Protein 1JWW (pdb70)

B-factor: mean 10.0, std 0.0, range [10.0, 10.0]

CATH classification: 3.30.70.100

GO terms:
  GO:0042802 identical protein binding (F, IPI)

Organism: Bacillus subtilis (strain 168) (NCBI:txid224308)

Sequence (80 aa):
VTEKAEFDIEGMTCAACANRIEKRLNKIEGVANAPVNFALETVTVEYNPKEASVSDLKEAVDKLGYKLKLKGEQDSIEGRVTEKAEFDIEGMTCAACANRIEKRLNKIEGVANAPVNFALETVTVEYNPKEASVSDLKEAVDKLGYKLKLKGEQDSIEGRVTEKAEFDIEGMTCAACANRIEKRLNKIEGVANAPVNFALETVTVEYNPKEASVSDLKEAVDKLGYKLKLKGEQDSIEGRVTEKAEFDIEGMTCAACANRIEKRLNKIEGVANAPVNFALETVTVEYNPKEASVSDLKEAVDKLGYKLKLKGEQDSIEGRVTEKAEFDIEGMTCAACANRIEKRLNKIEGVANAPVNFALETVTVEYNPKEASVSDLKEAVDKLGYKLKLKGEQDSIEGRVTEKAEFDIEGMTCAACANRIEKRLNKIEGVANAPVNFALETVTVEYNPKEASVSDLKEAVDKLGYKLKLKGEQDSIEGRVTEKAEFDIEGMTCAACANRIEKRLNKIEGVANAPVNFALETVTVEYNPKEASVSDLKEAVDKLGYKLKLKGEQDSIEGRVTEKAEFDIEGMTCAACANRIEKRLNKIEGVANAPVNFALETVTVEYNPKEASVSDLKEAVDKLGYKLKLKGEQDSIEGRVTEKAEFDIEGMTCAACANRIEKRLNKIEGVANAPVNFALETVTVEYNPKEASVSDLKEAVDKLGYKLKLKGEQDSIEGRVTEKAEFDIEGMTCAACANRIEKRLNKIEGVANAPVNFALETVTVEYNPKEASVSDLKEAVDKLGYKLKLKGEQDSIEGRVTEKAEFDIEGMTCAACANRIEKRLNKIEGVANAPVNFALETVTVEYNPKEASVSDLKEAVDKLGYKLKLKGEQDSIEGRVTEKAEFDIEGMTCAACANRIEKRLNKIEGVANAPVNFALETVTVEYNPKEASVSDLKEAVDKLGYKLKLKGEQDSIEGRVTEKAEFDIEGMTCAACANRIEKRLNKIEGVANAPVNFALETVTVEYNPKEASVSDLKEAVDKLGYKLKLKGEQDSIEGRVTEKAEFDIEGMTCAACANRIEKRLNKIEGVANAPVNFALETVTVEYNPKEASVSDLKEAVDKLGYKLKLKGEQDSIEGRVTEKAEFDIEGMTCAACANRIEKRLNKIEGVANAPVNFALETVTVEYNPKEASVSDLKEAVDKLGYKLKLKGEQDSIEGRVTEKAEFDIEGMTCAACANRIEKRLNKIEGVANAPVNFALETVTVEYNPKEASVSDLKEAVDKLGYKLKLKGEQDSIEGRVTEKAEFDIEGMTCAACANRIEKRLNKIEGVANAPVNFALETVTVEYNPKEASVSDLKEAVDKLGYKLKLKGEQDSIEGRVTEKAEFDIEGMTCAACANRIEKRLNKIEGVANAPVNFALETVTVEYNPKEASVSDLKEAVDKLGYKLKLKGEQDSIEGRVTEKAEFDIEGMTCAACANRIEKRLNKIEGVANAPVNFALETVTVEYNPKEASVSDLKEAVDKLGYKLKLKGEQDSIEGRVTEKAEFDIEGMTCAACANRIEKRLNKIEGVANAPVNFALETVTVEYNPKEASVSDLKEAVDKLGYKLKLKGEQDSIEGRVTEKAEFDIEGMTCAACANRIEKRLNKIEGVANAPVNFALETVTVEYNPKEASVSDLKEAVDKLGYKLKLKGEQDSIEGRVTEKAEFDIEGMTCAACANRIEKRLNKIEGVANAPVNFALETVTVEYNPKEASVSDLKEAVDKLGYKLKLKGEQDSIEGRVTEKAEFDIEGMTCAACANRIEKRLNKIEGVANAPVNFALETVTVEYNPKEASVSDLKEAVDKLGYKLKLKGEQDSIEGRVTEKAEFDIEGMTCAACANRIEKRLNKIEGVANAPVNFALETVTVEYNPKEASVSDLKEAVDKLGYKLKLKGEQDSIEGRVTEKAEFDIEGMTCAACANRIEKRLNKIEGVANAPVNFALETVTVEYNPKEASVSDLKEAVDKLGYKLKLKGEQDSIEGRVTEKAEFDIEGMTCAACANRIEKRLNKIEGVANAPVNFALETVTVEYNPKEASVSDLKEAVDKLGYKLKLKGEQDSIEGRVTEKAEFDIEGMTCAACANRIEKRLNKIEGVANAPVNFALETVTVEYNPKEASVSDLKEAVDKLGYKLKLKGEQDSIEGRVTEKAEFDIEGMTCAACANRIEKRLNKIEGVANAPVNFALETVTVEYNPKEASVSDLKEAVDKLGYKLKLKGEQDSIEGRVTEKAEFDIEGMTCAACANRIEKRLNKIEGVANAPVNFALETVTVEYNPKEASVSDLKEAVDKLGYKLKLKGEQDSIEGRVTEKAEFDIEGMTCAACANRIEKRLNKIEGVANAPVNFALETVTVEYNPKEASVSDLKEAVDKLGYKLKLKGEQDSIEGR

InterPro domains:
  IPR001757 P-type ATPase [TIGR01494] (268-780)
  IPR006121 Heavy metal-associated domain, HMA [PF00403] (9-69)
  IPR006121 Heavy metal-associated domain, HMA [PF00403] (77-137)
  IPR006121 Heavy metal-associated domain, HMA [PS50846] (5-71)
  IPR006121 Heavy metal-associated domain, HMA [PS50846] (73-139)
  IPR006121 Heavy metal-associated domain, HMA [cd00371] (9-70)
  IPR006121 Heavy metal-associated domain, HMA [cd00371] (76-137)
  IPR006122 Heavy metal-associated domain, copper ion-binding [TIGR00003] (8-70)
  IPR006122 Heavy metal-associated domain, copper ion-binding [TIGR00003] (74-138)
  IPR008250 P-type ATPase, A domain superfamily [SSF81653] (299-395)
  IPR017969 Heavy-metal-associated, conserved site [PS01047] (11-40)
  IPR017969 Heavy-metal-associated, conserved site [PS01047] (79-108)
  IPR018303 P-type ATPase, phosphorylation site [PS00154] (499-505)
  IPR023214 HAD superfamily [G3DSA:3.40.50.1000] (488-746)
  IPR023298 P-type ATPase, transmembrane domain superfamily [SSF81665] (253-763)
  IPR023299 P-type ATPase, cytoplasmic domain N [G3DSA:3.40.1110.10] (508-629)
  IPR027256 P-type ATPase, subfamily IB [TIGR01525] (228-798)
  IPR036163 Heavy metal-associated domain superfamily [SSF55008] (3-71)
  IPR036163 Heavy metal-associated domain superfamily [SSF55008] (73-144)
  IPR036412 HAD-like superfamily [SSF56784] (495-796)

Solvent-accessible surface area: 5336 Å² total; per-residue (Å²): 186,46,103,92,11,16,1,60,16,140,70,38,66,70,56,79,72,1,65,146,0,63,121,97,0,82,150,8,142,2,35,50,76,9,74,7,52,120,72,128,82,23,2,21,0,38,11,19,77,159,96,20,47,52,70,71,0,48,96,11,0,43,154,54,49,28,110,6,144,75,97,38,117,55,88,101,147,121,78,265

Radius of gyration: 11.52 Å; Cα contacts (8 Å, |Δi|>4): 148; chains: 1; bounding box: 26×29×25 Å

Secondary structure (DSSP, 8-state):
--EEEEEEEES---HHHHHHHHHHHHTSTTEEE----SSSSEEEEEE-TTT--HHHHHHHHHHHTSEEEE--SSSSS---

Structure (mmCIF, N/CA/C/O backbone):
data_1JWW
#
_entry.id   1JWW
#
_cell.length_a   ?
_cell.length_b   ?
_cell.length_c   ?
_cell.angle_alpha   ?
_cell.angle_beta   ?
_cell.angle_gamma   ?
#
loop_
_atom_site.group_PDB
_atom_site.id
_atom_site.type_symbol
_atom_site.label_atom_id
_atom_site.label_alt_id
_atom_site.label_comp_id
_atom_site.label_asym_id
_atom_site.label_entity_id
_atom_site.label_seq_id
_atom_site.pdbx_PDB_ins_code
_atom_site.Cartn_x
_atom_site.Cartn_y
_atom_site.Cartn_z
_atom_site.occupancy
_atom_site.B_iso_or_equiv
_atom_site.auth_seq_id
_atom_site.auth_comp_id
_atom_site.auth_asym_id
_atom_site.auth_atom_id
_atom_site.pdbx_PDB_model_num
ATOM 1 N N . VAL A 1 1 ? -9.007 13.426 9.345 1.00 10.00 1 VAL A N 1
ATOM 2 C CA . VAL A 1 1 ? -8.947 12.045 9.842 1.00 10.00 1 VAL A CA 1
ATOM 3 C C . VAL A 1 1 ? -7.901 11.294 9.014 1.00 10.00 1 VAL A C 1
ATOM 4 O O . VAL A 1 1 ? -6.723 11.379 9.343 1.00 10.00 1 VAL A O 1
ATOM 19 N N . THR A 1 2 ? -8.310 10.632 7.931 1.00 10.00 2 THR A N 1
ATOM 20 C CA . THR A 1 2 ? -7.452 9.815 7.081 1.00 10.00 2 THR A CA 1
ATOM 21 C C . THR A 1 2 ? -7.660 10.197 5.612 1.00 10.00 2 THR A C 1
ATOM 22 O O . THR A 1 2 ? -8.726 10.697 5.254 1.00 10.00 2 THR A O 1
ATOM 33 N N . GLU A 1 3 ? -6.639 9.957 4.787 1.00 10.00 3 GLU A N 1
ATOM 34 C CA . GLU A 1 3 ? -6.523 10.363 3.395 1.00 10.00 3 GLU A CA 1
ATOM 35 C C . GLU A 1 3 ? -6.394 9.119 2.514 1.00 10.00 3 GLU A C 1
ATOM 36 O O . GLU A 1 3 ? -5.745 8.146 2.901 1.00 10.00 3 GLU A O 1
ATOM 48 N N . LYS A 1 4 ? -7.074 9.154 1.362 1.00 10.00 4 LYS A N 1
ATOM 49 C CA . LYS A 1 4 ? -7.351 8.014 0.501 1.00 10.00 4 LYS A CA 1
ATOM 50 C C . LYS A 1 4 ? -6.455 8.045 -0.740 1.00 10.00 4 LYS A C 1
ATOM 51 O O . LYS A 1 4 ? -6.810 8.624 -1.768 1.00 10.00 4 LYS A O 1
ATOM 70 N N . ALA A 1 5 ? -5.276 7.435 -0.612 1.00 10.00 5 ALA A N 1
ATOM 71 C CA . ALA A 1 5 ? -4.170 7.540 -1.549 1.00 10.00 5 ALA A CA 1
ATOM 72 C C . ALA A 1 5 ? -4.055 6.264 -2.388 1.00 10.00 5 ALA A C 1
ATOM 73 O O . ALA A 1 5 ? -4.422 5.192 -1.905 1.00 10.00 5 ALA A O 1
ATOM 80 N N . GLU A 1 6 ? -3.524 6.362 -3.614 1.00 10.00 6 GLU A N 1
ATOM 81 C CA . GLU A 1 6 ? -3.323 5.228 -4.501 1.00 10.00 6 GLU A CA 1
ATOM 82 C C . GLU A 1 6 ? -1.871 5.135 -4.908 1.00 10.00 6 GLU A C 1
ATOM 83 O O . GLU A 1 6 ? -1.208 6.160 -5.063 1.00 10.00 6 GLU A O 1
ATOM 95 N N . PHE A 1 7 ? -1.427 3.899 -5.137 1.00 10.00 7 PHE A N 1
ATOM 96 C CA . PHE A 1 7 ? -0.062 3.549 -5.451 1.00 10.00 7 PHE A CA 1
ATOM 97 C C . PHE A 1 7 ? -0.082 2.491 -6.546 1.00 10.00 7 PHE A C 1
ATOM 98 O O . PHE A 1 7 ? -0.945 1.611 -6.524 1.00 10.00 7 PHE A O 1
ATOM 115 N N . ASP A 1 8 ? 0.868 2.569 -7.478 1.00 10.00 8 ASP A N 1
ATOM 116 C CA . ASP A 1 8 ? 0.917 1.736 -8.658 1.00 10.00 8 ASP A CA 1
ATOM 117 C C . ASP A 1 8 ? 2.079 0.755 -8.487 1.00 10.00 8 ASP A C 1
ATOM 118 O O . ASP A 1 8 ? 3.117 1.116 -7.925 1.00 10.00 8 ASP A O 1
ATOM 127 N N . ILE A 1 9 ? 1.848 -0.511 -8.854 1.00 10.00 9 ILE A N 1
ATOM 128 C CA . ILE A 1 9 ? 2.620 -1.659 -8.393 1.00 10.00 9 ILE A CA 1
ATOM 129 C C . ILE A 1 9 ? 3.460 -2.236 -9.529 1.00 10.00 9 ILE A C 1
ATOM 130 O O . ILE A 1 9 ? 2.908 -2.608 -10.561 1.00 10.00 9 ILE A O 1
ATOM 146 N N . GLU A 1 10 ? 4.777 -2.352 -9.326 1.00 10.00 10 GLU A N 1
ATOM 147 C CA . GLU A 1 10 ? 5.676 -2.998 -10.263 1.00 10.00 10 GLU A CA 1
ATOM 148 C C . GLU A 1 10 ? 6.310 -4.214 -9.585 1.00 10.00 10 GLU A C 1
ATOM 149 O O . GLU A 1 10 ? 7.235 -4.076 -8.779 1.00 10.00 10 GLU A O 1
ATOM 161 N N . GLY A 1 11 ? 5.808 -5.407 -9.926 1.00 10.00 11 GLY A N 1
ATOM 162 C CA . GLY A 1 11 ? 6.410 -6.676 -9.553 1.00 10.00 11 GLY A CA 1
ATOM 163 C C . GLY A 1 11 ? 5.411 -7.827 -9.642 1.00 10.00 11 GLY A C 1
ATOM 164 O O . GLY A 1 11 ? 5.384 -8.530 -10.648 1.00 10.00 11 GLY A O 1
ATOM 168 N N . MET A 1 12 ? 4.620 -8.038 -8.584 1.00 10.00 12 MET A N 1
ATOM 169 C CA . MET A 1 12 ? 3.665 -9.140 -8.500 1.00 10.00 12 MET A CA 1
ATOM 170 C C . MET A 1 12 ? 2.232 -8.628 -8.647 1.00 10.00 12 MET A C 1
ATOM 171 O O . MET A 1 12 ? 1.959 -7.452 -8.418 1.00 10.00 12 MET A O 1
ATOM 185 N N . THR A 1 13 ? 1.321 -9.544 -8.980 1.00 10.00 13 THR A N 1
ATOM 186 C CA . THR A 1 13 ? -0.118 -9.327 -8.973 1.00 10.00 13 THR A CA 1
ATOM 187 C C . THR A 1 13 ? -0.789 -10.689 -8.740 1.00 10.00 13 THR A C 1
ATOM 188 O O . THR A 1 13 ? -1.096 -11.425 -9.673 1.00 10.00 13 THR A O 1
ATOM 199 N N . CYS A 1 14 ? -0.948 -11.075 -7.470 1.00 10.00 14 CYS A N 1
ATOM 200 C CA . CYS A 1 14 ? -1.569 -12.335 -7.076 1.00 10.00 14 CYS A CA 1
ATOM 201 C C . CYS A 1 14 ? -2.190 -12.159 -5.696 1.00 10.00 14 CYS A C 1
ATOM 202 O O . CYS A 1 14 ? -1.581 -11.526 -4.840 1.00 10.00 14 CYS A O 1
ATOM 210 N N . ALA A 1 15 ? -3.394 -12.698 -5.488 1.00 10.00 15 ALA A N 1
ATOM 211 C CA . ALA A 1 15 ? -4.210 -12.497 -4.297 1.00 10.00 15 ALA A CA 1
ATOM 212 C C . ALA A 1 15 ? -3.450 -12.702 -2.990 1.00 10.00 15 ALA A C 1
ATOM 213 O O . ALA A 1 15 ? -3.476 -11.830 -2.129 1.00 10.00 15 ALA A O 1
ATOM 220 N N . ALA A 1 16 ? -2.788 -13.845 -2.814 1.00 10.00 16 ALA A N 1
ATOM 221 C CA . ALA A 1 16 ? -2.244 -14.219 -1.516 1.00 10.00 16 ALA A CA 1
ATOM 222 C C . ALA A 1 16 ? -0.975 -13.420 -1.252 1.00 10.00 16 ALA A C 1
ATOM 223 O O . ALA A 1 16 ? -0.752 -12.941 -0.143 1.00 10.00 16 ALA A O 1
ATOM 230 N N . CYS A 1 17 ? -0.147 -13.254 -2.287 1.00 10.00 17 CYS A N 1
ATOM 231 C CA . CYS A 1 17 ? 1.051 -12.440 -2.177 1.00 10.00 17 CYS A CA 1
ATOM 232 C C . CYS A 1 17 ? 0.657 -11.003 -1.851 1.00 10.00 17 CYS A C 1
ATOM 233 O O . CYS A 1 17 ? 1.125 -10.427 -0.867 1.00 10.00 17 CYS A O 1
ATOM 241 N N . ALA A 1 18 ? -0.249 -10.448 -2.658 1.00 10.00 18 ALA A N 1
ATOM 242 C CA . ALA A 1 18 ? -0.841 -9.144 -2.427 1.00 10.00 18 ALA A CA 1
ATOM 243 C C . ALA A 1 18 ? -1.410 -9.067 -1.016 1.00 10.00 18 ALA A C 1
ATOM 244 O O . ALA A 1 18 ? -1.240 -8.058 -0.350 1.00 10.00 18 ALA A O 1
ATOM 251 N N . ASN A 1 19 ? -2.044 -10.131 -0.520 1.00 10.00 19 ASN A N 1
ATOM 252 C CA . ASN A 1 19 ? -2.605 -10.137 0.825 1.00 10.00 19 ASN A CA 1
ATOM 253 C C . ASN A 1 19 ? -1.578 -9.702 1.874 1.00 10.00 19 ASN A C 1
ATOM 254 O O . ASN A 1 19 ? -1.942 -9.114 2.894 1.00 10.00 19 ASN A O 1
ATOM 265 N N . ARG A 1 20 ? -0.290 -9.981 1.657 1.00 10.00 20 ARG A N 1
ATOM 266 C CA . ARG A 1 20 ? 0.731 -9.573 2.596 1.00 10.00 20 ARG A CA 1
ATOM 267 C C . ARG A 1 20 ? 0.774 -8.046 2.698 1.00 10.00 20 ARG A C 1
ATOM 268 O O . ARG A 1 20 ? 0.938 -7.533 3.804 1.00 10.00 20 ARG A O 1
ATOM 289 N N . ILE A 1 21 ? 0.593 -7.332 1.575 1.00 10.00 21 ILE A N 1
ATOM 290 C CA . ILE A 1 21 ? 0.409 -5.882 1.540 1.00 10.00 21 ILE A CA 1
ATOM 291 C C . ILE A 1 21 ? -0.508 -5.408 2.662 1.00 10.00 21 ILE A C 1
ATOM 292 O O . ILE A 1 21 ? -0.108 -4.533 3.424 1.00 10.00 21 ILE A O 1
ATOM 308 N N . GLU A 1 22 ? -1.717 -5.973 2.777 1.00 10.00 22 GLU A N 1
ATOM 309 C CA . GLU A 1 22 ? -2.685 -5.538 3.777 1.00 10.00 22 GLU A CA 1
ATOM 310 C C . GLU A 1 22 ? -2.032 -5.465 5.157 1.00 10.00 22 GLU A C 1
ATOM 311 O O . GLU A 1 22 ? -2.118 -4.455 5.844 1.00 10.00 22 GLU A O 1
ATOM 323 N N . LYS A 1 23 ? -1.344 -6.534 5.562 1.00 10.00 23 LYS A N 1
ATOM 324 C CA . LYS A 1 23 ? -0.695 -6.600 6.861 1.00 10.00 23 LYS A CA 1
ATOM 325 C C . LYS A 1 23 ? 0.501 -5.639 6.905 1.00 10.00 23 LYS A C 1
ATOM 326 O O . LYS A 1 23 ? 0.665 -4.884 7.863 1.00 10.00 23 LYS A O 1
ATOM 345 N N . ARG A 1 24 ? 1.328 -5.658 5.859 1.00 10.00 24 ARG A N 1
ATOM 346 C CA . ARG A 1 24 ? 2.481 -4.773 5.721 1.00 10.00 24 ARG A CA 1
ATOM 347 C C . ARG A 1 24 ? 2.120 -3.290 5.819 1.00 10.00 24 ARG A C 1
ATOM 348 O O . ARG A 1 24 ? 2.932 -2.507 6.301 1.00 10.00 24 ARG A O 1
ATOM 369 N N . LEU A 1 25 ? 0.929 -2.901 5.369 1.00 10.00 25 LEU A N 1
ATOM 370 C CA . LEU A 1 25 ? 0.405 -1.557 5.549 1.00 10.00 25 LEU A CA 1
ATOM 371 C C . LEU A 1 25 ? -0.280 -1.409 6.902 1.00 10.00 25 LEU A C 1
ATOM 372 O O . LEU A 1 25 ? -0.081 -0.413 7.577 1.00 10.00 25 LEU A O 1
ATOM 388 N N . ASN A 1 26 ? -1.072 -2.384 7.339 1.00 10.00 26 ASN A N 1
ATOM 389 C CA . ASN A 1 26 ? -1.759 -2.303 8.629 1.00 10.00 26 ASN A CA 1
ATOM 390 C C . ASN A 1 26 ? -0.763 -2.178 9.784 1.00 10.00 26 ASN A C 1
ATOM 391 O O . ASN A 1 26 ? -1.131 -1.775 10.883 1.00 10.00 26 ASN A O 1
ATOM 402 N N . LYS A 1 27 ? 0.498 -2.537 9.542 1.00 10.00 27 LYS A N 1
ATOM 403 C CA . LYS A 1 27 ? 1.606 -2.184 10.408 1.00 10.00 27 LYS A CA 1
ATOM 404 C C . LYS A 1 27 ? 1.679 -0.690 10.744 1.00 10.00 27 LYS A C 1
ATOM 405 O O . LYS A 1 27 ? 1.988 -0.373 11.888 1.00 10.00 27 LYS A O 1
ATOM 424 N N . ILE A 1 28 ? 1.436 0.207 9.784 1.00 10.00 28 ILE A N 1
ATOM 425 C CA . ILE A 1 28 ? 1.400 1.643 10.038 1.00 10.00 28 ILE A CA 1
ATOM 426 C C . ILE A 1 28 ? 0.404 1.922 11.161 1.00 10.00 28 ILE A C 1
ATOM 427 O O . ILE A 1 28 ? -0.744 1.489 11.088 1.00 10.00 28 ILE A O 1
ATOM 443 N N . GLU A 1 29 ? 0.813 2.675 12.179 1.00 10.00 29 GLU A N 1
ATOM 444 C CA . GLU A 1 29 ? -0.073 2.999 13.280 1.00 10.00 29 GLU A CA 1
ATOM 445 C C . GLU A 1 29 ? -1.208 3.906 12.794 1.00 10.00 29 GLU A C 1
ATOM 446 O O . GLU A 1 29 ? -2.374 3.641 13.080 1.00 10.00 29 GLU A O 1
ATOM 458 N N . GLY A 1 30 ? -0.904 4.952 12.016 1.00 10.00 30 GLY A N 1
ATOM 459 C CA . GLY A 1 30 ? -1.901 5.930 11.620 1.00 10.00 30 GLY A CA 1
ATOM 460 C C . GLY A 1 30 ? -2.705 5.468 10.410 1.00 10.00 30 GLY A C 1
ATOM 461 O O . GLY A 1 30 ? -2.935 6.247 9.489 1.00 10.00 30 GLY A O 1
ATOM 465 N N . VAL A 1 31 ? -3.126 4.206 10.396 1.00 10.00 31 VAL A N 1
ATOM 466 C CA . VAL A 1 31 ? -3.844 3.585 9.304 1.00 10.00 31 VAL A CA 1
ATOM 467 C C . VAL A 1 31 ? -5.317 3.478 9.682 1.00 10.00 31 VAL A C 1
ATOM 468 O O . VAL A 1 31 ? -5.652 3.395 10.862 1.00 10.00 31 VAL A O 1
ATOM 481 N N . ALA A 1 32 ? -6.194 3.478 8.679 1.00 10.00 32 ALA A N 1
ATOM 482 C CA . ALA A 1 32 ? -7.595 3.133 8.849 1.00 10.00 32 ALA A CA 1
ATOM 483 C C . ALA A 1 32 ? -7.897 1.898 8.015 1.00 10.00 32 ALA A C 1
ATOM 484 O O . ALA A 1 32 ? -8.296 0.879 8.571 1.00 10.00 32 ALA A O 1
ATOM 491 N N . ASN A 1 33 ? -7.698 1.970 6.694 1.00 10.00 33 ASN A N 1
ATOM 492 C CA . ASN A 1 33 ? -7.988 0.850 5.809 1.00 10.00 33 ASN A CA 1
ATOM 493 C C . ASN A 1 33 ? -6.895 0.750 4.747 1.00 10.00 33 ASN A C 1
ATOM 494 O O . ASN A 1 33 ? -6.184 1.720 4.491 1.00 10.00 33 ASN A O 1
ATOM 505 N N . ALA A 1 34 ? -6.761 -0.417 4.116 1.00 10.00 34 ALA A N 1
ATOM 506 C CA . ALA A 1 34 ? -5.857 -0.616 2.988 1.00 10.00 34 ALA A CA 1
ATOM 507 C C . ALA A 1 34 ? -6.408 -1.680 2.029 1.00 10.00 34 ALA A C 1
ATOM 508 O O . ALA A 1 34 ? -5.799 -2.738 1.870 1.00 10.00 34 ALA A O 1
ATOM 515 N N . PRO A 1 35 ? -7.566 -1.435 1.394 1.00 10.00 35 PRO A N 1
ATOM 516 C CA . PRO A 1 35 ? -8.212 -2.407 0.527 1.00 10.00 35 PRO A CA 1
ATOM 517 C C . PRO A 1 35 ? -7.508 -2.434 -0.833 1.00 10.00 35 PRO A C 1
ATOM 518 O O . PRO A 1 35 ? -8.004 -1.878 -1.812 1.00 10.00 35 PRO A O 1
ATOM 529 N N . VAL A 1 36 ? -6.328 -3.052 -0.900 1.00 10.00 36 VAL A N 1
ATOM 530 C CA . VAL A 1 36 ? -5.545 -3.093 -2.122 1.00 10.00 36 VAL A CA 1
ATOM 531 C C . VAL A 1 36 ? -6.176 -3.999 -3.176 1.00 10.00 36 VAL A C 1
ATOM 532 O O . VAL A 1 36 ? -6.921 -4.920 -2.839 1.00 10.00 36 VAL A O 1
ATOM 545 N N . ASN A 1 37 ? -5.840 -3.773 -4.450 1.00 10.00 37 ASN A N 1
ATOM 546 C CA . ASN A 1 37 ? -6.379 -4.581 -5.534 1.00 10.00 37 ASN A CA 1
ATOM 547 C C . ASN A 1 37 ? -5.350 -5.617 -5.977 1.00 10.00 37 ASN A C 1
ATOM 548 O O . ASN A 1 37 ? -4.168 -5.308 -6.109 1.00 10.00 37 ASN A O 1
ATOM 559 N N . PHE A 1 38 ? -5.808 -6.845 -6.229 1.00 10.00 38 PHE A N 1
ATOM 560 C CA . PHE A 1 38 ? -4.973 -8.008 -6.507 1.00 10.00 38 PHE A CA 1
ATOM 561 C C . PHE A 1 38 ? -5.306 -8.594 -7.881 1.00 10.00 38 PHE A C 1
ATOM 562 O O . PHE A 1 38 ? -5.586 -9.783 -8.019 1.00 10.00 38 PHE A O 1
ATOM 579 N N . ALA A 1 39 ? -5.259 -7.733 -8.896 1.00 10.00 39 ALA A N 1
ATOM 580 C CA . ALA A 1 39 ? -5.501 -8.055 -10.298 1.00 10.00 39 ALA A CA 1
ATOM 581 C C . ALA A 1 39 ? -5.256 -6.804 -11.140 1.00 10.00 39 ALA A C 1
ATOM 582 O O . ALA A 1 39 ? -4.675 -6.873 -12.217 1.00 10.00 39 ALA A O 1
ATOM 589 N N . LEU A 1 40 ? -5.718 -5.660 -10.627 1.00 10.00 40 LEU A N 1
ATOM 590 C CA . LEU A 1 40 ? -5.731 -4.379 -11.319 1.00 10.00 40 LEU A CA 1
ATOM 591 C C . LEU A 1 40 ? -4.372 -3.680 -11.228 1.00 10.00 40 LEU A C 1
ATOM 592 O O . LEU A 1 40 ? -4.125 -2.722 -11.953 1.00 10.00 40 LEU A O 1
ATOM 608 N N . GLU A 1 41 ? -3.522 -4.153 -10.310 1.00 10.00 41 GLU A N 1
ATOM 609 C CA . GLU A 1 41 ? -2.136 -3.738 -10.139 1.00 10.00 41 GLU A CA 1
ATOM 610 C C . GLU A 1 41 ? -2.071 -2.341 -9.524 1.00 10.00 41 GLU A C 1
ATOM 611 O O . GLU A 1 41 ? -1.280 -1.493 -9.934 1.00 10.00 41 GLU A O 1
ATOM 623 N N . THR A 1 42 ? -2.908 -2.129 -8.502 1.00 10.00 42 THR A N 1
ATOM 624 C CA . THR A 1 42 ? -3.025 -0.886 -7.760 1.00 10.00 42 THR A CA 1
ATOM 625 C C . THR A 1 42 ? -3.221 -1.205 -6.281 1.00 10.00 42 THR A C 1
ATOM 626 O O . THR A 1 42 ? -4.106 -1.992 -5.934 1.00 10.00 42 THR A O 1
ATOM 637 N N . VAL A 1 43 ? -2.455 -0.549 -5.420 1.00 10.00 43 VAL A N 1
ATOM 638 C CA . VAL A 1 43 ? -2.684 -0.531 -3.981 1.00 10.00 43 VAL A CA 1
ATOM 639 C C . VAL A 1 43 ? -3.383 0.780 -3.638 1.00 10.00 43 VAL A C 1
ATOM 640 O O . VAL A 1 43 ? -3.059 1.818 -4.211 1.00 10.00 43 VAL A O 1
ATOM 653 N N . THR A 1 44 ? -4.325 0.718 -2.698 1.00 10.00 44 THR A N 1
ATOM 654 C CA . THR A 1 44 ? -5.153 1.822 -2.269 1.00 10.00 44 THR A CA 1
ATOM 655 C C . THR A 1 44 ? -5.078 1.856 -0.746 1.00 10.00 44 THR A C 1
ATOM 656 O O . THR A 1 44 ? -5.340 0.829 -0.117 1.00 10.00 44 THR A O 1
ATOM 667 N N . VAL A 1 45 ? -4.682 2.990 -0.157 1.00 10.00 45 VAL A N 1
ATOM 668 C CA . VAL A 1 45 ? -4.481 3.111 1.278 1.00 10.00 45 VAL A CA 1
ATOM 669 C C . VAL A 1 45 ? -5.273 4.283 1.834 1.00 10.00 45 VAL A C 1
ATOM 670 O O . VAL A 1 45 ? -5.231 5.386 1.293 1.00 10.00 45 VAL A O 1
ATOM 683 N N . GLU A 1 46 ? -5.945 4.026 2.952 1.00 10.00 46 GLU A N 1
ATOM 684 C CA . GLU A 1 46 ? -6.633 4.975 3.788 1.00 10.00 46 GLU A CA 1
ATOM 685 C C . GLU A 1 46 ? -5.821 5.104 5.075 1.00 10.00 46 GLU A C 1
ATOM 686 O O . GLU A 1 46 ? -5.990 4.307 6.003 1.00 10.00 46 GLU A O 1
ATOM 698 N N . TYR A 1 47 ? -4.931 6.100 5.120 1.00 10.00 47 TYR A N 1
ATOM 699 C CA . TYR A 1 47 ? -4.092 6.371 6.280 1.00 10.00 47 TYR A CA 1
ATOM 700 C C . TYR A 1 47 ? -3.985 7.874 6.488 1.00 10.00 47 TYR A C 1
ATOM 701 O O . TYR A 1 47 ? -4.303 8.653 5.595 1.00 10.00 47 TYR A O 1
ATOM 719 N N . ASN A 1 48 ? -3.550 8.275 7.678 1.00 10.00 48 ASN A N 1
ATOM 720 C CA . ASN A 1 48 ? -3.346 9.674 8.032 1.00 10.00 48 ASN A CA 1
ATOM 721 C C . ASN A 1 48 ? -1.878 10.062 7.829 1.00 10.00 48 ASN A C 1
ATOM 722 O O . ASN A 1 48 ? -0.991 9.349 8.301 1.00 10.00 48 ASN A O 1
ATOM 733 N N . PRO A 1 49 ? -1.575 11.192 7.173 1.00 10.00 49 PRO A N 1
ATOM 734 C CA . PRO A 1 49 ? -0.218 11.709 7.112 1.00 10.00 49 PRO A CA 1
ATOM 735 C C . PRO A 1 49 ? 0.128 12.426 8.424 1.00 10.00 49 PRO A C 1
ATOM 736 O O . PRO A 1 49 ? 0.502 13.597 8.408 1.00 10.00 49 PRO A O 1
ATOM 747 N N . LYS A 1 50 ? 0.010 11.728 9.562 1.00 10.00 50 LYS A N 1
ATOM 748 C CA . LYS A 1 50 ? 0.493 12.219 10.854 1.00 10.00 50 LYS A CA 1
ATOM 749 C C . LYS A 1 50 ? 1.567 11.261 11.381 1.00 10.00 50 LYS A C 1
ATOM 750 O O . LYS A 1 50 ? 2.604 11.703 11.866 1.00 10.00 50 LYS A O 1
ATOM 769 N N . GLU A 1 51 ? 1.296 9.952 11.308 1.00 10.00 51 GLU A N 1
ATOM 770 C CA . GLU A 1 51 ? 2.060 8.920 11.990 1.00 10.00 51 GLU A CA 1
ATOM 771 C C . GLU A 1 51 ? 3.061 8.264 11.028 1.00 10.00 51 GLU A C 1
ATOM 772 O O . GLU A 1 51 ? 4.229 8.104 11.374 1.00 10.00 51 GLU A O 1
ATOM 784 N N . ALA A 1 52 ? 2.613 7.908 9.818 1.00 10.00 52 ALA A N 1
ATOM 785 C CA . ALA A 1 52 ? 3.457 7.362 8.754 1.00 10.00 52 ALA A CA 1
ATOM 786 C C . ALA A 1 52 ? 3.338 8.239 7.502 1.00 10.00 52 ALA A C 1
ATOM 787 O O . ALA A 1 52 ? 2.726 9.306 7.548 1.00 10.00 52 ALA A O 1
ATOM 794 N N . SER A 1 53 ? 3.901 7.797 6.371 1.00 10.00 53 SER A N 1
ATOM 795 C CA . SER A 1 53 ? 3.808 8.505 5.102 1.00 10.00 53 SER A CA 1
ATOM 796 C C . SER A 1 53 ? 3.838 7.517 3.935 1.00 10.00 53 SER A C 1
ATOM 797 O O . SER A 1 53 ? 4.157 6.340 4.111 1.00 10.00 53 SER A O 1
ATOM 805 N N . VAL A 1 54 ? 3.569 8.022 2.727 1.00 10.00 54 VAL A N 1
ATOM 806 C CA . VAL A 1 54 ? 3.702 7.268 1.489 1.00 10.00 54 VAL A CA 1
ATOM 807 C C . VAL A 1 54 ? 5.065 6.567 1.407 1.00 10.00 54 VAL A C 1
ATOM 808 O O . VAL A 1 54 ? 5.150 5.409 1.005 1.00 10.00 54 VAL A O 1
ATOM 821 N N . SER A 1 55 ? 6.133 7.266 1.804 1.00 10.00 55 SER A N 1
ATOM 822 C CA . SER A 1 55 ? 7.494 6.748 1.759 1.00 10.00 55 SER A CA 1
ATOM 823 C C . SER A 1 55 ? 7.656 5.506 2.638 1.00 10.00 55 SER A C 1
ATOM 824 O O . SER A 1 55 ? 8.320 4.547 2.229 1.00 10.00 55 SER A O 1
ATOM 832 N N . ASP A 1 56 ? 7.068 5.541 3.836 1.00 10.00 56 ASP A N 1
ATOM 833 C CA . ASP A 1 56 ? 7.135 4.445 4.790 1.00 10.00 56 ASP A CA 1
ATOM 834 C C . ASP A 1 56 ? 6.475 3.206 4.190 1.00 10.00 56 ASP A C 1
ATOM 835 O O . ASP A 1 56 ? 7.108 2.165 4.012 1.00 10.00 56 ASP A O 1
ATOM 844 N N . LEU A 1 57 ? 5.206 3.336 3.807 1.00 10.00 57 LEU A N 1
ATOM 845 C CA . LEU A 1 57 ? 4.435 2.187 3.361 1.00 10.00 57 LEU A CA 1
ATOM 846 C C . LEU A 1 57 ? 5.011 1.633 2.056 1.00 10.00 57 LEU A C 1
ATOM 847 O O . LEU A 1 57 ? 5.183 0.425 1.890 1.00 10.00 57 LEU A O 1
ATOM 863 N N . LYS A 1 58 ? 5.401 2.533 1.154 1.00 10.00 58 LYS A N 1
ATOM 864 C CA . LYS A 1 58 ? 6.276 2.211 0.036 1.00 10.00 58 LYS A CA 1
ATOM 865 C C . LYS A 1 58 ? 7.459 1.336 0.447 1.00 10.00 58 LYS A C 1
ATOM 866 O O . LYS A 1 58 ? 7.756 0.371 -0.249 1.00 10.00 58 LYS A O 1
ATOM 885 N N . GLU A 1 59 ? 8.165 1.668 1.533 1.00 10.00 59 GLU A N 1
ATOM 886 C CA . GLU A 1 59 ? 9.287 0.861 1.987 1.00 10.00 59 GLU A CA 1
ATOM 887 C C . GLU A 1 59 ? 8.796 -0.530 2.355 1.00 10.00 59 GLU A C 1
ATOM 888 O O . GLU A 1 59 ? 9.377 -1.521 1.930 1.00 10.00 59 GLU A O 1
ATOM 900 N N . ALA A 1 60 ? 7.675 -0.601 3.077 1.00 10.00 60 ALA A N 1
ATOM 901 C CA . ALA A 1 60 ? 7.089 -1.881 3.451 1.00 10.00 60 ALA A CA 1
ATOM 902 C C . ALA A 1 60 ? 6.911 -2.770 2.212 1.00 10.00 60 ALA A C 1
ATOM 903 O O . ALA A 1 60 ? 7.312 -3.936 2.216 1.00 10.00 60 ALA A O 1
ATOM 910 N N . VAL A 1 61 ? 6.344 -2.214 1.139 1.00 10.00 61 VAL A N 1
ATOM 911 C CA . VAL A 1 61 ? 6.225 -2.923 -0.131 1.00 10.00 61 VAL A CA 1
ATOM 912 C C . VAL A 1 61 ? 7.590 -3.213 -0.782 1.00 10.00 61 VAL A C 1
ATOM 913 O O . VAL A 1 61 ? 7.837 -4.344 -1.191 1.00 10.00 61 VAL A O 1
ATOM 926 N N . ASP A 1 62 ? 8.511 -2.250 -0.853 1.00 10.00 62 ASP A N 1
ATOM 927 C CA . ASP A 1 62 ? 9.830 -2.509 -1.433 1.00 10.00 62 ASP A CA 1
ATOM 928 C C . ASP A 1 62 ? 10.513 -3.673 -0.702 1.00 10.00 62 ASP A C 1
ATOM 929 O O . ASP A 1 62 ? 11.109 -4.558 -1.313 1.00 10.00 62 ASP A O 1
ATOM 938 N N . LYS A 1 63 ? 10.338 -3.723 0.621 1.00 10.00 63 LYS A N 1
ATOM 939 C CA . LYS A 1 63 ? 10.914 -4.722 1.500 1.00 10.00 63 LYS A CA 1
ATOM 940 C C . LYS A 1 63 ? 10.307 -6.089 1.198 1.00 10.00 63 LYS A C 1
ATOM 941 O O . LYS A 1 63 ? 11.000 -7.101 1.284 1.00 10.00 63 LYS A O 1
ATOM 960 N N . LEU A 1 64 ? 9.018 -6.132 0.846 1.00 10.00 64 LEU A N 1
ATOM 961 C CA . LEU A 1 64 ? 8.410 -7.343 0.326 1.00 10.00 64 LEU A CA 1
ATOM 962 C C . LEU A 1 64 ? 9.112 -7.841 -0.943 1.00 10.00 64 LEU A C 1
ATOM 963 O O . LEU A 1 64 ? 9.124 -9.047 -1.183 1.00 10.00 64 LEU A O 1
ATOM 979 N N . GLY A 1 65 ? 9.687 -6.942 -1.750 1.00 10.00 65 GLY A N 1
ATOM 980 C CA . GLY A 1 65 ? 10.528 -7.297 -2.889 1.00 10.00 65 GLY A CA 1
ATOM 981 C C . GLY A 1 65 ? 10.217 -6.436 -4.111 1.00 10.00 65 GLY A C 1
ATOM 982 O O . GLY A 1 65 ? 11.115 -6.048 -4.859 1.00 10.00 65 GLY A O 1
ATOM 986 N N . TYR A 1 66 ? 8.927 -6.171 -4.325 1.00 10.00 66 TYR A N 1
ATOM 987 C CA . TYR A 1 66 ? 8.393 -5.500 -5.502 1.00 10.00 66 TYR A CA 1
ATOM 988 C C . TYR A 1 66 ? 8.179 -4.022 -5.193 1.00 10.00 66 TYR A C 1
ATOM 989 O O . TYR A 1 66 ? 8.005 -3.660 -4.035 1.00 10.00 66 TYR A O 1
ATOM 1007 N N . LYS A 1 67 ? 8.243 -3.151 -6.203 1.00 10.00 67 LYS A N 1
ATOM 1008 C CA . LYS A 1 67 ? 8.262 -1.717 -5.973 1.00 10.00 67 LYS A CA 1
ATOM 1009 C C . LYS A 1 67 ? 6.844 -1.154 -5.936 1.00 10.00 67 LYS A C 1
ATOM 1010 O O . LYS A 1 67 ? 5.919 -1.689 -6.552 1.00 10.00 67 LYS A O 1
ATOM 1029 N N . LEU A 1 68 ? 6.721 -0.043 -5.209 1.00 10.00 68 LEU A N 1
ATOM 1030 C CA . LEU A 1 68 ? 5.511 0.732 -5.028 1.00 10.00 68 LEU A CA 1
ATOM 1031 C C . LEU A 1 68 ? 5.856 2.185 -5.310 1.00 10.00 68 LEU A C 1
ATOM 1032 O O . LEU A 1 68 ? 6.961 2.618 -4.979 1.00 10.00 68 LEU A O 1
ATOM 1048 N N . LYS A 1 69 ? 4.904 2.956 -5.833 1.00 10.00 69 LYS A N 1
ATOM 1049 C CA . LYS A 1 69 ? 4.997 4.398 -5.865 1.00 10.00 69 LYS A CA 1
ATOM 1050 C C . LYS A 1 69 ? 3.597 4.980 -5.916 1.00 10.00 69 LYS A C 1
ATOM 1051 O O . LYS A 1 69 ? 2.697 4.301 -6.394 1.00 10.00 69 LYS A O 1
ATOM 1070 N N . LEU A 1 70 ? 3.405 6.203 -5.411 1.00 10.00 70 LEU A N 1
ATOM 1071 C CA . LEU A 1 70 ? 2.099 6.848 -5.451 1.00 10.00 70 LEU A CA 1
ATOM 1072 C C . LEU A 1 70 ? 1.676 7.053 -6.905 1.00 10.00 70 LEU A C 1
ATOM 1073 O O . LEU A 1 70 ? 2.523 7.202 -7.786 1.00 10.00 70 LEU A O 1
ATOM 1089 N N . LYS A 1 71 ? 0.368 7.128 -7.116 1.00 10.00 71 LYS A N 1
ATOM 1090 C CA . LYS A 1 71 ? -0.259 7.543 -8.348 1.00 10.00 71 LYS A CA 1
ATOM 1091 C C . LYS A 1 71 ? -0.862 8.923 -8.098 1.00 10.00 71 LYS A C 1
ATOM 1092 O O . LYS A 1 71 ? -0.488 9.894 -8.751 1.00 10.00 71 LYS A O 1
ATOM 1111 N N . GLY A 1 72 ? -1.797 9.007 -7.151 1.00 10.00 72 GLY A N 1
ATOM 1112 C CA . GLY A 1 72 ? -2.452 10.260 -6.824 1.00 10.00 72 GLY A CA 1
ATOM 1113 C C . GLY A 1 72 ? -3.364 10.072 -5.621 1.00 10.00 72 GLY A C 1
ATOM 1114 O O . GLY A 1 72 ? -2.989 10.408 -4.500 1.00 10.00 72 GLY A O 1
ATOM 1118 N N . GLU A 1 73 ? -4.548 9.511 -5.856 1.00 10.00 73 GLU A N 1
ATOM 1119 C CA . GLU A 1 73 ? -5.623 9.426 -4.883 1.00 10.00 73 GLU A CA 1
ATOM 1120 C C . GLU A 1 73 ? -6.609 8.364 -5.357 1.00 10.00 73 GLU A C 1
ATOM 1121 O O . GLU A 1 73 ? -6.411 7.818 -6.441 1.00 10.00 73 GLU A O 1
ATOM 1133 N N . GLN A 1 74 ? -7.618 8.050 -4.538 1.00 10.00 74 GLN A N 1
ATOM 1134 C CA . GLN A 1 74 ? -8.656 7.081 -4.882 1.00 10.00 74 GLN A CA 1
ATOM 1135 C C . GLN A 1 74 ? -9.187 7.284 -6.310 1.00 10.00 74 GLN A C 1
ATOM 1136 O O . GLN A 1 74 ? -9.575 8.395 -6.667 1.00 10.00 74 GLN A O 1
ATOM 1150 N N . ASP A 1 75 ? -9.238 6.206 -7.098 1.00 10.00 75 ASP A N 1
ATOM 1151 C CA . ASP A 1 75 ? -9.804 6.175 -8.438 1.00 10.00 75 ASP A CA 1
ATOM 1152 C C . ASP A 1 75 ? -8.957 7.018 -9.405 1.00 10.00 75 ASP A C 1
ATOM 1153 O O . ASP A 1 75 ? -7.894 7.530 -9.064 1.00 10.00 75 ASP A O 1
ATOM 1162 N N . SER A 1 76 ? -9.416 7.130 -10.647 1.00 10.00 76 SER A N 1
ATOM 1163 C CA . SER A 1 76 ? -8.868 8.007 -11.661 1.00 10.00 76 SER A CA 1
ATOM 1164 C C . SER A 1 76 ? -9.651 9.320 -11.731 1.00 10.00 76 SER A C 1
ATOM 1165 O O . SER A 1 76 ? -9.118 10.303 -12.242 1.00 10.00 76 SER A O 1
ATOM 1173 N N . ILE A 1 77 ? -10.914 9.336 -11.284 1.00 10.00 77 ILE A N 1
ATOM 1174 C CA . ILE A 1 77 ? -11.765 10.525 -11.330 1.00 10.00 77 ILE A CA 1
ATOM 1175 C C . ILE A 1 77 ? -12.365 10.784 -9.936 1.00 10.00 77 ILE A C 1
ATOM 1176 O O . ILE A 1 77 ? -11.613 11.039 -9.002 1.00 10.00 77 ILE A O 1
ATOM 1192 N N . GLU A 1 78 ? -13.698 10.768 -9.804 1.00 10.00 78 GLU A N 1
ATOM 1193 C CA . GLU A 1 78 ? -14.473 11.086 -8.605 1.00 10.00 78 GLU A CA 1
ATOM 1194 C C . GLU A 1 78 ? -13.835 12.172 -7.718 1.00 10.00 78 GLU A C 1
ATOM 1195 O O . GLU A 1 78 ? -13.486 11.936 -6.563 1.00 10.00 78 GLU A O 1
ATOM 1207 N N . GLY A 1 79 ? -13.735 13.394 -8.253 1.00 10.00 79 GLY A N 1
ATOM 1208 C CA . GLY A 1 79 ? -13.314 14.555 -7.481 1.00 10.00 79 GLY A CA 1
ATOM 1209 C C . GLY A 1 79 ? -14.355 14.855 -6.401 1.00 10.00 79 GLY A C 1
ATOM 1210 O O . GLY A 1 79 ? -15.466 15.271 -6.729 1.00 10.00 79 GLY A O 1
ATOM 1214 N N . ARG A 1 80 ? -14.021 14.625 -5.129 1.00 10.00 80 ARG A N 1
ATOM 1215 C CA . ARG A 1 80 ? -14.937 14.701 -4.007 1.00 10.00 80 ARG A CA 1
ATOM 1216 C C . ARG A 1 80 ? -14.101 14.592 -2.733 1.00 10.00 80 ARG A C 1
ATOM 1217 O O . ARG A 1 80 ? -12.890 14.317 -2.882 1.00 10.00 80 ARG A O 1
ATOM 1239 N N . VAL A 1 1 ? -9.007 13.426 9.345 1.00 10.00 1 VAL A N 2
ATOM 1240 C CA . VAL A 1 1 ? -8.947 12.045 9.842 1.00 10.00 1 VAL A CA 2
ATOM 1241 C C . VAL A 1 1 ? -7.901 11.294 9.014 1.00 10.00 1 VAL A C 2
ATOM 1242 O O . VAL A 1 1 ? -6.723 11.379 9.343 1.00 10.00 1 VAL A O 2
ATOM 1257 N N . THR A 1 2 ? -8.310 10.632 7.931 1.00 10.00 2 THR A N 2
ATOM 1258 C CA . THR A 1 2 ? -7.452 9.815 7.081 1.00 10.00 2 THR A CA 2
ATOM 1259 C C . THR A 1 2 ? -7.660 10.197 5.612 1.00 10.00 2 THR A C 2
ATOM 1260 O O . THR A 1 2 ? -8.726 10.697 5.254 1.00 10.00 2 THR A O 2
ATOM 1271 N N . GLU A 1 3 ? -6.639 9.957 4.787 1.00 10.00 3 GLU A N 2
ATOM 1272 C CA . GLU A 1 3 ? -6.523 10.363 3.395 1.00 10.00 3 GLU A CA 2
ATOM 1273 C C . GLU A 1 3 ? -6.394 9.119 2.514 1.00 10.00 3 GLU A C 2
ATOM 1274 O O . GLU A 1 3 ? -5.745 8.146 2.901 1.00 10.00 3 GLU A O 2
ATOM 1286 N N . LYS A 1 4 ? -7.074 9.154 1.362 1.00 10.00 4 LYS A N 2
ATOM 1287 C CA . LYS A 1 4 ? -7.351 8.014 0.501 1.00 10.00 4 LYS A CA 2
ATOM 1288 C C . LYS A 1 4 ? -6.455 8.045 -0.740 1.00 10.00 4 LYS A C 2
ATOM 1289 O O . LYS A 1 4 ? -6.810 8.624 -1.768 1.00 10.00 4 LYS A O 2
ATOM 1308 N N . ALA A 1 5 ? -5.276 7.435 -0.612 1.00 10.00 5 ALA A N 2
ATOM 1309 C CA . ALA A 1 5 ? -4.170 7.540 -1.549 1.00 10.00 5 ALA A CA 2
ATOM 1310 C C . ALA A 1 5 ? -4.055 6.264 -2.388 1.00 10.00 5 ALA A C 2
ATOM 1311 O O . ALA A 1 5 ? -4.422 5.192 -1.905 1.00 10.00 5 ALA A O 2
ATOM 1318 N N . GLU A 1 6 ? -3.524 6.362 -3.614 1.00 10.00 6 GLU A N 2
ATOM 1319 C CA . GLU A 1 6 ? -3.323 5.228 -4.501 1.00 10.00 6 GLU A CA 2
ATOM 1320 C C . GLU A 1 6 ? -1.871 5.135 -4.908 1.00 10.00 6 GLU A C 2
ATOM 1321 O O . GLU A 1 6 ? -1.208 6.160 -5.063 1.00 10.00 6 GLU A O 2
ATOM 1333 N N . PHE A 1 7 ? -1.427 3.899 -5.137 1.00 10.00 7 PHE A N 2
ATOM 1334 C CA . PHE A 1 7 ? -0.062 3.549 -5.451 1.00 10.00 7 PHE A CA 2
ATOM 1335 C C . PHE A 1 7 ? -0.082 2.491 -6.546 1.00 10.00 7 PHE A C 2
ATOM 1336 O O . PHE A 1 7 ? -0.945 1.611 -6.524 1.00 10.00 7 PHE A O 2
ATOM 1353 N N . ASP A 1 8 ? 0.868 2.569 -7.478 1.00 10.00 8 ASP A N 2
ATOM 1354 C CA . ASP A 1 8 ? 0.917 1.736 -8.658 1.00 10.00 8 ASP A CA 2
ATOM 1355 C C . ASP A 1 8 ? 2.079 0.755 -8.487 1.00 10.00 8 ASP A C 2
ATOM 1356 O O . ASP A 1 8 ? 3.117 1.116 -7.925 1.00 10.00 8 ASP A O 2
ATOM 1365 N N . ILE A 1 9 ? 1.848 -0.511 -8.854 1.00 10.00 9 ILE A N 2
ATOM 1366 C CA . ILE A 1 9 ? 2.620 -1.659 -8.393 1.00 10.00 9 ILE A CA 2
ATOM 1367 C C . ILE A 1 9 ? 3.460 -2.236 -9.529 1.00 10.00 9 ILE A C 2
ATOM 1368 O O . ILE A 1 9 ? 2.908 -2.608 -10.561 1.00 10.00 9 ILE A O 2
ATOM 1384 N N . GLU A 1 10 ? 4.777 -2.352 -9.326 1.00 10.00 10 GLU A N 2
ATOM 1385 C CA . GLU A 1 10 ? 5.676 -2.998 -10.263 1.00 10.00 10 GLU A CA 2
ATOM 1386 C C . GLU A 1 10 ? 6.310 -4.214 -9.585 1.00 10.00 10 GLU A C 2
ATOM 1387 O O . GLU A 1 10 ? 7.235 -4.076 -8.779 1.00 10.00 10 GLU A O 2
ATOM 1399 N N . GLY A 1 11 ? 5.808 -5.407 -9.926 1.00 10.00 11 GLY A N 2
ATOM 1400 C CA . GLY A 1 11 ? 6.410 -6.676 -9.553 1.00 10.00 11 GLY A CA 2
ATOM 1401 C C . GLY A 1 11 ? 5.411 -7.827 -9.642 1.00 10.00 11 GLY A C 2
ATOM 1402 O O . GLY A 1 11 ? 5.384 -8.530 -10.648 1.00 10.00 11 GLY A O 2
ATOM 1406 N N . MET A 1 12 ? 4.620 -8.038 -8.584 1.00 10.00 12 MET A N 2
ATOM 1407 C CA . MET A 1 12 ? 3.665 -9.140 -8.500 1.00 10.00 12 MET A CA 2
ATOM 1408 C C . MET A 1 12 ? 2.232 -8.628 -8.647 1.00 10.00 12 MET A C 2
ATOM 1409 O O . MET A 1 12 ? 1.959 -7.452 -8.418 1.00 10.00 12 MET A O 2
ATOM 1423 N N . THR A 1 13 ? 1.321 -9.544 -8.980 1.00 10.00 13 THR A N 2
ATOM 1424 C CA . THR A 1 13 ? -0.118 -9.327 -8.973 1.00 10.00 13 THR A CA 2
ATOM 1425 C C . THR A 1 13 ? -0.789 -10.689 -8.740 1.00 10.00 13 THR A C 2
ATOM 1426 O O . THR A 1 13 ? -1.096 -11.425 -9.673 1.00 10.00 13 THR A O 2
ATOM 1437 N N . CYS A 1 14 ? -0.948 -11.075 -7.470 1.00 10.00 14 CYS A N 2
ATOM 1438 C CA . CYS A 1 14 ? -1.569 -12.335 -7.076 1.00 10.00 14 CYS A CA 2
ATOM 1439 C C . CYS A 1 14 ? -2.190 -12.159 -5.696 1.00 10.00 14 CYS A C 2
ATOM 1440 O O . CYS A 1 14 ? -1.581 -11.526 -4.840 1.00 10.00 14 CYS A O 2
ATOM 1448 N N . ALA A 1 15 ? -3.394 -12.698 -5.488 1.00 10.00 15 ALA A N 2
ATOM 1449 C CA . ALA A 1 15 ? -4.210 -12.497 -4.297 1.00 10.00 15 ALA A CA 2
ATOM 1450 C C . ALA A 1 15 ? -3.450 -12.702 -2.990 1.00 10.00 15 ALA A C 2
ATOM 1451 O O . ALA A 1 15 ? -3.476 -11.830 -2.129 1.00 10.00 15 ALA A O 2
ATOM 1458 N N . ALA A 1 16 ? -2.788 -13.845 -2.814 1.00 10.00 16 ALA A N 2
ATOM 1459 C CA . ALA A 1 16 ? -2.244 -14.219 -1.516 1.00 10.00 16 ALA A CA 2
ATOM 1460 C C . ALA A 1 16 ? -0.975 -13.420 -1.252 1.00 10.00 16 ALA A C 2
ATOM 1461 O O . ALA A 1 16 ? -0.752 -12.941 -0.143 1.00 10.00 16 ALA A O 2
ATOM 1468 N N . CYS A 1 17 ? -0.147 -13.254 -2.287 1.00 10.00 17 CYS A N 2
ATOM 1469 C CA . CYS A 1 17 ? 1.051 -12.440 -2.177 1.00 10.00 17 CYS A CA 2
ATOM 1470 C C . CYS A 1 17 ? 0.657 -11.003 -1.851 1.00 10.00 17 CYS A C 2
ATOM 1471 O O . CYS A 1 17 ? 1.125 -10.427 -0.867 1.00 10.00 17 CYS A O 2
ATOM 1479 N N . ALA A 1 18 ? -0.249 -10.448 -2.658 1.00 10.00 18 ALA A N 2
ATOM 1480 C CA . ALA A 1 18 ? -0.841 -9.144 -2.427 1.00 10.00 18 ALA A CA 2
ATOM 1481 C C . ALA A 1 18 ? -1.410 -9.067 -1.016 1.00 10.00 18 ALA A C 2
ATOM 1482 O O . ALA A 1 18 ? -1.240 -8.058 -0.350 1.00 10.00 18 ALA A O 2
ATOM 1489 N N . ASN A 1 19 ? -2.044 -10.131 -0.520 1.00 10.00 19 ASN A N 2
ATOM 1490 C CA . ASN A 1 19 ? -2.605 -10.137 0.825 1.00 10.00 19 ASN A CA 2
ATOM 1491 C C . ASN A 1 19 ? -1.578 -9.702 1.874 1.00 10.00 19 ASN A C 2
ATOM 1492 O O . ASN A 1 19 ? -1.942 -9.114 2.894 1.00 10.00 19 ASN A O 2
ATOM 1503 N N . ARG A 1 20 ? -0.290 -9.981 1.657 1.00 10.00 20 ARG A N 2
ATOM 1504 C CA . ARG A 1 20 ? 0.731 -9.573 2.596 1.00 10.00 20 ARG A CA 2
ATOM 1505 C C . ARG A 1 20 ? 0.774 -8.046 2.698 1.00 10.00 20 ARG A C 2
ATOM 1506 O O . ARG A 1 20 ? 0.938 -7.533 3.804 1.00 10.00 20 ARG A O 2
ATOM 1527 N N . ILE A 1 21 ? 0.593 -7.332 1.575 1.00 10.00 21 ILE A N 2
ATOM 1528 C CA . ILE A 1 21 ? 0.409 -5.882 1.540 1.00 10.00 21 ILE A CA 2
ATOM 1529 C C . ILE A 1 21 ? -0.508 -5.408 2.662 1.00 10.00 21 ILE A C 2
ATOM 1530 O O . ILE A 1 21 ? -0.108 -4.533 3.424 1.00 10.00 21 ILE A O 2
ATOM 1546 N N . GLU A 1 22 ? -1.717 -5.973 2.777 1.00 10.00 22 GLU A N 2
ATOM 1547 C CA . GLU A 1 22 ? -2.685 -5.538 3.777 1.00 10.00 22 GLU A CA 2
ATOM 1548 C C . GLU A 1 22 ? -2.032 -5.465 5.157 1.00 10.00 22 GLU A C 2
ATOM 1549 O O . GLU A 1 22 ? -2.118 -4.455 5.844 1.00 10.00 22 GLU A O 2
ATOM 1561 N N . LYS A 1 23 ? -1.344 -6.534 5.562 1.00 10.00 23 LYS A N 2
ATOM 1562 C CA . LYS A 1 23 ? -0.695 -6.600 6.861 1.00 10.00 23 LYS A CA 2
ATOM 1563 C C . LYS A 1 23 ? 0.501 -5.639 6.905 1.00 10.00 23 LYS A C 2
ATOM 1564 O O . LYS A 1 23 ? 0.665 -4.884 7.863 1.00 10.00 23 LYS A O 2
ATOM 1583 N N . ARG A 1 24 ? 1.328 -5.658 5.859 1.00 10.00 24 ARG A N 2
ATOM 1584 C CA . ARG A 1 24 ? 2.481 -4.773 5.721 1.00 10.00 24 ARG A CA 2
ATOM 1585 C C . ARG A 1 24 ? 2.120 -3.290 5.819 1.00 10.00 24 ARG A C 2
ATOM 1586 O O . ARG A 1 24 ? 2.932 -2.507 6.301 1.00 10.00 24 ARG A O 2
ATOM 1607 N N . LEU A 1 25 ? 0.929 -2.901 5.369 1.00 10.00 25 LEU A N 2
ATOM 1608 C CA . LEU A 1 25 ? 0.405 -1.557 5.549 1.00 10.00 25 LEU A CA 2
ATOM 1609 C C . LEU A 1 25 ? -0.280 -1.409 6.902 1.00 10.00 25 LEU A C 2
ATOM 1610 O O . LEU A 1 25 ? -0.081 -0.413 7.577 1.00 10.00 25 LEU A O 2
ATOM 1626 N N . ASN A 1 26 ? -1.072 -2.384 7.339 1.00 10.00 26 ASN A N 2
ATOM 1627 C CA . ASN A 1 26 ? -1.759 -2.303 8.629 1.00 10.00 26 ASN A CA 2
ATOM 1628 C C . ASN A 1 26 ? -0.763 -2.178 9.784 1.00 10.00 26 ASN A C 2
ATOM 1629 O O . ASN A 1 26 ? -1.131 -1.775 10.883 1.00 10.00 26 ASN A O 2
ATOM 1640 N N . LYS A 1 27 ? 0.498 -2.537 9.542 1.00 10.00 27 LYS A N 2
ATOM 1641 C CA . LYS A 1 27 ? 1.606 -2.184 10.408 1.00 10.00 27 LYS A CA 2
ATOM 1642 C C . LYS A 1 27 ? 1.679 -0.690 10.744 1.00 10.00 27 LYS A C 2
ATOM 1643 O O . LYS A 1 27 ? 1.988 -0.373 11.888 1.00 10.00 27 LYS A O 2
ATOM 1662 N N . ILE A 1 28 ? 1.436 0.207 9.784 1.00 10.00 28 ILE A N 2
ATOM 1663 C CA . ILE A 1 28 ? 1.400 1.643 10.038 1.00 10.00 28 ILE A CA 2
ATOM 1664 C C . ILE A 1 28 ? 0.404 1.922 11.161 1.00 10.00 28 ILE A C 2
ATOM 1665 O O . ILE A 1 28 ? -0.744 1.489 11.088 1.00 10.00 28 ILE A O 2
ATOM 1681 N N . GLU A 1 29 ? 0.813 2.675 12.179 1.00 10.00 29 GLU A N 2
ATOM 1682 C CA . GLU A 1 29 ? -0.073 2.999 13.280 1.00 10.00 29 GLU A CA 2
ATOM 1683 C C . GLU A 1 29 ? -1.208 3.906 12.794 1.00 10.00 29 GLU A C 2
ATOM 1684 O O . GLU A 1 29 ? -2.374 3.641 13.080 1.00 10.00 29 GLU A O 2
ATOM 1696 N N . GLY A 1 30 ? -0.904 4.952 12.016 1.00 10.00 30 GLY A N 2
ATOM 1697 C CA . GLY A 1 30 ? -1.901 5.930 11.620 1.00 10.00 30 GLY A CA 2
ATOM 1698 C C . GLY A 1 30 ? -2.705 5.468 10.410 1.00 10.00 30 GLY A C 2
ATOM 1699 O O . GLY A 1 30 ? -2.935 6.247 9.489 1.00 10.00 30 GLY A O 2
ATOM 1703 N N . VAL A 1 31 ? -3.126 4.206 10.396 1.00 10.00 31 VAL A N 2
ATOM 1704 C CA . VAL A 1 31 ? -3.844 3.585 9.304 1.00 10.00 31 VAL A CA 2
ATOM 1705 C C . VAL A 1 31 ? -5.317 3.478 9.682 1.00 10.00 31 VAL A C 2
ATOM 1706 O O . VAL A 1 31 ? -5.652 3.395 10.862 1.00 10.00 31 VAL A O 2
ATOM 1719 N N . ALA A 1 32 ? -6.194 3.478 8.679 1.00 10.00 32 ALA A N 2
ATOM 1720 C CA . ALA A 1 32 ? -7.595 3.133 8.849 1.00 10.00 32 ALA A CA 2
ATOM 1721 C C . ALA A 1 32 ? -7.897 1.898 8.015 1.00 10.00 32 ALA A C 2
ATOM 1722 O O . ALA A 1 32 ? -8.296 0.879 8.571 1.00 10.00 32 ALA A O 2
ATOM 1729 N N . ASN A 1 33 ? -7.698 1.970 6.694 1.00 10.00 33 ASN A N 2
ATOM 1730 C CA . ASN A 1 33 ? -7.988 0.850 5.809 1.00 10.00 33 ASN A CA 2
ATOM 1731 C C . ASN A 1 33 ? -6.895 0.750 4.747 1.00 10.00 33 ASN A C 2
ATOM 1732 O O . ASN A 1 33 ? -6.184 1.720 4.491 1.00 10.00 33 ASN A O 2
ATOM 1743 N N . ALA A 1 34 ? -6.761 -0.417 4.116 1.00 10.00 34 ALA A N 2
ATOM 1744 C CA . ALA A 1 34 ? -5.857 -0.616 2.988 1.00 10.00 34 ALA A CA 2
ATOM 1745 C C . ALA A 1 34 ? -6.408 -1.680 2.029 1.00 10.00 34 ALA A C 2
ATOM 1746 O O . ALA A 1 34 ? -5.799 -2.738 1.870 1.00 10.00 34 ALA A O 2
ATOM 1753 N N . PRO A 1 35 ? -7.566 -1.435 1.394 1.00 10.00 35 PRO A N 2
ATOM 1754 C CA . PRO A 1 35 ? -8.212 -2.407 0.527 1.00 10.00 35 PRO A CA 2
ATOM 1755 C C . PRO A 1 35 ? -7.508 -2.434 -0.833 1.00 10.00 35 PRO A C 2
ATOM 1756 O O . PRO A 1 35 ? -8.004 -1.878 -1.812 1.00 10.00 35 PRO A O 2
ATOM 1767 N N . VAL A 1 36 ? -6.328 -3.052 -0.900 1.00 10.00 36 VAL A N 2
ATOM 1768 C CA . VAL A 1 36 ? -5.545 -3.093 -2.122 1.00 10.00 36 VAL A CA 2
ATOM 1769 C C . VAL A 1 36 ? -6.176 -3.999 -3.176 1.00 10.00 36 VAL A C 2
ATOM 1770 O O . VAL A 1 36 ? -6.921 -4.920 -2.839 1.00 10.00 36 VAL A O 2
ATOM 1783 N N . ASN A 1 37 ? -5.840 -3.773 -4.450 1.00 10.00 37 ASN A N 2
ATOM 1784 C CA . ASN A 1 37 ? -6.379 -4.581 -5.534 1.00 10.00 37 ASN A CA 2
ATOM 1785 C C . ASN A 1 37 ? -5.350 -5.617 -5.977 1.00 10.00 37 ASN A C 2
ATOM 1786 O O . ASN A 1 37 ? -4.168 -5.308 -6.109 1.00 10.00 37 ASN A O 2
ATOM 1797 N N . PHE A 1 38 ? -5.808 -6.845 -6.229 1.00 10.00 38 PHE A N 2
ATOM 1798 C CA . PHE A 1 38 ? -4.973 -8.008 -6.507 1.00 10.00 38 PHE A CA 2
ATOM 1799 C C . PHE A 1 38 ? -5.306 -8.594 -7.881 1.00 10.00 38 PHE A C 2
ATOM 1800 O O . PHE A 1 38 ? -5.586 -9.783 -8.019 1.00 10.00 38 PHE A O 2
ATOM 1817 N N . ALA A 1 39 ? -5.259 -7.733 -8.896 1.00 10.00 39 ALA A N 2
ATOM 1818 C CA . ALA A 1 39 ? -5.501 -8.055 -10.298 1.00 10.00 39 ALA A CA 2
ATOM 1819 C C . ALA A 1 39 ? -5.256 -6.804 -11.140 1.00 10.00 39 ALA A C 2
ATOM 1820 O O . ALA A 1 39 ? -4.675 -6.873 -12.217 1.00 10.00 39 ALA A O 2
ATOM 1827 N N . LEU A 1 40 ? -5.718 -5.660 -10.627 1.00 10.00 40 LEU A N 2
ATOM 1828 C CA . LEU A 1 40 ? -5.731 -4.379 -11.319 1.00 10.00 40 LEU A CA 2
ATOM 1829 C C . LEU A 1 40 ? -4.372 -3.680 -11.228 1.00 10.00 40 LEU A C 2
ATOM 1830 O O . LEU A 1 40 ? -4.125 -2.722 -11.953 1.00 10.00 40 LEU A O 2
ATOM 1846 N N . GLU A 1 41 ? -3.522 -4.153 -10.310 1.00 10.00 41 GLU A N 2
ATOM 1847 C CA . GLU A 1 41 ? -2.136 -3.738 -10.139 1.00 10.00 41 GLU A CA 2
ATOM 1848 C C . GLU A 1 41 ? -2.071 -2.341 -9.524 1.00 10.00 41 GLU A C 2
ATOM 1849 O O . GLU A 1 41 ? -1.280 -1.493 -9.934 1.00 10.00 41 GLU A O 2
ATOM 1861 N N . THR A 1 42 ? -2.908 -2.129 -8.502 1.00 10.00 42 THR A N 2
ATOM 1862 C CA . THR A 1 42 ? -3.025 -0.886 -7.760 1.00 10.00 42 THR A CA 2
ATOM 1863 C C . THR A 1 42 ? -3.221 -1.205 -6.281 1.00 10.00 42 THR A C 2
ATOM 1864 O O . THR A 1 42 ? -4.106 -1.992 -5.934 1.00 10.00 42 THR A O 2
ATOM 1875 N N . VAL A 1 43 ? -2.455 -0.549 -5.420 1.00 10.00 43 VAL A N 2
ATOM 1876 C CA . VAL A 1 43 ? -2.684 -0.531 -3.981 1.00 10.00 43 VAL A CA 2
ATOM 1877 C C . VAL A 1 43 ? -3.383 0.780 -3.638 1.00 10.00 43 VAL A C 2
ATOM 1878 O O . VAL A 1 43 ? -3.059 1.818 -4.211 1.00 10.00 43 VAL A O 2
ATOM 1891 N N . THR A 1 44 ? -4.325 0.718 -2.698 1.00 10.00 44 THR A N 2
ATOM 1892 C CA . THR A 1 44 ? -5.153 1.822 -2.269 1.00 10.00 44 THR A CA 2
ATOM 1893 C C . THR A 1 44 ? -5.078 1.856 -0.746 1.00 10.00 44 THR A C 2
ATOM 1894 O O . THR A 1 44 ? -5.340 0.829 -0.117 1.00 10.00 44 THR A O 2
ATOM 1905 N N . VAL A 1 45 ? -4.682 2.990 -0.157 1.00 10.00 45 VAL A N 2
ATOM 1906 C CA . VAL A 1 45 ? -4.481 3.111 1.278 1.00 10.00 45 VAL A CA 2
ATOM 1907 C C . VAL A 1 45 ? -5.273 4.283 1.834 1.00 10.00 45 VAL A C 2
ATOM 1908 O O . VAL A 1 45 ? -5.231 5.386 1.293 1.00 10.00 45 VAL A O 2
ATOM 1921 N N . GLU A 1 46 ? -5.945 4.026 2.952 1.00 10.00 46 GLU A N 2
ATOM 1922 C CA . GLU A 1 46 ? -6.633 4.975 3.788 1.00 10.00 46 GLU A CA 2
ATOM 1923 C C . GLU A 1 46 ? -5.821 5.104 5.075 1.00 10.00 46 GLU A C 2
ATOM 1924 O O . GLU A 1 46 ? -5.990 4.307 6.003 1.00 10.00 46 GLU A O 2
ATOM 1936 N N . TYR A 1 47 ? -4.931 6.100 5.120 1.00 10.00 47 TYR A N 2
ATOM 1937 C CA . TYR A 1 47 ? -4.092 6.371 6.280 1.00 10.00 47 TYR A CA 2
ATOM 1938 C C . TYR A 1 47 ? -3.985 7.874 6.488 1.00 10.00 47 TYR A C 2
ATOM 1939 O O . TYR A 1 47 ? -4.303 8.653 5.595 1.00 10.00 47 TYR A O 2
ATOM 1957 N N . ASN A 1 48 ? -3.550 8.275 7.678 1.00 10.00 48 ASN A N 2
ATOM 1958 C CA . ASN A 1 48 ? -3.346 9.674 8.032 1.00 10.00 48 ASN A CA 2
ATOM 1959 C C . ASN A 1 48 ? -1.878 10.062 7.829 1.00 10.00 48 ASN A C 2
ATOM 1960 O O . ASN A 1 48 ? -0.991 9.349 8.301 1.00 10.00 48 ASN A O 2
ATOM 1971 N N . PRO A 1 49 ? -1.575 11.192 7.173 1.00 10.00 49 PRO A N 2
ATOM 1972 C CA . PRO A 1 49 ? -0.218 11.709 7.112 1.00 10.00 49 PRO A CA 2
ATOM 1973 C C . PRO A 1 49 ? 0.128 12.426 8.424 1.00 10.00 49 PRO A C 2
ATOM 1974 O O . PRO A 1 49 ? 0.502 13.597 8.408 1.00 10.00 49 PRO A O 2
ATOM 1985 N N . LYS A 1 50 ? 0.010 11.728 9.562 1.00 10.00 50 LYS A N 2
ATOM 1986 C CA . LYS A 1 50 ? 0.493 12.219 10.854 1.00 10.00 50 LYS A CA 2
ATOM 1987 C C . LYS A 1 50 ? 1.567 11.261 11.381 1.00 10.00 50 LYS A C 2
ATOM 1988 O O . LYS A 1 50 ? 2.604 11.703 11.866 1.00 10.00 50 LYS A O 2
ATOM 2007 N N . GLU A 1 51 ? 1.296 9.952 11.308 1.00 10.00 51 GLU A N 2
ATOM 2008 C CA . GLU A 1 51 ? 2.060 8.920 11.990 1.00 10.00 51 GLU A CA 2
ATOM 2009 C C . GLU A 1 51 ? 3.061 8.264 11.028 1.00 10.00 51 GLU A C 2
ATOM 2010 O O . GLU A 1 51 ? 4.229 8.104 11.374 1.00 10.00 51 GLU A O 2
ATOM 2022 N N . ALA A 1 52 ? 2.613 7.908 9.818 1.00 10.00 52 ALA A N 2
ATOM 2023 C CA . ALA A 1 52 ? 3.457 7.362 8.754 1.00 10.00 52 ALA A CA 2
ATOM 2024 C C . ALA A 1 52 ? 3.338 8.239 7.502 1.00 10.00 52 ALA A C 2
ATOM 2025 O O . ALA A 1 52 ? 2.726 9.306 7.548 1.00 10.00 52 ALA A O 2
ATOM 2032 N N . SER A 1 53 ? 3.901 7.797 6.371 1.00 10.00 53 SER A N 2
ATOM 2033 C CA . SER A 1 53 ? 3.808 8.505 5.102 1.00 10.00 53 SER A CA 2
ATOM 2034 C C . SER A 1 53 ? 3.838 7.517 3.935 1.00 10.00 53 SER A C 2
ATOM 2035 O O . SER A 1 53 ? 4.157 6.340 4.111 1.00 10.00 53 SER A O 2
ATOM 2043 N N . VAL A 1 54 ? 3.569 8.022 2.727 1.00 10.00 54 VAL A N 2
ATOM 2044 C CA . VAL A 1 54 ? 3.702 7.268 1.489 1.00 10.00 54 VAL A CA 2
ATOM 2045 C C . VAL A 1 54 ? 5.065 6.567 1.407 1.00 10.00 54 VAL A C 2
ATOM 2046 O O . VAL A 1 54 ? 5.150 5.409 1.005 1.00 10.00 54 VAL A O 2
ATOM 2059 N N . SER A 1 55 ? 6.133 7.266 1.804 1.00 10.00 55 SER A N 2
ATOM 2060 C CA . SER A 1 55 ? 7.494 6.748 1.759 1.00 10.00 55 SER A CA 2
ATOM 2061 C C . SER A 1 55 ? 7.656 5.506 2.638 1.00 10.00 55 SER A C 2
ATOM 2062 O O . SER A 1 55 ? 8.320 4.547 2.229 1.00 10.00 55 SER A O 2
ATOM 2070 N N . ASP A 1 56 ? 7.068 5.541 3.836 1.00 10.00 56 ASP A N 2
ATOM 2071 C CA . ASP A 1 56 ? 7.135 4.445 4.790 1.00 10.00 56 ASP A CA 2
ATOM 2072 C C . ASP A 1 56 ? 6.475 3.206 4.190 1.00 10.00 56 ASP A C 2
ATOM 2073 O O . ASP A 1 56 ? 7.108 2.165 4.012 1.00 10.00 56 ASP A O 2
ATOM 2082 N N . LEU A 1 57 ? 5.206 3.336 3.807 1.00 10.00 57 LEU A N 2
ATOM 2083 C CA . LEU A 1 57 ? 4.435 2.187 3.361 1.00 10.00 57 LEU A CA 2
ATOM 2084 C C . LEU A 1 57 ? 5.011 1.633 2.056 1.00 10.00 57 LEU A C 2
ATOM 2085 O O . LEU A 1 57 ? 5.183 0.425 1.890 1.00 10.00 57 LEU A O 2
ATOM 2101 N N . LYS A 1 58 ? 5.401 2.533 1.154 1.00 10.00 58 LYS A N 2
ATOM 2102 C CA . LYS A 1 58 ? 6.276 2.211 0.036 1.00 10.00 58 LYS A CA 2
ATOM 2103 C C . LYS A 1 58 ? 7.459 1.336 0.447 1.00 10.00 58 LYS A C 2
ATOM 2104 O O . LYS A 1 58 ? 7.756 0.371 -0.249 1.00 10.00 58 LYS A O 2
ATOM 2123 N N . GLU A 1 59 ? 8.165 1.668 1.533 1.00 10.00 59 GLU A N 2
ATOM 2124 C CA . GLU A 1 59 ? 9.287 0.861 1.987 1.00 10.00 59 GLU A CA 2
ATOM 2125 C C . GLU A 1 59 ? 8.796 -0.530 2.355 1.00 10.00 59 GLU A C 2
ATOM 2126 O O . GLU A 1 59 ? 9.377 -1.521 1.930 1.00 10.00 59 GLU A O 2
ATOM 2138 N N . ALA A 1 60 ? 7.675 -0.601 3.077 1.00 10.00 60 ALA A N 2
ATOM 2139 C CA . ALA A 1 60 ? 7.089 -1.881 3.451 1.00 10.00 60 ALA A CA 2
ATOM 2140 C C . ALA A 1 60 ? 6.911 -2.770 2.212 1.00 10.00 60 ALA A C 2
ATOM 2141 O O . ALA A 1 60 ? 7.312 -3.936 2.216 1.00 10.00 60 ALA A O 2
ATOM 2148 N N . VAL A 1 61 ? 6.344 -2.214 1.139 1.00 10.00 61 VAL A N 2
ATOM 2149 C CA . VAL A 1 61 ? 6.225 -2.923 -0.131 1.00 10.00 61 VAL A CA 2
ATOM 2150 C C . VAL A 1 61 ? 7.590 -3.213 -0.782 1.00 10.00 61 VAL A C 2
ATOM 2151 O O . VAL A 1 61 ? 7.837 -4.344 -1.191 1.00 10.00 61 VAL A O 2
ATOM 2164 N N . ASP A 1 62 ? 8.511 -2.250 -0.853 1.00 10.00 62 ASP A N 2
ATOM 2165 C CA . ASP A 1 62 ? 9.830 -2.509 -1.433 1.00 10.00 62 ASP A CA 2
ATOM 2166 C C . ASP A 1 62 ? 10.513 -3.673 -0.702 1.00 10.00 62 ASP A C 2
ATOM 2167 O O . ASP A 1 62 ? 11.109 -4.558 -1.313 1.00 10.00 62 ASP A O 2
ATOM 2176 N N . LYS A 1 63 ? 10.338 -3.723 0.621 1.00 10.00 63 LYS A N 2
ATOM 2177 C CA . LYS A 1 63 ? 10.914 -4.722 1.500 1.00 10.00 63 LYS A CA 2
ATOM 2178 C C . LYS A 1 63 ? 10.307 -6.089 1.198 1.00 10.00 63 LYS A C 2
ATOM 2179 O O . LYS A 1 63 ? 11.000 -7.101 1.284 1.00 10.00 63 LYS A O 2
ATOM 2198 N N . LEU A 1 64 ? 9.018 -6.132 0.846 1.00 10.00 64 LEU A N 2
ATOM 2199 C CA . LEU A 1 64 ? 8.410 -7.343 0.326 1.00 10.00 64 LEU A CA 2
ATOM 2200 C C . LEU A 1 64 ? 9.112 -7.841 -0.943 1.00 10.00 64 LEU A C 2
ATOM 2201 O O . LEU A 1 64 ? 9.124 -9.047 -1.183 1.00 10.00 64 LEU A O 2
ATOM 2217 N N . GLY A 1 65 ? 9.687 -6.942 -1.750 1.00 10.00 65 GLY A N 2
ATOM 2218 C CA . GLY A 1 65 ? 10.528 -7.297 -2.889 1.00 10.00 65 GLY A CA 2
ATOM 2219 C C . GLY A 1 65 ? 10.217 -6.436 -4.111 1.00 10.00 65 GLY A C 2
ATOM 2220 O O . GLY A 1 65 ? 11.115 -6.048 -4.859 1.00 10.00 65 GLY A O 2
ATOM 2224 N N . TYR A 1 66 ? 8.927 -6.171 -4.325 1.00 10.00 66 TYR A N 2
ATOM 2225 C CA . TYR A 1 66 ? 8.393 -5.500 -5.502 1.00 10.00 66 TYR A CA 2
ATOM 2226 C C . TYR A 1 66 ? 8.179 -4.022 -5.193 1.00 10.00 66 TYR A C 2
ATOM 2227 O O . TYR A 1 66 ? 8.005 -3.660 -4.035 1.00 10.00 66 TYR A O 2
ATOM 2245 N N . LYS A 1 67 ? 8.243 -3.151 -6.203 1.00 10.00 67 LYS A N 2
ATOM 2246 C CA . LYS A 1 67 ? 8.262 -1.717 -5.973 1.00 10.00 67 LYS A CA 2
ATOM 2247 C C . LYS A 1 67 ? 6.844 -1.154 -5.936 1.00 10.00 67 LYS A C 2
ATOM 2248 O O . LYS A 1 67 ? 5.919 -1.689 -6.552 1.00 10.00 67 LYS A O 2
ATOM 2267 N N . LEU A 1 68 ? 6.721 -0.043 -5.209 1.00 10.00 68 LEU A N 2
ATOM 2268 C CA . LEU A 1 68 ? 5.511 0.732 -5.028 1.00 10.00 68 LEU A CA 2
ATOM 2269 C C . LEU A 1 68 ? 5.856 2.185 -5.310 1.00 10.00 68 LEU A C 2
ATOM 2270 O O . LEU A 1 68 ? 6.961 2.618 -4.979 1.00 10.00 68 LEU A O 2
ATOM 2286 N N . LYS A 1 69 ? 4.904 2.956 -5.833 1.00 10.00 69 LYS A N 2
ATOM 2287 C CA . LYS A 1 69 ? 4.997 4.398 -5.865 1.00 10.00 69 LYS A CA 2
ATOM 2288 C C . LYS A 1 69 ? 3.597 4.980 -5.916 1.00 10.00 69 LYS A C 2
ATOM 2289 O O . LYS A 1 69 ? 2.697 4.301 -6.394 1.00 10.00 69 LYS A O 2
ATOM 2308 N N . LEU A 1 70 ? 3.405 6.203 -5.411 1.00 10.00 70 LEU A N 2
ATOM 2309 C CA . LEU A 1 70 ? 2.099 6.848 -5.451 1.00 10.00 70 LEU A CA 2
ATOM 2310 C C . LEU A 1 70 ? 1.676 7.053 -6.905 1.00 10.00 70 LEU A C 2
ATOM 2311 O O . LEU A 1 70 ? 2.523 7.202 -7.786 1.00 10.00 70 LEU A O 2
ATOM 2327 N N . LYS A 1 71 ? 0.368 7.128 -7.116 1.00 10.00 71 LYS A N 2
ATOM 2328 C CA . LYS A 1 71 ? -0.259 7.543 -8.348 1.00 10.00 71 LYS A CA 2
ATOM 2329 C C . LYS A 1 71 ? -0.862 8.923 -8.098 1.00 10.00 71 LYS A C 2
ATOM 2330 O O . LYS A 1 71 ? -0.488 9.894 -8.751 1.00 10.00 71 LYS A O 2
ATOM 2349 N N . GLY A 1 72 ? -1.797 9.007 -7.151 1.00 10.00 72 GLY A N 2
ATOM 2350 C CA . GLY A 1 72 ? -2.452 10.260 -6.824 1.00 10.00 72 GLY A CA 2
ATOM 2351 C C . GLY A 1 72 ? -3.364 10.072 -5.621 1.00 10.00 72 GLY A C 2
ATOM 2352 O O . GLY A 1 72 ? -2.989 10.408 -4.500 1.00 10.00 72 GLY A O 2
ATOM 2356 N N . GLU A 1 73 ? -4.548 9.511 -5.856 1.00 10.00 73 GLU A N 2
ATOM 2357 C CA . GLU A 1 73 ? -5.623 9.426 -4.883 1.00 10.00 73 GLU A CA 2
ATOM 2358 C C . GLU A 1 73 ? -6.609 8.364 -5.357 1.00 10.00 73 GLU A C 2
ATOM 2359 O O . GLU A 1 73 ? -6.411 7.818 -6.441 1.00 10.00 73 GLU A O 2
ATOM 2371 N N . GLN A 1 74 ? -7.618 8.050 -4.538 1.00 10.00 74 GLN A N 2
ATOM 2372 C CA . GLN A 1 74 ? -8.656 7.081 -4.882 1.00 10.00 74 GLN A CA 2
ATOM 2373 C C . GLN A 1 74 ? -9.187 7.284 -6.310 1.00 10.00 74 GLN A C 2
ATOM 2374 O O . GLN A 1 74 ? -9.575 8.395 -6.667 1.00 10.00 74 GLN A O 2
ATOM 2388 N N . ASP A 1 75 ? -9.238 6.206 -7.098 1.00 10.00 75 ASP A N 2
ATOM 2389 C CA . ASP A 1 75 ? -9.804 6.175 -8.438 1.00 10.00 75 ASP A CA 2
ATOM 2390 C C . ASP A 1 75 ? -8.957 7.018 -9.405 1.00 10.00 75 ASP A C 2
ATOM 2391 O O . ASP A 1 75 ? -7.894 7.530 -9.064 1.00 10.00 75 ASP A O 2
ATOM 2400 N N . SER A 1 76 ? -9.416 7.130 -10.647 1.00 10.00 76 SER A N 2
ATOM 2401 C CA . SER A 1 76 ? -8.868 8.007 -11.661 1.00 10.00 76 SER A CA 2
ATOM 2402 C C . SER A 1 76 ? -9.651 9.320 -11.731 1.00 10.00 76 SER A C 2
ATOM 2403 O O . SER A 1 76 ? -9.118 10.303 -12.242 1.00 10.00 76 SER A O 2
ATOM 2411 N N . ILE A 1 77 ? -10.914 9.336 -11.284 1.00 10.00 77 ILE A N 2
ATOM 2412 C CA . ILE A 1 77 ? -11.765 10.525 -11.330 1.00 10.00 77 ILE A CA 2
ATOM 2413 C C . ILE A 1 77 ? -12.365 10.784 -9.936 1.00 10.00 77 ILE A C 2
ATOM 2414 O O . ILE A 1 77 ? -11.613 11.039 -9.002 1.00 10.00 77 ILE A O 2
ATOM 2430 N N . GLU A 1 78 ? -13.698 10.768 -9.804 1.00 10.00 78 GLU A N 2
ATOM 2431 C CA . GLU A 1 78 ? -14.473 11.086 -8.605 1.00 10.00 78 GLU A CA 2
ATOM 2432 C C . GLU A 1 78 ? -13.835 12.172 -7.718 1.00 10.00 78 GLU A C 2
ATOM 2433 O O . GLU A 1 78 ? -13.486 11.936 -6.563 1.00 10.00 78 GLU A O 2
ATOM 2445 N N . GLY A 1 79 ? -13.735 13.394 -8.253 1.00 10.00 79 GLY A N 2
ATOM 2446 C CA . GLY A 1 79 ? -13.314 14.555 -7.481 1.00 10.00 79 GLY A CA 2
ATOM 2447 C C . GLY A 1 79 ? -14.355 14.855 -6.401 1.00 10.00 79 GLY A C 2
ATOM 2448 O O . GLY A 1 79 ? -15.466 15.271 -6.729 1.00 10.00 79 GLY A O 2
ATOM 2452 N N . ARG A 1 80 ? -14.021 14.625 -5.129 1.00 10.00 80 ARG A N 2
ATOM 2453 C CA . ARG A 1 80 ? -14.937 14.701 -4.007 1.00 10.00 80 ARG A CA 2
ATOM 2454 C C . ARG A 1 80 ? -14.101 14.592 -2.733 1.00 10.00 80 ARG A C 2
ATOM 2455 O O . ARG A 1 80 ? -12.890 14.317 -2.882 1.00 10.00 80 ARG A O 2
ATOM 2477 N N . VAL A 1 1 ? -9.430 12.780 9.480 1.00 10.00 1 VAL A N 3
ATOM 2478 C CA . VAL A 1 1 ? -9.059 11.552 10.202 1.00 10.00 1 VAL A CA 3
ATOM 2479 C C . VAL A 1 1 ? -7.955 10.816 9.440 1.00 10.00 1 VAL A C 3
ATOM 2480 O O . VAL A 1 1 ? -6.825 10.761 9.917 1.00 10.00 1 VAL A O 3
ATOM 2495 N N . THR A 1 2 ? -8.260 10.326 8.239 1.00 10.00 2 THR A N 3
ATOM 2496 C CA . THR A 1 2 ? -7.338 9.632 7.359 1.00 10.00 2 THR A CA 3
ATOM 2497 C C . THR A 1 2 ? -7.662 10.055 5.925 1.00 10.00 2 THR A C 3
ATOM 2498 O O . THR A 1 2 ? -8.745 10.586 5.657 1.00 10.00 2 THR A O 3
ATOM 2509 N N . GLU A 1 3 ? -6.686 9.880 5.035 1.00 10.00 3 GLU A N 3
ATOM 2510 C CA . GLU A 1 3 ? -6.633 10.427 3.698 1.00 10.00 3 GLU A CA 3
ATOM 2511 C C . GLU A 1 3 ? -6.516 9.264 2.712 1.00 10.00 3 GLU A C 3
ATOM 2512 O O . GLU A 1 3 ? -5.943 8.223 3.040 1.00 10.00 3 GLU A O 3
ATOM 2524 N N . LYS A 1 4 ? -7.095 9.439 1.523 1.00 10.00 4 LYS A N 3
ATOM 2525 C CA . LYS A 1 4 ? -7.120 8.436 0.467 1.00 10.00 4 LYS A CA 3
ATOM 2526 C C . LYS A 1 4 ? -5.869 8.616 -0.382 1.00 10.00 4 LYS A C 3
ATOM 2527 O O . LYS A 1 4 ? -5.581 9.736 -0.798 1.00 10.00 4 LYS A O 3
ATOM 2546 N N . ALA A 1 5 ? -5.136 7.531 -0.650 1.00 10.00 5 ALA A N 3
ATOM 2547 C CA . ALA A 1 5 ? -3.922 7.592 -1.446 1.00 10.00 5 ALA A CA 3
ATOM 2548 C C . ALA A 1 5 ? -3.797 6.312 -2.274 1.00 10.00 5 ALA A C 3
ATOM 2549 O O . ALA A 1 5 ? -4.044 5.230 -1.737 1.00 10.00 5 ALA A O 3
ATOM 2556 N N . GLU A 1 6 ? -3.438 6.416 -3.561 1.00 10.00 6 GLU A N 3
ATOM 2557 C CA . GLU A 1 6 ? -3.281 5.272 -4.444 1.00 10.00 6 GLU A CA 3
ATOM 2558 C C . GLU A 1 6 ? -1.887 5.209 -5.033 1.00 10.00 6 GLU A C 3
ATOM 2559 O O . GLU A 1 6 ? -1.257 6.243 -5.267 1.00 10.00 6 GLU A O 3
ATOM 2571 N N . PHE A 1 7 ? -1.456 3.972 -5.290 1.00 10.00 7 PHE A N 3
ATOM 2572 C CA . PHE A 1 7 ? -0.100 3.622 -5.669 1.00 10.00 7 PHE A CA 3
ATOM 2573 C C . PHE A 1 7 ? -0.121 2.610 -6.818 1.00 10.00 7 PHE A C 3
ATOM 2574 O O . PHE A 1 7 ? -0.925 1.674 -6.790 1.00 10.00 7 PHE A O 3
ATOM 2591 N N . ASP A 1 8 ? 0.765 2.796 -7.805 1.00 10.00 8 ASP A N 3
ATOM 2592 C CA . ASP A 1 8 ? 0.919 1.936 -8.972 1.00 10.00 8 ASP A CA 3
ATOM 2593 C C . ASP A 1 8 ? 2.021 0.919 -8.636 1.00 10.00 8 ASP A C 3
ATOM 2594 O O . ASP A 1 8 ? 3.005 1.280 -7.981 1.00 10.00 8 ASP A O 3
ATOM 2603 N N . ILE A 1 9 ? 1.822 -0.353 -9.007 1.00 10.00 9 ILE A N 3
ATOM 2604 C CA . ILE A 1 9 ? 2.597 -1.496 -8.531 1.00 10.00 9 ILE A CA 3
ATOM 2605 C C . ILE A 1 9 ? 3.484 -2.069 -9.634 1.00 10.00 9 ILE A C 3
ATOM 2606 O O . ILE A 1 9 ? 3.000 -2.329 -10.733 1.00 10.00 9 ILE A O 3
ATOM 2622 N N . GLU A 1 10 ? 4.762 -2.313 -9.323 1.00 10.00 10 GLU A N 3
ATOM 2623 C CA . GLU A 1 10 ? 5.716 -2.916 -10.228 1.00 10.00 10 GLU A CA 3
ATOM 2624 C C . GLU A 1 10 ? 6.326 -4.163 -9.578 1.00 10.00 10 GLU A C 3
ATOM 2625 O O . GLU A 1 10 ? 7.325 -4.067 -8.857 1.00 10.00 10 GLU A O 3
ATOM 2637 N N . GLY A 1 11 ? 5.746 -5.336 -9.863 1.00 10.00 11 GLY A N 3
ATOM 2638 C CA . GLY A 1 11 ? 6.386 -6.617 -9.596 1.00 10.00 11 GLY A CA 3
ATOM 2639 C C . GLY A 1 11 ? 5.404 -7.790 -9.597 1.00 10.00 11 GLY A C 3
ATOM 2640 O O . GLY A 1 11 ? 5.472 -8.631 -10.490 1.00 10.00 11 GLY A O 3
ATOM 2644 N N . MET A 1 12 ? 4.527 -7.881 -8.590 1.00 10.00 12 MET A N 3
ATOM 2645 C CA . MET A 1 12 ? 3.634 -9.024 -8.407 1.00 10.00 12 MET A CA 3
ATOM 2646 C C . MET A 1 12 ? 2.339 -8.565 -7.727 1.00 10.00 12 MET A C 3
ATOM 2647 O O . MET A 1 12 ? 2.379 -7.728 -6.824 1.00 10.00 12 MET A O 3
ATOM 2661 N N . THR A 1 13 ? 1.197 -9.059 -8.211 1.00 10.00 13 THR A N 3
ATOM 2662 C CA . THR A 1 13 ? -0.105 -8.412 -8.066 1.00 10.00 13 THR A CA 3
ATOM 2663 C C . THR A 1 13 ? -1.237 -9.454 -8.004 1.00 10.00 13 THR A C 3
ATOM 2664 O O . THR A 1 13 ? -2.357 -9.196 -8.438 1.00 10.00 13 THR A O 3
ATOM 2675 N N . CYS A 1 14 ? -0.944 -10.648 -7.481 1.00 10.00 14 CYS A N 3
ATOM 2676 C CA . CYS A 1 14 ? -1.707 -11.858 -7.780 1.00 10.00 14 CYS A CA 3
ATOM 2677 C C . CYS A 1 14 ? -2.844 -12.043 -6.787 1.00 10.00 14 CYS A C 3
ATOM 2678 O O . CYS A 1 14 ? -4.010 -12.019 -7.160 1.00 10.00 14 CYS A O 3
ATOM 2686 N N . ALA A 1 15 ? -2.494 -12.272 -5.518 1.00 10.00 15 ALA A N 3
ATOM 2687 C CA . ALA A 1 15 ? -3.445 -12.531 -4.446 1.00 10.00 15 ALA A CA 3
ATOM 2688 C C . ALA A 1 15 ? -2.715 -12.554 -3.112 1.00 10.00 15 ALA A C 3
ATOM 2689 O O . ALA A 1 15 ? -2.897 -11.656 -2.304 1.00 10.00 15 ALA A O 3
ATOM 2696 N N . ALA A 1 16 ? -1.862 -13.553 -2.874 1.00 10.00 16 ALA A N 3
ATOM 2697 C CA . ALA A 1 16 ? -1.227 -13.749 -1.578 1.00 10.00 16 ALA A CA 3
ATOM 2698 C C . ALA A 1 16 ? -0.160 -12.680 -1.367 1.00 10.00 16 ALA A C 3
ATOM 2699 O O . ALA A 1 16 ? -0.008 -12.138 -0.273 1.00 10.00 16 ALA A O 3
ATOM 2706 N N . CYS A 1 17 ? 0.576 -12.356 -2.434 1.00 10.00 17 CYS A N 3
ATOM 2707 C CA . CYS A 1 17 ? 1.577 -11.310 -2.361 1.00 10.00 17 CYS A CA 3
ATOM 2708 C C . CYS A 1 17 ? 0.912 -9.981 -1.984 1.00 10.00 17 CYS A C 3
ATOM 2709 O O . CYS A 1 17 ? 1.317 -9.333 -1.020 1.00 10.00 17 CYS A O 3
ATOM 2717 N N . ALA A 1 18 ? -0.173 -9.639 -2.688 1.00 10.00 18 ALA A N 3
ATOM 2718 C CA . ALA A 1 18 ? -1.007 -8.486 -2.394 1.00 10.00 18 ALA A CA 3
ATOM 2719 C C . ALA A 1 18 ? -1.526 -8.586 -0.961 1.00 10.00 18 ALA A C 3
ATOM 2720 O O . ALA A 1 18 ? -1.491 -7.621 -0.209 1.00 10.00 18 ALA A O 3
ATOM 2727 N N . ASN A 1 19 ? -1.969 -9.776 -0.564 1.00 10.00 19 ASN A N 3
ATOM 2728 C CA . ASN A 1 19 ? -2.504 -10.001 0.773 1.00 10.00 19 ASN A CA 3
ATOM 2729 C C . ASN A 1 19 ? -1.493 -9.588 1.844 1.00 10.00 19 ASN A C 3
ATOM 2730 O O . ASN A 1 19 ? -1.858 -8.964 2.836 1.00 10.00 19 ASN A O 3
ATOM 2741 N N . ARG A 1 20 ? -0.219 -9.933 1.661 1.00 10.00 20 ARG A N 3
ATOM 2742 C CA . ARG A 1 20 ? 0.836 -9.649 2.613 1.00 10.00 20 ARG A CA 3
ATOM 2743 C C . ARG A 1 20 ? 0.922 -8.139 2.836 1.00 10.00 20 ARG A C 3
ATOM 2744 O O . ARG A 1 20 ? 1.156 -7.700 3.964 1.00 10.00 20 ARG A O 3
ATOM 2765 N N . ILE A 1 21 ? 0.668 -7.347 1.784 1.00 10.00 21 ILE A N 3
ATOM 2766 C CA . ILE A 1 21 ? 0.542 -5.904 1.912 1.00 10.00 21 ILE A CA 3
ATOM 2767 C C . ILE A 1 21 ? -0.456 -5.529 2.999 1.00 10.00 21 ILE A C 3
ATOM 2768 O O . ILE A 1 21 ? -0.150 -4.619 3.752 1.00 10.00 21 ILE A O 3
ATOM 2784 N N . GLU A 1 22 ? -1.611 -6.193 3.127 1.00 10.00 22 GLU A N 3
ATOM 2785 C CA . GLU A 1 22 ? -2.593 -5.818 4.141 1.00 10.00 22 GLU A CA 3
ATOM 2786 C C . GLU A 1 22 ? -1.941 -5.728 5.519 1.00 10.00 22 GLU A C 3
ATOM 2787 O O . GLU A 1 22 ? -2.081 -4.725 6.210 1.00 10.00 22 GLU A O 3
ATOM 2799 N N . LYS A 1 23 ? -1.195 -6.765 5.910 1.00 10.00 23 LYS A N 3
ATOM 2800 C CA . LYS A 1 23 ? -0.495 -6.803 7.179 1.00 10.00 23 LYS A CA 3
ATOM 2801 C C . LYS A 1 23 ? 0.658 -5.804 7.163 1.00 10.00 23 LYS A C 3
ATOM 2802 O O . LYS A 1 23 ? 0.848 -5.052 8.120 1.00 10.00 23 LYS A O 3
ATOM 2821 N N . ARG A 1 24 ? 1.439 -5.786 6.078 1.00 10.00 24 ARG A N 3
ATOM 2822 C CA . ARG A 1 24 ? 2.599 -4.908 6.022 1.00 10.00 24 ARG A CA 3
ATOM 2823 C C . ARG A 1 24 ? 2.208 -3.421 6.111 1.00 10.00 24 ARG A C 3
ATOM 2824 O O . ARG A 1 24 ? 2.964 -2.633 6.677 1.00 10.00 24 ARG A O 3
ATOM 2845 N N . LEU A 1 25 ? 1.025 -3.051 5.609 1.00 10.00 25 LEU A N 3
ATOM 2846 C CA . LEU A 1 25 ? 0.432 -1.727 5.743 1.00 10.00 25 LEU A CA 3
ATOM 2847 C C . LEU A 1 25 ? -0.198 -1.565 7.121 1.00 10.00 25 LEU A C 3
ATOM 2848 O O . LEU A 1 25 ? 0.084 -0.588 7.805 1.00 10.00 25 LEU A O 3
ATOM 2864 N N . ASN A 1 26 ? -1.032 -2.524 7.537 1.00 10.00 26 ASN A N 3
ATOM 2865 C CA . ASN A 1 26 ? -1.684 -2.538 8.845 1.00 10.00 26 ASN A CA 3
ATOM 2866 C C . ASN A 1 26 ? -0.696 -2.261 9.976 1.00 10.00 26 ASN A C 3
ATOM 2867 O O . ASN A 1 26 ? -1.096 -1.754 11.018 1.00 10.00 26 ASN A O 3
ATOM 2878 N N . LYS A 1 27 ? 0.586 -2.593 9.779 1.00 10.00 27 LYS A N 3
ATOM 2879 C CA . LYS A 1 27 ? 1.608 -2.259 10.750 1.00 10.00 27 LYS A CA 3
ATOM 2880 C C . LYS A 1 27 ? 1.605 -0.764 11.111 1.00 10.00 27 LYS A C 3
ATOM 2881 O O . LYS A 1 27 ? 1.709 -0.423 12.285 1.00 10.00 27 LYS A O 3
ATOM 2900 N N . ILE A 1 28 ? 1.557 0.112 10.100 1.00 10.00 28 ILE A N 3
ATOM 2901 C CA . ILE A 1 28 ? 1.567 1.552 10.252 1.00 10.00 28 ILE A CA 3
ATOM 2902 C C . ILE A 1 28 ? 0.478 2.002 11.220 1.00 10.00 28 ILE A C 3
ATOM 2903 O O . ILE A 1 28 ? -0.679 1.609 11.096 1.00 10.00 28 ILE A O 3
ATOM 2919 N N . GLU A 1 29 ? 0.849 2.859 12.168 1.00 10.00 29 GLU A N 3
ATOM 2920 C CA . GLU A 1 29 ? -0.026 3.230 13.257 1.00 10.00 29 GLU A CA 3
ATOM 2921 C C . GLU A 1 29 ? -1.178 4.097 12.743 1.00 10.00 29 GLU A C 3
ATOM 2922 O O . GLU A 1 29 ? -2.339 3.824 13.039 1.00 10.00 29 GLU A O 3
ATOM 2934 N N . GLY A 1 30 ? -0.895 5.127 11.939 1.00 10.00 30 GLY A N 3
ATOM 2935 C CA . GLY A 1 30 ? -1.916 6.060 11.491 1.00 10.00 30 GLY A CA 3
ATOM 2936 C C . GLY A 1 30 ? -2.650 5.551 10.255 1.00 10.00 30 GLY A C 3
ATOM 2937 O O . GLY A 1 30 ? -2.937 6.330 9.347 1.00 10.00 30 GLY A O 3
ATOM 2941 N N . VAL A 1 31 ? -2.942 4.253 10.204 1.00 10.00 31 VAL A N 3
ATOM 2942 C CA . VAL A 1 31 ? -3.623 3.611 9.101 1.00 10.00 31 VAL A CA 3
ATOM 2943 C C . VAL A 1 31 ? -5.092 3.437 9.480 1.00 10.00 31 VAL A C 3
ATOM 2944 O O . VAL A 1 31 ? -5.409 3.274 10.657 1.00 10.00 31 VAL A O 3
ATOM 2957 N N . ALA A 1 32 ? -5.984 3.466 8.491 1.00 10.00 32 ALA A N 3
ATOM 2958 C CA . ALA A 1 32 ? -7.389 3.139 8.682 1.00 10.00 32 ALA A CA 3
ATOM 2959 C C . ALA A 1 32 ? -7.763 1.941 7.817 1.00 10.00 32 ALA A C 3
ATOM 2960 O O . ALA A 1 32 ? -8.295 0.962 8.336 1.00 10.00 32 ALA A O 3
ATOM 2967 N N . ASN A 1 33 ? -7.497 1.997 6.506 1.00 10.00 33 ASN A N 3
ATOM 2968 C CA . ASN A 1 33 ? -7.861 0.919 5.596 1.00 10.00 33 ASN A CA 3
ATOM 2969 C C . ASN A 1 33 ? -6.769 0.744 4.542 1.00 10.00 33 ASN A C 3
ATOM 2970 O O . ASN A 1 33 ? -6.045 1.688 4.233 1.00 10.00 33 ASN A O 3
ATOM 2981 N N . ALA A 1 34 ? -6.661 -0.461 3.977 1.00 10.00 34 ALA A N 3
ATOM 2982 C CA . ALA A 1 34 ? -5.749 -0.772 2.879 1.00 10.00 34 ALA A CA 3
ATOM 2983 C C . ALA A 1 34 ? -6.331 -1.833 1.931 1.00 10.00 34 ALA A C 3
ATOM 2984 O O . ALA A 1 34 ? -5.763 -2.918 1.807 1.00 10.00 34 ALA A O 3
ATOM 2991 N N . PRO A 1 35 ? -7.456 -1.556 1.255 1.00 10.00 35 PRO A N 3
ATOM 2992 C CA . PRO A 1 35 ? -8.091 -2.514 0.359 1.00 10.00 35 PRO A CA 3
ATOM 2993 C C . PRO A 1 35 ? -7.327 -2.578 -0.969 1.00 10.00 35 PRO A C 3
ATOM 2994 O O . PRO A 1 35 ? -7.792 -2.053 -1.978 1.00 10.00 35 PRO A O 3
ATOM 3005 N N . VAL A 1 36 ? -6.142 -3.196 -0.986 1.00 10.00 36 VAL A N 3
ATOM 3006 C CA . VAL A 1 36 ? -5.326 -3.257 -2.188 1.00 10.00 36 VAL A CA 3
ATOM 3007 C C . VAL A 1 36 ? -5.960 -4.144 -3.263 1.00 10.00 36 VAL A C 3
ATOM 3008 O O . VAL A 1 36 ? -6.724 -5.057 -2.947 1.00 10.00 36 VAL A O 3
ATOM 3021 N N . ASN A 1 37 ? -5.613 -3.907 -4.532 1.00 10.00 37 ASN A N 3
ATOM 3022 C CA . ASN A 1 37 ? -6.207 -4.634 -5.647 1.00 10.00 37 ASN A CA 3
ATOM 3023 C C . ASN A 1 37 ? -5.279 -5.756 -6.098 1.00 10.00 37 ASN A C 3
ATOM 3024 O O . ASN A 1 37 ? -4.091 -5.534 -6.321 1.00 10.00 37 ASN A O 3
ATOM 3035 N N . PHE A 1 38 ? -5.830 -6.961 -6.259 1.00 10.00 38 PHE A N 3
ATOM 3036 C CA . PHE A 1 38 ? -5.093 -8.182 -6.556 1.00 10.00 38 PHE A CA 3
ATOM 3037 C C . PHE A 1 38 ? -5.481 -8.718 -7.938 1.00 10.00 38 PHE A C 3
ATOM 3038 O O . PHE A 1 38 ? -5.996 -9.823 -8.066 1.00 10.00 38 PHE A O 3
ATOM 3055 N N . ALA A 1 39 ? -5.229 -7.899 -8.962 1.00 10.00 39 ALA A N 3
ATOM 3056 C CA . ALA A 1 39 ? -5.330 -8.211 -10.387 1.00 10.00 39 ALA A CA 3
ATOM 3057 C C . ALA A 1 39 ? -5.221 -6.908 -11.184 1.00 10.00 39 ALA A C 3
ATOM 3058 O O . ALA A 1 39 ? -4.715 -6.891 -12.299 1.00 10.00 39 ALA A O 3
ATOM 3065 N N . LEU A 1 40 ? -5.725 -5.817 -10.595 1.00 10.00 40 LEU A N 3
ATOM 3066 C CA . LEU A 1 40 ? -5.799 -4.493 -11.205 1.00 10.00 40 LEU A CA 3
ATOM 3067 C C . LEU A 1 40 ? -4.515 -3.687 -10.990 1.00 10.00 40 LEU A C 3
ATOM 3068 O O . LEU A 1 40 ? -4.419 -2.535 -11.408 1.00 10.00 40 LEU A O 3
ATOM 3084 N N . GLU A 1 41 ? -3.573 -4.270 -10.253 1.00 10.00 41 GLU A N 3
ATOM 3085 C CA . GLU A 1 41 ? -2.192 -3.823 -10.146 1.00 10.00 41 GLU A CA 3
ATOM 3086 C C . GLU A 1 41 ? -2.114 -2.413 -9.567 1.00 10.00 41 GLU A C 3
ATOM 3087 O O . GLU A 1 41 ? -1.357 -1.567 -10.041 1.00 10.00 41 GLU A O 3
ATOM 3099 N N . THR A 1 42 ? -2.912 -2.185 -8.524 1.00 10.00 42 THR A N 3
ATOM 3100 C CA . THR A 1 42 ? -3.067 -0.911 -7.851 1.00 10.00 42 THR A CA 3
ATOM 3101 C C . THR A 1 42 ? -3.217 -1.184 -6.349 1.00 10.00 42 THR A C 3
ATOM 3102 O O . THR A 1 42 ? -4.002 -2.040 -5.944 1.00 10.00 42 THR A O 3
ATOM 3113 N N . VAL A 1 43 ? -2.438 -0.495 -5.514 1.00 10.00 43 VAL A N 3
ATOM 3114 C CA . VAL A 1 43 ? -2.588 -0.527 -4.063 1.00 10.00 43 VAL A CA 3
ATOM 3115 C C . VAL A 1 43 ? -3.313 0.753 -3.675 1.00 10.00 43 VAL A C 3
ATOM 3116 O O . VAL A 1 43 ? -2.945 1.838 -4.128 1.00 10.00 43 VAL A O 3
ATOM 3129 N N . THR A 1 44 ? -4.337 0.600 -2.841 1.00 10.00 44 THR A N 3
ATOM 3130 C CA . THR A 1 44 ? -5.242 1.644 -2.421 1.00 10.00 44 THR A CA 3
ATOM 3131 C C . THR A 1 44 ? -5.156 1.717 -0.901 1.00 10.00 44 THR A C 3
ATOM 3132 O O . THR A 1 44 ? -5.382 0.703 -0.240 1.00 10.00 44 THR A O 3
ATOM 3143 N N . VAL A 1 45 ? -4.795 2.880 -0.350 1.00 10.00 45 VAL A N 3
ATOM 3144 C CA . VAL A 1 45 ? -4.608 3.061 1.081 1.00 10.00 45 VAL A CA 3
ATOM 3145 C C . VAL A 1 45 ? -5.473 4.214 1.586 1.00 10.00 45 VAL A C 3
ATOM 3146 O O . VAL A 1 45 ? -5.725 5.186 0.872 1.00 10.00 45 VAL A O 3
ATOM 3159 N N . GLU A 1 46 ? -5.917 4.067 2.833 1.00 10.00 46 GLU A N 3
ATOM 3160 C CA . GLU A 1 46 ? -6.666 5.018 3.623 1.00 10.00 46 GLU A CA 3
ATOM 3161 C C . GLU A 1 46 ? -5.849 5.183 4.911 1.00 10.00 46 GLU A C 3
ATOM 3162 O O . GLU A 1 46 ? -5.912 4.329 5.802 1.00 10.00 46 GLU A O 3
ATOM 3174 N N . TYR A 1 47 ? -4.999 6.215 4.967 1.00 10.00 47 TYR A N 3
ATOM 3175 C CA . TYR A 1 47 ? -4.077 6.439 6.077 1.00 10.00 47 TYR A CA 3
ATOM 3176 C C . TYR A 1 47 ? -3.866 7.931 6.270 1.00 10.00 47 TYR A C 3
ATOM 3177 O O . TYR A 1 47 ? -4.183 8.724 5.388 1.00 10.00 47 TYR A O 3
ATOM 3195 N N . ASN A 1 48 ? -3.336 8.313 7.427 1.00 10.00 48 ASN A N 3
ATOM 3196 C CA . ASN A 1 48 ? -3.075 9.708 7.749 1.00 10.00 48 ASN A CA 3
ATOM 3197 C C . ASN A 1 48 ? -1.625 10.073 7.421 1.00 10.00 48 ASN A C 3
ATOM 3198 O O . ASN A 1 48 ? -0.706 9.362 7.821 1.00 10.00 48 ASN A O 3
ATOM 3209 N N . PRO A 1 49 ? -1.375 11.186 6.719 1.00 10.00 49 PRO A N 3
ATOM 3210 C CA . PRO A 1 49 ? -0.031 11.709 6.581 1.00 10.00 49 PRO A CA 3
ATOM 3211 C C . PRO A 1 49 ? 0.339 12.443 7.877 1.00 10.00 49 PRO A C 3
ATOM 3212 O O . PRO A 1 49 ? 0.581 13.649 7.854 1.00 10.00 49 PRO A O 3
ATOM 3223 N N . LYS A 1 50 ? 0.355 11.738 9.021 1.00 10.00 50 LYS A N 3
ATOM 3224 C CA . LYS A 1 50 ? 0.773 12.331 10.290 1.00 10.00 50 LYS A CA 3
ATOM 3225 C C . LYS A 1 50 ? 1.627 11.347 11.086 1.00 10.00 50 LYS A C 3
ATOM 3226 O O . LYS A 1 50 ? 2.670 11.730 11.610 1.00 10.00 50 LYS A O 3
ATOM 3245 N N . GLU A 1 51 ? 1.196 10.085 11.172 1.00 10.00 51 GLU A N 3
ATOM 3246 C CA . GLU A 1 51 ? 1.920 9.050 11.895 1.00 10.00 51 GLU A CA 3
ATOM 3247 C C . GLU A 1 51 ? 2.954 8.378 10.978 1.00 10.00 51 GLU A C 3
ATOM 3248 O O . GLU A 1 51 ? 4.040 8.017 11.420 1.00 10.00 51 GLU A O 3
ATOM 3260 N N . ALA A 1 52 ? 2.601 8.203 9.701 1.00 10.00 52 ALA A N 3
ATOM 3261 C CA . ALA A 1 52 ? 3.418 7.581 8.665 1.00 10.00 52 ALA A CA 3
ATOM 3262 C C . ALA A 1 52 ? 3.290 8.413 7.390 1.00 10.00 52 ALA A C 3
ATOM 3263 O O . ALA A 1 52 ? 2.487 9.346 7.348 1.00 10.00 52 ALA A O 3
ATOM 3270 N N . SER A 1 53 ? 4.048 8.067 6.349 1.00 10.00 53 SER A N 3
ATOM 3271 C CA . SER A 1 53 ? 3.971 8.680 5.037 1.00 10.00 53 SER A CA 3
ATOM 3272 C C . SER A 1 53 ? 3.901 7.602 3.954 1.00 10.00 53 SER A C 3
ATOM 3273 O O . SER A 1 53 ? 4.045 6.403 4.209 1.00 10.00 53 SER A O 3
ATOM 3281 N N . VAL A 1 54 ? 3.746 8.057 2.709 1.00 10.00 54 VAL A N 3
ATOM 3282 C CA . VAL A 1 54 ? 3.891 7.231 1.523 1.00 10.00 54 VAL A CA 3
ATOM 3283 C C . VAL A 1 54 ? 5.185 6.413 1.556 1.00 10.00 54 VAL A C 3
ATOM 3284 O O . VAL A 1 54 ? 5.193 5.253 1.148 1.00 10.00 54 VAL A O 3
ATOM 3297 N N . SER A 1 55 ? 6.280 7.006 2.040 1.00 10.00 55 SER A N 3
ATOM 3298 C CA . SER A 1 55 ? 7.582 6.365 2.105 1.00 10.00 55 SER A CA 3
ATOM 3299 C C . SER A 1 55 ? 7.538 5.080 2.936 1.00 10.00 55 SER A C 3
ATOM 3300 O O . SER A 1 55 ? 8.169 4.087 2.558 1.00 10.00 55 SER A O 3
ATOM 3308 N N . ASP A 1 56 ? 6.809 5.100 4.054 1.00 10.00 56 ASP A N 3
ATOM 3309 C CA . ASP A 1 56 ? 6.737 3.999 4.997 1.00 10.00 56 ASP A CA 3
ATOM 3310 C C . ASP A 1 56 ? 5.941 2.852 4.387 1.00 10.00 56 ASP A C 3
ATOM 3311 O O . ASP A 1 56 ? 6.394 1.714 4.320 1.00 10.00 56 ASP A O 3
ATOM 3320 N N . LEU A 1 57 ? 4.740 3.130 3.894 1.00 10.00 57 LEU A N 3
ATOM 3321 C CA . LEU A 1 57 ? 3.961 2.056 3.284 1.00 10.00 57 LEU A CA 3
ATOM 3322 C C . LEU A 1 57 ? 4.664 1.528 2.023 1.00 10.00 57 LEU A C 3
ATOM 3323 O O . LEU A 1 57 ? 4.780 0.317 1.828 1.00 10.00 57 LEU A O 3
ATOM 3339 N N . LYS A 1 58 ? 5.214 2.423 1.196 1.00 10.00 58 LYS A N 3
ATOM 3340 C CA . LYS A 1 58 ? 6.193 2.055 0.185 1.00 10.00 58 LYS A CA 3
ATOM 3341 C C . LYS A 1 58 ? 7.283 1.122 0.718 1.00 10.00 58 LYS A C 3
ATOM 3342 O O . LYS A 1 58 ? 7.559 0.130 0.057 1.00 10.00 58 LYS A O 3
ATOM 3361 N N . GLU A 1 59 ? 7.939 1.412 1.852 1.00 10.00 59 GLU A N 3
ATOM 3362 C CA . GLU A 1 59 ? 8.923 0.512 2.437 1.00 10.00 59 GLU A CA 3
ATOM 3363 C C . GLU A 1 59 ? 8.305 -0.862 2.601 1.00 10.00 59 GLU A C 3
ATOM 3364 O O . GLU A 1 59 ? 8.887 -1.874 2.224 1.00 10.00 59 GLU A O 3
ATOM 3376 N N . ALA A 1 60 ? 7.090 -0.866 3.142 1.00 10.00 60 ALA A N 3
ATOM 3377 C CA . ALA A 1 60 ? 6.377 -2.088 3.430 1.00 10.00 60 ALA A CA 3
ATOM 3378 C C . ALA A 1 60 ? 6.280 -2.971 2.181 1.00 10.00 60 ALA A C 3
ATOM 3379 O O . ALA A 1 60 ? 6.634 -4.150 2.220 1.00 10.00 60 ALA A O 3
ATOM 3386 N N . VAL A 1 61 ? 5.841 -2.382 1.067 1.00 10.00 61 VAL A N 3
ATOM 3387 C CA . VAL A 1 61 ? 5.821 -3.064 -0.224 1.00 10.00 61 VAL A CA 3
ATOM 3388 C C . VAL A 1 61 ? 7.236 -3.397 -0.731 1.00 10.00 61 VAL A C 3
ATOM 3389 O O . VAL A 1 61 ? 7.480 -4.505 -1.203 1.00 10.00 61 VAL A O 3
ATOM 3402 N N . ASP A 1 62 ? 8.182 -2.462 -0.644 1.00 10.00 62 ASP A N 3
ATOM 3403 C CA . ASP A 1 62 ? 9.522 -2.647 -1.190 1.00 10.00 62 ASP A CA 3
ATOM 3404 C C . ASP A 1 62 ? 10.183 -3.870 -0.549 1.00 10.00 62 ASP A C 3
ATOM 3405 O O . ASP A 1 62 ? 10.669 -4.769 -1.233 1.00 10.00 62 ASP A O 3
ATOM 3414 N N . LYS A 1 63 ? 10.096 -3.948 0.782 1.00 10.00 63 LYS A N 3
ATOM 3415 C CA . LYS A 1 63 ? 10.575 -5.061 1.582 1.00 10.00 63 LYS A CA 3
ATOM 3416 C C . LYS A 1 63 ? 9.940 -6.379 1.134 1.00 10.00 63 LYS A C 3
ATOM 3417 O O . LYS A 1 63 ? 10.587 -7.427 1.213 1.00 10.00 63 LYS A O 3
ATOM 3436 N N . LEU A 1 64 ? 8.670 -6.359 0.717 1.00 10.00 64 LEU A N 3
ATOM 3437 C CA . LEU A 1 64 ? 7.998 -7.504 0.139 1.00 10.00 64 LEU A CA 3
ATOM 3438 C C . LEU A 1 64 ? 8.792 -8.054 -1.054 1.00 10.00 64 LEU A C 3
ATOM 3439 O O . LEU A 1 64 ? 8.874 -9.269 -1.217 1.00 10.00 64 LEU A O 3
ATOM 3455 N N . GLY A 1 65 ? 9.378 -7.170 -1.871 1.00 10.00 65 GLY A N 3
ATOM 3456 C CA . GLY A 1 65 ? 10.242 -7.537 -2.988 1.00 10.00 65 GLY A CA 3
ATOM 3457 C C . GLY A 1 65 ? 9.911 -6.737 -4.247 1.00 10.00 65 GLY A C 3
ATOM 3458 O O . GLY A 1 65 ? 10.792 -6.452 -5.055 1.00 10.00 65 GLY A O 3
ATOM 3462 N N . TYR A 1 66 ? 8.633 -6.399 -4.429 1.00 10.00 66 TYR A N 3
ATOM 3463 C CA . TYR A 1 66 ? 8.149 -5.633 -5.568 1.00 10.00 66 TYR A CA 3
ATOM 3464 C C . TYR A 1 66 ? 8.101 -4.155 -5.207 1.00 10.00 66 TYR A C 3
ATOM 3465 O O . TYR A 1 66 ? 8.065 -3.818 -4.029 1.00 10.00 66 TYR A O 3
ATOM 3483 N N . LYS A 1 67 ? 8.126 -3.269 -6.206 1.00 10.00 67 LYS A N 3
ATOM 3484 C CA . LYS A 1 67 ? 8.188 -1.842 -5.969 1.00 10.00 67 LYS A CA 3
ATOM 3485 C C . LYS A 1 67 ? 6.802 -1.212 -6.062 1.00 10.00 67 LYS A C 3
ATOM 3486 O O . LYS A 1 67 ? 5.900 -1.726 -6.729 1.00 10.00 67 LYS A O 3
ATOM 3505 N N . LEU A 1 68 ? 6.670 -0.086 -5.360 1.00 10.00 68 LEU A N 3
ATOM 3506 C CA . LEU A 1 68 ? 5.464 0.699 -5.209 1.00 10.00 68 LEU A CA 3
ATOM 3507 C C . LEU A 1 68 ? 5.820 2.140 -5.542 1.00 10.00 68 LEU A C 3
ATOM 3508 O O . LEU A 1 68 ? 6.927 2.575 -5.212 1.00 10.00 68 LEU A O 3
ATOM 3524 N N . LYS A 1 69 ? 4.878 2.908 -6.089 1.00 10.00 69 LYS A N 3
ATOM 3525 C CA . LYS A 1 69 ? 4.966 4.350 -6.045 1.00 10.00 69 LYS A CA 3
ATOM 3526 C C . LYS A 1 69 ? 3.587 4.982 -6.068 1.00 10.00 69 LYS A C 3
ATOM 3527 O O . LYS A 1 69 ? 2.674 4.407 -6.649 1.00 10.00 69 LYS A O 3
ATOM 3546 N N . LEU A 1 70 ? 3.434 6.143 -5.420 1.00 10.00 70 LEU A N 3
ATOM 3547 C CA . LEU A 1 70 ? 2.166 6.849 -5.416 1.00 10.00 70 LEU A CA 3
ATOM 3548 C C . LEU A 1 70 ? 1.813 7.281 -6.837 1.00 10.00 70 LEU A C 3
ATOM 3549 O O . LEU A 1 70 ? 2.679 7.487 -7.685 1.00 10.00 70 LEU A O 3
ATOM 3565 N N . LYS A 1 71 ? 0.517 7.447 -7.032 1.00 10.00 71 LYS A N 3
ATOM 3566 C CA . LYS A 1 71 ? -0.174 7.883 -8.207 1.00 10.00 71 LYS A CA 3
ATOM 3567 C C . LYS A 1 71 ? -0.925 9.161 -7.854 1.00 10.00 71 LYS A C 3
ATOM 3568 O O . LYS A 1 71 ? -0.756 10.197 -8.491 1.00 10.00 71 LYS A O 3
ATOM 3587 N N . GLY A 1 72 ? -1.772 9.054 -6.830 1.00 10.00 72 GLY A N 3
ATOM 3588 C CA . GLY A 1 72 ? -2.633 10.114 -6.367 1.00 10.00 72 GLY A CA 3
ATOM 3589 C C . GLY A 1 72 ? -3.558 9.515 -5.319 1.00 10.00 72 GLY A C 3
ATOM 3590 O O . GLY A 1 72 ? -3.131 9.280 -4.191 1.00 10.00 72 GLY A O 3
ATOM 3594 N N . GLU A 1 73 ? -4.790 9.197 -5.709 1.00 10.00 73 GLU A N 3
ATOM 3595 C CA . GLU A 1 73 ? -5.895 8.898 -4.815 1.00 10.00 73 GLU A CA 3
ATOM 3596 C C . GLU A 1 73 ? -6.908 8.058 -5.585 1.00 10.00 73 GLU A C 3
ATOM 3597 O O . GLU A 1 73 ? -6.811 7.953 -6.808 1.00 10.00 73 GLU A O 3
ATOM 3609 N N . GLN A 1 74 ? -7.851 7.452 -4.861 1.00 10.00 74 GLN A N 3
ATOM 3610 C CA . GLN A 1 74 ? -8.832 6.543 -5.429 1.00 10.00 74 GLN A CA 3
ATOM 3611 C C . GLN A 1 74 ? -10.076 7.311 -5.860 1.00 10.00 74 GLN A C 3
ATOM 3612 O O . GLN A 1 74 ? -10.382 8.368 -5.314 1.00 10.00 74 GLN A O 3
ATOM 3626 N N . ASP A 1 75 ? -10.821 6.720 -6.796 1.00 10.00 75 ASP A N 3
ATOM 3627 C CA . ASP A 1 75 ? -12.099 7.237 -7.273 1.00 10.00 75 ASP A CA 3
ATOM 3628 C C . ASP A 1 75 ? -13.075 7.483 -6.112 1.00 10.00 75 ASP A C 3
ATOM 3629 O O . ASP A 1 75 ? -13.846 8.439 -6.130 1.00 10.00 75 ASP A O 3
ATOM 3638 N N . SER A 1 76 ? -12.989 6.639 -5.075 1.00 10.00 76 SER A N 3
ATOM 3639 C CA . SER A 1 76 ? -13.780 6.710 -3.850 1.00 10.00 76 SER A CA 3
ATOM 3640 C C . SER A 1 76 ? -15.224 6.279 -4.107 1.00 10.00 76 SER A C 3
ATOM 3641 O O . SER A 1 76 ? -15.586 5.846 -5.199 1.00 10.00 76 SER A O 3
ATOM 3649 N N . ILE A 1 77 ? -16.051 6.398 -3.072 1.00 10.00 77 ILE A N 3
ATOM 3650 C CA . ILE A 1 77 ? -17.481 6.420 -3.141 1.00 10.00 77 ILE A CA 3
ATOM 3651 C C . ILE A 1 77 ? -17.906 7.688 -2.390 1.00 10.00 77 ILE A C 3
ATOM 3652 O O . ILE A 1 77 ? -17.057 8.454 -1.922 1.00 10.00 77 ILE A O 3
ATOM 3668 N N . GLU A 1 78 ? -19.217 7.865 -2.277 1.00 10.00 78 GLU A N 3
ATOM 3669 C CA . GLU A 1 78 ? -19.891 8.931 -1.544 1.00 10.00 78 GLU A CA 3
ATOM 3670 C C . GLU A 1 78 ? -19.892 8.637 -0.036 1.00 10.00 78 GLU A C 3
ATOM 3671 O O . GLU A 1 78 ? -19.474 7.559 0.389 1.00 10.00 78 GLU A O 3
ATOM 3683 N N . GLY A 1 79 ? -20.365 9.594 0.769 1.00 10.00 79 GLY A N 3
ATOM 3684 C CA . GLY A 1 79 ? -20.366 9.500 2.222 1.00 10.00 79 GLY A CA 3
ATOM 3685 C C . GLY A 1 79 ? -21.555 10.214 2.864 1.00 10.00 79 GLY A C 3
ATOM 3686 O O . GLY A 1 79 ? -22.538 9.564 3.221 1.00 10.00 79 GLY A O 3
ATOM 3690 N N . ARG A 1 80 ? -21.445 11.526 3.096 1.00 10.00 80 ARG A N 3
ATOM 3691 C CA . ARG A 1 80 ? -22.382 12.310 3.884 1.00 10.00 80 ARG A CA 3
ATOM 3692 C C . ARG A 1 80 ? -22.055 13.777 3.620 1.00 10.00 80 ARG A C 3
ATOM 3693 O O . ARG A 1 80 ? -20.911 14.009 3.166 1.00 10.00 80 ARG A O 3
ATOM 3715 N N . VAL A 1 1 ? -9.032 13.725 9.054 1.00 10.00 1 VAL A N 4
ATOM 3716 C CA . VAL A 1 1 ? -8.984 12.347 9.562 1.00 10.00 1 VAL A CA 4
ATOM 3717 C C . VAL A 1 1 ? -7.924 11.593 8.756 1.00 10.00 1 VAL A C 4
ATOM 3718 O O . VAL A 1 1 ? -6.750 11.887 8.954 1.00 10.00 1 VAL A O 4
ATOM 3733 N N . THR A 1 2 ? -8.298 10.706 7.836 1.00 10.00 2 THR A N 4
ATOM 3734 C CA . THR A 1 2 ? -7.391 9.973 6.971 1.00 10.00 2 THR A CA 4
ATOM 3735 C C . THR A 1 2 ? -7.602 10.427 5.520 1.00 10.00 2 THR A C 4
ATOM 3736 O O . THR A 1 2 ? -8.561 11.139 5.223 1.00 10.00 2 THR A O 4
ATOM 3747 N N . GLU A 1 3 ? -6.676 10.035 4.646 1.00 10.00 3 GLU A N 4
ATOM 3748 C CA . GLU A 1 3 ? -6.576 10.394 3.244 1.00 10.00 3 GLU A CA 4
ATOM 3749 C C . GLU A 1 3 ? -6.475 9.116 2.431 1.00 10.00 3 GLU A C 4
ATOM 3750 O O . GLU A 1 3 ? -5.705 8.222 2.787 1.00 10.00 3 GLU A O 4
ATOM 3762 N N . LYS A 1 4 ? -7.228 9.060 1.329 1.00 10.00 4 LYS A N 4
ATOM 3763 C CA . LYS A 1 4 ? -7.126 8.001 0.347 1.00 10.00 4 LYS A CA 4
ATOM 3764 C C . LYS A 1 4 ? -5.989 8.322 -0.615 1.00 10.00 4 LYS A C 4
ATOM 3765 O O . LYS A 1 4 ? -6.078 9.278 -1.379 1.00 10.00 4 LYS A O 4
ATOM 3784 N N . ALA A 1 5 ? -4.947 7.496 -0.590 1.00 10.00 5 ALA A N 4
ATOM 3785 C CA . ALA A 1 5 ? -3.864 7.496 -1.561 1.00 10.00 5 ALA A CA 4
ATOM 3786 C C . ALA A 1 5 ? -3.877 6.181 -2.342 1.00 10.00 5 ALA A C 4
ATOM 3787 O O . ALA A 1 5 ? -4.191 5.134 -1.770 1.00 10.00 5 ALA A O 4
ATOM 3794 N N . GLU A 1 6 ? -3.520 6.230 -3.632 1.00 10.00 6 GLU A N 4
ATOM 3795 C CA . GLU A 1 6 ? -3.351 5.060 -4.473 1.00 10.00 6 GLU A CA 4
ATOM 3796 C C . GLU A 1 6 ? -1.929 4.977 -4.994 1.00 10.00 6 GLU A C 4
ATOM 3797 O O . GLU A 1 6 ? -1.272 6.003 -5.180 1.00 10.00 6 GLU A O 4
ATOM 3809 N N . PHE A 1 7 ? -1.487 3.741 -5.232 1.00 10.00 7 PHE A N 4
ATOM 3810 C CA . PHE A 1 7 ? -0.119 3.400 -5.570 1.00 10.00 7 PHE A CA 4
ATOM 3811 C C . PHE A 1 7 ? -0.118 2.314 -6.647 1.00 10.00 7 PHE A C 4
ATOM 3812 O O . PHE A 1 7 ? -0.893 1.360 -6.550 1.00 10.00 7 PHE A O 4
ATOM 3829 N N . ASP A 1 8 ? 0.749 2.459 -7.654 1.00 10.00 8 ASP A N 4
ATOM 3830 C CA . ASP A 1 8 ? 0.854 1.564 -8.795 1.00 10.00 8 ASP A CA 4
ATOM 3831 C C . ASP A 1 8 ? 2.002 0.587 -8.495 1.00 10.00 8 ASP A C 4
ATOM 3832 O O . ASP A 1 8 ? 3.033 1.006 -7.960 1.00 10.00 8 ASP A O 4
ATOM 3841 N N . ILE A 1 9 ? 1.798 -0.715 -8.748 1.00 10.00 9 ILE A N 4
ATOM 3842 C CA . ILE A 1 9 ? 2.649 -1.794 -8.250 1.00 10.00 9 ILE A CA 4
ATOM 3843 C C . ILE A 1 9 ? 3.479 -2.408 -9.377 1.00 10.00 9 ILE A C 4
ATOM 3844 O O . ILE A 1 9 ? 2.959 -2.607 -10.472 1.00 10.00 9 ILE A O 4
ATOM 3860 N N . GLU A 1 10 ? 4.734 -2.768 -9.088 1.00 10.00 10 GLU A N 4
ATOM 3861 C CA . GLU A 1 10 ? 5.595 -3.523 -9.991 1.00 10.00 10 GLU A CA 4
ATOM 3862 C C . GLU A 1 10 ? 6.120 -4.768 -9.270 1.00 10.00 10 GLU A C 4
ATOM 3863 O O . GLU A 1 10 ? 7.225 -4.743 -8.727 1.00 10.00 10 GLU A O 4
ATOM 3875 N N . GLY A 1 11 ? 5.333 -5.853 -9.256 1.00 10.00 11 GLY A N 4
ATOM 3876 C CA . GLY A 1 11 ? 5.781 -7.155 -8.770 1.00 10.00 11 GLY A CA 4
ATOM 3877 C C . GLY A 1 11 ? 4.620 -8.081 -8.403 1.00 10.00 11 GLY A C 4
ATOM 3878 O O . GLY A 1 11 ? 4.092 -8.775 -9.270 1.00 10.00 11 GLY A O 4
ATOM 3882 N N . MET A 1 12 ? 4.251 -8.130 -7.115 1.00 10.00 12 MET A N 4
ATOM 3883 C CA . MET A 1 12 ? 3.281 -9.068 -6.552 1.00 10.00 12 MET A CA 4
ATOM 3884 C C . MET A 1 12 ? 1.851 -8.837 -7.066 1.00 10.00 12 MET A C 4
ATOM 3885 O O . MET A 1 12 ? 0.966 -8.373 -6.352 1.00 10.00 12 MET A O 4
ATOM 3899 N N . THR A 1 13 ? 1.618 -9.239 -8.308 1.00 10.00 13 THR A N 4
ATOM 3900 C CA . THR A 1 13 ? 0.398 -9.024 -9.066 1.00 10.00 13 THR A CA 4
ATOM 3901 C C . THR A 1 13 ? -0.397 -10.335 -9.142 1.00 10.00 13 THR A C 4
ATOM 3902 O O . THR A 1 13 ? -0.878 -10.729 -10.200 1.00 10.00 13 THR A O 4
ATOM 3913 N N . CYS A 1 14 ? -0.531 -11.030 -8.002 1.00 10.00 14 CYS A N 4
ATOM 3914 C CA . CYS A 1 14 ? -1.131 -12.365 -7.939 1.00 10.00 14 CYS A CA 4
ATOM 3915 C C . CYS A 1 14 ? -1.891 -12.566 -6.626 1.00 10.00 14 CYS A C 4
ATOM 3916 O O . CYS A 1 14 ? -1.583 -13.455 -5.833 1.00 10.00 14 CYS A O 4
ATOM 3924 N N . ALA A 1 15 ? -2.890 -11.710 -6.399 1.00 10.00 15 ALA A N 4
ATOM 3925 C CA . ALA A 1 15 ? -3.933 -11.810 -5.379 1.00 10.00 15 ALA A CA 4
ATOM 3926 C C . ALA A 1 15 ? -3.462 -12.144 -3.953 1.00 10.00 15 ALA A C 4
ATOM 3927 O O . ALA A 1 15 ? -3.395 -11.264 -3.098 1.00 10.00 15 ALA A O 4
ATOM 3934 N N . ALA A 1 16 ? -3.143 -13.410 -3.675 1.00 10.00 16 ALA A N 4
ATOM 3935 C CA . ALA A 1 16 ? -2.618 -13.840 -2.382 1.00 10.00 16 ALA A CA 4
ATOM 3936 C C . ALA A 1 16 ? -1.267 -13.169 -2.128 1.00 10.00 16 ALA A C 4
ATOM 3937 O O . ALA A 1 16 ? -0.865 -12.927 -0.989 1.00 10.00 16 ALA A O 4
ATOM 3944 N N . CYS A 1 17 ? -0.558 -12.861 -3.212 1.00 10.00 17 CYS A N 4
ATOM 3945 C CA . CYS A 1 17 ? 0.618 -12.019 -3.186 1.00 10.00 17 CYS A CA 4
ATOM 3946 C C . CYS A 1 17 ? 0.246 -10.631 -2.652 1.00 10.00 17 CYS A C 4
ATOM 3947 O O . CYS A 1 17 ? 0.739 -10.205 -1.610 1.00 10.00 17 CYS A O 4
ATOM 3955 N N . ALA A 1 18 ? -0.677 -9.945 -3.333 1.00 10.00 18 ALA A N 4
ATOM 3956 C CA . ALA A 1 18 ? -1.213 -8.647 -2.934 1.00 10.00 18 ALA A CA 4
ATOM 3957 C C . ALA A 1 18 ? -1.693 -8.641 -1.476 1.00 10.00 18 ALA A C 4
ATOM 3958 O O . ALA A 1 18 ? -1.451 -7.680 -0.756 1.00 10.00 18 ALA A O 4
ATOM 3965 N N . ASN A 1 19 ? -2.318 -9.724 -1.005 1.00 10.00 19 ASN A N 4
ATOM 3966 C CA . ASN A 1 19 ? -2.758 -9.828 0.391 1.00 10.00 19 ASN A CA 4
ATOM 3967 C C . ASN A 1 19 ? -1.608 -9.597 1.391 1.00 10.00 19 ASN A C 4
ATOM 3968 O O . ASN A 1 19 ? -1.848 -9.240 2.542 1.00 10.00 19 ASN A O 4
ATOM 3979 N N . ARG A 1 20 ? -0.346 -9.794 0.987 1.00 10.00 20 ARG A N 4
ATOM 3980 C CA . ARG A 1 20 ? 0.798 -9.529 1.838 1.00 10.00 20 ARG A CA 4
ATOM 3981 C C . ARG A 1 20 ? 0.926 -8.026 2.087 1.00 10.00 20 ARG A C 4
ATOM 3982 O O . ARG A 1 20 ? 1.213 -7.625 3.218 1.00 10.00 20 ARG A O 4
ATOM 4003 N N . ILE A 1 21 ? 0.698 -7.208 1.044 1.00 10.00 21 ILE A N 4
ATOM 4004 C CA . ILE A 1 21 ? 0.579 -5.759 1.176 1.00 10.00 21 ILE A CA 4
ATOM 4005 C C . ILE A 1 21 ? -0.234 -5.440 2.424 1.00 10.00 21 ILE A C 4
ATOM 4006 O O . ILE A 1 21 ? 0.269 -4.761 3.308 1.00 10.00 21 ILE A O 4
ATOM 4022 N N . GLU A 1 22 ? -1.468 -5.946 2.501 1.00 10.00 22 GLU A N 4
ATOM 4023 C CA . GLU A 1 22 ? -2.425 -5.608 3.546 1.00 10.00 22 GLU A CA 4
ATOM 4024 C C . GLU A 1 22 ? -1.810 -5.722 4.943 1.00 10.00 22 GLU A C 4
ATOM 4025 O O . GLU A 1 22 ? -1.968 -4.823 5.763 1.00 10.00 22 GLU A O 4
ATOM 4037 N N . LYS A 1 23 ? -1.081 -6.806 5.220 1.00 10.00 23 LYS A N 4
ATOM 4038 C CA . LYS A 1 23 ? -0.437 -7.021 6.493 1.00 10.00 23 LYS A CA 4
ATOM 4039 C C . LYS A 1 23 ? 0.754 -6.079 6.649 1.00 10.00 23 LYS A C 4
ATOM 4040 O O . LYS A 1 23 ? 0.949 -5.483 7.710 1.00 10.00 23 LYS A O 4
ATOM 4059 N N . ARG A 1 24 ? 1.578 -5.955 5.607 1.00 10.00 24 ARG A N 4
ATOM 4060 C CA . ARG A 1 24 ? 2.752 -5.097 5.691 1.00 10.00 24 ARG A CA 4
ATOM 4061 C C . ARG A 1 24 ? 2.362 -3.628 5.908 1.00 10.00 24 ARG A C 4
ATOM 4062 O O . ARG A 1 24 ? 3.082 -2.894 6.581 1.00 10.00 24 ARG A O 4
ATOM 4083 N N . LEU A 1 25 ? 1.221 -3.218 5.357 1.00 10.00 25 LEU A N 4
ATOM 4084 C CA . LEU A 1 25 ? 0.624 -1.905 5.509 1.00 10.00 25 LEU A CA 4
ATOM 4085 C C . LEU A 1 25 ? -0.131 -1.779 6.828 1.00 10.00 25 LEU A C 4
ATOM 4086 O O . LEU A 1 25 ? -0.015 -0.749 7.482 1.00 10.00 25 LEU A O 4
ATOM 4102 N N . ASN A 1 26 ? -0.853 -2.819 7.267 1.00 10.00 26 ASN A N 4
ATOM 4103 C CA . ASN A 1 26 ? -1.454 -2.858 8.603 1.00 10.00 26 ASN A CA 4
ATOM 4104 C C . ASN A 1 26 ? -0.423 -2.488 9.662 1.00 10.00 26 ASN A C 4
ATOM 4105 O O . ASN A 1 26 ? -0.779 -1.926 10.691 1.00 10.00 26 ASN A O 4
ATOM 4116 N N . LYS A 1 27 ? 0.843 -2.855 9.436 1.00 10.00 27 LYS A N 4
ATOM 4117 C CA . LYS A 1 27 ? 1.914 -2.488 10.346 1.00 10.00 27 LYS A CA 4
ATOM 4118 C C . LYS A 1 27 ? 1.984 -0.977 10.620 1.00 10.00 27 LYS A C 4
ATOM 4119 O O . LYS A 1 27 ? 2.337 -0.579 11.726 1.00 10.00 27 LYS A O 4
ATOM 4138 N N . ILE A 1 28 ? 1.727 -0.148 9.605 1.00 10.00 28 ILE A N 4
ATOM 4139 C CA . ILE A 1 28 ? 1.720 1.302 9.735 1.00 10.00 28 ILE A CA 4
ATOM 4140 C C . ILE A 1 28 ? 0.647 1.710 10.749 1.00 10.00 28 ILE A C 4
ATOM 4141 O O . ILE A 1 28 ? -0.491 1.262 10.635 1.00 10.00 28 ILE A O 4
ATOM 4157 N N . GLU A 1 29 ? 0.985 2.540 11.739 1.00 10.00 29 GLU A N 4
ATOM 4158 C CA . GLU A 1 29 ? 0.035 2.883 12.787 1.00 10.00 29 GLU A CA 4
ATOM 4159 C C . GLU A 1 29 ? -0.953 3.955 12.318 1.00 10.00 29 GLU A C 4
ATOM 4160 O O . GLU A 1 29 ? -2.140 3.857 12.622 1.00 10.00 29 GLU A O 4
ATOM 4172 N N . GLY A 1 30 ? -0.538 4.946 11.519 1.00 10.00 30 GLY A N 4
ATOM 4173 C CA . GLY A 1 30 ? -1.446 5.968 11.023 1.00 10.00 30 GLY A CA 4
ATOM 4174 C C . GLY A 1 30 ? -2.315 5.472 9.872 1.00 10.00 30 GLY A C 4
ATOM 4175 O O . GLY A 1 30 ? -2.680 6.263 9.007 1.00 10.00 30 GLY A O 4
ATOM 4179 N N . VAL A 1 31 ? -2.640 4.183 9.837 1.00 10.00 31 VAL A N 4
ATOM 4180 C CA . VAL A 1 31 ? -3.395 3.556 8.776 1.00 10.00 31 VAL A CA 4
ATOM 4181 C C . VAL A 1 31 ? -4.823 3.352 9.272 1.00 10.00 31 VAL A C 4
ATOM 4182 O O . VAL A 1 31 ? -5.035 3.131 10.462 1.00 10.00 31 VAL A O 4
ATOM 4195 N N . ALA A 1 32 ? -5.802 3.437 8.371 1.00 10.00 32 ALA A N 4
ATOM 4196 C CA . ALA A 1 32 ? -7.195 3.169 8.697 1.00 10.00 32 ALA A CA 4
ATOM 4197 C C . ALA A 1 32 ? -7.711 1.991 7.885 1.00 10.00 32 ALA A C 4
ATOM 4198 O O . ALA A 1 32 ? -8.341 1.094 8.439 1.00 10.00 32 ALA A O 4
ATOM 4205 N N . ASN A 1 33 ? -7.461 1.987 6.573 1.00 10.00 33 ASN A N 4
ATOM 4206 C CA . ASN A 1 33 ? -8.018 0.983 5.678 1.00 10.00 33 ASN A CA 4
ATOM 4207 C C . ASN A 1 33 ? -7.002 0.710 4.572 1.00 10.00 33 ASN A C 4
ATOM 4208 O O . ASN A 1 33 ? -6.330 1.638 4.137 1.00 10.00 33 ASN A O 4
ATOM 4219 N N . ALA A 1 34 ? -6.886 -0.536 4.100 1.00 10.00 34 ALA A N 4
ATOM 4220 C CA . ALA A 1 34 ? -5.999 -0.904 2.996 1.00 10.00 34 ALA A CA 4
ATOM 4221 C C . ALA A 1 34 ? -6.685 -1.853 1.998 1.00 10.00 34 ALA A C 4
ATOM 4222 O O . ALA A 1 34 ? -6.219 -2.973 1.801 1.00 10.00 34 ALA A O 4
ATOM 4229 N N . PRO A 1 35 ? -7.788 -1.440 1.352 1.00 10.00 35 PRO A N 4
ATOM 4230 C CA . PRO A 1 35 ? -8.499 -2.269 0.390 1.00 10.00 35 PRO A CA 4
ATOM 4231 C C . PRO A 1 35 ? -7.737 -2.308 -0.942 1.00 10.00 35 PRO A C 4
ATOM 4232 O O . PRO A 1 35 ? -8.128 -1.660 -1.909 1.00 10.00 35 PRO A O 4
ATOM 4243 N N . VAL A 1 36 ? -6.633 -3.054 -0.986 1.00 10.00 36 VAL A N 4
ATOM 4244 C CA . VAL A 1 36 ? -5.794 -3.175 -2.172 1.00 10.00 36 VAL A CA 4
ATOM 4245 C C . VAL A 1 36 ? -6.491 -3.950 -3.292 1.00 10.00 36 VAL A C 4
ATOM 4246 O O . VAL A 1 36 ? -7.360 -4.784 -3.034 1.00 10.00 36 VAL A O 4
ATOM 4259 N N . ASN A 1 37 ? -6.082 -3.710 -4.542 1.00 10.00 37 ASN A N 4
ATOM 4260 C CA . ASN A 1 37 ? -6.742 -4.306 -5.695 1.00 10.00 37 ASN A CA 4
ATOM 4261 C C . ASN A 1 37 ? -6.024 -5.586 -6.119 1.00 10.00 37 ASN A C 4
ATOM 4262 O O . ASN A 1 37 ? -5.110 -5.558 -6.946 1.00 10.00 37 ASN A O 4
ATOM 4273 N N . PHE A 1 38 ? -6.478 -6.720 -5.584 1.00 10.00 38 PHE A N 4
ATOM 4274 C CA . PHE A 1 38 ? -5.919 -8.065 -5.744 1.00 10.00 38 PHE A CA 4
ATOM 4275 C C . PHE A 1 38 ? -6.137 -8.676 -7.142 1.00 10.00 38 PHE A C 4
ATOM 4276 O O . PHE A 1 38 ? -6.428 -9.865 -7.261 1.00 10.00 38 PHE A O 4
ATOM 4293 N N . ALA A 1 39 ? -5.936 -7.883 -8.195 1.00 10.00 39 ALA A N 4
ATOM 4294 C CA . ALA A 1 39 ? -6.025 -8.270 -9.601 1.00 10.00 39 ALA A CA 4
ATOM 4295 C C . ALA A 1 39 ? -5.649 -7.094 -10.508 1.00 10.00 39 ALA A C 4
ATOM 4296 O O . ALA A 1 39 ? -5.062 -7.296 -11.564 1.00 10.00 39 ALA A O 4
ATOM 4303 N N . LEU A 1 40 ? -6.023 -5.873 -10.110 1.00 10.00 40 LEU A N 4
ATOM 4304 C CA . LEU A 1 40 ? -5.900 -4.664 -10.921 1.00 10.00 40 LEU A CA 4
ATOM 4305 C C . LEU A 1 40 ? -4.564 -3.950 -10.716 1.00 10.00 40 LEU A C 4
ATOM 4306 O O . LEU A 1 40 ? -4.359 -2.842 -11.210 1.00 10.00 40 LEU A O 4
ATOM 4322 N N . GLU A 1 41 ? -3.698 -4.553 -9.909 1.00 10.00 41 GLU A N 4
ATOM 4323 C CA . GLU A 1 41 ? -2.281 -4.215 -9.816 1.00 10.00 41 GLU A CA 4
ATOM 4324 C C . GLU A 1 41 ? -2.107 -2.795 -9.279 1.00 10.00 41 GLU A C 4
ATOM 4325 O O . GLU A 1 41 ? -1.232 -2.047 -9.715 1.00 10.00 41 GLU A O 4
ATOM 4337 N N . THR A 1 42 ? -2.963 -2.436 -8.321 1.00 10.00 42 THR A N 4
ATOM 4338 C CA . THR A 1 42 ? -3.037 -1.122 -7.714 1.00 10.00 42 THR A CA 4
ATOM 4339 C C . THR A 1 42 ? -3.336 -1.310 -6.224 1.00 10.00 42 THR A C 4
ATOM 4340 O O . THR A 1 42 ? -4.228 -2.071 -5.853 1.00 10.00 42 THR A O 4
ATOM 4351 N N . VAL A 1 43 ? -2.565 -0.660 -5.357 1.00 10.00 43 VAL A N 4
ATOM 4352 C CA . VAL A 1 43 ? -2.817 -0.643 -3.922 1.00 10.00 43 VAL A CA 4
ATOM 4353 C C . VAL A 1 43 ? -3.493 0.682 -3.589 1.00 10.00 43 VAL A C 4
ATOM 4354 O O . VAL A 1 43 ? -3.094 1.721 -4.110 1.00 10.00 43 VAL A O 4
ATOM 4367 N N . THR A 1 44 ? -4.492 0.631 -2.711 1.00 10.00 44 THR A N 4
ATOM 4368 C CA . THR A 1 44 ? -5.292 1.758 -2.288 1.00 10.00 44 THR A CA 4
ATOM 4369 C C . THR A 1 44 ? -5.264 1.771 -0.763 1.00 10.00 44 THR A C 4
ATOM 4370 O O . THR A 1 44 ? -5.684 0.792 -0.145 1.00 10.00 44 THR A O 4
ATOM 4381 N N . VAL A 1 45 ? -4.756 2.847 -0.153 1.00 10.00 45 VAL A N 4
ATOM 4382 C CA . VAL A 1 45 ? -4.639 2.966 1.294 1.00 10.00 45 VAL A CA 4
ATOM 4383 C C . VAL A 1 45 ? -5.376 4.212 1.754 1.00 10.00 45 VAL A C 4
ATOM 4384 O O . VAL A 1 45 ? -5.279 5.262 1.122 1.00 10.00 45 VAL A O 4
ATOM 4397 N N . GLU A 1 46 ? -6.085 4.084 2.873 1.00 10.00 46 GLU A N 4
ATOM 4398 C CA . GLU A 1 46 ? -6.561 5.181 3.680 1.00 10.00 46 GLU A CA 4
ATOM 4399 C C . GLU A 1 46 ? -5.596 5.300 4.865 1.00 10.00 46 GLU A C 4
ATOM 4400 O O . GLU A 1 46 ? -5.582 4.411 5.723 1.00 10.00 46 GLU A O 4
ATOM 4412 N N . TYR A 1 47 ? -4.771 6.354 4.900 1.00 10.00 47 TYR A N 4
ATOM 4413 C CA . TYR A 1 47 ? -3.853 6.613 6.008 1.00 10.00 47 TYR A CA 4
ATOM 4414 C C . TYR A 1 47 ? -3.852 8.098 6.328 1.00 10.00 47 TYR A C 4
ATOM 4415 O O . TYR A 1 47 ? -4.338 8.892 5.531 1.00 10.00 47 TYR A O 4
ATOM 4433 N N . ASN A 1 48 ? -3.316 8.478 7.485 1.00 10.00 48 ASN A N 4
ATOM 4434 C CA . ASN A 1 48 ? -3.194 9.869 7.898 1.00 10.00 48 ASN A CA 4
ATOM 4435 C C . ASN A 1 48 ? -1.723 10.286 7.842 1.00 10.00 48 ASN A C 4
ATOM 4436 O O . ASN A 1 48 ? -0.886 9.588 8.413 1.00 10.00 48 ASN A O 4
ATOM 4447 N N . PRO A 1 49 ? -1.377 11.404 7.182 1.00 10.00 49 PRO A N 4
ATOM 4448 C CA . PRO A 1 49 ? -0.019 11.926 7.189 1.00 10.00 49 PRO A CA 4
ATOM 4449 C C . PRO A 1 49 ? 0.254 12.597 8.539 1.00 10.00 49 PRO A C 4
ATOM 4450 O O . PRO A 1 49 ? 0.459 13.808 8.604 1.00 10.00 49 PRO A O 4
ATOM 4461 N N . LYS A 1 50 ? 0.238 11.813 9.622 1.00 10.00 50 LYS A N 4
ATOM 4462 C CA . LYS A 1 50 ? 0.523 12.300 10.969 1.00 10.00 50 LYS A CA 4
ATOM 4463 C C . LYS A 1 50 ? 1.552 11.380 11.622 1.00 10.00 50 LYS A C 4
ATOM 4464 O O . LYS A 1 50 ? 2.526 11.850 12.203 1.00 10.00 50 LYS A O 4
ATOM 4483 N N . GLU A 1 51 ? 1.320 10.068 11.526 1.00 10.00 51 GLU A N 4
ATOM 4484 C CA . GLU A 1 51 ? 2.201 9.048 12.063 1.00 10.00 51 GLU A CA 4
ATOM 4485 C C . GLU A 1 51 ? 3.234 8.687 10.991 1.00 10.00 51 GLU A C 4
ATOM 4486 O O . GLU A 1 51 ? 4.429 8.909 11.162 1.00 10.00 51 GLU A O 4
ATOM 4498 N N . ALA A 1 52 ? 2.735 8.168 9.869 1.00 10.00 52 ALA A N 4
ATOM 4499 C CA . ALA A 1 52 ? 3.507 7.629 8.763 1.00 10.00 52 ALA A CA 4
ATOM 4500 C C . ALA A 1 52 ? 3.197 8.420 7.499 1.00 10.00 52 ALA A C 4
ATOM 4501 O O . ALA A 1 52 ? 2.198 9.137 7.441 1.00 10.00 52 ALA A O 4
ATOM 4508 N N . SER A 1 53 ? 4.046 8.281 6.483 1.00 10.00 53 SER A N 4
ATOM 4509 C CA . SER A 1 53 ? 3.908 8.942 5.204 1.00 10.00 53 SER A CA 4
ATOM 4510 C C . SER A 1 53 ? 3.754 7.914 4.085 1.00 10.00 53 SER A C 4
ATOM 4511 O O . SER A 1 53 ? 3.823 6.700 4.279 1.00 10.00 53 SER A O 4
ATOM 4519 N N . VAL A 1 54 ? 3.641 8.454 2.875 1.00 10.00 54 VAL A N 4
ATOM 4520 C CA . VAL A 1 54 ? 3.825 7.755 1.621 1.00 10.00 54 VAL A CA 4
ATOM 4521 C C . VAL A 1 54 ? 5.071 6.861 1.640 1.00 10.00 54 VAL A C 4
ATOM 4522 O O . VAL A 1 54 ? 5.061 5.754 1.098 1.00 10.00 54 VAL A O 4
ATOM 4535 N N . SER A 1 55 ? 6.169 7.354 2.223 1.00 10.00 55 SER A N 4
ATOM 4536 C CA . SER A 1 55 ? 7.441 6.655 2.155 1.00 10.00 55 SER A CA 4
ATOM 4537 C C . SER A 1 55 ? 7.402 5.381 2.990 1.00 10.00 55 SER A C 4
ATOM 4538 O O . SER A 1 55 ? 7.967 4.376 2.566 1.00 10.00 55 SER A O 4
ATOM 4546 N N . ASP A 1 56 ? 6.786 5.409 4.168 1.00 10.00 56 ASP A N 4
ATOM 4547 C CA . ASP A 1 56 ? 6.826 4.301 5.106 1.00 10.00 56 ASP A CA 4
ATOM 4548 C C . ASP A 1 56 ? 6.167 3.081 4.474 1.00 10.00 56 ASP A C 4
ATOM 4549 O O . ASP A 1 56 ? 6.742 1.997 4.414 1.00 10.00 56 ASP A O 4
ATOM 4558 N N . LEU A 1 57 ? 4.959 3.267 3.945 1.00 10.00 57 LEU A N 4
ATOM 4559 C CA . LEU A 1 57 ? 4.256 2.180 3.278 1.00 10.00 57 LEU A CA 4
ATOM 4560 C C . LEU A 1 57 ? 5.016 1.728 2.017 1.00 10.00 57 LEU A C 4
ATOM 4561 O O . LEU A 1 57 ? 5.254 0.535 1.836 1.00 10.00 57 LEU A O 4
ATOM 4577 N N . LYS A 1 58 ? 5.465 2.660 1.166 1.00 10.00 58 LYS A N 4
ATOM 4578 C CA . LYS A 1 58 ? 6.421 2.379 0.110 1.00 10.00 58 LYS A CA 4
ATOM 4579 C C . LYS A 1 58 ? 7.616 1.535 0.576 1.00 10.00 58 LYS A C 4
ATOM 4580 O O . LYS A 1 58 ? 7.984 0.598 -0.122 1.00 10.00 58 LYS A O 4
ATOM 4599 N N . GLU A 1 59 ? 8.241 1.846 1.718 1.00 10.00 59 GLU A N 4
ATOM 4600 C CA . GLU A 1 59 ? 9.335 1.071 2.266 1.00 10.00 59 GLU A CA 4
ATOM 4601 C C . GLU A 1 59 ? 8.845 -0.331 2.598 1.00 10.00 59 GLU A C 4
ATOM 4602 O O . GLU A 1 59 ? 9.468 -1.307 2.200 1.00 10.00 59 GLU A O 4
ATOM 4614 N N . ALA A 1 60 ? 7.705 -0.431 3.285 1.00 10.00 60 ALA A N 4
ATOM 4615 C CA . ALA A 1 60 ? 7.137 -1.717 3.658 1.00 10.00 60 ALA A CA 4
ATOM 4616 C C . ALA A 1 60 ? 7.011 -2.606 2.417 1.00 10.00 60 ALA A C 4
ATOM 4617 O O . ALA A 1 60 ? 7.427 -3.767 2.414 1.00 10.00 60 ALA A O 4
ATOM 4624 N N . VAL A 1 61 ? 6.464 -2.044 1.339 1.00 10.00 61 VAL A N 4
ATOM 4625 C CA . VAL A 1 61 ? 6.369 -2.744 0.069 1.00 10.00 61 VAL A CA 4
ATOM 4626 C C . VAL A 1 61 ? 7.746 -3.024 -0.561 1.00 10.00 61 VAL A C 4
ATOM 4627 O O . VAL A 1 61 ? 7.998 -4.144 -0.997 1.00 10.00 61 VAL A O 4
ATOM 4640 N N . ASP A 1 62 ? 8.669 -2.060 -0.571 1.00 10.00 62 ASP A N 4
ATOM 4641 C CA . ASP A 1 62 ? 10.021 -2.312 -1.066 1.00 10.00 62 ASP A CA 4
ATOM 4642 C C . ASP A 1 62 ? 10.639 -3.503 -0.325 1.00 10.00 62 ASP A C 4
ATOM 4643 O O . ASP A 1 62 ? 11.251 -4.380 -0.930 1.00 10.00 62 ASP A O 4
ATOM 4652 N N . LYS A 1 63 ? 10.391 -3.583 0.984 1.00 10.00 63 LYS A N 4
ATOM 4653 C CA . LYS A 1 63 ? 10.906 -4.601 1.875 1.00 10.00 63 LYS A CA 4
ATOM 4654 C C . LYS A 1 63 ? 10.246 -5.951 1.597 1.00 10.00 63 LYS A C 4
ATOM 4655 O O . LYS A 1 63 ? 10.921 -6.978 1.644 1.00 10.00 63 LYS A O 4
ATOM 4674 N N . LEU A 1 64 ? 8.944 -5.973 1.281 1.00 10.00 64 LEU A N 4
ATOM 4675 C CA . LEU A 1 64 ? 8.323 -7.134 0.664 1.00 10.00 64 LEU A CA 4
ATOM 4676 C C . LEU A 1 64 ? 9.090 -7.621 -0.581 1.00 10.00 64 LEU A C 4
ATOM 4677 O O . LEU A 1 64 ? 9.010 -8.806 -0.900 1.00 10.00 64 LEU A O 4
ATOM 4693 N N . GLY A 1 65 ? 9.831 -6.743 -1.272 1.00 10.00 65 GLY A N 4
ATOM 4694 C CA . GLY A 1 65 ? 10.832 -7.120 -2.270 1.00 10.00 65 GLY A CA 4
ATOM 4695 C C . GLY A 1 65 ? 10.658 -6.371 -3.592 1.00 10.00 65 GLY A C 4
ATOM 4696 O O . GLY A 1 65 ? 11.604 -6.233 -4.367 1.00 10.00 65 GLY A O 4
ATOM 4700 N N . TYR A 1 66 ? 9.433 -5.929 -3.870 1.00 10.00 66 TYR A N 4
ATOM 4701 C CA . TYR A 1 66 ? 9.013 -5.331 -5.128 1.00 10.00 66 TYR A CA 4
ATOM 4702 C C . TYR A 1 66 ? 8.618 -3.882 -4.865 1.00 10.00 66 TYR A C 4
ATOM 4703 O O . TYR A 1 66 ? 8.274 -3.533 -3.742 1.00 10.00 66 TYR A O 4
ATOM 4721 N N . LYS A 1 67 ? 8.701 -3.020 -5.880 1.00 10.00 67 LYS A N 4
ATOM 4722 C CA . LYS A 1 67 ? 8.602 -1.588 -5.669 1.00 10.00 67 LYS A CA 4
ATOM 4723 C C . LYS A 1 67 ? 7.156 -1.103 -5.778 1.00 10.00 67 LYS A C 4
ATOM 4724 O O . LYS A 1 67 ? 6.305 -1.725 -6.421 1.00 10.00 67 LYS A O 4
ATOM 4743 N N . LEU A 1 68 ? 6.916 0.037 -5.124 1.00 10.00 68 LEU A N 4
ATOM 4744 C CA . LEU A 1 68 ? 5.647 0.728 -5.011 1.00 10.00 68 LEU A CA 4
ATOM 4745 C C . LEU A 1 68 ? 5.911 2.195 -5.322 1.00 10.00 68 LEU A C 4
ATOM 4746 O O . LEU A 1 68 ? 6.964 2.710 -4.939 1.00 10.00 68 LEU A O 4
ATOM 4762 N N . LYS A 1 69 ? 4.947 2.884 -5.932 1.00 10.00 69 LYS A N 4
ATOM 4763 C CA . LYS A 1 69 ? 4.923 4.326 -5.983 1.00 10.00 69 LYS A CA 4
ATOM 4764 C C . LYS A 1 69 ? 3.495 4.838 -5.952 1.00 10.00 69 LYS A C 4
ATOM 4765 O O . LYS A 1 69 ? 2.625 4.265 -6.600 1.00 10.00 69 LYS A O 4
ATOM 4784 N N . LEU A 1 70 ? 3.283 5.924 -5.199 1.00 10.00 70 LEU A N 4
ATOM 4785 C CA . LEU A 1 70 ? 2.018 6.637 -5.155 1.00 10.00 70 LEU A CA 4
ATOM 4786 C C . LEU A 1 70 ? 1.743 7.264 -6.517 1.00 10.00 70 LEU A C 4
ATOM 4787 O O . LEU A 1 70 ? 2.659 7.513 -7.302 1.00 10.00 70 LEU A O 4
ATOM 4803 N N . LYS A 1 71 ? 0.468 7.518 -6.763 1.00 10.00 71 LYS A N 4
ATOM 4804 C CA . LYS A 1 71 ? -0.112 7.959 -8.002 1.00 10.00 71 LYS A CA 4
ATOM 4805 C C . LYS A 1 71 ? -0.948 9.206 -7.740 1.00 10.00 71 LYS A C 4
ATOM 4806 O O . LYS A 1 71 ? -0.622 10.294 -8.207 1.00 10.00 71 LYS A O 4
ATOM 4825 N N . GLY A 1 72 ? -2.026 9.029 -6.978 1.00 10.00 72 GLY A N 4
ATOM 4826 C CA . GLY A 1 72 ? -2.890 10.102 -6.536 1.00 10.00 72 GLY A CA 4
ATOM 4827 C C . GLY A 1 72 ? -3.802 9.552 -5.449 1.00 10.00 72 GLY A C 4
ATOM 4828 O O . GLY A 1 72 ? -3.461 9.619 -4.272 1.00 10.00 72 GLY A O 4
ATOM 4832 N N . GLU A 1 73 ? -4.927 8.961 -5.849 1.00 10.00 73 GLU A N 4
ATOM 4833 C CA . GLU A 1 73 ? -6.025 8.601 -4.968 1.00 10.00 73 GLU A CA 4
ATOM 4834 C C . GLU A 1 73 ? -7.038 7.792 -5.776 1.00 10.00 73 GLU A C 4
ATOM 4835 O O . GLU A 1 73 ? -6.978 7.767 -7.006 1.00 10.00 73 GLU A O 4
ATOM 4847 N N . GLN A 1 74 ? -7.974 7.153 -5.074 1.00 10.00 74 GLN A N 4
ATOM 4848 C CA . GLN A 1 74 ? -9.007 6.327 -5.676 1.00 10.00 74 GLN A CA 4
ATOM 4849 C C . GLN A 1 74 ? -10.107 7.192 -6.287 1.00 10.00 74 GLN A C 4
ATOM 4850 O O . GLN A 1 74 ? -11.046 7.583 -5.591 1.00 10.00 74 GLN A O 4
ATOM 4864 N N . ASP A 1 75 ? -9.981 7.432 -7.593 1.00 10.00 75 ASP A N 4
ATOM 4865 C CA . ASP A 1 75 ? -10.954 8.121 -8.441 1.00 10.00 75 ASP A CA 4
ATOM 4866 C C . ASP A 1 75 ? -10.985 9.620 -8.110 1.00 10.00 75 ASP A C 4
ATOM 4867 O O . ASP A 1 75 ? -11.889 10.132 -7.449 1.00 10.00 75 ASP A O 4
ATOM 4876 N N . SER A 1 76 ? -9.937 10.322 -8.551 1.00 10.00 76 SER A N 4
ATOM 4877 C CA . SER A 1 76 ? -9.711 11.730 -8.276 1.00 10.00 76 SER A CA 4
ATOM 4878 C C . SER A 1 76 ? -10.694 12.596 -9.064 1.00 10.00 76 SER A C 4
ATOM 4879 O O . SER A 1 76 ? -10.404 12.969 -10.204 1.00 10.00 76 SER A O 4
ATOM 4887 N N . ILE A 1 77 ? -11.836 12.938 -8.469 1.00 10.00 77 ILE A N 4
ATOM 4888 C CA . ILE A 1 77 ? -12.832 13.790 -9.106 1.00 10.00 77 ILE A CA 4
ATOM 4889 C C . ILE A 1 77 ? -12.400 15.263 -9.184 1.00 10.00 77 ILE A C 4
ATOM 4890 O O . ILE A 1 77 ? -12.972 16.144 -8.542 1.00 10.00 77 ILE A O 4
ATOM 4906 N N . GLU A 1 78 ? -11.434 15.532 -10.055 1.00 10.00 78 GLU A N 4
ATOM 4907 C CA . GLU A 1 78 ? -11.102 16.871 -10.525 1.00 10.00 78 GLU A CA 4
ATOM 4908 C C . GLU A 1 78 ? -12.366 17.494 -11.128 1.00 10.00 78 GLU A C 4
ATOM 4909 O O . GLU A 1 78 ? -12.868 16.996 -12.136 1.00 10.00 78 GLU A O 4
ATOM 4921 N N . GLY A 1 79 ? -12.908 18.549 -10.515 1.00 10.00 79 GLY A N 4
ATOM 4922 C CA . GLY A 1 79 ? -14.175 19.120 -10.958 1.00 10.00 79 GLY A CA 4
ATOM 4923 C C . GLY A 1 79 ? -14.579 20.359 -10.160 1.00 10.00 79 GLY A C 4
ATOM 4924 O O . GLY A 1 79 ? -15.060 21.333 -10.736 1.00 10.00 79 GLY A O 4
ATOM 4928 N N . ARG A 1 80 ? -14.392 20.324 -8.841 1.00 10.00 80 ARG A N 4
ATOM 4929 C CA . ARG A 1 80 ? -14.409 21.481 -7.966 1.00 10.00 80 ARG A CA 4
ATOM 4930 C C . ARG A 1 80 ? -13.268 21.254 -6.982 1.00 10.00 80 ARG A C 4
ATOM 4931 O O . ARG A 1 80 ? -12.948 22.210 -6.245 1.00 10.00 80 ARG A O 4
ATOM 4953 N N . VAL A 1 1 ? -8.981 13.495 9.305 1.00 10.00 1 VAL A N 5
ATOM 4954 C CA . VAL A 1 1 ? -8.778 12.177 9.926 1.00 10.00 1 VAL A CA 5
ATOM 4955 C C . VAL A 1 1 ? -7.712 11.437 9.120 1.00 10.00 1 VAL A C 5
ATOM 4956 O O . VAL A 1 1 ? -6.531 11.577 9.421 1.00 10.00 1 VAL A O 5
ATOM 4971 N N . THR A 1 2 ? -8.122 10.715 8.078 1.00 10.00 2 THR A N 5
ATOM 4972 C CA . THR A 1 2 ? -7.257 9.924 7.215 1.00 10.00 2 THR A CA 5
ATOM 4973 C C . THR A 1 2 ? -7.572 10.278 5.760 1.00 10.00 2 THR A C 5
ATOM 4974 O O . THR A 1 2 ? -8.681 10.723 5.466 1.00 10.00 2 THR A O 5
ATOM 4985 N N . GLU A 1 3 ? -6.588 10.099 4.879 1.00 10.00 3 GLU A N 5
ATOM 4986 C CA . GLU A 1 3 ? -6.598 10.466 3.473 1.00 10.00 3 GLU A CA 5
ATOM 4987 C C . GLU A 1 3 ? -6.469 9.208 2.630 1.00 10.00 3 GLU A C 5
ATOM 4988 O O . GLU A 1 3 ? -5.713 8.301 2.981 1.00 10.00 3 GLU A O 5
ATOM 5000 N N . LYS A 1 4 ? -7.206 9.171 1.520 1.00 10.00 4 LYS A N 5
ATOM 5001 C CA . LYS A 1 4 ? -7.264 8.047 0.620 1.00 10.00 4 LYS A CA 5
ATOM 5002 C C . LYS A 1 4 ? -6.309 8.288 -0.539 1.00 10.00 4 LYS A C 5
ATOM 5003 O O . LYS A 1 4 ? -6.568 9.121 -1.403 1.00 10.00 4 LYS A O 5
ATOM 5022 N N . ALA A 1 5 ? -5.219 7.533 -0.545 1.00 10.00 5 ALA A N 5
ATOM 5023 C CA . ALA A 1 5 ? -4.148 7.629 -1.519 1.00 10.00 5 ALA A CA 5
ATOM 5024 C C . ALA A 1 5 ? -4.033 6.315 -2.298 1.00 10.00 5 ALA A C 5
ATOM 5025 O O . ALA A 1 5 ? -4.362 5.257 -1.751 1.00 10.00 5 ALA A O 5
ATOM 5032 N N . GLU A 1 6 ? -3.568 6.369 -3.554 1.00 10.00 6 GLU A N 5
ATOM 5033 C CA . GLU A 1 6 ? -3.359 5.194 -4.382 1.00 10.00 6 GLU A CA 5
ATOM 5034 C C . GLU A 1 6 ? -1.947 5.152 -4.930 1.00 10.00 6 GLU A C 5
ATOM 5035 O O . GLU A 1 6 ? -1.338 6.198 -5.164 1.00 10.00 6 GLU A O 5
ATOM 5047 N N . PHE A 1 7 ? -1.470 3.923 -5.147 1.00 10.00 7 PHE A N 5
ATOM 5048 C CA . PHE A 1 7 ? -0.091 3.593 -5.455 1.00 10.00 7 PHE A CA 5
ATOM 5049 C C . PHE A 1 7 ? -0.078 2.562 -6.584 1.00 10.00 7 PHE A C 5
ATOM 5050 O O . PHE A 1 7 ? -0.928 1.667 -6.593 1.00 10.00 7 PHE A O 5
ATOM 5067 N N . ASP A 1 8 ? 0.869 2.696 -7.520 1.00 10.00 8 ASP A N 5
ATOM 5068 C CA . ASP A 1 8 ? 0.919 1.899 -8.746 1.00 10.00 8 ASP A CA 5
ATOM 5069 C C . ASP A 1 8 ? 2.119 0.948 -8.650 1.00 10.00 8 ASP A C 5
ATOM 5070 O O . ASP A 1 8 ? 3.169 1.350 -8.141 1.00 10.00 8 ASP A O 5
ATOM 5079 N N . ILE A 1 9 ? 1.917 -0.332 -8.977 1.00 10.00 9 ILE A N 5
ATOM 5080 C CA . ILE A 1 9 ? 2.724 -1.441 -8.481 1.00 10.00 9 ILE A CA 5
ATOM 5081 C C . ILE A 1 9 ? 3.557 -2.075 -9.593 1.00 10.00 9 ILE A C 5
ATOM 5082 O O . ILE A 1 9 ? 3.027 -2.361 -10.663 1.00 10.00 9 ILE A O 5
ATOM 5098 N N . GLU A 1 10 ? 4.830 -2.371 -9.310 1.00 10.00 10 GLU A N 5
ATOM 5099 C CA . GLU A 1 10 ? 5.683 -3.152 -10.182 1.00 10.00 10 GLU A CA 5
ATOM 5100 C C . GLU A 1 10 ? 6.216 -4.359 -9.404 1.00 10.00 10 GLU A C 5
ATOM 5101 O O . GLU A 1 10 ? 7.153 -4.221 -8.614 1.00 10.00 10 GLU A O 5
ATOM 5113 N N . GLY A 1 11 ? 5.631 -5.541 -9.645 1.00 10.00 11 GLY A N 5
ATOM 5114 C CA . GLY A 1 11 ? 6.196 -6.816 -9.226 1.00 10.00 11 GLY A CA 5
ATOM 5115 C C . GLY A 1 11 ? 5.126 -7.845 -8.874 1.00 10.00 11 GLY A C 5
ATOM 5116 O O . GLY A 1 11 ? 5.004 -8.863 -9.552 1.00 10.00 11 GLY A O 5
ATOM 5120 N N . MET A 1 12 ? 4.369 -7.615 -7.795 1.00 10.00 12 MET A N 5
ATOM 5121 C CA . MET A 1 12 ? 3.357 -8.565 -7.366 1.00 10.00 12 MET A CA 5
ATOM 5122 C C . MET A 1 12 ? 2.259 -8.663 -8.422 1.00 10.00 12 MET A C 5
ATOM 5123 O O . MET A 1 12 ? 1.938 -7.672 -9.072 1.00 10.00 12 MET A O 5
ATOM 5137 N N . THR A 1 13 ? 1.648 -9.840 -8.538 1.00 10.00 13 THR A N 5
ATOM 5138 C CA . THR A 1 13 ? 0.531 -10.063 -9.445 1.00 10.00 13 THR A CA 5
ATOM 5139 C C . THR A 1 13 ? -0.248 -11.312 -9.000 1.00 10.00 13 THR A C 5
ATOM 5140 O O . THR A 1 13 ? -0.495 -12.220 -9.788 1.00 10.00 13 THR A O 5
ATOM 5151 N N . CYS A 1 14 ? -0.627 -11.406 -7.714 1.00 10.00 14 CYS A N 5
ATOM 5152 C CA . CYS A 1 14 ? -1.353 -12.578 -7.242 1.00 10.00 14 CYS A CA 5
ATOM 5153 C C . CYS A 1 14 ? -2.033 -12.253 -5.921 1.00 10.00 14 CYS A C 5
ATOM 5154 O O . CYS A 1 14 ? -1.478 -11.525 -5.098 1.00 10.00 14 CYS A O 5
ATOM 5162 N N . ALA A 1 15 ? -3.235 -12.789 -5.710 1.00 10.00 15 ALA A N 5
ATOM 5163 C CA . ALA A 1 15 ? -4.078 -12.446 -4.576 1.00 10.00 15 ALA A CA 5
ATOM 5164 C C . ALA A 1 15 ? -3.374 -12.665 -3.237 1.00 10.00 15 ALA A C 5
ATOM 5165 O O . ALA A 1 15 ? -3.514 -11.853 -2.329 1.00 10.00 15 ALA A O 5
ATOM 5172 N N . ALA A 1 16 ? -2.589 -13.737 -3.117 1.00 10.00 16 ALA A N 5
ATOM 5173 C CA . ALA A 1 16 ? -1.864 -14.066 -1.902 1.00 10.00 16 ALA A CA 5
ATOM 5174 C C . ALA A 1 16 ? -0.784 -13.019 -1.639 1.00 10.00 16 ALA A C 5
ATOM 5175 O O . ALA A 1 16 ? -0.451 -12.738 -0.489 1.00 10.00 16 ALA A O 5
ATOM 5182 N N . CYS A 1 17 ? -0.227 -12.445 -2.711 1.00 10.00 17 CYS A N 5
ATOM 5183 C CA . CYS A 1 17 ? 0.810 -11.441 -2.593 1.00 10.00 17 CYS A CA 5
ATOM 5184 C C . CYS A 1 17 ? 0.160 -10.128 -2.175 1.00 10.00 17 CYS A C 5
ATOM 5185 O O . CYS A 1 17 ? 0.545 -9.523 -1.173 1.00 10.00 17 CYS A O 5
ATOM 5193 N N . ALA A 1 18 ? -0.880 -9.732 -2.916 1.00 10.00 18 ALA A N 5
ATOM 5194 C CA . ALA A 1 18 ? -1.747 -8.606 -2.590 1.00 10.00 18 ALA A CA 5
ATOM 5195 C C . ALA A 1 18 ? -2.168 -8.659 -1.115 1.00 10.00 18 ALA A C 5
ATOM 5196 O O . ALA A 1 18 ? -2.036 -7.688 -0.374 1.00 10.00 18 ALA A O 5
ATOM 5203 N N . ASN A 1 19 ? -2.613 -9.833 -0.671 1.00 10.00 19 ASN A N 5
ATOM 5204 C CA . ASN A 1 19 ? -3.044 -10.045 0.716 1.00 10.00 19 ASN A CA 5
ATOM 5205 C C . ASN A 1 19 ? -1.924 -9.765 1.725 1.00 10.00 19 ASN A C 5
ATOM 5206 O O . ASN A 1 19 ? -2.187 -9.430 2.879 1.00 10.00 19 ASN A O 5
ATOM 5217 N N . ARG A 1 20 ? -0.663 -9.929 1.324 1.00 10.00 20 ARG A N 5
ATOM 5218 C CA . ARG A 1 20 ? 0.470 -9.701 2.199 1.00 10.00 20 ARG A CA 5
ATOM 5219 C C . ARG A 1 20 ? 0.681 -8.198 2.358 1.00 10.00 20 ARG A C 5
ATOM 5220 O O . ARG A 1 20 ? 0.956 -7.729 3.466 1.00 10.00 20 ARG A O 5
ATOM 5241 N N . ILE A 1 21 ? 0.513 -7.439 1.264 1.00 10.00 21 ILE A N 5
ATOM 5242 C CA . ILE A 1 21 ? 0.478 -5.982 1.319 1.00 10.00 21 ILE A CA 5
ATOM 5243 C C . ILE A 1 21 ? -0.420 -5.525 2.458 1.00 10.00 21 ILE A C 5
ATOM 5244 O O . ILE A 1 21 ? 0.040 -4.758 3.293 1.00 10.00 21 ILE A O 5
ATOM 5260 N N . GLU A 1 22 ? -1.667 -6.010 2.509 1.00 10.00 22 GLU A N 5
ATOM 5261 C CA . GLU A 1 22 ? -2.626 -5.625 3.539 1.00 10.00 22 GLU A CA 5
ATOM 5262 C C . GLU A 1 22 ? -1.980 -5.630 4.926 1.00 10.00 22 GLU A C 5
ATOM 5263 O O . GLU A 1 22 ? -2.086 -4.659 5.664 1.00 10.00 22 GLU A O 5
ATOM 5275 N N . LYS A 1 23 ? -1.295 -6.720 5.284 1.00 10.00 23 LYS A N 5
ATOM 5276 C CA . LYS A 1 23 ? -0.650 -6.870 6.574 1.00 10.00 23 LYS A CA 5
ATOM 5277 C C . LYS A 1 23 ? 0.533 -5.907 6.687 1.00 10.00 23 LYS A C 5
ATOM 5278 O O . LYS A 1 23 ? 0.695 -5.224 7.698 1.00 10.00 23 LYS A O 5
ATOM 5297 N N . ARG A 1 24 ? 1.374 -5.849 5.653 1.00 10.00 24 ARG A N 5
ATOM 5298 C CA . ARG A 1 24 ? 2.549 -4.997 5.670 1.00 10.00 24 ARG A CA 5
ATOM 5299 C C . ARG A 1 24 ? 2.155 -3.533 5.859 1.00 10.00 24 ARG A C 5
ATOM 5300 O O . ARG A 1 24 ? 2.857 -2.792 6.535 1.00 10.00 24 ARG A O 5
ATOM 5321 N N . LEU A 1 25 ? 1.032 -3.127 5.275 1.00 10.00 25 LEU A N 5
ATOM 5322 C CA . LEU A 1 25 ? 0.458 -1.802 5.411 1.00 10.00 25 LEU A CA 5
ATOM 5323 C C . LEU A 1 25 ? -0.318 -1.667 6.721 1.00 10.00 25 LEU A C 5
ATOM 5324 O O . LEU A 1 25 ? -0.276 -0.617 7.351 1.00 10.00 25 LEU A O 5
ATOM 5340 N N . ASN A 1 26 ? -0.976 -2.730 7.182 1.00 10.00 26 ASN A N 5
ATOM 5341 C CA . ASN A 1 26 ? -1.650 -2.746 8.475 1.00 10.00 26 ASN A CA 5
ATOM 5342 C C . ASN A 1 26 ? -0.642 -2.508 9.595 1.00 10.00 26 ASN A C 5
ATOM 5343 O O . ASN A 1 26 ? -1.023 -2.030 10.658 1.00 10.00 26 ASN A O 5
ATOM 5354 N N . LYS A 1 27 ? 0.644 -2.813 9.358 1.00 10.00 27 LYS A N 5
ATOM 5355 C CA . LYS A 1 27 ? 1.688 -2.436 10.298 1.00 10.00 27 LYS A CA 5
ATOM 5356 C C . LYS A 1 27 ? 1.617 -0.936 10.642 1.00 10.00 27 LYS A C 5
ATOM 5357 O O . LYS A 1 27 ? 1.897 -0.557 11.775 1.00 10.00 27 LYS A O 5
ATOM 5376 N N . ILE A 1 28 ? 1.352 -0.084 9.642 1.00 10.00 28 ILE A N 5
ATOM 5377 C CA . ILE A 1 28 ? 1.379 1.361 9.789 1.00 10.00 28 ILE A CA 5
ATOM 5378 C C . ILE A 1 28 ? 0.403 1.792 10.884 1.00 10.00 28 ILE A C 5
ATOM 5379 O O . ILE A 1 28 ? -0.766 1.420 10.845 1.00 10.00 28 ILE A O 5
ATOM 5395 N N . GLU A 1 29 ? 0.865 2.597 11.845 1.00 10.00 29 GLU A N 5
ATOM 5396 C CA . GLU A 1 29 ? 0.008 3.005 12.948 1.00 10.00 29 GLU A CA 5
ATOM 5397 C C . GLU A 1 29 ? -1.087 3.948 12.452 1.00 10.00 29 GLU A C 5
ATOM 5398 O O . GLU A 1 29 ? -2.263 3.737 12.739 1.00 10.00 29 GLU A O 5
ATOM 5410 N N . GLY A 1 30 ? -0.739 4.974 11.670 1.00 10.00 30 GLY A N 5
ATOM 5411 C CA . GLY A 1 30 ? -1.705 5.974 11.254 1.00 10.00 30 GLY A CA 5
ATOM 5412 C C . GLY A 1 30 ? -2.558 5.516 10.078 1.00 10.00 30 GLY A C 5
ATOM 5413 O O . GLY A 1 30 ? -2.857 6.318 9.197 1.00 10.00 30 GLY A O 5
ATOM 5417 N N . VAL A 1 31 ? -2.941 4.242 10.039 1.00 10.00 31 VAL A N 5
ATOM 5418 C CA . VAL A 1 31 ? -3.675 3.646 8.947 1.00 10.00 31 VAL A CA 5
ATOM 5419 C C . VAL A 1 31 ? -5.133 3.485 9.369 1.00 10.00 31 VAL A C 5
ATOM 5420 O O . VAL A 1 31 ? -5.418 3.260 10.544 1.00 10.00 31 VAL A O 5
ATOM 5433 N N . ALA A 1 32 ? -6.053 3.604 8.414 1.00 10.00 32 ALA A N 5
ATOM 5434 C CA . ALA A 1 32 ? -7.460 3.308 8.617 1.00 10.00 32 ALA A CA 5
ATOM 5435 C C . ALA A 1 32 ? -7.760 1.972 7.953 1.00 10.00 32 ALA A C 5
ATOM 5436 O O . ALA A 1 32 ? -8.347 1.087 8.570 1.00 10.00 32 ALA A O 5
ATOM 5443 N N . ASN A 1 33 ? -7.355 1.824 6.689 1.00 10.00 33 ASN A N 5
ATOM 5444 C CA . ASN A 1 33 ? -7.604 0.620 5.916 1.00 10.00 33 ASN A CA 5
ATOM 5445 C C . ASN A 1 33 ? -6.694 0.611 4.691 1.00 10.00 33 ASN A C 5
ATOM 5446 O O . ASN A 1 33 ? -6.153 1.648 4.306 1.00 10.00 33 ASN A O 5
ATOM 5457 N N . ALA A 1 34 ? -6.508 -0.576 4.110 1.00 10.00 34 ALA A N 5
ATOM 5458 C CA . ALA A 1 34 ? -5.704 -0.795 2.914 1.00 10.00 34 ALA A CA 5
ATOM 5459 C C . ALA A 1 34 ? -6.343 -1.849 1.995 1.00 10.00 34 ALA A C 5
ATOM 5460 O O . ALA A 1 34 ? -5.775 -2.924 1.812 1.00 10.00 34 ALA A O 5
ATOM 5467 N N . PRO A 1 35 ? -7.523 -1.576 1.417 1.00 10.00 35 PRO A N 5
ATOM 5468 C CA . PRO A 1 35 ? -8.200 -2.496 0.515 1.00 10.00 35 PRO A CA 5
ATOM 5469 C C . PRO A 1 35 ? -7.504 -2.488 -0.852 1.00 10.00 35 PRO A C 5
ATOM 5470 O O . PRO A 1 35 ? -7.991 -1.887 -1.807 1.00 10.00 35 PRO A O 5
ATOM 5481 N N . VAL A 1 36 ? -6.343 -3.137 -0.936 1.00 10.00 36 VAL A N 5
ATOM 5482 C CA . VAL A 1 36 ? -5.541 -3.201 -2.149 1.00 10.00 36 VAL A CA 5
ATOM 5483 C C . VAL A 1 36 ? -6.242 -4.001 -3.254 1.00 10.00 36 VAL A C 5
ATOM 5484 O O . VAL A 1 36 ? -7.061 -4.874 -2.966 1.00 10.00 36 VAL A O 5
ATOM 5497 N N . ASN A 1 37 ? -5.886 -3.748 -4.518 1.00 10.00 37 ASN A N 5
ATOM 5498 C CA . ASN A 1 37 ? -6.539 -4.401 -5.649 1.00 10.00 37 ASN A CA 5
ATOM 5499 C C . ASN A 1 37 ? -5.748 -5.624 -6.117 1.00 10.00 37 ASN A C 5
ATOM 5500 O O . ASN A 1 37 ? -4.641 -5.503 -6.641 1.00 10.00 37 ASN A O 5
ATOM 5511 N N . PHE A 1 38 ? -6.341 -6.812 -5.982 1.00 10.00 38 PHE A N 5
ATOM 5512 C CA . PHE A 1 38 ? -5.700 -8.107 -6.202 1.00 10.00 38 PHE A CA 5
ATOM 5513 C C . PHE A 1 38 ? -5.936 -8.644 -7.619 1.00 10.00 38 PHE A C 5
ATOM 5514 O O . PHE A 1 38 ? -6.186 -9.833 -7.806 1.00 10.00 38 PHE A O 5
ATOM 5531 N N . ALA A 1 39 ? -5.818 -7.767 -8.616 1.00 10.00 39 ALA A N 5
ATOM 5532 C CA . ALA A 1 39 ? -5.929 -8.097 -10.037 1.00 10.00 39 ALA A CA 5
ATOM 5533 C C . ALA A 1 39 ? -5.555 -6.877 -10.876 1.00 10.00 39 ALA A C 5
ATOM 5534 O O . ALA A 1 39 ? -4.906 -6.992 -11.909 1.00 10.00 39 ALA A O 5
ATOM 5541 N N . LEU A 1 40 ? -5.992 -5.701 -10.419 1.00 10.00 40 LEU A N 5
ATOM 5542 C CA . LEU A 1 40 ? -5.830 -4.439 -11.124 1.00 10.00 40 LEU A CA 5
ATOM 5543 C C . LEU A 1 40 ? -4.419 -3.866 -10.959 1.00 10.00 40 LEU A C 5
ATOM 5544 O O . LEU A 1 40 ? -4.079 -2.888 -11.617 1.00 10.00 40 LEU A O 5
ATOM 5560 N N . GLU A 1 41 ? -3.644 -4.429 -10.030 1.00 10.00 41 GLU A N 5
ATOM 5561 C CA . GLU A 1 41 ? -2.253 -4.071 -9.774 1.00 10.00 41 GLU A CA 5
ATOM 5562 C C . GLU A 1 41 ? -2.166 -2.602 -9.371 1.00 10.00 41 GLU A C 5
ATOM 5563 O O . GLU A 1 41 ? -1.383 -1.820 -9.903 1.00 10.00 41 GLU A O 5
ATOM 5575 N N . THR A 1 42 ? -2.995 -2.247 -8.389 1.00 10.00 42 THR A N 5
ATOM 5576 C CA . THR A 1 42 ? -3.052 -0.942 -7.757 1.00 10.00 42 THR A CA 5
ATOM 5577 C C . THR A 1 42 ? -3.283 -1.191 -6.265 1.00 10.00 42 THR A C 5
ATOM 5578 O O . THR A 1 42 ? -4.110 -2.021 -5.891 1.00 10.00 42 THR A O 5
ATOM 5589 N N . VAL A 1 43 ? -2.522 -0.516 -5.410 1.00 10.00 43 VAL A N 5
ATOM 5590 C CA . VAL A 1 43 ? -2.735 -0.542 -3.973 1.00 10.00 43 VAL A CA 5
ATOM 5591 C C . VAL A 1 43 ? -3.440 0.759 -3.616 1.00 10.00 43 VAL A C 5
ATOM 5592 O O . VAL A 1 43 ? -3.131 1.805 -4.187 1.00 10.00 43 VAL A O 5
ATOM 5605 N N . THR A 1 44 ? -4.373 0.680 -2.670 1.00 10.00 44 THR A N 5
ATOM 5606 C CA . THR A 1 44 ? -5.202 1.773 -2.222 1.00 10.00 44 THR A CA 5
ATOM 5607 C C . THR A 1 44 ? -5.117 1.783 -0.700 1.00 10.00 44 THR A C 5
ATOM 5608 O O . THR A 1 44 ? -5.379 0.748 -0.084 1.00 10.00 44 THR A O 5
ATOM 5619 N N . VAL A 1 45 ? -4.719 2.910 -0.099 1.00 10.00 45 VAL A N 5
ATOM 5620 C CA . VAL A 1 45 ? -4.584 3.032 1.346 1.00 10.00 45 VAL A CA 5
ATOM 5621 C C . VAL A 1 45 ? -5.340 4.262 1.814 1.00 10.00 45 VAL A C 5
ATOM 5622 O O . VAL A 1 45 ? -5.246 5.319 1.194 1.00 10.00 45 VAL A O 5
ATOM 5635 N N . GLU A 1 46 ? -6.056 4.117 2.925 1.00 10.00 46 GLU A N 5
ATOM 5636 C CA . GLU A 1 46 ? -6.642 5.206 3.672 1.00 10.00 46 GLU A CA 5
ATOM 5637 C C . GLU A 1 46 ? -5.774 5.363 4.924 1.00 10.00 46 GLU A C 5
ATOM 5638 O O . GLU A 1 46 ? -5.813 4.495 5.798 1.00 10.00 46 GLU A O 5
ATOM 5650 N N . TYR A 1 47 ? -4.936 6.408 4.978 1.00 10.00 47 TYR A N 5
ATOM 5651 C CA . TYR A 1 47 ? -4.004 6.643 6.080 1.00 10.00 47 TYR A CA 5
ATOM 5652 C C . TYR A 1 47 ? -3.838 8.135 6.330 1.00 10.00 47 TYR A C 5
ATOM 5653 O O . TYR A 1 47 ? -4.124 8.950 5.460 1.00 10.00 47 TYR A O 5
ATOM 5671 N N . ASN A 1 48 ? -3.369 8.486 7.524 1.00 10.00 48 ASN A N 5
ATOM 5672 C CA . ASN A 1 48 ? -3.115 9.865 7.924 1.00 10.00 48 ASN A CA 5
ATOM 5673 C C . ASN A 1 48 ? -1.643 10.230 7.714 1.00 10.00 48 ASN A C 5
ATOM 5674 O O . ASN A 1 48 ? -0.765 9.466 8.114 1.00 10.00 48 ASN A O 5
ATOM 5685 N N . PRO A 1 49 ? -1.331 11.401 7.137 1.00 10.00 49 PRO A N 5
ATOM 5686 C CA . PRO A 1 49 ? 0.031 11.903 7.089 1.00 10.00 49 PRO A CA 5
ATOM 5687 C C . PRO A 1 49 ? 0.389 12.553 8.434 1.00 10.00 49 PRO A C 5
ATOM 5688 O O . PRO A 1 49 ? 0.762 13.724 8.473 1.00 10.00 49 PRO A O 5
ATOM 5699 N N . LYS A 1 50 ? 0.266 11.809 9.542 1.00 10.00 50 LYS A N 5
ATOM 5700 C CA . LYS A 1 50 ? 0.661 12.273 10.875 1.00 10.00 50 LYS A CA 5
ATOM 5701 C C . LYS A 1 50 ? 1.652 11.268 11.462 1.00 10.00 50 LYS A C 5
ATOM 5702 O O . LYS A 1 50 ? 2.725 11.647 11.922 1.00 10.00 50 LYS A O 5
ATOM 5721 N N . GLU A 1 51 ? 1.285 9.985 11.417 1.00 10.00 51 GLU A N 5
ATOM 5722 C CA . GLU A 1 51 ? 2.060 8.907 12.009 1.00 10.00 51 GLU A CA 5
ATOM 5723 C C . GLU A 1 51 ? 3.099 8.387 11.012 1.00 10.00 51 GLU A C 5
ATOM 5724 O O . GLU A 1 51 ? 4.232 8.092 11.384 1.00 10.00 51 GLU A O 5
ATOM 5736 N N . ALA A 1 52 ? 2.689 8.233 9.750 1.00 10.00 52 ALA A N 5
ATOM 5737 C CA . ALA A 1 52 ? 3.462 7.588 8.696 1.00 10.00 52 ALA A CA 5
ATOM 5738 C C . ALA A 1 52 ? 3.331 8.397 7.405 1.00 10.00 52 ALA A C 5
ATOM 5739 O O . ALA A 1 52 ? 2.707 9.458 7.400 1.00 10.00 52 ALA A O 5
ATOM 5746 N N . SER A 1 53 ? 3.913 7.912 6.305 1.00 10.00 53 SER A N 5
ATOM 5747 C CA . SER A 1 53 ? 3.837 8.581 5.015 1.00 10.00 53 SER A CA 5
ATOM 5748 C C . SER A 1 53 ? 3.940 7.563 3.881 1.00 10.00 53 SER A C 5
ATOM 5749 O O . SER A 1 53 ? 4.270 6.397 4.106 1.00 10.00 53 SER A O 5
ATOM 5757 N N . VAL A 1 54 ? 3.714 8.035 2.652 1.00 10.00 54 VAL A N 5
ATOM 5758 C CA . VAL A 1 54 ? 3.976 7.297 1.423 1.00 10.00 54 VAL A CA 5
ATOM 5759 C C . VAL A 1 54 ? 5.321 6.575 1.506 1.00 10.00 54 VAL A C 5
ATOM 5760 O O . VAL A 1 54 ? 5.403 5.389 1.207 1.00 10.00 54 VAL A O 5
ATOM 5773 N N . SER A 1 55 ? 6.371 7.283 1.923 1.00 10.00 55 SER A N 5
ATOM 5774 C CA . SER A 1 55 ? 7.712 6.750 2.087 1.00 10.00 55 SER A CA 5
ATOM 5775 C C . SER A 1 55 ? 7.741 5.466 2.926 1.00 10.00 55 SER A C 5
ATOM 5776 O O . SER A 1 55 ? 8.458 4.521 2.580 1.00 10.00 55 SER A O 5
ATOM 5784 N N . ASP A 1 56 ? 6.978 5.446 4.022 1.00 10.00 56 ASP A N 5
ATOM 5785 C CA . ASP A 1 56 ? 6.942 4.343 4.972 1.00 10.00 56 ASP A CA 5
ATOM 5786 C C . ASP A 1 56 ? 6.251 3.143 4.327 1.00 10.00 56 ASP A C 5
ATOM 5787 O O . ASP A 1 56 ? 6.827 2.072 4.168 1.00 10.00 56 ASP A O 5
ATOM 5796 N N . LEU A 1 57 ? 5.015 3.327 3.867 1.00 10.00 57 LEU A N 5
ATOM 5797 C CA . LEU A 1 57 ? 4.287 2.206 3.289 1.00 10.00 57 LEU A CA 5
ATOM 5798 C C . LEU A 1 57 ? 4.987 1.697 2.017 1.00 10.00 57 LEU A C 5
ATOM 5799 O O . LEU A 1 57 ? 5.144 0.490 1.830 1.00 10.00 57 LEU A O 5
ATOM 5815 N N . LYS A 1 58 ? 5.494 2.605 1.174 1.00 10.00 58 LYS A N 5
ATOM 5816 C CA . LYS A 1 58 ? 6.499 2.274 0.179 1.00 10.00 58 LYS A CA 5
ATOM 5817 C C . LYS A 1 58 ? 7.601 1.377 0.741 1.00 10.00 58 LYS A C 5
ATOM 5818 O O . LYS A 1 58 ? 7.881 0.359 0.128 1.00 10.00 58 LYS A O 5
ATOM 5837 N N . GLU A 1 59 ? 8.254 1.732 1.857 1.00 10.00 59 GLU A N 5
ATOM 5838 C CA . GLU A 1 59 ? 9.288 0.903 2.457 1.00 10.00 59 GLU A CA 5
ATOM 5839 C C . GLU A 1 59 ? 8.767 -0.508 2.704 1.00 10.00 59 GLU A C 5
ATOM 5840 O O . GLU A 1 59 ? 9.422 -1.486 2.355 1.00 10.00 59 GLU A O 5
ATOM 5852 N N . ALA A 1 60 ? 7.559 -0.601 3.255 1.00 10.00 60 ALA A N 5
ATOM 5853 C CA . ALA A 1 60 ? 6.935 -1.885 3.537 1.00 10.00 60 ALA A CA 5
ATOM 5854 C C . ALA A 1 60 ? 6.909 -2.755 2.276 1.00 10.00 60 ALA A C 5
ATOM 5855 O O . ALA A 1 60 ? 7.380 -3.896 2.278 1.00 10.00 60 ALA A O 5
ATOM 5862 N N . VAL A 1 61 ? 6.364 -2.202 1.193 1.00 10.00 61 VAL A N 5
ATOM 5863 C CA . VAL A 1 61 ? 6.293 -2.891 -0.090 1.00 10.00 61 VAL A CA 5
ATOM 5864 C C . VAL A 1 61 ? 7.689 -3.156 -0.680 1.00 10.00 61 VAL A C 5
ATOM 5865 O O . VAL A 1 61 ? 7.960 -4.243 -1.189 1.00 10.00 61 VAL A O 5
ATOM 5878 N N . ASP A 1 62 ? 8.594 -2.184 -0.576 1.00 10.00 62 ASP A N 5
ATOM 5879 C CA . ASP A 1 62 ? 9.951 -2.288 -1.092 1.00 10.00 62 ASP A CA 5
ATOM 5880 C C . ASP A 1 62 ? 10.639 -3.486 -0.434 1.00 10.00 62 ASP A C 5
ATOM 5881 O O . ASP A 1 62 ? 11.205 -4.347 -1.102 1.00 10.00 62 ASP A O 5
ATOM 5890 N N . LYS A 1 63 ? 10.489 -3.592 0.890 1.00 10.00 63 LYS A N 5
ATOM 5891 C CA . LYS A 1 63 ? 11.099 -4.623 1.706 1.00 10.00 63 LYS A CA 5
ATOM 5892 C C . LYS A 1 63 ? 10.460 -5.985 1.437 1.00 10.00 63 LYS A C 5
ATOM 5893 O O . LYS A 1 63 ? 11.161 -6.995 1.445 1.00 10.00 63 LYS A O 5
ATOM 5912 N N . LEU A 1 64 ? 9.144 -6.039 1.188 1.00 10.00 64 LEU A N 5
ATOM 5913 C CA . LEU A 1 64 ? 8.527 -7.232 0.632 1.00 10.00 64 LEU A CA 5
ATOM 5914 C C . LEU A 1 64 ? 9.227 -7.725 -0.644 1.00 10.00 64 LEU A C 5
ATOM 5915 O O . LEU A 1 64 ? 9.199 -8.925 -0.910 1.00 10.00 64 LEU A O 5
ATOM 5931 N N . GLY A 1 65 ? 9.845 -6.829 -1.419 1.00 10.00 65 GLY A N 5
ATOM 5932 C CA . GLY A 1 65 ? 10.720 -7.196 -2.524 1.00 10.00 65 GLY A CA 5
ATOM 5933 C C . GLY A 1 65 ? 10.097 -6.915 -3.888 1.00 10.00 65 GLY A C 5
ATOM 5934 O O . GLY A 1 65 ? 10.391 -7.616 -4.855 1.00 10.00 65 GLY A O 5
ATOM 5938 N N . TYR A 1 66 ? 9.256 -5.884 -3.987 1.00 10.00 66 TYR A N 5
ATOM 5939 C CA . TYR A 1 66 ? 8.764 -5.350 -5.251 1.00 10.00 66 TYR A CA 5
ATOM 5940 C C . TYR A 1 66 ? 8.451 -3.875 -5.020 1.00 10.00 66 TYR A C 5
ATOM 5941 O O . TYR A 1 66 ? 8.355 -3.458 -3.870 1.00 10.00 66 TYR A O 5
ATOM 5959 N N . LYS A 1 67 ? 8.368 -3.065 -6.078 1.00 10.00 67 LYS A N 5
ATOM 5960 C CA . LYS A 1 67 ? 8.435 -1.615 -5.922 1.00 10.00 67 LYS A CA 5
ATOM 5961 C C . LYS A 1 67 ? 7.037 -1.002 -5.937 1.00 10.00 67 LYS A C 5
ATOM 5962 O O . LYS A 1 67 ? 6.101 -1.543 -6.530 1.00 10.00 67 LYS A O 5
ATOM 5981 N N . LEU A 1 68 ? 6.931 0.142 -5.260 1.00 10.00 68 LEU A N 5
ATOM 5982 C CA . LEU A 1 68 ? 5.705 0.896 -5.055 1.00 10.00 68 LEU A CA 5
ATOM 5983 C C . LEU A 1 68 ? 5.994 2.363 -5.333 1.00 10.00 68 LEU A C 5
ATOM 5984 O O . LEU A 1 68 ? 7.079 2.844 -5.000 1.00 10.00 68 LEU A O 5
ATOM 6000 N N . LYS A 1 69 ? 5.013 3.095 -5.862 1.00 10.00 69 LYS A N 5
ATOM 6001 C CA . LYS A 1 69 ? 5.042 4.538 -5.866 1.00 10.00 69 LYS A CA 5
ATOM 6002 C C . LYS A 1 69 ? 3.621 5.072 -5.870 1.00 10.00 69 LYS A C 5
ATOM 6003 O O . LYS A 1 69 ? 2.724 4.371 -6.322 1.00 10.00 69 LYS A O 5
ATOM 6022 N N . LEU A 1 70 ? 3.414 6.290 -5.354 1.00 10.00 70 LEU A N 5
ATOM 6023 C CA . LEU A 1 70 ? 2.098 6.907 -5.396 1.00 10.00 70 LEU A CA 5
ATOM 6024 C C . LEU A 1 70 ? 1.706 7.191 -6.843 1.00 10.00 70 LEU A C 5
ATOM 6025 O O . LEU A 1 70 ? 2.556 7.375 -7.713 1.00 10.00 70 LEU A O 5
ATOM 6041 N N . LYS A 1 71 ? 0.400 7.268 -7.046 1.00 10.00 71 LYS A N 5
ATOM 6042 C CA . LYS A 1 71 ? -0.301 7.610 -8.251 1.00 10.00 71 LYS A CA 5
ATOM 6043 C C . LYS A 1 71 ? -1.100 8.874 -7.965 1.00 10.00 71 LYS A C 5
ATOM 6044 O O . LYS A 1 71 ? -0.959 9.882 -8.652 1.00 10.00 71 LYS A O 5
ATOM 6063 N N . GLY A 1 72 ? -1.936 8.800 -6.930 1.00 10.00 72 GLY A N 5
ATOM 6064 C CA . GLY A 1 72 ? -2.748 9.906 -6.481 1.00 10.00 72 GLY A CA 5
ATOM 6065 C C . GLY A 1 72 ? -3.673 9.401 -5.385 1.00 10.00 72 GLY A C 5
ATOM 6066 O O . GLY A 1 72 ? -3.289 9.372 -4.218 1.00 10.00 72 GLY A O 5
ATOM 6070 N N . GLU A 1 73 ? -4.867 8.955 -5.769 1.00 10.00 73 GLU A N 5
ATOM 6071 C CA . GLU A 1 73 ? -6.000 8.772 -4.882 1.00 10.00 73 GLU A CA 5
ATOM 6072 C C . GLU A 1 73 ? -6.988 7.822 -5.550 1.00 10.00 73 GLU A C 5
ATOM 6073 O O . GLU A 1 73 ? -6.807 7.480 -6.718 1.00 10.00 73 GLU A O 5
ATOM 6085 N N . GLN A 1 74 ? -7.998 7.382 -4.795 1.00 10.00 74 GLN A N 5
ATOM 6086 C CA . GLN A 1 74 ? -8.985 6.428 -5.283 1.00 10.00 74 GLN A CA 5
ATOM 6087 C C . GLN A 1 74 ? -9.639 6.916 -6.581 1.00 10.00 74 GLN A C 5
ATOM 6088 O O . GLN A 1 74 ? -10.043 8.074 -6.661 1.00 10.00 74 GLN A O 5
ATOM 6102 N N . ASP A 1 75 ? -9.794 6.017 -7.561 1.00 10.00 75 ASP A N 5
ATOM 6103 C CA . ASP A 1 75 ? -10.579 6.258 -8.771 1.00 10.00 75 ASP A CA 5
ATOM 6104 C C . ASP A 1 75 ? -11.925 6.878 -8.389 1.00 10.00 75 ASP A C 5
ATOM 6105 O O . ASP A 1 75 ? -12.271 7.983 -8.800 1.00 10.00 75 ASP A O 5
ATOM 6114 N N . SER A 1 76 ? -12.665 6.140 -7.559 1.00 10.00 76 SER A N 5
ATOM 6115 C CA . SER A 1 76 ? -14.011 6.484 -7.122 1.00 10.00 76 SER A CA 5
ATOM 6116 C C . SER A 1 76 ? -14.998 6.424 -8.294 1.00 10.00 76 SER A C 5
ATOM 6117 O O . SER A 1 76 ? -14.605 6.259 -9.448 1.00 10.00 76 SER A O 5
ATOM 6125 N N . ILE A 1 77 ? -16.295 6.526 -7.997 1.00 10.00 77 ILE A N 5
ATOM 6126 C CA . ILE A 1 77 ? -17.355 6.599 -8.976 1.00 10.00 77 ILE A CA 5
ATOM 6127 C C . ILE A 1 77 ? -18.354 7.669 -8.502 1.00 10.00 77 ILE A C 5
ATOM 6128 O O . ILE A 1 77 ? -17.941 8.631 -7.853 1.00 10.00 77 ILE A O 5
ATOM 6144 N N . GLU A 1 78 ? -19.652 7.492 -8.772 1.00 10.00 78 GLU A N 5
ATOM 6145 C CA . GLU A 1 78 ? -20.714 8.424 -8.433 1.00 10.00 78 GLU A CA 5
ATOM 6146 C C . GLU A 1 78 ? -20.637 9.689 -9.294 1.00 10.00 78 GLU A C 5
ATOM 6147 O O . GLU A 1 78 ? -19.699 9.896 -10.064 1.00 10.00 78 GLU A O 5
ATOM 6159 N N . GLY A 1 79 ? -21.661 10.528 -9.172 1.00 10.00 79 GLY A N 5
ATOM 6160 C CA . GLY A 1 79 ? -21.813 11.796 -9.853 1.00 10.00 79 GLY A CA 5
ATOM 6161 C C . GLY A 1 79 ? -23.134 12.384 -9.367 1.00 10.00 79 GLY A C 5
ATOM 6162 O O . GLY A 1 79 ? -23.912 11.672 -8.729 1.00 10.00 79 GLY A O 5
ATOM 6166 N N . ARG A 1 80 ? -23.386 13.664 -9.632 1.00 10.00 80 ARG A N 5
ATOM 6167 C CA . ARG A 1 80 ? -24.653 14.310 -9.354 1.00 10.00 80 ARG A CA 5
ATOM 6168 C C . ARG A 1 80 ? -24.917 15.228 -10.541 1.00 10.00 80 ARG A C 5
ATOM 6169 O O . ARG A 1 80 ? -23.906 15.585 -11.190 1.00 10.00 80 ARG A O 5
ATOM 6191 N N . VAL A 1 1 ? -9.519 13.013 9.442 1.00 10.00 1 VAL A N 6
ATOM 6192 C CA . VAL A 1 1 ? -9.198 11.745 10.116 1.00 10.00 1 VAL A CA 6
ATOM 6193 C C . VAL A 1 1 ? -8.090 11.064 9.317 1.00 10.00 1 VAL A C 6
ATOM 6194 O O . VAL A 1 1 ? -6.919 11.260 9.624 1.00 10.00 1 VAL A O 6
ATOM 6209 N N . THR A 1 2 ? -8.466 10.340 8.267 1.00 10.00 2 THR A N 6
ATOM 6210 C CA . THR A 1 2 ? -7.581 9.649 7.343 1.00 10.00 2 THR A CA 6
ATOM 6211 C C . THR A 1 2 ? -7.871 10.139 5.919 1.00 10.00 2 THR A C 6
ATOM 6212 O O . THR A 1 2 ? -8.835 10.877 5.707 1.00 10.00 2 THR A O 6
ATOM 6223 N N . GLU A 1 3 ? -7.002 9.772 4.974 1.00 10.00 3 GLU A N 6
ATOM 6224 C CA . GLU A 1 3 ? -6.922 10.300 3.621 1.00 10.00 3 GLU A CA 6
ATOM 6225 C C . GLU A 1 3 ? -6.693 9.123 2.673 1.00 10.00 3 GLU A C 6
ATOM 6226 O O . GLU A 1 3 ? -5.935 8.214 3.010 1.00 10.00 3 GLU A O 6
ATOM 6238 N N . LYS A 1 4 ? -7.337 9.135 1.502 1.00 10.00 4 LYS A N 6
ATOM 6239 C CA . LYS A 1 4 ? -7.185 8.094 0.500 1.00 10.00 4 LYS A CA 6
ATOM 6240 C C . LYS A 1 4 ? -5.933 8.362 -0.322 1.00 10.00 4 LYS A C 6
ATOM 6241 O O . LYS A 1 4 ? -5.769 9.448 -0.870 1.00 10.00 4 LYS A O 6
ATOM 6260 N N . ALA A 1 5 ? -5.085 7.342 -0.429 1.00 10.00 5 ALA A N 6
ATOM 6261 C CA . ALA A 1 5 ? -3.865 7.336 -1.208 1.00 10.00 5 ALA A CA 6
ATOM 6262 C C . ALA A 1 5 ? -3.850 6.095 -2.108 1.00 10.00 5 ALA A C 6
ATOM 6263 O O . ALA A 1 5 ? -4.208 5.004 -1.657 1.00 10.00 5 ALA A O 6
ATOM 6270 N N . GLU A 1 6 ? -3.448 6.255 -3.373 1.00 10.00 6 GLU A N 6
ATOM 6271 C CA . GLU A 1 6 ? -3.324 5.165 -4.333 1.00 10.00 6 GLU A CA 6
ATOM 6272 C C . GLU A 1 6 ? -1.887 5.018 -4.772 1.00 10.00 6 GLU A C 6
ATOM 6273 O O . GLU A 1 6 ? -1.183 6.018 -4.911 1.00 10.00 6 GLU A O 6
ATOM 6285 N N . PHE A 1 7 ? -1.498 3.775 -5.047 1.00 10.00 7 PHE A N 6
ATOM 6286 C CA . PHE A 1 7 ? -0.125 3.394 -5.338 1.00 10.00 7 PHE A CA 6
ATOM 6287 C C . PHE A 1 7 ? -0.065 2.338 -6.447 1.00 10.00 7 PHE A C 6
ATOM 6288 O O . PHE A 1 7 ? -0.847 1.384 -6.432 1.00 10.00 7 PHE A O 6
ATOM 6305 N N . ASP A 1 8 ? 0.878 2.497 -7.382 1.00 10.00 8 ASP A N 6
ATOM 6306 C CA . ASP A 1 8 ? 1.057 1.663 -8.555 1.00 10.00 8 ASP A CA 6
ATOM 6307 C C . ASP A 1 8 ? 2.077 0.570 -8.230 1.00 10.00 8 ASP A C 6
ATOM 6308 O O . ASP A 1 8 ? 3.108 0.865 -7.622 1.00 10.00 8 ASP A O 6
ATOM 6317 N N . ILE A 1 9 ? 1.772 -0.687 -8.581 1.00 10.00 9 ILE A N 6
ATOM 6318 C CA . ILE A 1 9 ? 2.545 -1.857 -8.180 1.00 10.00 9 ILE A CA 6
ATOM 6319 C C . ILE A 1 9 ? 3.402 -2.358 -9.339 1.00 10.00 9 ILE A C 6
ATOM 6320 O O . ILE A 1 9 ? 2.864 -2.864 -10.321 1.00 10.00 9 ILE A O 6
ATOM 6336 N N . GLU A 1 10 ? 4.730 -2.271 -9.203 1.00 10.00 10 GLU A N 6
ATOM 6337 C CA . GLU A 1 10 ? 5.663 -2.881 -10.138 1.00 10.00 10 GLU A CA 6
ATOM 6338 C C . GLU A 1 10 ? 6.228 -4.136 -9.482 1.00 10.00 10 GLU A C 6
ATOM 6339 O O . GLU A 1 10 ? 7.159 -4.058 -8.673 1.00 10.00 10 GLU A O 6
ATOM 6351 N N . GLY A 1 11 ? 5.645 -5.291 -9.819 1.00 10.00 11 GLY A N 6
ATOM 6352 C CA . GLY A 1 11 ? 6.142 -6.600 -9.432 1.00 10.00 11 GLY A CA 6
ATOM 6353 C C . GLY A 1 11 ? 5.002 -7.602 -9.275 1.00 10.00 11 GLY A C 6
ATOM 6354 O O . GLY A 1 11 ? 4.502 -8.114 -10.272 1.00 10.00 11 GLY A O 6
ATOM 6358 N N . MET A 1 12 ? 4.610 -7.924 -8.037 1.00 10.00 12 MET A N 6
ATOM 6359 C CA . MET A 1 12 ? 3.651 -8.986 -7.778 1.00 10.00 12 MET A CA 6
ATOM 6360 C C . MET A 1 12 ? 2.219 -8.508 -7.964 1.00 10.00 12 MET A C 6
ATOM 6361 O O . MET A 1 12 ? 1.778 -7.565 -7.309 1.00 10.00 12 MET A O 6
ATOM 6375 N N . THR A 1 13 ? 1.498 -9.203 -8.840 1.00 10.00 13 THR A N 6
ATOM 6376 C CA . THR A 1 13 ? 0.165 -8.857 -9.287 1.00 10.00 13 THR A CA 6
ATOM 6377 C C . THR A 1 13 ? -0.708 -10.114 -9.222 1.00 10.00 13 THR A C 6
ATOM 6378 O O . THR A 1 13 ? -1.253 -10.560 -10.228 1.00 10.00 13 THR A O 6
ATOM 6389 N N . CYS A 1 14 ? -0.825 -10.708 -8.028 1.00 10.00 14 CYS A N 6
ATOM 6390 C CA . CYS A 1 14 ? -1.551 -11.958 -7.833 1.00 10.00 14 CYS A CA 6
ATOM 6391 C C . CYS A 1 14 ? -2.515 -11.728 -6.670 1.00 10.00 14 CYS A C 6
ATOM 6392 O O . CYS A 1 14 ? -3.184 -10.698 -6.635 1.00 10.00 14 CYS A O 6
ATOM 6400 N N . ALA A 1 15 ? -2.574 -12.649 -5.703 1.00 10.00 15 ALA A N 6
ATOM 6401 C CA . ALA A 1 15 ? -3.530 -12.597 -4.609 1.00 10.00 15 ALA A CA 6
ATOM 6402 C C . ALA A 1 15 ? -2.843 -12.800 -3.265 1.00 10.00 15 ALA A C 6
ATOM 6403 O O . ALA A 1 15 ? -3.056 -12.004 -2.358 1.00 10.00 15 ALA A O 6
ATOM 6410 N N . ALA A 1 16 ? -2.003 -13.829 -3.117 1.00 10.00 16 ALA A N 6
ATOM 6411 C CA . ALA A 1 16 ? -1.397 -14.159 -1.836 1.00 10.00 16 ALA A CA 6
ATOM 6412 C C . ALA A 1 16 ? -0.391 -13.073 -1.478 1.00 10.00 16 ALA A C 6
ATOM 6413 O O . ALA A 1 16 ? -0.365 -12.568 -0.357 1.00 10.00 16 ALA A O 6
ATOM 6420 N N . CYS A 1 17 ? 0.427 -12.697 -2.463 1.00 10.00 17 CYS A N 6
ATOM 6421 C CA . CYS A 1 17 ? 1.396 -11.634 -2.291 1.00 10.00 17 CYS A CA 6
ATOM 6422 C C . CYS A 1 17 ? 0.672 -10.327 -1.973 1.00 10.00 17 CYS A C 6
ATOM 6423 O O . CYS A 1 17 ? 0.928 -9.704 -0.943 1.00 10.00 17 CYS A O 6
ATOM 6431 N N . ALA A 1 18 ? -0.283 -9.957 -2.832 1.00 10.00 18 ALA A N 6
ATOM 6432 C CA . ALA A 1 18 ? -1.141 -8.794 -2.641 1.00 10.00 18 ALA A CA 6
ATOM 6433 C C . ALA A 1 18 ? -1.745 -8.778 -1.228 1.00 10.00 18 ALA A C 6
ATOM 6434 O O . ALA A 1 18 ? -1.705 -7.769 -0.533 1.00 10.00 18 ALA A O 6
ATOM 6441 N N . ASN A 1 19 ? -2.263 -9.916 -0.775 1.00 10.00 19 ASN A N 6
ATOM 6442 C CA . ASN A 1 19 ? -2.862 -10.038 0.560 1.00 10.00 19 ASN A CA 6
ATOM 6443 C C . ASN A 1 19 ? -1.870 -9.692 1.677 1.00 10.00 19 ASN A C 6
ATOM 6444 O O . ASN A 1 19 ? -2.262 -9.232 2.748 1.00 10.00 19 ASN A O 6
ATOM 6455 N N . ARG A 1 20 ? -0.572 -9.922 1.467 1.00 10.00 20 ARG A N 6
ATOM 6456 C CA . ARG A 1 20 ? 0.441 -9.609 2.454 1.00 10.00 20 ARG A CA 6
ATOM 6457 C C . ARG A 1 20 ? 0.460 -8.094 2.655 1.00 10.00 20 ARG A C 6
ATOM 6458 O O . ARG A 1 20 ? 0.486 -7.619 3.794 1.00 10.00 20 ARG A O 6
ATOM 6479 N N . ILE A 1 21 ? 0.429 -7.354 1.538 1.00 10.00 21 ILE A N 6
ATOM 6480 C CA . ILE A 1 21 ? 0.395 -5.900 1.518 1.00 10.00 21 ILE A CA 6
ATOM 6481 C C . ILE A 1 21 ? -0.601 -5.348 2.529 1.00 10.00 21 ILE A C 6
ATOM 6482 O O . ILE A 1 21 ? -0.249 -4.454 3.292 1.00 10.00 21 ILE A O 6
ATOM 6498 N N . GLU A 1 22 ? -1.820 -5.890 2.556 1.00 10.00 22 GLU A N 6
ATOM 6499 C CA . GLU A 1 22 ? -2.857 -5.452 3.476 1.00 10.00 22 GLU A CA 6
ATOM 6500 C C . GLU A 1 22 ? -2.314 -5.357 4.905 1.00 10.00 22 GLU A C 6
ATOM 6501 O O . GLU A 1 22 ? -2.462 -4.328 5.566 1.00 10.00 22 GLU A O 6
ATOM 6513 N N . LYS A 1 23 ? -1.656 -6.416 5.389 1.00 10.00 23 LYS A N 6
ATOM 6514 C CA . LYS A 1 23 ? -1.103 -6.460 6.723 1.00 10.00 23 LYS A CA 6
ATOM 6515 C C . LYS A 1 23 ? 0.133 -5.573 6.830 1.00 10.00 23 LYS A C 6
ATOM 6516 O O . LYS A 1 23 ? 0.266 -4.825 7.797 1.00 10.00 23 LYS A O 6
ATOM 6535 N N . ARG A 1 24 ? 1.046 -5.668 5.856 1.00 10.00 24 ARG A N 6
ATOM 6536 C CA . ARG A 1 24 ? 2.217 -4.795 5.809 1.00 10.00 24 ARG A CA 6
ATOM 6537 C C . ARG A 1 24 ? 1.844 -3.319 5.986 1.00 10.00 24 ARG A C 6
ATOM 6538 O O . ARG A 1 24 ? 2.529 -2.599 6.704 1.00 10.00 24 ARG A O 6
ATOM 6559 N N . LEU A 1 25 ? 0.770 -2.874 5.335 1.00 10.00 25 LEU A N 6
ATOM 6560 C CA . LEU A 1 25 ? 0.284 -1.507 5.430 1.00 10.00 25 LEU A CA 6
ATOM 6561 C C . LEU A 1 25 ? -0.512 -1.296 6.716 1.00 10.00 25 LEU A C 6
ATOM 6562 O O . LEU A 1 25 ? -0.305 -0.297 7.393 1.00 10.00 25 LEU A O 6
ATOM 6578 N N . ASN A 1 26 ? -1.376 -2.234 7.114 1.00 10.00 26 ASN A N 6
ATOM 6579 C CA . ASN A 1 26 ? -2.043 -2.140 8.417 1.00 10.00 26 ASN A CA 6
ATOM 6580 C C . ASN A 1 26 ? -1.042 -2.000 9.573 1.00 10.00 26 ASN A C 6
ATOM 6581 O O . ASN A 1 26 ? -1.432 -1.610 10.668 1.00 10.00 26 ASN A O 6
ATOM 6592 N N . LYS A 1 27 ? 0.230 -2.349 9.360 1.00 10.00 27 LYS A N 6
ATOM 6593 C CA . LYS A 1 27 ? 1.298 -2.086 10.310 1.00 10.00 27 LYS A CA 6
ATOM 6594 C C . LYS A 1 27 ? 1.502 -0.598 10.633 1.00 10.00 27 LYS A C 6
ATOM 6595 O O . LYS A 1 27 ? 1.996 -0.296 11.715 1.00 10.00 27 LYS A O 6
ATOM 6614 N N . ILE A 1 28 ? 1.199 0.322 9.711 1.00 10.00 28 ILE A N 6
ATOM 6615 C CA . ILE A 1 28 ? 1.231 1.752 10.001 1.00 10.00 28 ILE A CA 6
ATOM 6616 C C . ILE A 1 28 ? 0.227 2.036 11.122 1.00 10.00 28 ILE A C 6
ATOM 6617 O O . ILE A 1 28 ? -0.876 1.494 11.110 1.00 10.00 28 ILE A O 6
ATOM 6633 N N . GLU A 1 29 ? 0.591 2.887 12.080 1.00 10.00 29 GLU A N 6
ATOM 6634 C CA . GLU A 1 29 ? -0.287 3.245 13.181 1.00 10.00 29 GLU A CA 6
ATOM 6635 C C . GLU A 1 29 ? -1.410 4.158 12.667 1.00 10.00 29 GLU A C 6
ATOM 6636 O O . GLU A 1 29 ? -2.586 3.900 12.921 1.00 10.00 29 GLU A O 6
ATOM 6648 N N . GLY A 1 30 ? -1.088 5.220 11.919 1.00 10.00 30 GLY A N 6
ATOM 6649 C CA . GLY A 1 30 ? -2.066 6.201 11.473 1.00 10.00 30 GLY A CA 6
ATOM 6650 C C . GLY A 1 30 ? -2.849 5.725 10.253 1.00 10.00 30 GLY A C 6
ATOM 6651 O O . GLY A 1 30 ? -3.069 6.495 9.322 1.00 10.00 30 GLY A O 6
ATOM 6655 N N . VAL A 1 31 ? -3.259 4.459 10.239 1.00 10.00 31 VAL A N 6
ATOM 6656 C CA . VAL A 1 31 ? -3.902 3.804 9.121 1.00 10.00 31 VAL A CA 6
ATOM 6657 C C . VAL A 1 31 ? -5.409 3.719 9.371 1.00 10.00 31 VAL A C 6
ATOM 6658 O O . VAL A 1 31 ? -5.848 3.694 10.520 1.00 10.00 31 VAL A O 6
ATOM 6671 N N . ALA A 1 32 ? -6.196 3.671 8.295 1.00 10.00 32 ALA A N 6
ATOM 6672 C CA . ALA A 1 32 ? -7.632 3.414 8.348 1.00 10.00 32 ALA A CA 6
ATOM 6673 C C . ALA A 1 32 ? -7.917 2.051 7.729 1.00 10.00 32 ALA A C 6
ATOM 6674 O O . ALA A 1 32 ? -8.560 1.209 8.352 1.00 10.00 32 ALA A O 6
ATOM 6681 N N . ASN A 1 33 ? -7.467 1.835 6.490 1.00 10.00 33 ASN A N 6
ATOM 6682 C CA . ASN A 1 33 ? -7.794 0.634 5.733 1.00 10.00 33 ASN A CA 6
ATOM 6683 C C . ASN A 1 33 ? -6.802 0.495 4.582 1.00 10.00 33 ASN A C 6
ATOM 6684 O O . ASN A 1 33 ? -6.256 1.496 4.130 1.00 10.00 33 ASN A O 6
ATOM 6695 N N . ALA A 1 34 ? -6.534 -0.736 4.137 1.00 10.00 34 ALA A N 6
ATOM 6696 C CA . ALA A 1 34 ? -5.609 -1.037 3.046 1.00 10.00 34 ALA A CA 6
ATOM 6697 C C . ALA A 1 34 ? -6.196 -2.045 2.043 1.00 10.00 34 ALA A C 6
ATOM 6698 O O . ALA A 1 34 ? -5.579 -3.080 1.802 1.00 10.00 34 ALA A O 6
ATOM 6705 N N . PRO A 1 35 ? -7.371 -1.782 1.446 1.00 10.00 35 PRO A N 6
ATOM 6706 C CA . PRO A 1 35 ? -8.017 -2.710 0.530 1.00 10.00 35 PRO A CA 6
ATOM 6707 C C . PRO A 1 35 ? -7.305 -2.709 -0.829 1.00 10.00 35 PRO A C 6
ATOM 6708 O O . PRO A 1 35 ? -7.766 -2.071 -1.773 1.00 10.00 35 PRO A O 6
ATOM 6719 N N . VAL A 1 36 ? -6.172 -3.406 -0.942 1.00 10.00 36 VAL A N 6
ATOM 6720 C CA . VAL A 1 36 ? -5.414 -3.442 -2.182 1.00 10.00 36 VAL A CA 6
ATOM 6721 C C . VAL A 1 36 ? -6.170 -4.180 -3.289 1.00 10.00 36 VAL A C 6
ATOM 6722 O O . VAL A 1 36 ? -6.935 -5.105 -3.016 1.00 10.00 36 VAL A O 6
ATOM 6735 N N . ASN A 1 37 ? -5.924 -3.808 -4.549 1.00 10.00 37 ASN A N 6
ATOM 6736 C CA . ASN A 1 37 ? -6.662 -4.385 -5.667 1.00 10.00 37 ASN A CA 6
ATOM 6737 C C . ASN A 1 37 ? -5.879 -5.551 -6.272 1.00 10.00 37 ASN A C 6
ATOM 6738 O O . ASN A 1 37 ? -5.120 -5.371 -7.228 1.00 10.00 37 ASN A O 6
ATOM 6749 N N . PHE A 1 38 ? -6.103 -6.755 -5.735 1.00 10.00 38 PHE A N 6
ATOM 6750 C CA . PHE A 1 38 ? -5.461 -8.019 -6.099 1.00 10.00 38 PHE A CA 6
ATOM 6751 C C . PHE A 1 38 ? -5.937 -8.557 -7.457 1.00 10.00 38 PHE A C 6
ATOM 6752 O O . PHE A 1 38 ? -6.353 -9.706 -7.581 1.00 10.00 38 PHE A O 6
ATOM 6769 N N . ALA A 1 39 ? -5.844 -7.716 -8.486 1.00 10.00 39 ALA A N 6
ATOM 6770 C CA . ALA A 1 39 ? -6.127 -8.026 -9.881 1.00 10.00 39 ALA A CA 6
ATOM 6771 C C . ALA A 1 39 ? -5.771 -6.826 -10.759 1.00 10.00 39 ALA A C 6
ATOM 6772 O O . ALA A 1 39 ? -5.256 -6.990 -11.858 1.00 10.00 39 ALA A O 6
ATOM 6779 N N . LEU A 1 40 ? -6.094 -5.619 -10.280 1.00 10.00 40 LEU A N 6
ATOM 6780 C CA . LEU A 1 40 ? -6.006 -4.384 -11.050 1.00 10.00 40 LEU A CA 6
ATOM 6781 C C . LEU A 1 40 ? -4.612 -3.766 -10.973 1.00 10.00 40 LEU A C 6
ATOM 6782 O O . LEU A 1 40 ? -4.313 -2.839 -11.721 1.00 10.00 40 LEU A O 6
ATOM 6798 N N . GLU A 1 41 ? -3.788 -4.267 -10.048 1.00 10.00 41 GLU A N 6
ATOM 6799 C CA . GLU A 1 41 ? -2.365 -3.958 -9.942 1.00 10.00 41 GLU A CA 6
ATOM 6800 C C . GLU A 1 41 ? -2.167 -2.561 -9.351 1.00 10.00 41 GLU A C 6
ATOM 6801 O O . GLU A 1 41 ? -1.246 -1.832 -9.719 1.00 10.00 41 GLU A O 6
ATOM 6813 N N . THR A 1 42 ? -3.031 -2.215 -8.393 1.00 10.00 42 THR A N 6
ATOM 6814 C CA . THR A 1 42 ? -3.025 -0.954 -7.676 1.00 10.00 42 THR A CA 6
ATOM 6815 C C . THR A 1 42 ? -3.299 -1.243 -6.208 1.00 10.00 42 THR A C 6
ATOM 6816 O O . THR A 1 42 ? -4.277 -1.918 -5.883 1.00 10.00 42 THR A O 6
ATOM 6827 N N . VAL A 1 43 ? -2.471 -0.709 -5.323 1.00 10.00 43 VAL A N 6
ATOM 6828 C CA . VAL A 1 43 ? -2.772 -0.682 -3.900 1.00 10.00 43 VAL A CA 6
ATOM 6829 C C . VAL A 1 43 ? -3.515 0.617 -3.613 1.00 10.00 43 VAL A C 6
ATOM 6830 O O . VAL A 1 43 ? -3.049 1.685 -4.001 1.00 10.00 43 VAL A O 6
ATOM 6843 N N . THR A 1 44 ? -4.632 0.507 -2.896 1.00 10.00 44 THR A N 6
ATOM 6844 C CA . THR A 1 44 ? -5.404 1.607 -2.350 1.00 10.00 44 THR A CA 6
ATOM 6845 C C . THR A 1 44 ? -5.222 1.548 -0.835 1.00 10.00 44 THR A C 6
ATOM 6846 O O . THR A 1 44 ? -5.635 0.547 -0.246 1.00 10.00 44 THR A O 6
ATOM 6857 N N . VAL A 1 45 ? -4.643 2.569 -0.185 1.00 10.00 45 VAL A N 6
ATOM 6858 C CA . VAL A 1 45 ? -4.684 2.654 1.273 1.00 10.00 45 VAL A CA 6
ATOM 6859 C C . VAL A 1 45 ? -5.330 3.967 1.695 1.00 10.00 45 VAL A C 6
ATOM 6860 O O . VAL A 1 45 ? -5.085 5.008 1.094 1.00 10.00 45 VAL A O 6
ATOM 6873 N N . GLU A 1 46 ? -6.135 3.910 2.754 1.00 10.00 46 GLU A N 6
ATOM 6874 C CA . GLU A 1 46 ? -6.580 5.064 3.495 1.00 10.00 46 GLU A CA 6
ATOM 6875 C C . GLU A 1 46 ? -5.716 5.165 4.755 1.00 10.00 46 GLU A C 6
ATOM 6876 O O . GLU A 1 46 ? -5.732 4.251 5.587 1.00 10.00 46 GLU A O 6
ATOM 6888 N N . TYR A 1 47 ? -4.949 6.250 4.885 1.00 10.00 47 TYR A N 6
ATOM 6889 C CA . TYR A 1 47 ? -4.108 6.511 6.047 1.00 10.00 47 TYR A CA 6
ATOM 6890 C C . TYR A 1 47 ? -4.031 8.015 6.271 1.00 10.00 47 TYR A C 6
ATOM 6891 O O . TYR A 1 47 ? -4.458 8.785 5.418 1.00 10.00 47 TYR A O 6
ATOM 6909 N N . ASN A 1 48 ? -3.515 8.435 7.422 1.00 10.00 48 ASN A N 6
ATOM 6910 C CA . ASN A 1 48 ? -3.361 9.842 7.762 1.00 10.00 48 ASN A CA 6
ATOM 6911 C C . ASN A 1 48 ? -1.913 10.272 7.537 1.00 10.00 48 ASN A C 6
ATOM 6912 O O . ASN A 1 48 ? -0.986 9.565 7.928 1.00 10.00 48 ASN A O 6
ATOM 6923 N N . PRO A 1 49 ? -1.657 11.435 6.930 1.00 10.00 49 PRO A N 6
ATOM 6924 C CA . PRO A 1 49 ? -0.309 11.959 6.856 1.00 10.00 49 PRO A CA 6
ATOM 6925 C C . PRO A 1 49 ? 0.035 12.635 8.190 1.00 10.00 49 PRO A C 6
ATOM 6926 O O . PRO A 1 49 ? 0.424 13.801 8.197 1.00 10.00 49 PRO A O 6
ATOM 6937 N N . LYS A 1 50 ? -0.110 11.929 9.327 1.00 10.00 50 LYS A N 6
ATOM 6938 C CA . LYS A 1 50 ? 0.265 12.496 10.625 1.00 10.00 50 LYS A CA 6
ATOM 6939 C C . LYS A 1 50 ? 1.033 11.490 11.485 1.00 10.00 50 LYS A C 6
ATOM 6940 O O . LYS A 1 50 ? 1.227 11.716 12.679 1.00 10.00 50 LYS A O 6
ATOM 6959 N N . GLU A 1 51 ? 1.433 10.362 10.894 1.00 10.00 51 GLU A N 6
ATOM 6960 C CA . GLU A 1 51 ? 2.048 9.258 11.601 1.00 10.00 51 GLU A CA 6
ATOM 6961 C C . GLU A 1 51 ? 3.143 8.680 10.703 1.00 10.00 51 GLU A C 6
ATOM 6962 O O . GLU A 1 51 ? 4.328 8.821 10.999 1.00 10.00 51 GLU A O 6
ATOM 6974 N N . ALA A 1 52 ? 2.740 8.114 9.562 1.00 10.00 52 ALA A N 6
ATOM 6975 C CA . ALA A 1 52 ? 3.642 7.544 8.571 1.00 10.00 52 ALA A CA 6
ATOM 6976 C C . ALA A 1 52 ? 3.560 8.361 7.282 1.00 10.00 52 ALA A C 6
ATOM 6977 O O . ALA A 1 52 ? 2.745 9.279 7.175 1.00 10.00 52 ALA A O 6
ATOM 6984 N N . SER A 1 53 ? 4.398 8.024 6.298 1.00 10.00 53 SER A N 6
ATOM 6985 C CA . SER A 1 53 ? 4.420 8.665 4.992 1.00 10.00 53 SER A CA 6
ATOM 6986 C C . SER A 1 53 ? 4.329 7.612 3.890 1.00 10.00 53 SER A C 6
ATOM 6987 O O . SER A 1 53 ? 4.548 6.424 4.126 1.00 10.00 53 SER A O 6
ATOM 6995 N N . VAL A 1 54 ? 4.081 8.075 2.664 1.00 10.00 54 VAL A N 6
ATOM 6996 C CA . VAL A 1 54 ? 4.216 7.266 1.462 1.00 10.00 54 VAL A CA 6
ATOM 6997 C C . VAL A 1 54 ? 5.572 6.551 1.467 1.00 10.00 54 VAL A C 6
ATOM 6998 O O . VAL A 1 54 ? 5.642 5.333 1.310 1.00 10.00 54 VAL A O 6
ATOM 7011 N N . SER A 1 55 ? 6.647 7.324 1.651 1.00 10.00 55 SER A N 6
ATOM 7012 C CA . SER A 1 55 ? 8.018 6.849 1.717 1.00 10.00 55 SER A CA 6
ATOM 7013 C C . SER A 1 55 ? 8.200 5.721 2.732 1.00 10.00 55 SER A C 6
ATOM 7014 O O . SER A 1 55 ? 8.971 4.791 2.468 1.00 10.00 55 SER A O 6
ATOM 7022 N N . ASP A 1 56 ? 7.495 5.794 3.866 1.00 10.00 56 ASP A N 6
ATOM 7023 C CA . ASP A 1 56 ? 7.509 4.722 4.843 1.00 10.00 56 ASP A CA 6
ATOM 7024 C C . ASP A 1 56 ? 6.743 3.524 4.298 1.00 10.00 56 ASP A C 6
ATOM 7025 O O . ASP A 1 56 ? 7.335 2.466 4.110 1.00 10.00 56 ASP A O 6
ATOM 7034 N N . LEU A 1 57 ? 5.450 3.682 3.993 1.00 10.00 57 LEU A N 6
ATOM 7035 C CA . LEU A 1 57 ? 4.613 2.529 3.711 1.00 10.00 57 LEU A CA 6
ATOM 7036 C C . LEU A 1 57 ? 5.156 1.722 2.535 1.00 10.00 57 LEU A C 6
ATOM 7037 O O . LEU A 1 57 ? 5.322 0.504 2.640 1.00 10.00 57 LEU A O 6
ATOM 7053 N N . LYS A 1 58 ? 5.518 2.398 1.439 1.00 10.00 58 LYS A N 6
ATOM 7054 C CA . LYS A 1 58 ? 6.204 1.747 0.342 1.00 10.00 58 LYS A CA 6
ATOM 7055 C C . LYS A 1 58 ? 7.390 0.881 0.760 1.00 10.00 58 LYS A C 6
ATOM 7056 O O . LYS A 1 58 ? 7.603 -0.140 0.119 1.00 10.00 58 LYS A O 6
ATOM 7075 N N . GLU A 1 59 ? 8.172 1.248 1.787 1.00 10.00 59 GLU A N 6
ATOM 7076 C CA . GLU A 1 59 ? 9.304 0.455 2.245 1.00 10.00 59 GLU A CA 6
ATOM 7077 C C . GLU A 1 59 ? 8.887 -0.979 2.516 1.00 10.00 59 GLU A C 6
ATOM 7078 O O . GLU A 1 59 ? 9.647 -1.901 2.248 1.00 10.00 59 GLU A O 6
ATOM 7090 N N . ALA A 1 60 ? 7.667 -1.171 3.017 1.00 10.00 60 ALA A N 6
ATOM 7091 C CA . ALA A 1 60 ? 7.210 -2.513 3.322 1.00 10.00 60 ALA A CA 6
ATOM 7092 C C . ALA A 1 60 ? 7.132 -3.343 2.036 1.00 10.00 60 ALA A C 6
ATOM 7093 O O . ALA A 1 60 ? 7.722 -4.419 1.951 1.00 10.00 60 ALA A O 6
ATOM 7100 N N . VAL A 1 61 ? 6.435 -2.821 1.022 1.00 10.00 61 VAL A N 6
ATOM 7101 C CA . VAL A 1 61 ? 6.397 -3.424 -0.309 1.00 10.00 61 VAL A CA 6
ATOM 7102 C C . VAL A 1 61 ? 7.817 -3.610 -0.867 1.00 10.00 61 VAL A C 6
ATOM 7103 O O . VAL A 1 61 ? 8.165 -4.695 -1.333 1.00 10.00 61 VAL A O 6
ATOM 7116 N N . ASP A 1 62 ? 8.639 -2.558 -0.781 1.00 10.00 62 ASP A N 6
ATOM 7117 C CA . ASP A 1 62 ? 10.006 -2.521 -1.295 1.00 10.00 62 ASP A CA 6
ATOM 7118 C C . ASP A 1 62 ? 10.783 -3.716 -0.743 1.00 10.00 62 ASP A C 6
ATOM 7119 O O . ASP A 1 62 ? 11.299 -4.552 -1.482 1.00 10.00 62 ASP A O 6
ATOM 7128 N N . LYS A 1 63 ? 10.801 -3.813 0.586 1.00 10.00 63 LYS A N 6
ATOM 7129 C CA . LYS A 1 63 ? 11.415 -4.877 1.358 1.00 10.00 63 LYS A CA 6
ATOM 7130 C C . LYS A 1 63 ? 10.851 -6.245 0.967 1.00 10.00 63 LYS A C 6
ATOM 7131 O O . LYS A 1 63 ? 11.592 -7.223 0.902 1.00 10.00 63 LYS A O 6
ATOM 7150 N N . LEU A 1 64 ? 9.541 -6.317 0.711 1.00 10.00 64 LEU A N 6
ATOM 7151 C CA . LEU A 1 64 ? 8.886 -7.511 0.185 1.00 10.00 64 LEU A CA 6
ATOM 7152 C C . LEU A 1 64 ? 9.429 -7.941 -1.185 1.00 10.00 64 LEU A C 6
ATOM 7153 O O . LEU A 1 64 ? 9.243 -9.096 -1.564 1.00 10.00 64 LEU A O 6
ATOM 7169 N N . GLY A 1 65 ? 10.090 -7.047 -1.926 1.00 10.00 65 GLY A N 6
ATOM 7170 C CA . GLY A 1 65 ? 10.850 -7.397 -3.120 1.00 10.00 65 GLY A CA 6
ATOM 7171 C C . GLY A 1 65 ? 10.145 -7.010 -4.419 1.00 10.00 65 GLY A C 6
ATOM 7172 O O . GLY A 1 65 ? 10.523 -7.493 -5.484 1.00 10.00 65 GLY A O 6
ATOM 7176 N N . TYR A 1 66 ? 9.139 -6.137 -4.351 1.00 10.00 66 TYR A N 6
ATOM 7177 C CA . TYR A 1 66 ? 8.522 -5.497 -5.508 1.00 10.00 66 TYR A CA 6
ATOM 7178 C C . TYR A 1 66 ? 8.346 -4.027 -5.155 1.00 10.00 66 TYR A C 6
ATOM 7179 O O . TYR A 1 66 ? 8.444 -3.692 -3.979 1.00 10.00 66 TYR A O 6
ATOM 7197 N N . LYS A 1 67 ? 8.167 -3.136 -6.136 1.00 10.00 67 LYS A N 6
ATOM 7198 C CA . LYS A 1 67 ? 8.242 -1.702 -5.874 1.00 10.00 67 LYS A CA 6
ATOM 7199 C C . LYS A 1 67 ? 6.859 -1.061 -5.887 1.00 10.00 67 LYS A C 6
ATOM 7200 O O . LYS A 1 67 ? 6.000 -1.404 -6.703 1.00 10.00 67 LYS A O 6
ATOM 7219 N N . LEU A 1 68 ? 6.684 -0.120 -4.957 1.00 10.00 68 LEU A N 6
ATOM 7220 C CA . LEU A 1 68 ? 5.493 0.686 -4.770 1.00 10.00 68 LEU A CA 6
ATOM 7221 C C . LEU A 1 68 ? 5.873 2.144 -4.990 1.00 10.00 68 LEU A C 6
ATOM 7222 O O . LEU A 1 68 ? 6.965 2.568 -4.604 1.00 10.00 68 LEU A O 6
ATOM 7238 N N . LYS A 1 69 ? 4.953 2.916 -5.561 1.00 10.00 69 LYS A N 6
ATOM 7239 C CA . LYS A 1 69 ? 5.020 4.351 -5.690 1.00 10.00 69 LYS A CA 6
ATOM 7240 C C . LYS A 1 69 ? 3.602 4.884 -5.752 1.00 10.00 69 LYS A C 6
ATOM 7241 O O . LYS A 1 69 ? 2.705 4.155 -6.160 1.00 10.00 69 LYS A O 6
ATOM 7260 N N . LEU A 1 70 ? 3.405 6.137 -5.333 1.00 10.00 70 LEU A N 6
ATOM 7261 C CA . LEU A 1 70 ? 2.092 6.755 -5.360 1.00 10.00 70 LEU A CA 6
ATOM 7262 C C . LEU A 1 70 ? 1.665 6.976 -6.810 1.00 10.00 70 LEU A C 6
ATOM 7263 O O . LEU A 1 70 ? 2.490 7.196 -7.694 1.00 10.00 70 LEU A O 6
ATOM 7279 N N . LYS A 1 71 ? 0.356 6.977 -6.995 1.00 10.00 71 LYS A N 6
ATOM 7280 C CA . LYS A 1 71 ? -0.370 7.460 -8.149 1.00 10.00 71 LYS A CA 6
ATOM 7281 C C . LYS A 1 71 ? -0.942 8.810 -7.737 1.00 10.00 71 LYS A C 6
ATOM 7282 O O . LYS A 1 71 ? -0.690 9.834 -8.367 1.00 10.00 71 LYS A O 6
ATOM 7301 N N . GLY A 1 72 ? -1.723 8.776 -6.661 1.00 10.00 72 GLY A N 6
ATOM 7302 C CA . GLY A 1 72 ? -2.337 9.927 -6.047 1.00 10.00 72 GLY A CA 6
ATOM 7303 C C . GLY A 1 72 ? -3.303 9.379 -5.014 1.00 10.00 72 GLY A C 6
ATOM 7304 O O . GLY A 1 72 ? -2.897 9.048 -3.903 1.00 10.00 72 GLY A O 6
ATOM 7308 N N . GLU A 1 73 ? -4.559 9.190 -5.414 1.00 10.00 73 GLU A N 6
ATOM 7309 C CA . GLU A 1 73 ? -5.674 9.069 -4.490 1.00 10.00 73 GLU A CA 6
ATOM 7310 C C . GLU A 1 73 ? -6.899 8.521 -5.224 1.00 10.00 73 GLU A C 6
ATOM 7311 O O . GLU A 1 73 ? -7.142 8.870 -6.376 1.00 10.00 73 GLU A O 6
ATOM 7323 N N . GLN A 1 74 ? -7.640 7.622 -4.567 1.00 10.00 74 GLN A N 6
ATOM 7324 C CA . GLN A 1 74 ? -8.800 6.953 -5.116 1.00 10.00 74 GLN A CA 6
ATOM 7325 C C . GLN A 1 74 ? -10.012 7.883 -5.241 1.00 10.00 74 GLN A C 6
ATOM 7326 O O . GLN A 1 74 ? -10.716 7.846 -6.244 1.00 10.00 74 GLN A O 6
ATOM 7340 N N . ASP A 1 75 ? -10.285 8.625 -4.161 1.00 10.00 75 ASP A N 6
ATOM 7341 C CA . ASP A 1 75 ? -11.493 9.415 -3.924 1.00 10.00 75 ASP A CA 6
ATOM 7342 C C . ASP A 1 75 ? -12.791 8.694 -4.341 1.00 10.00 75 ASP A C 6
ATOM 7343 O O . ASP A 1 75 ? -13.370 8.950 -5.397 1.00 10.00 75 ASP A O 6
ATOM 7352 N N . SER A 1 76 ? -13.257 7.761 -3.499 1.00 10.00 76 SER A N 6
ATOM 7353 C CA . SER A 1 76 ? -14.408 6.904 -3.797 1.00 10.00 76 SER A CA 6
ATOM 7354 C C . SER A 1 76 ? -15.722 7.672 -3.618 1.00 10.00 76 SER A C 6
ATOM 7355 O O . SER A 1 76 ? -16.463 7.447 -2.661 1.00 10.00 76 SER A O 6
ATOM 7363 N N . ILE A 1 77 ? -16.012 8.586 -4.544 1.00 10.00 77 ILE A N 6
ATOM 7364 C CA . ILE A 1 77 ? -17.230 9.384 -4.520 1.00 10.00 77 ILE A CA 6
ATOM 7365 C C . ILE A 1 77 ? -18.479 8.561 -4.868 1.00 10.00 77 ILE A C 6
ATOM 7366 O O . ILE A 1 77 ? -19.002 8.616 -5.978 1.00 10.00 77 ILE A O 6
ATOM 7382 N N . GLU A 1 78 ? -18.978 7.827 -3.877 1.00 10.00 78 GLU A N 6
ATOM 7383 C CA . GLU A 1 78 ? -20.227 7.080 -3.974 1.00 10.00 78 GLU A CA 6
ATOM 7384 C C . GLU A 1 78 ? -21.438 8.025 -4.002 1.00 10.00 78 GLU A C 6
ATOM 7385 O O . GLU A 1 78 ? -21.331 9.213 -3.698 1.00 10.00 78 GLU A O 6
ATOM 7397 N N . GLY A 1 79 ? -22.601 7.485 -4.378 1.00 10.00 79 GLY A N 6
ATOM 7398 C CA . GLY A 1 79 ? -23.802 8.260 -4.652 1.00 10.00 79 GLY A CA 6
ATOM 7399 C C . GLY A 1 79 ? -24.817 8.206 -3.510 1.00 10.00 79 GLY A C 6
ATOM 7400 O O . GLY A 1 79 ? -25.618 7.275 -3.484 1.00 10.00 79 GLY A O 6
ATOM 7404 N N . ARG A 1 80 ? -24.810 9.234 -2.647 1.00 10.00 80 ARG A N 6
ATOM 7405 C CA . ARG A 1 80 ? -25.813 9.621 -1.643 1.00 10.00 80 ARG A CA 6
ATOM 7406 C C . ARG A 1 80 ? -25.113 9.862 -0.298 1.00 10.00 80 ARG A C 6
ATOM 7407 O O . ARG A 1 80 ? -25.294 10.980 0.251 1.00 10.00 80 ARG A O 6
ATOM 7429 N N . VAL A 1 1 ? -9.377 13.503 9.163 1.00 10.00 1 VAL A N 7
ATOM 7430 C CA . VAL A 1 1 ? -9.167 12.219 9.848 1.00 10.00 1 VAL A CA 7
ATOM 7431 C C . VAL A 1 1 ? -8.043 11.477 9.132 1.00 10.00 1 VAL A C 7
ATOM 7432 O O . VAL A 1 1 ? -6.902 11.534 9.580 1.00 10.00 1 VAL A O 7
ATOM 7447 N N . THR A 1 2 ? -8.364 10.829 8.011 1.00 10.00 2 THR A N 7
ATOM 7448 C CA . THR A 1 2 ? -7.440 10.079 7.172 1.00 10.00 2 THR A CA 7
ATOM 7449 C C . THR A 1 2 ? -7.685 10.488 5.712 1.00 10.00 2 THR A C 7
ATOM 7450 O O . THR A 1 2 ? -8.613 11.253 5.443 1.00 10.00 2 THR A O 7
ATOM 7461 N N . GLU A 1 3 ? -6.825 10.021 4.806 1.00 10.00 3 GLU A N 7
ATOM 7462 C CA . GLU A 1 3 ? -6.674 10.453 3.426 1.00 10.00 3 GLU A CA 7
ATOM 7463 C C . GLU A 1 3 ? -6.422 9.214 2.571 1.00 10.00 3 GLU A C 7
ATOM 7464 O O . GLU A 1 3 ? -5.747 8.289 3.029 1.00 10.00 3 GLU A O 7
ATOM 7476 N N . LYS A 1 4 ? -6.987 9.183 1.356 1.00 10.00 4 LYS A N 7
ATOM 7477 C CA . LYS A 1 4 ? -7.042 7.995 0.529 1.00 10.00 4 LYS A CA 7
ATOM 7478 C C . LYS A 1 4 ? -6.028 8.101 -0.600 1.00 10.00 4 LYS A C 7
ATOM 7479 O O . LYS A 1 4 ? -6.210 8.887 -1.519 1.00 10.00 4 LYS A O 7
ATOM 7498 N N . ALA A 1 5 ? -4.979 7.292 -0.533 1.00 10.00 5 ALA A N 7
ATOM 7499 C CA . ALA A 1 5 ? -3.858 7.305 -1.455 1.00 10.00 5 ALA A CA 7
ATOM 7500 C C . ALA A 1 5 ? -3.902 6.062 -2.342 1.00 10.00 5 ALA A C 7
ATOM 7501 O O . ALA A 1 5 ? -4.304 4.996 -1.877 1.00 10.00 5 ALA A O 7
ATOM 7508 N N . GLU A 1 6 ? -3.467 6.188 -3.601 1.00 10.00 6 GLU A N 7
ATOM 7509 C CA . GLU A 1 6 ? -3.328 5.077 -4.519 1.00 10.00 6 GLU A CA 7
ATOM 7510 C C . GLU A 1 6 ? -1.899 5.009 -5.006 1.00 10.00 6 GLU A C 7
ATOM 7511 O O . GLU A 1 6 ? -1.252 6.046 -5.170 1.00 10.00 6 GLU A O 7
ATOM 7523 N N . PHE A 1 7 ? -1.454 3.779 -5.254 1.00 10.00 7 PHE A N 7
ATOM 7524 C CA . PHE A 1 7 ? -0.085 3.456 -5.602 1.00 10.00 7 PHE A CA 7
ATOM 7525 C C . PHE A 1 7 ? -0.082 2.440 -6.737 1.00 10.00 7 PHE A C 7
ATOM 7526 O O . PHE A 1 7 ? -0.916 1.529 -6.746 1.00 10.00 7 PHE A O 7
ATOM 7543 N N . ASP A 1 8 ? 0.855 2.610 -7.675 1.00 10.00 8 ASP A N 7
ATOM 7544 C CA . ASP A 1 8 ? 0.960 1.808 -8.888 1.00 10.00 8 ASP A CA 7
ATOM 7545 C C . ASP A 1 8 ? 2.140 0.845 -8.726 1.00 10.00 8 ASP A C 7
ATOM 7546 O O . ASP A 1 8 ? 3.167 1.236 -8.162 1.00 10.00 8 ASP A O 7
ATOM 7555 N N . ILE A 1 9 ? 1.948 -0.434 -9.069 1.00 10.00 9 ILE A N 7
ATOM 7556 C CA . ILE A 1 9 ? 2.750 -1.537 -8.556 1.00 10.00 9 ILE A CA 7
ATOM 7557 C C . ILE A 1 9 ? 3.656 -2.112 -9.642 1.00 10.00 9 ILE A C 7
ATOM 7558 O O . ILE A 1 9 ? 3.174 -2.433 -10.726 1.00 10.00 9 ILE A O 7
ATOM 7574 N N . GLU A 1 10 ? 4.944 -2.314 -9.337 1.00 10.00 10 GLU A N 7
ATOM 7575 C CA . GLU A 1 10 ? 5.871 -2.995 -10.218 1.00 10.00 10 GLU A CA 7
ATOM 7576 C C . GLU A 1 10 ? 6.495 -4.181 -9.479 1.00 10.00 10 GLU A C 7
ATOM 7577 O O . GLU A 1 10 ? 7.444 -4.005 -8.711 1.00 10.00 10 GLU A O 7
ATOM 7589 N N . GLY A 1 11 ? 5.973 -5.387 -9.736 1.00 10.00 11 GLY A N 7
ATOM 7590 C CA . GLY A 1 11 ? 6.640 -6.637 -9.395 1.00 10.00 11 GLY A CA 7
ATOM 7591 C C . GLY A 1 11 ? 5.660 -7.780 -9.130 1.00 10.00 11 GLY A C 7
ATOM 7592 O O . GLY A 1 11 ? 5.712 -8.800 -9.813 1.00 10.00 11 GLY A O 7
ATOM 7596 N N . MET A 1 12 ? 4.790 -7.643 -8.125 1.00 10.00 12 MET A N 7
ATOM 7597 C CA . MET A 1 12 ? 3.833 -8.685 -7.801 1.00 10.00 12 MET A CA 7
ATOM 7598 C C . MET A 1 12 ? 2.762 -8.805 -8.875 1.00 10.00 12 MET A C 7
ATOM 7599 O O . MET A 1 12 ? 2.526 -7.879 -9.645 1.00 10.00 12 MET A O 7
ATOM 7613 N N . THR A 1 13 ? 2.060 -9.933 -8.829 1.00 10.00 13 THR A N 7
ATOM 7614 C CA . THR A 1 13 ? 0.775 -10.140 -9.403 1.00 10.00 13 THR A CA 7
ATOM 7615 C C . THR A 1 13 ? -0.257 -9.451 -8.497 1.00 10.00 13 THR A C 7
ATOM 7616 O O . THR A 1 13 ? -0.415 -8.239 -8.594 1.00 10.00 13 THR A O 7
ATOM 7627 N N . CYS A 1 14 ? -0.968 -10.173 -7.614 1.00 10.00 14 CYS A N 7
ATOM 7628 C CA . CYS A 1 14 ? -2.237 -9.698 -7.066 1.00 10.00 14 CYS A CA 7
ATOM 7629 C C . CYS A 1 14 ? -2.997 -10.848 -6.394 1.00 10.00 14 CYS A C 7
ATOM 7630 O O . CYS A 1 14 ? -4.178 -11.075 -6.639 1.00 10.00 14 CYS A O 7
ATOM 7638 N N . ALA A 1 15 ? -2.328 -11.604 -5.527 1.00 10.00 15 ALA A N 7
ATOM 7639 C CA . ALA A 1 15 ? -2.996 -12.674 -4.799 1.00 10.00 15 ALA A CA 7
ATOM 7640 C C . ALA A 1 15 ? -2.339 -12.825 -3.439 1.00 10.00 15 ALA A C 7
ATOM 7641 O O . ALA A 1 15 ? -2.743 -12.169 -2.482 1.00 10.00 15 ALA A O 7
ATOM 7648 N N . ALA A 1 16 ? -1.284 -13.636 -3.371 1.00 10.00 16 ALA A N 7
ATOM 7649 C CA . ALA A 1 16 ? -0.575 -13.907 -2.130 1.00 10.00 16 ALA A CA 7
ATOM 7650 C C . ALA A 1 16 ? 0.127 -12.624 -1.711 1.00 10.00 16 ALA A C 7
ATOM 7651 O O . ALA A 1 16 ? 0.024 -12.171 -0.573 1.00 10.00 16 ALA A O 7
ATOM 7658 N N . CYS A 1 17 ? 0.812 -12.021 -2.681 1.00 10.00 17 CYS A N 7
ATOM 7659 C CA . CYS A 1 17 ? 1.506 -10.762 -2.510 1.00 10.00 17 CYS A CA 7
ATOM 7660 C C . CYS A 1 17 ? 0.538 -9.678 -2.038 1.00 10.00 17 CYS A C 7
ATOM 7661 O O . CYS A 1 17 ? 0.734 -9.120 -0.960 1.00 10.00 17 CYS A O 7
ATOM 7669 N N . ALA A 1 18 ? -0.534 -9.422 -2.803 1.00 10.00 18 ALA A N 7
ATOM 7670 C CA . ALA A 1 18 ? -1.625 -8.523 -2.412 1.00 10.00 18 ALA A CA 7
ATOM 7671 C C . ALA A 1 18 ? -2.051 -8.791 -0.967 1.00 10.00 18 ALA A C 7
ATOM 7672 O O . ALA A 1 18 ? -2.046 -7.897 -0.120 1.00 10.00 18 ALA A O 7
ATOM 7679 N N . ASN A 1 19 ? -2.371 -10.056 -0.690 1.00 10.00 19 ASN A N 7
ATOM 7680 C CA . ASN A 1 19 ? -2.814 -10.479 0.644 1.00 10.00 19 ASN A CA 7
ATOM 7681 C C . ASN A 1 19 ? -1.756 -10.202 1.722 1.00 10.00 19 ASN A C 7
ATOM 7682 O O . ASN A 1 19 ? -2.086 -10.059 2.902 1.00 10.00 19 ASN A O 7
ATOM 7693 N N . ARG A 1 20 ? -0.477 -10.130 1.346 1.00 10.00 20 ARG A N 7
ATOM 7694 C CA . ARG A 1 20 ? 0.600 -9.735 2.233 1.00 10.00 20 ARG A CA 7
ATOM 7695 C C . ARG A 1 20 ? 0.532 -8.224 2.452 1.00 10.00 20 ARG A C 7
ATOM 7696 O O . ARG A 1 20 ? 0.499 -7.788 3.608 1.00 10.00 20 ARG A O 7
ATOM 7717 N N . ILE A 1 21 ? 0.523 -7.434 1.364 1.00 10.00 21 ILE A N 7
ATOM 7718 C CA . ILE A 1 21 ? 0.544 -5.977 1.468 1.00 10.00 21 ILE A CA 7
ATOM 7719 C C . ILE A 1 21 ? -0.487 -5.481 2.466 1.00 10.00 21 ILE A C 7
ATOM 7720 O O . ILE A 1 21 ? -0.127 -4.673 3.307 1.00 10.00 21 ILE A O 7
ATOM 7736 N N . GLU A 1 22 ? -1.732 -5.968 2.395 1.00 10.00 22 GLU A N 7
ATOM 7737 C CA . GLU A 1 22 ? -2.780 -5.649 3.363 1.00 10.00 22 GLU A CA 7
ATOM 7738 C C . GLU A 1 22 ? -2.213 -5.484 4.783 1.00 10.00 22 GLU A C 7
ATOM 7739 O O . GLU A 1 22 ? -2.291 -4.418 5.387 1.00 10.00 22 GLU A O 7
ATOM 7751 N N . LYS A 1 23 ? -1.625 -6.560 5.312 1.00 10.00 23 LYS A N 7
ATOM 7752 C CA . LYS A 1 23 ? -1.076 -6.620 6.653 1.00 10.00 23 LYS A CA 7
ATOM 7753 C C . LYS A 1 23 ? 0.199 -5.776 6.754 1.00 10.00 23 LYS A C 7
ATOM 7754 O O . LYS A 1 23 ? 0.395 -5.048 7.727 1.00 10.00 23 LYS A O 7
ATOM 7773 N N . ARG A 1 24 ? 1.062 -5.855 5.740 1.00 10.00 24 ARG A N 7
ATOM 7774 C CA . ARG A 1 24 ? 2.268 -5.033 5.667 1.00 10.00 24 ARG A CA 7
ATOM 7775 C C . ARG A 1 24 ? 1.962 -3.523 5.728 1.00 10.00 24 ARG A C 7
ATOM 7776 O O . ARG A 1 24 ? 2.795 -2.752 6.193 1.00 10.00 24 ARG A O 7
ATOM 7797 N N . LEU A 1 25 ? 0.786 -3.107 5.260 1.00 10.00 25 LEU A N 7
ATOM 7798 C CA . LEU A 1 25 ? 0.261 -1.751 5.337 1.00 10.00 25 LEU A CA 7
ATOM 7799 C C . LEU A 1 25 ? -0.439 -1.542 6.682 1.00 10.00 25 LEU A C 7
ATOM 7800 O O . LEU A 1 25 ? -0.244 -0.519 7.329 1.00 10.00 25 LEU A O 7
ATOM 7816 N N . ASN A 1 26 ? -1.230 -2.521 7.133 1.00 10.00 26 ASN A N 7
ATOM 7817 C CA . ASN A 1 26 ? -1.926 -2.481 8.422 1.00 10.00 26 ASN A CA 7
ATOM 7818 C C . ASN A 1 26 ? -0.927 -2.248 9.557 1.00 10.00 26 ASN A C 7
ATOM 7819 O O . ASN A 1 26 ? -1.295 -1.786 10.632 1.00 10.00 26 ASN A O 7
ATOM 7830 N N . LYS A 1 27 ? 0.340 -2.603 9.332 1.00 10.00 27 LYS A N 7
ATOM 7831 C CA . LYS A 1 27 ? 1.422 -2.290 10.239 1.00 10.00 27 LYS A CA 7
ATOM 7832 C C . LYS A 1 27 ? 1.512 -0.810 10.603 1.00 10.00 27 LYS A C 7
ATOM 7833 O O . LYS A 1 27 ? 1.800 -0.510 11.759 1.00 10.00 27 LYS A O 7
ATOM 7852 N N . ILE A 1 28 ? 1.328 0.090 9.637 1.00 10.00 28 ILE A N 7
ATOM 7853 C CA . ILE A 1 28 ? 1.316 1.514 9.901 1.00 10.00 28 ILE A CA 7
ATOM 7854 C C . ILE A 1 28 ? 0.284 1.825 10.986 1.00 10.00 28 ILE A C 7
ATOM 7855 O O . ILE A 1 28 ? -0.834 1.317 10.943 1.00 10.00 28 ILE A O 7
ATOM 7871 N N . GLU A 1 29 ? 0.667 2.633 11.975 1.00 10.00 29 GLU A N 7
ATOM 7872 C CA . GLU A 1 29 ? -0.212 2.969 13.082 1.00 10.00 29 GLU A CA 7
ATOM 7873 C C . GLU A 1 29 ? -1.232 4.029 12.654 1.00 10.00 29 GLU A C 7
ATOM 7874 O O . GLU A 1 29 ? -2.419 3.878 12.940 1.00 10.00 29 GLU A O 7
ATOM 7886 N N . GLY A 1 30 ? -0.839 5.068 11.908 1.00 10.00 30 GLY A N 7
ATOM 7887 C CA . GLY A 1 30 ? -1.781 6.080 11.447 1.00 10.00 30 GLY A CA 7
ATOM 7888 C C . GLY A 1 30 ? -2.554 5.620 10.213 1.00 10.00 30 GLY A C 7
ATOM 7889 O O . GLY A 1 30 ? -2.793 6.416 9.307 1.00 10.00 30 GLY A O 7
ATOM 7893 N N . VAL A 1 31 ? -2.951 4.348 10.171 1.00 10.00 31 VAL A N 7
ATOM 7894 C CA . VAL A 1 31 ? -3.669 3.739 9.072 1.00 10.00 31 VAL A CA 7
ATOM 7895 C C . VAL A 1 31 ? -5.146 3.646 9.448 1.00 10.00 31 VAL A C 7
ATOM 7896 O O . VAL A 1 31 ? -5.480 3.521 10.625 1.00 10.00 31 VAL A O 7
ATOM 7909 N N . ALA A 1 32 ? -6.026 3.715 8.451 1.00 10.00 32 ALA A N 7
ATOM 7910 C CA . ALA A 1 32 ? -7.445 3.448 8.607 1.00 10.00 32 ALA A CA 7
ATOM 7911 C C . ALA A 1 32 ? -7.754 2.136 7.906 1.00 10.00 32 ALA A C 7
ATOM 7912 O O . ALA A 1 32 ? -8.188 1.181 8.542 1.00 10.00 32 ALA A O 7
ATOM 7919 N N . ASN A 1 33 ? -7.522 2.097 6.590 1.00 10.00 33 ASN A N 7
ATOM 7920 C CA . ASN A 1 33 ? -7.865 0.955 5.755 1.00 10.00 33 ASN A CA 7
ATOM 7921 C C . ASN A 1 33 ? -6.740 0.756 4.746 1.00 10.00 33 ASN A C 7
ATOM 7922 O O . ASN A 1 33 ? -6.042 1.708 4.407 1.00 10.00 33 ASN A O 7
ATOM 7933 N N . ALA A 1 34 ? -6.561 -0.467 4.241 1.00 10.00 34 ALA A N 7
ATOM 7934 C CA . ALA A 1 34 ? -5.650 -0.727 3.132 1.00 10.00 34 ALA A CA 7
ATOM 7935 C C . ALA A 1 34 ? -6.090 -1.935 2.294 1.00 10.00 34 ALA A C 7
ATOM 7936 O O . ALA A 1 34 ? -5.328 -2.890 2.146 1.00 10.00 34 ALA A O 7
ATOM 7943 N N . PRO A 1 35 ? -7.310 -1.915 1.732 1.00 10.00 35 PRO A N 7
ATOM 7944 C CA . PRO A 1 35 ? -7.794 -2.977 0.872 1.00 10.00 35 PRO A CA 7
ATOM 7945 C C . PRO A 1 35 ? -7.111 -2.855 -0.493 1.00 10.00 35 PRO A C 7
ATOM 7946 O O . PRO A 1 35 ? -7.694 -2.346 -1.447 1.00 10.00 35 PRO A O 7
ATOM 7957 N N . VAL A 1 36 ? -5.858 -3.304 -0.584 1.00 10.00 36 VAL A N 7
ATOM 7958 C CA . VAL A 1 36 ? -5.145 -3.349 -1.845 1.00 10.00 36 VAL A CA 7
ATOM 7959 C C . VAL A 1 36 ? -5.902 -4.226 -2.837 1.00 10.00 36 VAL A C 7
ATOM 7960 O O . VAL A 1 36 ? -6.608 -5.154 -2.438 1.00 10.00 36 VAL A O 7
ATOM 7973 N N . ASN A 1 37 ? -5.749 -3.958 -4.133 1.00 10.00 37 ASN A N 7
ATOM 7974 C CA . ASN A 1 37 ? -6.515 -4.727 -5.102 1.00 10.00 37 ASN A CA 7
ATOM 7975 C C . ASN A 1 37 ? -5.836 -6.068 -5.356 1.00 10.00 37 ASN A C 7
ATOM 7976 O O . ASN A 1 37 ? -4.621 -6.191 -5.223 1.00 10.00 37 ASN A O 7
ATOM 7987 N N . PHE A 1 38 ? -6.636 -7.077 -5.708 1.00 10.00 38 PHE A N 7
ATOM 7988 C CA . PHE A 1 38 ? -6.217 -8.461 -5.898 1.00 10.00 38 PHE A CA 7
ATOM 7989 C C . PHE A 1 38 ? -6.586 -8.924 -7.310 1.00 10.00 38 PHE A C 7
ATOM 7990 O O . PHE A 1 38 ? -7.053 -10.041 -7.513 1.00 10.00 38 PHE A O 7
ATOM 8007 N N . ALA A 1 39 ? -6.343 -8.047 -8.289 1.00 10.00 39 ALA A N 7
ATOM 8008 C CA . ALA A 1 39 ? -6.416 -8.334 -9.718 1.00 10.00 39 ALA A CA 7
ATOM 8009 C C . ALA A 1 39 ? -5.954 -7.115 -10.513 1.00 10.00 39 ALA A C 7
ATOM 8010 O O . ALA A 1 39 ? -5.295 -7.241 -11.539 1.00 10.00 39 ALA A O 7
ATOM 8017 N N . LEU A 1 40 ? -6.357 -5.929 -10.051 1.00 10.00 40 LEU A N 7
ATOM 8018 C CA . LEU A 1 40 ? -6.252 -4.685 -10.804 1.00 10.00 40 LEU A CA 7
ATOM 8019 C C . LEU A 1 40 ? -4.818 -4.150 -10.852 1.00 10.00 40 LEU A C 7
ATOM 8020 O O . LEU A 1 40 ? -4.517 -3.274 -11.658 1.00 10.00 40 LEU A O 7
ATOM 8036 N N . GLU A 1 41 ? -3.965 -4.650 -9.953 1.00 10.00 41 GLU A N 7
ATOM 8037 C CA . GLU A 1 41 ? -2.556 -4.285 -9.833 1.00 10.00 41 GLU A CA 7
ATOM 8038 C C . GLU A 1 41 ? -2.421 -2.824 -9.419 1.00 10.00 41 GLU A C 7
ATOM 8039 O O . GLU A 1 41 ? -1.640 -2.058 -9.978 1.00 10.00 41 GLU A O 7
ATOM 8051 N N . THR A 1 42 ? -3.178 -2.465 -8.382 1.00 10.00 42 THR A N 7
ATOM 8052 C CA . THR A 1 42 ? -3.180 -1.158 -7.760 1.00 10.00 42 THR A CA 7
ATOM 8053 C C . THR A 1 42 ? -3.355 -1.353 -6.252 1.00 10.00 42 THR A C 7
ATOM 8054 O O . THR A 1 42 ? -4.207 -2.126 -5.811 1.00 10.00 42 THR A O 7
ATOM 8065 N N . VAL A 1 43 ? -2.539 -0.670 -5.455 1.00 10.00 43 VAL A N 7
ATOM 8066 C CA . VAL A 1 43 ? -2.681 -0.636 -4.006 1.00 10.00 43 VAL A CA 7
ATOM 8067 C C . VAL A 1 43 ? -3.429 0.647 -3.665 1.00 10.00 43 VAL A C 7
ATOM 8068 O O . VAL A 1 43 ? -3.093 1.713 -4.179 1.00 10.00 43 VAL A O 7
ATOM 8081 N N . THR A 1 44 ? -4.422 0.526 -2.787 1.00 10.00 44 THR A N 7
ATOM 8082 C CA . THR A 1 44 ? -5.245 1.604 -2.288 1.00 10.00 44 THR A CA 7
ATOM 8083 C C . THR A 1 44 ? -5.072 1.617 -0.771 1.00 10.00 44 THR A C 7
ATOM 8084 O O . THR A 1 44 ? -5.261 0.581 -0.131 1.00 10.00 44 THR A O 7
ATOM 8095 N N . VAL A 1 45 ? -4.706 2.765 -0.198 1.00 10.00 45 VAL A N 7
ATOM 8096 C CA . VAL A 1 45 ? -4.552 2.953 1.234 1.00 10.00 45 VAL A CA 7
ATOM 8097 C C . VAL A 1 45 ? -5.458 4.091 1.675 1.00 10.00 45 VAL A C 7
ATOM 8098 O O . VAL A 1 45 ? -5.679 5.029 0.913 1.00 10.00 45 VAL A O 7
ATOM 8111 N N . GLU A 1 46 ? -5.940 4.018 2.913 1.00 10.00 46 GLU A N 7
ATOM 8112 C CA . GLU A 1 46 ? -6.548 5.116 3.631 1.00 10.00 46 GLU A CA 7
ATOM 8113 C C . GLU A 1 46 ? -5.751 5.267 4.926 1.00 10.00 46 GLU A C 7
ATOM 8114 O O . GLU A 1 46 ? -5.820 4.386 5.785 1.00 10.00 46 GLU A O 7
ATOM 8126 N N . TYR A 1 47 ? -4.942 6.326 5.039 1.00 10.00 47 TYR A N 7
ATOM 8127 C CA . TYR A 1 47 ? -4.072 6.575 6.187 1.00 10.00 47 TYR A CA 7
ATOM 8128 C C . TYR A 1 47 ? -3.999 8.076 6.432 1.00 10.00 47 TYR A C 7
ATOM 8129 O O . TYR A 1 47 ? -4.480 8.845 5.609 1.00 10.00 47 TYR A O 7
ATOM 8147 N N . ASN A 1 48 ? -3.409 8.500 7.548 1.00 10.00 48 ASN A N 7
ATOM 8148 C CA . ASN A 1 48 ? -3.228 9.913 7.858 1.00 10.00 48 ASN A CA 7
ATOM 8149 C C . ASN A 1 48 ? -1.744 10.283 7.813 1.00 10.00 48 ASN A C 7
ATOM 8150 O O . ASN A 1 48 ? -0.924 9.559 8.380 1.00 10.00 48 ASN A O 7
ATOM 8161 N N . PRO A 1 49 ? -1.369 11.407 7.182 1.00 10.00 49 PRO A N 7
ATOM 8162 C CA . PRO A 1 49 ? 0.000 11.892 7.199 1.00 10.00 49 PRO A CA 7
ATOM 8163 C C . PRO A 1 49 ? 0.298 12.565 8.545 1.00 10.00 49 PRO A C 7
ATOM 8164 O O . PRO A 1 49 ? 0.588 13.759 8.591 1.00 10.00 49 PRO A O 7
ATOM 8175 N N . LYS A 1 50 ? 0.228 11.802 9.644 1.00 10.00 50 LYS A N 7
ATOM 8176 C CA . LYS A 1 50 ? 0.649 12.265 10.969 1.00 10.00 50 LYS A CA 7
ATOM 8177 C C . LYS A 1 50 ? 1.704 11.319 11.541 1.00 10.00 50 LYS A C 7
ATOM 8178 O O . LYS A 1 50 ? 2.707 11.764 12.089 1.00 10.00 50 LYS A O 7
ATOM 8197 N N . GLU A 1 51 ? 1.446 10.013 11.435 1.00 10.00 51 GLU A N 7
ATOM 8198 C CA . GLU A 1 51 ? 2.283 8.966 11.986 1.00 10.00 51 GLU A CA 7
ATOM 8199 C C . GLU A 1 51 ? 3.298 8.536 10.921 1.00 10.00 51 GLU A C 7
ATOM 8200 O O . GLU A 1 51 ? 4.503 8.691 11.100 1.00 10.00 51 GLU A O 7
ATOM 8212 N N . ALA A 1 52 ? 2.777 8.039 9.797 1.00 10.00 52 ALA A N 7
ATOM 8213 C CA . ALA A 1 52 ? 3.533 7.487 8.683 1.00 10.00 52 ALA A CA 7
ATOM 8214 C C . ALA A 1 52 ? 3.251 8.307 7.425 1.00 10.00 52 ALA A C 7
ATOM 8215 O O . ALA A 1 52 ? 2.384 9.181 7.433 1.00 10.00 52 ALA A O 7
ATOM 8222 N N . SER A 1 53 ? 3.955 8.007 6.333 1.00 10.00 53 SER A N 7
ATOM 8223 C CA . SER A 1 53 ? 3.768 8.619 5.032 1.00 10.00 53 SER A CA 7
ATOM 8224 C C . SER A 1 53 ? 3.684 7.541 3.949 1.00 10.00 53 SER A C 7
ATOM 8225 O O . SER A 1 53 ? 3.802 6.340 4.205 1.00 10.00 53 SER A O 7
ATOM 8233 N N . VAL A 1 54 ? 3.568 8.001 2.703 1.00 10.00 54 VAL A N 7
ATOM 8234 C CA . VAL A 1 54 ? 3.787 7.197 1.514 1.00 10.00 54 VAL A CA 7
ATOM 8235 C C . VAL A 1 54 ? 5.100 6.409 1.589 1.00 10.00 54 VAL A C 7
ATOM 8236 O O . VAL A 1 54 ? 5.167 5.268 1.133 1.00 10.00 54 VAL A O 7
ATOM 8249 N N . SER A 1 55 ? 6.154 7.023 2.138 1.00 10.00 55 SER A N 7
ATOM 8250 C CA . SER A 1 55 ? 7.482 6.431 2.168 1.00 10.00 55 SER A CA 7
ATOM 8251 C C . SER A 1 55 ? 7.489 5.136 2.974 1.00 10.00 55 SER A C 7
ATOM 8252 O O . SER A 1 55 ? 8.113 4.159 2.557 1.00 10.00 55 SER A O 7
ATOM 8260 N N . ASP A 1 56 ? 6.823 5.134 4.123 1.00 10.00 56 ASP A N 7
ATOM 8261 C CA . ASP A 1 56 ? 6.826 4.032 5.068 1.00 10.00 56 ASP A CA 7
ATOM 8262 C C . ASP A 1 56 ? 6.155 2.822 4.427 1.00 10.00 56 ASP A C 7
ATOM 8263 O O . ASP A 1 56 ? 6.725 1.736 4.344 1.00 10.00 56 ASP A O 7
ATOM 8272 N N . LEU A 1 57 ? 4.942 3.022 3.918 1.00 10.00 57 LEU A N 7
ATOM 8273 C CA . LEU A 1 57 ? 4.193 1.933 3.309 1.00 10.00 57 LEU A CA 7
ATOM 8274 C C . LEU A 1 57 ? 4.864 1.450 2.019 1.00 10.00 57 LEU A C 7
ATOM 8275 O O . LEU A 1 57 ? 5.039 0.247 1.817 1.00 10.00 57 LEU A O 7
ATOM 8291 N N . LYS A 1 58 ? 5.316 2.372 1.163 1.00 10.00 58 LYS A N 7
ATOM 8292 C CA . LYS A 1 58 ? 6.309 2.056 0.150 1.00 10.00 58 LYS A CA 7
ATOM 8293 C C . LYS A 1 58 ? 7.417 1.152 0.694 1.00 10.00 58 LYS A C 7
ATOM 8294 O O . LYS A 1 58 ? 7.707 0.150 0.058 1.00 10.00 58 LYS A O 7
ATOM 8313 N N . GLU A 1 59 ? 8.050 1.485 1.824 1.00 10.00 59 GLU A N 7
ATOM 8314 C CA . GLU A 1 59 ? 9.117 0.680 2.405 1.00 10.00 59 GLU A CA 7
ATOM 8315 C C . GLU A 1 59 ? 8.627 -0.739 2.671 1.00 10.00 59 GLU A C 7
ATOM 8316 O O . GLU A 1 59 ? 9.302 -1.704 2.330 1.00 10.00 59 GLU A O 7
ATOM 8328 N N . ALA A 1 60 ? 7.420 -0.854 3.223 1.00 10.00 60 ALA A N 7
ATOM 8329 C CA . ALA A 1 60 ? 6.788 -2.145 3.465 1.00 10.00 60 ALA A CA 7
ATOM 8330 C C . ALA A 1 60 ? 6.769 -2.982 2.176 1.00 10.00 60 ALA A C 7
ATOM 8331 O O . ALA A 1 60 ? 7.218 -4.130 2.156 1.00 10.00 60 ALA A O 7
ATOM 8338 N N . VAL A 1 61 ? 6.266 -2.398 1.084 1.00 10.00 61 VAL A N 7
ATOM 8339 C CA . VAL A 1 61 ? 6.265 -3.053 -0.225 1.00 10.00 61 VAL A CA 7
ATOM 8340 C C . VAL A 1 61 ? 7.687 -3.354 -0.731 1.00 10.00 61 VAL A C 7
ATOM 8341 O O . VAL A 1 61 ? 7.963 -4.463 -1.196 1.00 10.00 61 VAL A O 7
ATOM 8354 N N . ASP A 1 62 ? 8.585 -2.374 -0.630 1.00 10.00 62 ASP A N 7
ATOM 8355 C CA . ASP A 1 62 ? 9.980 -2.475 -1.046 1.00 10.00 62 ASP A CA 7
ATOM 8356 C C . ASP A 1 62 ? 10.585 -3.729 -0.410 1.00 10.00 62 ASP A C 7
ATOM 8357 O O . ASP A 1 62 ? 11.131 -4.597 -1.087 1.00 10.00 62 ASP A O 7
ATOM 8366 N N . LYS A 1 63 ? 10.407 -3.844 0.908 1.00 10.00 63 LYS A N 7
ATOM 8367 C CA . LYS A 1 63 ? 10.839 -4.964 1.725 1.00 10.00 63 LYS A CA 7
ATOM 8368 C C . LYS A 1 63 ? 10.204 -6.271 1.251 1.00 10.00 63 LYS A C 7
ATOM 8369 O O . LYS A 1 63 ? 10.890 -7.287 1.171 1.00 10.00 63 LYS A O 7
ATOM 8388 N N . LEU A 1 64 ? 8.899 -6.252 0.955 1.00 10.00 64 LEU A N 7
ATOM 8389 C CA . LEU A 1 64 ? 8.188 -7.373 0.366 1.00 10.00 64 LEU A CA 7
ATOM 8390 C C . LEU A 1 64 ? 8.945 -7.941 -0.841 1.00 10.00 64 LEU A C 7
ATOM 8391 O O . LEU A 1 64 ? 8.993 -9.158 -1.014 1.00 10.00 64 LEU A O 7
ATOM 8407 N N . GLY A 1 65 ? 9.535 -7.064 -1.660 1.00 10.00 65 GLY A N 7
ATOM 8408 C CA . GLY A 1 65 ? 10.463 -7.449 -2.719 1.00 10.00 65 GLY A CA 7
ATOM 8409 C C . GLY A 1 65 ? 10.057 -6.927 -4.097 1.00 10.00 65 GLY A C 7
ATOM 8410 O O . GLY A 1 65 ? 10.587 -7.394 -5.103 1.00 10.00 65 GLY A O 7
ATOM 8414 N N . TYR A 1 66 ? 9.123 -5.975 -4.162 1.00 10.00 66 TYR A N 7
ATOM 8415 C CA . TYR A 1 66 ? 8.674 -5.350 -5.399 1.00 10.00 66 TYR A CA 7
ATOM 8416 C C . TYR A 1 66 ? 8.507 -3.858 -5.137 1.00 10.00 66 TYR A C 7
ATOM 8417 O O . TYR A 1 66 ? 8.486 -3.455 -3.977 1.00 10.00 66 TYR A O 7
ATOM 8435 N N . LYS A 1 67 ? 8.449 -3.025 -6.181 1.00 10.00 67 LYS A N 7
ATOM 8436 C CA . LYS A 1 67 ? 8.453 -1.586 -6.016 1.00 10.00 67 LYS A CA 7
ATOM 8437 C C . LYS A 1 67 ? 7.034 -1.022 -6.025 1.00 10.00 67 LYS A C 7
ATOM 8438 O O . LYS A 1 67 ? 6.122 -1.567 -6.653 1.00 10.00 67 LYS A O 7
ATOM 8457 N N . LEU A 1 68 ? 6.893 0.096 -5.308 1.00 10.00 68 LEU A N 7
ATOM 8458 C CA . LEU A 1 68 ? 5.669 0.849 -5.117 1.00 10.00 68 LEU A CA 7
ATOM 8459 C C . LEU A 1 68 ? 5.980 2.318 -5.367 1.00 10.00 68 LEU A C 7
ATOM 8460 O O . LEU A 1 68 ? 7.059 2.784 -4.993 1.00 10.00 68 LEU A O 7
ATOM 8476 N N . LYS A 1 69 ? 5.017 3.059 -5.914 1.00 10.00 69 LYS A N 7
ATOM 8477 C CA . LYS A 1 69 ? 5.007 4.499 -5.907 1.00 10.00 69 LYS A CA 7
ATOM 8478 C C . LYS A 1 69 ? 3.571 4.983 -5.943 1.00 10.00 69 LYS A C 7
ATOM 8479 O O . LYS A 1 69 ? 2.701 4.258 -6.413 1.00 10.00 69 LYS A O 7
ATOM 8498 N N . LEU A 1 70 ? 3.345 6.195 -5.430 1.00 10.00 70 LEU A N 7
ATOM 8499 C CA . LEU A 1 70 ? 2.045 6.843 -5.465 1.00 10.00 70 LEU A CA 7
ATOM 8500 C C . LEU A 1 70 ? 1.619 7.046 -6.916 1.00 10.00 70 LEU A C 7
ATOM 8501 O O . LEU A 1 70 ? 2.455 7.087 -7.818 1.00 10.00 70 LEU A O 7
ATOM 8517 N N . LYS A 1 71 ? 0.318 7.224 -7.113 1.00 10.00 71 LYS A N 7
ATOM 8518 C CA . LYS A 1 71 ? -0.304 7.486 -8.379 1.00 10.00 71 LYS A CA 7
ATOM 8519 C C . LYS A 1 71 ? -0.995 8.847 -8.301 1.00 10.00 71 LYS A C 7
ATOM 8520 O O . LYS A 1 71 ? -0.571 9.787 -8.967 1.00 10.00 71 LYS A O 7
ATOM 8539 N N . GLY A 1 72 ? -2.037 8.960 -7.471 1.00 10.00 72 GLY A N 7
ATOM 8540 C CA . GLY A 1 72 ? -2.707 10.237 -7.254 1.00 10.00 72 GLY A CA 7
ATOM 8541 C C . GLY A 1 72 ? -4.103 10.102 -6.648 1.00 10.00 72 GLY A C 7
ATOM 8542 O O . GLY A 1 72 ? -5.003 10.821 -7.069 1.00 10.00 72 GLY A O 7
ATOM 8546 N N . GLU A 1 73 ? -4.249 9.230 -5.640 1.00 10.00 73 GLU A N 7
ATOM 8547 C CA . GLU A 1 73 ? -5.420 9.143 -4.771 1.00 10.00 73 GLU A CA 7
ATOM 8548 C C . GLU A 1 73 ? -6.644 8.542 -5.475 1.00 10.00 73 GLU A C 7
ATOM 8549 O O . GLU A 1 73 ? -6.816 8.685 -6.682 1.00 10.00 73 GLU A O 7
ATOM 8561 N N . GLN A 1 74 ? -7.472 7.797 -4.732 1.00 10.00 74 GLN A N 7
ATOM 8562 C CA . GLN A 1 74 ? -8.621 7.143 -5.311 1.00 10.00 74 GLN A CA 7
ATOM 8563 C C . GLN A 1 74 ? -9.662 8.155 -5.782 1.00 10.00 74 GLN A C 7
ATOM 8564 O O . GLN A 1 74 ? -10.001 9.080 -5.045 1.00 10.00 74 GLN A O 7
ATOM 8578 N N . ASP A 1 75 ? -10.190 7.889 -6.979 1.00 10.00 75 ASP A N 7
ATOM 8579 C CA . ASP A 1 75 ? -11.017 8.759 -7.798 1.00 10.00 75 ASP A CA 7
ATOM 8580 C C . ASP A 1 75 ? -10.149 9.836 -8.450 1.00 10.00 75 ASP A C 7
ATOM 8581 O O . ASP A 1 75 ? -9.323 10.477 -7.810 1.00 10.00 75 ASP A O 7
ATOM 8590 N N . SER A 1 76 ? -10.328 9.986 -9.758 1.00 10.00 76 SER A N 7
ATOM 8591 C CA . SER A 1 76 ? -9.646 10.982 -10.567 1.00 10.00 76 SER A CA 7
ATOM 8592 C C . SER A 1 76 ? -10.076 12.399 -10.171 1.00 10.00 76 SER A C 7
ATOM 8593 O O . SER A 1 76 ? -9.294 13.342 -10.287 1.00 10.00 76 SER A O 7
ATOM 8601 N N . ILE A 1 77 ? -11.331 12.554 -9.742 1.00 10.00 77 ILE A N 7
ATOM 8602 C CA . ILE A 1 77 ? -11.925 13.820 -9.363 1.00 10.00 77 ILE A CA 7
ATOM 8603 C C . ILE A 1 77 ? -12.436 13.738 -7.916 1.00 10.00 77 ILE A C 7
ATOM 8604 O O . ILE A 1 77 ? -11.644 13.488 -7.013 1.00 10.00 77 ILE A O 7
ATOM 8620 N N . GLU A 1 78 ? -13.727 14.001 -7.681 1.00 10.00 78 GLU A N 7
ATOM 8621 C CA . GLU A 1 78 ? -14.328 14.034 -6.352 1.00 10.00 78 GLU A CA 7
ATOM 8622 C C . GLU A 1 78 ? -15.676 13.308 -6.398 1.00 10.00 78 GLU A C 7
ATOM 8623 O O . GLU A 1 78 ? -15.807 12.217 -5.849 1.00 10.00 78 GLU A O 7
ATOM 8635 N N . GLY A 1 79 ? -16.660 13.895 -7.090 1.00 10.00 79 GLY A N 7
ATOM 8636 C CA . GLY A 1 79 ? -17.960 13.280 -7.313 1.00 10.00 79 GLY A CA 7
ATOM 8637 C C . GLY A 1 79 ? -18.880 13.415 -6.095 1.00 10.00 79 GLY A C 7
ATOM 8638 O O . GLY A 1 79 ? -18.547 12.959 -5.003 1.00 10.00 79 GLY A O 7
ATOM 8642 N N . ARG A 1 80 ? -20.049 14.031 -6.289 1.00 10.00 80 ARG A N 7
ATOM 8643 C CA . ARG A 1 80 ? -21.169 13.894 -5.371 1.00 10.00 80 ARG A CA 7
ATOM 8644 C C . ARG A 1 80 ? -22.054 12.748 -5.851 1.00 10.00 80 ARG A C 7
ATOM 8645 O O . ARG A 1 80 ? -21.975 12.439 -7.061 1.00 10.00 80 ARG A O 7
ATOM 8667 N N . VAL A 1 1 ? -8.978 13.719 9.536 1.00 10.00 1 VAL A N 8
ATOM 8668 C CA . VAL A 1 1 ? -8.913 12.366 10.112 1.00 10.00 1 VAL A CA 8
ATOM 8669 C C . VAL A 1 1 ? -7.875 11.583 9.317 1.00 10.00 1 VAL A C 8
ATOM 8670 O O . VAL A 1 1 ? -6.712 11.567 9.703 1.00 10.00 1 VAL A O 8
ATOM 8685 N N . THR A 1 2 ? -8.288 11.003 8.193 1.00 10.00 2 THR A N 8
ATOM 8686 C CA . THR A 1 2 ? -7.463 10.209 7.298 1.00 10.00 2 THR A CA 8
ATOM 8687 C C . THR A 1 2 ? -7.544 10.791 5.887 1.00 10.00 2 THR A C 8
ATOM 8688 O O . THR A 1 2 ? -8.369 11.664 5.618 1.00 10.00 2 THR A O 8
ATOM 8699 N N . GLU A 1 3 ? -6.677 10.292 5.007 1.00 10.00 3 GLU A N 8
ATOM 8700 C CA . GLU A 1 3 ? -6.532 10.652 3.612 1.00 10.00 3 GLU A CA 8
ATOM 8701 C C . GLU A 1 3 ? -6.487 9.359 2.813 1.00 10.00 3 GLU A C 8
ATOM 8702 O O . GLU A 1 3 ? -6.033 8.336 3.325 1.00 10.00 3 GLU A O 8
ATOM 8714 N N . LYS A 1 4 ? -6.961 9.416 1.568 1.00 10.00 4 LYS A N 8
ATOM 8715 C CA . LYS A 1 4 ? -6.980 8.288 0.658 1.00 10.00 4 LYS A CA 8
ATOM 8716 C C . LYS A 1 4 ? -5.958 8.539 -0.435 1.00 10.00 4 LYS A C 8
ATOM 8717 O O . LYS A 1 4 ? -6.042 9.551 -1.128 1.00 10.00 4 LYS A O 8
ATOM 8736 N N . ALA A 1 5 ? -5.020 7.610 -0.592 1.00 10.00 5 ALA A N 8
ATOM 8737 C CA . ALA A 1 5 ? -4.016 7.650 -1.640 1.00 10.00 5 ALA A CA 8
ATOM 8738 C C . ALA A 1 5 ? -3.951 6.308 -2.379 1.00 10.00 5 ALA A C 8
ATOM 8739 O O . ALA A 1 5 ? -4.297 5.272 -1.802 1.00 10.00 5 ALA A O 8
ATOM 8746 N N . GLU A 1 6 ? -3.520 6.326 -3.646 1.00 10.00 6 GLU A N 8
ATOM 8747 C CA . GLU A 1 6 ? -3.341 5.144 -4.475 1.00 10.00 6 GLU A CA 8
ATOM 8748 C C . GLU A 1 6 ? -1.894 5.028 -4.879 1.00 10.00 6 GLU A C 8
ATOM 8749 O O . GLU A 1 6 ? -1.242 6.047 -5.109 1.00 10.00 6 GLU A O 8
ATOM 8761 N N . PHE A 1 7 ? -1.445 3.787 -5.042 1.00 10.00 7 PHE A N 8
ATOM 8762 C CA . PHE A 1 7 ? -0.066 3.446 -5.317 1.00 10.00 7 PHE A CA 8
ATOM 8763 C C . PHE A 1 7 ? -0.023 2.403 -6.429 1.00 10.00 7 PHE A C 8
ATOM 8764 O O . PHE A 1 7 ? -0.872 1.510 -6.470 1.00 10.00 7 PHE A O 8
ATOM 8781 N N . ASP A 1 8 ? 0.959 2.545 -7.321 1.00 10.00 8 ASP A N 8
ATOM 8782 C CA . ASP A 1 8 ? 1.133 1.742 -8.522 1.00 10.00 8 ASP A CA 8
ATOM 8783 C C . ASP A 1 8 ? 2.262 0.730 -8.282 1.00 10.00 8 ASP A C 8
ATOM 8784 O O . ASP A 1 8 ? 3.285 1.094 -7.693 1.00 10.00 8 ASP A O 8
ATOM 8793 N N . ILE A 1 9 ? 2.027 -0.546 -8.612 1.00 10.00 9 ILE A N 8
ATOM 8794 C CA . ILE A 1 9 ? 2.812 -1.700 -8.193 1.00 10.00 9 ILE A CA 8
ATOM 8795 C C . ILE A 1 9 ? 3.471 -2.354 -9.408 1.00 10.00 9 ILE A C 8
ATOM 8796 O O . ILE A 1 9 ? 2.812 -2.553 -10.423 1.00 10.00 9 ILE A O 8
ATOM 8812 N N . GLU A 1 10 ? 4.745 -2.740 -9.282 1.00 10.00 10 GLU A N 8
ATOM 8813 C CA . GLU A 1 10 ? 5.488 -3.449 -10.311 1.00 10.00 10 GLU A CA 8
ATOM 8814 C C . GLU A 1 10 ? 6.092 -4.702 -9.685 1.00 10.00 10 GLU A C 8
ATOM 8815 O O . GLU A 1 10 ? 7.102 -4.606 -8.987 1.00 10.00 10 GLU A O 8
ATOM 8827 N N . GLY A 1 11 ? 5.478 -5.865 -9.942 1.00 10.00 11 GLY A N 8
ATOM 8828 C CA . GLY A 1 11 ? 6.070 -7.168 -9.669 1.00 10.00 11 GLY A CA 8
ATOM 8829 C C . GLY A 1 11 ? 5.343 -7.973 -8.591 1.00 10.00 11 GLY A C 8
ATOM 8830 O O . GLY A 1 11 ? 6.001 -8.599 -7.762 1.00 10.00 11 GLY A O 8
ATOM 8834 N N . MET A 1 12 ? 4.004 -7.997 -8.601 1.00 10.00 12 MET A N 8
ATOM 8835 C CA . MET A 1 12 ? 3.230 -8.841 -7.692 1.00 10.00 12 MET A CA 8
ATOM 8836 C C . MET A 1 12 ? 2.730 -10.106 -8.405 1.00 10.00 12 MET A C 8
ATOM 8837 O O . MET A 1 12 ? 3.192 -10.436 -9.494 1.00 10.00 12 MET A O 8
ATOM 8851 N N . THR A 1 13 ? 1.783 -10.816 -7.776 1.00 10.00 13 THR A N 8
ATOM 8852 C CA . THR A 1 13 ? 1.138 -12.012 -8.320 1.00 10.00 13 THR A CA 8
ATOM 8853 C C . THR A 1 13 ? -0.393 -11.865 -8.381 1.00 10.00 13 THR A C 8
ATOM 8854 O O . THR A 1 13 ? -1.063 -12.737 -8.923 1.00 10.00 13 THR A O 8
ATOM 8865 N N . CYS A 1 14 ? -0.962 -10.790 -7.811 1.00 10.00 14 CYS A N 8
ATOM 8866 C CA . CYS A 1 14 ? -2.404 -10.537 -7.821 1.00 10.00 14 CYS A CA 8
ATOM 8867 C C . CYS A 1 14 ? -3.154 -11.644 -7.085 1.00 10.00 14 CYS A C 8
ATOM 8868 O O . CYS A 1 14 ? -4.155 -12.167 -7.561 1.00 10.00 14 CYS A O 8
ATOM 8876 N N . ALA A 1 15 ? -2.677 -11.962 -5.881 1.00 10.00 15 ALA A N 8
ATOM 8877 C CA . ALA A 1 15 ? -3.356 -12.853 -4.954 1.00 10.00 15 ALA A CA 8
ATOM 8878 C C . ALA A 1 15 ? -2.692 -12.734 -3.584 1.00 10.00 15 ALA A C 8
ATOM 8879 O O . ALA A 1 15 ? -3.055 -11.876 -2.786 1.00 10.00 15 ALA A O 8
ATOM 8886 N N . ALA A 1 16 ? -1.679 -13.557 -3.310 1.00 10.00 16 ALA A N 8
ATOM 8887 C CA . ALA A 1 16 ? -1.091 -13.654 -1.985 1.00 10.00 16 ALA A CA 8
ATOM 8888 C C . ALA A 1 16 ? -0.153 -12.473 -1.750 1.00 10.00 16 ALA A C 8
ATOM 8889 O O . ALA A 1 16 ? -0.042 -11.986 -0.628 1.00 10.00 16 ALA A O 8
ATOM 8896 N N . CYS A 1 17 ? 0.518 -11.993 -2.805 1.00 10.00 17 CYS A N 8
ATOM 8897 C CA . CYS A 1 17 ? 1.336 -10.795 -2.677 1.00 10.00 17 CYS A CA 8
ATOM 8898 C C . CYS A 1 17 ? 0.433 -9.626 -2.308 1.00 10.00 17 CYS A C 8
ATOM 8899 O O . CYS A 1 17 ? 0.626 -9.012 -1.263 1.00 10.00 17 CYS A O 8
ATOM 8907 N N . ALA A 1 18 ? -0.585 -9.380 -3.145 1.00 10.00 18 ALA A N 8
ATOM 8908 C CA . ALA A 1 18 ? -1.651 -8.418 -2.886 1.00 10.00 18 ALA A CA 8
ATOM 8909 C C . ALA A 1 18 ? -2.157 -8.559 -1.445 1.00 10.00 18 ALA A C 8
ATOM 8910 O O . ALA A 1 18 ? -2.294 -7.582 -0.714 1.00 10.00 18 ALA A O 8
ATOM 8917 N N . ASN A 1 19 ? -2.373 -9.795 -1.004 1.00 10.00 19 ASN A N 8
ATOM 8918 C CA . ASN A 1 19 ? -2.820 -10.037 0.361 1.00 10.00 19 ASN A CA 8
ATOM 8919 C C . ASN A 1 19 ? -1.780 -9.669 1.433 1.00 10.00 19 ASN A C 8
ATOM 8920 O O . ASN A 1 19 ? -2.123 -9.266 2.541 1.00 10.00 19 ASN A O 8
ATOM 8931 N N . ARG A 1 20 ? -0.489 -9.819 1.131 1.00 10.00 20 ARG A N 8
ATOM 8932 C CA . ARG A 1 20 ? 0.604 -9.467 2.019 1.00 10.00 20 ARG A CA 8
ATOM 8933 C C . ARG A 1 20 ? 0.568 -7.957 2.254 1.00 10.00 20 ARG A C 8
ATOM 8934 O O . ARG A 1 20 ? 0.711 -7.504 3.394 1.00 10.00 20 ARG A O 8
ATOM 8955 N N . ILE A 1 21 ? 0.399 -7.197 1.162 1.00 10.00 21 ILE A N 8
ATOM 8956 C CA . ILE A 1 21 ? 0.395 -5.736 1.186 1.00 10.00 21 ILE A CA 8
ATOM 8957 C C . ILE A 1 21 ? -0.505 -5.239 2.312 1.00 10.00 21 ILE A C 8
ATOM 8958 O O . ILE A 1 21 ? -0.065 -4.418 3.107 1.00 10.00 21 ILE A O 8
ATOM 8974 N N . GLU A 1 22 ? -1.732 -5.766 2.407 1.00 10.00 22 GLU A N 8
ATOM 8975 C CA . GLU A 1 22 ? -2.696 -5.410 3.443 1.00 10.00 22 GLU A CA 8
ATOM 8976 C C . GLU A 1 22 ? -2.037 -5.339 4.823 1.00 10.00 22 GLU A C 8
ATOM 8977 O O . GLU A 1 22 ? -2.127 -4.328 5.511 1.00 10.00 22 GLU A O 8
ATOM 8989 N N . LYS A 1 23 ? -1.360 -6.414 5.233 1.00 10.00 23 LYS A N 8
ATOM 8990 C CA . LYS A 1 23 ? -0.723 -6.524 6.533 1.00 10.00 23 LYS A CA 8
ATOM 8991 C C . LYS A 1 23 ? 0.491 -5.604 6.583 1.00 10.00 23 LYS A C 8
ATOM 8992 O O . LYS A 1 23 ? 0.696 -4.890 7.566 1.00 10.00 23 LYS A O 8
ATOM 9011 N N . ARG A 1 24 ? 1.306 -5.632 5.525 1.00 10.00 24 ARG A N 8
ATOM 9012 C CA . ARG A 1 24 ? 2.474 -4.759 5.436 1.00 10.00 24 ARG A CA 8
ATOM 9013 C C . ARG A 1 24 ? 2.103 -3.279 5.593 1.00 10.00 24 ARG A C 8
ATOM 9014 O O . ARG A 1 24 ? 2.884 -2.506 6.136 1.00 10.00 24 ARG A O 8
ATOM 9035 N N . LEU A 1 25 ? 0.913 -2.900 5.139 1.00 10.00 25 LEU A N 8
ATOM 9036 C CA . LEU A 1 25 ? 0.343 -1.575 5.293 1.00 10.00 25 LEU A CA 8
ATOM 9037 C C . LEU A 1 25 ? -0.358 -1.401 6.633 1.00 10.00 25 LEU A C 8
ATOM 9038 O O . LEU A 1 25 ? -0.310 -0.320 7.202 1.00 10.00 25 LEU A O 8
ATOM 9054 N N . ASN A 1 26 ? -1.009 -2.439 7.153 1.00 10.00 26 ASN A N 8
ATOM 9055 C CA . ASN A 1 26 ? -1.651 -2.394 8.465 1.00 10.00 26 ASN A CA 8
ATOM 9056 C C . ASN A 1 26 ? -0.633 -1.977 9.536 1.00 10.00 26 ASN A C 8
ATOM 9057 O O . ASN A 1 26 ? -0.960 -1.290 10.497 1.00 10.00 26 ASN A O 8
ATOM 9068 N N . LYS A 1 27 ? 0.635 -2.352 9.334 1.00 10.00 27 LYS A N 8
ATOM 9069 C CA . LYS A 1 27 ? 1.755 -1.851 10.139 1.00 10.00 27 LYS A CA 8
ATOM 9070 C C . LYS A 1 27 ? 1.821 -0.331 10.278 1.00 10.00 27 LYS A C 8
ATOM 9071 O O . LYS A 1 27 ? 2.337 0.157 11.280 1.00 10.00 27 LYS A O 8
ATOM 9090 N N . ILE A 1 28 ? 1.329 0.421 9.298 1.00 10.00 28 ILE A N 8
ATOM 9091 C CA . ILE A 1 28 ? 1.192 1.857 9.449 1.00 10.00 28 ILE A CA 8
ATOM 9092 C C . ILE A 1 28 ? 0.231 2.164 10.597 1.00 10.00 28 ILE A C 8
ATOM 9093 O O . ILE A 1 28 ? -0.985 2.076 10.461 1.00 10.00 28 ILE A O 8
ATOM 9109 N N . GLU A 1 29 ? 0.785 2.589 11.726 1.00 10.00 29 GLU A N 8
ATOM 9110 C CA . GLU A 1 29 ? -0.025 2.896 12.902 1.00 10.00 29 GLU A CA 8
ATOM 9111 C C . GLU A 1 29 ? -1.083 3.980 12.621 1.00 10.00 29 GLU A C 8
ATOM 9112 O O . GLU A 1 29 ? -2.132 3.984 13.259 1.00 10.00 29 GLU A O 8
ATOM 9124 N N . GLY A 1 30 ? -0.858 4.869 11.642 1.00 10.00 30 GLY A N 8
ATOM 9125 C CA . GLY A 1 30 ? -1.820 5.901 11.283 1.00 10.00 30 GLY A CA 8
ATOM 9126 C C . GLY A 1 30 ? -2.793 5.455 10.192 1.00 10.00 30 GLY A C 8
ATOM 9127 O O . GLY A 1 30 ? -3.408 6.306 9.542 1.00 10.00 30 GLY A O 8
ATOM 9131 N N . VAL A 1 31 ? -2.928 4.148 9.951 1.00 10.00 31 VAL A N 8
ATOM 9132 C CA . VAL A 1 31 ? -3.809 3.629 8.925 1.00 10.00 31 VAL A CA 8
ATOM 9133 C C . VAL A 1 31 ? -5.244 3.630 9.438 1.00 10.00 31 VAL A C 8
ATOM 9134 O O . VAL A 1 31 ? -5.491 3.540 10.639 1.00 10.00 31 VAL A O 8
ATOM 9147 N N . ALA A 1 32 ? -6.183 3.707 8.503 1.00 10.00 32 ALA A N 8
ATOM 9148 C CA . ALA A 1 32 ? -7.578 3.374 8.728 1.00 10.00 32 ALA A CA 8
ATOM 9149 C C . ALA A 1 32 ? -7.915 2.131 7.919 1.00 10.00 32 ALA A C 8
ATOM 9150 O O . ALA A 1 32 ? -8.301 1.122 8.501 1.00 10.00 32 ALA A O 8
ATOM 9157 N N . ASN A 1 33 ? -7.764 2.189 6.588 1.00 10.00 33 ASN A N 8
ATOM 9158 C CA . ASN A 1 33 ? -8.096 1.057 5.729 1.00 10.00 33 ASN A CA 8
ATOM 9159 C C . ASN A 1 33 ? -6.978 0.851 4.715 1.00 10.00 33 ASN A C 8
ATOM 9160 O O . ASN A 1 33 ? -6.261 1.790 4.378 1.00 10.00 33 ASN A O 8
ATOM 9171 N N . ALA A 1 34 ? -6.843 -0.373 4.204 1.00 10.00 34 ALA A N 8
ATOM 9172 C CA . ALA A 1 34 ? -5.931 -0.692 3.113 1.00 10.00 34 ALA A CA 8
ATOM 9173 C C . ALA A 1 34 ? -6.596 -1.687 2.153 1.00 10.00 34 ALA A C 8
ATOM 9174 O O . ALA A 1 34 ? -6.157 -2.830 2.053 1.00 10.00 34 ALA A O 8
ATOM 9181 N N . PRO A 1 35 ? -7.676 -1.287 1.460 1.00 10.00 35 PRO A N 8
ATOM 9182 C CA . PRO A 1 35 ? -8.432 -2.173 0.588 1.00 10.00 35 PRO A CA 8
ATOM 9183 C C . PRO A 1 35 ? -7.690 -2.338 -0.743 1.00 10.00 35 PRO A C 8
ATOM 9184 O O . PRO A 1 35 ? -8.130 -1.842 -1.777 1.00 10.00 35 PRO A O 8
ATOM 9195 N N . VAL A 1 36 ? -6.541 -3.011 -0.714 1.00 10.00 36 VAL A N 8
ATOM 9196 C CA . VAL A 1 36 ? -5.693 -3.160 -1.886 1.00 10.00 36 VAL A CA 8
ATOM 9197 C C . VAL A 1 36 ? -6.339 -4.055 -2.941 1.00 10.00 36 VAL A C 8
ATOM 9198 O O . VAL A 1 36 ? -7.148 -4.925 -2.613 1.00 10.00 36 VAL A O 8
ATOM 9211 N N . ASN A 1 37 ? -5.947 -3.878 -4.205 1.00 10.00 37 ASN A N 8
ATOM 9212 C CA . ASN A 1 37 ? -6.533 -4.647 -5.296 1.00 10.00 37 ASN A CA 8
ATOM 9213 C C . ASN A 1 37 ? -5.658 -5.846 -5.667 1.00 10.00 37 ASN A C 8
ATOM 9214 O O . ASN A 1 37 ? -4.435 -5.741 -5.733 1.00 10.00 37 ASN A O 8
ATOM 9225 N N . PHE A 1 38 ? -6.298 -6.989 -5.932 1.00 10.00 38 PHE A N 8
ATOM 9226 C CA . PHE A 1 38 ? -5.667 -8.288 -6.153 1.00 10.00 38 PHE A CA 8
ATOM 9227 C C . PHE A 1 38 ? -5.974 -8.799 -7.564 1.00 10.00 38 PHE A C 8
ATOM 9228 O O . PHE A 1 38 ? -6.347 -9.951 -7.755 1.00 10.00 38 PHE A O 8
ATOM 9245 N N . ALA A 1 39 ? -5.797 -7.923 -8.556 1.00 10.00 39 ALA A N 8
ATOM 9246 C CA . ALA A 1 39 ? -6.069 -8.177 -9.971 1.00 10.00 39 ALA A CA 8
ATOM 9247 C C . ALA A 1 39 ? -5.649 -6.964 -10.798 1.00 10.00 39 ALA A C 8
ATOM 9248 O O . ALA A 1 39 ? -5.098 -7.088 -11.886 1.00 10.00 39 ALA A O 8
ATOM 9255 N N . LEU A 1 40 ? -5.959 -5.779 -10.270 1.00 10.00 40 LEU A N 8
ATOM 9256 C CA . LEU A 1 40 ? -5.830 -4.509 -10.961 1.00 10.00 40 LEU A CA 8
ATOM 9257 C C . LEU A 1 40 ? -4.389 -3.982 -10.913 1.00 10.00 40 LEU A C 8
ATOM 9258 O O . LEU A 1 40 ? -4.030 -3.105 -11.691 1.00 10.00 40 LEU A O 8
ATOM 9274 N N . GLU A 1 41 ? -3.595 -4.500 -9.968 1.00 10.00 41 GLU A N 8
ATOM 9275 C CA . GLU A 1 41 ? -2.227 -4.080 -9.674 1.00 10.00 41 GLU A CA 8
ATOM 9276 C C . GLU A 1 41 ? -2.213 -2.616 -9.245 1.00 10.00 41 GLU A C 8
ATOM 9277 O O . GLU A 1 41 ? -1.424 -1.807 -9.726 1.00 10.00 41 GLU A O 8
ATOM 9289 N N . THR A 1 42 ? -3.080 -2.302 -8.282 1.00 10.00 42 THR A N 8
ATOM 9290 C CA . THR A 1 42 ? -3.169 -1.005 -7.648 1.00 10.00 42 THR A CA 8
ATOM 9291 C C . THR A 1 42 ? -3.414 -1.234 -6.157 1.00 10.00 42 THR A C 8
ATOM 9292 O O . THR A 1 42 ? -4.308 -1.988 -5.769 1.00 10.00 42 THR A O 8
ATOM 9303 N N . VAL A 1 43 ? -2.584 -0.628 -5.314 1.00 10.00 43 VAL A N 8
ATOM 9304 C CA . VAL A 1 43 ? -2.794 -0.626 -3.877 1.00 10.00 43 VAL A CA 8
ATOM 9305 C C . VAL A 1 43 ? -3.479 0.690 -3.535 1.00 10.00 43 VAL A C 8
ATOM 9306 O O . VAL A 1 43 ? -3.005 1.750 -3.933 1.00 10.00 43 VAL A O 8
ATOM 9319 N N . THR A 1 44 ? -4.564 0.602 -2.770 1.00 10.00 44 THR A N 8
ATOM 9320 C CA . THR A 1 44 ? -5.340 1.715 -2.264 1.00 10.00 44 THR A CA 8
ATOM 9321 C C . THR A 1 44 ? -5.119 1.768 -0.753 1.00 10.00 44 THR A C 8
ATOM 9322 O O . THR A 1 44 ? -5.303 0.741 -0.098 1.00 10.00 44 THR A O 8
ATOM 9333 N N . VAL A 1 45 ? -4.746 2.926 -0.187 1.00 10.00 45 VAL A N 8
ATOM 9334 C CA . VAL A 1 45 ? -4.631 3.084 1.261 1.00 10.00 45 VAL A CA 8
ATOM 9335 C C . VAL A 1 45 ? -5.432 4.291 1.737 1.00 10.00 45 VAL A C 8
ATOM 9336 O O . VAL A 1 45 ? -5.362 5.356 1.127 1.00 10.00 45 VAL A O 8
ATOM 9349 N N . GLU A 1 46 ? -6.140 4.114 2.855 1.00 10.00 46 GLU A N 8
ATOM 9350 C CA . GLU A 1 46 ? -6.716 5.176 3.664 1.00 10.00 46 GLU A CA 8
ATOM 9351 C C . GLU A 1 46 ? -5.880 5.271 4.943 1.00 10.00 46 GLU A C 8
ATOM 9352 O O . GLU A 1 46 ? -5.991 4.403 5.811 1.00 10.00 46 GLU A O 8
ATOM 9364 N N . TYR A 1 47 ? -5.024 6.293 5.052 1.00 10.00 47 TYR A N 8
ATOM 9365 C CA . TYR A 1 47 ? -4.168 6.519 6.213 1.00 10.00 47 TYR A CA 8
ATOM 9366 C C . TYR A 1 47 ? -4.054 8.013 6.471 1.00 10.00 47 TYR A C 8
ATOM 9367 O O . TYR A 1 47 ? -4.431 8.811 5.619 1.00 10.00 47 TYR A O 8
ATOM 9385 N N . ASN A 1 48 ? -3.535 8.395 7.636 1.00 10.00 48 ASN A N 8
ATOM 9386 C CA . ASN A 1 48 ? -3.350 9.799 7.993 1.00 10.00 48 ASN A CA 8
ATOM 9387 C C . ASN A 1 48 ? -1.863 10.176 7.969 1.00 10.00 48 ASN A C 8
ATOM 9388 O O . ASN A 1 48 ? -1.047 9.435 8.523 1.00 10.00 48 ASN A O 8
ATOM 9399 N N . PRO A 1 49 ? -1.477 11.313 7.367 1.00 10.00 49 PRO A N 8
ATOM 9400 C CA . PRO A 1 49 ? -0.098 11.777 7.370 1.00 10.00 49 PRO A CA 8
ATOM 9401 C C . PRO A 1 49 ? 0.254 12.418 8.721 1.00 10.00 49 PRO A C 8
ATOM 9402 O O . PRO A 1 49 ? 0.592 13.598 8.780 1.00 10.00 49 PRO A O 8
ATOM 9413 N N . LYS A 1 50 ? 0.196 11.634 9.802 1.00 10.00 50 LYS A N 8
ATOM 9414 C CA . LYS A 1 50 ? 0.703 12.027 11.120 1.00 10.00 50 LYS A CA 8
ATOM 9415 C C . LYS A 1 50 ? 1.713 10.985 11.606 1.00 10.00 50 LYS A C 8
ATOM 9416 O O . LYS A 1 50 ? 2.798 11.338 12.063 1.00 10.00 50 LYS A O 8
ATOM 9435 N N . GLU A 1 51 ? 1.346 9.703 11.505 1.00 10.00 51 GLU A N 8
ATOM 9436 C CA . GLU A 1 51 ? 2.069 8.601 12.117 1.00 10.00 51 GLU A CA 8
ATOM 9437 C C . GLU A 1 51 ? 3.124 8.063 11.146 1.00 10.00 51 GLU A C 8
ATOM 9438 O O . GLU A 1 51 ? 4.290 7.924 11.504 1.00 10.00 51 GLU A O 8
ATOM 9450 N N . ALA A 1 52 ? 2.696 7.750 9.918 1.00 10.00 52 ALA A N 8
ATOM 9451 C CA . ALA A 1 52 ? 3.548 7.253 8.846 1.00 10.00 52 ALA A CA 8
ATOM 9452 C C . ALA A 1 52 ? 3.240 8.054 7.574 1.00 10.00 52 ALA A C 8
ATOM 9453 O O . ALA A 1 52 ? 2.297 8.846 7.572 1.00 10.00 52 ALA A O 8
ATOM 9460 N N . SER A 1 53 ? 3.986 7.837 6.485 1.00 10.00 53 SER A N 8
ATOM 9461 C CA . SER A 1 53 ? 3.730 8.480 5.200 1.00 10.00 53 SER A CA 8
ATOM 9462 C C . SER A 1 53 ? 3.869 7.475 4.053 1.00 10.00 53 SER A C 8
ATOM 9463 O O . SER A 1 53 ? 4.241 6.322 4.269 1.00 10.00 53 SER A O 8
ATOM 9471 N N . VAL A 1 54 ? 3.606 7.935 2.822 1.00 10.00 54 VAL A N 8
ATOM 9472 C CA . VAL A 1 54 ? 3.831 7.185 1.591 1.00 10.00 54 VAL A CA 8
ATOM 9473 C C . VAL A 1 54 ? 5.170 6.446 1.639 1.00 10.00 54 VAL A C 8
ATOM 9474 O O . VAL A 1 54 ? 5.227 5.248 1.377 1.00 10.00 54 VAL A O 8
ATOM 9487 N N . SER A 1 55 ? 6.243 7.165 1.977 1.00 10.00 55 SER A N 8
ATOM 9488 C CA . SER A 1 55 ? 7.588 6.625 2.072 1.00 10.00 55 SER A CA 8
ATOM 9489 C C . SER A 1 55 ? 7.653 5.372 2.947 1.00 10.00 55 SER A C 8
ATOM 9490 O O . SER A 1 55 ? 8.401 4.442 2.631 1.00 10.00 55 SER A O 8
ATOM 9498 N N . ASP A 1 56 ? 6.894 5.363 4.043 1.00 10.00 56 ASP A N 8
ATOM 9499 C CA . ASP A 1 56 ? 6.932 4.308 5.038 1.00 10.00 56 ASP A CA 8
ATOM 9500 C C . ASP A 1 56 ? 6.322 3.037 4.446 1.00 10.00 56 ASP A C 8
ATOM 9501 O O . ASP A 1 56 ? 6.993 2.018 4.280 1.00 10.00 56 ASP A O 8
ATOM 9510 N N . LEU A 1 57 ? 5.063 3.126 4.015 1.00 10.00 57 LEU A N 8
ATOM 9511 C CA . LEU A 1 57 ? 4.367 1.974 3.452 1.00 10.00 57 LEU A CA 8
ATOM 9512 C C . LEU A 1 57 ? 5.041 1.492 2.162 1.00 10.00 57 LEU A C 8
ATOM 9513 O O . LEU A 1 57 ? 5.238 0.291 1.965 1.00 10.00 57 LEU A O 8
ATOM 9529 N N . LYS A 1 58 ? 5.466 2.430 1.309 1.00 10.00 58 LYS A N 8
ATOM 9530 C CA . LYS A 1 58 ? 6.412 2.167 0.244 1.00 10.00 58 LYS A CA 8
ATOM 9531 C C . LYS A 1 58 ? 7.565 1.296 0.715 1.00 10.00 58 LYS A C 8
ATOM 9532 O O . LYS A 1 58 ? 7.909 0.358 0.011 1.00 10.00 58 LYS A O 8
ATOM 9551 N N . GLU A 1 59 ? 8.193 1.594 1.855 1.00 10.00 59 GLU A N 8
ATOM 9552 C CA . GLU A 1 59 ? 9.296 0.788 2.339 1.00 10.00 59 GLU A CA 8
ATOM 9553 C C . GLU A 1 59 ? 8.831 -0.637 2.616 1.00 10.00 59 GLU A C 8
ATOM 9554 O O . GLU A 1 59 ? 9.514 -1.591 2.259 1.00 10.00 59 GLU A O 8
ATOM 9566 N N . ALA A 1 60 ? 7.651 -0.782 3.223 1.00 10.00 60 ALA A N 8
ATOM 9567 C CA . ALA A 1 60 ? 7.116 -2.101 3.524 1.00 10.00 60 ALA A CA 8
ATOM 9568 C C . ALA A 1 60 ? 7.031 -2.930 2.235 1.00 10.00 60 ALA A C 8
ATOM 9569 O O . ALA A 1 60 ? 7.512 -4.064 2.179 1.00 10.00 60 ALA A O 8
ATOM 9576 N N . VAL A 1 61 ? 6.461 -2.344 1.179 1.00 10.00 61 VAL A N 8
ATOM 9577 C CA . VAL A 1 61 ? 6.445 -2.967 -0.142 1.00 10.00 61 VAL A CA 8
ATOM 9578 C C . VAL A 1 61 ? 7.857 -3.176 -0.724 1.00 10.00 61 VAL A C 8
ATOM 9579 O O . VAL A 1 61 ? 8.188 -4.267 -1.185 1.00 10.00 61 VAL A O 8
ATOM 9592 N N . ASP A 1 62 ? 8.716 -2.161 -0.679 1.00 10.00 62 ASP A N 8
ATOM 9593 C CA . ASP A 1 62 ? 10.065 -2.231 -1.232 1.00 10.00 62 ASP A CA 8
ATOM 9594 C C . ASP A 1 62 ? 10.805 -3.413 -0.596 1.00 10.00 62 ASP A C 8
ATOM 9595 O O . ASP A 1 62 ? 11.517 -4.161 -1.261 1.00 10.00 62 ASP A O 8
ATOM 9604 N N . LYS A 1 63 ? 10.555 -3.624 0.701 1.00 10.00 63 LYS A N 8
ATOM 9605 C CA . LYS A 1 63 ? 11.156 -4.680 1.487 1.00 10.00 63 LYS A CA 8
ATOM 9606 C C . LYS A 1 63 ? 10.474 -6.030 1.251 1.00 10.00 63 LYS A C 8
ATOM 9607 O O . LYS A 1 63 ? 11.151 -7.053 1.332 1.00 10.00 63 LYS A O 8
ATOM 9626 N N . LEU A 1 64 ? 9.166 -6.071 0.959 1.00 10.00 64 LEU A N 8
ATOM 9627 C CA . LEU A 1 64 ? 8.568 -7.273 0.394 1.00 10.00 64 LEU A CA 8
ATOM 9628 C C . LEU A 1 64 ? 9.355 -7.747 -0.832 1.00 10.00 64 LEU A C 8
ATOM 9629 O O . LEU A 1 64 ? 9.618 -8.943 -0.950 1.00 10.00 64 LEU A O 8
ATOM 9645 N N . GLY A 1 65 ? 9.721 -6.830 -1.736 1.00 10.00 65 GLY A N 8
ATOM 9646 C CA . GLY A 1 65 ? 10.629 -7.152 -2.834 1.00 10.00 65 GLY A CA 8
ATOM 9647 C C . GLY A 1 65 ? 10.337 -6.348 -4.097 1.00 10.00 65 GLY A C 8
ATOM 9648 O O . GLY A 1 65 ? 11.255 -5.939 -4.804 1.00 10.00 65 GLY A O 8
ATOM 9652 N N . TYR A 1 66 ? 9.053 -6.158 -4.400 1.00 10.00 66 TYR A N 8
ATOM 9653 C CA . TYR A 1 66 ? 8.591 -5.393 -5.552 1.00 10.00 66 TYR A CA 8
ATOM 9654 C C . TYR A 1 66 ? 8.429 -3.933 -5.138 1.00 10.00 66 TYR A C 8
ATOM 9655 O O . TYR A 1 66 ? 8.348 -3.637 -3.950 1.00 10.00 66 TYR A O 8
ATOM 9673 N N . LYS A 1 67 ? 8.424 -3.011 -6.102 1.00 10.00 67 LYS A N 8
ATOM 9674 C CA . LYS A 1 67 ? 8.469 -1.586 -5.803 1.00 10.00 67 LYS A CA 8
ATOM 9675 C C . LYS A 1 67 ? 7.057 -1.013 -5.696 1.00 10.00 67 LYS A C 8
ATOM 9676 O O . LYS A 1 67 ? 6.094 -1.597 -6.192 1.00 10.00 67 LYS A O 8
ATOM 9695 N N . LEU A 1 68 ? 6.967 0.154 -5.055 1.00 10.00 68 LEU A N 8
ATOM 9696 C CA . LEU A 1 68 ? 5.744 0.918 -4.874 1.00 10.00 68 LEU A CA 8
ATOM 9697 C C . LEU A 1 68 ? 6.051 2.381 -5.152 1.00 10.00 68 LEU A C 8
ATOM 9698 O O . LEU A 1 68 ? 7.147 2.845 -4.829 1.00 10.00 68 LEU A O 8
ATOM 9714 N N . LYS A 1 69 ? 5.071 3.118 -5.675 1.00 10.00 69 LYS A N 8
ATOM 9715 C CA . LYS A 1 69 ? 5.070 4.559 -5.707 1.00 10.00 69 LYS A CA 8
ATOM 9716 C C . LYS A 1 69 ? 3.634 5.040 -5.756 1.00 10.00 69 LYS A C 8
ATOM 9717 O O . LYS A 1 69 ? 2.756 4.269 -6.124 1.00 10.00 69 LYS A O 8
ATOM 9736 N N . LEU A 1 70 ? 3.403 6.299 -5.372 1.00 10.00 70 LEU A N 8
ATOM 9737 C CA . LEU A 1 70 ? 2.076 6.878 -5.461 1.00 10.00 70 LEU A CA 8
ATOM 9738 C C . LEU A 1 70 ? 1.685 7.021 -6.926 1.00 10.00 70 LEU A C 8
ATOM 9739 O O . LEU A 1 70 ? 2.529 7.219 -7.799 1.00 10.00 70 LEU A O 8
ATOM 9755 N N . LYS A 1 71 ? 0.383 6.970 -7.148 1.00 10.00 71 LYS A N 8
ATOM 9756 C CA . LYS A 1 71 ? -0.302 7.281 -8.373 1.00 10.00 71 LYS A CA 8
ATOM 9757 C C . LYS A 1 71 ? -1.009 8.613 -8.130 1.00 10.00 71 LYS A C 8
ATOM 9758 O O . LYS A 1 71 ? -0.841 9.571 -8.879 1.00 10.00 71 LYS A O 8
ATOM 9777 N N . GLY A 1 72 ? -1.822 8.640 -7.074 1.00 10.00 72 GLY A N 8
ATOM 9778 C CA . GLY A 1 72 ? -2.605 9.779 -6.657 1.00 10.00 72 GLY A CA 8
ATOM 9779 C C . GLY A 1 72 ? -3.533 9.278 -5.563 1.00 10.00 72 GLY A C 8
ATOM 9780 O O . GLY A 1 72 ? -3.110 9.128 -4.419 1.00 10.00 72 GLY A O 8
ATOM 9784 N N . GLU A 1 73 ? -4.765 8.929 -5.930 1.00 10.00 73 GLU A N 8
ATOM 9785 C CA . GLU A 1 73 ? -5.850 8.720 -4.985 1.00 10.00 73 GLU A CA 8
ATOM 9786 C C . GLU A 1 73 ? -6.928 7.831 -5.599 1.00 10.00 73 GLU A C 8
ATOM 9787 O O . GLU A 1 73 ? -7.112 7.831 -6.815 1.00 10.00 73 GLU A O 8
ATOM 9799 N N . GLN A 1 74 ? -7.603 7.050 -4.752 1.00 10.00 74 GLN A N 8
ATOM 9800 C CA . GLN A 1 74 ? -8.661 6.136 -5.166 1.00 10.00 74 GLN A CA 8
ATOM 9801 C C . GLN A 1 74 ? -9.915 6.895 -5.586 1.00 10.00 74 GLN A C 8
ATOM 9802 O O . GLN A 1 74 ? -10.506 6.604 -6.622 1.00 10.00 74 GLN A O 8
ATOM 9816 N N . ASP A 1 75 ? -10.313 7.856 -4.753 1.00 10.00 75 ASP A N 8
ATOM 9817 C CA . ASP A 1 75 ? -11.469 8.714 -4.919 1.00 10.00 75 ASP A CA 8
ATOM 9818 C C . ASP A 1 75 ? -11.384 9.753 -3.805 1.00 10.00 75 ASP A C 8
ATOM 9819 O O . ASP A 1 75 ? -10.843 9.439 -2.741 1.00 10.00 75 ASP A O 8
ATOM 9828 N N . SER A 1 76 ? -11.909 10.952 -4.045 1.00 10.00 76 SER A N 8
ATOM 9829 C CA . SER A 1 76 ? -11.883 12.072 -3.115 1.00 10.00 76 SER A CA 8
ATOM 9830 C C . SER A 1 76 ? -13.311 12.571 -2.933 1.00 10.00 76 SER A C 8
ATOM 9831 O O . SER A 1 76 ? -13.718 13.601 -3.466 1.00 10.00 76 SER A O 8
ATOM 9839 N N . ILE A 1 77 ? -14.077 11.796 -2.167 1.00 10.00 77 ILE A N 8
ATOM 9840 C CA . ILE A 1 77 ? -15.484 12.052 -1.900 1.00 10.00 77 ILE A CA 8
ATOM 9841 C C . ILE A 1 77 ? -15.713 13.141 -0.846 1.00 10.00 77 ILE A C 8
ATOM 9842 O O . ILE A 1 77 ? -16.822 13.655 -0.736 1.00 10.00 77 ILE A O 8
ATOM 9858 N N . GLU A 1 78 ? -14.673 13.461 -0.072 1.00 10.00 78 GLU A N 8
ATOM 9859 C CA . GLU A 1 78 ? -14.684 14.417 1.033 1.00 10.00 78 GLU A CA 8
ATOM 9860 C C . GLU A 1 78 ? -15.893 14.178 1.949 1.00 10.00 78 GLU A C 8
ATOM 9861 O O . GLU A 1 78 ? -16.855 14.943 1.967 1.00 10.00 78 GLU A O 8
ATOM 9873 N N . GLY A 1 79 ? -15.847 13.092 2.722 1.00 10.00 79 GLY A N 8
ATOM 9874 C CA . GLY A 1 79 ? -16.945 12.711 3.589 1.00 10.00 79 GLY A CA 8
ATOM 9875 C C . GLY A 1 79 ? -16.485 11.644 4.571 1.00 10.00 79 GLY A C 8
ATOM 9876 O O . GLY A 1 79 ? -15.284 11.470 4.779 1.00 10.00 79 GLY A O 8
ATOM 9880 N N . ARG A 1 80 ? -17.459 10.959 5.173 1.00 10.00 80 ARG A N 8
ATOM 9881 C CA . ARG A 1 80 ? -17.220 9.793 6.007 1.00 10.00 80 ARG A CA 8
ATOM 9882 C C . ARG A 1 80 ? -16.894 8.571 5.140 1.00 10.00 80 ARG A C 8
ATOM 9883 O O . ARG A 1 80 ? -16.814 8.732 3.902 1.00 10.00 80 ARG A O 8
ATOM 9905 N N . VAL A 1 1 ? -9.253 13.631 9.255 1.00 10.00 1 VAL A N 9
ATOM 9906 C CA . VAL A 1 1 ? -9.193 12.321 9.923 1.00 10.00 1 VAL A CA 9
ATOM 9907 C C . VAL A 1 1 ? -8.152 11.444 9.228 1.00 10.00 1 VAL A C 9
ATOM 9908 O O . VAL A 1 1 ? -7.111 11.148 9.810 1.00 10.00 1 VAL A O 9
ATOM 9923 N N . THR A 1 2 ? -8.404 11.101 7.969 1.00 10.00 2 THR A N 9
ATOM 9924 C CA . THR A 1 2 ? -7.597 10.222 7.149 1.00 10.00 2 THR A CA 9
ATOM 9925 C C . THR A 1 2 ? -7.747 10.706 5.706 1.00 10.00 2 THR A C 9
ATOM 9926 O O . THR A 1 2 ? -8.550 11.604 5.444 1.00 10.00 2 THR A O 9
ATOM 9937 N N . GLU A 1 3 ? -6.942 10.147 4.806 1.00 10.00 3 GLU A N 9
ATOM 9938 C CA . GLU A 1 3 ? -6.757 10.559 3.438 1.00 10.00 3 GLU A CA 9
ATOM 9939 C C . GLU A 1 3 ? -6.569 9.285 2.616 1.00 10.00 3 GLU A C 9
ATOM 9940 O O . GLU A 1 3 ? -5.945 8.331 3.089 1.00 10.00 3 GLU A O 9
ATOM 9952 N N . LYS A 1 4 ? -7.111 9.274 1.398 1.00 10.00 4 LYS A N 9
ATOM 9953 C CA . LYS A 1 4 ? -6.937 8.182 0.457 1.00 10.00 4 LYS A CA 9
ATOM 9954 C C . LYS A 1 4 ? -5.639 8.390 -0.316 1.00 10.00 4 LYS A C 9
ATOM 9955 O O . LYS A 1 4 ? -5.281 9.521 -0.635 1.00 10.00 4 LYS A O 9
ATOM 9974 N N . ALA A 1 5 ? -4.959 7.294 -0.649 1.00 10.00 5 ALA A N 9
ATOM 9975 C CA . ALA A 1 5 ? -3.773 7.309 -1.489 1.00 10.00 5 ALA A CA 9
ATOM 9976 C C . ALA A 1 5 ? -3.766 6.014 -2.294 1.00 10.00 5 ALA A C 9
ATOM 9977 O O . ALA A 1 5 ? -4.091 4.962 -1.740 1.00 10.00 5 ALA A O 9
ATOM 9984 N N . GLU A 1 6 ? -3.421 6.085 -3.585 1.00 10.00 6 GLU A N 9
ATOM 9985 C CA . GLU A 1 6 ? -3.262 4.928 -4.441 1.00 10.00 6 GLU A CA 9
ATOM 9986 C C . GLU A 1 6 ? -1.863 4.898 -5.017 1.00 10.00 6 GLU A C 9
ATOM 9987 O O . GLU A 1 6 ? -1.250 5.948 -5.225 1.00 10.00 6 GLU A O 9
ATOM 9999 N N . PHE A 1 7 ? -1.382 3.677 -5.251 1.00 10.00 7 PHE A N 9
ATOM 10000 C CA . PHE A 1 7 ? 0.006 3.399 -5.568 1.00 10.00 7 PHE A CA 9
ATOM 10001 C C . PHE A 1 7 ? 0.109 2.274 -6.599 1.00 10.00 7 PHE A C 9
ATOM 10002 O O . PHE A 1 7 ? -0.650 1.304 -6.538 1.00 10.00 7 PHE A O 9
ATOM 10019 N N . ASP A 1 8 ? 1.056 2.418 -7.529 1.00 10.00 8 ASP A N 9
ATOM 10020 C CA . ASP A 1 8 ? 1.223 1.591 -8.714 1.00 10.00 8 ASP A CA 9
ATOM 10021 C C . ASP A 1 8 ? 2.290 0.527 -8.427 1.00 10.00 8 ASP A C 9
ATOM 10022 O O . ASP A 1 8 ? 3.328 0.859 -7.847 1.00 10.00 8 ASP A O 9
ATOM 10031 N N . ILE A 1 9 ? 2.011 -0.742 -8.752 1.00 10.00 9 ILE A N 9
ATOM 10032 C CA . ILE A 1 9 ? 2.823 -1.897 -8.378 1.00 10.00 9 ILE A CA 9
ATOM 10033 C C . ILE A 1 9 ? 3.594 -2.430 -9.581 1.00 10.00 9 ILE A C 9
ATOM 10034 O O . ILE A 1 9 ? 2.987 -2.861 -10.559 1.00 10.00 9 ILE A O 9
ATOM 10050 N N . GLU A 1 10 ? 4.927 -2.464 -9.494 1.00 10.00 10 GLU A N 9
ATOM 10051 C CA . GLU A 1 10 ? 5.764 -3.029 -10.533 1.00 10.00 10 GLU A CA 9
ATOM 10052 C C . GLU A 1 10 ? 6.176 -4.419 -10.043 1.00 10.00 10 GLU A C 9
ATOM 10053 O O . GLU A 1 10 ? 7.245 -4.581 -9.451 1.00 10.00 10 GLU A O 9
ATOM 10065 N N . GLY A 1 11 ? 5.302 -5.409 -10.254 1.00 10.00 11 GLY A N 9
ATOM 10066 C CA . GLY A 1 11 ? 5.585 -6.800 -9.927 1.00 10.00 11 GLY A CA 9
ATOM 10067 C C . GLY A 1 11 ? 4.790 -7.299 -8.725 1.00 10.00 11 GLY A C 9
ATOM 10068 O O . GLY A 1 11 ? 5.184 -7.065 -7.591 1.00 10.00 11 GLY A O 9
ATOM 10072 N N . MET A 1 12 ? 3.701 -8.038 -8.949 1.00 10.00 12 MET A N 9
ATOM 10073 C CA . MET A 1 12 ? 2.983 -8.748 -7.899 1.00 10.00 12 MET A CA 9
ATOM 10074 C C . MET A 1 12 ? 2.172 -9.872 -8.553 1.00 10.00 12 MET A C 9
ATOM 10075 O O . MET A 1 12 ? 1.975 -9.848 -9.764 1.00 10.00 12 MET A O 9
ATOM 10089 N N . THR A 1 13 ? 1.687 -10.835 -7.760 1.00 10.00 13 THR A N 9
ATOM 10090 C CA . THR A 1 13 ? 0.880 -11.946 -8.270 1.00 10.00 13 THR A CA 9
ATOM 10091 C C . THR A 1 13 ? -0.619 -11.603 -8.311 1.00 10.00 13 THR A C 9
ATOM 10092 O O . THR A 1 13 ? -1.376 -12.286 -8.992 1.00 10.00 13 THR A O 9
ATOM 10103 N N . CYS A 1 14 ? -1.065 -10.572 -7.575 1.00 10.00 14 CYS A N 9
ATOM 10104 C CA . CYS A 1 14 ? -2.468 -10.173 -7.510 1.00 10.00 14 CYS A CA 9
ATOM 10105 C C . CYS A 1 14 ? -3.319 -11.260 -6.852 1.00 10.00 14 CYS A C 9
ATOM 10106 O O . CYS A 1 14 ? -4.342 -11.686 -7.375 1.00 10.00 14 CYS A O 9
ATOM 10114 N N . ALA A 1 15 ? -2.910 -11.656 -5.643 1.00 10.00 15 ALA A N 9
ATOM 10115 C CA . ALA A 1 15 ? -3.682 -12.515 -4.755 1.00 10.00 15 ALA A CA 9
ATOM 10116 C C . ALA A 1 15 ? -2.999 -12.552 -3.388 1.00 10.00 15 ALA A C 9
ATOM 10117 O O . ALA A 1 15 ? -3.297 -11.743 -2.506 1.00 10.00 15 ALA A O 9
ATOM 10124 N N . ALA A 1 16 ? -2.032 -13.458 -3.230 1.00 10.00 16 ALA A N 9
ATOM 10125 C CA . ALA A 1 16 ? -1.321 -13.646 -1.982 1.00 10.00 16 ALA A CA 9
ATOM 10126 C C . ALA A 1 16 ? -0.451 -12.426 -1.735 1.00 10.00 16 ALA A C 9
ATOM 10127 O O . ALA A 1 16 ? -0.375 -11.924 -0.618 1.00 10.00 16 ALA A O 9
ATOM 10134 N N . CYS A 1 17 ? 0.206 -11.936 -2.792 1.00 10.00 17 CYS A N 9
ATOM 10135 C CA . CYS A 1 17 ? 1.085 -10.794 -2.644 1.00 10.00 17 CYS A CA 9
ATOM 10136 C C . CYS A 1 17 ? 0.288 -9.588 -2.186 1.00 10.00 17 CYS A C 9
ATOM 10137 O O . CYS A 1 17 ? 0.592 -9.053 -1.126 1.00 10.00 17 CYS A O 9
ATOM 10145 N N . ALA A 1 18 ? -0.765 -9.235 -2.937 1.00 10.00 18 ALA A N 9
ATOM 10146 C CA . ALA A 1 18 ? -1.775 -8.253 -2.544 1.00 10.00 18 ALA A CA 9
ATOM 10147 C C . ALA A 1 18 ? -2.103 -8.384 -1.051 1.00 10.00 18 ALA A C 9
ATOM 10148 O O . ALA A 1 18 ? -1.907 -7.448 -0.276 1.00 10.00 18 ALA A O 9
ATOM 10155 N N . ASN A 1 19 ? -2.532 -9.585 -0.654 1.00 10.00 19 ASN A N 9
ATOM 10156 C CA . ASN A 1 19 ? -2.902 -9.874 0.735 1.00 10.00 19 ASN A CA 9
ATOM 10157 C C . ASN A 1 19 ? -1.751 -9.627 1.718 1.00 10.00 19 ASN A C 9
ATOM 10158 O O . ASN A 1 19 ? -1.968 -9.221 2.860 1.00 10.00 19 ASN A O 9
ATOM 10169 N N . ARG A 1 20 ? -0.514 -9.892 1.297 1.00 10.00 20 ARG A N 9
ATOM 10170 C CA . ARG A 1 20 ? 0.669 -9.651 2.097 1.00 10.00 20 ARG A CA 9
ATOM 10171 C C . ARG A 1 20 ? 0.856 -8.134 2.247 1.00 10.00 20 ARG A C 9
ATOM 10172 O O . ARG A 1 20 ? 1.133 -7.652 3.348 1.00 10.00 20 ARG A O 9
ATOM 10193 N N . ILE A 1 21 ? 0.678 -7.382 1.150 1.00 10.00 21 ILE A N 9
ATOM 10194 C CA . ILE A 1 21 ? 0.785 -5.928 1.181 1.00 10.00 21 ILE A CA 9
ATOM 10195 C C . ILE A 1 21 ? -0.178 -5.350 2.216 1.00 10.00 21 ILE A C 9
ATOM 10196 O O . ILE A 1 21 ? 0.240 -4.511 3.008 1.00 10.00 21 ILE A O 9
ATOM 10212 N N . GLU A 1 22 ? -1.439 -5.808 2.231 1.00 10.00 22 GLU A N 9
ATOM 10213 C CA . GLU A 1 22 ? -2.436 -5.349 3.199 1.00 10.00 22 GLU A CA 9
ATOM 10214 C C . GLU A 1 22 ? -1.843 -5.279 4.609 1.00 10.00 22 GLU A C 9
ATOM 10215 O O . GLU A 1 22 ? -1.886 -4.242 5.264 1.00 10.00 22 GLU A O 9
ATOM 10227 N N . LYS A 1 23 ? -1.277 -6.390 5.084 1.00 10.00 23 LYS A N 9
ATOM 10228 C CA . LYS A 1 23 ? -0.714 -6.515 6.411 1.00 10.00 23 LYS A CA 9
ATOM 10229 C C . LYS A 1 23 ? 0.558 -5.680 6.531 1.00 10.00 23 LYS A C 9
ATOM 10230 O O . LYS A 1 23 ? 0.742 -4.983 7.530 1.00 10.00 23 LYS A O 9
ATOM 10249 N N . ARG A 1 24 ? 1.420 -5.716 5.510 1.00 10.00 24 ARG A N 9
ATOM 10250 C CA . ARG A 1 24 ? 2.594 -4.845 5.481 1.00 10.00 24 ARG A CA 9
ATOM 10251 C C . ARG A 1 24 ? 2.218 -3.372 5.679 1.00 10.00 24 ARG A C 9
ATOM 10252 O O . ARG A 1 24 ? 2.960 -2.634 6.315 1.00 10.00 24 ARG A O 9
ATOM 10273 N N . LEU A 1 25 ? 1.085 -2.944 5.127 1.00 10.00 25 LEU A N 9
ATOM 10274 C CA . LEU A 1 25 ? 0.558 -1.601 5.304 1.00 10.00 25 LEU A CA 9
ATOM 10275 C C . LEU A 1 25 ? -0.128 -1.460 6.664 1.00 10.00 25 LEU A C 9
ATOM 10276 O O . LEU A 1 25 ? 0.043 -0.458 7.349 1.00 10.00 25 LEU A O 9
ATOM 10292 N N . ASN A 1 26 ? -0.894 -2.467 7.082 1.00 10.00 26 ASN A N 9
ATOM 10293 C CA . ASN A 1 26 ? -1.652 -2.430 8.329 1.00 10.00 26 ASN A CA 9
ATOM 10294 C C . ASN A 1 26 ? -0.712 -2.276 9.528 1.00 10.00 26 ASN A C 9
ATOM 10295 O O . ASN A 1 26 ? -1.114 -1.838 10.600 1.00 10.00 26 ASN A O 9
ATOM 10306 N N . LYS A 1 27 ? 0.556 -2.652 9.343 1.00 10.00 27 LYS A N 9
ATOM 10307 C CA . LYS A 1 27 ? 1.617 -2.343 10.285 1.00 10.00 27 LYS A CA 9
ATOM 10308 C C . LYS A 1 27 ? 1.737 -0.855 10.630 1.00 10.00 27 LYS A C 9
ATOM 10309 O O . LYS A 1 27 ? 2.044 -0.541 11.778 1.00 10.00 27 LYS A O 9
ATOM 10328 N N . ILE A 1 28 ? 1.576 0.048 9.661 1.00 10.00 28 ILE A N 9
ATOM 10329 C CA . ILE A 1 28 ? 1.771 1.471 9.901 1.00 10.00 28 ILE A CA 9
ATOM 10330 C C . ILE A 1 28 ? 0.747 1.949 10.926 1.00 10.00 28 ILE A C 9
ATOM 10331 O O . ILE A 1 28 ? -0.448 1.720 10.766 1.00 10.00 28 ILE A O 9
ATOM 10347 N N . GLU A 1 29 ? 1.215 2.632 11.966 1.00 10.00 29 GLU A N 9
ATOM 10348 C CA . GLU A 1 29 ? 0.369 3.098 13.048 1.00 10.00 29 GLU A CA 9
ATOM 10349 C C . GLU A 1 29 ? -0.778 3.981 12.536 1.00 10.00 29 GLU A C 9
ATOM 10350 O O . GLU A 1 29 ? -1.939 3.708 12.833 1.00 10.00 29 GLU A O 9
ATOM 10362 N N . GLY A 1 30 ? -0.499 5.009 11.725 1.00 10.00 30 GLY A N 9
ATOM 10363 C CA . GLY A 1 30 ? -1.520 5.972 11.348 1.00 10.00 30 GLY A CA 9
ATOM 10364 C C . GLY A 1 30 ? -2.294 5.518 10.120 1.00 10.00 30 GLY A C 9
ATOM 10365 O O . GLY A 1 30 ? -2.549 6.323 9.229 1.00 10.00 30 GLY A O 9
ATOM 10369 N N . VAL A 1 31 ? -2.651 4.238 10.047 1.00 10.00 31 VAL A N 9
ATOM 10370 C CA . VAL A 1 31 ? -3.383 3.653 8.945 1.00 10.00 31 VAL A CA 9
ATOM 10371 C C . VAL A 1 31 ? -4.823 3.406 9.392 1.00 10.00 31 VAL A C 9
ATOM 10372 O O . VAL A 1 31 ? -5.071 3.201 10.580 1.00 10.00 31 VAL A O 9
ATOM 10385 N N . ALA A 1 32 ? -5.771 3.427 8.454 1.00 10.00 32 ALA A N 9
ATOM 10386 C CA . ALA A 1 32 ? -7.158 3.064 8.720 1.00 10.00 32 ALA A CA 9
ATOM 10387 C C . ALA A 1 32 ? -7.551 1.846 7.892 1.00 10.00 32 ALA A C 9
ATOM 10388 O O . ALA A 1 32 ? -8.082 0.883 8.438 1.00 10.00 32 ALA A O 9
ATOM 10395 N N . ASN A 1 33 ? -7.299 1.877 6.580 1.00 10.00 33 ASN A N 9
ATOM 10396 C CA . ASN A 1 33 ? -7.709 0.797 5.686 1.00 10.00 33 ASN A CA 9
ATOM 10397 C C . ASN A 1 33 ? -6.641 0.605 4.613 1.00 10.00 33 ASN A C 9
ATOM 10398 O O . ASN A 1 33 ? -6.031 1.582 4.185 1.00 10.00 33 ASN A O 9
ATOM 10409 N N . ALA A 1 34 ? -6.422 -0.636 4.164 1.00 10.00 34 ALA A N 9
ATOM 10410 C CA . ALA A 1 34 ? -5.466 -0.955 3.102 1.00 10.00 34 ALA A CA 9
ATOM 10411 C C . ALA A 1 34 ? -6.006 -2.012 2.123 1.00 10.00 34 ALA A C 9
ATOM 10412 O O . ALA A 1 34 ? -5.372 -3.048 1.944 1.00 10.00 34 ALA A O 9
ATOM 10419 N N . PRO A 1 35 ? -7.162 -1.788 1.477 1.00 10.00 35 PRO A N 9
ATOM 10420 C CA . PRO A 1 35 ? -7.756 -2.739 0.545 1.00 10.00 35 PRO A CA 9
ATOM 10421 C C . PRO A 1 35 ? -7.006 -2.740 -0.796 1.00 10.00 35 PRO A C 9
ATOM 10422 O O . PRO A 1 35 ? -7.458 -2.143 -1.769 1.00 10.00 35 PRO A O 9
ATOM 10433 N N . VAL A 1 36 ? -5.856 -3.411 -0.857 1.00 10.00 36 VAL A N 9
ATOM 10434 C CA . VAL A 1 36 ? -5.035 -3.536 -2.042 1.00 10.00 36 VAL A CA 9
ATOM 10435 C C . VAL A 1 36 ? -5.736 -4.343 -3.147 1.00 10.00 36 VAL A C 9
ATOM 10436 O O . VAL A 1 36 ? -6.448 -5.306 -2.862 1.00 10.00 36 VAL A O 9
ATOM 10449 N N . ASN A 1 37 ? -5.534 -3.963 -4.417 1.00 10.00 37 ASN A N 9
ATOM 10450 C CA . ASN A 1 37 ? -6.347 -4.481 -5.516 1.00 10.00 37 ASN A CA 9
ATOM 10451 C C . ASN A 1 37 ? -5.731 -5.738 -6.132 1.00 10.00 37 ASN A C 9
ATOM 10452 O O . ASN A 1 37 ? -4.872 -5.660 -7.012 1.00 10.00 37 ASN A O 9
ATOM 10463 N N . PHE A 1 38 ? -6.215 -6.910 -5.718 1.00 10.00 38 PHE A N 9
ATOM 10464 C CA . PHE A 1 38 ? -5.737 -8.227 -6.134 1.00 10.00 38 PHE A CA 9
ATOM 10465 C C . PHE A 1 38 ? -6.214 -8.618 -7.541 1.00 10.00 38 PHE A C 9
ATOM 10466 O O . PHE A 1 38 ? -6.741 -9.705 -7.743 1.00 10.00 38 PHE A O 9
ATOM 10483 N N . ALA A 1 39 ? -5.966 -7.747 -8.521 1.00 10.00 39 ALA A N 9
ATOM 10484 C CA . ALA A 1 39 ? -6.104 -8.010 -9.956 1.00 10.00 39 ALA A CA 9
ATOM 10485 C C . ALA A 1 39 ? -5.749 -6.764 -10.765 1.00 10.00 39 ALA A C 9
ATOM 10486 O O . ALA A 1 39 ? -5.258 -6.864 -11.883 1.00 10.00 39 ALA A O 9
ATOM 10493 N N . LEU A 1 40 ? -6.050 -5.589 -10.210 1.00 10.00 40 LEU A N 9
ATOM 10494 C CA . LEU A 1 40 ? -5.942 -4.305 -10.890 1.00 10.00 40 LEU A CA 9
ATOM 10495 C C . LEU A 1 40 ? -4.549 -3.691 -10.745 1.00 10.00 40 LEU A C 9
ATOM 10496 O O . LEU A 1 40 ? -4.318 -2.557 -11.158 1.00 10.00 40 LEU A O 9
ATOM 10512 N N . GLU A 1 41 ? -3.657 -4.411 -10.068 1.00 10.00 41 GLU A N 9
ATOM 10513 C CA . GLU A 1 41 ? -2.226 -4.136 -9.993 1.00 10.00 41 GLU A CA 9
ATOM 10514 C C . GLU A 1 41 ? -1.966 -2.765 -9.370 1.00 10.00 41 GLU A C 9
ATOM 10515 O O . GLU A 1 41 ? -1.074 -2.029 -9.784 1.00 10.00 41 GLU A O 9
ATOM 10527 N N . THR A 1 42 ? -2.764 -2.438 -8.354 1.00 10.00 42 THR A N 9
ATOM 10528 C CA . THR A 1 42 ? -2.763 -1.157 -7.678 1.00 10.00 42 THR A CA 9
ATOM 10529 C C . THR A 1 42 ? -3.001 -1.409 -6.189 1.00 10.00 42 THR A C 9
ATOM 10530 O O . THR A 1 42 ? -3.866 -2.199 -5.813 1.00 10.00 42 THR A O 9
ATOM 10541 N N . VAL A 1 43 ? -2.217 -0.770 -5.329 1.00 10.00 43 VAL A N 9
ATOM 10542 C CA . VAL 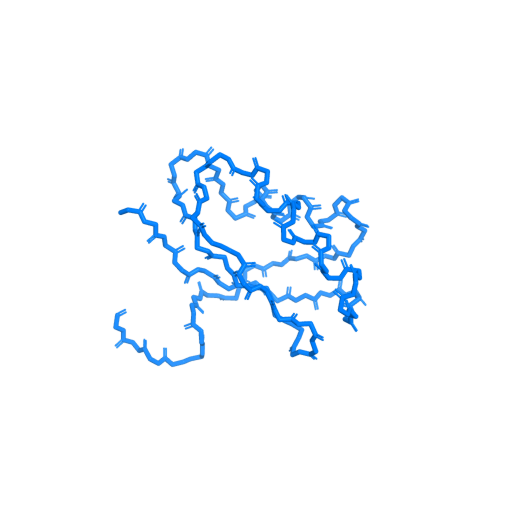A 1 43 ? -2.485 -0.708 -3.898 1.00 10.00 43 VAL A CA 9
ATOM 10543 C C . VAL A 1 43 ? -3.327 0.545 -3.652 1.00 10.00 43 VAL A C 9
ATOM 10544 O O . VAL A 1 43 ? -3.095 1.575 -4.287 1.00 10.00 43 VAL A O 9
ATOM 10557 N N . THR A 1 44 ? -4.282 0.448 -2.723 1.00 10.00 44 THR A N 9
ATOM 10558 C CA . THR A 1 44 ? -5.219 1.492 -2.366 1.00 10.00 44 THR A CA 9
ATOM 10559 C C . THR A 1 44 ? -5.272 1.569 -0.838 1.00 10.00 44 THR A C 9
ATOM 10560 O O . THR A 1 44 ? -5.683 0.598 -0.205 1.00 10.00 44 THR A O 9
ATOM 10571 N N . VAL A 1 45 ? -4.833 2.685 -0.237 1.00 10.00 45 VAL A N 9
ATOM 10572 C CA . VAL A 1 45 ? -4.780 2.860 1.212 1.00 10.00 45 VAL A CA 9
ATOM 10573 C C . VAL A 1 45 ? -5.605 4.070 1.637 1.00 10.00 45 VAL A C 9
ATOM 10574 O O . VAL A 1 45 ? -5.843 4.988 0.853 1.00 10.00 45 VAL A O 9
ATOM 10587 N N . GLU A 1 46 ? -6.030 4.031 2.901 1.00 10.00 46 GLU A N 9
ATOM 10588 C CA . GLU A 1 46 ? -6.665 5.088 3.654 1.00 10.00 46 GLU A CA 9
ATOM 10589 C C . GLU A 1 46 ? -5.801 5.277 4.915 1.00 10.00 46 GLU A C 9
ATOM 10590 O O . GLU A 1 46 ? -5.778 4.380 5.767 1.00 10.00 46 GLU A O 9
ATOM 10602 N N . TYR A 1 47 ? -5.036 6.376 5.009 1.00 10.00 47 TYR A N 9
ATOM 10603 C CA . TYR A 1 47 ? -4.124 6.630 6.126 1.00 10.00 47 TYR A CA 9
ATOM 10604 C C . TYR A 1 47 ? -4.217 8.082 6.594 1.00 10.00 47 TYR A C 9
ATOM 10605 O O . TYR A 1 47 ? -4.765 8.917 5.883 1.00 10.00 47 TYR A O 9
ATOM 10623 N N . ASN A 1 48 ? -3.670 8.401 7.773 1.00 10.00 48 ASN A N 9
ATOM 10624 C CA . ASN A 1 48 ? -3.565 9.769 8.275 1.00 10.00 48 ASN A CA 9
ATOM 10625 C C . ASN A 1 48 ? -2.152 10.311 8.040 1.00 10.00 48 ASN A C 9
ATOM 10626 O O . ASN A 1 48 ? -1.182 9.654 8.425 1.00 10.00 48 ASN A O 9
ATOM 10637 N N . PRO A 1 49 ? -1.999 11.481 7.398 1.00 10.00 49 PRO A N 9
ATOM 10638 C CA . PRO A 1 49 ? -0.701 12.109 7.215 1.00 10.00 49 PRO A CA 9
ATOM 10639 C C . PRO A 1 49 ? -0.268 12.732 8.547 1.00 10.00 49 PRO A C 9
ATOM 10640 O O . PRO A 1 49 ? -0.173 13.952 8.672 1.00 10.00 49 PRO A O 9
ATOM 10651 N N . LYS A 1 50 ? -0.036 11.891 9.559 1.00 10.00 50 LYS A N 9
ATOM 10652 C CA . LYS A 1 50 ? 0.374 12.325 10.886 1.00 10.00 50 LYS A CA 9
ATOM 10653 C C . LYS A 1 50 ? 1.323 11.268 11.441 1.00 10.00 50 LYS A C 9
ATOM 10654 O O . LYS A 1 50 ? 2.415 11.605 11.894 1.00 10.00 50 LYS A O 9
ATOM 10673 N N . GLU A 1 51 ? 0.915 9.998 11.385 1.00 10.00 51 GLU A N 9
ATOM 10674 C CA . GLU A 1 51 ? 1.761 8.865 11.740 1.00 10.00 51 GLU A CA 9
ATOM 10675 C C . GLU A 1 51 ? 2.210 8.108 10.483 1.00 10.00 51 GLU A C 9
ATOM 10676 O O . GLU A 1 51 ? 3.362 7.690 10.396 1.00 10.00 51 GLU A O 9
ATOM 10688 N N . ALA A 1 52 ? 1.324 7.927 9.498 1.00 10.00 52 ALA A N 9
ATOM 10689 C CA . ALA A 1 52 ? 1.673 7.263 8.255 1.00 10.00 52 ALA A CA 9
ATOM 10690 C C . ALA A 1 52 ? 2.327 8.254 7.301 1.00 10.00 52 ALA A C 9
ATOM 10691 O O . ALA A 1 52 ? 2.028 9.448 7.319 1.00 10.00 52 ALA A O 9
ATOM 10698 N N . SER A 1 53 ? 3.208 7.737 6.445 1.00 10.00 53 SER A N 9
ATOM 10699 C CA . SER A 1 53 ? 3.790 8.486 5.348 1.00 10.00 53 SER A CA 9
ATOM 10700 C C . SER A 1 53 ? 4.061 7.573 4.153 1.00 10.00 53 SER A C 9
ATOM 10701 O O . SER A 1 53 ? 4.351 6.384 4.295 1.00 10.00 53 SER A O 9
ATOM 10709 N N . VAL A 1 54 ? 3.971 8.170 2.964 1.00 10.00 54 VAL A N 9
ATOM 10710 C CA . VAL A 1 54 ? 4.192 7.529 1.677 1.00 10.00 54 VAL A CA 9
ATOM 10711 C C . VAL A 1 54 ? 5.494 6.723 1.666 1.00 10.00 54 VAL A C 9
ATOM 10712 O O . VAL A 1 54 ? 5.502 5.552 1.286 1.00 10.00 54 VAL A O 9
ATOM 10725 N N . SER A 1 55 ? 6.601 7.350 2.075 1.00 10.00 55 SER A N 9
ATOM 10726 C CA . SER A 1 55 ? 7.895 6.689 2.146 1.00 10.00 55 SER A CA 9
ATOM 10727 C C . SER A 1 55 ? 7.820 5.382 2.931 1.00 10.00 55 SER A C 9
ATOM 10728 O O . SER A 1 55 ? 8.433 4.393 2.508 1.00 10.00 55 SER A O 9
ATOM 10736 N N . ASP A 1 56 ? 7.107 5.388 4.064 1.00 10.00 56 ASP A N 9
ATOM 10737 C CA . ASP A 1 56 ? 7.089 4.251 4.962 1.00 10.00 56 ASP A CA 9
ATOM 10738 C C . ASP A 1 56 ? 6.375 3.089 4.282 1.00 10.00 56 ASP A C 9
ATOM 10739 O O . ASP A 1 56 ? 6.961 2.023 4.102 1.00 10.00 56 ASP A O 9
ATOM 10748 N N . LEU A 1 57 ? 5.142 3.313 3.809 1.00 10.00 57 LEU A N 9
ATOM 10749 C CA . LEU A 1 57 ? 4.385 2.245 3.172 1.00 10.00 57 LEU A CA 9
ATOM 10750 C C . LEU A 1 57 ? 5.116 1.751 1.926 1.00 10.00 57 LEU A C 9
ATOM 10751 O O . LEU A 1 57 ? 5.302 0.552 1.738 1.00 10.00 57 LEU A O 9
ATOM 10767 N N . LYS A 1 58 ? 5.604 2.677 1.102 1.00 10.00 58 LYS A N 9
ATOM 10768 C CA . LYS A 1 58 ? 6.524 2.363 0.026 1.00 10.00 58 LYS A CA 9
ATOM 10769 C C . LYS A 1 58 ? 7.623 1.406 0.488 1.00 10.00 58 LYS A C 9
ATOM 10770 O O . LYS A 1 58 ? 7.847 0.390 -0.164 1.00 10.00 58 LYS A O 9
ATOM 10789 N N . GLU A 1 59 ? 8.321 1.717 1.586 1.00 10.00 59 GLU A N 9
ATOM 10790 C CA . GLU A 1 59 ? 9.404 0.868 2.062 1.00 10.00 59 GLU A CA 9
ATOM 10791 C C . GLU A 1 59 ? 8.862 -0.496 2.482 1.00 10.00 59 GLU A C 9
ATOM 10792 O O . GLU A 1 59 ? 9.462 -1.528 2.204 1.00 10.00 59 GLU A O 9
ATOM 10804 N N . ALA A 1 60 ? 7.702 -0.488 3.136 1.00 10.00 60 ALA A N 9
ATOM 10805 C CA . ALA A 1 60 ? 7.022 -1.694 3.571 1.00 10.00 60 ALA A CA 9
ATOM 10806 C C . ALA A 1 60 ? 6.860 -2.651 2.387 1.00 10.00 60 ALA A C 9
ATOM 10807 O O . ALA A 1 60 ? 7.203 -3.832 2.480 1.00 10.00 60 ALA A O 9
ATOM 10814 N N . VAL A 1 61 ? 6.358 -2.130 1.264 1.00 10.00 61 VAL A N 9
ATOM 10815 C CA . VAL A 1 61 ? 6.194 -2.913 0.047 1.00 10.00 61 VAL A CA 9
ATOM 10816 C C . VAL A 1 61 ? 7.554 -3.268 -0.572 1.00 10.00 61 VAL A C 9
ATOM 10817 O O . VAL A 1 61 ? 7.766 -4.416 -0.951 1.00 10.00 61 VAL A O 9
ATOM 10830 N N . ASP A 1 62 ? 8.485 -2.312 -0.636 1.00 10.00 62 ASP A N 9
ATOM 10831 C CA . ASP A 1 62 ? 9.831 -2.520 -1.169 1.00 10.00 62 ASP A CA 9
ATOM 10832 C C . ASP A 1 62 ? 10.459 -3.756 -0.511 1.00 10.00 62 ASP A C 9
ATOM 10833 O O . ASP A 1 62 ? 10.791 -4.744 -1.169 1.00 10.00 62 ASP A O 9
ATOM 10842 N N . LYS A 1 63 ? 10.494 -3.734 0.824 1.00 10.00 63 LYS A N 9
ATOM 10843 C CA . LYS A 1 63 ? 10.946 -4.811 1.687 1.00 10.00 63 LYS A CA 9
ATOM 10844 C C . LYS A 1 63 ? 10.210 -6.116 1.369 1.00 10.00 63 LYS A C 9
ATOM 10845 O O . LYS A 1 63 ? 10.821 -7.181 1.349 1.00 10.00 63 LYS A O 9
ATOM 10864 N N . LEU A 1 64 ? 8.894 -6.043 1.147 1.00 10.00 64 LEU A N 9
ATOM 10865 C CA . LEU A 1 64 ? 8.084 -7.174 0.718 1.00 10.00 64 LEU A CA 9
ATOM 10866 C C . LEU A 1 64 ? 8.624 -7.876 -0.530 1.00 10.00 64 LEU A C 9
ATOM 10867 O O . LEU A 1 64 ? 8.360 -9.067 -0.699 1.00 10.00 64 LEU A O 9
ATOM 10883 N N . GLY A 1 65 ? 9.355 -7.166 -1.398 1.00 10.00 65 GLY A N 9
ATOM 10884 C CA . GLY A 1 65 ? 10.102 -7.774 -2.491 1.00 10.00 65 GLY A CA 9
ATOM 10885 C C . GLY A 1 65 ? 10.029 -6.958 -3.779 1.00 10.00 65 GLY A C 9
ATOM 10886 O O . GLY A 1 65 ? 10.943 -7.022 -4.597 1.00 10.00 65 GLY A O 9
ATOM 10890 N N . TYR A 1 66 ? 8.924 -6.241 -3.991 1.00 10.00 66 TYR A N 9
ATOM 10891 C CA . TYR A 1 66 ? 8.625 -5.524 -5.222 1.00 10.00 66 TYR A CA 9
ATOM 10892 C C . TYR A 1 66 ? 8.280 -4.079 -4.884 1.00 10.00 66 TYR A C 9
ATOM 10893 O O . TYR A 1 66 ? 7.925 -3.768 -3.753 1.00 10.00 66 TYR A O 9
ATOM 10911 N N . LYS A 1 67 ? 8.420 -3.183 -5.859 1.00 10.00 67 LYS A N 9
ATOM 10912 C CA . LYS A 1 67 ? 8.411 -1.761 -5.628 1.00 10.00 67 LYS A CA 9
ATOM 10913 C C . LYS A 1 67 ? 7.005 -1.177 -5.771 1.00 10.00 67 LYS A C 9
ATOM 10914 O O . LYS A 1 67 ? 6.152 -1.726 -6.473 1.00 10.00 67 LYS A O 9
ATOM 10933 N N . LEU A 1 68 ? 6.796 -0.040 -5.107 1.00 10.00 68 LEU A N 9
ATOM 10934 C CA . LEU A 1 68 ? 5.541 0.679 -5.006 1.00 10.00 68 LEU A CA 9
ATOM 10935 C C . LEU A 1 68 ? 5.841 2.150 -5.250 1.00 10.00 68 LEU A C 9
ATOM 10936 O O . LEU A 1 68 ? 6.884 2.626 -4.799 1.00 10.00 68 LEU A O 9
ATOM 10952 N N . LYS A 1 69 ? 4.919 2.884 -5.874 1.00 10.00 69 LYS A N 9
ATOM 10953 C CA . LYS A 1 69 ? 4.985 4.334 -5.937 1.00 10.00 69 LYS A CA 9
ATOM 10954 C C . LYS A 1 69 ? 3.589 4.933 -5.940 1.00 10.00 69 LYS A C 9
ATOM 10955 O O . LYS A 1 69 ? 2.716 4.411 -6.621 1.00 10.00 69 LYS A O 9
ATOM 10974 N N . LEU A 1 70 ? 3.368 6.009 -5.179 1.00 10.00 70 LEU A N 9
ATOM 10975 C CA . LEU A 1 70 ? 2.080 6.680 -5.141 1.00 10.00 70 LEU A CA 9
ATOM 10976 C C . LEU A 1 70 ? 1.789 7.277 -6.514 1.00 10.00 70 LEU A C 9
ATOM 10977 O O . LEU A 1 70 ? 2.703 7.598 -7.273 1.00 10.00 70 LEU A O 9
ATOM 10993 N N . LYS A 1 71 ? 0.503 7.431 -6.795 1.00 10.00 71 LYS A N 9
ATOM 10994 C CA . LYS A 1 71 ? -0.043 7.938 -8.028 1.00 10.00 71 LYS A CA 9
ATOM 10995 C C . LYS A 1 71 ? -0.836 9.205 -7.718 1.00 10.00 71 LYS A C 9
ATOM 10996 O O . LYS A 1 71 ? -0.495 10.287 -8.187 1.00 10.00 71 LYS A O 9
ATOM 11015 N N . GLY A 1 72 ? -1.904 9.056 -6.937 1.00 10.00 72 GLY A N 9
ATOM 11016 C CA . GLY A 1 72 ? -2.674 10.178 -6.433 1.00 10.00 72 GLY A CA 9
ATOM 11017 C C . GLY A 1 72 ? -3.536 9.713 -5.269 1.00 10.00 72 GLY A C 9
ATOM 11018 O O . GLY A 1 72 ? -3.177 9.911 -4.112 1.00 10.00 72 GLY A O 9
ATOM 11022 N N . GLU A 1 73 ? -4.652 9.057 -5.581 1.00 10.00 73 GLU A N 9
ATOM 11023 C CA . GLU A 1 73 ? -5.719 8.773 -4.634 1.00 10.00 73 GLU A CA 9
ATOM 11024 C C . GLU A 1 73 ? -6.812 7.995 -5.358 1.00 10.00 73 GLU A C 9
ATOM 11025 O O . GLU A 1 73 ? -6.814 7.929 -6.586 1.00 10.00 73 GLU A O 9
ATOM 11037 N N . GLN A 1 74 ? -7.716 7.410 -4.574 1.00 10.00 74 GLN A N 9
ATOM 11038 C CA . GLN A 1 74 ? -8.853 6.640 -5.033 1.00 10.00 74 GLN A CA 9
ATOM 11039 C C . GLN A 1 74 ? -9.761 7.492 -5.922 1.00 10.00 74 GLN A C 9
ATOM 11040 O O . GLN A 1 74 ? -10.190 8.565 -5.501 1.00 10.00 74 GLN A O 9
ATOM 11054 N N . ASP A 1 75 ? -10.083 6.982 -7.118 1.00 10.00 75 ASP A N 9
ATOM 11055 C CA . ASP A 1 75 ? -11.009 7.568 -8.082 1.00 10.00 75 ASP A CA 9
ATOM 11056 C C . ASP A 1 75 ? -12.222 8.157 -7.369 1.00 10.00 75 ASP A C 9
ATOM 11057 O O . ASP A 1 75 ? -12.586 9.313 -7.573 1.00 10.00 75 ASP A O 9
ATOM 11066 N N . SER A 1 76 ? -12.835 7.330 -6.524 1.00 10.00 76 SER A N 9
ATOM 11067 C CA . SER A 1 76 ? -13.930 7.733 -5.667 1.00 10.00 76 SER A CA 9
ATOM 11068 C C . SER A 1 76 ? -13.390 8.110 -4.290 1.00 10.00 76 SER A C 9
ATOM 11069 O O . SER A 1 76 ? -12.880 7.245 -3.581 1.00 10.00 76 SER A O 9
ATOM 11077 N N . ILE A 1 77 ? -13.537 9.382 -3.908 1.00 10.00 77 ILE A N 9
ATOM 11078 C CA . ILE A 1 77 ? -13.230 9.862 -2.565 1.00 10.00 77 ILE A CA 9
ATOM 11079 C C . ILE A 1 77 ? -14.398 9.446 -1.652 1.00 10.00 77 ILE A C 9
ATOM 11080 O O . ILE A 1 77 ? -14.764 8.273 -1.614 1.00 10.00 77 ILE A O 9
ATOM 11096 N N . GLU A 1 78 ? -15.021 10.389 -0.944 1.00 10.00 78 GLU A N 9
ATOM 11097 C CA . GLU A 1 78 ? -16.173 10.163 -0.090 1.00 10.00 78 GLU A CA 9
ATOM 11098 C C . GLU A 1 78 ? -17.048 11.406 -0.235 1.00 10.00 78 GLU A C 9
ATOM 11099 O O . GLU A 1 78 ? -16.533 12.520 -0.144 1.00 10.00 78 GLU A O 9
ATOM 11111 N N . GLY A 1 79 ? -18.331 11.219 -0.553 1.00 10.00 79 GLY A N 9
ATOM 11112 C CA . GLY A 1 79 ? -19.247 12.302 -0.880 1.00 10.00 79 GLY A CA 9
ATOM 11113 C C . GLY A 1 79 ? -20.308 12.460 0.201 1.00 10.00 79 GLY A C 9
ATOM 11114 O O . GLY A 1 79 ? -20.447 13.531 0.789 1.00 10.00 79 GLY A O 9
ATOM 11118 N N . ARG A 1 80 ? -21.082 11.397 0.418 1.00 10.00 80 ARG A N 9
ATOM 11119 C CA . ARG A 1 80 ? -22.262 11.311 1.256 1.00 10.00 80 ARG A CA 9
ATOM 11120 C C . ARG A 1 80 ? -22.774 9.884 1.050 1.00 10.00 80 ARG A C 9
ATOM 11121 O O . ARG A 1 80 ? -22.180 9.206 0.178 1.00 10.00 80 ARG A O 9
ATOM 11143 N N . VAL A 1 1 ? -9.441 12.940 9.860 1.00 10.00 1 VAL A N 10
ATOM 11144 C CA . VAL A 1 1 ? -9.073 11.620 10.387 1.00 10.00 1 VAL A CA 10
ATOM 11145 C C . VAL A 1 1 ? -8.005 11.042 9.460 1.00 10.00 1 VAL A C 10
ATOM 11146 O O . VAL A 1 1 ? -6.841 11.401 9.607 1.00 10.00 1 VAL A O 10
ATOM 11161 N N . THR A 1 2 ? -8.398 10.235 8.476 1.00 10.00 2 THR A N 10
ATOM 11162 C CA . THR A 1 2 ? -7.513 9.622 7.499 1.00 10.00 2 THR A CA 10
ATOM 11163 C C . THR A 1 2 ? -7.836 10.139 6.095 1.00 10.00 2 THR A C 10
ATOM 11164 O O . THR A 1 2 ? -8.902 10.710 5.859 1.00 10.00 2 THR A O 10
ATOM 11175 N N . GLU A 1 3 ? -6.887 9.951 5.177 1.00 10.00 3 GLU A N 10
ATOM 11176 C CA . GLU A 1 3 ? -6.941 10.333 3.779 1.00 10.00 3 GLU A CA 10
ATOM 11177 C C . GLU A 1 3 ? -6.875 9.065 2.939 1.00 10.00 3 GLU A C 10
ATOM 11178 O O . GLU A 1 3 ? -6.497 8.012 3.445 1.00 10.00 3 GLU A O 10
ATOM 11190 N N . LYS A 1 4 ? -7.262 9.172 1.665 1.00 10.00 4 LYS A N 10
ATOM 11191 C CA . LYS A 1 4 ? -7.228 8.068 0.720 1.00 10.00 4 LYS A CA 10
ATOM 11192 C C . LYS A 1 4 ? -6.123 8.370 -0.279 1.00 10.00 4 LYS A C 10
ATOM 11193 O O . LYS A 1 4 ? -6.130 9.443 -0.877 1.00 10.00 4 LYS A O 10
ATOM 11212 N N . ALA A 1 5 ? -5.193 7.434 -0.439 1.00 10.00 5 ALA A N 10
ATOM 11213 C CA . ALA A 1 5 ? -4.044 7.546 -1.316 1.00 10.00 5 ALA A CA 10
ATOM 11214 C C . ALA A 1 5 ? -3.949 6.268 -2.158 1.00 10.00 5 ALA A C 10
ATOM 11215 O O . ALA A 1 5 ? -4.291 5.196 -1.652 1.00 10.00 5 ALA A O 10
ATOM 11222 N N . GLU A 1 6 ? -3.495 6.360 -3.414 1.00 10.00 6 GLU A N 10
ATOM 11223 C CA . GLU A 1 6 ? -3.325 5.210 -4.283 1.00 10.00 6 GLU A CA 10
ATOM 11224 C C . GLU A 1 6 ? -1.922 5.141 -4.847 1.00 10.00 6 GLU A C 10
ATOM 11225 O O . GLU A 1 6 ? -1.281 6.173 -5.046 1.00 10.00 6 GLU A O 10
ATOM 11237 N N . PHE A 1 7 ? -1.486 3.906 -5.108 1.00 10.00 7 PHE A N 10
ATOM 11238 C CA . PHE A 1 7 ? -0.104 3.549 -5.392 1.00 10.00 7 PHE A CA 10
ATOM 11239 C C . PHE A 1 7 ? -0.050 2.510 -6.510 1.00 10.00 7 PHE A C 10
ATOM 11240 O O . PHE A 1 7 ? -0.852 1.572 -6.508 1.00 10.00 7 PHE A O 10
ATOM 11257 N N . ASP A 1 8 ? 0.908 2.655 -7.433 1.00 10.00 8 ASP A N 10
ATOM 11258 C CA . ASP A 1 8 ? 0.984 1.858 -8.641 1.00 10.00 8 ASP A CA 10
ATOM 11259 C C . ASP A 1 8 ? 2.069 0.801 -8.456 1.00 10.00 8 ASP A C 10
ATOM 11260 O O . ASP A 1 8 ? 3.143 1.102 -7.930 1.00 10.00 8 ASP A O 10
ATOM 11269 N N . ILE A 1 9 ? 1.747 -0.451 -8.797 1.00 10.00 9 ILE A N 10
ATOM 11270 C CA . ILE A 1 9 ? 2.513 -1.625 -8.410 1.00 10.00 9 ILE A CA 10
ATOM 11271 C C . ILE A 1 9 ? 3.378 -2.083 -9.573 1.00 10.00 9 ILE A C 10
ATOM 11272 O O . ILE A 1 9 ? 2.864 -2.378 -10.649 1.00 10.00 9 ILE A O 10
ATOM 11288 N N . GLU A 1 10 ? 4.688 -2.155 -9.338 1.00 10.00 10 GLU A N 10
ATOM 11289 C CA . GLU A 1 10 ? 5.659 -2.622 -10.310 1.00 10.00 10 GLU A CA 10
ATOM 11290 C C . GLU A 1 10 ? 6.323 -3.868 -9.712 1.00 10.00 10 GLU A C 10
ATOM 11291 O O . GLU A 1 10 ? 7.240 -3.765 -8.890 1.00 10.00 10 GLU A O 10
ATOM 11303 N N . GLY A 1 11 ? 5.812 -5.048 -10.082 1.00 10.00 11 GLY A N 10
ATOM 11304 C CA . GLY A 1 11 ? 6.349 -6.326 -9.640 1.00 10.00 11 GLY A CA 10
ATOM 11305 C C . GLY A 1 11 ? 5.352 -7.469 -9.814 1.00 10.00 11 GLY A C 10
ATOM 11306 O O . GLY A 1 11 ? 5.383 -8.156 -10.831 1.00 10.00 11 GLY A O 10
ATOM 11310 N N . MET A 1 12 ? 4.509 -7.704 -8.801 1.00 10.00 12 MET A N 10
ATOM 11311 C CA . MET A 1 12 ? 3.602 -8.846 -8.741 1.00 10.00 12 MET A CA 10
ATOM 11312 C C . MET A 1 12 ? 2.145 -8.379 -8.731 1.00 10.00 12 MET A C 10
ATOM 11313 O O . MET A 1 12 ? 1.859 -7.239 -8.368 1.00 10.00 12 MET A O 10
ATOM 11327 N N . THR A 1 13 ? 1.235 -9.291 -9.075 1.00 10.00 13 THR A N 10
ATOM 11328 C CA . THR A 1 13 ? -0.202 -9.124 -8.931 1.00 10.00 13 THR A CA 10
ATOM 11329 C C . THR A 1 13 ? -0.806 -10.519 -8.730 1.00 10.00 13 THR A C 10
ATOM 11330 O O . THR A 1 13 ? -1.147 -11.221 -9.677 1.00 10.00 13 THR A O 10
ATOM 11341 N N . CYS A 1 14 ? -0.854 -10.975 -7.476 1.00 10.00 14 CYS A N 10
ATOM 11342 C CA . CYS A 1 14 ? -1.366 -12.287 -7.110 1.00 10.00 14 CYS A CA 10
ATOM 11343 C C . CYS A 1 14 ? -2.006 -12.190 -5.729 1.00 10.00 14 CYS A C 10
ATOM 11344 O O . CYS A 1 14 ? -1.480 -11.487 -4.868 1.00 10.00 14 CYS A O 10
ATOM 11352 N N . ALA A 1 15 ? -3.145 -12.862 -5.528 1.00 10.00 15 ALA A N 10
ATOM 11353 C CA . ALA A 1 15 ? -4.020 -12.716 -4.371 1.00 10.00 15 ALA A CA 10
ATOM 11354 C C . ALA A 1 15 ? -3.283 -12.718 -3.034 1.00 10.00 15 ALA A C 10
ATOM 11355 O O . ALA A 1 15 ? -3.439 -11.793 -2.249 1.00 10.00 15 ALA A O 10
ATOM 11362 N N . ALA A 1 16 ? -2.496 -13.755 -2.747 1.00 10.00 16 ALA A N 10
ATOM 11363 C CA . ALA A 1 16 ? -1.950 -13.960 -1.411 1.00 10.00 16 ALA A CA 10
ATOM 11364 C C . ALA A 1 16 ? -0.778 -13.011 -1.181 1.00 10.00 16 ALA A C 10
ATOM 11365 O O . ALA A 1 16 ? -0.609 -12.457 -0.095 1.00 10.00 16 ALA A O 10
ATOM 11372 N N . CYS A 1 17 ? 0.030 -12.809 -2.224 1.00 10.00 17 CYS A N 10
ATOM 11373 C CA . CYS A 1 17 ? 1.139 -11.876 -2.163 1.00 10.00 17 CYS A CA 10
ATOM 11374 C C . CYS A 1 17 ? 0.593 -10.473 -1.907 1.00 10.00 17 CYS A C 10
ATOM 11375 O O . CYS A 1 17 ? 1.010 -9.804 -0.962 1.00 10.00 17 CYS A O 10
ATOM 11383 N N . ALA A 1 18 ? -0.396 -10.066 -2.708 1.00 10.00 18 ALA A N 10
ATOM 11384 C CA . ALA A 1 18 ? -1.170 -8.855 -2.487 1.00 10.00 18 ALA A CA 10
ATOM 11385 C C . ALA A 1 18 ? -1.726 -8.833 -1.061 1.00 10.00 18 ALA A C 10
ATOM 11386 O O . ALA A 1 18 ? -1.670 -7.814 -0.383 1.00 10.00 18 ALA A O 10
ATOM 11393 N N . ASN A 1 19 ? -2.248 -9.962 -0.580 1.00 10.00 19 ASN A N 10
ATOM 11394 C CA . ASN A 1 19 ? -2.837 -10.024 0.747 1.00 10.00 19 ASN A CA 10
ATOM 11395 C C . ASN A 1 19 ? -1.819 -9.627 1.816 1.00 10.00 19 ASN A C 10
ATOM 11396 O O . ASN A 1 19 ? -2.169 -8.967 2.794 1.00 10.00 19 ASN A O 10
ATOM 11407 N N . ARG A 1 20 ? -0.556 -10.027 1.657 1.00 10.00 20 ARG A N 10
ATOM 11408 C CA . ARG A 1 20 ? 0.493 -9.665 2.588 1.00 10.00 20 ARG A CA 10
ATOM 11409 C C . ARG A 1 20 ? 0.576 -8.147 2.706 1.00 10.00 20 ARG A C 10
ATOM 11410 O O . ARG A 1 20 ? 0.732 -7.647 3.821 1.00 10.00 20 ARG A O 10
ATOM 11431 N N . ILE A 1 21 ? 0.434 -7.415 1.592 1.00 10.00 21 ILE A N 10
ATOM 11432 C CA . ILE A 1 21 ? 0.303 -5.967 1.647 1.00 10.00 21 ILE A CA 10
ATOM 11433 C C . ILE A 1 21 ? -0.692 -5.512 2.710 1.00 10.00 21 ILE A C 10
ATOM 11434 O O . ILE A 1 21 ? -0.312 -4.663 3.506 1.00 10.00 21 ILE A O 10
ATOM 11450 N N . GLU A 1 22 ? -1.918 -6.050 2.764 1.00 10.00 22 GLU A N 10
ATOM 11451 C CA . GLU A 1 22 ? -2.922 -5.588 3.725 1.00 10.00 22 GLU A CA 10
ATOM 11452 C C . GLU A 1 22 ? -2.325 -5.488 5.130 1.00 10.00 22 GLU A C 10
ATOM 11453 O O . GLU A 1 22 ? -2.387 -4.448 5.781 1.00 10.00 22 GLU A O 10
ATOM 11465 N N . LYS A 1 23 ? -1.720 -6.581 5.593 1.00 10.00 23 LYS A N 10
ATOM 11466 C CA . LYS A 1 23 ? -1.170 -6.688 6.928 1.00 10.00 23 LYS A CA 10
ATOM 11467 C C . LYS A 1 23 ? 0.067 -5.800 7.027 1.00 10.00 23 LYS A C 10
ATOM 11468 O O . LYS A 1 23 ? 0.255 -5.093 8.016 1.00 10.00 23 LYS A O 10
ATOM 11487 N N . ARG A 1 24 ? 0.920 -5.838 5.998 1.00 10.00 24 ARG A N 10
ATOM 11488 C CA . ARG A 1 24 ? 2.168 -5.105 6.020 1.00 10.00 24 ARG A CA 10
ATOM 11489 C C . ARG A 1 24 ? 1.912 -3.597 6.091 1.00 10.00 24 ARG A C 10
ATOM 11490 O O . ARG A 1 24 ? 2.676 -2.882 6.727 1.00 10.00 24 ARG A O 10
ATOM 11511 N N . LEU A 1 25 ? 0.836 -3.122 5.462 1.00 10.00 25 LEU A N 10
ATOM 11512 C CA . LEU A 1 25 ? 0.367 -1.751 5.547 1.00 10.00 25 LEU A CA 10
ATOM 11513 C C . LEU A 1 25 ? -0.391 -1.523 6.858 1.00 10.00 25 LEU A C 10
ATOM 11514 O O . LEU A 1 25 ? -0.225 -0.489 7.495 1.00 10.00 25 LEU A O 10
ATOM 11530 N N . ASN A 1 26 ? -1.178 -2.499 7.315 1.00 10.00 26 ASN A N 10
ATOM 11531 C CA . ASN A 1 26 ? -1.904 -2.388 8.577 1.00 10.00 26 ASN A CA 10
ATOM 11532 C C . ASN A 1 26 ? -0.936 -2.190 9.745 1.00 10.00 26 ASN A C 10
ATOM 11533 O O . ASN A 1 26 ? -1.340 -1.741 10.811 1.00 10.00 26 ASN A O 10
ATOM 11544 N N . LYS A 1 27 ? 0.343 -2.532 9.546 1.00 10.00 27 LYS A N 10
ATOM 11545 C CA . LYS A 1 27 ? 1.394 -2.183 10.492 1.00 10.00 27 LYS A CA 10
ATOM 11546 C C . LYS A 1 27 ? 1.411 -0.693 10.850 1.00 10.00 27 LYS A C 10
ATOM 11547 O O . LYS A 1 27 ? 1.668 -0.357 12.003 1.00 10.00 27 LYS A O 10
ATOM 11566 N N . ILE A 1 28 ? 1.261 0.191 9.857 1.00 10.00 28 ILE A N 10
ATOM 11567 C CA . ILE A 1 28 ? 1.344 1.628 10.075 1.00 10.00 28 ILE A CA 10
ATOM 11568 C C . ILE A 1 28 ? 0.327 2.019 11.148 1.00 10.00 28 ILE A C 10
ATOM 11569 O O . ILE A 1 28 ? -0.810 1.555 11.117 1.00 10.00 28 ILE A O 10
ATOM 11585 N N . GLU A 1 29 ? 0.733 2.838 12.118 1.00 10.00 29 GLU A N 10
ATOM 11586 C CA . GLU A 1 29 ? -0.152 3.213 13.209 1.00 10.00 29 GLU A CA 10
ATOM 11587 C C . GLU A 1 29 ? -1.234 4.148 12.664 1.00 10.00 29 GLU A C 10
ATOM 11588 O O . GLU A 1 29 ? -2.420 3.932 12.908 1.00 10.00 29 GLU A O 10
ATOM 11600 N N . GLY A 1 30 ? -0.864 5.169 11.876 1.00 10.00 30 GLY A N 10
ATOM 11601 C CA . GLY A 1 30 ? -1.818 6.145 11.379 1.00 10.00 30 GLY A CA 10
ATOM 11602 C C . GLY A 1 30 ? -2.582 5.633 10.162 1.00 10.00 30 GLY A C 10
ATOM 11603 O O . GLY A 1 30 ? -2.759 6.367 9.192 1.00 10.00 30 GLY A O 10
ATOM 11607 N N . VAL A 1 31 ? -3.034 4.382 10.200 1.00 10.00 31 VAL A N 10
ATOM 11608 C CA . VAL A 1 31 ? -3.727 3.711 9.123 1.00 10.00 31 VAL A CA 10
ATOM 11609 C C . VAL A 1 31 ? -5.212 3.607 9.473 1.00 10.00 31 VAL A C 10
ATOM 11610 O O . VAL A 1 31 ? -5.573 3.569 10.649 1.00 10.00 31 VAL A O 10
ATOM 11623 N N . ALA A 1 32 ? -6.073 3.566 8.456 1.00 10.00 32 ALA A N 10
ATOM 11624 C CA . ALA A 1 32 ? -7.486 3.243 8.603 1.00 10.00 32 ALA A CA 10
ATOM 11625 C C . ALA A 1 32 ? -7.775 1.948 7.858 1.00 10.00 32 ALA A C 10
ATOM 11626 O O . ALA A 1 32 ? -8.258 0.991 8.457 1.00 10.00 32 ALA A O 10
ATOM 11633 N N . ASN A 1 33 ? -7.493 1.914 6.552 1.00 10.00 33 ASN A N 10
ATOM 11634 C CA . ASN A 1 33 ? -7.801 0.756 5.721 1.00 10.00 33 ASN A CA 10
ATOM 11635 C C . ASN A 1 33 ? -6.698 0.566 4.683 1.00 10.00 33 ASN A C 10
ATOM 11636 O O . ASN A 1 33 ? -5.975 1.507 4.366 1.00 10.00 33 ASN A O 10
ATOM 11647 N N . ALA A 1 34 ? -6.581 -0.643 4.133 1.00 10.00 34 ALA A N 10
ATOM 11648 C CA . ALA A 1 34 ? -5.655 -0.958 3.046 1.00 10.00 34 ALA A CA 10
ATOM 11649 C C . ALA A 1 34 ? -6.283 -1.926 2.031 1.00 10.00 34 ALA A C 10
ATOM 11650 O O . ALA A 1 34 ? -5.770 -3.028 1.849 1.00 10.00 34 ALA A O 10
ATOM 11657 N N . PRO A 1 35 ? -7.386 -1.549 1.362 1.00 10.00 35 PRO A N 10
ATOM 11658 C CA . PRO A 1 35 ? -8.095 -2.425 0.441 1.00 10.00 35 PRO A CA 10
ATOM 11659 C C . PRO A 1 35 ? -7.342 -2.506 -0.891 1.00 10.00 35 PRO A C 10
ATOM 11660 O O . PRO A 1 35 ? -7.780 -1.951 -1.896 1.00 10.00 35 PRO A O 10
ATOM 11671 N N . VAL A 1 36 ? -6.191 -3.181 -0.907 1.00 10.00 36 VAL A N 10
ATOM 11672 C CA . VAL A 1 36 ? -5.384 -3.296 -2.107 1.00 10.00 36 VAL A CA 10
ATOM 11673 C C . VAL A 1 36 ? -6.098 -4.129 -3.170 1.00 10.00 36 VAL A C 10
ATOM 11674 O O . VAL A 1 36 ? -6.905 -4.998 -2.837 1.00 10.00 36 VAL A O 10
ATOM 11687 N N . ASN A 1 37 ? -5.761 -3.912 -4.445 1.00 10.00 37 ASN A N 10
ATOM 11688 C CA . ASN A 1 37 ? -6.269 -4.765 -5.508 1.00 10.00 37 ASN A CA 10
ATOM 11689 C C . ASN A 1 37 ? -5.252 -5.853 -5.832 1.00 10.00 37 ASN A C 10
ATOM 11690 O O . ASN A 1 37 ? -4.056 -5.692 -5.596 1.00 10.00 37 ASN A O 10
ATOM 11701 N N . PHE A 1 38 ? -5.743 -6.966 -6.376 1.00 10.00 38 PHE A N 10
ATOM 11702 C CA . PHE A 1 38 ? -4.985 -8.189 -6.602 1.00 10.00 38 PHE A CA 10
ATOM 11703 C C . PHE A 1 38 ? -5.285 -8.730 -7.999 1.00 10.00 38 PHE A C 10
ATOM 11704 O O . PHE A 1 38 ? -5.577 -9.910 -8.181 1.00 10.00 38 PHE A O 10
ATOM 11721 N N . ALA A 1 39 ? -5.210 -7.830 -8.981 1.00 10.00 39 ALA A N 10
ATOM 11722 C CA . ALA A 1 39 ? -5.415 -8.089 -10.400 1.00 10.00 39 ALA A CA 10
ATOM 11723 C C . ALA A 1 39 ? -5.119 -6.808 -11.180 1.00 10.00 39 ALA A C 10
ATOM 11724 O O . ALA A 1 39 ? -4.479 -6.844 -12.223 1.00 10.00 39 ALA A O 10
ATOM 11731 N N . LEU A 1 40 ? -5.592 -5.675 -10.649 1.00 10.00 40 LEU A N 10
ATOM 11732 C CA . LEU A 1 40 ? -5.605 -4.376 -11.306 1.00 10.00 40 LEU A CA 10
ATOM 11733 C C . LEU A 1 40 ? -4.248 -3.678 -11.222 1.00 10.00 40 LEU A C 10
ATOM 11734 O O . LEU A 1 40 ? -4.016 -2.700 -11.927 1.00 10.00 40 LEU A O 10
ATOM 11750 N N . GLU A 1 41 ? -3.385 -4.168 -10.327 1.00 10.00 41 GLU A N 10
ATOM 11751 C CA . GLU A 1 41 ? -2.003 -3.735 -10.166 1.00 10.00 41 GLU A CA 10
ATOM 11752 C C . GLU A 1 41 ? -1.942 -2.339 -9.537 1.00 10.00 41 GLU A C 10
ATOM 11753 O O . GLU A 1 41 ? -1.112 -1.504 -9.899 1.00 10.00 41 GLU A O 10
ATOM 11765 N N . THR A 1 42 ? -2.823 -2.116 -8.556 1.00 10.00 42 THR A N 10
ATOM 11766 C CA . THR A 1 42 ? -2.986 -0.865 -7.831 1.00 10.00 42 THR A CA 10
ATOM 11767 C C . THR A 1 42 ? -3.243 -1.175 -6.357 1.00 10.00 42 THR A C 10
ATOM 11768 O O . THR A 1 42 ? -4.206 -1.876 -6.036 1.00 10.00 42 THR A O 10
ATOM 11779 N N . VAL A 1 43 ? -2.413 -0.636 -5.468 1.00 10.00 43 VAL A N 10
ATOM 11780 C CA . VAL A 1 43 ? -2.668 -0.640 -4.031 1.00 10.00 43 VAL A CA 10
ATOM 11781 C C . VAL A 1 43 ? -3.381 0.664 -3.693 1.00 10.00 43 VAL A C 10
ATOM 11782 O O . VAL A 1 43 ? -3.098 1.705 -4.288 1.00 10.00 43 VAL A O 10
ATOM 11795 N N . THR A 1 44 ? -4.280 0.593 -2.717 1.00 10.00 44 THR A N 10
ATOM 11796 C CA . THR A 1 44 ? -5.130 1.675 -2.283 1.00 10.00 44 THR A CA 10
ATOM 11797 C C . THR A 1 44 ? -5.058 1.681 -0.761 1.00 10.00 44 THR A C 10
ATOM 11798 O O . THR A 1 44 ? -5.337 0.645 -0.155 1.00 10.00 44 THR A O 10
ATOM 11809 N N . VAL A 1 45 ? -4.645 2.794 -0.140 1.00 10.00 45 VAL A N 10
ATOM 11810 C CA . VAL A 1 45 ? -4.554 2.893 1.306 1.00 10.00 45 VAL A CA 10
ATOM 11811 C C . VAL A 1 45 ? -5.403 4.059 1.787 1.00 10.00 45 VAL A C 10
ATOM 11812 O O . VAL A 1 45 ? -5.313 5.160 1.243 1.00 10.00 45 VAL A O 10
ATOM 11825 N N . GLU A 1 46 ? -6.180 3.816 2.841 1.00 10.00 46 GLU A N 10
ATOM 11826 C CA . GLU A 1 46 ? -6.758 4.852 3.667 1.00 10.00 46 GLU A CA 10
ATOM 11827 C C . GLU A 1 46 ? -5.826 5.031 4.872 1.00 10.00 46 GLU A C 10
ATOM 11828 O O . GLU A 1 46 ? -5.810 4.171 5.756 1.00 10.00 46 GLU A O 10
ATOM 11840 N N . TYR A 1 47 ? -5.025 6.103 4.901 1.00 10.00 47 TYR A N 10
ATOM 11841 C CA . TYR A 1 47 ? -4.115 6.402 6.005 1.00 10.00 47 TYR A CA 10
ATOM 11842 C C . TYR A 1 47 ? -4.020 7.907 6.201 1.00 10.00 47 TYR A C 10
ATOM 11843 O O . TYR A 1 47 ? -4.410 8.674 5.326 1.00 10.00 47 TYR A O 10
ATOM 11861 N N . ASN A 1 48 ? -3.509 8.326 7.354 1.00 10.00 48 ASN A N 10
ATOM 11862 C CA . ASN A 1 48 ? -3.269 9.728 7.662 1.00 10.00 48 ASN A CA 10
ATOM 11863 C C . ASN A 1 48 ? -1.797 10.059 7.418 1.00 10.00 48 ASN A C 10
ATOM 11864 O O . ASN A 1 48 ? -0.923 9.346 7.909 1.00 10.00 48 ASN A O 10
ATOM 11875 N N . PRO A 1 49 ? -1.478 11.137 6.688 1.00 10.00 49 PRO A N 10
ATOM 11876 C CA . PRO A 1 49 ? -0.111 11.607 6.574 1.00 10.00 49 PRO A CA 10
ATOM 11877 C C . PRO A 1 49 ? 0.254 12.393 7.842 1.00 10.00 49 PRO A C 10
ATOM 11878 O O . PRO A 1 49 ? 0.619 13.564 7.754 1.00 10.00 49 PRO A O 10
ATOM 11889 N N . LYS A 1 50 ? 0.147 11.765 9.023 1.00 10.00 50 LYS A N 10
ATOM 11890 C CA . LYS A 1 50 ? 0.580 12.372 10.285 1.00 10.00 50 LYS A CA 10
ATOM 11891 C C . LYS A 1 50 ? 1.598 11.460 10.954 1.00 10.00 50 LYS A C 10
ATOM 11892 O O . LYS A 1 50 ? 2.630 11.926 11.433 1.00 10.00 50 LYS A O 10
ATOM 11911 N N . GLU A 1 51 ? 1.292 10.164 11.016 1.00 10.00 51 GLU A N 10
ATOM 11912 C CA . GLU A 1 51 ? 2.155 9.195 11.658 1.00 10.00 51 GLU A CA 10
ATOM 11913 C C . GLU A 1 51 ? 3.212 8.707 10.664 1.00 10.00 51 GLU A C 10
ATOM 11914 O O . GLU A 1 51 ? 4.404 8.913 10.873 1.00 10.00 51 GLU A O 10
ATOM 11926 N N . ALA A 1 52 ? 2.757 8.093 9.570 1.00 10.00 52 ALA A N 10
ATOM 11927 C CA . ALA A 1 52 ? 3.611 7.552 8.523 1.00 10.00 52 ALA A CA 10
ATOM 11928 C C . ALA A 1 52 ? 3.521 8.425 7.271 1.00 10.00 52 ALA A C 10
ATOM 11929 O O . ALA A 1 52 ? 2.838 9.449 7.259 1.00 10.00 52 ALA A O 10
ATOM 11936 N N . SER A 1 53 ? 4.202 8.008 6.200 1.00 10.00 53 SER A N 10
ATOM 11937 C CA . SER A 1 53 ? 4.176 8.655 4.901 1.00 10.00 53 SER A CA 10
ATOM 11938 C C . SER A 1 53 ? 4.150 7.595 3.800 1.00 10.00 53 SER A C 10
ATOM 11939 O O . SER A 1 53 ? 4.407 6.415 4.046 1.00 10.00 53 SER A O 10
ATOM 11947 N N . VAL A 1 54 ? 3.911 8.044 2.568 1.00 10.00 54 VAL A N 10
ATOM 11948 C CA . VAL A 1 54 ? 4.076 7.252 1.357 1.00 10.00 54 VAL A CA 10
ATOM 11949 C C . VAL A 1 54 ? 5.441 6.554 1.374 1.00 10.00 54 VAL A C 10
ATOM 11950 O O . VAL A 1 54 ? 5.534 5.342 1.190 1.00 10.00 54 VAL A O 10
ATOM 11963 N N . SER A 1 55 ? 6.502 7.337 1.589 1.00 10.00 55 SER A N 10
ATOM 11964 C CA . SER A 1 55 ? 7.878 6.871 1.628 1.00 10.00 55 SER A CA 10
ATOM 11965 C C . SER A 1 55 ? 8.085 5.751 2.648 1.00 10.00 55 SER A C 10
ATOM 11966 O O . SER A 1 55 ? 8.874 4.839 2.384 1.00 10.00 55 SER A O 10
ATOM 11974 N N . ASP A 1 56 ? 7.387 5.813 3.785 1.00 10.00 56 ASP A N 10
ATOM 11975 C CA . ASP A 1 56 ? 7.424 4.737 4.761 1.00 10.00 56 ASP A CA 10
ATOM 11976 C C . ASP A 1 56 ? 6.659 3.531 4.226 1.00 10.00 56 ASP A C 10
ATOM 11977 O O . ASP A 1 56 ? 7.245 2.468 4.029 1.00 10.00 56 ASP A O 10
ATOM 11986 N N . LEU A 1 57 ? 5.359 3.683 3.947 1.00 10.00 57 LEU A N 10
ATOM 11987 C CA . LEU A 1 57 ? 4.516 2.529 3.689 1.00 10.00 57 LEU A CA 10
ATOM 11988 C C . LEU A 1 57 ? 5.010 1.765 2.462 1.00 10.00 57 LEU A C 10
ATOM 11989 O O . LEU A 1 57 ? 5.157 0.544 2.493 1.00 10.00 57 LEU A O 10
ATOM 12005 N N . LYS A 1 58 ? 5.360 2.491 1.401 1.00 10.00 58 LYS A N 10
ATOM 12006 C CA . LYS A 1 58 ? 6.021 1.915 0.243 1.00 10.00 58 LYS A CA 10
ATOM 12007 C C . LYS A 1 58 ? 7.255 1.083 0.580 1.00 10.00 58 LYS A C 10
ATOM 12008 O O . LYS A 1 58 ? 7.499 0.094 -0.101 1.00 10.00 58 LYS A O 10
ATOM 12027 N N . GLU A 1 59 ? 8.047 1.456 1.595 1.00 10.00 59 GLU A N 10
ATOM 12028 C CA . GLU A 1 59 ? 9.191 0.662 2.002 1.00 10.00 59 GLU A CA 10
ATOM 12029 C C . GLU A 1 59 ? 8.748 -0.752 2.353 1.00 10.00 59 GLU A C 10
ATOM 12030 O O . GLU A 1 59 ? 9.469 -1.712 2.117 1.00 10.00 59 GLU A O 10
ATOM 12042 N N . ALA A 1 60 ? 7.545 -0.892 2.906 1.00 10.00 60 ALA A N 10
ATOM 12043 C CA . ALA A 1 60 ? 7.063 -2.190 3.327 1.00 10.00 60 ALA A CA 10
ATOM 12044 C C . ALA A 1 60 ? 6.956 -3.109 2.106 1.00 10.00 60 ALA A C 10
ATOM 12045 O O . ALA A 1 60 ? 7.491 -4.217 2.093 1.00 10.00 60 ALA A O 10
ATOM 12052 N N . VAL A 1 61 ? 6.283 -2.614 1.068 1.00 10.00 61 VAL A N 10
ATOM 12053 C CA . VAL A 1 61 ? 6.181 -3.274 -0.228 1.00 10.00 61 VAL A CA 10
ATOM 12054 C C . VAL A 1 61 ? 7.568 -3.489 -0.862 1.00 10.00 61 VAL A C 10
ATOM 12055 O O . VAL A 1 61 ? 7.900 -4.597 -1.290 1.00 10.00 61 VAL A O 10
ATOM 12068 N N . ASP A 1 62 ? 8.395 -2.439 -0.875 1.00 10.00 62 ASP A N 10
ATOM 12069 C CA . ASP A 1 62 ? 9.739 -2.460 -1.446 1.00 10.00 62 ASP A CA 10
ATOM 12070 C C . ASP A 1 62 ? 10.530 -3.624 -0.844 1.00 10.00 62 ASP A C 10
ATOM 12071 O O . ASP A 1 62 ? 11.117 -4.449 -1.543 1.00 10.00 62 ASP A O 10
ATOM 12080 N N . LYS A 1 63 ? 10.468 -3.721 0.484 1.00 10.00 63 LYS A N 10
ATOM 12081 C CA . LYS A 1 63 ? 11.162 -4.704 1.289 1.00 10.00 63 LYS A CA 10
ATOM 12082 C C . LYS A 1 63 ? 10.561 -6.095 1.089 1.00 10.00 63 LYS A C 10
ATOM 12083 O O . LYS A 1 63 ? 11.301 -7.074 1.031 1.00 10.00 63 LYS A O 10
ATOM 12102 N N . LEU A 1 64 ? 9.230 -6.200 0.990 1.00 10.00 64 LEU A N 10
ATOM 12103 C CA . LEU A 1 64 ? 8.574 -7.429 0.576 1.00 10.00 64 LEU A CA 10
ATOM 12104 C C . LEU A 1 64 ? 9.156 -7.975 -0.731 1.00 10.00 64 LEU A C 10
ATOM 12105 O O . LEU A 1 64 ? 9.307 -9.190 -0.847 1.00 10.00 64 LEU A O 10
ATOM 12121 N N . GLY A 1 65 ? 9.484 -7.112 -1.701 1.00 10.00 65 GLY A N 10
ATOM 12122 C CA . GLY A 1 65 ? 10.285 -7.536 -2.849 1.00 10.00 65 GLY A CA 10
ATOM 12123 C C . GLY A 1 65 ? 9.996 -6.779 -4.143 1.00 10.00 65 GLY A C 10
ATOM 12124 O O . GLY A 1 65 ? 10.811 -6.808 -5.061 1.00 10.00 65 GLY A O 10
ATOM 12128 N N . TYR A 1 66 ? 8.822 -6.157 -4.250 1.00 10.00 66 TYR A N 10
ATOM 12129 C CA . TYR A 1 66 ? 8.349 -5.470 -5.447 1.00 10.00 66 TYR A CA 10
ATOM 12130 C C . TYR A 1 66 ? 8.139 -4.006 -5.095 1.00 10.00 66 TYR A C 10
ATOM 12131 O O . TYR A 1 66 ? 7.963 -3.686 -3.927 1.00 10.00 66 TYR A O 10
ATOM 12149 N N . LYS A 1 67 ? 8.195 -3.097 -6.070 1.00 10.00 67 LYS A N 10
ATOM 12150 C CA . LYS A 1 67 ? 8.259 -1.686 -5.781 1.00 10.00 67 LYS A CA 10
ATOM 12151 C C . LYS A 1 67 ? 6.856 -1.073 -5.809 1.00 10.00 67 LYS A C 10
ATOM 12152 O O . LYS A 1 67 ? 6.007 -1.460 -6.616 1.00 10.00 67 LYS A O 10
ATOM 12171 N N . LEU A 1 68 ? 6.650 -0.099 -4.920 1.00 10.00 68 LEU A N 10
ATOM 12172 C CA . LEU A 1 68 ? 5.430 0.673 -4.762 1.00 10.00 68 LEU A CA 10
ATOM 12173 C C . LEU A 1 68 ? 5.792 2.145 -4.914 1.00 10.00 68 LEU A C 10
ATOM 12174 O O . LEU A 1 68 ? 6.860 2.559 -4.464 1.00 10.00 68 LEU A O 10
ATOM 12190 N N . LYS A 1 69 ? 4.894 2.938 -5.499 1.00 10.00 69 LYS A N 10
ATOM 12191 C CA . LYS A 1 69 ? 4.996 4.382 -5.575 1.00 10.00 69 LYS A CA 10
ATOM 12192 C C . LYS A 1 69 ? 3.600 4.958 -5.650 1.00 10.00 69 LYS A C 10
ATOM 12193 O O . LYS A 1 69 ? 2.710 4.282 -6.150 1.00 10.00 69 LYS A O 10
ATOM 12212 N N . LEU A 1 70 ? 3.411 6.186 -5.162 1.00 10.00 70 LEU A N 10
ATOM 12213 C CA . LEU A 1 70 ? 2.112 6.823 -5.248 1.00 10.00 70 LEU A CA 10
ATOM 12214 C C . LEU A 1 70 ? 1.769 7.095 -6.711 1.00 10.00 70 LEU A C 10
ATOM 12215 O O . LEU A 1 70 ? 2.646 7.340 -7.538 1.00 10.00 70 LEU A O 10
ATOM 12231 N N . LYS A 1 71 ? 0.472 7.103 -6.975 1.00 10.00 71 LYS A N 10
ATOM 12232 C CA . LYS A 1 71 ? -0.179 7.621 -8.147 1.00 10.00 71 LYS A CA 10
ATOM 12233 C C . LYS A 1 71 ? -0.824 8.933 -7.714 1.00 10.00 71 LYS A C 10
ATOM 12234 O O . LYS A 1 71 ? -0.537 9.993 -8.263 1.00 10.00 71 LYS A O 10
ATOM 12253 N N . GLY A 1 72 ? -1.710 8.837 -6.723 1.00 10.00 72 GLY A N 10
ATOM 12254 C CA . GLY A 1 72 ? -2.434 9.969 -6.191 1.00 10.00 72 GLY A CA 10
ATOM 12255 C C . GLY A 1 72 ? -3.405 9.455 -5.140 1.00 10.00 72 GLY A C 10
ATOM 12256 O O . GLY A 1 72 ? -3.023 9.263 -3.988 1.00 10.00 72 GLY A O 10
ATOM 12260 N N . GLU A 1 73 ? -4.643 9.184 -5.548 1.00 10.00 73 GLU A N 10
ATOM 12261 C CA . GLU A 1 73 ? -5.770 9.022 -4.645 1.00 10.00 73 GLU A CA 10
ATOM 12262 C C . GLU A 1 73 ? -6.873 8.231 -5.340 1.00 10.00 73 GLU A C 10
ATOM 12263 O O . GLU A 1 73 ? -6.796 7.977 -6.541 1.00 10.00 73 GLU A O 10
ATOM 12275 N N . GLN A 1 74 ? -7.865 7.817 -4.551 1.00 10.00 74 GLN A N 10
ATOM 12276 C CA . GLN A 1 74 ? -8.947 6.946 -4.980 1.00 10.00 74 GLN A CA 10
ATOM 12277 C C . GLN A 1 74 ? -9.828 7.627 -6.028 1.00 10.00 74 GLN A C 10
ATOM 12278 O O . GLN A 1 74 ? -10.011 8.844 -6.005 1.00 10.00 74 GLN A O 10
ATOM 12292 N N . ASP A 1 75 ? -10.409 6.827 -6.926 1.00 10.00 75 ASP A N 10
ATOM 12293 C CA . ASP A 1 75 ? -11.238 7.294 -8.029 1.00 10.00 75 ASP A CA 10
ATOM 12294 C C . ASP A 1 75 ? -12.649 7.610 -7.520 1.00 10.00 75 ASP A C 10
ATOM 12295 O O . ASP A 1 75 ? -13.641 7.009 -7.929 1.00 10.00 75 ASP A O 10
ATOM 12304 N N . SER A 1 76 ? -12.732 8.529 -6.556 1.00 10.00 76 SER A N 10
ATOM 12305 C CA . SER A 1 76 ? -13.979 8.964 -5.951 1.00 10.00 76 SER A CA 10
ATOM 12306 C C . SER A 1 76 ? -14.596 10.104 -6.761 1.00 10.00 76 SER A C 10
ATOM 12307 O O . SER A 1 76 ? -13.902 10.808 -7.490 1.00 10.00 76 SER A O 10
ATOM 12315 N N . ILE A 1 77 ? -15.904 10.310 -6.589 1.00 10.00 77 ILE A N 10
ATOM 12316 C CA . ILE A 1 77 ? -16.609 11.490 -7.032 1.00 10.00 77 ILE A CA 10
ATOM 12317 C C . ILE A 1 77 ? -16.809 12.359 -5.783 1.00 10.00 77 ILE A C 10
ATOM 12318 O O . ILE A 1 77 ? -16.210 12.100 -4.737 1.00 10.00 77 ILE A O 10
ATOM 12334 N N . GLU A 1 78 ? -17.712 13.326 -5.880 1.00 10.00 78 GLU A N 10
ATOM 12335 C CA . GLU A 1 78 ? -18.299 14.048 -4.762 1.00 10.00 78 GLU A CA 10
ATOM 12336 C C . GLU A 1 78 ? -19.797 13.750 -4.769 1.00 10.00 78 GLU A C 10
ATOM 12337 O O . GLU A 1 78 ? -20.341 13.346 -5.798 1.00 10.00 78 GLU A O 10
ATOM 12349 N N . GLY A 1 79 ? -20.452 13.954 -3.626 1.00 10.00 79 GLY A N 10
ATOM 12350 C CA . GLY A 1 79 ? -21.890 13.816 -3.481 1.00 10.00 79 GLY A CA 10
ATOM 12351 C C . GLY A 1 79 ? -22.378 14.903 -2.534 1.00 10.00 79 GLY A C 10
ATOM 12352 O O . GLY A 1 79 ? -22.841 15.949 -2.983 1.00 10.00 79 GLY A O 10
ATOM 12356 N N . ARG A 1 80 ? -22.241 14.669 -1.228 1.00 10.00 80 ARG A N 10
ATOM 12357 C CA . ARG A 1 80 ? -22.477 15.628 -0.168 1.00 10.00 80 ARG A CA 10
ATOM 12358 C C . ARG A 1 80 ? -22.055 14.934 1.127 1.00 10.00 80 ARG A C 10
ATOM 12359 O O . ARG A 1 80 ? -22.441 15.437 2.206 1.00 10.00 80 ARG A O 10
ATOM 12381 N N . VAL A 1 1 ? -9.432 12.953 9.425 1.00 10.00 1 VAL A N 11
ATOM 12382 C CA . VAL A 1 1 ? -9.110 11.735 10.184 1.00 10.00 1 VAL A CA 11
ATOM 12383 C C . VAL A 1 1 ? -8.000 10.957 9.470 1.00 10.00 1 VAL A C 11
ATOM 12384 O O . VAL A 1 1 ? -6.865 10.961 9.935 1.00 10.00 1 VAL A O 11
ATOM 12399 N N . THR A 1 2 ? -8.307 10.353 8.321 1.00 10.00 2 THR A N 11
ATOM 12400 C CA . THR A 1 2 ? -7.373 9.642 7.466 1.00 10.00 2 THR A CA 11
ATOM 12401 C C . THR A 1 2 ? -7.731 10.013 6.022 1.00 10.00 2 THR A C 11
ATOM 12402 O O . THR A 1 2 ? -8.807 10.566 5.774 1.00 10.00 2 THR A O 11
ATOM 12413 N N . GLU A 1 3 ? -6.802 9.784 5.096 1.00 10.00 3 GLU A N 11
ATOM 12414 C CA . GLU A 1 3 ? -6.817 10.256 3.729 1.00 10.00 3 GLU A CA 11
ATOM 12415 C C . GLU A 1 3 ? -6.638 9.039 2.821 1.00 10.00 3 GLU A C 11
ATOM 12416 O O . GLU A 1 3 ? -6.034 8.053 3.236 1.00 10.00 3 GLU A O 11
ATOM 12428 N N . LYS A 1 4 ? -7.205 9.086 1.613 1.00 10.00 4 LYS A N 11
ATOM 12429 C CA . LYS A 1 4 ? -7.187 7.971 0.680 1.00 10.00 4 LYS A CA 11
ATOM 12430 C C . LYS A 1 4 ? -6.129 8.264 -0.380 1.00 10.00 4 LYS A C 11
ATOM 12431 O O . LYS A 1 4 ? -6.128 9.363 -0.930 1.00 10.00 4 LYS A O 11
ATOM 12450 N N . ALA A 1 5 ? -5.255 7.298 -0.673 1.00 10.00 5 ALA A N 11
ATOM 12451 C CA . ALA A 1 5 ? -4.212 7.432 -1.679 1.00 10.00 5 ALA A CA 11
ATOM 12452 C C . ALA A 1 5 ? -4.071 6.125 -2.461 1.00 10.00 5 ALA A C 11
ATOM 12453 O O . ALA A 1 5 ? -4.438 5.067 -1.941 1.00 10.00 5 ALA A O 11
ATOM 12460 N N . GLU A 1 6 ? -3.527 6.188 -3.685 1.00 10.00 6 GLU A N 11
ATOM 12461 C CA . GLU A 1 6 ? -3.298 5.024 -4.522 1.00 10.00 6 GLU A CA 11
ATOM 12462 C C . GLU A 1 6 ? -1.863 4.999 -5.009 1.00 10.00 6 GLU A C 11
ATOM 12463 O O . GLU A 1 6 ? -1.251 6.057 -5.166 1.00 10.00 6 GLU A O 11
ATOM 12475 N N . PHE A 1 7 ? -1.371 3.781 -5.253 1.00 10.00 7 PHE A N 11
ATOM 12476 C CA . PHE A 1 7 ? 0.019 3.465 -5.528 1.00 10.00 7 PHE A CA 11
ATOM 12477 C C . PHE A 1 7 ? 0.085 2.399 -6.623 1.00 10.00 7 PHE A C 11
ATOM 12478 O O . PHE A 1 7 ? -0.798 1.540 -6.683 1.00 10.00 7 PHE A O 11
ATOM 12495 N N . ASP A 1 8 ? 1.119 2.451 -7.470 1.00 10.00 8 ASP A N 11
ATOM 12496 C CA . ASP A 1 8 ? 1.185 1.722 -8.736 1.00 10.00 8 ASP A CA 11
ATOM 12497 C C . ASP A 1 8 ? 2.236 0.610 -8.618 1.00 10.00 8 ASP A C 11
ATOM 12498 O O . ASP A 1 8 ? 3.341 0.885 -8.143 1.00 10.00 8 ASP A O 11
ATOM 12507 N N . ILE A 1 9 ? 1.880 -0.653 -8.905 1.00 10.00 9 ILE A N 11
ATOM 12508 C CA . ILE A 1 9 ? 2.627 -1.813 -8.418 1.00 10.00 9 ILE A CA 11
ATOM 12509 C C . ILE A 1 9 ? 3.558 -2.396 -9.481 1.00 10.00 9 ILE A C 11
ATOM 12510 O O . ILE A 1 9 ? 3.114 -3.062 -10.414 1.00 10.00 9 ILE A O 11
ATOM 12526 N N . GLU A 1 10 ? 4.870 -2.226 -9.293 1.00 10.00 10 GLU A N 11
ATOM 12527 C CA . GLU A 1 10 ? 5.876 -2.750 -10.196 1.00 10.00 10 GLU A CA 11
ATOM 12528 C C . GLU A 1 10 ? 6.299 -4.126 -9.682 1.00 10.00 10 GLU A C 11
ATOM 12529 O O . GLU A 1 10 ? 7.389 -4.278 -9.127 1.00 10.00 10 GLU A O 11
ATOM 12541 N N . GLY A 1 11 ? 5.431 -5.128 -9.856 1.00 10.00 11 GLY A N 11
ATOM 12542 C CA . GLY A 1 11 ? 5.770 -6.507 -9.547 1.00 10.00 11 GLY A CA 11
ATOM 12543 C C . GLY A 1 11 ? 4.532 -7.369 -9.316 1.00 10.00 11 GLY A C 11
ATOM 12544 O O . GLY A 1 11 ? 3.825 -7.714 -10.259 1.00 10.00 11 GLY A O 11
ATOM 12548 N N . MET A 1 12 ? 4.303 -7.769 -8.065 1.00 10.00 12 MET A N 11
ATOM 12549 C CA . MET A 1 12 ? 3.345 -8.799 -7.722 1.00 10.00 12 MET A CA 11
ATOM 12550 C C . MET A 1 12 ? 1.917 -8.314 -7.953 1.00 10.00 12 MET A C 11
ATOM 12551 O O . MET A 1 12 ? 1.536 -7.236 -7.502 1.00 10.00 12 MET A O 11
ATOM 12565 N N . THR A 1 13 ? 1.139 -9.132 -8.662 1.00 10.00 13 THR A N 11
ATOM 12566 C CA . THR A 1 13 ? -0.170 -8.778 -9.175 1.00 10.00 13 THR A CA 11
ATOM 12567 C C . THR A 1 13 ? -1.036 -10.041 -9.151 1.00 10.00 13 THR A C 11
ATOM 12568 O O . THR A 1 13 ? -1.322 -10.651 -10.178 1.00 10.00 13 THR A O 11
ATOM 12579 N N . CYS A 1 14 ? -1.408 -10.495 -7.947 1.00 10.00 14 CYS A N 11
ATOM 12580 C CA . CYS A 1 14 ? -2.229 -11.691 -7.803 1.00 10.00 14 CYS A CA 11
ATOM 12581 C C . CYS A 1 14 ? -3.215 -11.418 -6.676 1.00 10.00 14 CYS A C 11
ATOM 12582 O O . CYS A 1 14 ? -4.018 -10.497 -6.785 1.00 10.00 14 CYS A O 11
ATOM 12590 N N . ALA A 1 15 ? -3.136 -12.172 -5.578 1.00 10.00 15 ALA A N 11
ATOM 12591 C CA . ALA A 1 15 ? -4.000 -11.991 -4.423 1.00 10.00 15 ALA A CA 11
ATOM 12592 C C . ALA A 1 15 ? -3.250 -12.344 -3.142 1.00 10.00 15 ALA A C 11
ATOM 12593 O O . ALA A 1 15 ? -3.242 -11.553 -2.206 1.00 10.00 15 ALA A O 11
ATOM 12600 N N . ALA A 1 16 ? -2.584 -13.503 -3.098 1.00 10.00 16 ALA A N 11
ATOM 12601 C CA . ALA A 1 16 ? -1.921 -13.988 -1.899 1.00 10.00 16 ALA A CA 11
ATOM 12602 C C . ALA A 1 16 ? -0.727 -13.095 -1.589 1.00 10.00 16 ALA A C 11
ATOM 12603 O O . ALA A 1 16 ? -0.460 -12.775 -0.434 1.00 10.00 16 ALA A O 11
ATOM 12610 N N . CYS A 1 17 ? -0.020 -12.672 -2.641 1.00 10.00 17 CYS A N 11
ATOM 12611 C CA . CYS A 1 17 ? 1.083 -11.742 -2.475 1.00 10.00 17 CYS A CA 11
ATOM 12612 C C . CYS A 1 17 ? 0.539 -10.418 -1.944 1.00 10.00 17 CYS A C 11
ATOM 12613 O O . CYS A 1 17 ? 0.948 -9.927 -0.892 1.00 10.00 17 CYS A O 11
ATOM 12621 N N . ALA A 1 18 ? -0.430 -9.869 -2.681 1.00 10.00 18 ALA A N 11
ATOM 12622 C CA . ALA A 1 18 ? -1.109 -8.622 -2.365 1.00 10.00 18 ALA A CA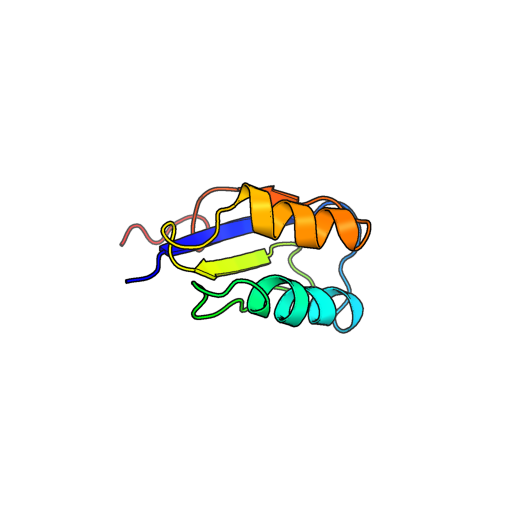 11
ATOM 12623 C C . ALA A 1 18 ? -1.627 -8.625 -0.916 1.00 10.00 18 ALA A C 11
ATOM 12624 O O . ALA A 1 18 ? -1.521 -7.639 -0.194 1.00 10.00 18 ALA A O 11
ATOM 12631 N N . ASN A 1 19 ? -2.136 -9.768 -0.462 1.00 10.00 19 ASN A N 11
ATOM 12632 C CA . ASN A 1 19 ? -2.626 -9.935 0.909 1.00 10.00 19 ASN A CA 11
ATOM 12633 C C . ASN A 1 19 ? -1.560 -9.629 1.969 1.00 10.00 19 ASN A C 11
ATOM 12634 O O . ASN A 1 19 ? -1.887 -9.210 3.078 1.00 10.00 19 ASN A O 11
ATOM 12645 N N . ARG A 1 20 ? -0.276 -9.858 1.679 1.00 10.00 20 ARG A N 11
ATOM 12646 C CA . ARG A 1 20 ? 0.770 -9.618 2.655 1.00 10.00 20 ARG A CA 11
ATOM 12647 C C . ARG A 1 20 ? 0.962 -8.117 2.832 1.00 10.00 20 ARG A C 11
ATOM 12648 O O . ARG A 1 20 ? 1.183 -7.662 3.958 1.00 10.00 20 ARG A O 11
ATOM 12669 N N . ILE A 1 21 ? 0.830 -7.357 1.733 1.00 10.00 21 ILE A N 11
ATOM 12670 C CA . ILE A 1 21 ? 0.753 -5.900 1.799 1.00 10.00 21 ILE A CA 11
ATOM 12671 C C . ILE A 1 21 ? -0.180 -5.491 2.932 1.00 10.00 21 ILE A C 11
ATOM 12672 O O . ILE A 1 21 ? 0.237 -4.725 3.786 1.00 10.00 21 ILE A O 11
ATOM 12688 N N . GLU A 1 22 ? -1.413 -6.007 2.958 1.00 10.00 22 GLU A N 11
ATOM 12689 C CA . GLU A 1 22 ? -2.415 -5.614 3.942 1.00 10.00 22 GLU A CA 11
ATOM 12690 C C . GLU A 1 22 ? -1.856 -5.647 5.368 1.00 10.00 22 GLU A C 11
ATOM 12691 O O . GLU A 1 22 ? -2.018 -4.695 6.121 1.00 10.00 22 GLU A O 11
ATOM 12703 N N . LYS A 1 23 ? -1.165 -6.727 5.744 1.00 10.00 23 LYS A N 11
ATOM 12704 C CA . LYS A 1 23 ? -0.553 -6.843 7.061 1.00 10.00 23 LYS A CA 11
ATOM 12705 C C . LYS A 1 23 ? 0.603 -5.848 7.191 1.00 10.00 23 LYS A C 11
ATOM 12706 O O . LYS A 1 23 ? 0.702 -5.118 8.178 1.00 10.00 23 LYS A O 11
ATOM 12725 N N . ARG A 1 24 ? 1.484 -5.818 6.190 1.00 10.00 24 ARG A N 11
ATOM 12726 C CA . ARG A 1 24 ? 2.639 -4.930 6.184 1.00 10.00 24 ARG A CA 11
ATOM 12727 C C . ARG A 1 24 ? 2.235 -3.456 6.332 1.00 10.00 24 ARG A C 11
ATOM 12728 O O . ARG A 1 24 ? 2.942 -2.690 6.986 1.00 10.00 24 ARG A O 11
ATOM 12749 N N . LEU A 1 25 ? 1.100 -3.072 5.750 1.00 10.00 25 LEU A N 11
ATOM 12750 C CA . LEU A 1 25 ? 0.518 -1.744 5.820 1.00 10.00 25 LEU A CA 11
ATOM 12751 C C . LEU A 1 25 ? -0.232 -1.548 7.131 1.00 10.00 25 LEU A C 11
ATOM 12752 O O . LEU A 1 25 ? -0.057 -0.523 7.778 1.00 10.00 25 LEU A O 11
ATOM 12768 N N . ASN A 1 26 ? -1.036 -2.528 7.554 1.00 10.00 26 ASN A N 11
ATOM 12769 C CA . ASN A 1 26 ? -1.708 -2.484 8.850 1.00 10.00 26 ASN A CA 11
ATOM 12770 C C . ASN A 1 26 ? -0.706 -2.261 9.981 1.00 10.00 26 ASN A C 11
ATOM 12771 O O . ASN A 1 26 ? -1.079 -1.758 11.036 1.00 10.00 26 ASN A O 11
ATOM 12782 N N . LYS A 1 27 ? 0.563 -2.636 9.783 1.00 10.00 27 LYS A N 11
ATOM 12783 C CA . LYS A 1 27 ? 1.605 -2.327 10.744 1.00 10.00 27 LYS A CA 11
ATOM 12784 C C . LYS A 1 27 ? 1.755 -0.818 11.003 1.00 10.00 27 LYS A C 11
ATOM 12785 O O . LYS A 1 27 ? 2.122 -0.424 12.106 1.00 10.00 27 LYS A O 11
ATOM 12804 N N . ILE A 1 28 ? 1.560 0.015 9.975 1.00 10.00 28 ILE A N 11
ATOM 12805 C CA . ILE A 1 28 ? 1.653 1.462 10.079 1.00 10.00 28 ILE A CA 11
ATOM 12806 C C . ILE A 1 28 ? 0.629 1.977 11.093 1.00 10.00 28 ILE A C 11
ATOM 12807 O O . ILE A 1 28 ? -0.524 1.558 11.076 1.00 10.00 28 ILE A O 11
ATOM 12823 N N . GLU A 1 29 ? 1.043 2.892 11.976 1.00 10.00 29 GLU A N 11
ATOM 12824 C CA . GLU A 1 29 ? 0.186 3.336 13.065 1.00 10.00 29 GLU A CA 11
ATOM 12825 C C . GLU A 1 29 ? -1.000 4.162 12.561 1.00 10.00 29 GLU A C 11
ATOM 12826 O O . GLU A 1 29 ? -2.147 3.828 12.844 1.00 10.00 29 GLU A O 11
ATOM 12838 N N . GLY A 1 30 ? -0.765 5.236 11.797 1.00 10.00 30 GLY A N 11
ATOM 12839 C CA . GLY A 1 30 ? -1.833 6.141 11.407 1.00 10.00 30 GLY A CA 11
ATOM 12840 C C . GLY A 1 30 ? -2.616 5.615 10.210 1.00 10.00 30 GLY A C 11
ATOM 12841 O O . GLY A 1 30 ? -2.941 6.380 9.309 1.00 10.00 30 GLY A O 11
ATOM 12845 N N . VAL A 1 31 ? -2.900 4.315 10.176 1.00 10.00 31 VAL A N 11
ATOM 12846 C CA . VAL A 1 31 ? -3.546 3.645 9.069 1.00 10.00 31 VAL A CA 11
ATOM 12847 C C . VAL A 1 31 ? -5.019 3.444 9.416 1.00 10.00 31 VAL A C 11
ATOM 12848 O O . VAL A 1 31 ? -5.366 3.316 10.589 1.00 10.00 31 VAL A O 11
ATOM 12861 N N . ALA A 1 32 ? -5.882 3.421 8.400 1.00 10.00 32 ALA A N 11
ATOM 12862 C CA . ALA A 1 32 ? -7.285 3.065 8.554 1.00 10.00 32 ALA A CA 11
ATOM 12863 C C . ALA A 1 32 ? -7.526 1.737 7.850 1.00 10.00 32 ALA A C 11
ATOM 12864 O O . ALA A 1 32 ? -7.974 0.779 8.473 1.00 10.00 32 ALA A O 11
ATOM 12871 N N . ASN A 1 33 ? -7.234 1.686 6.546 1.00 10.00 33 ASN A N 11
ATOM 12872 C CA . ASN A 1 33 ? -7.539 0.540 5.704 1.00 10.00 33 ASN A CA 11
ATOM 12873 C C . ASN A 1 33 ? -6.462 0.424 4.628 1.00 10.00 33 ASN A C 11
ATOM 12874 O O . ASN A 1 33 ? -5.832 1.419 4.278 1.00 10.00 33 ASN A O 11
ATOM 12885 N N . ALA A 1 34 ? -6.268 -0.777 4.082 1.00 10.00 34 ALA A N 11
ATOM 12886 C CA . ALA A 1 34 ? -5.348 -1.023 2.973 1.00 10.00 34 ALA A CA 11
ATOM 12887 C C . ALA A 1 34 ? -5.895 -2.046 1.967 1.00 10.00 34 ALA A C 11
ATOM 12888 O O . ALA A 1 34 ? -5.236 -3.051 1.706 1.00 10.00 34 ALA A O 11
ATOM 12895 N N . PRO A 1 35 ? -7.082 -1.823 1.377 1.00 10.00 35 PRO A N 11
ATOM 12896 C CA . PRO A 1 35 ? -7.693 -2.768 0.458 1.00 10.00 35 PRO A CA 11
ATOM 12897 C C . PRO A 1 35 ? -6.987 -2.715 -0.900 1.00 10.00 35 PRO A C 11
ATOM 12898 O O . PRO A 1 35 ? -7.494 -2.115 -1.845 1.00 10.00 35 PRO A O 11
ATOM 12909 N N . VAL A 1 36 ? -5.809 -3.333 -1.009 1.00 10.00 36 VAL A N 11
ATOM 12910 C CA . VAL A 1 36 ? -5.087 -3.424 -2.264 1.00 10.00 36 VAL A CA 11
ATOM 12911 C C . VAL A 1 36 ? -5.929 -4.101 -3.353 1.00 10.00 36 VAL A C 11
ATOM 12912 O O . VAL A 1 36 ? -6.789 -4.930 -3.053 1.00 10.00 36 VAL A O 11
ATOM 12925 N N . ASN A 1 37 ? -5.648 -3.792 -4.623 1.00 10.00 37 ASN A N 11
ATOM 12926 C CA . ASN A 1 37 ? -6.388 -4.363 -5.739 1.00 10.00 37 ASN A CA 11
ATOM 12927 C C . ASN A 1 37 ? -5.668 -5.610 -6.241 1.00 10.00 37 ASN A C 11
ATOM 12928 O O . ASN A 1 37 ? -4.445 -5.620 -6.358 1.00 10.00 37 ASN A O 11
ATOM 12939 N N . PHE A 1 38 ? -6.430 -6.661 -6.552 1.00 10.00 38 PHE A N 11
ATOM 12940 C CA . PHE A 1 38 ? -5.927 -7.994 -6.876 1.00 10.00 38 PHE A CA 11
ATOM 12941 C C . PHE A 1 38 ? -6.312 -8.372 -8.310 1.00 10.00 38 PHE A C 11
ATOM 12942 O O . PHE A 1 38 ? -6.926 -9.410 -8.546 1.00 10.00 38 PHE A O 11
ATOM 12959 N N . ALA A 1 39 ? -5.942 -7.503 -9.257 1.00 10.00 39 ALA A N 11
ATOM 12960 C CA . ALA A 1 39 ? -6.124 -7.644 -10.704 1.00 10.00 39 ALA A CA 11
ATOM 12961 C C . ALA A 1 39 ? -5.760 -6.333 -11.408 1.00 10.00 39 ALA A C 11
ATOM 12962 O O . ALA A 1 39 ? -5.283 -6.339 -12.537 1.00 10.00 39 ALA A O 11
ATOM 12969 N N . LEU A 1 40 ? -6.038 -5.206 -10.745 1.00 10.00 40 LEU A N 11
ATOM 12970 C CA . LEU A 1 40 ? -5.946 -3.860 -11.301 1.00 10.00 40 LEU A CA 11
ATOM 12971 C C . LEU A 1 40 ? -4.568 -3.236 -11.066 1.00 10.00 40 LEU A C 11
ATOM 12972 O O . LEU A 1 40 ? -4.328 -2.087 -11.432 1.00 10.00 40 LEU A O 11
ATOM 12988 N N . GLU A 1 41 ? -3.702 -3.978 -10.381 1.00 10.00 41 GLU A N 11
ATOM 12989 C CA . GLU A 1 41 ? -2.266 -3.728 -10.303 1.00 10.00 41 GLU A CA 11
ATOM 12990 C C . GLU A 1 41 ? -1.976 -2.413 -9.579 1.00 10.00 41 GLU A C 11
ATOM 12991 O O . GLU A 1 41 ? -1.036 -1.690 -9.910 1.00 10.00 41 GLU A O 11
ATOM 13003 N N . THR A 1 42 ? -2.808 -2.116 -8.580 1.00 10.00 42 THR A N 11
ATOM 13004 C CA . THR A 1 42 ? -2.826 -0.869 -7.847 1.00 10.00 42 THR A CA 11
ATOM 13005 C C . THR A 1 42 ? -3.075 -1.195 -6.372 1.00 10.00 42 THR A C 11
ATOM 13006 O O . THR A 1 42 ? -3.933 -2.011 -6.040 1.00 10.00 42 THR A O 11
ATOM 13017 N N . VAL A 1 43 ? -2.298 -0.589 -5.479 1.00 10.00 43 VAL A N 11
ATOM 13018 C CA . VAL A 1 43 ? -2.572 -0.611 -4.050 1.00 10.00 43 VAL A CA 11
ATOM 13019 C C . VAL A 1 43 ? -3.344 0.660 -3.731 1.00 10.00 43 VAL A C 11
ATOM 13020 O O . VAL A 1 43 ? -3.024 1.724 -4.258 1.00 10.00 43 VAL A O 11
ATOM 13033 N N . THR A 1 44 ? -4.331 0.533 -2.850 1.00 10.00 44 THR A N 11
ATOM 13034 C CA . THR A 1 44 ? -5.211 1.592 -2.415 1.00 10.00 44 THR A CA 11
ATOM 13035 C C . THR A 1 44 ? -5.125 1.615 -0.891 1.00 10.00 44 THR A C 11
ATOM 13036 O O . THR A 1 44 ? -5.414 0.597 -0.262 1.00 10.00 44 THR A O 11
ATOM 13047 N N . VAL A 1 45 ? -4.686 2.731 -0.297 1.00 10.00 45 VAL A N 11
ATOM 13048 C CA . VAL A 1 45 ? -4.539 2.856 1.148 1.00 10.00 45 VAL A CA 11
ATOM 13049 C C . VAL A 1 45 ? -5.409 3.995 1.653 1.00 10.00 45 VAL A C 11
ATOM 13050 O O . VAL A 1 45 ? -5.504 5.033 1.002 1.00 10.00 45 VAL A O 11
ATOM 13063 N N . GLU A 1 46 ? -6.000 3.798 2.832 1.00 10.00 46 GLU A N 11
ATOM 13064 C CA . GLU A 1 46 ? -6.556 4.850 3.655 1.00 10.00 46 GLU A CA 11
ATOM 13065 C C . GLU A 1 46 ? -5.649 4.994 4.878 1.00 10.00 46 GLU A C 11
ATOM 13066 O O . GLU A 1 46 ? -5.602 4.087 5.713 1.00 10.00 46 GLU A O 11
ATOM 13078 N N . TYR A 1 47 ? -4.911 6.104 4.974 1.00 10.00 47 TYR A N 11
ATOM 13079 C CA . TYR A 1 47 ? -4.010 6.387 6.084 1.00 10.00 47 TYR A CA 11
ATOM 13080 C C . TYR A 1 47 ? -3.888 7.894 6.265 1.00 10.00 47 TYR A C 11
ATOM 13081 O O . TYR A 1 47 ? -4.272 8.663 5.390 1.00 10.00 47 TYR A O 11
ATOM 13099 N N . ASN A 1 48 ? -3.361 8.319 7.407 1.00 10.00 48 ASN A N 11
ATOM 13100 C CA . ASN A 1 48 ? -3.181 9.724 7.732 1.00 10.00 48 ASN A CA 11
ATOM 13101 C C . ASN A 1 48 ? -1.762 10.181 7.387 1.00 10.00 48 ASN A C 11
ATOM 13102 O O . ASN A 1 48 ? -0.797 9.497 7.717 1.00 10.00 48 ASN A O 11
ATOM 13113 N N . PRO A 1 49 ? -1.584 11.341 6.743 1.00 10.00 49 PRO A N 11
ATOM 13114 C CA . PRO A 1 49 ? -0.267 11.924 6.578 1.00 10.00 49 PRO A CA 11
ATOM 13115 C C . PRO A 1 49 ? 0.126 12.657 7.869 1.00 10.00 49 PRO A C 11
ATOM 13116 O O . PRO A 1 49 ? 0.410 13.852 7.826 1.00 10.00 49 PRO A O 11
ATOM 13127 N N . LYS A 1 50 ? 0.129 11.969 9.026 1.00 10.00 50 LYS A N 11
ATOM 13128 C CA . LYS A 1 50 ? 0.580 12.569 10.279 1.00 10.00 50 LYS A CA 11
ATOM 13129 C C . LYS A 1 50 ? 1.432 11.612 11.114 1.00 10.00 50 LYS A C 11
ATOM 13130 O O . LYS A 1 50 ? 2.415 12.047 11.708 1.00 10.00 50 LYS A O 11
ATOM 13149 N N . GLU A 1 51 ? 1.072 10.323 11.164 1.00 10.00 51 GLU A N 11
ATOM 13150 C CA . GLU A 1 51 ? 1.808 9.321 11.930 1.00 10.00 51 GLU A CA 11
ATOM 13151 C C . GLU A 1 51 ? 2.808 8.592 11.029 1.00 10.00 51 GLU A C 11
ATOM 13152 O O . GLU A 1 51 ? 3.812 8.076 11.511 1.00 10.00 51 GLU A O 11
ATOM 13164 N N . ALA A 1 52 ? 2.523 8.527 9.724 1.00 10.00 52 ALA A N 11
ATOM 13165 C CA . ALA A 1 52 ? 3.357 7.859 8.738 1.00 10.00 52 ALA A CA 11
ATOM 13166 C C . ALA A 1 52 ? 3.150 8.521 7.375 1.00 10.00 52 ALA A C 11
ATOM 13167 O O . ALA A 1 52 ? 2.278 9.379 7.240 1.00 10.00 52 ALA A O 11
ATOM 13174 N N . SER A 1 53 ? 3.939 8.131 6.368 1.00 10.00 53 SER A N 11
ATOM 13175 C CA . SER A 1 53 ? 3.912 8.702 5.028 1.00 10.00 53 SER A CA 11
ATOM 13176 C C . SER A 1 53 ? 3.862 7.624 3.938 1.00 10.00 53 SER A C 11
ATOM 13177 O O . SER A 1 53 ? 4.110 6.441 4.179 1.00 10.00 53 SER A O 11
ATOM 13185 N N . VAL A 1 54 ? 3.612 8.071 2.702 1.00 10.00 54 VAL A N 11
ATOM 13186 C CA . VAL A 1 54 ? 3.789 7.273 1.495 1.00 10.00 54 VAL A CA 11
ATOM 13187 C C . VAL A 1 54 ? 5.166 6.592 1.492 1.00 10.00 54 VAL A C 11
ATOM 13188 O O . VAL A 1 54 ? 5.293 5.412 1.160 1.00 10.00 54 VAL A O 11
ATOM 13201 N N . SER A 1 55 ? 6.199 7.348 1.874 1.00 10.00 55 SER A N 11
ATOM 13202 C CA . SER A 1 55 ? 7.584 6.922 1.952 1.00 10.00 55 SER A CA 11
ATOM 13203 C C . SER A 1 55 ? 7.765 5.769 2.942 1.00 10.00 55 SER A C 11
ATOM 13204 O O . SER A 1 55 ? 8.577 4.874 2.683 1.00 10.00 55 SER A O 11
ATOM 13212 N N . ASP A 1 56 ? 7.018 5.780 4.050 1.00 10.00 56 ASP A N 11
ATOM 13213 C CA . ASP A 1 56 ? 7.032 4.693 5.005 1.00 10.00 56 ASP A CA 11
ATOM 13214 C C . ASP A 1 56 ? 6.324 3.499 4.386 1.00 10.00 56 ASP A C 11
ATOM 13215 O O . ASP A 1 56 ? 6.933 2.452 4.194 1.00 10.00 56 ASP A O 11
ATOM 13224 N N . LEU A 1 57 ? 5.040 3.636 4.047 1.00 10.00 57 LEU A N 11
ATOM 13225 C CA . LEU A 1 57 ? 4.260 2.470 3.662 1.00 10.00 57 LEU A CA 11
ATOM 13226 C C . LEU A 1 57 ? 4.855 1.776 2.433 1.00 10.00 57 LEU A C 11
ATOM 13227 O O . LEU A 1 57 ? 4.987 0.554 2.425 1.00 10.00 57 LEU A O 11
ATOM 13243 N N . LYS A 1 58 ? 5.294 2.530 1.418 1.00 10.00 58 LYS A N 11
ATOM 13244 C CA . LYS A 1 58 ? 6.044 1.956 0.319 1.00 10.00 58 LYS A CA 11
ATOM 13245 C C . LYS A 1 58 ? 7.234 1.105 0.760 1.00 10.00 58 LYS A C 11
ATOM 13246 O O . LYS A 1 58 ? 7.457 0.082 0.128 1.00 10.00 58 LYS A O 11
ATOM 13265 N N . GLU A 1 59 ? 7.982 1.465 1.819 1.00 10.00 59 GLU A N 11
ATOM 13266 C CA . GLU A 1 59 ? 9.038 0.618 2.359 1.00 10.00 59 GLU A CA 11
ATOM 13267 C C . GLU A 1 59 ? 8.507 -0.786 2.622 1.00 10.00 59 GLU A C 11
ATOM 13268 O O . GLU A 1 59 ? 9.181 -1.780 2.370 1.00 10.00 59 GLU A O 11
ATOM 13280 N N . ALA A 1 60 ? 7.272 -0.859 3.115 1.00 10.00 60 ALA A N 11
ATOM 13281 C CA . ALA A 1 60 ? 6.685 -2.115 3.528 1.00 10.00 60 ALA A CA 11
ATOM 13282 C C . ALA A 1 60 ? 6.584 -3.052 2.320 1.00 10.00 60 ALA A C 11
ATOM 13283 O O . ALA A 1 60 ? 6.976 -4.216 2.397 1.00 10.00 60 ALA A O 11
ATOM 13290 N N . VAL A 1 61 ? 6.096 -2.517 1.198 1.00 10.00 61 VAL A N 11
ATOM 13291 C CA . VAL A 1 61 ? 6.077 -3.217 -0.081 1.00 10.00 61 VAL A CA 11
ATOM 13292 C C . VAL A 1 61 ? 7.497 -3.451 -0.624 1.00 10.00 61 VAL A C 11
ATOM 13293 O O . VAL A 1 61 ? 7.818 -4.559 -1.044 1.00 10.00 61 VAL A O 11
ATOM 13306 N N . ASP A 1 62 ? 8.355 -2.431 -0.591 1.00 10.00 62 ASP A N 11
ATOM 13307 C CA . ASP A 1 62 ? 9.729 -2.483 -1.090 1.00 10.00 62 ASP A CA 11
ATOM 13308 C C . ASP A 1 62 ? 10.419 -3.718 -0.508 1.00 10.00 62 ASP A C 11
ATOM 13309 O O . ASP A 1 62 ? 10.910 -4.592 -1.221 1.00 10.00 62 ASP A O 11
ATOM 13318 N N . LYS A 1 63 ? 10.377 -3.810 0.822 1.00 10.00 63 LYS A N 11
ATOM 13319 C CA . LYS A 1 63 ? 10.946 -4.887 1.612 1.00 10.00 63 LYS A CA 11
ATOM 13320 C C . LYS A 1 63 ? 10.372 -6.248 1.208 1.00 10.00 63 LYS A C 11
ATOM 13321 O O . LYS A 1 63 ? 11.078 -7.251 1.265 1.00 10.00 63 LYS A O 11
ATOM 13340 N N . LEU A 1 64 ? 9.090 -6.293 0.828 1.00 10.00 64 LEU A N 11
ATOM 13341 C CA . LEU A 1 64 ? 8.437 -7.473 0.302 1.00 10.00 64 LEU A CA 11
ATOM 13342 C C . LEU A 1 64 ? 9.184 -8.024 -0.919 1.00 10.00 64 LEU A C 11
ATOM 13343 O O . LEU A 1 64 ? 9.214 -9.238 -1.109 1.00 10.00 64 LEU A O 11
ATOM 13359 N N . GLY A 1 65 ? 9.775 -7.149 -1.743 1.00 10.00 65 GLY A N 11
ATOM 13360 C CA . GLY A 1 65 ? 10.605 -7.542 -2.878 1.00 10.00 65 GLY A CA 11
ATOM 13361 C C . GLY A 1 65 ? 10.157 -6.921 -4.202 1.00 10.00 65 GLY A C 11
ATOM 13362 O O . GLY A 1 65 ? 10.885 -7.010 -5.189 1.00 10.00 65 GLY A O 11
ATOM 13366 N N . TYR A 1 66 ? 8.971 -6.307 -4.241 1.00 10.00 66 TYR A N 11
ATOM 13367 C CA . TYR A 1 66 ? 8.462 -5.555 -5.383 1.00 10.00 66 TYR A CA 11
ATOM 13368 C C . TYR A 1 66 ? 8.311 -4.111 -4.937 1.00 10.00 66 TYR A C 11
ATOM 13369 O O . TYR A 1 66 ? 8.119 -3.867 -3.751 1.00 10.00 66 TYR A O 11
ATOM 13387 N N . LYS A 1 67 ? 8.430 -3.155 -5.859 1.00 10.00 67 LYS A N 11
ATOM 13388 C CA . LYS A 1 67 ? 8.472 -1.747 -5.491 1.00 10.00 67 LYS A CA 11
ATOM 13389 C C . LYS A 1 67 ? 7.080 -1.128 -5.598 1.00 10.00 67 LYS A C 11
ATOM 13390 O O . LYS A 1 67 ? 6.217 -1.617 -6.331 1.00 10.00 67 LYS A O 11
ATOM 13409 N N . LEU A 1 68 ? 6.884 -0.041 -4.850 1.00 10.00 68 LEU A N 11
ATOM 13410 C CA . LEU A 1 68 ? 5.648 0.713 -4.763 1.00 10.00 68 LEU A CA 11
ATOM 13411 C C . LEU A 1 68 ? 5.978 2.182 -5.002 1.00 10.00 68 LEU A C 11
ATOM 13412 O O . LEU A 1 68 ? 7.075 2.629 -4.658 1.00 10.00 68 LEU A O 11
ATOM 13428 N N . LYS A 1 69 ? 5.030 2.939 -5.554 1.00 10.00 69 LYS A N 11
ATOM 13429 C CA . LYS A 1 69 ? 5.103 4.381 -5.639 1.00 10.00 69 LYS A CA 11
ATOM 13430 C C . LYS A 1 69 ? 3.693 4.938 -5.730 1.00 10.00 69 LYS A C 11
ATOM 13431 O O . LYS A 1 69 ? 2.819 4.237 -6.223 1.00 10.00 69 LYS A O 11
ATOM 13450 N N . LEU A 1 70 ? 3.466 6.167 -5.251 1.00 10.00 70 LEU A N 11
ATOM 13451 C CA . LEU A 1 70 ? 2.155 6.796 -5.347 1.00 10.00 70 LEU A CA 11
ATOM 13452 C C . LEU A 1 70 ? 1.783 6.982 -6.817 1.00 10.00 70 LEU A C 11
ATOM 13453 O O . LEU A 1 70 ? 2.647 7.128 -7.682 1.00 10.00 70 LEU A O 11
ATOM 13469 N N . LYS A 1 71 ? 0.482 7.038 -7.050 1.00 10.00 71 LYS A N 11
ATOM 13470 C CA . LYS A 1 71 ? -0.179 7.383 -8.281 1.00 10.00 71 LYS A CA 11
ATOM 13471 C C . LYS A 1 71 ? -0.987 8.649 -8.016 1.00 10.00 71 LYS A C 11
ATOM 13472 O O . LYS A 1 71 ? -0.855 9.636 -8.735 1.00 10.00 71 LYS A O 11
ATOM 13491 N N . GLY A 1 72 ? -1.830 8.610 -6.983 1.00 10.00 72 GLY A N 11
ATOM 13492 C CA . GLY A 1 72 ? -2.612 9.754 -6.562 1.00 10.00 72 GLY A CA 11
ATOM 13493 C C . GLY A 1 72 ? -3.626 9.307 -5.521 1.00 10.00 72 GLY A C 11
ATOM 13494 O O . GLY A 1 72 ? -3.359 9.390 -4.325 1.00 10.00 72 GLY A O 11
ATOM 13498 N N . GLU A 1 73 ? -4.769 8.802 -5.981 1.00 10.00 73 GLU A N 11
ATOM 13499 C CA . GLU A 1 73 ? -5.962 8.624 -5.179 1.00 10.00 73 GLU A CA 11
ATOM 13500 C C . GLU A 1 73 ? -6.860 7.612 -5.879 1.00 10.00 73 GLU A C 11
ATOM 13501 O O . GLU A 1 73 ? -6.683 7.341 -7.067 1.00 10.00 73 GLU A O 11
ATOM 13513 N N . GLN A 1 74 ? -7.822 7.073 -5.130 1.00 10.00 74 GLN A N 11
ATOM 13514 C CA . GLN A 1 74 ? -8.830 6.163 -5.651 1.00 10.00 74 GLN A CA 11
ATOM 13515 C C . GLN A 1 74 ? -9.970 6.995 -6.239 1.00 10.00 74 GLN A C 11
ATOM 13516 O O . GLN A 1 74 ? -10.547 7.812 -5.527 1.00 10.00 74 GLN A O 11
ATOM 13530 N N . ASP A 1 75 ? -10.282 6.760 -7.519 1.00 10.00 75 ASP A N 11
ATOM 13531 C CA . ASP A 1 75 ? -11.426 7.317 -8.239 1.00 10.00 75 ASP A CA 11
ATOM 13532 C C . ASP A 1 75 ? -11.593 8.831 -8.020 1.00 10.00 75 ASP A C 11
ATOM 13533 O O . ASP A 1 75 ? -12.367 9.267 -7.168 1.00 10.00 75 ASP A O 11
ATOM 13542 N N . SER A 1 76 ? -10.843 9.625 -8.791 1.00 10.00 76 SER A N 11
ATOM 13543 C CA . SER A 1 76 ? -10.777 11.081 -8.725 1.00 10.00 76 SER A CA 11
ATOM 13544 C C . SER A 1 76 ? -12.111 11.789 -9.002 1.00 10.00 76 SER A C 11
ATOM 13545 O O . SER A 1 76 ? -12.263 12.477 -10.013 1.00 10.00 76 SER A O 11
ATOM 13553 N N . ILE A 1 77 ? -13.067 11.677 -8.084 1.00 10.00 77 ILE A N 11
ATOM 13554 C CA . ILE A 1 77 ? -14.357 12.339 -8.171 1.00 10.00 77 ILE A CA 11
ATOM 13555 C C . ILE A 1 77 ? -14.248 13.839 -7.864 1.00 10.00 77 ILE A C 11
ATOM 13556 O O . ILE A 1 77 ? -14.720 14.326 -6.838 1.00 10.00 77 ILE A O 11
ATOM 13572 N N . GLU A 1 78 ? -13.652 14.571 -8.798 1.00 10.00 78 GLU A N 11
ATOM 13573 C CA . GLU A 1 78 ? -13.555 16.026 -8.764 1.00 10.00 78 GLU A CA 11
ATOM 13574 C C . GLU A 1 78 ? -14.890 16.620 -9.231 1.00 10.00 78 GLU A C 11
ATOM 13575 O O . GLU A 1 78 ? -15.655 17.170 -8.444 1.00 10.00 78 GLU A O 11
ATOM 13587 N N . GLY A 1 79 ? -15.188 16.490 -10.525 1.00 10.00 79 GLY A N 11
ATOM 13588 C CA . GLY A 1 79 ? -16.429 16.977 -11.106 1.00 10.00 79 GLY A CA 11
ATOM 13589 C C . GLY A 1 79 ? -16.384 18.486 -11.352 1.00 10.00 79 GLY A C 11
ATOM 13590 O O . GLY A 1 79 ? -16.443 18.915 -12.503 1.00 10.00 79 GLY A O 11
ATOM 13594 N N . ARG A 1 80 ? -16.317 19.286 -10.287 1.00 10.00 80 ARG A N 11
ATOM 13595 C CA . ARG A 1 80 ? -16.295 20.740 -10.337 1.00 10.00 80 ARG A CA 11
ATOM 13596 C C . ARG A 1 80 ? -15.918 21.223 -8.938 1.00 10.00 80 ARG A C 11
ATOM 13597 O O . ARG A 1 80 ? -16.206 20.456 -7.992 1.00 10.00 80 ARG A O 11
ATOM 13619 N N . VAL A 1 1 ? -8.124 13.832 9.756 1.00 10.00 1 VAL A N 12
ATOM 13620 C CA . VAL A 1 1 ? -8.551 12.442 9.942 1.00 10.00 1 VAL A CA 12
ATOM 13621 C C . VAL A 1 1 ? -7.628 11.600 9.060 1.00 10.00 1 VAL A C 12
ATOM 13622 O O . VAL A 1 1 ? -6.435 11.892 9.062 1.00 10.00 1 VAL A O 12
ATOM 13637 N N . THR A 1 2 ? -8.150 10.639 8.297 1.00 10.00 2 THR A N 12
ATOM 13638 C CA . THR A 1 2 ? -7.383 9.757 7.437 1.00 10.00 2 THR A CA 12
ATOM 13639 C C . THR A 1 2 ? -7.721 10.030 5.966 1.00 10.00 2 THR A C 12
ATOM 13640 O O . THR A 1 2 ? -8.882 10.234 5.593 1.00 10.00 2 THR A O 12
ATOM 13651 N N . GLU A 1 3 ? -6.682 10.053 5.136 1.00 10.00 3 GLU A N 12
ATOM 13652 C CA . GLU A 1 3 ? -6.704 10.575 3.788 1.00 10.00 3 GLU A CA 12
ATOM 13653 C C . GLU A 1 3 ? -6.421 9.441 2.808 1.00 10.00 3 GLU A C 12
ATOM 13654 O O . GLU A 1 3 ? -5.797 8.442 3.160 1.00 10.00 3 GLU A O 12
ATOM 13666 N N . LYS A 1 4 ? -6.956 9.591 1.599 1.00 10.00 4 LYS A N 12
ATOM 13667 C CA . LYS A 1 4 ? -6.975 8.571 0.569 1.00 10.00 4 LYS A CA 12
ATOM 13668 C C . LYS A 1 4 ? -5.667 8.674 -0.211 1.00 10.00 4 LYS A C 12
ATOM 13669 O O . LYS A 1 4 ? -5.298 9.766 -0.625 1.00 10.00 4 LYS A O 12
ATOM 13688 N N . ALA A 1 5 ? -4.964 7.554 -0.392 1.00 10.00 5 ALA A N 12
ATOM 13689 C CA . ALA A 1 5 ? -3.762 7.458 -1.203 1.00 10.00 5 ALA A CA 12
ATOM 13690 C C . ALA A 1 5 ? -3.848 6.213 -2.094 1.00 10.00 5 ALA A C 12
ATOM 13691 O O . ALA A 1 5 ? -4.232 5.146 -1.613 1.00 10.00 5 ALA A O 12
ATOM 13698 N N . GLU A 1 6 ? -3.474 6.339 -3.371 1.00 10.00 6 GLU A N 12
ATOM 13699 C CA . GLU A 1 6 ? -3.379 5.240 -4.315 1.00 10.00 6 GLU A CA 12
ATOM 13700 C C . GLU A 1 6 ? -1.933 5.101 -4.728 1.00 10.00 6 GLU A C 12
ATOM 13701 O O . GLU A 1 6 ? -1.211 6.098 -4.777 1.00 10.00 6 GLU A O 12
ATOM 13713 N N . PHE A 1 7 ? -1.546 3.872 -5.066 1.00 10.00 7 PHE A N 12
ATOM 13714 C CA . PHE A 1 7 ? -0.176 3.521 -5.380 1.00 10.00 7 PHE A CA 12
ATOM 13715 C C . PHE A 1 7 ? -0.159 2.571 -6.575 1.00 10.00 7 PHE A C 12
ATOM 13716 O O . PHE A 1 7 ? -1.000 1.671 -6.662 1.00 10.00 7 PHE A O 12
ATOM 13733 N N . ASP A 1 8 ? 0.788 2.802 -7.487 1.00 10.00 8 ASP A N 12
ATOM 13734 C CA . ASP A 1 8 ? 0.955 2.081 -8.740 1.00 10.00 8 ASP A CA 12
ATOM 13735 C C . ASP A 1 8 ? 2.106 1.085 -8.569 1.00 10.00 8 ASP A C 12
ATOM 13736 O O . ASP A 1 8 ? 3.136 1.441 -7.988 1.00 10.00 8 ASP A O 12
ATOM 13745 N N . ILE A 1 9 ? 1.887 -0.178 -8.946 1.00 10.00 9 ILE A N 12
ATOM 13746 C CA . ILE A 1 9 ? 2.721 -1.325 -8.609 1.00 10.00 9 ILE A CA 12
ATOM 13747 C C . ILE A 1 9 ? 3.365 -1.916 -9.860 1.00 10.00 9 ILE A C 12
ATOM 13748 O O . ILE A 1 9 ? 2.794 -1.842 -10.945 1.00 10.00 9 ILE A O 12
ATOM 13764 N N . GLU A 1 10 ? 4.515 -2.572 -9.681 1.00 10.00 10 GLU A N 12
ATOM 13765 C CA . GLU A 1 10 ? 5.150 -3.392 -10.684 1.00 10.00 10 GLU A CA 12
ATOM 13766 C C . GLU A 1 10 ? 5.451 -4.758 -10.065 1.00 10.00 10 GLU A C 12
ATOM 13767 O O . GLU A 1 10 ? 6.562 -4.975 -9.581 1.00 10.00 10 GLU A O 12
ATOM 13779 N N . GLY A 1 11 ? 4.485 -5.681 -10.091 1.00 10.00 11 GLY A N 12
ATOM 13780 C CA . GLY A 1 11 ? 4.757 -7.100 -9.930 1.00 10.00 11 GLY A CA 12
ATOM 13781 C C . GLY A 1 11 ? 4.165 -7.684 -8.652 1.00 10.00 11 GLY A C 12
ATOM 13782 O O . GLY A 1 11 ? 4.908 -8.221 -7.830 1.00 10.00 11 GLY A O 12
ATOM 13786 N N . MET A 1 12 ? 2.836 -7.651 -8.509 1.00 10.00 12 MET A N 12
ATOM 13787 C CA . MET A 1 12 ? 2.134 -8.362 -7.442 1.00 10.00 12 MET A CA 12
ATOM 13788 C C . MET A 1 12 ? 0.992 -9.239 -7.989 1.00 10.00 12 MET A C 12
ATOM 13789 O O . MET A 1 12 ? -0.072 -9.395 -7.385 1.00 10.00 12 MET A O 12
ATOM 13803 N N . THR A 1 13 ? 1.233 -9.914 -9.109 1.00 10.00 13 THR A N 12
ATOM 13804 C CA . THR A 1 13 ? 0.213 -10.657 -9.834 1.00 10.00 13 THR A CA 12
ATOM 13805 C C . THR A 1 13 ? 0.167 -12.093 -9.322 1.00 10.00 13 THR A C 12
ATOM 13806 O O . THR A 1 13 ? 0.293 -13.026 -10.113 1.00 10.00 13 THR A O 12
ATOM 13817 N N . CYS A 1 14 ? 0.029 -12.276 -8.006 1.00 10.00 14 CYS A N 12
ATOM 13818 C CA . CYS A 1 14 ? -0.038 -13.623 -7.432 1.00 10.00 14 CYS A CA 12
ATOM 13819 C C . CYS A 1 14 ? -1.114 -13.733 -6.351 1.00 10.00 14 CYS A C 12
ATOM 13820 O O . CYS A 1 14 ? -1.243 -14.773 -5.713 1.00 10.00 14 CYS A O 12
ATOM 13828 N N . ALA A 1 15 ? -1.903 -12.671 -6.140 1.00 10.00 15 ALA A N 12
ATOM 13829 C CA . ALA A 1 15 ? -2.972 -12.577 -5.153 1.00 10.00 15 ALA A CA 12
ATOM 13830 C C . ALA A 1 15 ? -2.458 -12.596 -3.711 1.00 10.00 15 ALA A C 12
ATOM 13831 O O . ALA A 1 15 ? -2.711 -11.653 -2.965 1.00 10.00 15 ALA A O 12
ATOM 13838 N N . ALA A 1 16 ? -1.720 -13.634 -3.311 1.00 10.00 16 ALA A N 12
ATOM 13839 C CA . ALA A 1 16 ? -1.168 -13.809 -1.983 1.00 10.00 16 ALA A CA 12
ATOM 13840 C C . ALA A 1 16 ? -0.204 -12.672 -1.681 1.00 10.00 16 ALA A C 12
ATOM 13841 O O . ALA A 1 16 ? -0.126 -12.211 -0.544 1.00 10.00 16 ALA A O 12
ATOM 13848 N N . CYS A 1 17 ? 0.535 -12.231 -2.704 1.00 10.00 17 CYS A N 12
ATOM 13849 C CA . CYS A 1 17 ? 1.498 -11.163 -2.549 1.00 10.00 17 CYS A CA 12
ATOM 13850 C C . CYS A 1 17 ? 0.761 -9.849 -2.268 1.00 10.00 17 CYS A C 12
ATOM 13851 O O . CYS A 1 17 ? 1.003 -9.217 -1.240 1.00 10.00 17 CYS A O 12
ATOM 13859 N N . ALA A 1 18 ? -0.222 -9.495 -3.103 1.00 10.00 18 ALA A N 12
ATOM 13860 C CA . ALA A 1 18 ? -1.091 -8.351 -2.877 1.00 10.00 18 ALA A CA 12
ATOM 13861 C C . ALA A 1 18 ? -1.723 -8.439 -1.487 1.00 10.00 18 ALA A C 12
ATOM 13862 O O . ALA A 1 18 ? -1.686 -7.492 -0.711 1.00 10.00 18 ALA A O 12
ATOM 13869 N N . ASN A 1 19 ? -2.242 -9.616 -1.137 1.00 10.00 19 ASN A N 12
ATOM 13870 C CA . ASN A 1 19 ? -2.858 -9.843 0.176 1.00 10.00 19 ASN A CA 12
ATOM 13871 C C . ASN A 1 19 ? -1.869 -9.640 1.337 1.00 10.00 19 ASN A C 12
ATOM 13872 O O . ASN A 1 19 ? -2.278 -9.463 2.487 1.00 10.00 19 ASN A O 12
ATOM 13883 N N . ARG A 1 20 ? -0.562 -9.698 1.069 1.00 10.00 20 ARG A N 12
ATOM 13884 C CA . ARG A 1 20 ? 0.484 -9.486 2.051 1.00 10.00 20 ARG A CA 12
ATOM 13885 C C . ARG A 1 20 ? 0.643 -7.984 2.285 1.00 10.00 20 ARG A C 12
ATOM 13886 O O . ARG A 1 20 ? 0.855 -7.568 3.428 1.00 10.00 20 ARG A O 12
ATOM 13907 N N . ILE A 1 21 ? 0.500 -7.175 1.221 1.00 10.00 21 ILE A N 12
ATOM 13908 C CA . ILE A 1 21 ? 0.454 -5.720 1.332 1.00 10.00 21 ILE A CA 12
ATOM 13909 C C . ILE A 1 21 ? -0.432 -5.320 2.496 1.00 10.00 21 ILE A C 12
ATOM 13910 O O . ILE A 1 21 ? 0.040 -4.608 3.369 1.00 10.00 21 ILE A O 12
ATOM 13926 N N . GLU A 1 22 ? -1.680 -5.794 2.534 1.00 10.00 22 GLU A N 12
ATOM 13927 C CA . GLU A 1 22 ? -2.621 -5.466 3.596 1.00 10.00 22 GLU A CA 12
ATOM 13928 C C . GLU A 1 22 ? -1.971 -5.551 4.979 1.00 10.00 22 GLU A C 12
ATOM 13929 O O . GLU A 1 22 ? -2.131 -4.655 5.797 1.00 10.00 22 GLU A O 12
ATOM 13941 N N . LYS A 1 23 ? -1.234 -6.630 5.249 1.00 10.00 23 LYS A N 12
ATOM 13942 C CA . LYS A 1 23 ? -0.574 -6.837 6.526 1.00 10.00 23 LYS A CA 12
ATOM 13943 C C . LYS A 1 23 ? 0.592 -5.859 6.679 1.00 10.00 23 LYS A C 12
ATOM 13944 O O . LYS A 1 23 ? 0.745 -5.224 7.723 1.00 10.00 23 LYS A O 12
ATOM 13963 N N . ARG A 1 24 ? 1.417 -5.720 5.640 1.00 10.00 24 ARG A N 12
ATOM 13964 C CA . ARG A 1 24 ? 2.557 -4.818 5.689 1.00 10.00 24 ARG A CA 12
ATOM 13965 C C . ARG A 1 24 ? 2.123 -3.363 5.885 1.00 10.00 24 ARG A C 12
ATOM 13966 O O . ARG A 1 24 ? 2.823 -2.607 6.543 1.00 10.00 24 ARG A O 12
ATOM 13987 N N . LEU A 1 25 ? 0.977 -2.979 5.332 1.00 10.00 25 LEU A N 12
ATOM 13988 C CA . LEU A 1 25 ? 0.381 -1.663 5.456 1.00 10.00 25 LEU A CA 12
ATOM 13989 C C . LEU A 1 25 ? -0.416 -1.531 6.753 1.00 10.00 25 LEU A C 12
ATOM 13990 O O . LEU A 1 25 ? -0.388 -0.480 7.382 1.00 10.00 25 LEU A O 12
ATOM 14006 N N . ASN A 1 26 ? -1.067 -2.603 7.206 1.00 10.00 26 ASN A N 12
ATOM 14007 C CA . ASN A 1 26 ? -1.735 -2.642 8.502 1.00 10.00 26 ASN A CA 12
ATOM 14008 C C . ASN A 1 26 ? -0.728 -2.360 9.614 1.00 10.00 26 ASN A C 12
ATOM 14009 O O . ASN A 1 26 ? -1.112 -1.897 10.682 1.00 10.00 26 ASN A O 12
ATOM 14020 N N . LYS A 1 27 ? 0.561 -2.626 9.365 1.00 10.00 27 LYS A N 12
ATOM 14021 C CA . LYS A 1 27 ? 1.601 -2.220 10.298 1.00 10.00 27 LYS A CA 12
ATOM 14022 C C . LYS A 1 27 ? 1.489 -0.725 10.646 1.00 10.00 27 LYS A C 12
ATOM 14023 O O . LYS A 1 27 ? 1.775 -0.346 11.778 1.00 10.00 27 LYS A O 12
ATOM 14042 N N . ILE A 1 28 ? 1.181 0.126 9.657 1.00 10.00 28 ILE A N 12
ATOM 14043 C CA . ILE A 1 28 ? 1.124 1.567 9.836 1.00 10.00 28 ILE A CA 12
ATOM 14044 C C . ILE A 1 28 ? 0.147 1.906 10.960 1.00 10.00 28 ILE A C 12
ATOM 14045 O O . ILE A 1 28 ? -1.003 1.478 10.934 1.00 10.00 28 ILE A O 12
ATOM 14061 N N . GLU A 1 29 ? 0.598 2.690 11.941 1.00 10.00 29 GLU A N 12
ATOM 14062 C CA . GLU A 1 29 ? -0.232 3.007 13.088 1.00 10.00 29 GLU A CA 12
ATOM 14063 C C . GLU A 1 29 ? -1.376 3.943 12.688 1.00 10.00 29 GLU A C 12
ATOM 14064 O O . GLU A 1 29 ? -2.535 3.661 12.985 1.00 10.00 29 GLU A O 12
ATOM 14076 N N . GLY A 1 30 ? -1.100 5.035 11.963 1.00 10.00 30 GLY A N 12
ATOM 14077 C CA . GLY A 1 30 ? -2.134 5.993 11.604 1.00 10.00 30 GLY A CA 12
ATOM 14078 C C . GLY A 1 30 ? -2.884 5.563 10.350 1.00 10.00 30 GLY A C 12
ATOM 14079 O O . GLY A 1 30 ? -3.129 6.386 9.470 1.00 10.00 30 GLY A O 12
ATOM 14083 N N . VAL A 1 31 ? -3.233 4.280 10.250 1.00 10.00 31 VAL A N 12
ATOM 14084 C CA . VAL A 1 31 ? -3.912 3.706 9.107 1.00 10.00 31 VAL A CA 12
ATOM 14085 C C . VAL A 1 31 ? -5.400 3.598 9.429 1.00 10.00 31 VAL A C 12
ATOM 14086 O O . VAL A 1 31 ? -5.777 3.419 10.586 1.00 10.00 31 VAL A O 12
ATOM 14099 N N . ALA A 1 32 ? -6.242 3.726 8.407 1.00 10.00 32 ALA A N 12
ATOM 14100 C CA . ALA A 1 32 ? -7.684 3.555 8.511 1.00 10.00 32 ALA A CA 12
ATOM 14101 C C . ALA A 1 32 ? -8.076 2.289 7.765 1.00 10.00 32 ALA A C 12
ATOM 14102 O O . ALA A 1 32 ? -8.676 1.390 8.344 1.00 10.00 32 ALA A O 12
ATOM 14109 N N . ASN A 1 33 ? -7.739 2.228 6.472 1.00 10.00 33 ASN A N 12
ATOM 14110 C CA . ASN A 1 33 ? -8.127 1.129 5.600 1.00 10.00 33 ASN A CA 12
ATOM 14111 C C . ASN A 1 33 ? -6.978 0.855 4.634 1.00 10.00 33 ASN A C 12
ATOM 14112 O O . ASN A 1 33 ? -6.217 1.766 4.314 1.00 10.00 33 ASN A O 12
ATOM 14123 N N . ALA A 1 34 ? -6.853 -0.385 4.154 1.00 10.00 34 ALA A N 12
ATOM 14124 C CA . ALA A 1 34 ? -5.893 -0.758 3.116 1.00 10.00 34 ALA A CA 12
ATOM 14125 C C . ALA A 1 34 ? -6.522 -1.729 2.105 1.00 10.00 34 ALA A C 12
ATOM 14126 O O . ALA A 1 34 ? -6.057 -2.861 1.977 1.00 10.00 34 ALA A O 12
ATOM 14133 N N . PRO A 1 35 ? -7.582 -1.325 1.384 1.00 10.00 35 PRO A N 12
ATOM 14134 C CA . PRO A 1 35 ? -8.296 -2.199 0.468 1.00 10.00 35 PRO A CA 12
ATOM 14135 C C . PRO A 1 35 ? -7.514 -2.337 -0.842 1.00 10.00 35 PRO A C 12
ATOM 14136 O O . PRO A 1 35 ? -7.944 -1.850 -1.886 1.00 10.00 35 PRO A O 12
ATOM 14147 N N . VAL A 1 36 ? -6.349 -2.986 -0.795 1.00 10.00 36 VAL A N 12
ATOM 14148 C CA . VAL A 1 36 ? -5.527 -3.187 -1.975 1.00 10.00 36 VAL A CA 12
ATOM 14149 C C . VAL A 1 36 ? -6.242 -4.082 -2.981 1.00 10.00 36 VAL A C 12
ATOM 14150 O O . VAL A 1 36 ? -7.070 -4.910 -2.602 1.00 10.00 36 VAL A O 12
ATOM 14163 N N . ASN A 1 37 ? -5.889 -3.956 -4.262 1.00 10.00 37 ASN A N 12
ATOM 14164 C CA . ASN A 1 37 ? -6.457 -4.834 -5.274 1.00 10.00 37 ASN A CA 12
ATOM 14165 C C . ASN A 1 37 ? -5.519 -6.018 -5.468 1.00 10.00 37 ASN A C 12
ATOM 14166 O O . ASN A 1 37 ? -4.316 -5.872 -5.299 1.00 10.00 37 ASN A O 12
ATOM 14177 N N . PHE A 1 38 ? -6.047 -7.194 -5.813 1.00 10.00 38 PHE A N 12
ATOM 14178 C CA . PHE A 1 38 ? -5.276 -8.435 -5.899 1.00 10.00 38 PHE A CA 12
ATOM 14179 C C . PHE A 1 38 ? -5.464 -9.085 -7.271 1.00 10.00 38 PHE A C 12
ATOM 14180 O O . PHE A 1 38 ? -5.704 -10.285 -7.380 1.00 10.00 38 PHE A O 12
ATOM 14197 N N . ALA A 1 39 ? -5.322 -8.265 -8.316 1.00 10.00 39 ALA A N 12
ATOM 14198 C CA . ALA A 1 39 ? -5.420 -8.644 -9.722 1.00 10.00 39 ALA A CA 12
ATOM 14199 C C . ALA A 1 39 ? -5.054 -7.448 -10.603 1.00 10.00 39 ALA A C 12
ATOM 14200 O O . ALA A 1 39 ? -4.350 -7.583 -11.597 1.00 10.00 39 ALA A O 12
ATOM 14207 N N . LEU A 1 40 ? -5.565 -6.274 -10.225 1.00 10.00 40 LEU A N 12
ATOM 14208 C CA . LEU A 1 40 ? -5.534 -5.058 -11.025 1.00 10.00 40 LEU A CA 12
ATOM 14209 C C . LEU A 1 40 ? -4.149 -4.399 -11.014 1.00 10.00 40 LEU A C 12
ATOM 14210 O O . LEU A 1 40 ? -3.867 -3.551 -11.855 1.00 10.00 40 LEU A O 12
ATOM 14226 N N . GLU A 1 41 ? -3.321 -4.765 -10.029 1.00 10.00 41 GLU A N 12
ATOM 14227 C CA . GLU A 1 41 ? -2.004 -4.193 -9.765 1.00 10.00 41 GLU A CA 12
ATOM 14228 C C . GLU A 1 41 ? -2.136 -2.717 -9.401 1.00 10.00 41 GLU A C 12
ATOM 14229 O O . GLU A 1 41 ? -1.490 -1.846 -9.977 1.00 10.00 41 GLU A O 12
ATOM 14241 N N . THR A 1 42 ? -2.962 -2.460 -8.389 1.00 10.00 42 THR A N 12
ATOM 14242 C CA . THR A 1 42 ? -3.125 -1.165 -7.764 1.00 10.00 42 THR A CA 12
ATOM 14243 C C . THR A 1 42 ? -3.310 -1.399 -6.263 1.00 10.00 42 THR A C 12
ATOM 14244 O O . THR A 1 42 ? -4.100 -2.253 -5.854 1.00 10.00 42 THR A O 12
ATOM 14255 N N . VAL A 1 43 ? -2.555 -0.672 -5.442 1.00 10.00 43 VAL A N 12
ATOM 14256 C CA . VAL A 1 43 ? -2.714 -0.670 -3.994 1.00 10.00 43 VAL A CA 12
ATOM 14257 C C . VAL A 1 43 ? -3.387 0.646 -3.628 1.00 10.00 43 VAL A C 12
ATOM 14258 O O . VAL A 1 43 ? -3.136 1.676 -4.254 1.00 10.00 43 VAL A O 12
ATOM 14271 N N . THR A 1 44 ? -4.232 0.588 -2.602 1.00 10.00 44 THR A N 12
ATOM 14272 C CA . THR A 1 44 ? -5.130 1.645 -2.214 1.00 10.00 44 THR A CA 12
ATOM 14273 C C . THR A 1 44 ? -5.111 1.683 -0.691 1.00 10.00 44 THR A C 12
ATOM 14274 O O . THR A 1 44 ? -5.356 0.651 -0.065 1.00 10.00 44 THR A O 12
ATOM 14285 N N . VAL A 1 45 ? -4.785 2.834 -0.097 1.00 10.00 45 VAL A N 12
ATOM 14286 C CA . VAL A 1 45 ? -4.740 3.013 1.346 1.00 10.00 45 VAL A CA 12
ATOM 14287 C C . VAL A 1 45 ? -5.586 4.224 1.730 1.00 10.00 45 VAL A C 12
ATOM 14288 O O . VAL A 1 45 ? -5.695 5.182 0.965 1.00 10.00 45 VAL A O 12
ATOM 14301 N N . GLU A 1 46 ? -6.165 4.175 2.929 1.00 10.00 46 GLU A N 12
ATOM 14302 C CA . GLU A 1 46 ? -6.640 5.330 3.656 1.00 10.00 46 GLU A CA 12
ATOM 14303 C C . GLU A 1 46 ? -5.786 5.409 4.920 1.00 10.00 46 GLU A C 12
ATOM 14304 O O . GLU A 1 46 ? -5.876 4.512 5.764 1.00 10.00 46 GLU A O 12
ATOM 14316 N N . TYR A 1 47 ? -4.935 6.433 5.036 1.00 10.00 47 TYR A N 12
ATOM 14317 C CA . TYR A 1 47 ? -4.065 6.627 6.190 1.00 10.00 47 TYR A CA 12
ATOM 14318 C C . TYR A 1 47 ? -3.885 8.114 6.447 1.00 10.00 47 TYR A C 12
ATOM 14319 O O . TYR A 1 47 ? -4.171 8.935 5.581 1.00 10.00 47 TYR A O 12
ATOM 14337 N N . ASN A 1 48 ? -3.424 8.465 7.643 1.00 10.00 48 ASN A N 12
ATOM 14338 C CA . ASN A 1 48 ? -3.193 9.852 8.016 1.00 10.00 48 ASN A CA 12
ATOM 14339 C C . ASN A 1 48 ? -1.744 10.247 7.716 1.00 10.00 48 ASN A C 12
ATOM 14340 O O . ASN A 1 48 ? -0.819 9.538 8.110 1.00 10.00 48 ASN A O 12
ATOM 14351 N N . PRO A 1 49 ? -1.495 11.375 7.036 1.00 10.00 49 PRO A N 12
ATOM 14352 C CA . PRO A 1 49 ? -0.150 11.903 6.908 1.00 10.00 49 PRO A CA 12
ATOM 14353 C C . PRO A 1 49 ? 0.237 12.573 8.231 1.00 10.00 49 PRO A C 12
ATOM 14354 O O . PRO A 1 49 ? 0.468 13.780 8.270 1.00 10.00 49 PRO A O 12
ATOM 14365 N N . LYS A 1 50 ? 0.278 11.804 9.329 1.00 10.00 50 LYS A N 12
ATOM 14366 C CA . LYS A 1 50 ? 0.680 12.333 10.627 1.00 10.00 50 LYS A CA 12
ATOM 14367 C C . LYS A 1 50 ? 1.507 11.292 11.382 1.00 10.00 50 LYS A C 12
ATOM 14368 O O . LYS A 1 50 ? 2.536 11.640 11.955 1.00 10.00 50 LYS A O 12
ATOM 14387 N N . GLU A 1 51 ? 1.079 10.025 11.372 1.00 10.00 51 GLU A N 12
ATOM 14388 C CA . GLU A 1 51 ? 1.821 8.944 12.004 1.00 10.00 51 GLU A CA 12
ATOM 14389 C C . GLU A 1 51 ? 2.860 8.357 11.039 1.00 10.00 51 GLU A C 12
ATOM 14390 O O . GLU A 1 51 ? 3.984 8.066 11.437 1.00 10.00 51 GLU A O 12
ATOM 14402 N N . ALA A 1 52 ? 2.481 8.174 9.769 1.00 10.00 52 ALA A N 12
ATOM 14403 C CA . ALA A 1 52 ? 3.323 7.583 8.730 1.00 10.00 52 ALA A CA 12
ATOM 14404 C C . ALA A 1 52 ? 3.263 8.435 7.463 1.00 10.00 52 ALA A C 12
ATOM 14405 O O . ALA A 1 52 ? 2.601 9.472 7.439 1.00 10.00 52 ALA A O 12
ATOM 14412 N N . SER A 1 53 ? 3.953 8.001 6.404 1.00 10.00 53 SER A N 12
ATOM 14413 C CA . SER A 1 53 ? 3.946 8.667 5.114 1.00 10.00 53 SER A CA 12
ATOM 14414 C C . SER A 1 53 ? 4.063 7.627 4.000 1.00 10.00 53 SER A C 12
ATOM 14415 O O . SER A 1 53 ? 4.417 6.474 4.251 1.00 10.00 53 SER A O 12
ATOM 14423 N N . VAL A 1 54 ? 3.810 8.064 2.764 1.00 10.00 54 VAL A N 12
ATOM 14424 C CA . VAL A 1 54 ? 4.006 7.284 1.549 1.00 10.00 54 VAL A CA 12
ATOM 14425 C C . VAL A 1 54 ? 5.329 6.521 1.595 1.00 10.00 54 VAL A C 12
ATOM 14426 O O . VAL A 1 54 ? 5.360 5.325 1.320 1.00 10.00 54 VAL A O 12
ATOM 14439 N N . SER A 1 55 ? 6.421 7.208 1.936 1.00 10.00 55 SER A N 12
ATOM 14440 C CA . SER A 1 55 ? 7.744 6.618 2.021 1.00 10.00 55 SER A CA 12
ATOM 14441 C C . SER A 1 55 ? 7.765 5.340 2.865 1.00 10.00 55 SER A C 12
ATOM 14442 O O . SER A 1 55 ? 8.404 4.366 2.453 1.00 10.00 55 SER A O 12
ATOM 14450 N N . ASP A 1 56 ? 7.081 5.350 4.015 1.00 10.00 56 ASP A N 12
ATOM 14451 C CA . ASP A 1 56 ? 7.049 4.231 4.950 1.00 10.00 56 ASP A CA 12
ATOM 14452 C C . ASP A 1 56 ? 6.343 3.052 4.291 1.00 10.00 56 ASP A C 12
ATOM 14453 O O . ASP A 1 56 ? 6.938 2.000 4.068 1.00 10.00 56 ASP A O 12
ATOM 14462 N N . LEU A 1 57 ? 5.078 3.238 3.909 1.00 10.00 57 LEU A N 12
ATOM 14463 C CA . LEU A 1 57 ? 4.315 2.132 3.352 1.00 10.00 57 LEU A CA 12
ATOM 14464 C C . LEU A 1 57 ? 4.971 1.622 2.056 1.00 10.00 57 LEU A C 12
ATOM 14465 O O . LEU A 1 57 ? 5.143 0.416 1.882 1.00 10.00 57 LEU A O 12
ATOM 14481 N N . LY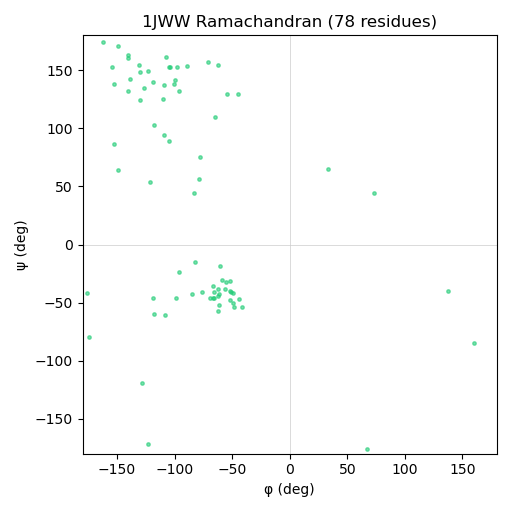S A 1 58 ? 5.424 2.524 1.177 1.00 10.00 58 LYS A N 12
ATOM 14482 C CA . LYS A 1 58 ? 6.350 2.205 0.109 1.00 10.00 58 LYS A CA 12
ATOM 14483 C C . LYS A 1 58 ? 7.492 1.311 0.585 1.00 10.00 58 LYS A C 12
ATOM 14484 O O . LYS A 1 58 ? 7.712 0.285 -0.041 1.00 10.00 58 LYS A O 12
ATOM 14503 N N . GLU A 1 59 ? 8.227 1.672 1.646 1.00 10.00 59 GLU A N 12
ATOM 14504 C CA . GLU A 1 59 ? 9.309 0.854 2.177 1.00 10.00 59 GLU A CA 12
ATOM 14505 C C . GLU A 1 59 ? 8.804 -0.544 2.507 1.00 10.00 59 GLU A C 12
ATOM 14506 O O . GLU A 1 59 ? 9.392 -1.525 2.065 1.00 10.00 59 GLU A O 12
ATOM 14518 N N . ALA A 1 60 ? 7.680 -0.623 3.223 1.00 10.00 60 ALA A N 12
ATOM 14519 C CA . ALA A 1 60 ? 7.061 -1.891 3.569 1.00 10.00 60 ALA A CA 12
ATOM 14520 C C . ALA A 1 60 ? 6.948 -2.792 2.334 1.00 10.00 60 ALA A C 12
ATOM 14521 O O . ALA A 1 60 ? 7.439 -3.921 2.341 1.00 10.00 60 ALA A O 12
ATOM 14528 N N . VAL A 1 61 ? 6.324 -2.285 1.268 1.00 10.00 61 VAL A N 12
ATOM 14529 C CA . VAL A 1 61 ? 6.211 -3.007 0.007 1.00 10.00 61 VAL A CA 12
ATOM 14530 C C . VAL A 1 61 ? 7.582 -3.283 -0.642 1.00 10.00 61 VAL A C 12
ATOM 14531 O O . VAL A 1 61 ? 7.832 -4.404 -1.081 1.00 10.00 61 VAL A O 12
ATOM 14544 N N . ASP A 1 62 ? 8.477 -2.290 -0.676 1.00 10.00 62 ASP A N 12
ATOM 14545 C CA . ASP A 1 62 ? 9.828 -2.394 -1.236 1.00 10.00 62 ASP A CA 12
ATOM 14546 C C . ASP A 1 62 ? 10.509 -3.631 -0.634 1.00 10.00 62 ASP A C 12
ATOM 14547 O O . ASP A 1 62 ? 10.879 -4.576 -1.330 1.00 10.00 62 ASP A O 12
ATOM 14556 N N . LYS A 1 63 ? 10.585 -3.641 0.699 1.00 10.00 63 LYS A N 12
ATOM 14557 C CA . LYS A 1 63 ? 11.117 -4.712 1.526 1.00 10.00 63 LYS A CA 12
ATOM 14558 C C . LYS A 1 63 ? 10.409 -6.041 1.236 1.00 10.00 63 LYS A C 12
ATOM 14559 O O . LYS A 1 63 ? 11.050 -7.089 1.227 1.00 10.00 63 LYS A O 12
ATOM 14578 N N . LEU A 1 64 ? 9.091 -6.003 1.012 1.00 10.00 64 LEU A N 12
ATOM 14579 C CA . LEU A 1 64 ? 8.295 -7.156 0.609 1.00 10.00 64 LEU A CA 12
ATOM 14580 C C . LEU A 1 64 ? 8.826 -7.839 -0.655 1.00 10.00 64 LEU A C 12
ATOM 14581 O O . LEU A 1 64 ? 8.610 -9.039 -0.814 1.00 10.00 64 LEU A O 12
ATOM 14597 N N . GLY A 1 65 ? 9.510 -7.104 -1.543 1.00 10.00 65 GLY A N 12
ATOM 14598 C CA . GLY A 1 65 ? 10.262 -7.694 -2.646 1.00 10.00 65 GLY A CA 12
ATOM 14599 C C . GLY A 1 65 ? 9.987 -7.054 -4.007 1.00 10.00 65 GLY A C 12
ATOM 14600 O O . GLY A 1 65 ? 10.694 -7.357 -4.965 1.00 10.00 65 GLY A O 12
ATOM 14604 N N . TYR A 1 66 ? 8.961 -6.207 -4.121 1.00 10.00 66 TYR A N 12
ATOM 14605 C CA . TYR A 1 66 ? 8.552 -5.583 -5.375 1.00 10.00 66 TYR A CA 12
ATOM 14606 C C . TYR A 1 66 ? 8.220 -4.119 -5.098 1.00 10.00 66 TYR A C 12
ATOM 14607 O O . TYR A 1 66 ? 8.044 -3.736 -3.944 1.00 10.00 66 TYR A O 12
ATOM 14625 N N . LYS A 1 67 ? 8.210 -3.278 -6.133 1.00 10.00 67 LYS A N 12
ATOM 14626 C CA . LYS A 1 67 ? 8.218 -1.842 -5.957 1.00 10.00 67 LYS A CA 12
ATOM 14627 C C . LYS A 1 67 ? 6.807 -1.271 -5.843 1.00 10.00 67 LYS A C 12
ATOM 14628 O O . LYS A 1 67 ? 5.848 -1.833 -6.372 1.00 10.00 67 LYS A O 12
ATOM 14647 N N . LEU A 1 68 ? 6.713 -0.127 -5.157 1.00 10.00 68 LEU A N 12
ATOM 14648 C CA . LEU A 1 68 ? 5.505 0.648 -4.974 1.00 10.00 68 LEU A CA 12
ATOM 14649 C C . LEU A 1 68 ? 5.869 2.108 -5.212 1.00 10.00 68 LEU A C 12
ATOM 14650 O O . LEU A 1 68 ? 6.986 2.513 -4.884 1.00 10.00 68 LEU A O 12
ATOM 14666 N N . LYS A 1 69 ? 4.931 2.904 -5.722 1.00 10.00 69 LYS A N 12
ATOM 14667 C CA . LYS A 1 69 ? 4.995 4.348 -5.725 1.00 10.00 69 LYS A CA 12
ATOM 14668 C C . LYS A 1 69 ? 3.579 4.886 -5.645 1.00 10.00 69 LYS A C 12
ATOM 14669 O O . LYS A 1 69 ? 2.657 4.197 -6.060 1.00 10.00 69 LYS A O 12
ATOM 14688 N N . LEU A 1 70 ? 3.409 6.102 -5.118 1.00 10.00 70 LEU A N 12
ATOM 14689 C CA . LEU A 1 70 ? 2.113 6.777 -5.155 1.00 10.00 70 LEU A CA 12
ATOM 14690 C C . LEU A 1 70 ? 1.668 6.962 -6.606 1.00 10.00 70 LEU A C 12
ATOM 14691 O O . LEU A 1 70 ? 2.491 6.996 -7.521 1.00 10.00 70 LEU A O 12
ATOM 14707 N N . LYS A 1 71 ? 0.364 7.141 -6.785 1.00 10.00 71 LYS A N 12
ATOM 14708 C CA . LYS A 1 71 ? -0.299 7.459 -8.016 1.00 10.00 71 LYS A CA 12
ATOM 14709 C C . LYS A 1 71 ? -0.807 8.899 -7.889 1.00 10.00 71 LYS A C 12
ATOM 14710 O O . LYS A 1 71 ? -0.232 9.811 -8.475 1.00 10.00 71 LYS A O 12
ATOM 14729 N N . GLY A 1 72 ? -1.873 9.103 -7.107 1.00 10.00 72 GLY A N 12
ATOM 14730 C CA . GLY A 1 72 ? -2.458 10.422 -6.894 1.00 10.00 72 GLY A CA 12
ATOM 14731 C C . GLY A 1 72 ? -3.866 10.350 -6.300 1.00 10.00 72 GLY A C 12
ATOM 14732 O O . GLY A 1 72 ? -4.740 11.096 -6.727 1.00 10.00 72 GLY A O 12
ATOM 14736 N N . GLU A 1 73 ? -4.045 9.492 -5.287 1.00 10.00 73 GLU A N 12
ATOM 14737 C CA . GLU A 1 73 ? -5.234 9.429 -4.441 1.00 10.00 73 GLU A CA 12
ATOM 14738 C C . GLU A 1 73 ? -6.483 8.879 -5.159 1.00 10.00 73 GLU A C 12
ATOM 14739 O O . GLU A 1 73 ? -6.577 8.873 -6.383 1.00 10.00 73 GLU A O 12
ATOM 14751 N N . GLN A 1 74 ? -7.431 8.353 -4.378 1.00 10.00 74 GLN A N 12
ATOM 14752 C CA . GLN A 1 74 ? -8.617 7.667 -4.878 1.00 10.00 74 GLN A CA 12
ATOM 14753 C C . GLN A 1 74 ? -9.600 8.658 -5.507 1.00 10.00 74 GLN A C 12
ATOM 14754 O O . GLN A 1 74 ? -10.452 9.208 -4.799 1.00 10.00 74 GLN A O 12
ATOM 14768 N N . ASP A 1 75 ? -9.523 8.831 -6.832 1.00 10.00 75 ASP A N 12
ATOM 14769 C CA . ASP A 1 75 ? -10.484 9.584 -7.639 1.00 10.00 75 ASP A CA 12
ATOM 14770 C C . ASP A 1 75 ? -11.891 8.992 -7.514 1.00 10.00 75 ASP A C 12
ATOM 14771 O O . ASP A 1 75 ? -12.394 8.303 -8.399 1.00 10.00 75 ASP A O 12
ATOM 14780 N N . SER A 1 76 ? -12.549 9.305 -6.401 1.00 10.00 76 SER A N 12
ATOM 14781 C CA . SER A 1 76 ? -13.908 8.892 -6.108 1.00 10.00 76 SER A CA 12
ATOM 14782 C C . SER A 1 76 ? -14.892 9.513 -7.106 1.00 10.00 76 SER A C 12
ATOM 14783 O O . SER A 1 76 ? -15.945 8.941 -7.377 1.00 10.00 76 SER A O 12
ATOM 14791 N N . ILE A 1 77 ? -14.548 10.691 -7.635 1.00 10.00 77 ILE A N 12
ATOM 14792 C CA . ILE A 1 77 ? -15.319 11.425 -8.620 1.00 10.00 77 ILE A CA 12
ATOM 14793 C C . ILE A 1 77 ? -14.358 12.091 -9.614 1.00 10.00 77 ILE A C 12
ATOM 14794 O O . ILE A 1 77 ? -13.966 13.238 -9.430 1.00 10.00 77 ILE A O 12
ATOM 14810 N N . GLU A 1 78 ? -13.992 11.360 -10.669 1.00 10.00 78 GLU A N 12
ATOM 14811 C CA . GLU A 1 78 ? -13.171 11.880 -11.757 1.00 10.00 78 GLU A CA 12
ATOM 14812 C C . GLU A 1 78 ? -14.020 12.848 -12.594 1.00 10.00 78 GLU A C 12
ATOM 14813 O O . GLU A 1 78 ? -13.886 14.063 -12.478 1.00 10.00 78 GLU A O 12
ATOM 14825 N N . GLY A 1 79 ? -14.901 12.299 -13.437 1.00 10.00 79 GLY A N 12
ATOM 14826 C CA . GLY A 1 79 ? -15.810 13.064 -14.278 1.00 10.00 79 GLY A CA 12
ATOM 14827 C C . GLY A 1 79 ? -17.201 13.078 -13.650 1.00 10.00 79 GLY A C 12
ATOM 14828 O O . GLY A 1 79 ? -17.581 14.065 -13.022 1.00 10.00 79 GLY A O 12
ATOM 14832 N N . ARG A 1 80 ? -17.919 11.957 -13.800 1.00 10.00 80 ARG A N 12
ATOM 14833 C CA . ARG A 1 80 ? -19.324 11.797 -13.434 1.00 10.00 80 ARG A CA 12
ATOM 14834 C C . ARG A 1 80 ? -20.233 12.622 -14.362 1.00 10.00 80 ARG A C 12
ATOM 14835 O O . ARG A 1 80 ? -21.469 12.473 -14.240 1.00 10.00 80 ARG A O 12
ATOM 14857 N N . VAL A 1 1 ? -9.387 12.517 9.643 1.00 10.00 1 VAL A N 13
ATOM 14858 C CA . VAL A 1 1 ? -9.193 11.234 10.339 1.00 10.00 1 VAL A CA 13
ATOM 14859 C C . VAL A 1 1 ? -8.180 10.382 9.572 1.00 10.00 1 VAL A C 13
ATOM 14860 O O . VAL A 1 1 ? -7.108 10.101 10.097 1.00 10.00 1 VAL A O 13
ATOM 14875 N N . THR A 1 2 ? -8.484 10.059 8.316 1.00 10.00 2 THR A N 13
ATOM 14876 C CA . THR A 1 2 ? -7.591 9.413 7.375 1.00 10.00 2 THR A CA 13
ATOM 14877 C C . THR A 1 2 ? -7.883 10.000 5.997 1.00 10.00 2 THR A C 13
ATOM 14878 O O . THR A 1 2 ? -8.848 10.751 5.846 1.00 10.00 2 THR A O 13
ATOM 14889 N N . GLU A 1 3 ? -7.017 9.689 5.034 1.00 10.00 3 GLU A N 13
ATOM 14890 C CA . GLU A 1 3 ? -6.982 10.240 3.694 1.00 10.00 3 GLU A CA 13
ATOM 14891 C C . GLU A 1 3 ? -6.766 9.067 2.743 1.00 10.00 3 GLU A C 13
ATOM 14892 O O . GLU A 1 3 ? -6.090 8.104 3.111 1.00 10.00 3 GLU A O 13
ATOM 14904 N N . LYS A 1 4 ? -7.348 9.129 1.544 1.00 10.00 4 LYS A N 13
ATOM 14905 C CA . LYS A 1 4 ? -7.157 8.098 0.547 1.00 10.00 4 LYS A CA 13
ATOM 14906 C C . LYS A 1 4 ? -5.838 8.347 -0.168 1.00 10.00 4 LYS A C 13
ATOM 14907 O O . LYS A 1 4 ? -5.433 9.486 -0.371 1.00 10.00 4 LYS A O 13
ATOM 14926 N N . ALA A 1 5 ? -5.176 7.258 -0.544 1.00 10.00 5 ALA A N 13
ATOM 14927 C CA . ALA A 1 5 ? -3.965 7.262 -1.336 1.00 10.00 5 ALA A CA 13
ATOM 14928 C C . ALA A 1 5 ? -3.988 6.036 -2.251 1.00 10.00 5 ALA A C 13
ATOM 14929 O O . ALA A 1 5 ? -4.442 4.971 -1.826 1.00 10.00 5 ALA A O 13
ATOM 14936 N N . GLU A 1 6 ? -3.516 6.182 -3.493 1.00 10.00 6 GLU A N 13
ATOM 14937 C CA . GLU A 1 6 ? -3.364 5.098 -4.445 1.00 10.00 6 GLU A CA 13
ATOM 14938 C C . GLU A 1 6 ? -1.920 5.039 -4.881 1.00 10.00 6 GLU A C 13
ATOM 14939 O O . GLU A 1 6 ? -1.256 6.074 -4.974 1.00 10.00 6 GLU A O 13
ATOM 14951 N N . PHE A 1 7 ? -1.484 3.821 -5.187 1.00 10.00 7 PHE A N 13
ATOM 14952 C CA . PHE A 1 7 ? -0.098 3.506 -5.466 1.00 10.00 7 PHE A CA 13
ATOM 14953 C C . PHE A 1 7 ? -0.027 2.507 -6.617 1.00 10.00 7 PHE A C 13
ATOM 14954 O O . PHE A 1 7 ? -0.834 1.574 -6.662 1.00 10.00 7 PHE A O 13
ATOM 14971 N N . ASP A 1 8 ? 0.919 2.714 -7.540 1.00 10.00 8 ASP A N 13
ATOM 14972 C CA . ASP A 1 8 ? 0.984 2.012 -8.817 1.00 10.00 8 ASP A CA 13
ATOM 14973 C C . ASP A 1 8 ? 2.094 0.960 -8.722 1.00 10.00 8 ASP A C 13
ATOM 14974 O O . ASP A 1 8 ? 3.179 1.272 -8.222 1.00 10.00 8 ASP A O 13
ATOM 14983 N N . ILE A 1 9 ? 1.791 -0.301 -9.053 1.00 10.00 9 ILE A N 13
ATOM 14984 C CA . ILE A 1 9 ? 2.565 -1.468 -8.648 1.00 10.00 9 ILE A CA 13
ATOM 14985 C C . ILE A 1 9 ? 3.410 -1.984 -9.804 1.00 10.00 9 ILE A C 13
ATOM 14986 O O . ILE A 1 9 ? 2.910 -2.125 -10.917 1.00 10.00 9 ILE A O 13
ATOM 15002 N N . GLU A 1 10 ? 4.671 -2.318 -9.515 1.00 10.00 10 GLU A N 13
ATOM 15003 C CA . GLU A 1 10 ? 5.554 -3.023 -10.423 1.00 10.00 10 GLU A CA 13
ATOM 15004 C C . GLU A 1 10 ? 6.069 -4.264 -9.692 1.00 10.00 10 GLU A C 13
ATOM 15005 O O . GLU A 1 10 ? 6.983 -4.161 -8.868 1.00 10.00 10 GLU A O 13
ATOM 15017 N N . GLY A 1 11 ? 5.470 -5.429 -9.968 1.00 10.00 11 GLY A N 13
ATOM 15018 C CA . GLY A 1 11 ? 5.943 -6.700 -9.443 1.00 10.00 11 GLY A CA 13
ATOM 15019 C C . GLY A 1 11 ? 4.845 -7.760 -9.397 1.00 10.00 11 GLY A C 13
ATOM 15020 O O . GLY A 1 11 ? 4.529 -8.363 -10.420 1.00 10.00 11 GLY A O 13
ATOM 15024 N N . MET A 1 12 ? 4.305 -8.042 -8.207 1.00 10.00 12 MET A N 13
ATOM 15025 C CA . MET A 1 12 ? 3.335 -9.104 -8.033 1.00 10.00 12 MET A CA 13
ATOM 15026 C C . MET A 1 12 ? 1.989 -8.717 -8.641 1.00 10.00 12 MET A C 13
ATOM 15027 O O . MET A 1 12 ? 1.665 -7.539 -8.767 1.00 10.00 12 MET A O 13
ATOM 15041 N N . THR A 1 13 ? 1.185 -9.725 -8.971 1.00 10.00 13 THR A N 13
ATOM 15042 C CA . THR A 1 13 ? -0.162 -9.535 -9.481 1.00 10.00 13 THR A CA 13
ATOM 15043 C C . THR A 1 13 ? -1.000 -10.740 -9.053 1.00 10.00 13 THR A C 13
ATOM 15044 O O . THR A 1 13 ? -1.449 -11.540 -9.869 1.00 10.00 13 THR A O 13
ATOM 15055 N N . CYS A 1 14 ? -1.168 -10.926 -7.736 1.00 10.00 14 CYS A N 13
ATOM 15056 C CA . CYS A 1 14 ? -1.912 -12.068 -7.229 1.00 10.00 14 CYS A CA 13
ATOM 15057 C C . CYS A 1 14 ? -2.354 -11.805 -5.796 1.00 10.00 14 CYS A C 13
ATOM 15058 O O . CYS A 1 14 ? -1.599 -11.233 -5.006 1.00 10.00 14 CYS A O 13
ATOM 15066 N N . ALA A 1 15 ? -3.577 -12.226 -5.469 1.00 10.00 15 ALA A N 13
ATOM 15067 C CA . ALA A 1 15 ? -4.243 -11.902 -4.219 1.00 10.00 15 ALA A CA 13
ATOM 15068 C C . ALA A 1 15 ? -3.416 -12.243 -2.987 1.00 10.00 15 ALA A C 13
ATOM 15069 O O . ALA A 1 15 ? -3.310 -11.416 -2.093 1.00 10.00 15 ALA A O 13
ATOM 15076 N N . ALA A 1 16 ? -2.824 -13.436 -2.915 1.00 10.00 16 ALA A N 13
ATOM 15077 C CA . ALA A 1 16 ? -2.147 -13.894 -1.711 1.00 10.00 16 ALA A CA 13
ATOM 15078 C C . ALA A 1 16 ? -0.856 -13.111 -1.512 1.00 10.00 16 ALA A C 13
ATOM 15079 O O . ALA A 1 16 ? -0.466 -12.819 -0.383 1.00 10.00 16 ALA A O 13
ATOM 15086 N N . CYS A 1 17 ? -0.193 -12.761 -2.618 1.00 10.00 17 CYS A N 13
ATOM 15087 C CA . CYS A 1 17 ? 1.015 -11.962 -2.556 1.00 10.00 17 CYS A CA 13
ATOM 15088 C C . CYS A 1 17 ? 0.651 -10.562 -2.080 1.00 10.00 17 CYS A C 13
ATOM 15089 O O . CYS A 1 17 ? 1.179 -10.067 -1.081 1.00 10.00 17 CYS A O 13
ATOM 15097 N N . ALA A 1 18 ? -0.300 -9.943 -2.785 1.00 10.00 18 ALA A N 13
ATOM 15098 C CA . ALA A 1 18 ? -0.854 -8.651 -2.416 1.00 10.00 18 ALA A CA 13
ATOM 15099 C C . ALA A 1 18 ? -1.309 -8.657 -0.952 1.00 10.00 18 ALA A C 13
ATOM 15100 O O . ALA A 1 18 ? -1.093 -7.694 -0.226 1.00 10.00 18 ALA A O 13
ATOM 15107 N N . ASN A 1 19 ? -1.875 -9.770 -0.486 1.00 10.00 19 ASN A N 13
ATOM 15108 C CA . ASN A 1 19 ? -2.369 -9.900 0.880 1.00 10.00 19 ASN A CA 13
ATOM 15109 C C . ASN A 1 19 ? -1.300 -9.539 1.915 1.00 10.00 19 ASN A C 13
ATOM 15110 O O . ASN A 1 19 ? -1.622 -9.004 2.974 1.00 10.00 19 ASN A O 13
ATOM 15121 N N . ARG A 1 20 ? -0.022 -9.833 1.651 1.00 10.00 20 ARG A N 13
ATOM 15122 C CA . ARG A 1 20 ? 1.026 -9.519 2.601 1.00 10.00 20 ARG A CA 13
ATOM 15123 C C . ARG A 1 20 ? 1.050 -8.008 2.840 1.00 10.00 20 ARG A C 13
ATOM 15124 O O . ARG A 1 20 ? 1.228 -7.569 3.977 1.00 10.00 20 ARG A O 13
ATOM 15145 N N . ILE A 1 21 ? 0.829 -7.228 1.773 1.00 10.00 21 ILE A N 13
ATOM 15146 C CA . ILE A 1 21 ? 0.739 -5.782 1.853 1.00 10.00 21 ILE A CA 13
ATOM 15147 C C . ILE A 1 21 ? -0.271 -5.375 2.907 1.00 10.00 21 ILE A C 13
ATOM 15148 O O . ILE A 1 21 ? 0.071 -4.555 3.743 1.00 10.00 21 ILE A O 13
ATOM 15164 N N . GLU A 1 22 ? -1.479 -5.945 2.898 1.00 10.00 22 GLU A N 13
ATOM 15165 C CA . GLU A 1 22 ? -2.526 -5.579 3.845 1.00 10.00 22 GLU A CA 13
ATOM 15166 C C . GLU A 1 22 ? -1.965 -5.515 5.269 1.00 10.00 22 GLU A C 13
ATOM 15167 O O . GLU A 1 22 ? -2.124 -4.514 5.962 1.00 10.00 22 GLU A O 13
ATOM 15179 N N . LYS A 1 23 ? -1.263 -6.566 5.698 1.00 10.00 23 LYS A N 13
ATOM 15180 C CA . LYS A 1 23 ? -0.656 -6.628 7.007 1.00 10.00 23 LYS A CA 13
ATOM 15181 C C . LYS A 1 23 ? 0.538 -5.669 7.113 1.00 10.00 23 LYS A C 13
ATOM 15182 O O . LYS A 1 23 ? 0.657 -4.929 8.090 1.00 10.00 23 LYS A O 13
ATOM 15201 N N . ARG A 1 24 ? 1.418 -5.671 6.110 1.00 10.00 24 ARG A N 13
ATOM 15202 C CA . ARG A 1 24 ? 2.595 -4.804 6.080 1.00 10.00 24 ARG A CA 13
ATOM 15203 C C . ARG A 1 24 ? 2.236 -3.314 6.149 1.00 10.00 24 ARG A C 13
ATOM 15204 O O . ARG A 1 24 ? 3.037 -2.518 6.628 1.00 10.00 24 ARG A O 13
ATOM 15225 N N . LEU A 1 25 ? 1.047 -2.944 5.679 1.00 10.00 25 LEU A N 13
ATOM 15226 C CA . LEU A 1 25 ? 0.478 -1.615 5.758 1.00 10.00 25 LEU A CA 13
ATOM 15227 C C . LEU A 1 25 ? -0.336 -1.433 7.035 1.00 10.00 25 LEU A C 13
ATOM 15228 O O . LEU A 1 25 ? -0.246 -0.388 7.664 1.00 10.00 25 LEU A O 13
ATOM 15244 N N . ASN A 1 26 ? -1.092 -2.446 7.463 1.00 10.00 26 ASN A N 13
ATOM 15245 C CA . ASN A 1 26 ? -1.818 -2.408 8.731 1.00 10.00 26 ASN A CA 13
ATOM 15246 C C . ASN A 1 26 ? -0.856 -2.163 9.896 1.00 10.00 26 ASN A C 13
ATOM 15247 O O . ASN A 1 26 ? -1.247 -1.650 10.938 1.00 10.00 26 ASN A O 13
ATOM 15258 N N . LYS A 1 27 ? 0.413 -2.544 9.721 1.00 10.00 27 LYS A N 13
ATOM 15259 C CA . LYS A 1 27 ? 1.486 -2.178 10.627 1.00 10.00 27 LYS A CA 13
ATOM 15260 C C . LYS A 1 27 ? 1.620 -0.673 10.869 1.00 10.00 27 LYS A C 13
ATOM 15261 O O . LYS A 1 27 ? 1.980 -0.287 11.976 1.00 10.00 27 LYS A O 13
ATOM 15280 N N . ILE A 1 28 ? 1.405 0.161 9.850 1.00 10.00 28 ILE A N 13
ATOM 15281 C CA . ILE A 1 28 ? 1.419 1.605 10.013 1.00 10.00 28 ILE A CA 13
ATOM 15282 C C . ILE A 1 28 ? 0.435 1.993 11.117 1.00 10.00 28 ILE A C 13
ATOM 15283 O O . ILE A 1 28 ? -0.716 1.569 11.083 1.00 10.00 28 ILE A O 13
ATOM 15299 N N . GLU A 1 29 ? 0.874 2.787 12.096 1.00 10.00 29 GLU A N 13
ATOM 15300 C CA . GLU A 1 29 ? 0.015 3.148 13.208 1.00 10.00 29 GLU A CA 13
ATOM 15301 C C . GLU A 1 29 ? -1.112 4.063 12.708 1.00 10.00 29 GLU A C 13
ATOM 15302 O O . GLU A 1 29 ? -2.286 3.799 12.963 1.00 10.00 29 GLU A O 13
ATOM 15314 N N . GLY A 1 30 ? -0.799 5.125 11.953 1.00 10.00 30 GLY A N 13
ATOM 15315 C CA . GLY A 1 30 ? -1.803 6.085 11.514 1.00 10.00 30 GLY A CA 13
ATOM 15316 C C . GLY A 1 30 ? -2.551 5.609 10.273 1.00 10.00 30 GLY A C 13
ATOM 15317 O O . GLY A 1 30 ? -2.716 6.367 9.321 1.00 10.00 30 GLY A O 13
ATOM 15321 N N . VAL A 1 31 ? -3.004 4.359 10.279 1.00 10.00 31 VAL A N 13
ATOM 15322 C CA . VAL A 1 31 ? -3.693 3.715 9.180 1.00 10.00 31 VAL A CA 13
ATOM 15323 C C . VAL A 1 31 ? -5.159 3.502 9.550 1.00 10.00 31 VAL A C 13
ATOM 15324 O O . VAL A 1 31 ? -5.487 3.390 10.730 1.00 10.00 31 VAL A O 13
ATOM 15337 N N . ALA A 1 32 ? -6.040 3.441 8.547 1.00 10.00 32 ALA A N 13
ATOM 15338 C CA . ALA A 1 32 ? -7.423 3.017 8.737 1.00 10.00 32 ALA A CA 13
ATOM 15339 C C . ALA A 1 32 ? -7.701 1.756 7.927 1.00 10.00 32 ALA A C 13
ATOM 15340 O O . ALA A 1 32 ? -8.218 0.784 8.472 1.00 10.00 32 ALA A O 13
ATOM 15347 N N . ASN A 1 33 ? -7.390 1.764 6.626 1.00 10.00 33 ASN A N 13
ATOM 15348 C CA . ASN A 1 33 ? -7.735 0.660 5.737 1.00 10.00 33 ASN A CA 13
ATOM 15349 C C . ASN A 1 33 ? -6.623 0.484 4.705 1.00 10.00 33 ASN A C 13
ATOM 15350 O O . ASN A 1 33 ? -5.981 1.462 4.333 1.00 10.00 33 ASN A O 13
ATOM 15361 N N . ALA A 1 34 ? -6.403 -0.744 4.223 1.00 10.00 34 ALA A N 13
ATOM 15362 C CA . ALA A 1 34 ? -5.445 -1.038 3.154 1.00 10.00 34 ALA A CA 13
ATOM 15363 C C . ALA A 1 34 ? -6.001 -2.042 2.126 1.00 10.00 34 ALA A C 13
ATOM 15364 O O . ALA A 1 34 ? -5.407 -3.100 1.923 1.00 10.00 34 ALA A O 13
ATOM 15371 N N . PRO A 1 35 ? -7.132 -1.742 1.466 1.00 10.00 35 PRO A N 13
ATOM 15372 C CA . PRO A 1 35 ? -7.770 -2.652 0.528 1.00 10.00 35 PRO A CA 13
ATOM 15373 C C . PRO A 1 35 ? -7.020 -2.658 -0.808 1.00 10.00 35 PRO A C 13
ATOM 15374 O O . PRO A 1 35 ? -7.465 -2.049 -1.778 1.00 10.00 35 PRO A O 13
ATOM 15385 N N . VAL A 1 36 ? -5.878 -3.345 -0.874 1.00 10.00 36 VAL A N 13
ATOM 15386 C CA . VAL A 1 36 ? -5.132 -3.487 -2.113 1.00 10.00 36 VAL A CA 13
ATOM 15387 C C . VAL A 1 36 ? -5.972 -4.173 -3.196 1.00 10.00 36 VAL A C 13
ATOM 15388 O O . VAL A 1 36 ? -6.846 -4.983 -2.887 1.00 10.00 36 VAL A O 13
ATOM 15401 N N . ASN A 1 37 ? -5.669 -3.896 -4.467 1.00 10.00 37 ASN A N 13
ATOM 15402 C CA . ASN A 1 37 ? -6.330 -4.551 -5.583 1.00 10.00 37 ASN A CA 13
ATOM 15403 C C . ASN A 1 37 ? -5.449 -5.696 -6.074 1.00 10.00 37 ASN A C 13
ATOM 15404 O O . ASN A 1 37 ? -4.225 -5.591 -6.064 1.00 10.00 37 ASN A O 13
ATOM 15415 N N . PHE A 1 38 ? -6.074 -6.799 -6.491 1.00 10.00 38 PHE A N 13
ATOM 15416 C CA . PHE A 1 38 ? -5.415 -8.081 -6.718 1.00 10.00 38 PHE A CA 13
ATOM 15417 C C . PHE A 1 38 ? -5.685 -8.592 -8.136 1.00 10.00 38 PHE A C 13
ATOM 15418 O O . PHE A 1 38 ? -5.949 -9.774 -8.345 1.00 10.00 38 PHE A O 13
ATOM 15435 N N . ALA A 1 39 ? -5.602 -7.678 -9.102 1.00 10.00 39 ALA A N 13
ATOM 15436 C CA . ALA A 1 39 ? -5.836 -7.911 -10.524 1.00 10.00 39 ALA A CA 13
ATOM 15437 C C . ALA A 1 39 ? -5.530 -6.627 -11.294 1.00 10.00 39 ALA A C 13
ATOM 15438 O O . ALA A 1 39 ? -4.963 -6.654 -12.379 1.00 10.00 39 ALA A O 13
ATOM 15445 N N . LEU A 1 40 ? -5.931 -5.492 -10.712 1.00 10.00 40 LEU A N 13
ATOM 15446 C CA . LEU A 1 40 ? -5.800 -4.172 -11.310 1.00 10.00 40 LEU A CA 13
ATOM 15447 C C . LEU A 1 40 ? -4.357 -3.660 -11.226 1.00 10.00 40 LEU A C 13
ATOM 15448 O O . LEU A 1 40 ? -3.983 -2.758 -11.971 1.00 10.00 40 LEU A O 13
ATOM 15464 N N . GLU A 1 41 ? -3.576 -4.217 -10.294 1.00 10.00 41 GLU A N 13
ATOM 15465 C CA . GLU A 1 41 ? -2.182 -3.874 -10.041 1.00 10.00 41 GLU A CA 13
ATOM 15466 C C . GLU A 1 41 ? -2.079 -2.425 -9.569 1.00 10.00 41 GLU A C 13
ATOM 15467 O O . GLU A 1 41 ? -1.256 -1.640 -10.034 1.00 10.00 41 GLU A O 13
ATOM 15479 N N . THR A 1 42 ? -2.918 -2.114 -8.581 1.00 10.00 42 THR A N 13
ATOM 15480 C CA . THR A 1 42 ? -2.960 -0.861 -7.861 1.00 10.00 42 THR A CA 13
ATOM 15481 C C . THR A 1 42 ? -3.156 -1.205 -6.383 1.00 10.00 42 THR A C 13
ATOM 15482 O O . THR A 1 42 ? -4.010 -2.021 -6.035 1.00 10.00 42 THR A O 13
ATOM 15493 N N . VAL A 1 43 ? -2.353 -0.611 -5.505 1.00 10.00 43 VAL A N 13
ATOM 15494 C CA . VAL A 1 43 ? -2.619 -0.644 -4.074 1.00 10.00 43 VAL A CA 13
ATOM 15495 C C . VAL A 1 43 ? -3.409 0.620 -3.760 1.00 10.00 43 VAL A C 13
ATOM 15496 O O . VAL A 1 43 ? -3.169 1.670 -4.358 1.00 10.00 43 VAL A O 13
ATOM 15509 N N . THR A 1 44 ? -4.347 0.503 -2.824 1.00 10.00 44 THR A N 13
ATOM 15510 C CA . THR A 1 44 ? -5.215 1.562 -2.370 1.00 10.00 44 THR A CA 13
ATOM 15511 C C . THR A 1 44 ? -5.127 1.535 -0.847 1.00 10.00 44 THR A C 13
ATOM 15512 O O . THR A 1 44 ? -5.370 0.484 -0.251 1.00 10.00 44 THR A O 13
ATOM 15523 N N . VAL A 1 45 ? -4.747 2.649 -0.216 1.00 10.00 45 VAL A N 13
ATOM 15524 C CA . VAL A 1 45 ? -4.705 2.769 1.235 1.00 10.00 45 VAL A CA 13
ATOM 15525 C C . VAL A 1 45 ? -5.598 3.928 1.654 1.00 10.00 45 VAL A C 13
ATOM 15526 O O . VAL A 1 45 ? -5.752 4.903 0.918 1.00 10.00 45 VAL A O 13
ATOM 15539 N N . GLU A 1 46 ? -6.165 3.806 2.853 1.00 10.00 46 GLU A N 13
ATOM 15540 C CA . GLU A 1 46 ? -6.720 4.902 3.602 1.00 10.00 46 GLU A CA 13
ATOM 15541 C C . GLU A 1 46 ? -5.890 5.040 4.880 1.00 10.00 46 GLU A C 13
ATOM 15542 O O . GLU A 1 46 ? -5.949 4.175 5.763 1.00 10.00 46 GLU A O 13
ATOM 15554 N N . TYR A 1 47 ? -5.086 6.102 4.961 1.00 10.00 47 TYR A N 13
ATOM 15555 C CA . TYR A 1 47 ? -4.215 6.359 6.096 1.00 10.00 47 TYR A CA 13
ATOM 15556 C C . TYR A 1 47 ? -4.105 7.858 6.302 1.00 10.00 47 TYR A C 13
ATOM 15557 O O . TYR A 1 47 ? -4.473 8.634 5.428 1.00 10.00 47 TYR A O 13
ATOM 15575 N N . ASN A 1 48 ? -3.614 8.259 7.467 1.00 10.00 48 ASN A N 13
ATOM 15576 C CA . ASN A 1 48 ? -3.344 9.656 7.762 1.00 10.00 48 ASN A CA 13
ATOM 15577 C C . ASN A 1 48 ? -1.879 9.978 7.469 1.00 10.00 48 ASN A C 13
ATOM 15578 O O . ASN A 1 48 ? -0.991 9.293 7.973 1.00 10.00 48 ASN A O 13
ATOM 15589 N N . PRO A 1 49 ? -1.575 11.027 6.692 1.00 10.00 49 PRO A N 13
ATOM 15590 C CA . PRO A 1 49 ? -0.218 11.528 6.581 1.00 10.00 49 PRO A CA 13
ATOM 15591 C C . PRO A 1 49 ? 0.106 12.353 7.834 1.00 10.00 49 PRO A C 13
ATOM 15592 O O . PRO A 1 49 ? 0.439 13.531 7.728 1.00 10.00 49 PRO A O 13
ATOM 15603 N N . LYS A 1 50 ? -0.012 11.746 9.026 1.00 10.00 50 LYS A N 13
ATOM 15604 C CA . LYS A 1 50 ? 0.325 12.401 10.293 1.00 10.00 50 LYS A CA 13
ATOM 15605 C C . LYS A 1 50 ? 1.353 11.555 11.034 1.00 10.00 50 LYS A C 13
ATOM 15606 O O . LYS A 1 50 ? 2.325 12.086 11.566 1.00 10.00 50 LYS A O 13
ATOM 15625 N N . GLU A 1 51 ? 1.119 10.244 11.090 1.00 10.00 51 GLU A N 13
ATOM 15626 C CA . GLU A 1 51 ? 1.980 9.315 11.788 1.00 10.00 51 GLU A CA 13
ATOM 15627 C C . GLU A 1 51 ? 3.060 8.791 10.830 1.00 10.00 51 GLU A C 13
ATOM 15628 O O . GLU A 1 51 ? 4.249 8.996 11.061 1.00 10.00 51 GLU A O 13
ATOM 15640 N N . ALA A 1 52 ? 2.632 8.161 9.733 1.00 10.00 52 ALA A N 13
ATOM 15641 C CA . ALA A 1 52 ? 3.492 7.619 8.684 1.00 10.00 52 ALA A CA 13
ATOM 15642 C C . ALA A 1 52 ? 3.315 8.435 7.405 1.00 10.00 52 ALA A C 13
ATOM 15643 O O . ALA A 1 52 ? 2.454 9.313 7.340 1.00 10.00 52 ALA A O 13
ATOM 15650 N N . SER A 1 53 ? 4.106 8.131 6.377 1.00 10.00 53 SER A N 13
ATOM 15651 C CA . SER A 1 53 ? 4.020 8.738 5.062 1.00 10.00 53 SER A CA 13
ATOM 15652 C C . SER A 1 53 ? 3.963 7.655 3.982 1.00 10.00 53 SER A C 13
ATOM 15653 O O . SER A 1 53 ? 4.109 6.460 4.243 1.00 10.00 53 SER A O 13
ATOM 15661 N N . VAL A 1 54 ? 3.812 8.103 2.735 1.00 10.00 54 VAL A N 13
ATOM 15662 C CA . VAL A 1 54 ? 3.973 7.261 1.564 1.00 10.00 54 VAL A CA 13
ATOM 15663 C C . VAL A 1 54 ? 5.318 6.530 1.604 1.00 10.00 54 VAL A C 13
ATOM 15664 O O . VAL A 1 54 ? 5.396 5.362 1.228 1.00 10.00 54 VAL A O 13
ATOM 15677 N N . SER A 1 55 ? 6.382 7.210 2.042 1.00 10.00 55 SER A N 13
ATOM 15678 C CA . SER A 1 55 ? 7.723 6.650 2.075 1.00 10.00 55 SER A CA 13
ATOM 15679 C C . SER A 1 55 ? 7.789 5.379 2.922 1.00 10.00 55 SER A C 13
ATOM 15680 O O . SER A 1 55 ? 8.509 4.443 2.557 1.00 10.00 55 SER A O 13
ATOM 15688 N N . ASP A 1 56 ? 7.042 5.348 4.030 1.00 10.00 56 ASP A N 13
ATOM 15689 C CA . ASP A 1 56 ? 6.994 4.224 4.944 1.00 10.00 56 ASP A CA 13
ATOM 15690 C C . ASP A 1 56 ? 6.289 3.060 4.266 1.00 10.00 56 ASP A C 13
ATOM 15691 O O . ASP A 1 56 ? 6.858 1.984 4.104 1.00 10.00 56 ASP A O 13
ATOM 15700 N N . LEU A 1 57 ? 5.041 3.269 3.843 1.00 10.00 57 LEU A N 13
ATOM 15701 C CA . LEU A 1 57 ? 4.264 2.177 3.272 1.00 10.00 57 LEU A CA 13
ATOM 15702 C C . LEU A 1 57 ? 4.912 1.652 1.983 1.00 10.00 57 LEU A C 13
ATOM 15703 O O . LEU A 1 57 ? 5.027 0.440 1.801 1.00 10.00 57 LEU A O 13
ATOM 15719 N N . LYS A 1 58 ? 5.419 2.542 1.120 1.00 10.00 58 LYS A N 13
ATOM 15720 C CA . LYS A 1 58 ? 6.386 2.187 0.096 1.00 10.00 58 LYS A CA 13
ATOM 15721 C C . LYS A 1 58 ? 7.426 1.203 0.620 1.00 10.00 58 LYS A C 13
ATOM 15722 O O . LYS A 1 58 ? 7.596 0.154 0.021 1.00 10.00 58 LYS A O 13
ATOM 15741 N N . GLU A 1 59 ? 8.166 1.549 1.681 1.00 10.00 59 GLU A N 13
ATOM 15742 C CA . GLU A 1 59 ? 9.210 0.687 2.215 1.00 10.00 59 GLU A CA 13
ATOM 15743 C C . GLU A 1 59 ? 8.637 -0.679 2.575 1.00 10.00 59 GLU A C 13
ATOM 15744 O O . GLU A 1 59 ? 9.212 -1.719 2.256 1.00 10.00 59 GLU A O 13
ATOM 15756 N N . ALA A 1 60 ? 7.454 -0.659 3.187 1.00 10.00 60 ALA A N 13
ATOM 15757 C CA . ALA A 1 60 ? 6.762 -1.875 3.579 1.00 10.00 60 ALA A CA 13
ATOM 15758 C C . ALA A 1 60 ? 6.576 -2.799 2.369 1.00 10.00 60 ALA A C 13
ATOM 15759 O O . ALA A 1 60 ? 6.885 -3.989 2.447 1.00 10.00 60 ALA A O 13
ATOM 15766 N N . VAL A 1 61 ? 6.108 -2.249 1.242 1.00 10.00 61 VAL A N 13
ATOM 15767 C CA . VAL A 1 61 ? 6.057 -2.989 -0.019 1.00 10.00 61 VAL A CA 13
ATOM 15768 C C . VAL A 1 61 ? 7.467 -3.320 -0.535 1.00 10.00 61 VAL A C 13
ATOM 15769 O O . VAL A 1 61 ? 7.710 -4.421 -1.016 1.00 10.00 61 VAL A O 13
ATOM 15782 N N . ASP A 1 62 ? 8.408 -2.382 -0.450 1.00 10.00 62 ASP A N 13
ATOM 15783 C CA . ASP A 1 62 ? 9.728 -2.514 -1.048 1.00 10.00 62 ASP A CA 13
ATOM 15784 C C . ASP A 1 62 ? 10.412 -3.759 -0.485 1.00 10.00 62 ASP A C 13
ATOM 15785 O O . ASP A 1 62 ? 10.935 -4.598 -1.219 1.00 10.00 62 ASP A O 13
ATOM 15794 N N . LYS A 1 63 ? 10.320 -3.912 0.839 1.00 10.00 63 LYS A N 13
ATOM 15795 C CA . LYS A 1 63 ? 10.864 -5.040 1.572 1.00 10.00 63 LYS A CA 13
ATOM 15796 C C . LYS A 1 63 ? 10.189 -6.364 1.195 1.00 10.00 63 LYS A C 13
ATOM 15797 O O . LYS A 1 63 ? 10.826 -7.412 1.302 1.00 10.00 63 LYS A O 13
ATOM 15816 N N . LEU A 1 64 ? 8.923 -6.352 0.759 1.00 10.00 64 LEU A N 13
ATOM 15817 C CA . LEU A 1 64 ? 8.293 -7.518 0.165 1.00 10.00 64 LEU A CA 13
ATOM 15818 C C . LEU A 1 64 ? 9.100 -8.017 -1.041 1.00 10.00 64 LEU A C 13
ATOM 15819 O O . LEU A 1 64 ? 9.064 -9.206 -1.347 1.00 10.00 64 LEU A O 13
ATOM 15835 N N . GLY A 1 65 ? 9.816 -7.118 -1.725 1.00 10.00 65 GLY A N 13
ATOM 15836 C CA . GLY A 1 65 ? 10.708 -7.433 -2.828 1.00 10.00 65 GLY A CA 13
ATOM 15837 C C . GLY A 1 65 ? 10.416 -6.503 -3.999 1.00 10.00 65 GLY A C 13
ATOM 15838 O O . GLY A 1 65 ? 11.323 -5.901 -4.575 1.00 10.00 65 GLY A O 13
ATOM 15842 N N . TYR A 1 66 ? 9.134 -6.384 -4.340 1.00 10.00 66 TYR A N 13
ATOM 15843 C CA . TYR A 1 66 ? 8.626 -5.588 -5.448 1.00 10.00 66 TYR A CA 13
ATOM 15844 C C . TYR A 1 66 ? 8.405 -4.148 -4.991 1.00 10.00 66 TYR A C 13
ATOM 15845 O O . TYR A 1 66 ? 8.418 -3.881 -3.797 1.00 10.00 66 TYR A O 13
ATOM 15863 N N . LYS A 1 67 ? 8.286 -3.207 -5.931 1.00 10.00 67 LYS A N 13
ATOM 15864 C CA . LYS A 1 67 ? 8.328 -1.781 -5.635 1.00 10.00 67 LYS A CA 13
ATOM 15865 C C . LYS A 1 67 ? 6.928 -1.164 -5.728 1.00 10.00 67 LYS A C 13
ATOM 15866 O O . LYS A 1 67 ? 6.002 -1.755 -6.287 1.00 10.00 67 LYS A O 13
ATOM 15885 N N . LEU A 1 68 ? 6.798 0.036 -5.154 1.00 10.00 68 LEU A N 13
ATOM 15886 C CA . LEU A 1 68 ? 5.568 0.798 -5.017 1.00 10.00 68 LEU A CA 13
ATOM 15887 C C . LEU A 1 68 ? 5.901 2.260 -5.284 1.00 10.00 68 LEU A C 13
ATOM 15888 O O . LEU A 1 68 ? 6.990 2.699 -4.910 1.00 10.00 68 LEU A O 13
ATOM 15904 N N . LYS A 1 69 ? 4.961 3.029 -5.835 1.00 10.00 69 LYS A N 13
ATOM 15905 C CA . LYS A 1 69 ? 5.015 4.478 -5.829 1.00 10.00 69 LYS A CA 13
ATOM 15906 C C . LYS A 1 69 ? 3.598 5.023 -5.776 1.00 10.00 69 LYS A C 13
ATOM 15907 O O . LYS A 1 69 ? 2.687 4.317 -6.187 1.00 10.00 69 LYS A O 13
ATOM 15926 N N . LEU A 1 70 ? 3.403 6.248 -5.271 1.00 10.00 70 LEU A N 13
ATOM 15927 C CA . LEU A 1 70 ? 2.087 6.878 -5.289 1.00 10.00 70 LEU A CA 13
ATOM 15928 C C . LEU A 1 70 ? 1.661 7.097 -6.738 1.00 10.00 70 LEU A C 13
ATOM 15929 O O . LEU A 1 70 ? 2.501 7.196 -7.632 1.00 10.00 70 LEU A O 13
ATOM 15945 N N . LYS A 1 71 ? 0.355 7.235 -6.937 1.00 10.00 71 LYS A N 13
ATOM 15946 C CA . LYS A 1 71 ? -0.271 7.591 -8.179 1.00 10.00 71 LYS A CA 13
ATOM 15947 C C . LYS A 1 71 ? -0.912 8.968 -7.990 1.00 10.00 71 LYS A C 13
ATOM 15948 O O . LYS A 1 71 ? -0.425 9.948 -8.544 1.00 10.00 71 LYS A O 13
ATOM 15967 N N . GLY A 1 72 ? -1.973 9.051 -7.182 1.00 10.00 72 GLY A N 13
ATOM 15968 C CA . GLY A 1 72 ? -2.599 10.328 -6.853 1.00 10.00 72 GLY A CA 13
ATOM 15969 C C . GLY A 1 72 ? -4.007 10.156 -6.289 1.00 10.00 72 GLY A C 13
ATOM 15970 O O . GLY A 1 72 ? -4.928 10.836 -6.735 1.00 10.00 72 GLY A O 13
ATOM 15974 N N . GLU A 1 73 ? -4.149 9.267 -5.299 1.00 10.00 73 GLU A N 13
ATOM 15975 C CA . GLU A 1 73 ? -5.398 8.984 -4.602 1.00 10.00 73 GLU A CA 13
ATOM 15976 C C . GLU A 1 73 ? -6.428 8.323 -5.520 1.00 10.00 73 GLU A C 13
ATOM 15977 O O . GLU A 1 73 ? -6.239 8.228 -6.730 1.00 10.00 73 GLU A O 13
ATOM 15989 N N . GLN A 1 74 ? -7.504 7.816 -4.916 1.00 10.00 74 GLN A N 13
ATOM 15990 C CA . GLN A 1 74 ? -8.599 7.217 -5.651 1.00 10.00 74 GLN A CA 13
ATOM 15991 C C . GLN A 1 74 ? -9.460 8.303 -6.299 1.00 10.00 74 GLN A C 13
ATOM 15992 O O . GLN A 1 74 ? -9.256 9.497 -6.092 1.00 10.00 74 GLN A O 13
ATOM 16006 N N . ASP A 1 75 ? -10.470 7.837 -7.039 1.00 10.00 75 ASP A N 13
ATOM 16007 C CA . ASP A 1 75 ? -11.591 8.630 -7.543 1.00 10.00 75 ASP A CA 13
ATOM 16008 C C . ASP A 1 75 ? -12.058 9.674 -6.526 1.00 10.00 75 ASP A C 13
ATOM 16009 O O . ASP A 1 75 ? -12.250 10.837 -6.867 1.00 10.00 75 ASP A O 13
ATOM 16018 N N . SER A 1 76 ? -12.239 9.240 -5.275 1.00 10.00 76 SER A N 13
ATOM 16019 C CA . SER A 1 76 ? -12.537 10.103 -4.136 1.00 10.00 76 SER A CA 13
ATOM 16020 C C . SER A 1 76 ? -13.750 10.996 -4.411 1.00 10.00 76 SER A C 13
ATOM 16021 O O . SER A 1 76 ? -13.652 12.218 -4.473 1.00 10.00 76 SER A O 13
ATOM 16029 N N . ILE A 1 77 ? -14.914 10.355 -4.544 1.00 10.00 77 ILE A N 13
ATOM 16030 C CA . ILE A 1 77 ? -16.168 10.986 -4.950 1.00 10.00 77 ILE A CA 13
ATOM 16031 C C . ILE A 1 77 ? -16.660 12.032 -3.938 1.00 10.00 77 ILE A C 13
ATOM 16032 O O . ILE A 1 77 ? -17.437 12.919 -4.287 1.00 10.00 77 ILE A O 13
ATOM 16048 N N . GLU A 1 78 ? -16.199 11.931 -2.693 1.00 10.00 78 GLU A N 13
ATOM 16049 C CA . GLU A 1 78 ? -16.523 12.826 -1.592 1.00 10.00 78 GLU A CA 13
ATOM 16050 C C . GLU A 1 78 ? -15.241 13.042 -0.782 1.00 10.00 78 GLU A C 13
ATOM 16051 O O . GLU A 1 78 ? -14.394 12.148 -0.748 1.00 10.00 78 GLU A O 13
ATOM 16063 N N . GLY A 1 79 ? -15.095 14.209 -0.145 1.00 10.00 79 GLY A N 13
ATOM 16064 C CA . GLY A 1 79 ? -13.934 14.521 0.679 1.00 10.00 79 GLY A CA 13
ATOM 16065 C C . GLY A 1 79 ? -13.722 16.029 0.832 1.00 10.00 79 GLY A C 13
ATOM 16066 O O . GLY A 1 79 ? -13.207 16.651 -0.092 1.00 10.00 79 GLY A O 13
ATOM 16070 N N . ARG A 1 80 ? -14.059 16.567 2.016 1.00 10.00 80 ARG A N 13
ATOM 16071 C CA . ARG A 1 80 ? -13.779 17.924 2.502 1.00 10.00 80 ARG A CA 13
ATOM 16072 C C . ARG A 1 80 ? -14.947 18.881 2.198 1.00 10.00 80 ARG A C 13
ATOM 16073 O O . ARG A 1 80 ? -15.448 18.836 1.057 1.00 10.00 80 ARG A O 13
ATOM 16095 N N . VAL A 1 1 ? -9.342 12.858 9.571 1.00 10.00 1 VAL A N 14
ATOM 16096 C CA . VAL A 1 1 ? -9.112 11.583 10.271 1.00 10.00 1 VAL A CA 14
ATOM 16097 C C . VAL A 1 1 ? -7.992 10.847 9.542 1.00 10.00 1 VAL A C 14
ATOM 16098 O O . VAL A 1 1 ? -6.842 10.900 9.965 1.00 10.00 1 VAL A O 14
ATOM 16113 N N . THR A 1 2 ? -8.335 10.236 8.413 1.00 10.00 2 THR A N 14
ATOM 16114 C CA . THR A 1 2 ? -7.445 9.519 7.520 1.00 10.00 2 THR A CA 14
ATOM 16115 C C . THR A 1 2 ? -7.777 9.964 6.091 1.00 10.00 2 THR A C 14
ATOM 16116 O O . THR A 1 2 ? -8.776 10.657 5.887 1.00 10.00 2 THR A O 14
ATOM 16127 N N . GLU A 1 3 ? -6.915 9.621 5.133 1.00 10.00 3 GLU A N 14
ATOM 16128 C CA . GLU A 1 3 ? -6.892 10.166 3.787 1.00 10.00 3 GLU A CA 14
ATOM 16129 C C . GLU A 1 3 ? -6.653 9.019 2.808 1.00 10.00 3 GLU A C 14
ATOM 16130 O O . GLU A 1 3 ? -5.959 8.060 3.145 1.00 10.00 3 GLU A O 14
ATOM 16142 N N . LYS A 1 4 ? -7.233 9.106 1.611 1.00 10.00 4 LYS A N 14
ATOM 16143 C CA . LYS A 1 4 ? -7.133 8.062 0.604 1.00 10.00 4 LYS A CA 14
ATOM 16144 C C . LYS A 1 4 ? -5.941 8.337 -0.306 1.00 10.00 4 LYS A C 14
ATOM 16145 O O . LYS A 1 4 ? -5.689 9.478 -0.677 1.00 10.00 4 LYS A O 14
ATOM 16164 N N . ALA A 1 5 ? -5.220 7.280 -0.670 1.00 10.00 5 ALA A N 14
ATOM 16165 C CA . ALA A 1 5 ? -4.063 7.322 -1.541 1.00 10.00 5 ALA A CA 14
ATOM 16166 C C . ALA A 1 5 ? -4.059 6.081 -2.438 1.00 10.00 5 ALA A C 14
ATOM 16167 O O . ALA A 1 5 ? -4.509 5.019 -2.005 1.00 10.00 5 ALA A O 14
ATOM 16174 N N . GLU A 1 6 ? -3.539 6.203 -3.665 1.00 10.00 6 GLU A N 14
ATOM 16175 C CA . GLU A 1 6 ? -3.350 5.106 -4.591 1.00 10.00 6 GLU A CA 14
ATOM 16176 C C . GLU A 1 6 ? -1.889 5.056 -4.979 1.00 10.00 6 GLU A C 14
ATOM 16177 O O . GLU A 1 6 ? -1.226 6.095 -5.044 1.00 10.00 6 GLU A O 14
ATOM 16189 N N . PHE A 1 7 ? -1.430 3.839 -5.262 1.00 10.00 7 PHE A N 14
ATOM 16190 C CA . PHE A 1 7 ? -0.042 3.528 -5.538 1.00 10.00 7 PHE A CA 14
ATOM 16191 C C . PHE A 1 7 ? 0.027 2.493 -6.659 1.00 10.00 7 PHE A C 14
ATOM 16192 O O . PHE A 1 7 ? -0.837 1.614 -6.733 1.00 10.00 7 PHE A O 14
ATOM 16209 N N . ASP A 1 8 ? 1.044 2.614 -7.519 1.00 10.00 8 ASP A N 14
ATOM 16210 C CA . ASP A 1 8 ? 1.165 1.862 -8.764 1.00 10.00 8 ASP A CA 14
ATOM 16211 C C . ASP A 1 8 ? 2.255 0.792 -8.621 1.00 10.00 8 ASP A C 14
ATOM 16212 O O . ASP A 1 8 ? 3.305 1.075 -8.037 1.00 10.00 8 ASP A O 14
ATOM 16221 N N . ILE A 1 9 ? 1.959 -0.452 -9.022 1.00 10.00 9 ILE A N 14
ATOM 16222 C CA . ILE A 1 9 ? 2.673 -1.657 -8.614 1.00 10.00 9 ILE A CA 14
ATOM 16223 C C . ILE A 1 9 ? 3.468 -2.270 -9.767 1.00 10.00 9 ILE A C 14
ATOM 16224 O O . ILE A 1 9 ? 2.881 -2.823 -10.694 1.00 10.00 9 ILE A O 14
ATOM 16240 N N . GLU A 1 10 ? 4.800 -2.265 -9.665 1.00 10.00 10 GLU A N 14
ATOM 16241 C CA . GLU A 1 10 ? 5.674 -2.995 -10.564 1.00 10.00 10 GLU A CA 14
ATOM 16242 C C . GLU A 1 10 ? 6.241 -4.200 -9.813 1.00 10.00 10 GLU A C 14
ATOM 16243 O O . GLU A 1 10 ? 7.211 -4.064 -9.065 1.00 10.00 10 GLU A O 14
ATOM 16255 N N . GLY A 1 11 ? 5.643 -5.380 -10.013 1.00 10.00 11 GLY A N 14
ATOM 16256 C CA . GLY A 1 11 ? 6.227 -6.632 -9.558 1.00 10.00 11 GLY A CA 14
ATOM 16257 C C . GLY A 1 11 ? 5.217 -7.774 -9.511 1.00 10.00 11 GLY A C 14
ATOM 16258 O O . GLY A 1 11 ? 5.150 -8.567 -10.446 1.00 10.00 11 GLY A O 14
ATOM 16262 N N . MET A 1 12 ? 4.469 -7.886 -8.407 1.00 10.00 12 MET A N 14
ATOM 16263 C CA . MET A 1 12 ? 3.549 -8.990 -8.161 1.00 10.00 12 MET A CA 14
ATOM 16264 C C . MET A 1 12 ? 2.193 -8.436 -7.723 1.00 10.00 12 MET A C 14
ATOM 16265 O O . MET A 1 12 ? 2.128 -7.509 -6.917 1.00 10.00 12 MET A O 14
ATOM 16279 N N . THR A 1 13 ? 1.119 -8.977 -8.299 1.00 10.00 13 THR A N 14
ATOM 16280 C CA . THR A 1 13 ? -0.212 -8.396 -8.284 1.00 10.00 13 THR A CA 14
ATOM 16281 C C . THR A 1 13 ? -1.217 -9.550 -8.266 1.00 10.00 13 THR A C 14
ATOM 16282 O O . THR A 1 13 ? -1.847 -9.853 -9.277 1.00 10.00 13 THR A O 14
ATOM 16293 N N . CYS A 1 14 ? -1.300 -10.245 -7.132 1.00 10.00 14 CYS A N 14
ATOM 16294 C CA . CYS A 1 14 ? -2.055 -11.484 -6.988 1.00 10.00 14 CYS A CA 14
ATOM 16295 C C . CYS A 1 14 ? -2.606 -11.588 -5.568 1.00 10.00 14 CYS A C 14
ATOM 16296 O O . CYS A 1 14 ? -2.128 -10.889 -4.679 1.00 10.00 14 CYS A O 14
ATOM 16304 N N . ALA A 1 15 ? -3.605 -12.448 -5.346 1.00 10.00 15 ALA A N 14
ATOM 16305 C CA . ALA A 1 15 ? -4.357 -12.523 -4.092 1.00 10.00 15 ALA A CA 14
ATOM 16306 C C . ALA A 1 15 ? -3.466 -12.664 -2.854 1.00 10.00 15 ALA A C 14
ATOM 16307 O O . ALA A 1 15 ? -3.597 -11.908 -1.894 1.00 10.00 15 ALA A O 14
ATOM 16314 N N . ALA A 1 16 ? -2.543 -13.627 -2.863 1.00 10.00 16 ALA A N 14
ATOM 16315 C CA . ALA A 1 16 ? -1.670 -13.867 -1.723 1.00 10.00 16 ALA A CA 14
ATOM 16316 C C . ALA A 1 16 ? -0.708 -12.693 -1.549 1.00 10.00 16 ALA A C 14
ATOM 16317 O O . ALA A 1 16 ? -0.290 -12.377 -0.437 1.00 10.00 16 ALA A O 14
ATOM 16324 N N . CYS A 1 17 ? -0.354 -12.041 -2.658 1.00 10.00 17 CYS A N 14
ATOM 16325 C CA . CYS A 1 17 ? 0.592 -10.943 -2.642 1.00 10.00 17 CYS A CA 14
ATOM 16326 C C . CYS A 1 17 ? -0.087 -9.768 -1.945 1.00 10.00 17 CYS A C 14
ATOM 16327 O O . CYS A 1 17 ? 0.369 -9.324 -0.890 1.00 10.00 17 CYS A O 14
ATOM 16335 N N . ALA A 1 18 ? -1.227 -9.346 -2.510 1.00 10.00 18 ALA A N 14
ATOM 16336 C CA . ALA A 1 18 ? -2.204 -8.416 -1.950 1.00 10.00 18 ALA A CA 14
ATOM 16337 C C . ALA A 1 18 ? -2.395 -8.656 -0.450 1.00 10.00 18 ALA A C 14
ATOM 16338 O O . ALA A 1 18 ? -2.289 -7.745 0.373 1.00 10.00 18 ALA A O 14
ATOM 16345 N N . ASN A 1 19 ? -2.642 -9.912 -0.092 1.00 10.00 19 ASN A N 14
ATOM 16346 C CA . ASN A 1 19 ? -2.858 -10.293 1.288 1.00 10.00 19 ASN A CA 14
ATOM 16347 C C . ASN A 1 19 ? -1.644 -10.014 2.188 1.00 10.00 19 ASN A C 14
ATOM 16348 O O . ASN A 1 19 ? -1.790 -9.690 3.367 1.00 10.00 19 ASN A O 14
ATOM 16359 N N . ARG A 1 20 ? -0.424 -10.130 1.658 1.00 10.00 20 ARG A N 14
ATOM 16360 C CA . ARG A 1 20 ? 0.774 -9.817 2.415 1.00 10.00 20 ARG A CA 14
ATOM 16361 C C . ARG A 1 20 ? 0.829 -8.305 2.624 1.00 10.00 20 ARG A C 14
ATOM 16362 O O . ARG A 1 20 ? 1.037 -7.847 3.753 1.00 10.00 20 ARG A O 14
ATOM 16383 N N . ILE A 1 21 ? 0.629 -7.538 1.542 1.00 10.00 21 ILE A N 14
ATOM 16384 C CA . ILE A 1 21 ? 0.549 -6.081 1.607 1.00 10.00 21 ILE A CA 14
ATOM 16385 C C . ILE A 1 21 ? -0.347 -5.644 2.753 1.00 10.00 21 ILE A C 14
ATOM 16386 O O . ILE A 1 21 ? 0.101 -4.843 3.564 1.00 10.00 21 ILE A O 14
ATOM 16402 N N . GLU A 1 22 ? -1.575 -6.175 2.847 1.00 10.00 22 GLU A N 14
ATOM 16403 C CA . GLU A 1 22 ? -2.486 -5.844 3.940 1.00 10.00 22 GLU A CA 14
ATOM 16404 C C . GLU A 1 22 ? -1.761 -5.825 5.284 1.00 10.00 22 GLU A C 14
ATOM 16405 O O . GLU A 1 22 ? -1.919 -4.891 6.062 1.00 10.00 22 GLU A O 14
ATOM 16417 N N . LYS A 1 23 ? -0.983 -6.870 5.577 1.00 10.00 23 LYS A N 14
ATOM 16418 C CA . LYS A 1 23 ? -0.301 -7.011 6.852 1.00 10.00 23 LYS A CA 14
ATOM 16419 C C . LYS A 1 23 ? 0.824 -5.979 6.925 1.00 10.00 23 LYS A C 14
ATOM 16420 O O . LYS A 1 23 ? 0.983 -5.282 7.927 1.00 10.00 23 LYS A O 14
ATOM 16439 N N . ARG A 1 24 ? 1.612 -5.886 5.850 1.00 10.00 24 ARG A N 14
ATOM 16440 C CA . ARG A 1 24 ? 2.732 -4.958 5.784 1.00 10.00 24 ARG A CA 14
ATOM 16441 C C . ARG A 1 24 ? 2.286 -3.506 6.005 1.00 10.00 24 ARG A C 14
ATOM 16442 O O . ARG A 1 24 ? 2.985 -2.736 6.659 1.00 10.00 24 ARG A O 14
ATOM 16463 N N . LEU A 1 25 ? 1.126 -3.144 5.460 1.00 10.00 25 LEU A N 14
ATOM 16464 C CA . LEU A 1 25 ? 0.517 -1.831 5.585 1.00 10.00 25 LEU A CA 14
ATOM 16465 C C . LEU A 1 25 ? -0.171 -1.686 6.938 1.00 10.00 25 LEU A C 14
ATOM 16466 O O . LEU A 1 25 ? -0.035 -0.655 7.582 1.00 10.00 25 LEU A O 14
ATOM 16482 N N . ASN A 1 26 ? -0.878 -2.720 7.397 1.00 10.00 26 ASN A N 14
ATOM 16483 C CA . ASN A 1 26 ? -1.474 -2.751 8.731 1.00 10.00 26 ASN A CA 14
ATOM 16484 C C . ASN A 1 26 ? -0.423 -2.491 9.814 1.00 10.00 26 ASN A C 14
ATOM 16485 O O . ASN A 1 26 ? -0.763 -2.022 10.895 1.00 10.00 26 ASN A O 14
ATOM 16496 N N . LYS A 1 27 ? 0.854 -2.780 9.535 1.00 10.00 27 LYS A N 14
ATOM 16497 C CA . LYS A 1 27 ? 1.942 -2.397 10.417 1.00 10.00 27 LYS A CA 14
ATOM 16498 C C . LYS A 1 27 ? 1.959 -0.884 10.705 1.00 10.00 27 LYS A C 14
ATOM 16499 O O . LYS A 1 27 ? 2.321 -0.479 11.806 1.00 10.00 27 LYS A O 14
ATOM 16518 N N . ILE A 1 28 ? 1.653 -0.053 9.700 1.00 10.00 28 ILE A N 14
ATOM 16519 C CA . ILE A 1 28 ? 1.645 1.396 9.815 1.00 10.00 28 ILE A CA 14
ATOM 16520 C C . ILE A 1 28 ? 0.639 1.826 10.883 1.00 10.00 28 ILE A C 14
ATOM 16521 O O . ILE A 1 28 ? -0.500 1.372 10.883 1.00 10.00 28 ILE A O 14
ATOM 16537 N N . GLU A 1 29 ? 1.058 2.715 11.784 1.00 10.00 29 GLU A N 14
ATOM 16538 C CA . GLU A 1 29 ? 0.234 3.117 12.910 1.00 10.00 29 GLU A CA 14
ATOM 16539 C C . GLU A 1 29 ? -0.940 3.996 12.461 1.00 10.00 29 GLU A C 14
ATOM 16540 O O . GLU A 1 29 ? -2.090 3.675 12.751 1.00 10.00 29 GLU A O 14
ATOM 16552 N N . GLY A 1 30 ? -0.700 5.078 11.710 1.00 10.00 30 GLY A N 14
ATOM 16553 C CA . GLY A 1 30 ? -1.767 5.991 11.327 1.00 10.00 30 GLY A CA 14
ATOM 16554 C C . GLY A 1 30 ? -2.529 5.498 10.104 1.00 10.00 30 GLY A C 14
ATOM 16555 O O . GLY A 1 30 ? -2.812 6.284 9.202 1.00 10.00 30 GLY A O 14
ATOM 16559 N N . VAL A 1 31 ? -2.839 4.205 10.048 1.00 10.00 31 VAL A N 14
ATOM 16560 C CA . VAL A 1 31 ? -3.505 3.573 8.932 1.00 10.00 31 VAL A CA 14
ATOM 16561 C C . VAL A 1 31 ? -4.968 3.344 9.306 1.00 10.00 31 VAL A C 14
ATOM 16562 O O . VAL A 1 31 ? -5.283 3.146 10.477 1.00 10.00 31 VAL A O 14
ATOM 16575 N N . ALA A 1 32 ? -5.863 3.390 8.318 1.00 10.00 32 ALA A N 14
ATOM 16576 C CA . ALA A 1 32 ? -7.276 3.090 8.499 1.00 10.00 32 ALA A CA 14
ATOM 16577 C C . ALA A 1 32 ? -7.600 1.787 7.785 1.00 10.00 32 ALA A C 14
ATOM 16578 O O . ALA A 1 32 ? -8.116 0.858 8.397 1.00 10.00 32 ALA A O 14
ATOM 16585 N N . ASN A 1 33 ? -7.316 1.728 6.482 1.00 10.00 33 ASN A N 14
ATOM 16586 C CA . ASN A 1 33 ? -7.715 0.615 5.635 1.00 10.00 33 ASN A CA 14
ATOM 16587 C C . ASN A 1 33 ? -6.656 0.436 4.553 1.00 10.00 33 ASN A C 14
ATOM 16588 O O . ASN A 1 33 ? -6.015 1.405 4.153 1.00 10.00 33 ASN A O 14
ATOM 16599 N N . ALA A 1 34 ? -6.488 -0.791 4.059 1.00 10.00 34 ALA A N 14
ATOM 16600 C CA . ALA A 1 34 ? -5.625 -1.097 2.920 1.00 10.00 34 ALA A CA 14
ATOM 16601 C C . ALA A 1 34 ? -6.313 -2.077 1.958 1.00 10.00 34 ALA A C 14
ATOM 16602 O O . ALA A 1 34 ? -5.848 -3.205 1.801 1.00 10.00 34 ALA A O 14
ATOM 16609 N N . PRO A 1 35 ? -7.419 -1.681 1.307 1.00 10.00 35 PRO A N 14
ATOM 16610 C CA . PRO A 1 35 ? -8.147 -2.540 0.387 1.00 10.00 35 PRO A CA 14
ATOM 16611 C C . PRO A 1 35 ? -7.412 -2.586 -0.959 1.00 10.00 35 PRO A C 14
ATOM 16612 O O . PRO A 1 35 ? -7.887 -2.052 -1.959 1.00 10.00 35 PRO A O 14
ATOM 16623 N N . VAL A 1 36 ? -6.229 -3.201 -0.978 1.00 10.00 36 VAL A N 14
ATOM 16624 C CA . VAL A 1 36 ? -5.391 -3.273 -2.165 1.00 10.00 36 VAL A CA 14
ATOM 16625 C C . VAL A 1 36 ? -5.987 -4.215 -3.211 1.00 10.00 36 VAL A C 14
ATOM 16626 O O . VAL A 1 36 ? -6.778 -5.097 -2.875 1.00 10.00 36 VAL A O 14
ATOM 16639 N N . ASN A 1 37 ? -5.584 -4.056 -4.477 1.00 10.00 37 ASN A N 14
ATOM 16640 C CA . ASN A 1 37 ? -6.161 -4.836 -5.563 1.00 10.00 37 ASN A CA 14
ATOM 16641 C C . ASN A 1 37 ? -5.241 -5.990 -5.953 1.00 10.00 37 ASN A C 14
ATOM 16642 O O . ASN A 1 37 ? -4.018 -5.868 -5.904 1.00 10.00 37 ASN A O 14
ATOM 16653 N N . PHE A 1 38 ? -5.839 -7.118 -6.346 1.00 10.00 38 PHE A N 14
ATOM 16654 C CA . PHE A 1 38 ? -5.167 -8.396 -6.571 1.00 10.00 38 PHE A CA 14
ATOM 16655 C C . PHE A 1 38 ? -5.386 -8.889 -8.003 1.00 10.00 38 PHE A C 14
ATOM 16656 O O . PHE A 1 38 ? -5.558 -10.082 -8.237 1.00 10.00 38 PHE A O 14
ATOM 16673 N N . ALA A 1 39 ? -5.363 -7.952 -8.953 1.00 10.00 39 ALA A N 14
ATOM 16674 C CA . ALA A 1 39 ? -5.545 -8.200 -10.380 1.00 10.00 39 ALA A CA 14
ATOM 16675 C C . ALA A 1 39 ? -5.372 -6.905 -11.176 1.00 10.00 39 ALA A C 14
ATOM 16676 O O . ALA A 1 39 ? -4.858 -6.923 -12.287 1.00 10.00 39 ALA A O 14
ATOM 16683 N N . LEU A 1 40 ? -5.834 -5.785 -10.609 1.00 10.00 40 LEU A N 14
ATOM 16684 C CA . LEU A 1 40 ? -5.895 -4.484 -11.262 1.00 10.00 40 LEU A CA 14
ATOM 16685 C C . LEU A 1 40 ? -4.551 -3.752 -11.211 1.00 10.00 40 LEU A C 14
ATOM 16686 O O . LEU A 1 40 ? -4.392 -2.716 -11.851 1.00 10.00 40 LEU A O 14
ATOM 16702 N N . GLU A 1 41 ? -3.620 -4.278 -10.411 1.00 10.00 41 GLU A N 14
ATOM 16703 C CA . GLU A 1 41 ? -2.224 -3.858 -10.339 1.00 10.00 41 GLU A CA 14
ATOM 16704 C C . GLU A 1 41 ? -2.100 -2.492 -9.664 1.00 10.00 41 GLU A C 14
ATOM 16705 O O . GLU A 1 41 ? -1.305 -1.649 -10.074 1.00 10.00 41 GLU A O 14
ATOM 16717 N N . THR A 1 42 ? -2.889 -2.287 -8.608 1.00 10.00 42 THR A N 14
ATOM 16718 C CA . THR A 1 42 ? -2.985 -1.034 -7.884 1.00 10.00 42 THR A CA 14
ATOM 16719 C C . THR A 1 42 ? -3.141 -1.333 -6.389 1.00 10.00 42 THR A C 14
ATOM 16720 O O . THR A 1 42 ? -3.935 -2.188 -5.993 1.00 10.00 42 THR A O 14
ATOM 16731 N N . VAL A 1 43 ? -2.373 -0.638 -5.551 1.00 10.00 43 VAL A N 14
ATOM 16732 C CA . VAL A 1 43 ? -2.567 -0.634 -4.107 1.00 10.00 43 VAL A CA 14
ATOM 16733 C C . VAL A 1 43 ? -3.319 0.651 -3.783 1.00 10.00 43 VAL A C 14
ATOM 16734 O O . VAL A 1 43 ? -3.045 1.697 -4.371 1.00 10.00 43 VAL A O 14
ATOM 16747 N N . THR A 1 44 ? -4.279 0.552 -2.869 1.00 10.00 44 THR A N 14
ATOM 16748 C CA . THR A 1 44 ? -5.196 1.598 -2.490 1.00 10.00 44 THR A CA 14
ATOM 16749 C C . THR A 1 44 ? -5.169 1.621 -0.965 1.00 10.00 44 THR A C 14
ATOM 16750 O O . THR A 1 44 ? -5.465 0.596 -0.352 1.00 10.00 44 THR A O 14
ATOM 16761 N N . VAL A 1 45 ? -4.751 2.735 -0.355 1.00 10.00 45 VAL A N 14
ATOM 16762 C CA . VAL A 1 45 ? -4.599 2.838 1.090 1.00 10.00 45 VAL A CA 14
ATOM 16763 C C . VAL A 1 45 ? -5.415 4.011 1.609 1.00 10.00 45 VAL A C 14
ATOM 16764 O O . VAL A 1 45 ? -5.422 5.076 0.999 1.00 10.00 45 VAL A O 14
ATOM 16777 N N . GLU A 1 46 ? -6.055 3.817 2.761 1.00 10.00 46 GLU A N 14
ATOM 16778 C CA . GLU A 1 46 ? -6.545 4.878 3.608 1.00 10.00 46 GLU A CA 14
ATOM 16779 C C . GLU A 1 46 ? -5.574 5.008 4.788 1.00 10.00 46 GLU A C 14
ATOM 16780 O O . GLU A 1 46 ? -5.503 4.096 5.618 1.00 10.00 46 GLU A O 14
ATOM 16792 N N . TYR A 1 47 ? -4.822 6.112 4.861 1.00 10.00 47 TYR A N 14
ATOM 16793 C CA . TYR A 1 47 ? -3.911 6.399 5.964 1.00 10.00 47 TYR A CA 14
ATOM 16794 C C . TYR A 1 47 ? -3.879 7.897 6.229 1.00 10.00 47 TYR A C 14
ATOM 16795 O O . TYR A 1 47 ? -4.330 8.682 5.403 1.00 10.00 47 TYR A O 14
ATOM 16813 N N . ASN A 1 48 ? -3.357 8.295 7.386 1.00 10.00 48 ASN A N 14
ATOM 16814 C CA . ASN A 1 48 ? -3.214 9.698 7.753 1.00 10.00 48 ASN A CA 14
ATOM 16815 C C . ASN A 1 48 ? -1.796 10.180 7.439 1.00 10.00 48 ASN A C 14
ATOM 16816 O O . ASN A 1 48 ? -0.829 9.525 7.821 1.00 10.00 48 ASN A O 14
ATOM 16827 N N . PRO A 1 49 ? -1.619 11.327 6.769 1.00 10.00 49 PRO A N 14
ATOM 16828 C CA . PRO A 1 49 ? -0.311 11.944 6.664 1.00 10.00 49 PRO A CA 14
ATOM 16829 C C . PRO A 1 49 ? 0.009 12.646 7.990 1.00 10.00 49 PRO A C 14
ATOM 16830 O O . PRO A 1 49 ? 0.170 13.865 8.017 1.00 10.00 49 PRO A O 14
ATOM 16841 N N . LYS A 1 50 ? 0.080 11.896 9.102 1.00 10.00 50 LYS A N 14
ATOM 16842 C CA . LYS A 1 50 ? 0.441 12.469 10.399 1.00 10.00 50 LYS A CA 14
ATOM 16843 C C . LYS A 1 50 ? 1.341 11.513 11.190 1.00 10.00 50 LYS A C 14
ATOM 16844 O O . LYS A 1 50 ? 2.336 11.946 11.765 1.00 10.00 50 LYS A O 14
ATOM 16863 N N . GLU A 1 51 ? 1.010 10.219 11.209 1.00 10.00 51 GLU A N 14
ATOM 16864 C CA . GLU A 1 51 ? 1.794 9.190 11.886 1.00 10.00 51 GLU A CA 14
ATOM 16865 C C . GLU A 1 51 ? 2.894 8.662 10.947 1.00 10.00 51 GLU A C 14
ATOM 16866 O O . GLU A 1 51 ? 4.011 8.400 11.381 1.00 10.00 51 GLU A O 14
ATOM 16878 N N . ALA A 1 52 ? 2.554 8.466 9.666 1.00 10.00 52 ALA A N 14
ATOM 16879 C CA . ALA A 1 52 ? 3.364 7.796 8.650 1.00 10.00 52 ALA A CA 14
ATOM 16880 C C . ALA A 1 52 ? 3.140 8.489 7.307 1.00 10.00 52 ALA A C 14
ATOM 16881 O O . ALA A 1 52 ? 2.244 9.326 7.199 1.00 10.00 52 ALA A O 14
ATOM 16888 N N . SER A 1 53 ? 3.941 8.157 6.292 1.00 10.00 53 SER A N 14
ATOM 16889 C CA . SER A 1 53 ? 3.845 8.718 4.956 1.00 10.00 53 SER A CA 14
ATOM 16890 C C . SER A 1 53 ? 3.793 7.608 3.902 1.00 10.00 53 SER A C 14
ATOM 16891 O O . SER A 1 53 ? 3.909 6.414 4.188 1.00 10.00 53 SER A O 14
ATOM 16899 N N . VAL A 1 54 ? 3.715 8.045 2.645 1.00 10.00 54 VAL A N 14
ATOM 16900 C CA . VAL A 1 54 ? 4.000 7.237 1.473 1.00 10.00 54 VAL A CA 14
ATOM 16901 C C . VAL A 1 54 ? 5.304 6.453 1.642 1.00 10.00 54 VAL A C 14
ATOM 16902 O O . VAL A 1 54 ? 5.368 5.296 1.235 1.00 10.00 54 VAL A O 14
ATOM 16915 N N . SER A 1 55 ? 6.351 7.070 2.202 1.00 10.00 55 SER A N 14
ATOM 16916 C CA . SER A 1 55 ? 7.661 6.436 2.272 1.00 10.00 55 SER A CA 14
ATOM 16917 C C . SER A 1 55 ? 7.614 5.156 3.103 1.00 10.00 55 SER A C 14
ATOM 16918 O O . SER A 1 55 ? 8.254 4.166 2.739 1.00 10.00 55 SER A O 14
ATOM 16926 N N . ASP A 1 56 ? 6.867 5.185 4.206 1.00 10.00 56 ASP A N 14
ATOM 16927 C CA . ASP A 1 56 ? 6.765 4.102 5.166 1.00 10.00 56 ASP A CA 14
ATOM 16928 C C . ASP A 1 56 ? 6.033 2.933 4.519 1.00 10.00 56 ASP A C 14
ATOM 16929 O O . ASP A 1 56 ? 6.534 1.813 4.457 1.00 10.00 56 ASP A O 14
ATOM 16938 N N . LEU A 1 57 ? 4.837 3.190 3.993 1.00 10.00 57 LEU A N 14
ATOM 16939 C CA . LEU A 1 57 ? 4.077 2.113 3.366 1.00 10.00 57 LEU A CA 14
ATOM 16940 C C . LEU A 1 57 ? 4.821 1.577 2.133 1.00 10.00 57 LEU A C 14
ATOM 16941 O O . LEU A 1 57 ? 4.976 0.364 1.973 1.00 10.00 57 LEU A O 14
ATOM 16957 N N . LYS A 1 58 ? 5.361 2.471 1.294 1.00 10.00 58 LYS A N 14
ATOM 16958 C CA . LYS A 1 58 ? 6.362 2.111 0.305 1.00 10.00 58 LYS A CA 14
ATOM 16959 C C . LYS A 1 58 ? 7.457 1.201 0.860 1.00 10.00 58 LYS A C 14
ATOM 16960 O O . LYS A 1 58 ? 7.768 0.219 0.205 1.00 10.00 58 LYS A O 14
ATOM 16979 N N . GLU A 1 59 ? 8.090 1.509 1.998 1.00 10.00 59 GLU A N 14
ATOM 16980 C CA . GLU A 1 59 ? 9.132 0.674 2.580 1.00 10.00 59 GLU A CA 14
ATOM 16981 C C . GLU A 1 59 ? 8.607 -0.738 2.770 1.00 10.00 59 GLU A C 14
ATOM 16982 O O . GLU A 1 59 ? 9.252 -1.706 2.382 1.00 10.00 59 GLU A O 14
ATOM 16994 N N . ALA A 1 60 ? 7.399 -0.828 3.321 1.00 10.00 60 ALA A N 14
ATOM 16995 C CA . ALA A 1 60 ? 6.729 -2.099 3.541 1.00 10.00 60 ALA A CA 14
ATOM 16996 C C . ALA A 1 60 ? 6.744 -2.914 2.241 1.00 10.00 60 ALA A C 14
ATOM 16997 O O . ALA A 1 60 ? 7.242 -4.041 2.199 1.00 10.00 60 ALA A O 14
ATOM 17004 N N . VAL A 1 61 ? 6.228 -2.321 1.163 1.00 10.00 61 VAL A N 14
ATOM 17005 C CA . VAL A 1 61 ? 6.229 -2.955 -0.150 1.00 10.00 61 VAL A CA 14
ATOM 17006 C C . VAL A 1 61 ? 7.644 -3.253 -0.667 1.00 10.00 61 VAL A C 14
ATOM 17007 O O . VAL A 1 61 ? 7.943 -4.377 -1.070 1.00 10.00 61 VAL A O 14
ATOM 17020 N N . ASP A 1 62 ? 8.535 -2.268 -0.635 1.00 10.00 62 ASP A N 14
ATOM 17021 C CA . ASP A 1 62 ? 9.884 -2.406 -1.161 1.00 10.00 62 ASP A CA 14
ATOM 17022 C C . ASP A 1 62 ? 10.592 -3.559 -0.442 1.00 10.00 62 ASP A C 14
ATOM 17023 O O . ASP A 1 62 ? 11.360 -4.314 -1.032 1.00 10.00 62 ASP A O 14
ATOM 17032 N N . LYS A 1 63 ? 10.264 -3.746 0.842 1.00 10.00 63 LYS A N 14
ATOM 17033 C CA . LYS A 1 63 ? 10.815 -4.805 1.660 1.00 10.00 63 LYS A CA 14
ATOM 17034 C C . LYS A 1 63 ? 10.158 -6.149 1.356 1.00 10.00 63 LYS A C 14
ATOM 17035 O O . LYS A 1 63 ? 10.841 -7.170 1.422 1.00 10.00 63 LYS A O 14
ATOM 17054 N N . LEU A 1 64 ? 8.861 -6.185 1.019 1.00 10.00 64 LEU A N 14
ATOM 17055 C CA . LEU A 1 64 ? 8.292 -7.373 0.402 1.00 10.00 64 LEU A CA 14
ATOM 17056 C C . LEU A 1 64 ? 9.098 -7.796 -0.829 1.00 10.00 64 LEU A C 14
ATOM 17057 O O . LEU A 1 64 ? 9.344 -8.989 -1.003 1.00 10.00 64 LEU A O 14
ATOM 17073 N N . GLY A 1 65 ? 9.516 -6.842 -1.668 1.00 10.00 65 GLY A N 14
ATOM 17074 C CA . GLY A 1 65 ? 10.489 -7.112 -2.724 1.00 10.00 65 GLY A CA 14
ATOM 17075 C C . GLY A 1 65 ? 10.199 -6.326 -3.997 1.00 10.00 65 GLY A C 14
ATOM 17076 O O . GLY A 1 65 ? 11.118 -5.888 -4.687 1.00 10.00 65 GLY A O 14
ATOM 17080 N N . TYR A 1 66 ? 8.916 -6.174 -4.321 1.00 10.00 66 TYR A N 14
ATOM 17081 C CA . TYR A 1 66 ? 8.472 -5.384 -5.459 1.00 10.00 66 TYR A CA 14
ATOM 17082 C C . TYR A 1 66 ? 8.354 -3.933 -5.022 1.00 10.00 66 TYR A C 14
ATOM 17083 O O . TYR A 1 66 ? 8.248 -3.663 -3.831 1.00 10.00 66 TYR A O 14
ATOM 17101 N N . LYS A 1 67 ? 8.392 -2.999 -5.969 1.00 10.00 67 LYS A N 14
ATOM 17102 C CA . LYS A 1 67 ? 8.423 -1.584 -5.660 1.00 10.00 67 LYS A CA 14
ATOM 17103 C C . LYS A 1 67 ? 7.044 -0.946 -5.826 1.00 10.00 67 LYS A C 14
ATOM 17104 O O . LYS A 1 67 ? 6.147 -1.506 -6.456 1.00 10.00 67 LYS A O 14
ATOM 17123 N N . LEU A 1 68 ? 6.897 0.219 -5.192 1.00 10.00 68 LEU A N 14
ATOM 17124 C CA . LEU A 1 68 ? 5.661 0.960 -5.036 1.00 10.00 68 LEU A CA 14
ATOM 17125 C C . LEU A 1 68 ? 5.969 2.425 -5.297 1.00 10.00 68 LEU A C 14
ATOM 17126 O O . LEU A 1 68 ? 7.056 2.887 -4.943 1.00 10.00 68 LEU A O 14
ATOM 17142 N N . LYS A 1 69 ? 4.999 3.178 -5.815 1.00 10.00 69 LYS A N 14
ATOM 17143 C CA . LYS A 1 69 ? 5.034 4.617 -5.776 1.00 10.00 69 LYS A CA 14
ATOM 17144 C C . LYS A 1 69 ? 3.613 5.147 -5.811 1.00 10.00 69 LYS A C 14
ATOM 17145 O O . LYS A 1 69 ? 2.739 4.466 -6.334 1.00 10.00 69 LYS A O 14
ATOM 17164 N N . LEU A 1 70 ? 3.383 6.332 -5.237 1.00 10.00 70 LEU A N 14
ATOM 17165 C CA . LEU A 1 70 ? 2.076 6.974 -5.287 1.00 10.00 70 LEU A CA 14
ATOM 17166 C C . LEU A 1 70 ? 1.680 7.222 -6.741 1.00 10.00 70 LEU A C 14
ATOM 17167 O O . LEU A 1 70 ? 2.537 7.363 -7.614 1.00 10.00 70 LEU A O 14
ATOM 17183 N N . LYS A 1 71 ? 0.377 7.338 -6.962 1.00 10.00 71 LYS A N 14
ATOM 17184 C CA . LYS A 1 71 ? -0.234 7.715 -8.214 1.00 10.00 71 LYS A CA 14
ATOM 17185 C C . LYS A 1 71 ? -0.869 9.091 -8.011 1.00 10.00 71 LYS A C 14
ATOM 17186 O O . LYS A 1 71 ? -0.374 10.080 -8.544 1.00 10.00 71 LYS A O 14
ATOM 17205 N N . GLY A 1 72 ? -1.952 9.156 -7.234 1.00 10.00 72 GLY A N 14
ATOM 17206 C CA . GLY A 1 72 ? -2.657 10.405 -6.981 1.00 10.00 72 GLY A CA 14
ATOM 17207 C C . GLY A 1 72 ? -4.100 10.148 -6.560 1.00 10.00 72 GLY A C 14
ATOM 17208 O O . GLY A 1 72 ? -5.014 10.628 -7.223 1.00 10.00 72 GLY A O 14
ATOM 17212 N N . GLU A 1 73 ? -4.249 9.404 -5.456 1.00 10.00 73 GLU A N 14
ATOM 17213 C CA . GLU A 1 73 ? -5.488 9.041 -4.775 1.00 10.00 73 GLU A CA 14
ATOM 17214 C C . GLU A 1 73 ? -6.538 8.370 -5.668 1.00 10.00 73 GLU A C 14
ATOM 17215 O O . GLU A 1 73 ? -6.361 8.229 -6.875 1.00 10.00 73 GLU A O 14
ATOM 17227 N N . GLN A 1 74 ? -7.599 7.869 -5.030 1.00 10.00 74 GLN A N 14
ATOM 17228 C CA . GLN A 1 74 ? -8.681 7.165 -5.699 1.00 10.00 74 GLN A CA 14
ATOM 17229 C C . GLN A 1 74 ? -9.818 8.143 -5.941 1.00 10.00 74 GLN A C 14
ATOM 17230 O O . GLN A 1 74 ? -10.026 9.058 -5.142 1.00 10.00 74 GLN A O 14
ATOM 17244 N N . ASP A 1 75 ? -10.576 7.923 -7.013 1.00 10.00 75 ASP A N 14
ATOM 17245 C CA . ASP A 1 75 ? -11.766 8.711 -7.282 1.00 10.00 75 ASP A CA 14
ATOM 17246 C C . ASP A 1 75 ? -12.717 8.533 -6.099 1.00 10.00 75 ASP A C 14
ATOM 17247 O O . ASP A 1 75 ? -13.017 7.405 -5.704 1.00 10.00 75 ASP A O 14
ATOM 17256 N N . SER A 1 76 ? -13.087 9.646 -5.468 1.00 10.00 76 SER A N 14
ATOM 17257 C CA . SER A 1 76 ? -13.867 9.673 -4.248 1.00 10.00 76 SER A CA 14
ATOM 17258 C C . SER A 1 76 ? -14.837 10.849 -4.347 1.00 10.00 76 SER A C 14
ATOM 17259 O O . SER A 1 76 ? -14.414 11.960 -4.665 1.00 10.00 76 SER A O 14
ATOM 17267 N N . ILE A 1 77 ? -16.124 10.609 -4.089 1.00 10.00 77 ILE A N 14
ATOM 17268 C CA . ILE A 1 77 ? -17.187 11.595 -4.223 1.00 10.00 77 ILE A CA 14
ATOM 17269 C C . ILE A 1 77 ? -17.981 11.663 -2.916 1.00 10.00 77 ILE A C 14
ATOM 17270 O O . ILE A 1 77 ? -18.958 10.941 -2.726 1.00 10.00 77 ILE A O 14
ATOM 17286 N N . GLU A 1 78 ? -17.549 12.534 -2.002 1.00 10.00 78 GLU A N 14
ATOM 17287 C CA . GLU A 1 78 ? -18.241 12.745 -0.741 1.00 10.00 78 GLU A CA 14
ATOM 17288 C C . GLU A 1 78 ? -19.517 13.548 -1.010 1.00 10.00 78 GLU A C 14
ATOM 17289 O O . GLU A 1 78 ? -19.448 14.726 -1.358 1.00 10.00 78 GLU A O 14
ATOM 17301 N N . GLY A 1 79 ? -20.680 12.913 -0.859 1.00 10.00 79 GLY A N 14
ATOM 17302 C CA . GLY A 1 79 ? -21.952 13.615 -0.884 1.00 10.00 79 GLY A CA 14
ATOM 17303 C C . GLY A 1 79 ? -22.029 14.537 0.331 1.00 10.00 79 GLY A C 14
ATOM 17304 O O . GLY A 1 79 ? -22.013 14.051 1.461 1.00 10.00 79 GLY A O 14
ATOM 17308 N N . ARG A 1 80 ? -22.097 15.849 0.105 1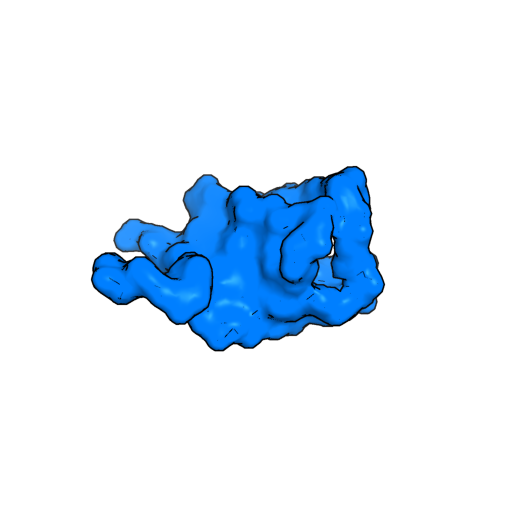.00 10.00 80 ARG A N 14
ATOM 17309 C CA . ARG A 1 80 ? -22.189 16.860 1.139 1.00 10.00 80 ARG A CA 14
ATOM 17310 C C . ARG A 1 80 ? -23.164 17.923 0.665 1.00 10.00 80 ARG A C 14
ATOM 17311 O O . ARG A 1 80 ? -23.385 17.990 -0.564 1.00 10.00 80 ARG A O 14
ATOM 17333 N N . VAL A 1 1 ? -8.652 12.926 10.081 1.00 10.00 1 VAL A N 15
ATOM 17334 C CA . VAL A 1 1 ? -8.862 11.497 9.831 1.00 10.00 1 VAL A CA 15
ATOM 17335 C C . VAL A 1 1 ? -7.739 11.066 8.893 1.00 10.00 1 VAL A C 15
ATOM 17336 O O . VAL A 1 1 ? -6.652 11.614 9.053 1.00 10.00 1 VAL A O 15
ATOM 17351 N N . THR A 1 2 ? -7.971 10.142 7.966 1.00 10.00 2 THR A N 15
ATOM 17352 C CA . THR A 1 2 ? -7.004 9.586 7.047 1.00 10.00 2 THR A CA 15
ATOM 17353 C C . THR A 1 2 ? -7.336 10.031 5.618 1.00 10.00 2 THR A C 15
ATOM 17354 O O . THR A 1 2 ? -8.494 10.304 5.302 1.00 10.00 2 THR A O 15
ATOM 17365 N N . GLU A 1 3 ? -6.318 10.080 4.760 1.00 10.00 3 GLU A N 15
ATOM 17366 C CA . GLU A 1 3 ? -6.399 10.417 3.352 1.00 10.00 3 GLU A CA 15
ATOM 17367 C C . GLU A 1 3 ? -6.355 9.142 2.530 1.00 10.00 3 GLU A C 15
ATOM 17368 O O . GLU A 1 3 ? -5.537 8.260 2.794 1.00 10.00 3 GLU A O 15
ATOM 17380 N N . LYS A 1 4 ? -7.195 9.085 1.496 1.00 10.00 4 LYS A N 15
ATOM 17381 C CA . LYS A 1 4 ? -7.175 8.040 0.505 1.00 10.00 4 LYS A CA 15
ATOM 17382 C C . LYS A 1 4 ? -6.091 8.374 -0.514 1.00 10.00 4 LYS A C 15
ATOM 17383 O O . LYS A 1 4 ? -6.154 9.415 -1.159 1.00 10.00 4 LYS A O 15
ATOM 17402 N N . ALA A 1 5 ? -5.107 7.492 -0.650 1.00 10.00 5 ALA A N 15
ATOM 17403 C CA . ALA A 1 5 ? -4.063 7.572 -1.656 1.00 10.00 5 ALA A CA 15
ATOM 17404 C C . ALA A 1 5 ? -3.976 6.243 -2.412 1.00 10.00 5 ALA A C 15
ATOM 17405 O O . ALA A 1 5 ? -4.342 5.197 -1.867 1.00 10.00 5 ALA A O 15
ATOM 17412 N N . GLU A 1 6 ? -3.501 6.291 -3.665 1.00 10.00 6 GLU A N 15
ATOM 17413 C CA . GLU A 1 6 ? -3.360 5.126 -4.515 1.00 10.00 6 GLU A CA 15
ATOM 17414 C C . GLU A 1 6 ? -1.957 5.055 -5.076 1.00 10.00 6 GLU A C 15
ATOM 17415 O O . GLU A 1 6 ? -1.336 6.086 -5.352 1.00 10.00 6 GLU A O 15
ATOM 17427 N N . PHE A 1 7 ? -1.491 3.817 -5.218 1.00 10.00 7 PHE A N 15
ATOM 17428 C CA . PHE A 1 7 ? -0.107 3.471 -5.484 1.00 10.00 7 PHE A CA 15
ATOM 17429 C C . PHE A 1 7 ? 0.018 2.498 -6.653 1.00 10.00 7 PHE A C 15
ATOM 17430 O O . PHE A 1 7 ? -0.693 1.487 -6.689 1.00 10.00 7 PHE A O 15
ATOM 17447 N N . ASP A 1 8 ? 0.945 2.776 -7.574 1.00 10.00 8 ASP A N 15
ATOM 17448 C CA . ASP A 1 8 ? 1.271 1.944 -8.704 1.00 10.00 8 ASP A CA 15
ATOM 17449 C C . ASP A 1 8 ? 2.289 0.882 -8.288 1.00 10.00 8 ASP A C 15
ATOM 17450 O O . ASP A 1 8 ? 3.216 1.172 -7.532 1.00 10.00 8 ASP A O 15
ATOM 17459 N N . ILE A 1 9 ? 2.058 -0.360 -8.735 1.00 10.00 9 ILE A N 15
ATOM 17460 C CA . ILE A 1 9 ? 2.798 -1.562 -8.377 1.00 10.00 9 ILE A CA 15
ATOM 17461 C C . ILE A 1 9 ? 3.626 -2.032 -9.569 1.00 10.00 9 ILE A C 15
ATOM 17462 O O . ILE A 1 9 ? 3.085 -2.146 -10.667 1.00 10.00 9 ILE A O 15
ATOM 17478 N N . GLU A 1 10 ? 4.894 -2.384 -9.341 1.00 10.00 10 GLU A N 15
ATOM 17479 C CA . GLU A 1 10 ? 5.651 -3.224 -10.242 1.00 10.00 10 GLU A CA 15
ATOM 17480 C C . GLU A 1 10 ? 6.185 -4.420 -9.449 1.00 10.00 10 GLU A C 15
ATOM 17481 O O . GLU A 1 10 ? 7.096 -4.267 -8.629 1.00 10.00 10 GLU A O 15
ATOM 17493 N N . GLY A 1 11 ? 5.608 -5.604 -9.697 1.00 10.00 11 GLY A N 15
ATOM 17494 C CA . GLY A 1 11 ? 6.109 -6.880 -9.208 1.00 10.00 11 GLY A CA 15
ATOM 17495 C C . GLY A 1 11 ? 4.981 -7.892 -9.008 1.00 10.00 11 GLY A C 15
ATOM 17496 O O . GLY A 1 11 ? 4.582 -8.566 -9.954 1.00 10.00 11 GLY A O 15
ATOM 17500 N N . MET A 1 12 ? 4.498 -8.046 -7.771 1.00 10.00 12 MET A N 15
ATOM 17501 C CA . MET A 1 12 ? 3.500 -9.055 -7.448 1.00 10.00 12 MET A CA 15
ATOM 17502 C C . MET A 1 12 ? 2.108 -8.642 -7.931 1.00 10.00 12 MET A C 15
ATOM 17503 O O . MET A 1 12 ? 1.715 -7.487 -7.792 1.00 10.00 12 MET A O 15
ATOM 17517 N N . THR A 1 13 ? 1.364 -9.613 -8.468 1.00 10.00 13 THR A N 15
ATOM 17518 C CA . THR A 1 13 ? 0.025 -9.433 -9.011 1.00 10.00 13 THR A CA 15
ATOM 17519 C C . THR A 1 13 ? -0.758 -10.736 -8.780 1.00 10.00 13 THR A C 15
ATOM 17520 O O . THR A 1 13 ? -1.078 -11.481 -9.704 1.00 10.00 13 THR A O 15
ATOM 17531 N N . CYS A 1 14 ? -1.014 -11.060 -7.505 1.00 10.00 14 CYS A N 15
ATOM 17532 C CA . CYS A 1 14 ? -1.642 -12.314 -7.093 1.00 10.00 14 CYS A CA 15
ATOM 17533 C C . CYS A 1 14 ? -2.357 -12.080 -5.766 1.00 10.00 14 CYS A C 15
ATOM 17534 O O . CYS A 1 14 ? -1.837 -11.349 -4.929 1.00 10.00 14 CYS A O 15
ATOM 17542 N N . ALA A 1 15 ? -3.514 -12.710 -5.542 1.00 10.00 15 ALA A N 15
ATOM 17543 C CA . ALA A 1 15 ? -4.348 -12.473 -4.365 1.00 10.00 15 ALA A CA 15
ATOM 17544 C C . ALA A 1 15 ? -3.615 -12.660 -3.033 1.00 10.00 15 ALA A C 15
ATOM 17545 O O . ALA A 1 15 ? -3.722 -11.822 -2.144 1.00 10.00 15 ALA A O 15
ATOM 17552 N N . ALA A 1 16 ? -2.860 -13.746 -2.872 1.00 10.00 16 ALA A N 15
ATOM 17553 C CA . ALA A 1 16 ? -2.186 -14.026 -1.610 1.00 10.00 16 ALA A CA 15
ATOM 17554 C C . ALA A 1 16 ? -1.001 -13.079 -1.430 1.00 10.00 16 ALA A C 15
ATOM 17555 O O . ALA A 1 16 ? -0.612 -12.768 -0.306 1.00 10.00 16 ALA A O 15
ATOM 17562 N N . CYS A 1 17 ? -0.416 -12.613 -2.537 1.00 10.00 17 CYS A N 15
ATOM 17563 C CA . CYS A 1 17 ? 0.698 -11.684 -2.454 1.00 10.00 17 CYS A CA 15
ATOM 17564 C C . CYS A 1 17 ? 0.155 -10.313 -2.056 1.00 10.00 17 CYS A C 15
ATOM 17565 O O . CYS A 1 17 ? 0.602 -9.719 -1.077 1.00 10.00 17 CYS A O 15
ATOM 17573 N N . ALA A 1 18 ? -0.869 -9.861 -2.782 1.00 10.00 18 ALA A N 15
ATOM 17574 C CA . ALA A 1 18 ? -1.698 -8.713 -2.452 1.00 10.00 18 ALA A CA 15
ATOM 17575 C C . ALA A 1 18 ? -2.093 -8.748 -0.968 1.00 10.00 18 ALA A C 15
ATOM 17576 O O . ALA A 1 18 ? -1.955 -7.768 -0.240 1.00 10.00 18 ALA A O 15
ATOM 17583 N N . ASN A 1 19 ? -2.530 -9.908 -0.488 1.00 10.00 19 ASN A N 15
ATOM 17584 C CA . ASN A 1 19 ? -2.906 -10.065 0.908 1.00 10.00 19 ASN A CA 15
ATOM 17585 C C . ASN A 1 19 ? -1.752 -9.737 1.868 1.00 10.00 19 ASN A C 15
ATOM 17586 O O . ASN A 1 19 ? -1.946 -9.206 2.961 1.00 10.00 19 ASN A O 15
ATOM 17597 N N . ARG A 1 20 ? -0.519 -10.047 1.469 1.00 10.00 20 ARG A N 15
ATOM 17598 C CA . ARG A 1 20 ? 0.661 -9.765 2.264 1.00 10.00 20 ARG A CA 15
ATOM 17599 C C . ARG A 1 20 ? 0.859 -8.251 2.378 1.00 10.00 20 ARG A C 15
ATOM 17600 O O . ARG A 1 20 ? 1.272 -7.768 3.435 1.00 10.00 20 ARG A O 15
ATOM 17621 N N . ILE A 1 21 ? 0.532 -7.503 1.314 1.00 10.00 21 ILE A N 15
ATOM 17622 C CA . ILE A 1 21 ? 0.516 -6.043 1.361 1.00 10.00 21 ILE A CA 15
ATOM 17623 C C . ILE A 1 21 ? -0.324 -5.601 2.538 1.00 10.00 21 ILE A C 15
ATOM 17624 O O . ILE A 1 21 ? 0.202 -4.922 3.408 1.00 10.00 21 ILE A O 15
ATOM 17640 N N . GLU A 1 22 ? -1.594 -6.010 2.580 1.00 10.00 22 GLU A N 15
ATOM 17641 C CA . GLU A 1 22 ? -2.528 -5.607 3.621 1.00 10.00 22 GLU A CA 15
ATOM 17642 C C . GLU A 1 22 ? -1.881 -5.706 5.001 1.00 10.00 22 GLU A C 15
ATOM 17643 O O . GLU A 1 22 ? -1.929 -4.768 5.781 1.00 10.00 22 GLU A O 15
ATOM 17655 N N . LYS A 1 23 ? -1.232 -6.831 5.295 1.00 10.00 23 LYS A N 15
ATOM 17656 C CA . LYS A 1 23 ? -0.600 -7.091 6.576 1.00 10.00 23 LYS A CA 15
ATOM 17657 C C . LYS A 1 23 ? 0.608 -6.171 6.772 1.00 10.00 23 LYS A C 15
ATOM 17658 O O . LYS A 1 23 ? 0.770 -5.561 7.829 1.00 10.00 23 LYS A O 15
ATOM 17677 N N . ARG A 1 24 ? 1.465 -6.059 5.756 1.00 10.00 24 ARG A N 15
ATOM 17678 C CA . ARG A 1 24 ? 2.666 -5.250 5.840 1.00 10.00 24 ARG A CA 15
ATOM 17679 C C . ARG A 1 24 ? 2.298 -3.777 6.037 1.00 10.00 24 ARG A C 15
ATOM 17680 O O . ARG A 1 24 ? 2.984 -3.064 6.758 1.00 10.00 24 ARG A O 15
ATOM 17701 N N . LEU A 1 25 ? 1.218 -3.328 5.403 1.00 10.00 25 LEU A N 15
ATOM 17702 C CA . LEU A 1 25 ? 0.663 -1.993 5.510 1.00 10.00 25 LEU A CA 15
ATOM 17703 C C . LEU A 1 25 ? -0.134 -1.821 6.802 1.00 10.00 25 LEU A C 15
ATOM 17704 O O . LEU A 1 25 ? -0.081 -0.758 7.409 1.00 10.00 25 LEU A O 15
ATOM 17720 N N . ASN A 1 26 ? -0.818 -2.863 7.274 1.00 10.00 26 ASN A N 15
ATOM 17721 C CA . ASN A 1 26 ? -1.524 -2.833 8.551 1.00 10.00 26 ASN A CA 15
ATOM 17722 C C . ASN A 1 26 ? -0.519 -2.659 9.681 1.00 10.00 26 ASN A C 15
ATOM 17723 O O . ASN A 1 26 ? -0.896 -2.224 10.765 1.00 10.00 26 ASN A O 15
ATOM 17734 N N . LYS A 1 27 ? 0.761 -2.978 9.441 1.00 10.00 27 LYS A N 15
ATOM 17735 C CA . LYS A 1 27 ? 1.797 -2.589 10.388 1.00 10.00 27 LYS A CA 15
ATOM 17736 C C . LYS A 1 27 ? 1.751 -1.074 10.672 1.00 10.00 27 LYS A C 15
ATOM 17737 O O . LYS A 1 27 ? 2.013 -0.655 11.796 1.00 10.00 27 LYS A O 15
ATOM 17756 N N . ILE A 1 28 ? 1.536 -0.251 9.635 1.00 10.00 28 ILE A N 15
ATOM 17757 C CA . ILE A 1 28 ? 1.585 1.199 9.733 1.00 10.00 28 ILE A CA 15
ATOM 17758 C C . ILE A 1 28 ? 0.560 1.682 10.756 1.00 10.00 28 ILE A C 15
ATOM 17759 O O . ILE A 1 28 ? -0.602 1.291 10.707 1.00 10.00 28 ILE A O 15
ATOM 17775 N N . GLU A 1 29 ? 0.999 2.530 11.688 1.00 10.00 29 GLU A N 15
ATOM 17776 C CA . GLU A 1 29 ? 0.162 2.933 12.802 1.00 10.00 29 GLU A CA 15
ATOM 17777 C C . GLU A 1 29 ? -0.930 3.897 12.328 1.00 10.00 29 GLU A C 15
ATOM 17778 O O . GLU A 1 29 ? -2.110 3.674 12.589 1.00 10.00 29 GLU A O 15
ATOM 17790 N N . GLY A 1 30 ? -0.580 4.940 11.564 1.00 10.00 30 GLY A N 15
ATOM 17791 C CA . GLY A 1 30 ? -1.548 5.936 11.130 1.00 10.00 30 GLY A CA 15
ATOM 17792 C C . GLY A 1 30 ? -2.312 5.480 9.894 1.00 10.00 30 GLY A C 15
ATOM 17793 O O . GLY A 1 30 ? -2.544 6.277 8.987 1.00 10.00 30 GLY A O 15
ATOM 17797 N N . VAL A 1 31 ? -2.697 4.207 9.843 1.00 10.00 31 VAL A N 15
ATOM 17798 C CA . VAL A 1 31 ? -3.438 3.621 8.750 1.00 10.00 31 VAL A CA 15
ATOM 17799 C C . VAL A 1 31 ? -4.885 3.442 9.211 1.00 10.00 31 VAL A C 15
ATOM 17800 O O . VAL A 1 31 ? -5.129 3.156 10.380 1.00 10.00 31 VAL A O 15
ATOM 17813 N N . ALA A 1 32 ? -5.842 3.620 8.301 1.00 10.00 32 ALA A N 15
ATOM 17814 C CA . ALA A 1 32 ? -7.244 3.312 8.547 1.00 10.00 32 ALA A CA 15
ATOM 17815 C C . ALA A 1 32 ? -7.621 2.047 7.788 1.00 10.00 32 ALA A C 15
ATOM 17816 O O . ALA A 1 32 ? -8.121 1.100 8.389 1.00 10.00 32 ALA A O 15
ATOM 17823 N N . ASN A 1 33 ? -7.397 2.023 6.469 1.00 10.00 33 ASN A N 15
ATOM 17824 C CA . ASN A 1 33 ? -7.820 0.912 5.624 1.00 10.00 33 ASN A CA 15
ATOM 17825 C C . ASN A 1 33 ? -6.760 0.675 4.557 1.00 10.00 33 ASN A C 15
ATOM 17826 O O . ASN A 1 33 ? -6.202 1.645 4.056 1.00 10.00 33 ASN A O 15
ATOM 17837 N N . ALA A 1 34 ? -6.490 -0.581 4.185 1.00 10.00 34 ALA A N 15
ATOM 17838 C CA . ALA A 1 34 ? -5.555 -0.916 3.107 1.00 10.00 34 ALA A CA 15
ATOM 17839 C C . ALA A 1 34 ? -6.100 -1.970 2.125 1.00 10.00 34 ALA A C 15
ATOM 17840 O O . ALA A 1 34 ? -5.445 -2.986 1.903 1.00 10.00 34 ALA A O 15
ATOM 17847 N N . PRO A 1 35 ? -7.272 -1.753 1.504 1.00 10.00 35 PRO A N 15
ATOM 17848 C CA . PRO A 1 35 ? -7.895 -2.717 0.610 1.00 10.00 35 PRO A CA 15
ATOM 17849 C C . PRO A 1 35 ? -7.212 -2.692 -0.762 1.00 10.00 35 PRO A C 15
ATOM 17850 O O . PRO A 1 35 ? -7.744 -2.145 -1.725 1.00 10.00 35 PRO A O 15
ATOM 17861 N N . VAL A 1 36 ? -6.018 -3.277 -0.857 1.00 10.00 36 VAL A N 15
ATOM 17862 C CA . VAL A 1 36 ? -5.267 -3.349 -2.095 1.00 10.00 36 VAL A CA 15
ATOM 17863 C C . VAL A 1 36 ? -6.016 -4.148 -3.167 1.00 10.00 36 VAL A C 15
ATOM 17864 O O . VAL A 1 36 ? -6.784 -5.056 -2.843 1.00 10.00 36 VAL A O 15
ATOM 17877 N N . ASN A 1 37 ? -5.760 -3.857 -4.447 1.00 10.00 37 ASN A N 15
ATOM 17878 C CA . ASN A 1 37 ? -6.415 -4.569 -5.536 1.00 10.00 37 ASN A CA 15
ATOM 17879 C C . ASN A 1 37 ? -5.538 -5.727 -6.007 1.00 10.00 37 ASN A C 15
ATOM 17880 O O . ASN A 1 37 ? -4.325 -5.578 -6.130 1.00 10.00 37 ASN A O 15
ATOM 17891 N N . PHE A 1 38 ? -6.152 -6.881 -6.282 1.00 10.00 38 PHE A N 15
ATOM 17892 C CA . PHE A 1 38 ? -5.468 -8.146 -6.537 1.00 10.00 38 PHE A CA 15
ATOM 17893 C C . PHE A 1 38 ? -5.713 -8.640 -7.965 1.00 10.00 38 PHE A C 15
ATOM 17894 O O . PHE A 1 38 ? -5.984 -9.817 -8.191 1.00 10.00 38 PHE A O 15
ATOM 17911 N N . ALA A 1 39 ? -5.589 -7.727 -8.928 1.00 10.00 39 ALA A N 15
ATOM 17912 C CA . ALA A 1 39 ? -5.747 -7.983 -10.357 1.00 10.00 39 ALA A CA 15
ATOM 17913 C C . ALA A 1 39 ? -5.428 -6.709 -11.138 1.00 10.00 39 ALA A C 15
ATOM 17914 O O . ALA A 1 39 ? -4.817 -6.751 -12.199 1.00 10.00 39 ALA A O 15
ATOM 17921 N N . LEU A 1 40 ? -5.876 -5.573 -10.599 1.00 10.00 40 LEU A N 15
ATOM 17922 C CA . LEU A 1 40 ? -5.780 -4.267 -11.232 1.00 10.00 40 LEU A CA 15
ATOM 17923 C C . LEU A 1 40 ? -4.350 -3.719 -11.171 1.00 10.00 40 LEU A C 15
ATOM 17924 O O . LEU A 1 40 ? -4.006 -2.814 -11.926 1.00 10.00 40 LEU A O 15
ATOM 17940 N N . GLU A 1 41 ? -3.545 -4.250 -10.242 1.00 10.00 41 GLU A N 15
ATOM 17941 C CA . GLU A 1 41 ? -2.166 -3.850 -9.989 1.00 10.00 41 GLU A CA 15
ATOM 17942 C C . GLU A 1 41 ? -2.128 -2.401 -9.517 1.00 10.00 41 GLU A C 15
ATOM 17943 O O . GLU A 1 41 ? -1.348 -1.578 -9.994 1.00 10.00 41 GLU A O 15
ATOM 17955 N N . THR A 1 42 ? -2.972 -2.125 -8.523 1.00 10.00 42 THR A N 15
ATOM 17956 C CA . THR A 1 42 ? -3.057 -0.865 -7.819 1.00 10.00 42 THR A CA 15
ATOM 17957 C C . THR A 1 42 ? -3.275 -1.180 -6.342 1.00 10.00 42 THR A C 15
ATOM 17958 O O . THR A 1 42 ? -4.193 -1.919 -5.984 1.00 10.00 42 THR A O 15
ATOM 17969 N N . VAL A 1 43 ? -2.423 -0.639 -5.476 1.00 10.00 43 VAL A N 15
ATOM 17970 C CA . VAL A 1 43 ? -2.682 -0.654 -4.045 1.00 10.00 43 VAL A CA 15
ATOM 17971 C C . VAL A 1 43 ? -3.421 0.637 -3.705 1.00 10.00 43 VAL A C 15
ATOM 17972 O O . VAL A 1 43 ? -3.039 1.709 -4.170 1.00 10.00 43 VAL A O 15
ATOM 17985 N N . THR A 1 44 ? -4.456 0.521 -2.876 1.00 10.00 44 THR A N 15
ATOM 17986 C CA . THR A 1 44 ? -5.274 1.610 -2.395 1.00 10.00 44 THR A CA 15
ATOM 17987 C C . THR A 1 44 ? -5.156 1.621 -0.872 1.00 10.00 44 THR A C 15
ATOM 17988 O O . THR A 1 44 ? -5.421 0.588 -0.254 1.00 10.00 44 THR A O 15
ATOM 17999 N N . VAL A 1 45 ? -4.765 2.746 -0.255 1.00 10.00 45 VAL A N 15
ATOM 18000 C CA . VAL A 1 45 ? -4.730 2.852 1.201 1.00 10.00 45 VAL A CA 15
ATOM 18001 C C . VAL A 1 45 ? -5.340 4.171 1.655 1.00 10.00 45 VAL A C 15
ATOM 18002 O O . VAL A 1 45 ? -5.214 5.197 0.990 1.00 10.00 45 VAL A O 15
ATOM 18015 N N . GLU A 1 46 ? -5.986 4.117 2.817 1.00 10.00 46 GLU A N 15
ATOM 18016 C CA . GLU A 1 46 ? -6.477 5.231 3.589 1.00 10.00 46 GLU A CA 15
ATOM 18017 C C . GLU A 1 46 ? -5.515 5.386 4.775 1.00 10.00 46 GLU A C 15
ATOM 18018 O O . GLU A 1 46 ? -5.536 4.539 5.671 1.00 10.00 46 GLU A O 15
ATOM 18030 N N . TYR A 1 47 ? -4.654 6.412 4.781 1.00 10.00 47 TYR A N 15
ATOM 18031 C CA . TYR A 1 47 ? -3.708 6.659 5.871 1.00 10.00 47 TYR A CA 15
ATOM 18032 C C . TYR A 1 47 ? -3.613 8.146 6.176 1.00 10.00 47 TYR A C 15
ATOM 18033 O O . TYR A 1 47 ? -3.856 8.971 5.303 1.00 10.00 47 TYR A O 15
ATOM 18051 N N . ASN A 1 48 ? -3.241 8.484 7.408 1.00 10.00 48 ASN A N 15
ATOM 18052 C CA . ASN A 1 48 ? -3.014 9.864 7.827 1.00 10.00 48 ASN A CA 15
ATOM 18053 C C . ASN A 1 48 ? -1.534 10.213 7.701 1.00 10.00 48 ASN A C 15
ATOM 18054 O O . ASN A 1 48 ? -0.711 9.500 8.271 1.00 10.00 48 ASN A O 15
ATOM 18065 N N . PRO A 1 49 ? -1.159 11.314 7.031 1.00 10.00 49 PRO A N 15
ATOM 18066 C CA . PRO A 1 49 ? 0.200 11.826 7.067 1.00 10.00 49 PRO A CA 15
ATOM 18067 C C . PRO A 1 49 ? 0.429 12.532 8.411 1.00 10.00 49 PRO A C 15
ATOM 18068 O O . PRO A 1 49 ? 0.757 13.716 8.447 1.00 10.00 49 PRO A O 15
ATOM 18079 N N . LYS A 1 50 ? 0.242 11.805 9.519 1.00 10.00 50 LYS A N 15
ATOM 18080 C CA . LYS A 1 50 ? 0.491 12.290 10.873 1.00 10.00 50 LYS A CA 15
ATOM 18081 C C . LYS A 1 50 ? 1.464 11.307 11.513 1.00 10.00 50 LYS A C 15
ATOM 18082 O O . LYS A 1 50 ? 2.509 11.712 12.018 1.00 10.00 50 LYS A O 15
ATOM 18101 N N . GLU A 1 51 ? 1.119 10.019 11.478 1.00 10.00 51 GLU A N 15
ATOM 18102 C CA . GLU A 1 51 ? 1.923 8.967 12.077 1.00 10.00 51 GLU A CA 15
ATOM 18103 C C . GLU A 1 51 ? 2.946 8.426 11.070 1.00 10.00 51 GLU A C 15
ATOM 18104 O O . GLU A 1 51 ? 4.092 8.168 11.426 1.00 10.00 51 GLU A O 15
ATOM 18116 N N . ALA A 1 52 ? 2.515 8.227 9.820 1.00 10.00 52 ALA A N 15
ATOM 18117 C CA .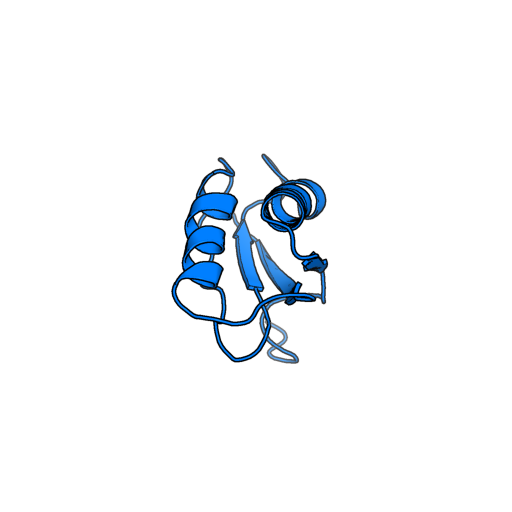 ALA A 1 52 ? 3.282 7.570 8.770 1.00 10.00 52 ALA A CA 15
ATOM 18118 C C . ALA A 1 52 ? 2.885 8.195 7.436 1.00 10.00 52 ALA A C 15
ATOM 18119 O O . ALA A 1 52 ? 1.744 8.621 7.281 1.00 10.00 52 ALA A O 15
ATOM 18126 N N . SER A 1 53 ? 3.809 8.279 6.481 1.00 10.00 53 SER A N 15
ATOM 18127 C CA . SER A 1 53 ? 3.576 8.863 5.171 1.00 10.00 53 SER A CA 15
ATOM 18128 C C . SER A 1 53 ? 3.477 7.758 4.120 1.00 10.00 53 SER A C 15
ATOM 18129 O O . SER A 1 53 ? 3.525 6.566 4.428 1.00 10.00 53 SER A O 15
ATOM 18137 N N . VAL A 1 54 ? 3.429 8.155 2.845 1.00 10.00 54 VAL A N 15
ATOM 18138 C CA . VAL A 1 54 ? 3.630 7.200 1.773 1.00 10.00 54 VAL A CA 15
ATOM 18139 C C . VAL A 1 54 ? 5.016 6.573 1.853 1.00 10.00 54 VAL A C 15
ATOM 18140 O O . VAL A 1 54 ? 5.209 5.436 1.442 1.00 10.00 54 VAL A O 15
ATOM 18153 N N . SER A 1 55 ? 6.009 7.329 2.322 1.00 10.00 55 SER A N 15
ATOM 18154 C CA . SER A 1 55 ? 7.386 6.846 2.348 1.00 10.00 55 SER A CA 15
ATOM 18155 C C . SER A 1 55 ? 7.452 5.514 3.102 1.00 10.00 55 SER A C 15
ATOM 18156 O O . SER A 1 55 ? 8.103 4.564 2.655 1.00 10.00 55 SER A O 15
ATOM 18164 N N . ASP A 1 56 ? 6.749 5.451 4.231 1.00 10.00 56 ASP A N 15
ATOM 18165 C CA . ASP A 1 56 ? 6.733 4.338 5.155 1.00 10.00 56 ASP A CA 15
ATOM 18166 C C . ASP A 1 56 ? 6.133 3.125 4.454 1.00 10.00 56 ASP A C 15
ATOM 18167 O O . ASP A 1 56 ? 6.743 2.060 4.380 1.00 10.00 56 ASP A O 15
ATOM 18176 N N . LEU A 1 57 ? 4.931 3.288 3.906 1.00 10.00 57 LEU A N 15
ATOM 18177 C CA . LEU A 1 57 ? 4.245 2.185 3.246 1.00 10.00 57 LEU A CA 15
ATOM 18178 C C . LEU A 1 57 ? 4.969 1.771 1.957 1.00 10.00 57 LEU A C 15
ATOM 18179 O O . LEU A 1 57 ? 5.181 0.580 1.727 1.00 10.00 57 LEU A O 15
ATOM 18195 N N . LYS A 1 58 ? 5.430 2.726 1.142 1.00 10.00 58 LYS A N 15
ATOM 18196 C CA . LYS A 1 58 ? 6.409 2.459 0.107 1.00 10.00 58 LYS A CA 15
ATOM 18197 C C . LYS A 1 58 ? 7.544 1.580 0.618 1.00 10.00 58 LYS A C 15
ATOM 18198 O O . LYS A 1 58 ? 7.867 0.595 -0.032 1.00 10.00 58 LYS A O 15
ATOM 18217 N N . GLU A 1 59 ? 8.167 1.922 1.750 1.00 10.00 59 GLU A N 15
ATOM 18218 C CA . GLU A 1 59 ? 9.247 1.122 2.298 1.00 10.00 59 GLU A CA 15
ATOM 18219 C C . GLU A 1 59 ? 8.751 -0.289 2.587 1.00 10.00 59 GLU A C 15
ATOM 18220 O O . GLU A 1 59 ? 9.398 -1.270 2.240 1.00 10.00 59 GLU A O 15
ATOM 18232 N N . ALA A 1 60 ? 7.573 -0.380 3.200 1.00 10.00 60 ALA A N 15
ATOM 18233 C CA . ALA A 1 60 ? 6.945 -1.650 3.521 1.00 10.00 60 ALA A CA 15
ATOM 18234 C C . ALA A 1 60 ? 6.891 -2.543 2.276 1.00 10.00 60 ALA A C 15
ATOM 18235 O O . ALA A 1 60 ? 7.313 -3.700 2.315 1.00 10.00 60 ALA A O 15
ATOM 18242 N N . VAL A 1 61 ? 6.401 -1.996 1.162 1.00 10.00 61 VAL A N 15
ATOM 18243 C CA . VAL A 1 61 ? 6.337 -2.715 -0.107 1.00 10.00 61 VAL A CA 15
ATOM 18244 C C . VAL A 1 61 ? 7.733 -2.982 -0.695 1.00 10.00 61 VAL A C 15
ATOM 18245 O O . VAL A 1 61 ? 8.031 -4.102 -1.112 1.00 10.00 61 VAL A O 15
ATOM 18258 N N . ASP A 1 62 ? 8.619 -1.988 -0.665 1.00 10.00 62 ASP A N 15
ATOM 18259 C CA . ASP A 1 62 ? 9.994 -2.131 -1.129 1.00 10.00 62 ASP A CA 15
ATOM 18260 C C . ASP A 1 62 ? 10.639 -3.331 -0.418 1.00 10.00 62 ASP A C 15
ATOM 18261 O O . ASP A 1 62 ? 11.289 -4.173 -1.034 1.00 10.00 62 ASP A O 15
ATOM 18270 N N . LYS A 1 63 ? 10.356 -3.463 0.883 1.00 10.00 63 LYS A N 15
ATOM 18271 C CA . LYS A 1 63 ? 10.865 -4.514 1.739 1.00 10.00 63 LYS A CA 15
ATOM 18272 C C . LYS A 1 63 ? 10.159 -5.844 1.467 1.00 10.00 63 LYS A C 15
ATOM 18273 O O . LYS A 1 63 ? 10.802 -6.890 1.533 1.00 10.00 63 LYS A O 15
ATOM 18292 N N . LEU A 1 64 ? 8.852 -5.833 1.173 1.00 10.00 64 LEU A N 15
ATOM 18293 C CA . LEU A 1 64 ? 8.172 -7.012 0.652 1.00 10.00 64 LEU A CA 15
ATOM 18294 C C . LEU A 1 64 ? 8.894 -7.601 -0.566 1.00 10.00 64 LEU A C 15
ATOM 18295 O O . LEU A 1 64 ? 8.905 -8.820 -0.723 1.00 10.00 64 LEU A O 15
ATOM 18311 N N . GLY A 1 65 ? 9.490 -6.753 -1.410 1.00 10.00 65 GLY A N 15
ATOM 18312 C CA . GLY A 1 65 ? 10.390 -7.186 -2.476 1.00 10.00 65 GLY A CA 15
ATOM 18313 C C . GLY A 1 65 ? 9.819 -6.942 -3.871 1.00 10.00 65 GLY A C 15
ATOM 18314 O O . GLY A 1 65 ? 10.205 -7.613 -4.826 1.00 10.00 65 GLY A O 15
ATOM 18318 N N . TYR A 1 66 ? 8.904 -5.983 -3.996 1.00 10.00 66 TYR A N 15
ATOM 18319 C CA . TYR A 1 66 ? 8.416 -5.437 -5.255 1.00 10.00 66 TYR A CA 15
ATOM 18320 C C . TYR A 1 66 ? 8.240 -3.945 -5.004 1.00 10.00 66 TYR A C 15
ATOM 18321 O O . TYR A 1 66 ? 8.213 -3.552 -3.841 1.00 10.00 66 TYR A O 15
ATOM 18339 N N . LYS A 1 67 ? 8.182 -3.104 -6.042 1.00 10.00 67 LYS A N 15
ATOM 18340 C CA . LYS A 1 67 ? 8.258 -1.663 -5.822 1.00 10.00 67 LYS A CA 15
ATOM 18341 C C . LYS A 1 67 ? 6.905 -0.988 -6.022 1.00 10.00 67 LYS A C 15
ATOM 18342 O O . LYS A 1 67 ? 6.104 -1.393 -6.866 1.00 10.00 67 LYS A O 15
ATOM 18361 N N . LEU A 1 68 ? 6.684 0.032 -5.191 1.00 10.00 68 LEU A N 15
ATOM 18362 C CA . LEU A 1 68 ? 5.495 0.834 -5.073 1.00 10.00 68 LEU A CA 15
ATOM 18363 C C . LEU A 1 68 ? 5.889 2.285 -5.332 1.00 10.00 68 LEU A C 15
ATOM 18364 O O . LEU A 1 68 ? 6.979 2.699 -4.926 1.00 10.00 68 LEU A O 15
ATOM 18380 N N . LYS A 1 69 ? 4.985 3.073 -5.906 1.00 10.00 69 LYS A N 15
ATOM 18381 C CA . LYS A 1 69 ? 5.024 4.519 -5.876 1.00 10.00 69 LYS A CA 15
ATOM 18382 C C . LYS A 1 69 ? 3.600 5.036 -5.759 1.00 10.00 69 LYS A C 15
ATOM 18383 O O . LYS A 1 69 ? 2.680 4.233 -5.806 1.00 10.00 69 LYS A O 15
ATOM 18402 N N . LEU A 1 70 ? 3.430 6.341 -5.511 1.00 10.00 70 LEU A N 15
ATOM 18403 C CA . LEU A 1 70 ? 2.126 6.974 -5.403 1.00 10.00 70 LEU A CA 15
ATOM 18404 C C . LEU A 1 70 ? 1.729 7.533 -6.757 1.00 10.00 70 LEU A C 15
ATOM 18405 O O . LEU A 1 70 ? 2.574 7.952 -7.546 1.00 10.00 70 LEU A O 15
ATOM 18421 N N . LYS A 1 71 ? 0.422 7.584 -6.961 1.00 10.00 71 LYS A N 15
ATOM 18422 C CA . LYS A 1 71 ? -0.229 8.029 -8.167 1.00 10.00 71 LYS A CA 15
ATOM 18423 C C . LYS A 1 71 ? -1.035 9.278 -7.836 1.00 10.00 71 LYS A C 15
ATOM 18424 O O . LYS A 1 71 ? -0.803 10.349 -8.391 1.00 10.00 71 LYS A O 15
ATOM 18443 N N . GLY A 1 72 ? -2.014 9.111 -6.949 1.00 10.00 72 GLY A N 15
ATOM 18444 C CA . GLY A 1 72 ? -2.878 10.181 -6.499 1.00 10.00 72 GLY A CA 15
ATOM 18445 C C . GLY A 1 72 ? -3.792 9.637 -5.413 1.00 10.00 72 GLY A C 15
ATOM 18446 O O . GLY A 1 72 ? -3.435 9.674 -4.240 1.00 10.00 72 GLY A O 15
ATOM 18450 N N . GLU A 1 73 ? -4.938 9.082 -5.808 1.00 10.00 73 GLU A N 15
ATOM 18451 C CA . GLU A 1 73 ? -6.002 8.679 -4.906 1.00 10.00 73 GLU A CA 15
ATOM 18452 C C . GLU A 1 73 ? -7.034 7.868 -5.680 1.00 10.00 73 GLU A C 15
ATOM 18453 O O . GLU A 1 73 ? -6.931 7.759 -6.902 1.00 10.00 73 GLU A O 15
ATOM 18465 N N . GLN A 1 74 ? -8.005 7.315 -4.947 1.00 10.00 74 GLN A N 15
ATOM 18466 C CA . GLN A 1 74 ? -9.084 6.494 -5.481 1.00 10.00 74 GLN A CA 15
ATOM 18467 C C . GLN A 1 74 ? -9.770 7.176 -6.667 1.00 10.00 74 GLN A C 15
ATOM 18468 O O . GLN A 1 74 ? -10.429 8.203 -6.505 1.00 10.00 74 GLN A O 15
ATOM 18482 N N . ASP A 1 75 ? -9.626 6.608 -7.864 1.00 10.00 75 ASP A N 15
ATOM 18483 C CA . ASP A 1 75 ? -10.143 7.220 -9.079 1.00 10.00 75 ASP A CA 15
ATOM 18484 C C . ASP A 1 75 ? -11.643 6.916 -9.217 1.00 10.00 75 ASP A C 15
ATOM 18485 O O . ASP A 1 75 ? -12.057 6.129 -10.067 1.00 10.00 75 ASP A O 15
ATOM 18494 N N . SER A 1 76 ? -12.465 7.482 -8.322 1.00 10.00 76 SER A N 15
ATOM 18495 C CA . SER A 1 76 ? -13.912 7.276 -8.315 1.00 10.00 76 SER A CA 15
ATOM 18496 C C . SER A 1 76 ? -14.633 8.551 -7.876 1.00 10.00 76 SER A C 15
ATOM 18497 O O . SER A 1 76 ? -14.648 8.870 -6.688 1.00 10.00 76 SER A O 15
ATOM 18505 N N . ILE A 1 77 ? -15.251 9.252 -8.834 1.00 10.00 77 ILE A N 15
ATOM 18506 C CA . ILE A 1 77 ? -16.049 10.458 -8.606 1.00 10.00 77 ILE A CA 15
ATOM 18507 C C . ILE A 1 77 ? -17.557 10.210 -8.698 1.00 10.00 77 ILE A C 15
ATOM 18508 O O . ILE A 1 77 ? -18.349 11.002 -8.190 1.00 10.00 77 ILE A O 15
ATOM 18524 N N . GLU A 1 78 ? -17.955 9.117 -9.343 1.00 10.00 78 GLU A N 15
ATOM 18525 C CA . GLU A 1 78 ? -19.352 8.721 -9.468 1.00 10.00 78 GLU A CA 15
ATOM 18526 C C . GLU A 1 78 ? -19.850 8.137 -8.141 1.00 10.00 78 GLU A C 15
ATOM 18527 O O . GLU A 1 78 ? -19.051 7.679 -7.323 1.00 10.00 78 GLU A O 15
ATOM 18539 N N . GLY A 1 79 ? -21.170 8.145 -7.927 1.00 10.00 79 GLY A N 15
ATOM 18540 C CA . GLY A 1 79 ? -21.766 7.624 -6.706 1.00 10.00 79 GLY A CA 15
ATOM 18541 C C . GLY A 1 79 ? -23.291 7.589 -6.795 1.00 10.00 79 GLY A C 15
ATOM 18542 O O . GLY A 1 79 ? -23.856 6.622 -7.301 1.00 10.00 79 GLY A O 15
ATOM 18546 N N . ARG A 1 80 ? -23.959 8.625 -6.286 1.00 10.00 80 ARG A N 15
ATOM 18547 C CA . ARG A 1 80 ? -25.403 8.772 -6.257 1.00 10.00 80 ARG A CA 15
ATOM 18548 C C . ARG A 1 80 ? -25.649 10.269 -6.070 1.00 10.00 80 ARG A C 15
ATOM 18549 O O . ARG A 1 80 ? -26.797 10.704 -6.300 1.00 10.00 80 ARG A O 15
ATOM 18571 N N . VAL A 1 1 ? -9.885 12.673 9.373 1.00 10.00 1 VAL A N 16
ATOM 18572 C CA . VAL A 1 1 ? -9.617 11.399 10.062 1.00 10.00 1 VAL A CA 16
ATOM 18573 C C . VAL A 1 1 ? -8.412 10.736 9.400 1.00 10.00 1 VAL A C 16
ATOM 18574 O O . VAL A 1 1 ? -7.308 10.817 9.925 1.00 10.00 1 VAL A O 16
ATOM 18589 N N . THR A 1 2 ? -8.633 10.142 8.227 1.00 10.00 2 THR A N 16
ATOM 18590 C CA . THR A 1 2 ? -7.607 9.625 7.338 1.00 10.00 2 THR A CA 16
ATOM 18591 C C . THR A 1 2 ? -7.901 10.170 5.935 1.00 10.00 2 THR A C 16
ATOM 18592 O O . THR A 1 2 ? -8.888 10.885 5.755 1.00 10.00 2 THR A O 16
ATOM 18603 N N . GLU A 1 3 ? -7.013 9.876 4.986 1.00 10.00 3 GLU A N 16
ATOM 18604 C CA . GLU A 1 3 ? -6.913 10.454 3.662 1.00 10.00 3 GLU A CA 16
ATOM 18605 C C . GLU A 1 3 ? -6.597 9.305 2.702 1.00 10.00 3 GLU A C 16
ATOM 18606 O O . GLU A 1 3 ? -5.941 8.342 3.099 1.00 10.00 3 GLU A O 16
ATOM 18618 N N . LYS A 1 4 ? -7.075 9.385 1.461 1.00 10.00 4 LYS A N 16
ATOM 18619 C CA . LYS A 1 4 ? -6.921 8.324 0.476 1.00 10.00 4 LYS A CA 16
ATOM 18620 C C . LYS A 1 4 ? -5.656 8.563 -0.341 1.00 10.00 4 LYS A C 16
ATOM 18621 O O . LYS A 1 4 ? -5.419 9.681 -0.787 1.00 10.00 4 LYS A O 16
ATOM 18640 N N . ALA A 1 5 ? -4.873 7.506 -0.566 1.00 10.00 5 ALA A N 16
ATOM 18641 C CA . ALA A 1 5 ? -3.708 7.521 -1.432 1.00 10.00 5 ALA A CA 16
ATOM 18642 C C . ALA A 1 5 ? -3.709 6.225 -2.243 1.00 10.00 5 ALA A C 16
ATOM 18643 O O . ALA A 1 5 ? -4.047 5.171 -1.698 1.00 10.00 5 ALA A O 16
ATOM 18650 N N . GLU A 1 6 ? -3.341 6.292 -3.528 1.00 10.00 6 GLU A N 16
ATOM 18651 C CA . GLU A 1 6 ? -3.205 5.131 -4.386 1.00 10.00 6 GLU A CA 16
ATOM 18652 C C . GLU A 1 6 ? -1.802 5.054 -4.950 1.00 10.00 6 GLU A C 16
ATOM 18653 O O . GLU A 1 6 ? -1.143 6.080 -5.136 1.00 10.00 6 GLU A O 16
ATOM 18665 N N . PHE A 1 7 ? -1.377 3.816 -5.208 1.00 10.00 7 PHE A N 16
ATOM 18666 C CA . PHE A 1 7 ? -0.013 3.472 -5.550 1.00 10.00 7 PHE A CA 16
ATOM 18667 C C . PHE A 1 7 ? 0.004 2.374 -6.613 1.00 10.00 7 PHE A C 16
ATOM 18668 O O . PHE A 1 7 ? -0.751 1.405 -6.517 1.00 10.00 7 PHE A O 16
ATOM 18685 N N . ASP A 1 8 ? 0.874 2.536 -7.609 1.00 10.00 8 ASP A N 16
ATOM 18686 C CA . ASP A 1 8 ? 1.009 1.675 -8.772 1.00 10.00 8 ASP A CA 16
ATOM 18687 C C . ASP A 1 8 ? 2.130 0.657 -8.513 1.00 10.00 8 ASP A C 16
ATOM 18688 O O . ASP A 1 8 ? 3.145 1.013 -7.905 1.00 10.00 8 ASP A O 16
ATOM 18697 N N . ILE A 1 9 ? 1.896 -0.617 -8.854 1.00 10.00 9 ILE A N 16
ATOM 18698 C CA . ILE A 1 9 ? 2.685 -1.770 -8.440 1.00 10.00 9 ILE A CA 16
ATOM 18699 C C . ILE A 1 9 ? 3.532 -2.311 -9.592 1.00 10.00 9 ILE A C 16
ATOM 18700 O O . ILE A 1 9 ? 2.991 -2.847 -10.556 1.00 10.00 9 ILE A O 16
ATOM 18716 N N . GLU A 1 10 ? 4.861 -2.257 -9.457 1.00 10.00 10 GLU A N 16
ATOM 18717 C CA . GLU A 1 10 ? 5.770 -2.904 -10.380 1.00 10.00 10 GLU A CA 16
ATOM 18718 C C . GLU A 1 10 ? 6.263 -4.189 -9.718 1.00 10.00 10 GLU A C 16
ATOM 18719 O O . GLU A 1 10 ? 7.189 -4.154 -8.902 1.00 10.00 10 GLU A O 16
ATOM 18731 N N . GLY A 1 11 ? 5.633 -5.316 -10.066 1.00 10.00 11 GLY A N 16
ATOM 18732 C CA . GLY A 1 11 ? 6.104 -6.642 -9.703 1.00 10.00 11 GLY A CA 16
ATOM 18733 C C . GLY A 1 11 ? 4.959 -7.643 -9.557 1.00 10.00 11 GLY A C 16
ATOM 18734 O O . GLY A 1 11 ? 4.461 -8.155 -10.557 1.00 10.00 11 GLY A O 16
ATOM 18738 N N . MET A 1 12 ? 4.574 -7.972 -8.320 1.00 10.00 12 MET A N 16
ATOM 18739 C CA . MET A 1 12 ? 3.612 -9.036 -8.064 1.00 10.00 12 MET A CA 16
ATOM 18740 C C . MET A 1 12 ? 2.177 -8.565 -8.285 1.00 10.00 12 MET A C 16
ATOM 18741 O O . MET A 1 12 ? 1.831 -7.417 -8.017 1.00 10.00 12 MET A O 16
ATOM 18755 N N . THR A 1 13 ? 1.345 -9.495 -8.759 1.00 10.00 13 THR A N 16
ATOM 18756 C CA . THR A 1 13 ? -0.050 -9.289 -9.105 1.00 10.00 13 THR A CA 16
ATOM 18757 C C . THR A 1 13 ? -0.793 -10.579 -8.731 1.00 10.00 13 THR A C 16
ATOM 18758 O O . THR A 1 13 ? -1.155 -11.378 -9.591 1.00 10.00 13 THR A O 16
ATOM 18769 N N . CYS A 1 14 ? -0.949 -10.855 -7.426 1.00 10.00 14 CYS A N 16
ATOM 18770 C CA . CYS A 1 14 ? -1.512 -12.127 -6.990 1.00 10.00 14 CYS A CA 16
ATOM 18771 C C . CYS A 1 14 ? -2.033 -11.986 -5.567 1.00 10.00 14 CYS A C 16
ATOM 18772 O O . CYS A 1 14 ? -1.408 -11.319 -4.744 1.00 10.00 14 CYS A O 16
ATOM 18780 N N . ALA A 1 15 ? -3.181 -12.605 -5.282 1.00 10.00 15 ALA A N 16
ATOM 18781 C CA . ALA A 1 15 ? -3.945 -12.382 -4.061 1.00 10.00 15 ALA A CA 16
ATOM 18782 C C . ALA A 1 15 ? -3.144 -12.638 -2.790 1.00 10.00 15 ALA A C 16
ATOM 18783 O O . ALA A 1 15 ? -3.191 -11.829 -1.869 1.00 10.00 15 ALA A O 16
ATOM 18790 N N . ALA A 1 16 ? -2.394 -13.740 -2.734 1.00 10.00 16 ALA A N 16
ATOM 18791 C CA . ALA A 1 16 ? -1.625 -14.095 -1.554 1.00 10.00 16 ALA A CA 16
ATOM 18792 C C . ALA A 1 16 ? -0.625 -12.982 -1.268 1.00 10.00 16 ALA A C 16
ATOM 18793 O O . ALA A 1 16 ? -0.436 -12.566 -0.126 1.00 10.00 16 ALA A O 16
ATOM 18800 N N . CYS A 1 17 ? 0.010 -12.498 -2.336 1.00 10.00 17 CYS A N 16
ATOM 18801 C CA . CYS A 1 17 ? 1.088 -11.545 -2.219 1.00 10.00 17 CYS A CA 16
ATOM 18802 C C . CYS A 1 17 ? 0.525 -10.181 -1.827 1.00 10.00 17 CYS A C 16
ATOM 18803 O O . CYS A 1 17 ? 0.958 -9.562 -0.855 1.00 10.00 17 CYS A O 16
ATOM 18811 N N . ALA A 1 18 ? -0.505 -9.749 -2.559 1.00 10.00 18 ALA A N 16
ATOM 18812 C CA . ALA A 1 18 ? -1.315 -8.578 -2.255 1.00 10.00 18 ALA A CA 16
ATOM 18813 C C . ALA A 1 18 ? -1.719 -8.559 -0.777 1.00 10.00 18 ALA A C 16
ATOM 18814 O O . ALA A 1 18 ? -1.470 -7.586 -0.070 1.00 10.00 18 ALA A O 16
ATOM 18821 N N . ASN A 1 19 ? -2.292 -9.659 -0.287 1.00 10.00 19 ASN A N 16
ATOM 18822 C CA . ASN A 1 19 ? -2.687 -9.784 1.119 1.00 10.00 19 ASN A CA 16
ATOM 18823 C C . ASN A 1 19 ? -1.528 -9.489 2.087 1.00 10.00 19 ASN A C 16
ATOM 18824 O O . ASN A 1 19 ? -1.744 -9.073 3.226 1.00 10.00 19 ASN A O 16
ATOM 18835 N N . ARG A 1 20 ? -0.285 -9.740 1.671 1.00 10.00 20 ARG A N 16
ATOM 18836 C CA . ARG A 1 20 ? 0.866 -9.523 2.520 1.00 10.00 20 ARG A CA 16
ATOM 18837 C C . ARG A 1 20 ? 1.110 -8.019 2.644 1.00 10.00 20 ARG A C 16
ATOM 18838 O O . ARG A 1 20 ? 1.458 -7.537 3.728 1.00 10.00 20 ARG A O 16
ATOM 18859 N N . ILE A 1 21 ? 0.884 -7.278 1.548 1.00 10.00 21 ILE A N 16
ATOM 18860 C CA . ILE A 1 21 ? 0.837 -5.826 1.593 1.00 10.00 21 ILE A CA 16
ATOM 18861 C C . ILE A 1 21 ? -0.122 -5.412 2.689 1.00 10.00 21 ILE A C 16
ATOM 18862 O O . ILE A 1 21 ? 0.306 -4.737 3.616 1.00 10.00 21 ILE A O 16
ATOM 18878 N N . GLU A 1 22 ? -1.383 -5.844 2.610 1.00 10.00 22 GLU A N 16
ATOM 18879 C CA . GLU A 1 22 ? -2.404 -5.480 3.582 1.00 10.00 22 GLU A CA 16
ATOM 18880 C C . GLU A 1 22 ? -1.879 -5.615 5.014 1.00 10.00 22 GLU A C 16
ATOM 18881 O O . GLU A 1 22 ? -2.110 -4.744 5.841 1.00 10.00 22 GLU A O 16
ATOM 18893 N N . LYS A 1 23 ? -1.126 -6.678 5.308 1.00 10.00 23 LYS A N 16
ATOM 18894 C CA . LYS A 1 23 ? -0.553 -6.900 6.626 1.00 10.00 23 LYS A CA 16
ATOM 18895 C C . LYS A 1 23 ? 0.553 -5.885 6.943 1.00 10.00 23 LYS A C 16
ATOM 18896 O O . LYS A 1 23 ? 0.504 -5.229 7.983 1.00 10.00 23 LYS A O 16
ATOM 18915 N N . ARG A 1 24 ? 1.576 -5.763 6.085 1.00 10.00 24 ARG A N 16
ATOM 18916 C CA . ARG A 1 24 ? 2.657 -4.819 6.382 1.00 10.00 24 ARG A CA 16
ATOM 18917 C C . ARG A 1 24 ? 2.119 -3.385 6.472 1.00 10.00 24 ARG A C 16
ATOM 18918 O O . ARG A 1 24 ? 2.563 -2.614 7.318 1.00 10.00 24 ARG A O 16
ATOM 18939 N N . LEU A 1 25 ? 1.186 -3.028 5.594 1.00 10.00 25 LEU A N 16
ATOM 18940 C CA . LEU A 1 25 ? 0.576 -1.715 5.559 1.00 10.00 25 LEU A CA 16
ATOM 18941 C C . LEU A 1 25 ? -0.351 -1.516 6.760 1.00 10.00 25 LEU A C 16
ATOM 18942 O O . LEU A 1 25 ? -0.301 -0.468 7.396 1.00 10.00 25 LEU A O 16
ATOM 18958 N N . ASN A 1 26 ? -1.142 -2.529 7.129 1.00 10.00 26 ASN A N 16
ATOM 18959 C CA . ASN A 1 26 ? -1.921 -2.499 8.366 1.00 10.00 26 ASN A CA 16
ATOM 18960 C C . ASN A 1 26 ? -1.018 -2.222 9.562 1.00 10.00 26 ASN A C 16
ATOM 18961 O O . ASN A 1 26 ? -1.477 -1.635 10.538 1.00 10.00 26 ASN A O 16
ATOM 18972 N N . LYS A 1 27 ? 0.250 -2.650 9.519 1.00 10.00 27 LYS A N 16
ATOM 18973 C CA . LYS A 1 27 ? 1.159 -2.328 10.605 1.00 10.00 27 LYS A CA 16
ATOM 18974 C C . LYS A 1 27 ? 1.325 -0.814 10.813 1.00 10.00 27 LYS A C 16
ATOM 18975 O O . LYS A 1 27 ? 1.580 -0.405 11.941 1.00 10.00 27 LYS A O 16
ATOM 18994 N N . ILE A 1 28 ? 1.235 0.000 9.752 1.00 10.00 28 ILE A N 16
ATOM 18995 C CA . ILE A 1 28 ? 1.404 1.446 9.855 1.00 10.00 28 ILE A CA 16
ATOM 18996 C C . ILE A 1 28 ? 0.386 2.019 10.842 1.00 10.00 28 ILE A C 16
ATOM 18997 O O . ILE A 1 28 ? -0.819 1.896 10.643 1.00 10.00 28 ILE A O 16
ATOM 19013 N N . GLU A 1 29 ? 0.864 2.677 11.893 1.00 10.00 29 GLU A N 16
ATOM 19014 C CA . GLU A 1 29 ? 0.036 3.191 12.961 1.00 10.00 29 GLU A CA 16
ATOM 19015 C C . GLU A 1 29 ? -1.040 4.154 12.444 1.00 10.00 29 GLU A C 16
ATOM 19016 O O . GLU A 1 29 ? -2.200 4.020 12.828 1.00 10.00 29 GLU A O 16
ATOM 19028 N N . GLY A 1 30 ? -0.722 5.116 11.566 1.00 10.00 30 GLY A N 16
ATOM 19029 C CA . GLY A 1 30 ? -1.709 6.096 11.156 1.00 10.00 30 GLY A CA 16
ATOM 19030 C C . GLY A 1 30 ? -2.600 5.598 10.024 1.00 10.00 30 GLY A C 16
ATOM 19031 O O . GLY A 1 30 ? -3.009 6.401 9.192 1.00 10.00 30 GLY A O 16
ATOM 19035 N N . VAL A 1 31 ? -2.901 4.303 9.956 1.00 10.00 31 VAL A N 16
ATOM 19036 C CA . VAL A 1 31 ? -3.671 3.724 8.875 1.00 10.00 31 VAL A CA 16
ATOM 19037 C C . VAL A 1 31 ? -5.122 3.550 9.324 1.00 10.00 31 VAL A C 16
ATOM 19038 O O . VAL A 1 31 ? -5.394 3.365 10.508 1.00 10.00 31 VAL A O 16
ATOM 19051 N N . ALA A 1 32 ? -6.052 3.617 8.372 1.00 10.00 32 ALA A N 16
ATOM 19052 C CA . ALA A 1 32 ? -7.445 3.242 8.569 1.00 10.00 32 ALA A CA 16
ATOM 19053 C C . ALA A 1 32 ? -7.706 1.945 7.816 1.00 10.00 32 ALA A C 16
ATOM 19054 O O . ALA A 1 32 ? -8.102 0.952 8.422 1.00 10.00 32 ALA A O 16
ATOM 19061 N N . ASN A 1 33 ? -7.490 1.955 6.497 1.00 10.00 33 ASN A N 16
ATOM 19062 C CA . ASN A 1 33 ? -7.800 0.825 5.627 1.00 10.00 33 ASN A CA 16
ATOM 19063 C C . ASN A 1 33 ? -6.679 0.671 4.604 1.00 10.00 33 ASN A C 16
ATOM 19064 O O . ASN A 1 33 ? -6.037 1.656 4.246 1.00 10.00 33 ASN A O 16
ATOM 19075 N N . ALA A 1 34 ? -6.471 -0.551 4.107 1.00 10.00 34 ALA A N 16
ATOM 19076 C CA . ALA A 1 34 ? -5.514 -0.853 3.046 1.00 10.00 34 ALA A CA 16
ATOM 19077 C C . ALA A 1 34 ? -6.101 -1.827 2.012 1.00 10.00 34 ALA A C 16
ATOM 19078 O O . ALA A 1 34 ? -5.589 -2.934 1.869 1.00 10.00 34 ALA A O 16
ATOM 19085 N N . PRO A 1 35 ? -7.171 -1.459 1.287 1.00 10.00 35 PRO A N 16
ATOM 19086 C CA . PRO A 1 35 ? -7.820 -2.340 0.323 1.00 10.00 35 PRO A CA 16
ATOM 19087 C C . PRO A 1 35 ? -6.999 -2.462 -0.971 1.00 10.00 35 PRO A C 16
ATOM 19088 O O . PRO A 1 35 ? -7.329 -1.861 -1.988 1.00 10.00 35 PRO A O 16
ATOM 19099 N N . VAL A 1 36 ? -5.924 -3.249 -0.945 1.00 10.00 36 VAL A N 16
ATOM 19100 C CA . VAL A 1 36 ? -5.064 -3.547 -2.069 1.00 10.00 36 VAL A CA 16
ATOM 19101 C C . VAL A 1 36 ? -5.834 -4.269 -3.189 1.00 10.00 36 VAL A C 16
ATOM 19102 O O . VAL A 1 36 ? -6.565 -5.219 -2.910 1.00 10.00 36 VAL A O 16
ATOM 19115 N N . ASN A 1 37 ? -5.648 -3.881 -4.464 1.00 10.00 37 ASN A N 16
ATOM 19116 C CA . ASN A 1 37 ? -6.420 -4.475 -5.558 1.00 10.00 37 ASN A CA 16
ATOM 19117 C C . ASN A 1 37 ? -5.663 -5.634 -6.217 1.00 10.00 37 ASN A C 16
ATOM 19118 O O . ASN A 1 37 ? -4.877 -5.436 -7.147 1.00 10.00 37 ASN A O 16
ATOM 19129 N N . PHE A 1 38 ? -5.949 -6.858 -5.769 1.00 10.00 38 PHE A N 16
ATOM 19130 C CA . PHE A 1 38 ? -5.278 -8.104 -6.137 1.00 10.00 38 PHE A CA 16
ATOM 19131 C C . PHE A 1 38 ? -5.650 -8.627 -7.533 1.00 10.00 38 PHE A C 16
ATOM 19132 O O . PHE A 1 38 ? -5.945 -9.808 -7.704 1.00 10.00 38 PHE A O 16
ATOM 19149 N N . ALA A 1 39 ? -5.586 -7.756 -8.537 1.00 10.00 39 ALA A N 16
ATOM 19150 C CA . ALA A 1 39 ? -5.834 -8.078 -9.941 1.00 10.00 39 ALA A CA 16
ATOM 19151 C C . ALA A 1 39 ? -5.595 -6.852 -10.820 1.00 10.00 39 ALA A C 16
ATOM 19152 O O . ALA A 1 39 ? -5.135 -6.973 -11.950 1.00 10.00 39 ALA A O 16
ATOM 19159 N N . LEU A 1 40 ? -5.967 -5.676 -10.308 1.00 10.00 40 LEU A N 16
ATOM 19160 C CA . LEU A 1 40 ? -5.954 -4.424 -11.049 1.00 10.00 40 LEU A CA 16
ATOM 19161 C C . LEU A 1 40 ? -4.570 -3.773 -11.014 1.00 10.00 40 LEU A C 16
ATOM 19162 O O . LEU A 1 40 ? -4.311 -2.841 -11.769 1.00 10.00 40 LEU A O 16
ATOM 19178 N N . GLU A 1 41 ? -3.706 -4.268 -10.122 1.00 10.00 41 GLU A N 16
ATOM 19179 C CA . GLU A 1 41 ? -2.287 -3.933 -10.049 1.00 10.00 41 GLU A CA 16
ATOM 19180 C C . GLU A 1 41 ? -2.104 -2.533 -9.471 1.00 10.00 41 GLU A C 16
ATOM 19181 O O . GLU A 1 41 ? -1.248 -1.763 -9.897 1.00 10.00 41 GLU A O 16
ATOM 19193 N N . THR A 1 42 ? -2.915 -2.236 -8.454 1.00 10.00 42 THR A N 16
ATOM 19194 C CA . THR A 1 42 ? -2.916 -0.982 -7.731 1.00 10.00 42 THR A CA 16
ATOM 19195 C C . THR A 1 42 ? -3.117 -1.295 -6.256 1.00 10.00 42 THR A C 16
ATOM 19196 O O . THR A 1 42 ? -4.049 -2.019 -5.901 1.00 10.00 42 THR A O 16
ATOM 19207 N N . VAL A 1 43 ? -2.283 -0.722 -5.401 1.00 10.00 43 VAL A N 16
ATOM 19208 C CA . VAL A 1 43 ? -2.541 -0.681 -3.969 1.00 10.00 43 VAL A CA 16
ATOM 19209 C C . VAL A 1 43 ? -3.281 0.625 -3.685 1.00 10.00 43 VAL A C 16
ATOM 19210 O O . VAL A 1 43 ? -2.986 1.652 -4.297 1.00 10.00 43 VAL A O 16
ATOM 19223 N N . THR A 1 44 ? -4.212 0.575 -2.736 1.00 10.00 44 THR A N 16
ATOM 19224 C CA . THR A 1 44 ? -5.033 1.686 -2.309 1.00 10.00 44 THR A CA 16
ATOM 19225 C C . THR A 1 44 ? -4.962 1.696 -0.784 1.00 10.00 44 THR A C 16
ATOM 19226 O O . THR A 1 44 ? -5.233 0.664 -0.170 1.00 10.00 44 THR A O 16
ATOM 19237 N N . VAL A 1 45 ? -4.555 2.814 -0.169 1.00 10.00 45 VAL A N 16
ATOM 19238 C CA . VAL A 1 45 ? -4.495 2.953 1.280 1.00 10.00 45 VAL A CA 16
ATOM 19239 C C . VAL A 1 45 ? -5.277 4.192 1.702 1.00 10.00 45 VAL A C 16
ATOM 19240 O O . VAL A 1 45 ? -5.292 5.203 1.002 1.00 10.00 45 VAL A O 16
ATOM 19253 N N . GLU A 1 46 ? -5.915 4.092 2.863 1.00 10.00 46 GLU A N 16
ATOM 19254 C CA . GLU A 1 46 ? -6.582 5.155 3.574 1.00 10.00 46 GLU A CA 16
ATOM 19255 C C . GLU A 1 46 ? -5.764 5.374 4.849 1.00 10.00 46 GLU A C 16
ATOM 19256 O O . GLU A 1 46 ? -5.823 4.535 5.753 1.00 10.00 46 GLU A O 16
ATOM 19268 N N . TYR A 1 47 ? -4.951 6.438 4.898 1.00 10.00 47 TYR A N 16
ATOM 19269 C CA . TYR A 1 47 ? -4.050 6.724 6.012 1.00 10.00 47 TYR A CA 16
ATOM 19270 C C . TYR A 1 47 ? -4.095 8.203 6.377 1.00 10.00 47 TYR A C 16
ATOM 19271 O O . TYR A 1 47 ? -4.487 9.033 5.566 1.00 10.00 47 TYR A O 16
ATOM 19289 N N . ASN A 1 48 ? -3.675 8.539 7.595 1.00 10.00 48 ASN A N 16
ATOM 19290 C CA . ASN A 1 48 ? -3.563 9.920 8.056 1.00 10.00 48 ASN A CA 16
ATOM 19291 C C . ASN A 1 48 ? -2.138 10.424 7.849 1.00 10.00 48 ASN A C 16
ATOM 19292 O O . ASN A 1 48 ? -1.205 9.778 8.327 1.00 10.00 48 ASN A O 16
ATOM 19303 N N . PRO A 1 49 ? -1.926 11.555 7.158 1.00 10.00 49 PRO A N 16
ATOM 19304 C CA . PRO A 1 49 ? -0.612 12.166 7.077 1.00 10.00 49 PRO A CA 16
ATOM 19305 C C . PRO A 1 49 ? -0.311 12.840 8.420 1.00 10.00 49 PRO A C 16
ATOM 19306 O O . PRO A 1 49 ? -0.227 14.063 8.507 1.00 10.00 49 PRO A O 16
ATOM 19317 N N . LYS A 1 50 ? -0.180 12.037 9.480 1.00 10.00 50 LYS A N 16
ATOM 19318 C CA . LYS A 1 50 ? 0.137 12.517 10.819 1.00 10.00 50 LYS A CA 16
ATOM 19319 C C . LYS A 1 50 ? 1.141 11.537 11.417 1.00 10.00 50 LYS A C 16
ATOM 19320 O O . LYS A 1 50 ? 2.188 11.946 11.909 1.00 10.00 50 LYS A O 16
ATOM 19339 N N . GLU A 1 51 ? 0.812 10.244 11.334 1.00 10.00 51 GLU A N 16
ATOM 19340 C CA . GLU A 1 51 ? 1.668 9.150 11.737 1.00 10.00 51 GLU A CA 16
ATOM 19341 C C . GLU A 1 51 ? 2.202 8.470 10.467 1.00 10.00 51 GLU A C 16
ATOM 19342 O O . GLU A 1 51 ? 3.406 8.403 10.227 1.00 10.00 51 GLU A O 16
ATOM 19354 N N . ALA A 1 52 ? 1.284 8.022 9.605 1.00 10.00 52 ALA A N 16
ATOM 19355 C CA . ALA A 1 52 ? 1.613 7.298 8.396 1.00 10.00 52 ALA A CA 16
ATOM 19356 C C . ALA A 1 52 ? 2.247 8.244 7.387 1.00 10.00 52 ALA A C 16
ATOM 19357 O O . ALA A 1 52 ? 1.796 9.375 7.210 1.00 10.00 52 ALA A O 16
ATOM 19364 N N . SER A 1 53 ? 3.277 7.753 6.701 1.00 10.00 53 SER A N 16
ATOM 19365 C CA . SER A 1 53 ? 3.928 8.457 5.613 1.00 10.00 53 SER A CA 16
ATOM 19366 C C . SER A 1 53 ? 4.071 7.549 4.400 1.00 10.00 53 SER A C 16
ATOM 19367 O O . SER A 1 53 ? 4.336 6.351 4.508 1.00 10.00 53 SER A O 16
ATOM 19375 N N . VAL A 1 54 ? 3.913 8.165 3.228 1.00 10.00 54 VAL A N 16
ATOM 19376 C CA . VAL A 1 54 ? 4.067 7.539 1.927 1.00 10.00 54 VAL A CA 16
ATOM 19377 C C . VAL A 1 54 ? 5.330 6.674 1.863 1.00 10.00 54 VAL A C 16
ATOM 19378 O O . VAL A 1 54 ? 5.288 5.565 1.324 1.00 10.00 54 VAL A O 16
ATOM 19391 N N . SER A 1 55 ? 6.447 7.177 2.390 1.00 10.00 55 SER A N 16
ATOM 19392 C CA . SER A 1 55 ? 7.734 6.511 2.375 1.00 10.00 55 SER A CA 16
ATOM 19393 C C . SER A 1 55 ? 7.693 5.143 3.055 1.00 10.00 55 SER A C 16
ATOM 19394 O O . SER A 1 55 ? 8.274 4.191 2.532 1.00 10.00 55 SER A O 16
ATOM 19402 N N . ASP A 1 56 ? 7.024 5.035 4.210 1.00 10.00 56 ASP A N 16
ATOM 19403 C CA . ASP A 1 56 ? 7.058 3.797 4.974 1.00 10.00 56 ASP A CA 16
ATOM 19404 C C . ASP A 1 56 ? 6.424 2.687 4.143 1.00 10.00 56 ASP A C 16
ATOM 19405 O O . ASP A 1 56 ? 7.030 1.663 3.856 1.00 10.00 56 ASP A O 16
ATOM 19414 N N . LEU A 1 57 ? 5.205 2.922 3.662 1.00 10.00 57 LEU A N 16
ATOM 19415 C CA . LEU A 1 57 ? 4.493 1.903 2.909 1.00 10.00 57 LEU A CA 16
ATOM 19416 C C . LEU A 1 57 ? 5.179 1.569 1.565 1.00 10.00 57 LEU A C 16
ATOM 19417 O O . LEU A 1 57 ? 5.230 0.402 1.181 1.00 10.00 57 LEU A O 16
ATOM 19433 N N . LYS A 1 58 ? 5.771 2.553 0.867 1.00 10.00 58 LYS A N 16
ATOM 19434 C CA . LYS A 1 58 ? 6.838 2.309 -0.107 1.00 10.00 58 LYS A CA 16
ATOM 19435 C C . LYS A 1 58 ? 7.835 1.239 0.356 1.00 10.00 58 LYS A C 16
ATOM 19436 O O . LYS A 1 58 ? 7.919 0.196 -0.284 1.00 10.00 58 LYS A O 16
ATOM 19455 N N . GLU A 1 59 ? 8.582 1.491 1.440 1.00 10.00 59 GLU A N 16
ATOM 19456 C CA . GLU A 1 59 ? 9.545 0.546 1.989 1.00 10.00 59 GLU A CA 16
ATOM 19457 C C . GLU A 1 59 ? 8.872 -0.796 2.208 1.00 10.00 59 GLU A C 16
ATOM 19458 O O . GLU A 1 59 ? 9.448 -1.848 1.944 1.00 10.00 59 GLU A O 16
ATOM 19470 N N . ALA A 1 60 ? 7.629 -0.749 2.680 1.00 10.00 60 ALA A N 16
ATOM 19471 C CA . ALA A 1 60 ? 6.909 -1.937 3.051 1.00 10.00 60 ALA A CA 16
ATOM 19472 C C . ALA A 1 60 ? 6.769 -2.871 1.865 1.00 10.00 60 ALA A C 16
ATOM 19473 O O . ALA A 1 60 ? 7.185 -4.030 1.924 1.00 10.00 60 ALA A O 16
ATOM 19480 N N . VAL A 1 61 ? 6.215 -2.343 0.779 1.00 10.00 61 VAL A N 16
ATOM 19481 C CA . VAL A 1 61 ? 6.133 -3.084 -0.463 1.00 10.00 61 VAL A CA 16
ATOM 19482 C C . VAL A 1 61 ? 7.536 -3.417 -0.997 1.00 10.00 61 VAL A C 16
ATOM 19483 O O . VAL A 1 61 ? 7.767 -4.549 -1.417 1.00 10.00 61 VAL A O 16
ATOM 19496 N N . ASP A 1 62 ? 8.481 -2.469 -0.941 1.00 10.00 62 ASP A N 16
ATOM 19497 C CA . ASP A 1 62 ? 9.823 -2.668 -1.487 1.00 10.00 62 ASP A CA 16
ATOM 19498 C C . ASP A 1 62 ? 10.466 -3.918 -0.876 1.00 10.00 62 ASP A C 16
ATOM 19499 O O . ASP A 1 62 ? 10.884 -4.836 -1.579 1.00 10.00 62 ASP A O 16
ATOM 19508 N N . LYS A 1 63 ? 10.447 -3.984 0.456 1.00 10.00 63 LYS A N 16
ATOM 19509 C CA . LYS A 1 63 ? 10.953 -5.084 1.259 1.00 10.00 63 LYS A CA 16
ATOM 19510 C C . LYS A 1 63 ? 10.283 -6.403 0.867 1.00 10.00 63 LYS A C 16
ATOM 19511 O O . LYS A 1 63 ? 10.939 -7.441 0.836 1.00 10.00 63 LYS A O 16
ATOM 19530 N N . LEU A 1 64 ? 8.973 -6.373 0.591 1.00 10.00 64 LEU A N 16
ATOM 19531 C CA . LEU A 1 64 ? 8.232 -7.515 0.087 1.00 10.00 64 LEU A CA 16
ATOM 19532 C C . LEU A 1 64 ? 8.814 -8.082 -1.218 1.00 10.00 64 LEU A C 16
ATOM 19533 O O . LEU A 1 64 ? 8.569 -9.248 -1.521 1.00 10.00 64 LEU A O 16
ATOM 19549 N N . GLY A 1 65 ? 9.572 -7.289 -1.983 1.00 10.00 65 GLY A N 16
ATOM 19550 C CA . GLY A 1 65 ? 10.334 -7.762 -3.134 1.00 10.00 65 GLY A CA 16
ATOM 19551 C C . GLY A 1 65 ? 9.753 -7.300 -4.471 1.00 10.00 65 GLY A C 16
ATOM 19552 O O . GLY A 1 65 ? 10.114 -7.837 -5.515 1.00 10.00 65 GLY A O 16
ATOM 19556 N N . TYR A 1 66 ? 8.852 -6.315 -4.454 1.00 10.00 66 TYR A N 16
ATOM 19557 C CA . TYR A 1 66 ? 8.324 -5.648 -5.636 1.00 10.00 66 TYR A CA 16
ATOM 19558 C C . TYR A 1 66 ? 8.141 -4.185 -5.264 1.00 10.00 66 TYR A C 16
ATOM 19559 O O . TYR A 1 66 ? 8.139 -3.876 -4.079 1.00 10.00 66 TYR A O 16
ATOM 19577 N N . LYS A 1 67 ? 8.054 -3.275 -6.236 1.00 10.00 67 LYS A N 16
ATOM 19578 C CA . LYS A 1 67 ? 8.258 -1.857 -5.964 1.00 10.00 67 LYS A CA 16
ATOM 19579 C C . LYS A 1 67 ? 6.958 -1.074 -6.121 1.00 10.00 67 LYS A C 16
ATOM 19580 O O . LYS A 1 67 ? 6.121 -1.401 -6.964 1.00 10.00 67 LYS A O 16
ATOM 19599 N N . LEU A 1 68 ? 6.792 -0.055 -5.268 1.00 10.00 68 LEU A N 16
ATOM 19600 C CA . LEU A 1 68 ? 5.579 0.720 -5.124 1.00 10.00 68 LEU A CA 16
ATOM 19601 C C . LEU A 1 68 ? 5.908 2.178 -5.405 1.00 10.00 68 LEU A C 16
ATOM 19602 O O . LEU A 1 68 ? 6.996 2.640 -5.057 1.00 10.00 68 LEU A O 16
ATOM 19618 N N . LYS A 1 69 ? 4.946 2.918 -5.954 1.00 10.00 69 LYS A N 16
ATOM 19619 C CA . LYS A 1 69 ? 4.978 4.353 -6.107 1.00 10.00 69 LYS A CA 16
ATOM 19620 C C . LYS A 1 69 ? 3.575 4.921 -6.031 1.00 10.00 69 LYS A C 16
ATOM 19621 O O . LYS A 1 69 ? 2.657 4.313 -6.558 1.00 10.00 69 LYS A O 16
ATOM 19640 N N . LEU A 1 70 ? 3.413 6.063 -5.355 1.00 10.00 70 LEU A N 16
ATOM 19641 C CA . LEU A 1 70 ? 2.139 6.749 -5.237 1.00 10.00 70 LEU A CA 16
ATOM 19642 C C . LEU A 1 70 ? 1.799 7.376 -6.579 1.00 10.00 70 LEU A C 16
ATOM 19643 O O . LEU A 1 70 ? 2.685 7.650 -7.388 1.00 10.00 70 LEU A O 16
ATOM 19659 N N . LYS A 1 71 ? 0.513 7.620 -6.776 1.00 10.00 71 LYS A N 16
ATOM 19660 C CA . LYS A 1 71 ? -0.052 8.253 -7.942 1.00 10.00 71 LYS A CA 16
ATOM 19661 C C . LYS A 1 71 ? -0.791 9.511 -7.490 1.00 10.00 71 LYS A C 16
ATOM 19662 O O . LYS A 1 71 ? -0.392 10.621 -7.831 1.00 10.00 71 LYS A O 16
ATOM 19681 N N . GLY A 1 72 ? -1.860 9.334 -6.715 1.00 10.00 72 GLY A N 16
ATOM 19682 C CA . GLY A 1 72 ? -2.571 10.442 -6.100 1.00 10.00 72 GLY A CA 16
ATOM 19683 C C . GLY A 1 72 ? -3.482 9.928 -4.994 1.00 10.00 72 GLY A C 16
ATOM 19684 O O . GLY A 1 72 ? -3.170 10.079 -3.817 1.00 10.00 72 GLY A O 16
ATOM 19688 N N . GLU A 1 73 ? -4.588 9.296 -5.383 1.00 10.00 73 GLU A N 16
ATOM 19689 C CA . GLU A 1 73 ? -5.728 8.990 -4.534 1.00 10.00 73 GLU A CA 16
ATOM 19690 C C . GLU A 1 73 ? -6.684 8.147 -5.376 1.00 10.00 73 GLU A C 16
ATOM 19691 O O . GLU A 1 73 ? -6.485 8.052 -6.589 1.00 10.00 73 GLU A O 16
ATOM 19703 N N . GLN A 1 74 ? -7.681 7.523 -4.742 1.00 10.00 74 GLN A N 16
ATOM 19704 C CA . GLN A 1 74 ? -8.637 6.690 -5.459 1.00 10.00 74 GLN A CA 16
ATOM 19705 C C . GLN A 1 74 ? -9.717 7.552 -6.107 1.00 10.00 74 GLN A C 16
ATOM 19706 O O . GLN A 1 74 ? -10.044 8.624 -5.600 1.00 10.00 74 GLN A O 16
ATOM 19720 N N . ASP A 1 75 ? -10.297 7.040 -7.195 1.00 10.00 75 ASP A N 16
ATOM 19721 C CA . ASP A 1 75 ? -11.371 7.669 -7.940 1.00 10.00 75 ASP A CA 16
ATOM 19722 C C . ASP A 1 75 ? -10.829 8.934 -8.618 1.00 10.00 75 ASP A C 16
ATOM 19723 O O . ASP A 1 75 ? -9.628 9.062 -8.848 1.00 10.00 75 ASP A O 16
ATOM 19732 N N . SER A 1 76 ? -11.714 9.857 -8.970 1.00 10.00 76 SER A N 16
ATOM 19733 C CA . SER A 1 76 ? -11.384 11.143 -9.558 1.00 10.00 76 SER A CA 16
ATOM 19734 C C . SER A 1 76 ? -12.488 12.130 -9.175 1.00 10.00 76 SER A C 16
ATOM 19735 O O . SER A 1 76 ? -13.337 12.478 -9.994 1.00 10.00 76 SER A O 16
ATOM 19743 N N . ILE A 1 77 ? -12.489 12.544 -7.904 1.00 10.00 77 ILE A N 16
ATOM 19744 C CA . ILE A 1 77 ? -13.442 13.495 -7.352 1.00 10.00 77 ILE A CA 16
ATOM 19745 C C . ILE A 1 77 ? -12.753 14.861 -7.208 1.00 10.00 77 ILE A C 16
ATOM 19746 O O . ILE A 1 77 ? -11.912 15.204 -8.035 1.00 10.00 77 ILE A O 16
ATOM 19762 N N . GLU A 1 78 ? -13.093 15.634 -6.169 1.00 10.00 78 GLU A N 16
ATOM 19763 C CA . GLU A 1 78 ? -12.563 16.974 -5.934 1.00 10.00 78 GLU A CA 16
ATOM 19764 C C . GLU A 1 78 ? -12.555 17.261 -4.428 1.00 10.00 78 GLU A C 16
ATOM 19765 O O . GLU A 1 78 ? -11.528 17.615 -3.855 1.00 10.00 78 GLU A O 16
ATOM 19777 N N . GLY A 1 79 ? -13.716 17.107 -3.781 1.00 10.00 79 GLY A N 16
ATOM 19778 C CA . GLY A 1 79 ? -13.899 17.370 -2.364 1.00 10.00 79 GLY A CA 16
ATOM 19779 C C . GLY A 1 79 ? -15.250 16.813 -1.922 1.00 10.00 79 GLY A C 16
ATOM 19780 O O . GLY A 1 79 ? -15.761 15.896 -2.565 1.00 10.00 79 GLY A O 16
ATOM 19784 N N . ARG A 1 80 ? -15.812 17.349 -0.832 1.00 10.00 80 ARG A N 16
ATOM 19785 C CA . ARG A 1 80 ? -17.011 16.840 -0.182 1.00 10.00 80 ARG A CA 16
ATOM 19786 C C . ARG A 1 80 ? -18.047 17.955 -0.042 1.00 10.00 80 ARG A C 16
ATOM 19787 O O . ARG A 1 80 ? -17.619 19.128 -0.051 1.00 10.00 80 ARG A O 16
ATOM 19809 N N . VAL A 1 1 ? -9.374 12.760 9.952 1.00 10.00 1 VAL A N 17
ATOM 19810 C CA . VAL A 1 1 ? -9.043 11.404 10.413 1.00 10.00 1 VAL A CA 17
ATOM 19811 C C . VAL A 1 1 ? -7.973 10.841 9.478 1.00 10.00 1 VAL A C 17
ATOM 19812 O O . VAL A 1 1 ? -6.797 11.108 9.700 1.00 10.00 1 VAL A O 17
ATOM 19827 N N . THR A 1 2 ? -8.375 10.144 8.415 1.00 10.00 2 THR A N 17
ATOM 19828 C CA . THR A 1 2 ? -7.484 9.553 7.428 1.00 10.00 2 THR A CA 17
ATOM 19829 C C . THR A 1 2 ? -7.859 10.026 6.023 1.00 10.00 2 THR A C 17
ATOM 19830 O O . THR A 1 2 ? -8.977 10.489 5.789 1.00 10.00 2 THR A O 17
ATOM 19841 N N . GLU A 1 3 ? -6.899 9.911 5.109 1.00 10.00 3 GLU A N 17
ATOM 19842 C CA . GLU A 1 3 ? -6.905 10.425 3.757 1.00 10.00 3 GLU A CA 17
ATOM 19843 C C . GLU A 1 3 ? -6.645 9.248 2.814 1.00 10.00 3 GLU A C 17
ATOM 19844 O O . GLU A 1 3 ? -6.015 8.266 3.211 1.00 10.00 3 GLU A O 17
ATOM 19856 N N . LYS A 1 4 ? -7.167 9.327 1.588 1.00 10.00 4 LYS A N 17
ATOM 19857 C CA . LYS A 1 4 ? -7.083 8.262 0.597 1.00 10.00 4 LYS A CA 17
ATOM 19858 C C . LYS A 1 4 ? -5.868 8.492 -0.301 1.00 10.00 4 LYS A C 17
ATOM 19859 O O . LYS A 1 4 ? -5.562 9.631 -0.643 1.00 10.00 4 LYS A O 17
ATOM 19878 N N . ALA A 1 5 ? -5.188 7.409 -0.691 1.00 10.00 5 ALA A N 17
ATOM 19879 C CA . ALA A 1 5 ? -3.981 7.454 -1.498 1.00 10.00 5 ALA A CA 17
ATOM 19880 C C . ALA A 1 5 ? -3.917 6.210 -2.382 1.00 10.00 5 ALA A C 17
ATOM 19881 O O . ALA A 1 5 ? -4.257 5.124 -1.910 1.00 10.00 5 ALA A O 17
ATOM 19888 N N . GLU A 1 6 ? -3.467 6.354 -3.634 1.00 10.00 6 GLU A N 17
ATOM 19889 C CA . GLU A 1 6 ? -3.229 5.235 -4.532 1.00 10.00 6 GLU A CA 17
ATOM 19890 C C . GLU A 1 6 ? -1.772 5.170 -4.917 1.00 10.00 6 GLU A C 17
ATOM 19891 O O . GLU A 1 6 ? -1.114 6.205 -5.058 1.00 10.00 6 GLU A O 17
ATOM 19903 N N . PHE A 1 7 ? -1.327 3.935 -5.146 1.00 10.00 7 PHE A N 17
ATOM 19904 C CA . PHE A 1 7 ? 0.028 3.601 -5.526 1.00 10.00 7 PHE A CA 17
ATOM 19905 C C . PHE A 1 7 ? -0.017 2.601 -6.674 1.00 10.00 7 PHE A C 17
ATOM 19906 O O . PHE A 1 7 ? -0.915 1.755 -6.704 1.00 10.00 7 PHE A O 17
ATOM 19923 N N . ASP A 1 8 ? 0.936 2.710 -7.604 1.00 10.00 8 ASP A N 17
ATOM 19924 C CA . ASP A 1 8 ? 0.943 1.947 -8.849 1.00 10.00 8 ASP A CA 17
ATOM 19925 C C . ASP A 1 8 ? 2.079 0.923 -8.784 1.00 10.00 8 ASP A C 17
ATOM 19926 O O . ASP A 1 8 ? 3.162 1.251 -8.290 1.00 10.00 8 ASP A O 17
ATOM 19935 N N . ILE A 1 9 ? 1.789 -0.336 -9.135 1.00 10.00 9 ILE A N 17
ATOM 19936 C CA . ILE A 1 9 ? 2.548 -1.500 -8.700 1.00 10.00 9 ILE A CA 17
ATOM 19937 C C . ILE A 1 9 ? 3.266 -2.174 -9.862 1.00 10.00 9 ILE A C 17
ATOM 19938 O O . ILE A 1 9 ? 2.715 -2.278 -10.955 1.00 10.00 9 ILE A O 17
ATOM 19954 N N . GLU A 1 10 ? 4.467 -2.692 -9.591 1.00 10.00 10 GLU A N 17
ATOM 19955 C CA . GLU A 1 10 ? 5.207 -3.553 -10.483 1.00 10.00 10 GLU A CA 17
ATOM 19956 C C . GLU A 1 10 ? 5.627 -4.801 -9.701 1.00 10.00 10 GLU A C 17
ATOM 19957 O O . GLU A 1 10 ? 6.599 -4.748 -8.944 1.00 10.00 10 GLU A O 17
ATOM 19969 N N . GLY A 1 11 ? 4.913 -5.921 -9.875 1.00 10.00 11 GLY A N 17
ATOM 19970 C CA . GLY A 1 11 ? 5.376 -7.226 -9.415 1.00 10.00 11 GLY A CA 17
ATOM 19971 C C . GLY A 1 11 ? 4.240 -8.125 -8.935 1.00 10.00 11 GLY A C 17
ATOM 19972 O O . GLY A 1 11 ? 3.928 -9.132 -9.566 1.00 10.00 11 GLY A O 17
ATOM 19976 N N . MET A 1 12 ? 3.665 -7.802 -7.777 1.00 10.00 12 MET A N 17
ATOM 19977 C CA . MET A 1 12 ? 2.669 -8.648 -7.136 1.00 10.00 12 MET A CA 17
ATOM 19978 C C . MET A 1 12 ? 1.397 -8.713 -7.994 1.00 10.00 12 MET A C 17
ATOM 19979 O O . MET A 1 12 ? 0.733 -7.701 -8.194 1.00 10.00 12 MET A O 17
ATOM 19993 N N . THR A 1 13 ? 1.058 -9.892 -8.521 1.00 10.00 13 THR A N 17
ATOM 19994 C CA . THR A 1 13 ? -0.085 -10.036 -9.414 1.00 10.00 13 THR A CA 17
ATOM 19995 C C . THR A 1 13 ? -0.730 -11.414 -9.205 1.00 10.00 13 THR A C 17
ATOM 19996 O O . THR A 1 13 ? -0.813 -12.230 -10.119 1.00 10.00 13 THR A O 17
ATOM 20007 N N . CYS A 1 14 ? -1.186 -11.694 -7.971 1.00 10.00 14 CYS A N 17
ATOM 20008 C CA . CYS A 1 14 ? -1.938 -12.916 -7.675 1.00 10.00 14 CYS A CA 17
ATOM 20009 C C . CYS A 1 14 ? -3.040 -12.594 -6.672 1.00 10.00 14 CYS A C 17
ATOM 20010 O O . CYS A 1 14 ? -4.187 -12.400 -7.057 1.00 10.00 14 CYS A O 17
ATOM 20018 N N . ALA A 1 15 ? -2.685 -12.554 -5.385 1.00 10.00 15 ALA A N 17
ATOM 20019 C CA . ALA A 1 15 ? -3.622 -12.403 -4.276 1.00 10.00 15 ALA A CA 17
ATOM 20020 C C . ALA A 1 15 ? -2.875 -12.475 -2.951 1.00 10.00 15 ALA A C 17
ATOM 20021 O O . ALA A 1 15 ? -3.067 -11.614 -2.107 1.00 10.00 15 ALA A O 17
ATOM 20028 N N . ALA A 1 16 ? -2.001 -13.468 -2.760 1.00 10.00 16 ALA A N 17
ATOM 20029 C CA . ALA A 1 16 ? -1.282 -13.645 -1.505 1.00 10.00 16 ALA A CA 17
ATOM 20030 C C . ALA A 1 16 ? -0.254 -12.527 -1.369 1.00 10.00 16 ALA A C 17
ATOM 20031 O O . ALA A 1 16 ? -0.161 -11.838 -0.352 1.00 10.00 16 ALA A O 17
ATOM 20038 N N . CYS A 1 17 ? 0.507 -12.352 -2.449 1.00 10.00 17 CYS A N 17
ATOM 20039 C CA . CYS A 1 17 ? 1.547 -11.349 -2.569 1.00 10.00 17 CYS A CA 17
ATOM 20040 C C . CYS A 1 17 ? 0.989 -9.936 -2.389 1.00 10.00 17 CYS A C 17
ATOM 20041 O O . CYS A 1 17 ? 1.655 -9.085 -1.799 1.00 10.00 17 CYS A O 17
ATOM 20049 N N . ALA A 1 18 ? -0.244 -9.712 -2.855 1.00 10.00 18 ALA A N 17
ATOM 20050 C CA . ALA A 1 18 ? -0.997 -8.489 -2.626 1.00 10.00 18 ALA A CA 17
ATOM 20051 C C . ALA A 1 18 ? -1.458 -8.402 -1.169 1.00 10.00 18 ALA A C 17
ATOM 20052 O O . ALA A 1 18 ? -1.117 -7.465 -0.458 1.00 10.00 18 ALA A O 17
ATOM 20059 N N . ASN A 1 19 ? -2.207 -9.404 -0.714 1.00 10.00 19 ASN A N 17
ATOM 20060 C CA . ASN A 1 19 ? -2.723 -9.520 0.655 1.00 10.00 19 ASN A CA 17
ATOM 20061 C C . ASN A 1 19 ? -1.665 -9.153 1.700 1.00 10.00 19 ASN A C 17
ATOM 20062 O O . ASN A 1 19 ? -1.935 -8.446 2.668 1.00 10.00 19 ASN A O 17
ATOM 20073 N N . ARG A 1 20 ? -0.446 -9.661 1.516 1.00 10.00 20 ARG A N 17
ATOM 20074 C CA . ARG A 1 20 ? 0.669 -9.452 2.417 1.00 10.00 20 ARG A CA 17
ATOM 20075 C C . ARG A 1 20 ? 0.867 -7.957 2.667 1.00 10.00 20 ARG A C 17
ATOM 20076 O O . ARG A 1 20 ? 1.136 -7.552 3.799 1.00 10.00 20 ARG A O 17
ATOM 20097 N N . ILE A 1 21 ? 0.679 -7.142 1.624 1.00 10.00 21 ILE A N 17
ATOM 20098 C CA . ILE A 1 21 ? 0.719 -5.693 1.722 1.00 10.00 21 ILE A CA 17
ATOM 20099 C C . ILE A 1 21 ? -0.322 -5.189 2.697 1.00 10.00 21 ILE A C 17
ATOM 20100 O O . ILE A 1 21 ? 0.025 -4.348 3.508 1.00 10.00 21 ILE A O 17
ATOM 20116 N N . GLU A 1 22 ? -1.565 -5.670 2.641 1.00 10.00 22 GLU A N 17
ATOM 20117 C CA . GLU A 1 22 ? -2.630 -5.178 3.507 1.00 10.00 22 GLU A CA 17
ATOM 20118 C C . GLU A 1 22 ? -2.156 -5.176 4.960 1.00 10.00 22 GLU A C 17
ATOM 20119 O O . GLU A 1 22 ? -2.216 -4.158 5.646 1.00 10.00 22 GLU A O 17
ATOM 20131 N N . LYS A 1 23 ? -1.611 -6.311 5.404 1.00 10.00 23 LYS A N 17
ATOM 20132 C CA . LYS A 1 23 ? -1.087 -6.497 6.742 1.00 10.00 23 LYS A CA 17
ATOM 20133 C C . LYS A 1 23 ? 0.167 -5.641 6.940 1.00 10.00 23 LYS A C 17
ATOM 20134 O O . LYS A 1 23 ? 0.293 -4.947 7.948 1.00 10.00 23 LYS A O 17
ATOM 20153 N N . ARG A 1 24 ? 1.104 -5.688 5.986 1.00 10.00 24 ARG A N 17
ATOM 20154 C CA . ARG A 1 24 ? 2.312 -4.865 6.061 1.00 10.00 24 ARG A CA 17
ATOM 20155 C C . ARG A 1 24 ? 1.997 -3.363 6.146 1.00 10.00 24 ARG A C 17
ATOM 20156 O O . ARG A 1 24 ? 2.771 -2.616 6.729 1.00 10.00 24 ARG A O 17
ATOM 20177 N N . LEU A 1 25 ? 0.876 -2.923 5.581 1.00 10.00 25 LEU A N 17
ATOM 20178 C CA . LEU A 1 25 ? 0.384 -1.559 5.659 1.00 10.00 25 LEU A CA 17
ATOM 20179 C C . LEU A 1 25 ? -0.312 -1.349 6.999 1.00 10.00 25 LEU A C 17
ATOM 20180 O O . LEU A 1 25 ? -0.087 -0.343 7.665 1.00 10.00 25 LEU A O 17
ATOM 20196 N N . ASN A 1 26 ? -1.126 -2.326 7.415 1.00 10.00 26 ASN A N 17
ATOM 20197 C CA . ASN A 1 26 ? -1.847 -2.302 8.685 1.00 10.00 26 ASN A CA 17
ATOM 20198 C C . ASN A 1 26 ? -0.870 -2.139 9.847 1.00 10.00 26 ASN A C 17
ATOM 20199 O O . ASN A 1 26 ? -1.239 -1.691 10.927 1.00 10.00 26 ASN A O 17
ATOM 20210 N N . LYS A 1 27 ? 0.382 -2.547 9.628 1.00 10.00 27 LYS A N 17
ATOM 20211 C CA . LYS A 1 27 ? 1.455 -2.316 10.574 1.00 10.00 27 LYS A CA 17
ATOM 20212 C C . LYS A 1 27 ? 1.762 -0.840 10.849 1.00 10.00 27 LYS A C 17
ATOM 20213 O O . LYS A 1 27 ? 2.118 -0.526 11.981 1.00 10.00 27 LYS A O 17
ATOM 20232 N N . ILE A 1 28 ? 1.679 0.055 9.863 1.00 10.00 28 ILE A N 17
ATOM 20233 C CA . ILE A 1 28 ? 1.897 1.470 10.096 1.00 10.00 28 ILE A CA 17
ATOM 20234 C C . ILE A 1 28 ? 0.844 2.002 11.066 1.00 10.00 28 ILE A C 17
ATOM 20235 O O . ILE A 1 28 ? -0.348 1.811 10.854 1.00 10.00 28 ILE A O 17
ATOM 20251 N N . GLU A 1 29 ? 1.284 2.695 12.116 1.00 10.00 29 GLU A N 17
ATOM 20252 C CA . GLU A 1 29 ? 0.396 3.212 13.141 1.00 10.00 29 GLU A CA 17
ATOM 20253 C C . GLU A 1 29 ? -0.727 4.081 12.559 1.00 10.00 29 GLU A C 17
ATOM 20254 O O . GLU A 1 29 ? -1.897 3.856 12.858 1.00 10.00 29 GLU A O 17
ATOM 20266 N N . GLY A 1 30 ? -0.418 5.079 11.720 1.00 10.00 30 GLY A N 17
ATOM 20267 C CA . GLY A 1 30 ? -1.414 6.046 11.294 1.00 10.00 30 GLY A CA 17
ATOM 20268 C C . GLY A 1 30 ? -2.240 5.545 10.118 1.00 10.00 30 GLY A C 17
ATOM 20269 O O . GLY A 1 30 ? -2.558 6.324 9.228 1.00 10.00 30 GLY A O 17
ATOM 20273 N N . VAL A 1 31 ? -2.568 4.259 10.080 1.00 10.00 31 VAL A N 17
ATOM 20274 C CA . VAL A 1 31 ? -3.296 3.642 8.995 1.00 10.00 31 VAL A CA 17
ATOM 20275 C C . VAL A 1 31 ? -4.741 3.417 9.433 1.00 10.00 31 VAL A C 17
ATOM 20276 O O . VAL A 1 31 ? -5.020 3.315 10.626 1.00 10.00 31 VAL A O 17
ATOM 20289 N N . ALA A 1 32 ? -5.659 3.340 8.470 1.00 10.00 32 ALA A N 17
ATOM 20290 C CA . ALA A 1 32 ? -7.033 2.931 8.718 1.00 10.00 32 ALA A CA 17
ATOM 20291 C C . ALA A 1 32 ? -7.339 1.694 7.888 1.00 10.00 32 ALA A C 17
ATOM 20292 O O . ALA A 1 32 ? -7.704 0.661 8.440 1.00 10.00 32 ALA A O 17
ATOM 20299 N N . ASN A 1 33 ? -7.198 1.799 6.563 1.00 10.00 33 ASN A N 17
ATOM 20300 C CA . ASN A 1 33 ? -7.588 0.733 5.649 1.00 10.00 33 ASN A CA 17
ATOM 20301 C C . ASN A 1 33 ? -6.534 0.610 4.560 1.00 10.00 33 ASN A C 17
ATOM 20302 O O . ASN A 1 33 ? -5.832 1.576 4.266 1.00 10.00 33 ASN A O 17
ATOM 20313 N N . ALA A 1 34 ? -6.429 -0.569 3.945 1.00 10.00 34 ALA A N 17
ATOM 20314 C CA . ALA A 1 34 ? -5.564 -0.780 2.791 1.00 10.00 34 ALA A CA 17
ATOM 20315 C C . ALA A 1 34 ? -6.053 -1.917 1.886 1.00 10.00 34 ALA A C 17
ATOM 20316 O O . ALA A 1 34 ? -5.307 -2.865 1.666 1.00 10.00 34 ALA A O 17
ATOM 20323 N N . PRO A 1 35 ? -7.278 -1.852 1.341 1.00 10.00 35 PRO A N 17
ATOM 20324 C CA . PRO A 1 35 ? -7.816 -2.903 0.492 1.00 10.00 35 PRO A CA 17
ATOM 20325 C C . PRO A 1 35 ? -7.151 -2.851 -0.890 1.00 10.00 35 PRO A C 17
ATOM 20326 O O . PRO A 1 35 ? -7.723 -2.317 -1.839 1.00 10.00 35 PRO A O 17
ATOM 20337 N N . VAL A 1 36 ? -5.930 -3.378 -1.013 1.00 10.00 36 VAL A N 17
ATOM 20338 C CA . VAL A 1 36 ? -5.197 -3.371 -2.268 1.00 10.00 36 VAL A CA 17
ATOM 20339 C C . VAL A 1 36 ? -5.902 -4.188 -3.353 1.00 10.00 36 VAL A C 17
ATOM 20340 O O . VAL A 1 36 ? -6.655 -5.115 -3.052 1.00 10.00 36 VAL A O 17
ATOM 20353 N N . ASN A 1 37 ? -5.618 -3.886 -4.625 1.00 10.00 37 ASN A N 17
ATOM 20354 C CA . ASN A 1 37 ? -6.264 -4.574 -5.735 1.00 10.00 37 ASN A CA 17
ATOM 20355 C C . ASN A 1 37 ? -5.364 -5.678 -6.278 1.00 10.00 37 ASN A C 17
ATOM 20356 O O . ASN A 1 37 ? -4.255 -5.410 -6.737 1.00 10.00 37 ASN A O 17
ATOM 20367 N N . PHE A 1 38 ? -5.860 -6.918 -6.279 1.00 10.00 38 PHE A N 17
ATOM 20368 C CA . PHE A 1 38 ? -5.126 -8.112 -6.687 1.00 10.00 38 PHE A CA 17
ATOM 20369 C C . PHE A 1 38 ? -5.536 -8.562 -8.092 1.00 10.00 38 PHE A C 17
ATOM 20370 O O . PHE A 1 38 ? -5.709 -9.748 -8.357 1.00 10.00 38 PHE A O 17
ATOM 20387 N N . ALA A 1 39 ? -5.674 -7.600 -9.003 1.00 10.00 39 ALA A N 17
ATOM 20388 C CA . ALA A 1 39 ? -5.992 -7.840 -10.407 1.00 10.00 39 ALA A CA 17
ATOM 20389 C C . ALA A 1 39 ? -5.660 -6.588 -11.214 1.00 10.00 39 ALA A C 17
ATOM 20390 O O . ALA A 1 39 ? -5.088 -6.664 -12.295 1.00 10.00 39 ALA A O 17
ATOM 20397 N N . LEU A 1 40 ? -6.035 -5.428 -10.669 1.00 10.00 40 LEU A N 17
ATOM 20398 C CA . LEU A 1 40 ? -5.851 -4.135 -11.310 1.00 10.00 40 LEU A CA 17
ATOM 20399 C C . LEU A 1 40 ? -4.390 -3.674 -11.221 1.00 10.00 40 LEU A C 17
ATOM 20400 O O . LEU A 1 40 ? -3.969 -2.828 -12.003 1.00 10.00 40 LEU A O 17
ATOM 20416 N N . GLU A 1 41 ? -3.646 -4.207 -10.243 1.00 10.00 41 GLU A N 17
ATOM 20417 C CA . GLU A 1 41 ? -2.270 -3.843 -9.931 1.00 10.00 41 GLU A CA 17
ATOM 20418 C C . GLU A 1 41 ? -2.212 -2.373 -9.519 1.00 10.00 41 GLU A C 17
ATOM 20419 O O . GLU A 1 41 ? -1.426 -1.580 -10.035 1.00 10.00 41 GLU A O 17
ATOM 20431 N N . THR A 1 42 ? -3.045 -2.047 -8.529 1.00 10.00 42 THR A N 17
ATOM 20432 C CA . THR A 1 42 ? -3.100 -0.767 -7.849 1.00 10.00 42 THR A CA 17
ATOM 20433 C C . THR A 1 42 ? -3.275 -1.048 -6.355 1.00 10.00 42 THR A C 17
ATOM 20434 O O . THR A 1 42 ? -4.085 -1.891 -5.966 1.00 10.00 42 THR A O 17
ATOM 20445 N N . VAL A 1 43 ? -2.490 -0.381 -5.511 1.00 10.00 43 VAL A N 17
ATOM 20446 C CA . VAL A 1 43 ? -2.650 -0.442 -4.063 1.00 10.00 43 VAL A CA 17
ATOM 20447 C C . VAL A 1 43 ? -3.395 0.814 -3.640 1.00 10.00 43 VAL A C 17
ATOM 20448 O O . VAL A 1 43 ? -2.955 1.924 -3.937 1.00 10.00 43 VAL A O 17
ATOM 20461 N N . THR A 1 44 ? -4.502 0.608 -2.930 1.00 10.00 44 THR A N 17
ATOM 20462 C CA . THR A 1 44 ? -5.409 1.622 -2.442 1.00 10.00 44 THR A CA 17
ATOM 20463 C C . THR A 1 44 ? -5.249 1.692 -0.922 1.00 10.00 44 THR A C 17
ATOM 20464 O O . THR A 1 44 ? -5.548 0.704 -0.251 1.00 10.00 44 THR A O 17
ATOM 20475 N N . VAL A 1 45 ? -4.769 2.815 -0.371 1.00 10.00 45 VAL A N 17
ATOM 20476 C CA . VAL A 1 45 ? -4.592 2.992 1.065 1.00 10.00 45 VAL A CA 17
ATOM 20477 C C . VAL A 1 45 ? -5.479 4.119 1.587 1.00 10.00 45 VAL A C 17
ATOM 20478 O O . VAL A 1 45 ? -5.678 5.123 0.904 1.00 10.00 45 VAL A O 17
ATOM 20491 N N . GLU A 1 46 ? -5.962 3.955 2.822 1.00 10.00 46 GLU A N 17
ATOM 20492 C CA . GLU A 1 46 ? -6.501 5.012 3.659 1.00 10.00 46 GLU A CA 17
ATOM 20493 C C . GLU A 1 46 ? -5.582 5.158 4.877 1.00 10.00 46 GLU A C 17
ATOM 20494 O O . GLU A 1 46 ? -5.562 4.275 5.744 1.00 10.00 46 GLU A O 17
ATOM 20506 N N . TYR A 1 47 ? -4.809 6.249 4.930 1.00 10.00 47 TYR A N 17
ATOM 20507 C CA . TYR A 1 47 ? -3.862 6.522 6.007 1.00 10.00 47 TYR A CA 17
ATOM 20508 C C . TYR A 1 47 ? -3.903 7.998 6.384 1.00 10.00 47 TYR A C 17
ATOM 20509 O O . TYR A 1 47 ? -4.393 8.821 5.618 1.00 10.00 47 TYR A O 17
ATOM 20527 N N . ASN A 1 48 ? -3.389 8.337 7.565 1.00 10.00 48 ASN A N 17
ATOM 20528 C CA . ASN A 1 48 ? -3.297 9.715 8.035 1.00 10.00 48 ASN A CA 17
ATOM 20529 C C . ASN A 1 48 ? -1.911 10.281 7.736 1.00 10.00 48 ASN A C 17
ATOM 20530 O O . ASN A 1 48 ? -0.906 9.667 8.091 1.00 10.00 48 ASN A O 17
ATOM 20541 N N . PRO A 1 49 ? -1.803 11.451 7.098 1.00 10.00 49 PRO A N 17
ATOM 20542 C CA . PRO A 1 49 ? -0.517 12.105 6.955 1.00 10.00 49 PRO A CA 17
ATOM 20543 C C . PRO A 1 49 ? -0.138 12.733 8.304 1.00 10.00 49 PRO A C 17
ATOM 20544 O O . PRO A 1 49 ? -0.013 13.954 8.393 1.00 10.00 49 PRO A O 17
ATOM 20555 N N . LYS A 1 50 ? 0.022 11.925 9.368 1.00 10.00 50 LYS A N 17
ATOM 20556 C CA . LYS A 1 50 ? 0.456 12.438 10.659 1.00 10.00 50 LYS A CA 17
ATOM 20557 C C . LYS A 1 50 ? 1.387 11.438 11.337 1.00 10.00 50 LYS A C 17
ATOM 20558 O O . LYS A 1 50 ? 2.456 11.827 11.797 1.00 10.00 50 LYS A O 17
ATOM 20577 N N . GLU A 1 51 ? 1.002 10.155 11.360 1.00 10.00 51 GLU A N 17
ATOM 20578 C CA . GLU A 1 51 ? 1.873 9.071 11.797 1.00 10.00 51 GLU A CA 17
ATOM 20579 C C . GLU A 1 51 ? 2.376 8.283 10.581 1.00 10.00 51 GLU A C 17
ATOM 20580 O O . GLU A 1 51 ? 3.533 7.874 10.542 1.00 10.00 51 GLU A O 17
ATOM 20592 N N . ALA A 1 52 ? 1.506 8.046 9.592 1.00 10.00 52 ALA A N 17
ATOM 20593 C CA . ALA A 1 52 ? 1.833 7.271 8.410 1.00 10.00 52 ALA A CA 17
ATOM 20594 C C . ALA A 1 52 ? 2.399 8.180 7.317 1.00 10.00 52 ALA A C 17
ATOM 20595 O O . ALA A 1 52 ? 2.158 9.386 7.307 1.00 10.00 52 ALA A O 17
ATOM 20602 N N . SER A 1 53 ? 3.141 7.588 6.377 1.00 10.00 53 SER A N 17
ATOM 20603 C CA . SER A 1 53 ? 3.627 8.281 5.191 1.00 10.00 53 SER A CA 17
ATOM 20604 C C . SER A 1 53 ? 3.747 7.339 3.993 1.00 10.00 53 SER A C 17
ATOM 20605 O O . SER A 1 53 ? 3.881 6.122 4.138 1.00 10.00 53 SER A O 17
ATOM 20613 N N . VAL A 1 54 ? 3.748 7.939 2.801 1.00 10.00 54 VAL A N 17
ATOM 20614 C CA . VAL A 1 54 ? 3.996 7.256 1.540 1.00 10.00 54 VAL A CA 17
ATOM 20615 C C . VAL A 1 54 ? 5.312 6.473 1.591 1.00 10.00 54 VAL A C 17
ATOM 20616 O O . VAL A 1 54 ? 5.367 5.318 1.177 1.00 10.00 54 VAL A O 17
ATOM 20629 N N . SER A 1 55 ? 6.372 7.103 2.103 1.00 10.00 55 SER A N 17
ATOM 20630 C CA . SER A 1 55 ? 7.701 6.526 2.201 1.00 10.00 55 SER A CA 17
ATOM 20631 C C . SER A 1 55 ? 7.696 5.229 3.007 1.00 10.00 55 SER A C 17
ATOM 20632 O O . SER A 1 55 ? 8.354 4.260 2.615 1.00 10.00 55 SER A O 17
ATOM 20640 N N . ASP A 1 56 ? 6.972 5.232 4.130 1.00 10.00 56 ASP A N 17
ATOM 20641 C CA . ASP A 1 56 ? 6.874 4.106 5.044 1.00 10.00 56 ASP A CA 17
ATOM 20642 C C . ASP A 1 56 ? 6.197 2.935 4.331 1.00 10.00 56 ASP A C 17
ATOM 20643 O O . ASP A 1 56 ? 6.779 1.867 4.152 1.00 10.00 56 ASP A O 17
ATOM 20652 N N . LEU A 1 57 ? 4.982 3.150 3.828 1.00 10.00 57 LEU A N 17
ATOM 20653 C CA . LEU A 1 57 ? 4.242 2.059 3.207 1.00 10.00 57 LEU A CA 17
ATOM 20654 C C . LEU A 1 57 ? 4.944 1.572 1.932 1.00 10.00 57 LEU A C 17
ATOM 20655 O O . LEU A 1 57 ? 5.092 0.368 1.724 1.00 10.00 57 LEU A O 17
ATOM 20671 N N . LYS A 1 58 ? 5.464 2.491 1.109 1.00 10.00 58 LYS A N 17
ATOM 20672 C CA . LYS A 1 58 ? 6.481 2.154 0.125 1.00 10.00 58 LYS A CA 17
ATOM 20673 C C . LYS A 1 58 ? 7.557 1.224 0.688 1.00 10.00 58 LYS A C 17
ATOM 20674 O O . LYS A 1 58 ? 7.846 0.221 0.051 1.00 10.00 58 LYS A O 17
ATOM 20693 N N . GLU A 1 59 ? 8.185 1.546 1.825 1.00 10.00 59 GLU A N 17
ATOM 20694 C CA . GLU A 1 59 ? 9.226 0.714 2.421 1.00 10.00 59 GLU A CA 17
ATOM 20695 C C . GLU A 1 59 ? 8.701 -0.694 2.651 1.00 10.00 59 GLU A C 17
ATOM 20696 O O . GLU A 1 59 ? 9.347 -1.669 2.283 1.00 10.00 59 GLU A O 17
ATOM 20708 N N . ALA A 1 60 ? 7.495 -0.783 3.209 1.00 10.00 60 ALA A N 17
ATOM 20709 C CA . ALA A 1 60 ? 6.852 -2.064 3.448 1.00 10.00 60 ALA A CA 17
ATOM 20710 C C . ALA A 1 60 ? 6.823 -2.894 2.159 1.00 10.00 60 ALA A C 17
ATOM 20711 O O . ALA A 1 60 ? 7.306 -4.029 2.139 1.00 10.00 60 ALA A O 17
ATOM 20718 N N . VAL A 1 61 ? 6.281 -2.325 1.077 1.00 10.00 61 VAL A N 17
ATOM 20719 C CA . VAL A 1 61 ? 6.305 -2.982 -0.233 1.00 10.00 61 VAL A CA 17
ATOM 20720 C C . VAL A 1 61 ? 7.739 -3.305 -0.709 1.00 10.00 61 VAL A C 17
ATOM 20721 O O . VAL A 1 61 ? 8.008 -4.420 -1.152 1.00 10.00 61 VAL A O 17
ATOM 20734 N N . ASP A 1 62 ? 8.657 -2.340 -0.614 1.00 10.00 62 ASP A N 17
ATOM 20735 C CA . ASP A 1 62 ? 10.044 -2.461 -1.064 1.00 10.00 62 ASP A CA 17
ATOM 20736 C C . ASP A 1 62 ? 10.675 -3.704 -0.428 1.00 10.00 62 ASP A C 17
ATOM 20737 O O . ASP A 1 62 ? 11.115 -4.635 -1.100 1.00 10.00 62 ASP A O 17
ATOM 20746 N N . LYS A 1 63 ? 10.615 -3.737 0.902 1.00 10.00 63 LYS A N 17
ATOM 20747 C CA . LYS A 1 63 ? 11.089 -4.797 1.771 1.00 10.00 63 LYS A CA 17
ATOM 20748 C C . LYS A 1 63 ? 10.391 -6.128 1.474 1.00 10.00 63 LYS A C 17
ATOM 20749 O O . LYS A 1 63 ? 11.010 -7.182 1.604 1.00 10.00 63 LYS A O 17
ATOM 20768 N N . LEU A 1 64 ? 9.115 -6.100 1.076 1.00 10.00 64 LEU A N 17
ATOM 20769 C CA . LEU A 1 64 ? 8.423 -7.258 0.541 1.00 10.00 64 LEU A CA 17
ATOM 20770 C C . LEU A 1 64 ? 9.195 -7.901 -0.619 1.00 10.00 64 LEU A C 17
ATOM 20771 O O . LEU A 1 64 ? 9.198 -9.126 -0.737 1.00 10.00 64 LEU A O 17
ATOM 20787 N N . GLY A 1 65 ? 9.824 -7.088 -1.475 1.00 10.00 65 GLY A N 17
ATOM 20788 C CA . GLY A 1 65 ? 10.658 -7.548 -2.580 1.00 10.00 65 GLY A CA 17
ATOM 20789 C C . GLY A 1 65 ? 10.147 -7.102 -3.952 1.00 10.00 65 GLY A C 17
ATOM 20790 O O . GLY A 1 65 ? 10.656 -7.567 -4.969 1.00 10.00 65 GLY A O 17
ATOM 20794 N N . TYR A 1 66 ? 9.155 -6.208 -4.003 1.00 10.00 66 TYR A N 17
ATOM 20795 C CA . TYR A 1 66 ? 8.669 -5.575 -5.227 1.00 10.00 66 TYR A CA 17
ATOM 20796 C C . TYR A 1 66 ? 8.490 -4.090 -4.923 1.00 10.00 66 TYR A C 17
ATOM 20797 O O . TYR A 1 66 ? 8.687 -3.685 -3.784 1.00 10.00 66 TYR A O 17
ATOM 20815 N N . LYS A 1 67 ? 8.192 -3.259 -5.924 1.00 10.00 67 LYS A N 17
ATOM 20816 C CA . LYS A 1 67 ? 8.276 -1.815 -5.792 1.00 10.00 67 LYS A CA 17
ATOM 20817 C C . LYS A 1 67 ? 6.907 -1.149 -5.913 1.00 10.00 67 LYS A C 17
ATOM 20818 O O . LYS A 1 67 ? 5.956 -1.725 -6.442 1.00 10.00 67 LYS A O 17
ATOM 20837 N N . LEU A 1 68 ? 6.833 0.062 -5.357 1.00 10.00 68 LEU A N 17
ATOM 20838 C CA . LEU A 1 68 ? 5.626 0.837 -5.151 1.00 10.00 68 LEU A CA 17
ATOM 20839 C C . LEU A 1 68 ? 5.984 2.297 -5.375 1.00 10.00 68 LEU A C 17
ATOM 20840 O O . LEU A 1 68 ? 7.070 2.717 -4.970 1.00 10.00 68 LEU A O 17
ATOM 20856 N N . LYS A 1 69 ? 5.059 3.080 -5.929 1.00 10.00 69 LYS A N 17
ATOM 20857 C CA . LYS A 1 69 ? 5.101 4.523 -5.916 1.00 10.00 69 LYS A CA 17
ATOM 20858 C C . LYS A 1 69 ? 3.683 5.059 -5.898 1.00 10.00 69 LYS A C 17
ATOM 20859 O O . LYS A 1 69 ? 2.790 4.404 -6.419 1.00 10.00 69 LYS A O 17
ATOM 20878 N N . LEU A 1 70 ? 3.489 6.235 -5.290 1.00 10.00 70 LEU A N 17
ATOM 20879 C CA . LEU A 1 70 ? 2.201 6.913 -5.291 1.00 10.00 70 LEU A CA 17
ATOM 20880 C C . LEU A 1 70 ? 1.823 7.272 -6.725 1.00 10.00 70 LEU A C 17
ATOM 20881 O O . LEU A 1 70 ? 2.674 7.395 -7.605 1.00 10.00 70 LEU A O 17
ATOM 20897 N N . LYS A 1 71 ? 0.530 7.475 -6.914 1.00 10.00 71 LYS A N 17
ATOM 20898 C CA . LYS A 1 71 ? -0.141 7.801 -8.144 1.00 10.00 71 LYS A CA 17
ATOM 20899 C C . LYS A 1 71 ? -0.928 9.085 -7.912 1.00 10.00 71 LYS A C 17
ATOM 20900 O O . LYS A 1 71 ? -0.774 10.061 -8.640 1.00 10.00 71 LYS A O 17
ATOM 20919 N N . GLY A 1 72 ? -1.763 9.071 -6.873 1.00 10.00 72 GLY A N 17
ATOM 20920 C CA . GLY A 1 72 ? -2.521 10.223 -6.440 1.00 10.00 72 GLY A CA 17
ATOM 20921 C C . GLY A 1 72 ? -3.461 9.780 -5.331 1.00 10.00 72 GLY A C 17
ATOM 20922 O O . GLY A 1 72 ? -3.111 9.843 -4.155 1.00 10.00 72 GLY A O 17
ATOM 20926 N N . GLU A 1 73 ? -4.630 9.275 -5.716 1.00 10.00 73 GLU A N 17
ATOM 20927 C CA . GLU A 1 73 ? -5.742 9.006 -4.821 1.00 10.00 73 GLU A CA 17
ATOM 20928 C C . GLU A 1 73 ? -6.674 8.012 -5.502 1.00 10.00 73 GLU A C 17
ATOM 20929 O O . GLU A 1 73 ? -6.617 7.861 -6.723 1.00 10.00 73 GLU A O 17
ATOM 20941 N N . GLN A 1 74 ? -7.507 7.333 -4.712 1.00 10.00 74 GLN A N 17
ATOM 20942 C CA . GLN A 1 74 ? -8.532 6.438 -5.223 1.00 10.00 74 GLN A CA 17
ATOM 20943 C C . GLN A 1 74 ? -9.839 7.201 -5.394 1.00 10.00 74 GLN A C 17
ATOM 20944 O O . GLN A 1 74 ? -10.157 8.070 -4.584 1.00 10.00 74 GLN A O 17
ATOM 20958 N N . ASP A 1 75 ? -10.620 6.811 -6.399 1.00 10.00 75 ASP A N 17
ATOM 20959 C CA . ASP A 1 75 ? -12.013 7.200 -6.539 1.00 10.00 75 ASP A CA 17
ATOM 20960 C C . ASP A 1 75 ? -12.859 5.932 -6.413 1.00 10.00 75 ASP A C 17
ATOM 20961 O O . ASP A 1 75 ? -12.319 4.826 -6.467 1.00 10.00 75 ASP A O 17
ATOM 20970 N N . SER A 1 76 ? -14.163 6.082 -6.191 1.00 10.00 76 SER A N 17
ATOM 20971 C CA . SER A 1 76 ? -15.101 4.989 -5.993 1.00 10.00 76 SER A CA 17
ATOM 20972 C C . SER A 1 76 ? -16.520 5.550 -6.113 1.00 10.00 76 SER A C 17
ATOM 20973 O O . SER A 1 76 ? -17.133 5.921 -5.113 1.00 10.00 76 SER A O 17
ATOM 20981 N N . ILE A 1 77 ? -17.016 5.648 -7.350 1.00 10.00 77 ILE A N 17
ATOM 20982 C CA . ILE A 1 77 ? -18.357 6.115 -7.675 1.00 10.00 77 ILE A CA 17
ATOM 20983 C C . ILE A 1 77 ? -19.210 4.889 -8.051 1.00 10.00 77 ILE A C 17
ATOM 20984 O O . ILE A 1 77 ? -19.003 3.815 -7.492 1.00 10.00 77 ILE A O 17
ATOM 21000 N N . GLU A 1 78 ? -20.125 5.033 -9.017 1.00 10.00 78 GLU A N 17
ATOM 21001 C CA . GLU A 1 78 ? -20.956 3.970 -9.568 1.00 10.00 78 GLU A CA 17
ATOM 21002 C C . GLU A 1 78 ? -21.969 3.479 -8.523 1.00 10.00 78 GLU A C 17
ATOM 21003 O O . GLU A 1 78 ? -21.727 2.528 -7.782 1.00 10.00 78 GLU A O 17
ATOM 21015 N N . GLY A 1 79 ? -23.105 4.182 -8.438 1.00 10.00 79 GLY A N 17
ATOM 21016 C CA . GLY A 1 79 ? -24.190 3.856 -7.530 1.00 10.00 79 GLY A CA 17
ATOM 21017 C C . GLY A 1 79 ? -25.058 5.088 -7.287 1.00 10.00 79 GLY A C 17
ATOM 21018 O O . GLY A 1 79 ? -25.785 5.514 -8.182 1.00 10.00 79 GLY A O 17
ATOM 21022 N N . ARG A 1 80 ? -24.980 5.645 -6.076 1.00 10.00 80 ARG A N 17
ATOM 21023 C CA . ARG A 1 80 ? -25.608 6.904 -5.700 1.00 10.00 80 ARG A CA 17
ATOM 21024 C C . ARG A 1 80 ? -24.592 8.031 -5.872 1.00 10.00 80 ARG A C 17
ATOM 21025 O O . ARG A 1 80 ? -23.385 7.706 -5.938 1.00 10.00 80 ARG A O 17
ATOM 21047 N N . VAL A 1 1 ? -9.034 13.559 9.303 1.00 10.00 1 VAL A N 18
ATOM 21048 C CA . VAL A 1 1 ? -8.806 12.248 9.926 1.00 10.00 1 VAL A CA 18
ATOM 21049 C C . VAL A 1 1 ? -7.757 11.537 9.076 1.00 10.00 1 VAL A C 18
ATOM 21050 O O . VAL A 1 1 ? -6.574 11.824 9.227 1.00 10.00 1 VAL A O 18
ATOM 21065 N N . THR A 1 2 ? -8.193 10.698 8.143 1.00 10.00 2 THR A N 18
ATOM 21066 C CA . THR A 1 2 ? -7.370 9.954 7.211 1.00 10.00 2 THR A CA 18
ATOM 21067 C C . THR A 1 2 ? -7.670 10.440 5.790 1.00 10.00 2 THR A C 18
ATOM 21068 O O . THR A 1 2 ? -8.558 11.274 5.594 1.00 10.00 2 THR A O 18
ATOM 21079 N N . GLU A 1 3 ? -6.884 9.968 4.824 1.00 10.00 3 GLU A N 18
ATOM 21080 C CA . GLU A 1 3 ? -6.834 10.411 3.451 1.00 10.00 3 GLU A CA 18
ATOM 21081 C C . GLU A 1 3 ? -6.638 9.163 2.590 1.00 10.00 3 GLU A C 18
ATOM 21082 O O . GLU A 1 3 ? -5.887 8.267 2.986 1.00 10.00 3 GLU A O 18
ATOM 21094 N N . LYS A 1 4 ? -7.308 9.107 1.434 1.00 10.00 4 LYS A N 18
ATOM 21095 C CA . LYS A 1 4 ? -7.191 8.008 0.485 1.00 10.00 4 LYS A CA 18
ATOM 21096 C C . LYS A 1 4 ? -6.080 8.328 -0.515 1.00 10.00 4 LYS A C 18
ATOM 21097 O O . LYS A 1 4 ? -6.066 9.408 -1.100 1.00 10.00 4 LYS A O 18
ATOM 21116 N N . ALA A 1 5 ? -5.177 7.372 -0.723 1.00 10.00 5 ALA A N 18
ATOM 21117 C CA . ALA A 1 5 ? -4.018 7.470 -1.591 1.00 10.00 5 ALA A CA 18
ATOM 21118 C C . ALA A 1 5 ? -3.961 6.203 -2.446 1.00 10.00 5 ALA A C 18
ATOM 21119 O O . ALA A 1 5 ? -4.347 5.137 -1.959 1.00 10.00 5 ALA A O 18
ATOM 21126 N N . GLU A 1 6 ? -3.480 6.300 -3.693 1.00 10.00 6 GLU A N 18
ATOM 21127 C CA . GLU A 1 6 ? -3.301 5.154 -4.569 1.00 10.00 6 GLU A CA 18
ATOM 21128 C C . GLU A 1 6 ? -1.860 5.072 -5.039 1.00 10.00 6 GLU A C 18
ATOM 21129 O O . GLU A 1 6 ? -1.192 6.101 -5.172 1.00 10.00 6 GLU A O 18
ATOM 21141 N N . PHE A 1 7 ? -1.414 3.839 -5.296 1.00 10.00 7 PHE A N 18
ATOM 21142 C CA . PHE A 1 7 ? -0.033 3.500 -5.595 1.00 10.00 7 PHE A CA 18
ATOM 21143 C C . PHE A 1 7 ? 0.010 2.476 -6.725 1.00 10.00 7 PHE A C 18
ATOM 21144 O O . PHE A 1 7 ? -0.819 1.562 -6.758 1.00 10.00 7 PHE A O 18
ATOM 21161 N N . ASP A 1 8 ? 0.986 2.638 -7.623 1.00 10.00 8 ASP A N 18
ATOM 21162 C CA . ASP A 1 8 ? 1.146 1.841 -8.829 1.00 10.00 8 ASP A CA 18
ATOM 21163 C C . ASP A 1 8 ? 2.241 0.799 -8.584 1.00 10.00 8 ASP A C 18
ATOM 21164 O O . ASP A 1 8 ? 3.242 1.110 -7.930 1.00 10.00 8 ASP A O 18
ATOM 21173 N N . ILE A 1 9 ? 1.992 -0.453 -8.982 1.00 10.00 9 ILE A N 18
ATOM 21174 C CA . ILE A 1 9 ? 2.704 -1.630 -8.510 1.00 10.00 9 ILE A CA 18
ATOM 21175 C C . ILE A 1 9 ? 3.623 -2.166 -9.606 1.00 10.00 9 ILE A C 18
ATOM 21176 O O . ILE A 1 9 ? 3.145 -2.590 -10.654 1.00 10.00 9 ILE A O 18
ATOM 21192 N N . GLU A 1 10 ? 4.932 -2.209 -9.348 1.00 10.00 10 GLU A N 18
ATOM 21193 C CA . GLU A 1 10 ? 5.900 -2.808 -10.245 1.00 10.00 10 GLU A CA 18
ATOM 21194 C C . GLU A 1 10 ? 6.448 -4.075 -9.585 1.00 10.00 10 GLU A C 18
ATOM 21195 O O . GLU A 1 10 ? 7.377 -4.014 -8.774 1.00 10.00 10 GLU A O 18
ATOM 21207 N N . GLY A 1 11 ? 5.862 -5.224 -9.940 1.00 10.00 11 GLY A N 18
ATOM 21208 C CA . GLY A 1 11 ? 6.365 -6.538 -9.576 1.00 10.00 11 GLY A CA 18
ATOM 21209 C C . GLY A 1 11 ? 5.238 -7.562 -9.480 1.00 10.00 11 GLY A C 18
ATOM 21210 O O . GLY A 1 11 ? 4.883 -8.187 -10.476 1.00 10.00 11 GLY A O 18
ATOM 21214 N N . MET A 1 12 ? 4.702 -7.767 -8.274 1.00 10.00 12 MET A N 18
ATOM 21215 C CA . MET A 1 12 ? 3.708 -8.796 -8.014 1.00 10.00 12 MET A CA 18
ATOM 21216 C C . MET A 1 12 ? 2.294 -8.313 -8.337 1.00 10.00 12 MET A C 18
ATOM 21217 O O . MET A 1 12 ? 2.012 -7.118 -8.314 1.00 10.00 12 MET A O 18
ATOM 21231 N N . THR A 1 13 ? 1.401 -9.271 -8.601 1.00 10.00 13 THR A N 18
ATOM 21232 C CA . THR A 1 13 ? 0.017 -9.025 -8.972 1.00 10.00 13 THR A CA 18
ATOM 21233 C C . THR A 1 13 ? -0.823 -10.266 -8.648 1.00 10.00 13 THR A C 18
ATOM 21234 O O . THR A 1 13 ? -1.206 -10.999 -9.560 1.00 10.00 13 THR A O 18
ATOM 21245 N N . CYS A 1 14 ? -1.129 -10.538 -7.370 1.00 10.00 14 CYS A N 18
ATOM 21246 C CA . CYS A 1 14 ? -1.994 -11.662 -7.030 1.00 10.00 14 CYS A CA 18
ATOM 21247 C C . CYS A 1 14 ? -2.482 -11.521 -5.593 1.00 10.00 14 CYS A C 18
ATOM 21248 O O . CYS A 1 14 ? -1.881 -10.804 -4.791 1.00 10.00 14 CYS A O 18
ATOM 21256 N N . ALA A 1 15 ? -3.575 -12.216 -5.269 1.00 10.00 15 ALA A N 18
ATOM 21257 C CA . ALA A 1 15 ? -4.172 -12.212 -3.941 1.00 10.00 15 ALA A CA 18
ATOM 21258 C C . ALA A 1 15 ? -3.154 -12.615 -2.872 1.00 10.00 15 ALA A C 18
ATOM 21259 O O . ALA A 1 15 ? -3.122 -12.044 -1.785 1.00 10.00 15 ALA A O 18
ATOM 21266 N N . ALA A 1 16 ? -2.286 -13.580 -3.187 1.00 10.00 16 ALA A N 18
ATOM 21267 C CA . ALA A 1 16 ? -1.306 -14.093 -2.249 1.00 10.00 16 ALA A CA 18
ATOM 21268 C C . ALA A 1 16 ? -0.234 -13.042 -1.979 1.00 10.00 16 ALA A C 18
ATOM 21269 O O . ALA A 1 16 ? 0.418 -13.091 -0.936 1.00 10.00 16 ALA A O 18
ATOM 21276 N N . CYS A 1 17 ? -0.040 -12.101 -2.910 1.00 10.00 17 CYS A N 18
ATOM 21277 C CA . CYS A 1 17 ? 0.850 -10.974 -2.718 1.00 10.00 17 CYS A CA 18
ATOM 21278 C C . CYS A 1 17 ? 0.130 -9.908 -1.898 1.00 10.00 17 CYS A C 18
ATOM 21279 O O . CYS A 1 17 ? 0.569 -9.573 -0.796 1.00 10.00 17 CYS A O 18
ATOM 21287 N N . ALA A 1 18 ? -0.990 -9.420 -2.445 1.00 10.00 18 ALA A N 18
ATOM 21288 C CA . ALA A 1 18 ? -1.895 -8.450 -1.834 1.00 10.00 18 ALA A CA 18
ATOM 21289 C C . ALA A 1 18 ? -2.067 -8.720 -0.339 1.00 10.00 18 ALA A C 18
ATOM 21290 O O . ALA A 1 18 ? -1.846 -7.846 0.496 1.00 10.00 18 ALA A O 18
ATOM 21297 N N . ASN A 1 19 ? -2.392 -9.969 -0.014 1.00 10.00 19 ASN A N 18
ATOM 21298 C CA . ASN A 1 19 ? -2.614 -10.412 1.364 1.00 10.00 19 ASN A CA 18
ATOM 21299 C C . ASN A 1 19 ? -1.428 -10.136 2.289 1.00 10.00 19 ASN A C 18
ATOM 21300 O O . ASN A 1 19 ? -1.623 -9.905 3.483 1.00 10.00 19 ASN A O 18
ATOM 21311 N N . ARG A 1 20 ? -0.193 -10.167 1.779 1.00 10.00 20 ARG A N 18
ATOM 21312 C CA . ARG A 1 20 ? 0.947 -9.730 2.569 1.00 10.00 20 ARG A CA 18
ATOM 21313 C C . ARG A 1 20 ? 0.867 -8.221 2.763 1.00 10.00 20 ARG A C 18
ATOM 21314 O O . ARG A 1 20 ? 0.942 -7.746 3.899 1.00 10.00 20 ARG A O 18
ATOM 21335 N N . ILE A 1 21 ? 0.742 -7.483 1.650 1.00 10.00 21 ILE A N 18
ATOM 21336 C CA . ILE A 1 21 ? 0.639 -6.028 1.660 1.00 10.00 21 ILE A CA 18
ATOM 21337 C C . ILE A 1 21 ? -0.319 -5.580 2.751 1.00 10.00 21 ILE A C 18
ATOM 21338 O O . ILE A 1 21 ? 0.091 -4.815 3.612 1.00 10.00 21 ILE A O 18
ATOM 21354 N N . GLU A 1 22 ? -1.552 -6.092 2.748 1.00 10.00 22 GLU A N 18
ATOM 21355 C CA . GLU A 1 22 ? -2.567 -5.777 3.744 1.00 10.00 22 GLU A CA 18
ATOM 21356 C C . GLU A 1 22 ? -1.980 -5.751 5.166 1.00 10.00 22 GLU A C 18
ATOM 21357 O O . GLU A 1 22 ? -2.147 -4.772 5.889 1.00 10.00 22 GLU A O 18
ATOM 21369 N N . LYS A 1 23 ? -1.253 -6.800 5.568 1.00 10.00 23 LYS A N 18
ATOM 21370 C CA . LYS A 1 23 ? -0.653 -6.889 6.892 1.00 10.00 23 LYS A CA 18
ATOM 21371 C C . LYS A 1 23 ? 0.506 -5.896 7.032 1.00 10.00 23 LYS A C 18
ATOM 21372 O O . LYS A 1 23 ? 0.616 -5.184 8.030 1.00 10.00 23 LYS A O 18
ATOM 21391 N N . ARG A 1 24 ? 1.395 -5.868 6.039 1.00 10.00 24 ARG A N 18
ATOM 21392 C CA . ARG A 1 24 ? 2.579 -5.025 6.033 1.00 10.00 24 ARG A CA 18
ATOM 21393 C C . ARG A 1 24 ? 2.195 -3.547 6.178 1.00 10.00 24 ARG A C 18
ATOM 21394 O O . ARG A 1 24 ? 2.893 -2.790 6.847 1.00 10.00 24 ARG A O 18
ATOM 21415 N N . LEU A 1 25 ? 1.079 -3.158 5.560 1.00 10.00 25 LEU A N 18
ATOM 21416 C CA . LEU A 1 25 ? 0.479 -1.839 5.627 1.00 10.00 25 LEU A CA 18
ATOM 21417 C C . LEU A 1 25 ? -0.276 -1.654 6.943 1.00 10.00 25 LEU A C 18
ATOM 21418 O O . LEU A 1 25 ? -0.114 -0.624 7.588 1.00 10.00 25 LEU A O 18
ATOM 21434 N N . ASN A 1 26 ? -1.056 -2.646 7.386 1.00 10.00 26 ASN A N 18
ATOM 21435 C CA . ASN A 1 26 ? -1.677 -2.610 8.713 1.00 10.00 26 ASN A CA 18
ATOM 21436 C C . ASN A 1 26 ? -0.646 -2.343 9.810 1.00 10.00 26 ASN A C 18
ATOM 21437 O O . ASN A 1 26 ? -0.990 -1.802 10.854 1.00 10.00 26 ASN A O 18
ATOM 21448 N N . LYS A 1 27 ? 0.612 -2.745 9.598 1.00 10.00 27 LYS A N 18
ATOM 21449 C CA . LYS A 1 27 ? 1.680 -2.498 10.542 1.00 10.00 27 LYS A CA 18
ATOM 21450 C C . LYS A 1 27 ? 1.937 -0.996 10.757 1.00 10.00 27 LYS A C 18
ATOM 21451 O O . LYS A 1 27 ? 2.488 -0.620 11.789 1.00 10.00 27 LYS A O 18
ATOM 21470 N N . ILE A 1 28 ? 1.630 -0.152 9.766 1.00 10.00 28 ILE A N 18
ATOM 21471 C CA . ILE A 1 28 ? 1.824 1.290 9.854 1.00 10.00 28 ILE A CA 18
ATOM 21472 C C . ILE A 1 28 ? 0.869 1.854 10.905 1.00 10.00 28 ILE A C 18
ATOM 21473 O O . ILE A 1 28 ? -0.312 1.523 10.902 1.00 10.00 28 ILE A O 18
ATOM 21489 N N . GLU A 1 29 ? 1.371 2.714 11.795 1.00 10.00 29 GLU A N 18
ATOM 21490 C CA . GLU A 1 29 ? 0.588 3.208 12.911 1.00 10.00 29 GLU A CA 18
ATOM 21491 C C . GLU A 1 29 ? -0.592 4.052 12.413 1.00 10.00 29 GLU A C 18
ATOM 21492 O O . GLU A 1 29 ? -1.747 3.750 12.709 1.00 10.00 29 GLU A O 18
ATOM 21504 N N . GLY A 1 30 ? -0.340 5.104 11.622 1.00 10.00 30 GLY A N 18
ATOM 21505 C CA . GLY A 1 30 ? -1.385 6.047 11.260 1.00 10.00 30 GLY A CA 18
ATOM 21506 C C . GLY A 1 30 ? -2.202 5.565 10.069 1.00 10.00 30 GLY A C 18
ATOM 21507 O O . GLY A 1 30 ? -2.461 6.336 9.150 1.00 10.00 30 GLY A O 18
ATOM 21511 N N . VAL A 1 31 ? -2.592 4.293 10.057 1.00 10.00 31 VAL A N 18
ATOM 21512 C CA . VAL A 1 31 ? -3.314 3.664 8.972 1.00 10.00 31 VAL A CA 18
ATOM 21513 C C . VAL A 1 31 ? -4.755 3.421 9.414 1.00 10.00 31 VAL A C 18
ATOM 21514 O O . VAL A 1 31 ? -5.014 3.240 10.602 1.00 10.00 31 VAL A O 18
ATOM 21527 N N . ALA A 1 32 ? -5.694 3.430 8.465 1.00 10.00 32 ALA A N 18
ATOM 21528 C CA . ALA A 1 32 ? -7.089 3.108 8.725 1.00 10.00 32 ALA A CA 18
ATOM 21529 C C . ALA A 1 32 ? -7.534 1.945 7.850 1.00 10.00 32 ALA A C 18
ATOM 21530 O O . ALA A 1 32 ? -8.067 0.969 8.372 1.00 10.00 32 ALA A O 18
ATOM 21537 N N . ASN A 1 33 ? -7.323 2.026 6.531 1.00 10.00 33 ASN A N 18
ATOM 21538 C CA . ASN A 1 33 ? -7.718 0.951 5.630 1.00 10.00 33 ASN A CA 18
ATOM 21539 C C . ASN A 1 33 ? -6.624 0.736 4.588 1.00 10.00 33 ASN A C 18
ATOM 21540 O O . ASN A 1 33 ? -5.882 1.662 4.271 1.00 10.00 33 ASN A O 18
ATOM 21551 N N . ALA A 1 34 ? -6.528 -0.479 4.040 1.00 10.00 34 ALA A N 18
ATOM 21552 C CA . ALA A 1 34 ? -5.632 -0.794 2.931 1.00 10.00 34 ALA A CA 18
ATOM 21553 C C . ALA A 1 34 ? -6.238 -1.854 2.000 1.00 10.00 34 ALA A C 18
ATOM 21554 O O . ALA A 1 34 ? -5.673 -2.937 1.853 1.00 10.00 34 ALA A O 18
ATOM 21561 N N . PRO A 1 35 ? -7.386 -1.574 1.360 1.00 10.00 35 PRO A N 18
ATOM 21562 C CA . PRO A 1 35 ? -8.048 -2.517 0.474 1.00 10.00 35 PRO A CA 18
ATOM 21563 C C . PRO A 1 35 ? -7.323 -2.550 -0.876 1.00 10.00 35 PRO A C 18
ATOM 21564 O O . PRO A 1 35 ? -7.811 -2.012 -1.867 1.00 10.00 35 PRO A O 18
ATOM 21575 N N . VAL A 1 36 ? -6.137 -3.162 -0.916 1.00 10.00 36 VAL A N 18
ATOM 21576 C CA . VAL A 1 36 ? -5.344 -3.244 -2.130 1.00 10.00 36 VAL A CA 18
ATOM 21577 C C . VAL A 1 36 ? -6.037 -4.115 -3.183 1.00 10.00 36 VAL A C 18
ATOM 21578 O O . VAL A 1 36 ? -6.770 -5.043 -2.837 1.00 10.00 36 VAL A O 18
ATOM 21591 N N . ASN A 1 37 ? -5.786 -3.847 -4.468 1.00 10.00 37 ASN A N 18
ATOM 21592 C CA . ASN A 1 37 ? -6.462 -4.552 -5.550 1.00 10.00 37 ASN A CA 18
ATOM 21593 C C . ASN A 1 37 ? -5.585 -5.685 -6.077 1.00 10.00 37 ASN A C 18
ATOM 21594 O O . ASN A 1 37 ? -4.443 -5.461 -6.474 1.00 10.00 37 ASN A O 18
ATOM 21605 N N . PHE A 1 38 ? -6.129 -6.902 -6.108 1.00 10.00 38 PHE A N 18
ATOM 21606 C CA . PHE A 1 38 ? -5.404 -8.139 -6.391 1.00 10.00 38 PHE A CA 18
ATOM 21607 C C . PHE A 1 38 ? -5.707 -8.662 -7.797 1.00 10.00 38 PHE A C 18
ATOM 21608 O O . PHE A 1 38 ? -5.866 -9.864 -8.000 1.00 10.00 38 PHE A O 18
ATOM 21625 N N . ALA A 1 39 ? -5.762 -7.749 -8.768 1.00 10.00 39 ALA A N 18
ATOM 21626 C CA . ALA A 1 39 ? -6.005 -8.041 -10.179 1.00 10.00 39 ALA A CA 18
ATOM 21627 C C . ALA A 1 39 ? -5.793 -6.782 -11.021 1.00 10.00 39 ALA A C 18
ATOM 21628 O O . ALA A 1 39 ? -5.279 -6.849 -12.131 1.00 10.00 39 ALA A O 18
ATOM 21635 N N . LEU A 1 40 ? -6.222 -5.633 -10.488 1.00 10.00 40 LEU A N 18
ATOM 21636 C CA . LEU A 1 40 ? -6.186 -4.349 -11.173 1.00 10.00 40 LEU A CA 18
ATOM 21637 C C . LEU A 1 40 ? -4.776 -3.751 -11.177 1.00 10.00 40 LEU A C 18
ATOM 21638 O O . LEU A 1 40 ? -4.507 -2.829 -11.942 1.00 10.00 40 LEU A O 18
ATOM 21654 N N . GLU A 1 41 ? -3.910 -4.255 -10.291 1.00 10.00 41 GLU A N 18
ATOM 21655 C CA . GLU A 1 41 ? -2.513 -3.865 -10.153 1.00 10.00 41 GLU A CA 18
ATOM 21656 C C . GLU A 1 41 ? -2.416 -2.439 -9.617 1.00 10.00 41 GLU A C 18
ATOM 21657 O O . GLU A 1 41 ? -1.645 -1.619 -10.109 1.00 10.00 41 GLU A O 18
ATOM 21669 N N . THR A 1 42 ? -3.201 -2.166 -8.573 1.00 10.00 42 THR A N 18
ATOM 21670 C CA . THR A 1 42 ? -3.233 -0.897 -7.875 1.00 10.00 42 THR A CA 18
ATOM 21671 C C . THR A 1 42 ? -3.404 -1.173 -6.380 1.00 10.00 42 THR A C 18
ATOM 21672 O O . THR A 1 42 ? -4.290 -1.925 -5.974 1.00 10.00 42 THR A O 18
ATOM 21683 N N . VAL A 1 43 ? -2.547 -0.585 -5.550 1.00 10.00 43 VAL A N 18
ATOM 21684 C CA . VAL A 1 43 ? -2.728 -0.580 -4.106 1.00 10.00 43 VAL A CA 18
ATOM 21685 C C . VAL A 1 43 ? -3.459 0.716 -3.769 1.00 10.00 43 VAL A C 18
ATOM 21686 O O . VAL A 1 43 ? -3.104 1.776 -4.285 1.00 10.00 43 VAL A O 18
ATOM 21699 N N . THR A 1 44 ? -4.472 0.616 -2.912 1.00 10.00 44 THR A N 18
ATOM 21700 C CA . THR A 1 44 ? -5.293 1.705 -2.431 1.00 10.00 44 THR A CA 18
ATOM 21701 C C . THR A 1 44 ? -5.136 1.708 -0.912 1.00 10.00 44 THR A C 18
ATOM 21702 O O . THR A 1 44 ? -5.369 0.672 -0.286 1.00 10.00 44 THR A O 18
ATOM 21713 N N . VAL A 1 45 ? -4.709 2.829 -0.320 1.00 10.00 45 VAL A N 18
ATOM 21714 C CA . VAL A 1 45 ? -4.523 2.957 1.120 1.00 10.00 45 VAL A CA 18
ATOM 21715 C C . VAL A 1 45 ? -5.342 4.135 1.628 1.00 10.00 45 VAL A C 18
ATOM 21716 O O . VAL A 1 45 ? -5.555 5.099 0.897 1.00 10.00 45 VAL A O 18
ATOM 21729 N N . GLU A 1 46 ? -5.787 4.038 2.878 1.00 10.00 46 GLU A N 18
ATOM 21730 C CA . GLU A 1 46 ? -6.499 5.052 3.621 1.00 10.00 46 GLU A CA 18
ATOM 21731 C C . GLU A 1 46 ? -5.694 5.265 4.911 1.00 10.00 46 GLU A C 18
ATOM 21732 O O . GLU A 1 46 ? -5.716 4.403 5.797 1.00 10.00 46 GLU A O 18
ATOM 21744 N N . TYR A 1 47 ? -4.913 6.352 4.976 1.00 10.00 47 TYR A N 18
ATOM 21745 C CA . TYR A 1 47 ? -3.961 6.610 6.059 1.00 10.00 47 TYR A CA 18
ATOM 21746 C C . TYR A 1 47 ? -3.996 8.078 6.468 1.00 10.00 47 TYR A C 18
ATOM 21747 O O . TYR A 1 47 ? -4.551 8.897 5.744 1.00 10.00 47 TYR A O 18
ATOM 21765 N N . ASN A 1 48 ? -3.401 8.420 7.614 1.00 10.00 48 ASN A N 18
ATOM 21766 C CA . ASN A 1 48 ? -3.324 9.797 8.092 1.00 10.00 48 ASN A CA 18
ATOM 21767 C C . ASN A 1 48 ? -1.911 10.349 7.881 1.00 10.00 48 ASN A C 18
ATOM 21768 O O . ASN A 1 48 ? -0.943 9.712 8.301 1.00 10.00 48 ASN A O 18
ATOM 21779 N N . PRO A 1 49 ? -1.753 11.514 7.230 1.00 10.00 49 PRO A N 18
ATOM 21780 C CA . PRO A 1 49 ? -0.453 12.143 7.057 1.00 10.00 49 PRO A CA 18
ATOM 21781 C C . PRO A 1 49 ? -0.015 12.791 8.379 1.00 10.00 49 PRO A C 18
ATOM 21782 O O . PRO A 1 49 ? 0.129 14.007 8.476 1.00 10.00 49 PRO A O 18
ATOM 21793 N N . LYS A 1 50 ? 0.184 11.960 9.405 1.00 10.00 50 LYS A N 18
ATOM 21794 C CA . LYS A 1 50 ? 0.682 12.334 10.717 1.00 10.00 50 LYS A CA 18
ATOM 21795 C C . LYS A 1 50 ? 1.587 11.191 11.174 1.00 10.00 50 LYS A C 18
ATOM 21796 O O . LYS A 1 50 ? 2.765 11.398 11.452 1.00 10.00 50 LYS A O 18
ATOM 21815 N N . GLU A 1 51 ? 1.010 9.990 11.247 1.00 10.00 51 GLU A N 18
ATOM 21816 C CA . GLU A 1 51 ? 1.636 8.785 11.775 1.00 10.00 51 GLU A CA 18
ATOM 21817 C C . GLU A 1 51 ? 1.853 7.711 10.698 1.00 10.00 51 GLU A C 18
ATOM 21818 O O . GLU A 1 51 ? 2.321 6.612 10.993 1.00 10.00 51 GLU A O 18
ATOM 21830 N N . ALA A 1 52 ? 1.480 8.009 9.457 1.00 10.00 52 ALA A N 18
ATOM 21831 C CA . ALA A 1 52 ? 1.763 7.203 8.277 1.00 10.00 52 ALA A CA 18
ATOM 21832 C C . ALA A 1 52 ? 2.287 8.092 7.146 1.00 10.00 52 ALA A C 18
ATOM 21833 O O . ALA A 1 52 ? 1.989 9.286 7.113 1.00 10.00 52 ALA A O 18
ATOM 21840 N N . SER A 1 53 ? 3.066 7.524 6.215 1.00 10.00 53 SER A N 18
ATOM 21841 C CA . SER A 1 53 ? 3.539 8.238 5.034 1.00 10.00 53 SER A CA 18
ATOM 21842 C C . SER A 1 53 ? 3.659 7.304 3.828 1.00 10.00 53 SER A C 18
ATOM 21843 O O . SER A 1 53 ? 3.782 6.084 3.970 1.00 10.00 53 SER A O 18
ATOM 21851 N N . VAL A 1 54 ? 3.680 7.914 2.640 1.00 10.00 54 VAL A N 18
ATOM 21852 C CA . VAL A 1 54 ? 3.931 7.253 1.365 1.00 10.00 54 VAL A CA 18
ATOM 21853 C C . VAL A 1 54 ? 5.234 6.454 1.454 1.00 10.00 54 VAL A C 18
ATOM 21854 O O . VAL A 1 54 ? 5.284 5.280 1.096 1.00 10.00 54 VAL A O 18
ATOM 21867 N N . SER A 1 55 ? 6.291 7.113 1.933 1.00 10.00 55 SER A N 18
ATOM 21868 C CA . SER A 1 55 ? 7.620 6.570 2.145 1.00 10.00 55 SER A CA 18
ATOM 21869 C C . SER A 1 55 ? 7.580 5.273 2.954 1.00 10.00 55 SER A C 18
ATOM 21870 O O . SER A 1 55 ? 8.239 4.291 2.590 1.00 10.00 55 SER A O 18
ATOM 21878 N N . ASP A 1 56 ? 6.836 5.298 4.058 1.00 10.00 56 ASP A N 18
ATOM 21879 C CA . ASP A 1 56 ? 6.773 4.211 5.018 1.00 10.00 56 ASP A CA 18
ATOM 21880 C C . ASP A 1 56 ? 6.083 2.999 4.388 1.00 10.00 56 ASP A C 18
ATOM 21881 O O . ASP A 1 56 ? 6.656 1.916 4.279 1.00 10.00 56 ASP A O 18
ATOM 21890 N N . LEU A 1 57 ? 4.869 3.188 3.868 1.00 10.00 57 LEU A N 18
ATOM 21891 C CA . LEU A 1 57 ? 4.142 2.070 3.280 1.00 10.00 57 LEU A CA 18
ATOM 21892 C C . LEU A 1 57 ? 4.849 1.551 2.019 1.00 10.00 57 LEU A C 18
ATOM 21893 O O . LEU A 1 57 ? 4.985 0.341 1.832 1.00 10.00 57 LEU A O 18
ATOM 21909 N N . LYS A 1 58 ? 5.376 2.442 1.169 1.00 10.00 58 LYS A N 18
ATOM 21910 C CA . LYS A 1 58 ? 6.377 2.060 0.192 1.00 10.00 58 LYS A CA 18
ATOM 21911 C C . LYS A 1 58 ? 7.449 1.143 0.788 1.00 10.00 58 LYS A C 18
ATOM 21912 O O . LYS A 1 58 ? 7.744 0.123 0.181 1.00 10.00 58 LYS A O 18
ATOM 21931 N N . GLU A 1 59 ? 8.049 1.479 1.937 1.00 10.00 59 GLU A N 18
ATOM 21932 C CA . GLU A 1 59 ? 9.083 0.651 2.550 1.00 10.00 59 GLU A CA 18
ATOM 21933 C C . GLU A 1 59 ? 8.574 -0.766 2.798 1.00 10.00 59 GLU A C 18
ATOM 21934 O O . GLU A 1 59 ? 9.256 -1.745 2.504 1.00 10.00 59 GLU A O 18
ATOM 21946 N N . ALA A 1 60 ? 7.346 -0.868 3.304 1.00 10.00 60 ALA A N 18
ATOM 21947 C CA . ALA A 1 60 ? 6.709 -2.160 3.511 1.00 10.00 60 ALA A CA 18
ATOM 21948 C C . ALA A 1 60 ? 6.722 -2.976 2.210 1.00 10.00 60 ALA A C 18
ATOM 21949 O O . ALA A 1 60 ? 7.202 -4.113 2.192 1.00 10.00 60 ALA A O 18
ATOM 21956 N N . VAL A 1 61 ? 6.222 -2.397 1.115 1.00 10.00 61 VAL A N 18
ATOM 21957 C CA . VAL A 1 61 ? 6.242 -3.069 -0.186 1.00 10.00 61 VAL A CA 18
ATOM 21958 C C . VAL A 1 61 ? 7.678 -3.336 -0.686 1.00 10.00 61 VAL A C 18
ATOM 21959 O O . VAL A 1 61 ? 7.952 -4.383 -1.273 1.00 10.00 61 VAL A O 18
ATOM 21972 N N . ASP A 1 62 ? 8.596 -2.402 -0.434 1.00 10.00 62 ASP A N 18
ATOM 21973 C CA . ASP A 1 62 ? 9.986 -2.456 -0.866 1.00 10.00 62 ASP A CA 18
ATOM 21974 C C . ASP A 1 62 ? 10.644 -3.692 -0.258 1.00 10.00 62 ASP A C 18
ATOM 21975 O O . ASP A 1 62 ? 11.109 -4.579 -0.972 1.00 10.00 62 ASP A O 18
ATOM 21984 N N . LYS A 1 63 ? 10.572 -3.803 1.073 1.00 10.00 63 LYS A N 18
ATOM 21985 C CA . LYS A 1 63 ? 11.050 -4.956 1.817 1.00 10.00 63 LYS A CA 18
ATOM 21986 C C . LYS A 1 63 ? 10.403 -6.242 1.293 1.00 10.00 63 LYS A C 18
ATOM 21987 O O . LYS A 1 63 ? 11.072 -7.268 1.183 1.00 10.00 63 LYS A O 18
ATOM 22006 N N . LEU A 1 64 ? 9.100 -6.202 0.988 1.00 10.00 64 LEU A N 18
ATOM 22007 C CA . LEU A 1 64 ? 8.394 -7.303 0.352 1.00 10.00 64 LEU A CA 18
ATOM 22008 C C . LEU A 1 64 ? 9.130 -7.828 -0.892 1.00 10.00 64 LEU A C 18
ATOM 22009 O O . LEU A 1 64 ? 9.066 -9.023 -1.173 1.00 10.00 64 LEU A O 18
ATOM 22025 N N . GLY A 1 65 ? 9.820 -6.950 -1.628 1.00 10.00 65 GLY A N 18
ATOM 22026 C CA . GLY A 1 65 ? 10.745 -7.325 -2.693 1.00 10.00 65 GLY A CA 18
ATOM 22027 C C . GLY A 1 65 ? 10.273 -6.888 -4.079 1.00 10.00 65 GLY A C 18
ATOM 22028 O O . GLY A 1 65 ? 10.753 -7.414 -5.079 1.00 10.00 65 GLY A O 18
ATOM 22032 N N . TYR A 1 66 ? 9.328 -5.947 -4.157 1.00 10.00 66 TYR A N 18
ATOM 22033 C CA . TYR A 1 66 ? 8.840 -5.372 -5.405 1.00 10.00 66 TYR A CA 18
ATOM 22034 C C . TYR A 1 66 ? 8.571 -3.892 -5.150 1.00 10.00 66 TYR A C 18
ATOM 22035 O O . TYR A 1 66 ? 8.615 -3.460 -4.000 1.00 10.00 66 TYR A O 18
ATOM 22053 N N . LYS A 1 67 ? 8.361 -3.100 -6.205 1.00 10.00 67 LYS A N 18
ATOM 22054 C CA . LYS A 1 67 ? 8.427 -1.650 -6.087 1.00 10.00 67 LYS A CA 18
ATOM 22055 C C . LYS A 1 67 ? 7.034 -1.026 -6.116 1.00 10.00 67 LYS A C 18
ATOM 22056 O O . LYS A 1 67 ? 6.133 -1.493 -6.815 1.00 10.00 67 LYS A O 18
ATOM 22075 N N . LEU A 1 68 ? 6.891 0.039 -5.324 1.00 10.00 68 LEU A N 18
ATOM 22076 C CA . LEU A 1 68 ? 5.675 0.803 -5.132 1.00 10.00 68 LEU A CA 18
ATOM 22077 C C . LEU A 1 68 ? 6.014 2.276 -5.315 1.00 10.00 68 LEU A C 18
ATOM 22078 O O . LEU A 1 68 ? 7.089 2.710 -4.899 1.00 10.00 68 LEU A O 18
ATOM 22094 N N . LYS A 1 69 ? 5.083 3.052 -5.870 1.00 10.00 69 LYS A N 18
ATOM 22095 C CA . LYS A 1 69 ? 5.120 4.493 -5.887 1.00 10.00 69 LYS A CA 18
ATOM 22096 C C . LYS A 1 69 ? 3.695 5.015 -5.934 1.00 10.00 69 LYS A C 18
ATOM 22097 O O . LYS A 1 69 ? 2.811 4.307 -6.397 1.00 10.00 69 LYS A O 18
ATOM 22116 N N . LEU A 1 70 ? 3.483 6.238 -5.441 1.00 10.00 70 LEU A N 18
ATOM 22117 C CA . LEU A 1 70 ? 2.170 6.867 -5.499 1.00 10.00 70 LEU A CA 18
ATOM 22118 C C . LEU A 1 70 ? 1.750 7.087 -6.953 1.00 10.00 70 LEU A C 18
ATOM 22119 O O . LEU A 1 70 ? 2.586 7.230 -7.844 1.00 10.00 70 LEU A O 18
ATOM 22135 N N . LYS A 1 71 ? 0.439 7.157 -7.151 1.00 10.00 71 LYS A N 18
ATOM 22136 C CA . LYS A 1 71 ? -0.248 7.507 -8.371 1.00 10.00 71 LYS A CA 18
ATOM 22137 C C . LYS A 1 71 ? -0.919 8.854 -8.117 1.00 10.00 71 LYS A C 18
ATOM 22138 O O . LYS A 1 71 ? -0.645 9.831 -8.810 1.00 10.00 71 LYS A O 18
ATOM 22157 N N . GLY A 1 72 ? -1.810 8.894 -7.123 1.00 10.00 72 GLY A N 18
ATOM 22158 C CA . GLY A 1 72 ? -2.536 10.097 -6.763 1.00 10.00 72 GLY A CA 18
ATOM 22159 C C . GLY A 1 72 ? -3.450 9.808 -5.580 1.00 10.00 72 GLY A C 18
ATOM 22160 O O . GLY A 1 72 ? -3.065 10.026 -4.433 1.00 10.00 72 GLY A O 18
ATOM 22164 N N . GLU A 1 73 ? -4.648 9.291 -5.857 1.00 10.00 73 GLU A N 18
ATOM 22165 C CA . GLU A 1 73 ? -5.726 9.154 -4.895 1.00 10.00 73 GLU A CA 18
ATOM 22166 C C . GLU A 1 73 ? -6.747 8.172 -5.463 1.00 10.00 73 GLU A C 18
ATOM 22167 O O . GLU A 1 73 ? -6.591 7.736 -6.603 1.00 10.00 73 GLU A O 18
ATOM 22179 N N . GLN A 1 74 ? -7.763 7.838 -4.663 1.00 10.00 74 GLN A N 18
ATOM 22180 C CA . GLN A 1 74 ? -8.847 6.940 -5.046 1.00 10.00 74 GLN A CA 18
ATOM 22181 C C . GLN A 1 74 ? -9.438 7.297 -6.420 1.00 10.00 74 GLN A C 18
ATOM 22182 O O . GLN A 1 74 ? -10.063 8.349 -6.567 1.00 10.00 74 GLN A O 18
ATOM 22196 N N . ASP A 1 75 ? -9.267 6.427 -7.418 1.00 10.00 75 ASP A N 18
ATOM 22197 C CA . ASP A 1 75 ? -9.820 6.653 -8.749 1.00 10.00 75 ASP A CA 18
ATOM 22198 C C . ASP A 1 75 ? -11.344 6.479 -8.711 1.00 10.00 75 ASP A C 18
ATOM 22199 O O . ASP A 1 75 ? -11.872 5.389 -8.931 1.00 10.00 75 ASP A O 18
ATOM 22208 N N . SER A 1 76 ? -12.042 7.561 -8.356 1.00 10.00 76 SER A N 18
ATOM 22209 C CA . SER A 1 76 ? -13.481 7.613 -8.139 1.00 10.00 76 SER A CA 18
ATOM 22210 C C . SER A 1 76 ? -14.086 8.772 -8.936 1.00 10.00 76 SER A C 18
ATOM 22211 O O . SER A 1 76 ? -13.389 9.719 -9.293 1.00 10.00 76 SER A O 18
ATOM 22219 N N . ILE A 1 77 ? -15.397 8.707 -9.183 1.00 10.00 77 ILE A N 18
ATOM 22220 C CA . ILE A 1 77 ? -16.197 9.720 -9.835 1.00 10.00 77 ILE A CA 18
ATOM 22221 C C . ILE A 1 77 ? -17.369 9.962 -8.880 1.00 10.00 77 ILE A C 18
ATOM 22222 O O . ILE A 1 77 ? -18.047 9.015 -8.489 1.00 10.00 77 ILE A O 18
ATOM 22238 N N . GLU A 1 78 ? -17.527 11.208 -8.440 1.00 10.00 78 GLU A N 18
ATOM 22239 C CA . GLU A 1 78 ? -18.556 11.718 -7.546 1.00 10.00 78 GLU A CA 18
ATOM 22240 C C . GLU A 1 78 ? -18.911 10.755 -6.405 1.00 10.00 78 GLU A C 18
ATOM 22241 O O . GLU A 1 78 ? -20.004 10.193 -6.356 1.00 10.00 78 GLU A O 18
ATOM 22253 N N . GLY A 1 79 ? -17.995 10.640 -5.440 1.00 10.00 79 GLY A N 18
ATOM 22254 C CA . GLY A 1 79 ? -18.218 10.004 -4.153 1.00 10.00 79 GLY A CA 18
ATOM 22255 C C . GLY A 1 79 ? -17.451 10.810 -3.108 1.00 10.00 79 GLY A C 18
ATOM 22256 O O . GLY A 1 79 ? -16.376 11.323 -3.420 1.00 10.00 79 GLY A O 18
ATOM 22260 N N . ARG A 1 80 ? -18.021 10.960 -1.908 1.00 10.00 80 ARG A N 18
ATOM 22261 C CA . ARG A 1 80 ? -17.417 11.692 -0.800 1.00 10.00 80 ARG A CA 18
ATOM 22262 C C . ARG A 1 80 ? -16.784 10.698 0.182 1.00 10.00 80 ARG A C 18
ATOM 22263 O O . ARG A 1 80 ? -16.049 11.163 1.078 1.00 10.00 80 ARG A O 18
ATOM 22285 N N . VAL A 1 1 ? -8.210 13.770 9.225 1.00 10.00 1 VAL A N 19
ATOM 22286 C CA . VAL A 1 1 ? -8.552 12.424 9.692 1.00 10.00 1 VAL A CA 19
ATOM 22287 C C . VAL A 1 1 ? -7.658 11.471 8.905 1.00 10.00 1 VAL A C 19
ATOM 22288 O O . VAL A 1 1 ? -6.454 11.509 9.133 1.00 10.00 1 VAL A O 19
ATOM 22303 N N . THR A 1 2 ? -8.205 10.702 7.964 1.00 10.00 2 THR A N 19
ATOM 22304 C CA . THR A 1 2 ? -7.476 9.772 7.121 1.00 10.00 2 THR A CA 19
ATOM 22305 C C . THR A 1 2 ? -7.791 10.076 5.650 1.00 10.00 2 THR A C 19
ATOM 22306 O O . THR A 1 2 ? -8.856 10.616 5.340 1.00 10.00 2 THR A O 19
ATOM 22317 N N . GLU A 1 3 ? -6.860 9.741 4.753 1.00 10.00 3 GLU A N 19
ATOM 22318 C CA . GLU A 1 3 ? -6.887 10.063 3.335 1.00 10.00 3 GLU A CA 19
ATOM 22319 C C . GLU A 1 3 ? -6.624 8.798 2.520 1.00 10.00 3 GLU A C 19
ATOM 22320 O O . GLU A 1 3 ? -5.967 7.876 3.002 1.00 10.00 3 GLU A O 19
ATOM 22332 N N . LYS A 1 4 ? -7.204 8.748 1.312 1.00 10.00 4 LYS A N 19
ATOM 22333 C CA . LYS A 1 4 ? -7.299 7.549 0.489 1.00 10.00 4 LYS A CA 19
ATOM 22334 C C . LYS A 1 4 ? -6.323 7.653 -0.684 1.00 10.00 4 LYS A C 19
ATOM 22335 O O . LYS A 1 4 ? -6.681 8.117 -1.766 1.00 10.00 4 LYS A O 19
ATOM 22354 N N . ALA A 1 5 ? -5.100 7.193 -0.446 1.00 10.00 5 ALA A N 19
ATOM 22355 C CA . ALA A 1 5 ? -4.006 7.194 -1.401 1.00 10.00 5 ALA A CA 19
ATOM 22356 C C . ALA A 1 5 ? -4.053 5.935 -2.273 1.00 10.00 5 ALA A C 19
ATOM 22357 O O . ALA A 1 5 ? -4.522 4.892 -1.815 1.00 10.00 5 ALA A O 19
ATOM 22364 N N . GLU A 1 6 ? -3.529 6.017 -3.503 1.00 10.00 6 GLU A N 19
ATOM 22365 C CA . GLU A 1 6 ? -3.388 4.895 -4.412 1.00 10.00 6 GLU A CA 19
ATOM 22366 C C . GLU A 1 6 ? -1.942 4.782 -4.849 1.00 10.00 6 GLU A C 19
ATOM 22367 O O . GLU A 1 6 ? -1.252 5.798 -4.953 1.00 10.00 6 GLU A O 19
ATOM 22379 N N . PHE A 1 7 ? -1.526 3.545 -5.122 1.00 10.00 7 PHE A N 19
ATOM 22380 C CA . PHE A 1 7 ? -0.145 3.183 -5.398 1.00 10.00 7 PHE A CA 19
ATOM 22381 C C . PHE A 1 7 ? -0.070 2.138 -6.511 1.00 10.00 7 PHE A C 19
ATOM 22382 O O . PHE A 1 7 ? -0.923 1.251 -6.586 1.00 10.00 7 PHE A O 19
ATOM 22399 N N . ASP A 1 8 ? 0.962 2.250 -7.352 1.00 10.00 8 ASP A N 19
ATOM 22400 C CA . ASP A 1 8 ? 1.142 1.490 -8.583 1.00 10.00 8 ASP A CA 19
ATOM 22401 C C . ASP A 1 8 ? 2.215 0.417 -8.351 1.00 10.00 8 ASP A C 19
ATOM 22402 O O . ASP A 1 8 ? 3.240 0.722 -7.732 1.00 10.00 8 ASP A O 19
ATOM 22411 N N . ILE A 1 9 ? 1.931 -0.846 -8.704 1.00 10.00 9 ILE A N 19
ATOM 22412 C CA . ILE A 1 9 ? 2.679 -2.008 -8.237 1.00 10.00 9 ILE A CA 19
ATOM 22413 C C . ILE A 1 9 ? 3.616 -2.540 -9.325 1.00 10.00 9 ILE A C 19
ATOM 22414 O O . ILE A 1 9 ? 3.155 -3.128 -10.299 1.00 10.00 9 ILE A O 19
ATOM 22430 N N . GLU A 1 10 ? 4.932 -2.399 -9.128 1.00 10.00 10 GLU A N 19
ATOM 22431 C CA . GLU A 1 10 ? 5.935 -2.940 -10.032 1.00 10.00 10 GLU A CA 19
ATOM 22432 C C . GLU A 1 10 ? 6.502 -4.204 -9.393 1.00 10.00 10 GLU A C 19
ATOM 22433 O O . GLU A 1 10 ? 7.421 -4.135 -8.570 1.00 10.00 10 GLU A O 19
ATOM 22445 N N . GLY A 1 11 ? 5.934 -5.356 -9.767 1.00 10.00 11 GLY A N 19
ATOM 22446 C CA . GLY A 1 11 ? 6.490 -6.660 -9.452 1.00 10.00 11 GLY A CA 19
ATOM 22447 C C . GLY A 1 11 ? 5.432 -7.761 -9.428 1.00 10.00 11 GLY A C 19
ATOM 22448 O O . GLY A 1 11 ? 5.363 -8.566 -10.353 1.00 10.00 11 GLY A O 19
ATOM 22452 N N . MET A 1 12 ? 4.640 -7.830 -8.354 1.00 10.00 12 MET A N 19
ATOM 22453 C CA . MET A 1 12 ? 3.629 -8.867 -8.165 1.00 10.00 12 MET A CA 19
ATOM 22454 C C . MET A 1 12 ? 2.246 -8.309 -8.480 1.00 10.00 12 MET A C 19
ATOM 22455 O O . MET A 1 12 ? 1.995 -7.124 -8.273 1.00 10.00 12 MET A O 19
ATOM 22469 N N . THR A 1 13 ? 1.344 -9.180 -8.934 1.00 10.00 13 THR A N 19
ATOM 22470 C CA . THR A 1 13 ? 0.054 -8.813 -9.438 1.00 10.00 13 THR A CA 19
ATOM 22471 C C . THR A 1 13 ? -0.838 -8.281 -8.318 1.00 10.00 13 THR A C 19
ATOM 22472 O O . THR A 1 13 ? -1.234 -7.127 -8.395 1.00 10.00 13 THR A O 19
ATOM 22483 N N . CYS A 1 14 ? -1.141 -9.081 -7.282 1.00 10.00 14 CYS A N 19
ATOM 22484 C CA . CYS A 1 14 ? -1.999 -8.774 -6.151 1.00 10.00 14 CYS A CA 19
ATOM 22485 C C . CYS A 1 14 ? -2.920 -9.976 -5.984 1.00 10.00 14 CYS A C 19
ATOM 22486 O O . CYS A 1 14 ? -4.081 -9.954 -6.376 1.00 10.00 14 CYS A O 19
ATOM 22494 N N . ALA A 1 15 ? -2.389 -11.041 -5.389 1.00 10.00 15 ALA A N 19
ATOM 22495 C CA . ALA A 1 15 ? -3.203 -12.131 -4.881 1.00 10.00 15 ALA A CA 19
ATOM 22496 C C . ALA A 1 15 ? -2.605 -12.536 -3.542 1.00 10.00 15 ALA A C 19
ATOM 22497 O O . ALA A 1 15 ? -2.882 -11.902 -2.527 1.00 10.00 15 ALA A O 19
ATOM 22504 N N . ALA A 1 16 ? -1.699 -13.510 -3.551 1.00 10.00 16 ALA A N 19
ATOM 22505 C CA . ALA A 1 16 ? -1.019 -13.976 -2.351 1.00 10.00 16 ALA A CA 19
ATOM 22506 C C . ALA A 1 16 ? -0.196 -12.823 -1.790 1.00 10.00 16 ALA A C 19
ATOM 22507 O O . ALA A 1 16 ? -0.186 -12.553 -0.592 1.00 10.00 16 ALA A O 19
ATOM 22514 N N . CYS A 1 17 ? 0.485 -12.124 -2.697 1.00 10.00 17 CYS A N 19
ATOM 22515 C CA . CYS A 1 17 ? 1.373 -11.044 -2.326 1.00 10.00 17 CYS A CA 19
ATOM 22516 C C . CYS A 1 17 ? 0.583 -9.856 -1.777 1.00 10.00 17 CYS A C 19
ATOM 22517 O O . CYS A 1 17 ? 0.876 -9.382 -0.681 1.00 10.00 17 CYS A O 19
ATOM 22525 N N . ALA A 1 18 ? -0.467 -9.423 -2.490 1.00 10.00 18 ALA A N 19
ATOM 22526 C CA . ALA A 1 18 ? -1.468 -8.478 -1.980 1.00 10.00 18 ALA A CA 19
ATOM 22527 C C . ALA A 1 18 ? -1.923 -8.864 -0.584 1.00 10.00 18 ALA A C 19
ATOM 22528 O O . ALA A 1 18 ? -1.969 -8.043 0.330 1.00 10.00 18 ALA A O 19
ATOM 22535 N N . ASN A 1 19 ? -2.253 -10.143 -0.437 1.00 10.00 19 ASN A N 19
ATOM 22536 C CA . ASN A 1 19 ? -2.722 -10.635 0.862 1.00 10.00 19 ASN A CA 19
ATOM 22537 C C . ASN A 1 19 ? -1.685 -10.413 1.973 1.00 10.00 19 ASN A C 19
ATOM 22538 O O . ASN A 1 19 ? -2.051 -10.322 3.145 1.00 10.00 19 ASN A O 19
ATOM 22549 N N . ARG A 1 20 ? -0.395 -10.289 1.635 1.00 10.00 20 ARG A N 19
ATOM 22550 C CA . ARG A 1 20 ? 0.621 -9.842 2.571 1.00 10.00 20 ARG A CA 19
ATOM 22551 C C . ARG A 1 20 ? 0.597 -8.314 2.681 1.00 10.00 20 ARG A C 19
ATOM 22552 O O . ARG A 1 20 ? 0.610 -7.798 3.803 1.00 10.00 20 ARG A O 19
ATOM 22573 N N . ILE A 1 21 ? 0.575 -7.602 1.539 1.00 10.00 21 ILE A N 19
ATOM 22574 C CA . ILE A 1 21 ? 0.489 -6.140 1.498 1.00 10.00 21 ILE A CA 19
ATOM 22575 C C . ILE A 1 21 ? -0.463 -5.624 2.565 1.00 10.00 21 ILE A C 19
ATOM 22576 O O . ILE A 1 21 ? -0.038 -4.827 3.393 1.00 10.00 21 ILE A O 19
ATOM 22592 N N . GLU A 1 22 ? -1.723 -6.068 2.545 1.00 10.00 22 GLU A N 19
ATOM 22593 C CA . GLU A 1 22 ? -2.747 -5.579 3.460 1.00 10.00 22 GLU A CA 19
ATOM 22594 C C . GLU A 1 22 ? -2.221 -5.491 4.896 1.00 10.00 22 GLU A C 19
ATOM 22595 O O . GLU A 1 22 ? -2.359 -4.465 5.556 1.00 10.00 22 GLU A O 19
ATOM 22607 N N . LYS A 1 23 ? -1.592 -6.564 5.376 1.00 10.00 23 LYS A N 19
ATOM 22608 C CA . LYS A 1 23 ? -1.104 -6.664 6.737 1.00 10.00 23 LYS A CA 19
ATOM 22609 C C . LYS A 1 23 ? 0.131 -5.779 6.927 1.00 10.00 23 LYS A C 19
ATOM 22610 O O . LYS A 1 23 ? 0.247 -5.060 7.917 1.00 10.00 23 LYS A O 19
ATOM 22629 N N . ARG A 1 24 ? 1.063 -5.840 5.976 1.00 10.00 24 ARG A N 19
ATOM 22630 C CA . ARG A 1 24 ? 2.290 -5.054 6.021 1.00 10.00 24 ARG A CA 19
ATOM 22631 C C . ARG A 1 24 ? 1.998 -3.548 6.033 1.00 10.00 24 ARG A C 19
ATOM 22632 O O . ARG A 1 24 ? 2.699 -2.795 6.702 1.00 10.00 24 ARG A O 19
ATOM 22653 N N . LEU A 1 25 ? 0.966 -3.118 5.308 1.00 10.00 25 LEU A N 19
ATOM 22654 C CA . LEU A 1 25 ? 0.450 -1.758 5.338 1.00 10.00 25 LEU A CA 19
ATOM 22655 C C . LEU A 1 25 ? -0.276 -1.521 6.664 1.00 10.00 25 LEU A C 19
ATOM 22656 O O . LEU A 1 25 ? 0.014 -0.551 7.356 1.00 10.00 25 LEU A O 19
ATOM 22672 N N . ASN A 1 26 ? -1.174 -2.423 7.067 1.00 10.00 26 ASN A N 19
ATOM 22673 C CA . ASN A 1 26 ? -1.883 -2.317 8.344 1.00 10.00 26 ASN A CA 19
ATOM 22674 C C . ASN A 1 26 ? -0.930 -2.179 9.542 1.00 10.00 26 ASN A C 19
ATOM 22675 O O . ASN A 1 26 ? -1.333 -1.740 10.612 1.00 10.00 26 ASN A O 19
ATOM 22686 N N . LYS A 1 27 ? 0.341 -2.560 9.379 1.00 10.00 27 LYS A N 19
ATOM 22687 C CA . LYS A 1 27 ? 1.384 -2.313 10.357 1.00 10.00 27 LYS A CA 19
ATOM 22688 C C . LYS A 1 27 ? 1.550 -0.828 10.723 1.00 10.00 27 LYS A C 19
ATOM 22689 O O . LYS A 1 27 ? 1.927 -0.530 11.853 1.00 10.00 27 LYS A O 19
ATOM 22708 N N . ILE A 1 28 ? 1.364 0.092 9.768 1.00 10.00 28 ILE A N 19
ATOM 22709 C CA . ILE A 1 28 ? 1.485 1.523 10.014 1.00 10.00 28 ILE A CA 19
ATOM 22710 C C . ILE A 1 28 ? 0.505 1.939 11.108 1.00 10.00 28 ILE A C 19
ATOM 22711 O O . ILE A 1 28 ? -0.641 1.502 11.122 1.00 10.00 28 ILE A O 19
ATOM 22727 N N . GLU A 1 29 ? 0.950 2.812 12.009 1.00 10.00 29 GLU A N 19
ATOM 22728 C CA . GLU A 1 29 ? 0.137 3.216 13.142 1.00 10.00 29 GLU A CA 19
ATOM 22729 C C . GLU A 1 29 ? -1.056 4.077 12.705 1.00 10.00 29 GLU A C 19
ATOM 22730 O O . GLU A 1 29 ? -2.195 3.747 13.025 1.00 10.00 29 GLU A O 19
ATOM 22742 N N . GLY A 1 30 ? -0.846 5.157 11.941 1.00 10.00 30 GLY A N 19
ATOM 22743 C CA . GLY A 1 30 ? -1.933 6.054 11.573 1.00 10.00 30 GLY A CA 19
ATOM 22744 C C . GLY A 1 30 ? -2.669 5.551 10.335 1.00 10.00 30 GLY A C 19
ATOM 22745 O O . GLY A 1 30 ? -2.954 6.328 9.426 1.00 10.00 30 GLY A O 19
ATOM 22749 N N . VAL A 1 31 ? -2.960 4.252 10.286 1.00 10.00 31 VAL A N 19
ATOM 22750 C CA . VAL A 1 31 ? -3.635 3.602 9.184 1.00 10.00 31 VAL A CA 19
ATOM 22751 C C . VAL A 1 31 ? -5.106 3.430 9.555 1.00 10.00 31 VAL A C 19
ATOM 22752 O O . VAL A 1 31 ? -5.438 3.334 10.735 1.00 10.00 31 VAL A O 19
ATOM 22765 N N . ALA A 1 32 ? -5.984 3.394 8.554 1.00 10.00 32 ALA A N 19
ATOM 22766 C CA . ALA A 1 32 ? -7.389 3.063 8.745 1.00 10.00 32 ALA A CA 19
ATOM 22767 C C . ALA A 1 32 ? -7.670 1.735 8.063 1.00 10.00 32 ALA A C 19
ATOM 22768 O O . ALA A 1 32 ? -8.135 0.792 8.696 1.00 10.00 32 ALA A O 19
ATOM 22775 N N . ASN A 1 33 ? -7.398 1.671 6.757 1.00 10.00 33 ASN A N 19
ATOM 22776 C CA . ASN A 1 33 ? -7.731 0.534 5.921 1.00 10.00 33 ASN A CA 19
ATOM 22777 C C . ASN A 1 33 ? -6.668 0.448 4.832 1.00 10.00 33 ASN A C 19
ATOM 22778 O O . ASN A 1 33 ? -6.037 1.451 4.513 1.00 10.00 33 ASN A O 19
ATOM 22789 N N . ALA A 1 34 ? -6.485 -0.723 4.222 1.00 10.00 34 ALA A N 19
ATOM 22790 C CA . ALA A 1 34 ? -5.680 -0.842 3.011 1.00 10.00 34 ALA A CA 19
ATOM 22791 C C . ALA A 1 34 ? -6.198 -1.957 2.098 1.00 10.00 34 ALA A C 19
ATOM 22792 O O . ALA A 1 34 ? -5.471 -2.912 1.832 1.00 10.00 34 ALA A O 19
ATOM 22799 N N . PRO A 1 35 ? -7.448 -1.860 1.612 1.00 10.00 35 PRO A N 19
ATOM 22800 C CA . PRO A 1 35 ? -8.034 -2.859 0.742 1.00 10.00 35 PRO A CA 19
ATOM 22801 C C . PRO A 1 35 ? -7.422 -2.700 -0.648 1.00 10.00 35 PRO A C 19
ATOM 22802 O O . PRO A 1 35 ? -7.978 -2.028 -1.515 1.00 10.00 35 PRO A O 19
ATOM 22813 N N . VAL A 1 36 ? -6.251 -3.301 -0.850 1.00 10.00 36 VAL A N 19
ATOM 22814 C CA . VAL A 1 36 ? -5.608 -3.370 -2.144 1.00 10.00 36 VAL A CA 19
ATOM 22815 C C . VAL A 1 36 ? -6.555 -3.975 -3.182 1.00 10.00 36 VAL A C 19
ATOM 22816 O O . VAL A 1 36 ? -7.478 -4.706 -2.830 1.00 10.00 36 VAL A O 19
ATOM 22829 N N . ASN A 1 37 ? -6.327 -3.699 -4.467 1.00 10.00 37 ASN A N 19
ATOM 22830 C CA . ASN A 1 37 ? -7.081 -4.386 -5.501 1.00 10.00 37 ASN A CA 19
ATOM 22831 C C . ASN A 1 37 ? -6.385 -5.708 -5.775 1.00 10.00 37 ASN A C 19
ATOM 22832 O O . ASN A 1 37 ? -5.212 -5.852 -5.448 1.00 10.00 37 ASN A O 19
ATOM 22843 N N . PHE A 1 38 ? -7.091 -6.660 -6.389 1.00 10.00 38 PHE A N 19
ATOM 22844 C CA . PHE A 1 38 ? -6.612 -8.034 -6.502 1.00 10.00 38 PHE A CA 19
ATOM 22845 C C . PHE A 1 38 ? -6.529 -8.498 -7.952 1.00 10.00 38 PHE A C 19
ATOM 22846 O O . PHE A 1 38 ? -6.741 -9.673 -8.241 1.00 10.00 38 PHE A O 19
ATOM 22863 N N . ALA A 1 39 ? -6.291 -7.560 -8.871 1.00 10.00 39 ALA A N 19
ATOM 22864 C CA . ALA A 1 39 ? -6.374 -7.822 -10.301 1.00 10.00 39 ALA A CA 19
ATOM 22865 C C . ALA A 1 39 ? -5.922 -6.607 -11.114 1.00 10.00 39 ALA A C 19
ATOM 22866 O O . ALA A 1 39 ? -5.295 -6.754 -12.156 1.00 10.00 39 ALA A O 19
ATOM 22873 N N . LEU A 1 40 ? -6.268 -5.406 -10.642 1.00 10.00 40 LEU A N 19
ATOM 22874 C CA . LEU A 1 40 ? -5.980 -4.147 -11.312 1.00 10.00 40 LEU A CA 19
ATOM 22875 C C . LEU A 1 40 ? -4.493 -3.794 -11.236 1.00 10.00 40 LEU A C 19
ATOM 22876 O O . LEU A 1 40 ? -4.031 -2.946 -11.992 1.00 10.00 40 LEU A O 19
ATOM 22892 N N . GLU A 1 41 ? -3.780 -4.403 -10.281 1.00 10.00 41 GLU A N 19
ATOM 22893 C CA . GLU A 1 41 ? -2.368 -4.174 -10.019 1.00 10.00 41 GLU A CA 19
ATOM 22894 C C . GLU A 1 41 ? -2.169 -2.751 -9.491 1.00 10.00 41 GLU A C 19
ATOM 22895 O O . GLU A 1 41 ? -1.237 -2.045 -9.869 1.00 10.00 41 GLU A O 19
ATOM 22907 N N . THR A 1 42 ? -3.061 -2.364 -8.574 1.00 10.00 42 THR A N 19
ATOM 22908 C CA . THR A 1 42 ? -3.076 -1.083 -7.889 1.00 10.00 42 THR A CA 19
ATOM 22909 C C . THR A 1 42 ? -3.458 -1.302 -6.420 1.00 10.00 42 THR A C 19
ATOM 22910 O O . THR A 1 42 ? -4.515 -1.863 -6.116 1.00 10.00 42 THR A O 19
ATOM 22921 N N . VAL A 1 43 ? -2.604 -0.856 -5.503 1.00 10.00 43 VAL A N 19
ATOM 22922 C CA . VAL A 1 43 ? -2.885 -0.865 -4.070 1.00 10.00 43 VAL A CA 19
ATOM 22923 C C . VAL A 1 43 ? -3.561 0.454 -3.708 1.00 10.00 43 VAL A C 19
ATOM 22924 O O . VAL A 1 43 ? -3.271 1.487 -4.312 1.00 10.00 43 VAL A O 19
ATOM 22937 N N . THR A 1 44 ? -4.430 0.417 -2.699 1.00 10.00 44 THR A N 19
ATOM 22938 C CA . THR A 1 44 ? -5.167 1.549 -2.184 1.00 10.00 44 THR A CA 19
ATOM 22939 C C . THR A 1 44 ? -4.975 1.548 -0.669 1.00 10.00 44 THR A C 19
ATOM 22940 O O . THR A 1 44 ? -5.224 0.520 -0.038 1.00 10.00 44 THR A O 19
ATOM 22951 N N . VAL A 1 45 ? -4.515 2.663 -0.086 1.00 10.00 45 VAL A N 19
ATOM 22952 C CA . VAL A 1 45 ? -4.343 2.804 1.353 1.00 10.00 45 VAL A CA 19
ATOM 22953 C C . VAL A 1 45 ? -5.203 3.951 1.848 1.00 10.00 45 VAL A C 19
ATOM 22954 O O . VAL A 1 45 ? -5.078 5.069 1.351 1.00 10.00 45 VAL A O 19
ATOM 22967 N N . GLU A 1 46 ? -6.005 3.680 2.876 1.00 10.00 46 GLU A N 19
ATOM 22968 C CA . GLU A 1 46 ? -6.555 4.715 3.720 1.00 10.00 46 GLU A CA 19
ATOM 22969 C C . GLU A 1 46 ? -5.635 4.878 4.933 1.00 10.00 46 GLU A C 19
ATOM 22970 O O . GLU A 1 46 ? -5.627 4.021 5.823 1.00 10.00 46 GLU A O 19
ATOM 22982 N N . TYR A 1 47 ? -4.869 5.971 4.975 1.00 10.00 47 TYR A N 19
ATOM 22983 C CA . TYR A 1 47 ? -4.020 6.301 6.113 1.00 10.00 47 TYR A CA 19
ATOM 22984 C C . TYR A 1 47 ? -4.002 7.807 6.316 1.00 10.00 47 TYR A C 19
ATOM 22985 O O . TYR A 1 47 ? -4.409 8.557 5.433 1.00 10.00 47 TYR A O 19
ATOM 23003 N N . ASN A 1 48 ? -3.537 8.244 7.481 1.00 10.00 48 ASN A N 19
ATOM 23004 C CA . ASN A 1 48 ? -3.375 9.655 7.787 1.00 10.00 48 ASN A CA 19
ATOM 23005 C C . ASN A 1 48 ? -1.945 10.088 7.460 1.00 10.00 48 ASN A C 19
ATOM 23006 O O . ASN A 1 48 ? -0.999 9.345 7.716 1.00 10.00 48 ASN A O 19
ATOM 23017 N N . PRO A 1 49 ? -1.734 11.290 6.917 1.00 10.00 49 PRO A N 19
ATOM 23018 C CA . PRO A 1 49 ? -0.398 11.834 6.772 1.00 10.00 49 PRO A CA 19
ATOM 23019 C C . PRO A 1 49 ? 0.013 12.535 8.073 1.00 10.00 49 PRO A C 19
ATOM 23020 O O . PRO A 1 49 ? 0.486 13.668 8.017 1.00 10.00 49 PRO A O 19
ATOM 23031 N N . LYS A 1 50 ? -0.169 11.902 9.247 1.00 10.00 50 LYS A N 19
ATOM 23032 C CA . LYS A 1 50 ? 0.258 12.514 10.511 1.00 10.00 50 LYS A CA 19
ATOM 23033 C C . LYS A 1 50 ? 1.182 11.611 11.335 1.00 10.00 50 LYS A C 19
ATOM 23034 O O . LYS A 1 50 ? 1.724 12.069 12.338 1.00 10.00 50 LYS A O 19
ATOM 23053 N N . GLU A 1 51 ? 1.334 10.343 10.940 1.00 10.00 51 GLU A N 19
ATOM 23054 C CA . GLU A 1 51 ? 1.954 9.292 11.733 1.00 10.00 51 GLU A CA 19
ATOM 23055 C C . GLU A 1 51 ? 3.032 8.606 10.883 1.00 10.00 51 GLU A C 19
ATOM 23056 O O . GLU A 1 51 ? 4.180 8.497 11.309 1.00 10.00 51 GLU A O 19
ATOM 23068 N N . ALA A 1 52 ? 2.669 8.174 9.667 1.00 10.00 52 ALA A N 19
ATOM 23069 C CA . ALA A 1 52 ? 3.586 7.630 8.668 1.00 10.00 52 ALA A CA 19
ATOM 23070 C C . ALA A 1 52 ? 3.491 8.452 7.375 1.00 10.00 52 ALA A C 19
ATOM 23071 O O . ALA A 1 52 ? 2.826 9.488 7.348 1.00 10.00 52 ALA A O 19
ATOM 23078 N N . SER A 1 53 ? 4.146 7.997 6.300 1.00 10.00 53 SER A N 19
ATOM 23079 C CA . SER A 1 53 ? 4.159 8.645 4.995 1.00 10.00 53 SER A CA 19
ATOM 23080 C C . SER A 1 53 ? 4.097 7.608 3.867 1.00 10.00 53 SER A C 19
ATOM 23081 O O . SER A 1 53 ? 4.323 6.419 4.088 1.00 10.00 53 SER A O 19
ATOM 23089 N N . VAL A 1 54 ? 3.885 8.090 2.640 1.00 10.00 54 VAL A N 19
ATOM 23090 C CA . VAL A 1 54 ? 4.084 7.325 1.413 1.00 10.00 54 VAL A CA 19
ATOM 23091 C C . VAL A 1 54 ? 5.466 6.658 1.414 1.00 10.00 54 VAL A C 19
ATOM 23092 O O . VAL A 1 54 ? 5.595 5.463 1.147 1.00 10.00 54 VAL A O 19
ATOM 23105 N N . SER A 1 55 ? 6.506 7.445 1.706 1.00 10.00 55 SER A N 19
ATOM 23106 C CA . SER A 1 55 ? 7.881 6.982 1.757 1.00 10.00 55 SER A CA 19
ATOM 23107 C C . SER A 1 55 ? 8.068 5.854 2.772 1.00 10.00 55 SER A C 19
ATOM 23108 O O . SER A 1 55 ? 8.853 4.939 2.510 1.00 10.00 55 SER A O 19
ATOM 23116 N N . ASP A 1 56 ? 7.359 5.904 3.903 1.00 10.00 56 ASP A N 19
ATOM 23117 C CA . ASP A 1 56 ? 7.375 4.801 4.853 1.00 10.00 56 ASP A CA 19
ATOM 23118 C C . ASP A 1 56 ? 6.657 3.595 4.253 1.00 10.00 56 ASP A C 19
ATOM 23119 O O . ASP A 1 56 ? 7.269 2.546 4.062 1.00 10.00 56 ASP A O 19
ATOM 23128 N N . LEU A 1 57 ? 5.370 3.738 3.920 1.00 10.00 57 LEU A N 19
ATOM 23129 C CA . LEU A 1 57 ? 4.531 2.584 3.646 1.00 10.00 57 LEU A CA 19
ATOM 23130 C C . LEU A 1 57 ? 5.085 1.776 2.475 1.00 10.00 57 LEU A C 19
ATOM 23131 O O . LEU A 1 57 ? 5.265 0.562 2.570 1.00 10.00 57 LEU A O 19
ATOM 23147 N N . LYS A 1 58 ? 5.438 2.460 1.386 1.00 10.00 58 LYS A N 19
ATOM 23148 C CA . LYS A 1 58 ? 6.129 1.852 0.264 1.00 10.00 58 LYS A CA 19
ATOM 23149 C C . LYS A 1 58 ? 7.340 1.011 0.662 1.00 10.00 58 LYS A C 19
ATOM 23150 O O . LYS A 1 58 ? 7.590 -0.007 0.026 1.00 10.00 58 LYS A O 19
ATOM 23169 N N . GLU A 1 59 ? 8.104 1.414 1.683 1.00 10.00 59 GLU A N 19
ATOM 23170 C CA . GLU A 1 59 ? 9.254 0.660 2.137 1.00 10.00 59 GLU A CA 19
ATOM 23171 C C . GLU A 1 59 ? 8.846 -0.760 2.527 1.00 10.00 59 GLU A C 19
ATOM 23172 O O . GLU A 1 59 ? 9.611 -1.703 2.339 1.00 10.00 59 GLU A O 19
ATOM 23184 N N . ALA A 1 60 ? 7.632 -0.921 3.060 1.00 10.00 60 ALA A N 19
ATOM 23185 C CA . ALA A 1 60 ? 7.171 -2.231 3.486 1.00 10.00 60 ALA A CA 19
ATOM 23186 C C . ALA A 1 60 ? 7.126 -3.151 2.266 1.00 10.00 60 ALA A C 19
ATOM 23187 O O . ALA A 1 60 ? 7.703 -4.237 2.265 1.00 10.00 60 ALA A O 19
ATOM 23194 N N . VAL A 1 61 ? 6.455 -2.671 1.219 1.00 10.00 61 VAL A N 19
ATOM 23195 C CA . VAL A 1 61 ? 6.313 -3.348 -0.058 1.00 10.00 61 VAL A CA 19
ATOM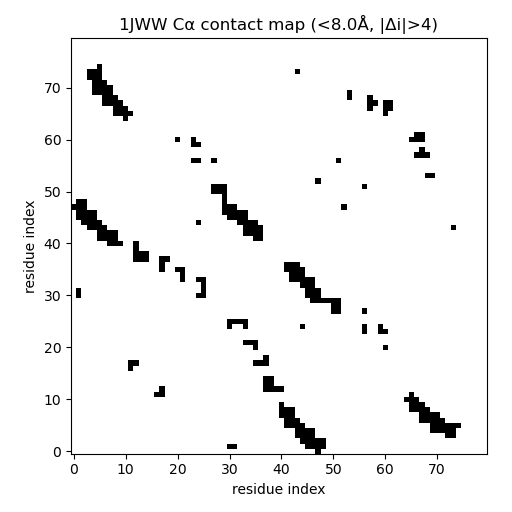 23196 C C . VAL A 1 61 ? 7.688 -3.567 -0.706 1.00 10.00 61 VAL A C 19
ATOM 23197 O O . VAL A 1 61 ? 8.000 -4.673 -1.146 1.00 10.00 61 VAL A O 19
ATOM 23210 N N . ASP A 1 62 ? 8.524 -2.524 -0.703 1.00 10.00 62 ASP A N 19
ATOM 23211 C CA . ASP A 1 62 ? 9.849 -2.536 -1.305 1.00 10.00 62 ASP A CA 19
ATOM 23212 C C . ASP A 1 62 ? 10.651 -3.679 -0.688 1.00 10.00 62 ASP A C 19
ATOM 23213 O O . ASP A 1 62 ? 11.074 -4.609 -1.373 1.00 10.00 62 ASP A O 19
ATOM 23222 N N . LYS A 1 63 ? 10.744 -3.663 0.644 1.00 10.00 63 LYS A N 19
ATOM 23223 C CA . LYS A 1 63 ? 11.407 -4.690 1.425 1.00 10.00 63 LYS A CA 19
ATOM 23224 C C . LYS A 1 63 ? 10.767 -6.066 1.208 1.00 10.00 63 LYS A C 19
ATOM 23225 O O . LYS A 1 63 ? 11.468 -7.075 1.233 1.00 10.00 63 LYS A O 19
ATOM 23244 N N . LEU A 1 64 ? 9.444 -6.129 1.024 1.00 10.00 64 LEU A N 19
ATOM 23245 C CA . LEU A 1 64 ? 8.760 -7.354 0.629 1.00 10.00 64 LEU A CA 19
ATOM 23246 C C . LEU A 1 64 ? 9.337 -7.956 -0.658 1.00 10.00 64 LEU A C 19
ATOM 23247 O O . LEU A 1 64 ? 9.335 -9.179 -0.789 1.00 10.00 64 LEU A O 19
ATOM 23263 N N . GLY A 1 65 ? 9.820 -7.128 -1.593 1.00 10.00 65 GLY A N 19
ATOM 23264 C CA . GLY A 1 65 ? 10.587 -7.599 -2.742 1.00 10.00 65 GLY A CA 19
ATOM 23265 C C . GLY A 1 65 ? 10.172 -6.977 -4.075 1.00 10.00 65 GLY A C 19
ATOM 23266 O O . GLY A 1 65 ? 10.818 -7.234 -5.087 1.00 10.00 65 GLY A O 19
ATOM 23270 N N . TYR A 1 66 ? 9.089 -6.197 -4.105 1.00 10.00 66 TYR A N 19
ATOM 23271 C CA . TYR A 1 66 ? 8.548 -5.577 -5.309 1.00 10.00 66 TYR A CA 19
ATOM 23272 C C . TYR A 1 66 ? 8.222 -4.138 -4.952 1.00 10.00 66 TYR A C 19
ATOM 23273 O O . TYR A 1 66 ? 7.981 -3.855 -3.784 1.00 10.00 66 TYR A O 19
ATOM 23291 N N . LYS A 1 67 ? 8.273 -3.216 -5.914 1.00 10.00 67 LYS A N 19
ATOM 23292 C CA . LYS A 1 67 ? 8.368 -1.805 -5.573 1.00 10.00 67 LYS A CA 19
ATOM 23293 C C . LYS A 1 67 ? 7.031 -1.097 -5.785 1.00 10.00 67 LYS A C 19
ATOM 23294 O O . LYS A 1 67 ? 6.282 -1.402 -6.715 1.00 10.00 67 LYS A O 19
ATOM 23313 N N . LEU A 1 68 ? 6.746 -0.170 -4.868 1.00 10.00 68 LEU A N 19
ATOM 23314 C CA . LEU A 1 68 ? 5.506 0.568 -4.743 1.00 10.00 68 LEU A CA 19
ATOM 23315 C C . LEU A 1 68 ? 5.822 2.047 -4.930 1.00 10.00 68 LEU A C 19
ATOM 23316 O O . LEU A 1 68 ? 6.860 2.521 -4.465 1.00 10.00 68 LEU A O 19
ATOM 23332 N N . LYS A 1 69 ? 4.913 2.781 -5.564 1.00 10.00 69 LYS A N 19
ATOM 23333 C CA . LYS A 1 69 ? 4.965 4.226 -5.671 1.00 10.00 69 LYS A CA 19
ATOM 23334 C C . LYS A 1 69 ? 3.547 4.762 -5.698 1.00 10.00 69 LYS A C 19
ATOM 23335 O O . LYS A 1 69 ? 2.648 4.026 -6.082 1.00 10.00 69 LYS A O 19
ATOM 23354 N N . LEU A 1 70 ? 3.346 6.015 -5.284 1.00 10.00 70 LEU A N 19
ATOM 23355 C CA . LEU A 1 70 ? 2.031 6.638 -5.340 1.00 10.00 70 LEU A CA 19
ATOM 23356 C C . LEU A 1 70 ? 1.590 6.753 -6.796 1.00 10.00 70 LEU A C 19
ATOM 23357 O O . LEU A 1 70 ? 2.423 6.809 -7.700 1.00 10.00 70 LEU A O 19
ATOM 23373 N N . LYS A 1 71 ? 0.282 6.856 -6.997 1.00 10.00 71 LYS A N 19
ATOM 23374 C CA . LYS A 1 71 ? -0.338 7.160 -8.262 1.00 10.00 71 LYS A CA 19
ATOM 23375 C C . LYS A 1 71 ? -0.957 8.556 -8.160 1.00 10.00 71 LYS A C 19
ATOM 23376 O O . LYS A 1 71 ? -0.476 9.477 -8.815 1.00 10.00 71 LYS A O 19
ATOM 23395 N N . GLY A 1 72 ? -1.996 8.732 -7.337 1.00 10.00 72 GLY A N 19
ATOM 23396 C CA . GLY A 1 72 ? -2.566 10.055 -7.097 1.00 10.00 72 GLY A CA 19
ATOM 23397 C C . GLY A 1 72 ? -3.969 9.998 -6.499 1.00 10.00 72 GLY A C 19
ATOM 23398 O O . GLY A 1 72 ? -4.867 10.679 -6.987 1.00 10.00 72 GLY A O 19
ATOM 23402 N N . GLU A 1 73 ? -4.132 9.204 -5.434 1.00 10.00 73 GLU A N 19
ATOM 23403 C CA . GLU A 1 73 ? -5.394 9.003 -4.730 1.00 10.00 73 GLU A CA 19
ATOM 23404 C C . GLU A 1 73 ? -6.456 8.332 -5.607 1.00 10.00 73 GLU A C 19
ATOM 23405 O O . GLU A 1 73 ? -6.259 8.132 -6.803 1.00 10.00 73 GLU A O 19
ATOM 23417 N N . GLN A 1 74 ? -7.568 7.939 -4.980 1.00 10.00 74 GLN A N 19
ATOM 23418 C CA . GLN A 1 74 ? -8.655 7.241 -5.654 1.00 10.00 74 GLN A CA 19
ATOM 23419 C C . GLN A 1 74 ? -9.631 8.232 -6.299 1.00 10.00 74 GLN A C 19
ATOM 23420 O O . GLN A 1 74 ? -9.958 9.262 -5.708 1.00 10.00 74 GLN A O 19
ATOM 23434 N N . ASP A 1 75 ? -10.133 7.901 -7.494 1.00 10.00 75 ASP A N 19
ATOM 23435 C CA . ASP A 1 75 ? -11.094 8.715 -8.245 1.00 10.00 75 ASP A CA 19
ATOM 23436 C C . ASP A 1 75 ? -12.477 8.728 -7.573 1.00 10.00 75 ASP A C 19
ATOM 23437 O O . ASP A 1 75 ? -13.445 8.170 -8.088 1.00 10.00 75 ASP A O 19
ATOM 23446 N N . SER A 1 76 ? -12.589 9.384 -6.416 1.00 10.00 76 SER A N 19
ATOM 23447 C CA . SER A 1 76 ? -13.847 9.562 -5.699 1.00 10.00 76 SER A CA 19
ATOM 23448 C C . SER A 1 76 ? -14.574 10.820 -6.172 1.00 10.00 76 SER A C 19
ATOM 23449 O O . SER A 1 76 ? -14.188 11.929 -5.813 1.00 10.00 76 SER A O 19
ATOM 23457 N N . ILE A 1 77 ? -15.650 10.639 -6.942 1.00 10.00 77 ILE A N 19
ATOM 23458 C CA . ILE A 1 77 ? -16.509 11.727 -7.407 1.00 10.00 77 ILE A CA 19
ATOM 23459 C C . ILE A 1 77 ? -17.492 12.166 -6.309 1.00 10.00 77 ILE A C 19
ATOM 23460 O O . ILE A 1 77 ? -17.999 13.285 -6.321 1.00 10.00 77 ILE A O 19
ATOM 23476 N N . GLU A 1 78 ? -17.762 11.269 -5.363 1.00 10.00 78 GLU A N 19
ATOM 23477 C CA . GLU A 1 78 ? -18.693 11.482 -4.261 1.00 10.00 78 GLU A CA 19
ATOM 23478 C C . GLU A 1 78 ? -18.239 12.662 -3.390 1.00 10.00 78 GLU A C 19
ATOM 23479 O O . GLU A 1 78 ? -17.046 12.822 -3.136 1.00 10.00 78 GLU A O 19
ATOM 23491 N N . GLY A 1 79 ? -19.189 13.477 -2.919 1.00 10.00 79 GLY A N 19
ATOM 23492 C CA . GLY A 1 79 ? -18.926 14.627 -2.071 1.00 10.00 79 GLY A CA 19
ATOM 23493 C C . GLY A 1 79 ? -20.239 15.353 -1.782 1.00 10.00 79 GLY A C 19
ATOM 23494 O O . GLY A 1 79 ? -21.309 14.810 -2.058 1.00 10.00 79 GLY A O 19
ATOM 23498 N N . ARG A 1 80 ? -20.144 16.572 -1.246 1.00 10.00 80 ARG A N 19
ATOM 23499 C CA . ARG A 1 80 ? -21.227 17.539 -1.182 1.00 10.00 80 ARG A CA 19
ATOM 23500 C C . ARG A 1 80 ? -20.844 18.627 -2.181 1.00 10.00 80 ARG A C 19
ATOM 23501 O O . ARG A 1 80 ? -19.625 18.907 -2.241 1.00 10.00 80 ARG A O 19
ATOM 23523 N N . VAL A 1 1 ? -8.052 13.596 10.055 1.00 10.00 1 VAL A N 20
ATOM 23524 C CA . VAL A 1 1 ? -8.532 12.210 9.955 1.00 10.00 1 VAL A CA 20
ATOM 23525 C C . VAL A 1 1 ? -7.619 11.518 8.940 1.00 10.00 1 VAL A C 20
ATOM 23526 O O . VAL A 1 1 ? -6.521 12.036 8.744 1.00 10.00 1 VAL A O 20
ATOM 23541 N N . THR A 1 2 ? -8.013 10.397 8.339 1.00 10.00 2 THR A N 20
ATOM 23542 C CA . THR A 1 2 ? -7.224 9.628 7.399 1.00 10.00 2 THR A CA 20
ATOM 23543 C C . THR A 1 2 ? -7.562 10.055 5.964 1.00 10.00 2 THR A C 20
ATOM 23544 O O . THR A 1 2 ? -8.636 10.599 5.715 1.00 10.00 2 THR A O 20
ATOM 23555 N N . GLU A 1 3 ? -6.622 9.836 5.044 1.00 10.00 3 GLU A N 20
ATOM 23556 C CA . GLU A 1 3 ? -6.621 10.306 3.667 1.00 10.00 3 GLU A CA 20
ATOM 23557 C C . GLU A 1 3 ? -6.353 9.113 2.746 1.00 10.00 3 GLU A C 20
ATOM 23558 O O . GLU A 1 3 ? -5.639 8.186 3.135 1.00 10.00 3 GLU A O 20
ATOM 23570 N N . LYS A 1 4 ? -6.966 9.121 1.557 1.00 10.00 4 LYS A N 20
ATOM 23571 C CA . LYS A 1 4 ? -7.117 7.953 0.701 1.00 10.00 4 LYS A CA 20
ATOM 23572 C C . LYS A 1 4 ? -6.264 8.042 -0.573 1.00 10.00 4 LYS A C 20
ATOM 23573 O O . LYS A 1 4 ? -6.633 8.702 -1.545 1.00 10.00 4 LYS A O 20
ATOM 23592 N N . ALA A 1 5 ? -5.122 7.356 -0.551 1.00 10.00 5 ALA A N 20
ATOM 23593 C CA . ALA A 1 5 ? -4.045 7.454 -1.525 1.00 10.00 5 ALA A CA 20
ATOM 23594 C C . ALA A 1 5 ? -3.943 6.157 -2.335 1.00 10.00 5 ALA A C 20
ATOM 23595 O O . ALA A 1 5 ? -4.322 5.097 -1.829 1.00 10.00 5 ALA A O 20
ATOM 23602 N N . GLU A 1 6 ? -3.420 6.222 -3.570 1.00 10.00 6 GLU A N 20
ATOM 23603 C CA . GLU A 1 6 ? -3.310 5.073 -4.451 1.00 10.00 6 GLU A CA 20
ATOM 23604 C C . GLU A 1 6 ? -1.894 4.980 -4.970 1.00 10.00 6 GLU A C 20
ATOM 23605 O O . GLU A 1 6 ? -1.247 6.008 -5.164 1.00 10.00 6 GLU A O 20
ATOM 23617 N N . PHE A 1 7 ? -1.453 3.744 -5.208 1.00 10.00 7 PHE A N 20
ATOM 23618 C CA . PHE A 1 7 ? -0.080 3.404 -5.535 1.00 10.00 7 PHE A CA 20
ATOM 23619 C C . PHE A 1 7 ? -0.071 2.349 -6.641 1.00 10.00 7 PHE A C 20
ATOM 23620 O O . PHE A 1 7 ? -0.886 1.428 -6.603 1.00 10.00 7 PHE A O 20
ATOM 23637 N N . ASP A 1 8 ? 0.831 2.494 -7.617 1.00 10.00 8 ASP A N 20
ATOM 23638 C CA . ASP A 1 8 ? 0.870 1.681 -8.836 1.00 10.00 8 ASP A CA 20
ATOM 23639 C C . ASP A 1 8 ? 1.967 0.611 -8.667 1.00 10.00 8 ASP A C 20
ATOM 23640 O O . ASP A 1 8 ? 3.076 0.954 -8.251 1.00 10.00 8 ASP A O 20
ATOM 23649 N N . ILE A 1 9 ? 1.648 -0.680 -8.855 1.00 10.00 9 ILE A N 20
ATOM 23650 C CA . ILE A 1 9 ? 2.467 -1.812 -8.418 1.00 10.00 9 ILE A CA 20
ATOM 23651 C C . ILE A 1 9 ? 3.201 -2.465 -9.583 1.00 10.00 9 ILE A C 20
ATOM 23652 O O . ILE A 1 9 ? 2.566 -2.917 -10.533 1.00 10.00 9 ILE A O 20
ATOM 23668 N N . GLU A 1 10 ? 4.522 -2.606 -9.453 1.00 10.00 10 GLU A N 20
ATOM 23669 C CA . GLU A 1 10 ? 5.336 -3.418 -10.335 1.00 10.00 10 GLU A CA 20
ATOM 23670 C C . GLU A 1 10 ? 5.873 -4.611 -9.538 1.00 10.00 10 GLU A C 20
ATOM 23671 O O . GLU A 1 10 ? 6.861 -4.470 -8.814 1.00 10.00 10 GLU A O 20
ATOM 23683 N N . GLY A 1 11 ? 5.227 -5.778 -9.661 1.00 10.00 11 GLY A N 20
ATOM 23684 C CA . GLY A 1 11 ? 5.733 -7.029 -9.116 1.00 10.00 11 GLY A CA 20
ATOM 23685 C C . GLY A 1 11 ? 4.621 -8.034 -8.811 1.00 10.00 11 GLY A C 20
ATOM 23686 O O . GLY A 1 11 ? 4.090 -8.664 -9.722 1.00 10.00 11 GLY A O 20
ATOM 23690 N N . MET A 1 12 ? 4.307 -8.237 -7.527 1.00 10.00 12 MET A N 20
ATOM 23691 C CA . MET A 1 12 ? 3.438 -9.320 -7.081 1.00 10.00 12 MET A CA 20
ATOM 23692 C C . MET A 1 12 ? 1.974 -8.881 -7.042 1.00 10.00 12 MET A C 20
ATOM 23693 O O . MET A 1 12 ? 1.482 -8.418 -6.013 1.00 10.00 12 MET A O 20
ATOM 23707 N N . THR A 1 13 ? 1.271 -9.062 -8.156 1.00 10.00 13 THR A N 20
ATOM 23708 C CA . THR A 1 13 ? -0.071 -8.561 -8.395 1.00 10.00 13 THR A CA 20
ATOM 23709 C C . THR A 1 13 ? -1.026 -9.735 -8.639 1.00 10.00 13 THR A C 20
ATOM 23710 O O . THR A 1 13 ? -1.689 -9.823 -9.668 1.00 10.00 13 THR A O 20
ATOM 23721 N N . CYS A 1 14 ? -1.087 -10.651 -7.668 1.00 10.00 14 CYS A N 20
ATOM 23722 C CA . CYS A 1 14 ? -1.817 -11.910 -7.793 1.00 10.00 14 CYS A CA 20
ATOM 23723 C C . CYS A 1 14 ? -3.020 -11.898 -6.855 1.00 10.00 14 CYS A C 20
ATOM 23724 O O . CYS A 1 14 ? -4.107 -11.507 -7.261 1.00 10.00 14 CYS A O 20
ATOM 23732 N N . ALA A 1 15 ? -2.831 -12.319 -5.599 1.00 10.00 15 ALA A N 20
ATOM 23733 C CA . ALA A 1 15 ? -3.885 -12.391 -4.591 1.00 10.00 15 ALA A CA 20
ATOM 23734 C C . ALA A 1 15 ? -3.276 -12.684 -3.224 1.00 10.00 15 ALA A C 20
ATOM 23735 O O . ALA A 1 15 ? -3.412 -11.897 -2.292 1.00 10.00 15 ALA A O 20
ATOM 23742 N N . ALA A 1 16 ? -2.558 -13.803 -3.105 1.00 10.00 16 ALA A N 20
ATOM 23743 C CA . ALA A 1 16 ? -1.962 -14.219 -1.848 1.00 10.00 16 ALA A CA 20
ATOM 23744 C C . ALA A 1 16 ? -0.899 -13.203 -1.456 1.00 10.00 16 ALA A C 20
ATOM 23745 O O . ALA A 1 16 ? -0.762 -12.837 -0.291 1.00 10.00 16 ALA A O 20
ATOM 23752 N N . CYS A 1 17 ? -0.145 -12.745 -2.457 1.00 10.00 17 CYS A N 20
ATOM 23753 C CA . CYS A 1 17 ? 0.909 -11.777 -2.235 1.00 10.00 17 CYS A CA 20
ATOM 23754 C C . CYS A 1 17 ? 0.309 -10.395 -1.977 1.00 10.00 17 CYS A C 20
ATOM 23755 O O . CYS A 1 17 ? 0.688 -9.718 -1.026 1.00 10.00 17 CYS A O 20
ATOM 23763 N N . ALA A 1 18 ? -0.672 -9.998 -2.792 1.00 10.00 18 ALA A N 20
ATOM 23764 C CA . ALA A 1 18 ? -1.489 -8.808 -2.558 1.00 10.00 18 ALA A CA 20
ATOM 23765 C C . ALA A 1 18 ? -1.948 -8.726 -1.088 1.00 10.00 18 ALA A C 20
ATOM 23766 O O . ALA A 1 18 ? -1.708 -7.734 -0.401 1.00 10.00 18 ALA A O 20
ATOM 23773 N N . ASN A 1 19 ? -2.539 -9.807 -0.573 1.00 10.00 19 ASN A N 20
ATOM 23774 C CA . ASN A 1 19 ? -2.954 -9.897 0.835 1.00 10.00 19 ASN A CA 20
ATOM 23775 C C . ASN A 1 19 ? -1.816 -9.566 1.818 1.00 10.00 19 ASN A C 20
ATOM 23776 O O . ASN A 1 19 ? -2.043 -9.074 2.921 1.00 10.00 19 ASN A O 20
ATOM 23787 N N . ARG A 1 20 ? -0.573 -9.851 1.437 1.00 10.00 20 ARG A N 20
ATOM 23788 C CA . ARG A 1 20 ? 0.588 -9.617 2.268 1.00 10.00 20 ARG A CA 20
ATOM 23789 C C . ARG A 1 20 ? 0.863 -8.114 2.344 1.00 10.00 20 ARG A C 20
ATOM 23790 O O . ARG A 1 20 ? 1.229 -7.611 3.410 1.00 10.00 20 ARG A O 20
ATOM 23811 N N . ILE A 1 21 ? 0.643 -7.389 1.234 1.00 10.00 21 ILE A N 20
ATOM 23812 C CA . ILE A 1 21 ? 0.721 -5.935 1.264 1.00 10.00 21 ILE A CA 20
ATOM 23813 C C . ILE A 1 21 ? -0.264 -5.407 2.302 1.00 10.00 21 ILE A C 20
ATOM 23814 O O . ILE A 1 21 ? 0.139 -4.595 3.125 1.00 10.00 21 ILE A O 20
ATOM 23830 N N . GLU A 1 22 ? -1.520 -5.874 2.290 1.00 10.00 22 GLU A N 20
ATOM 23831 C CA . GLU A 1 22 ? -2.543 -5.405 3.224 1.00 10.00 22 GLU A CA 20
ATOM 23832 C C . GLU A 1 22 ? -2.024 -5.389 4.663 1.00 10.00 22 GLU A C 20
ATOM 23833 O O . GLU A 1 22 ? -2.199 -4.410 5.379 1.00 10.00 22 GLU A O 20
ATOM 23845 N N . LYS A 1 23 ? -1.375 -6.472 5.096 1.00 10.00 23 LYS A N 20
ATOM 23846 C CA . LYS A 1 23 ? -0.882 -6.612 6.454 1.00 10.00 23 LYS A CA 20
ATOM 23847 C C . LYS A 1 23 ? 0.335 -5.709 6.673 1.00 10.00 23 LYS A C 20
ATOM 23848 O O . LYS A 1 23 ? 0.399 -4.965 7.651 1.00 10.00 23 LYS A O 20
ATOM 23867 N N . ARG A 1 24 ? 1.304 -5.765 5.755 1.00 10.00 24 ARG A N 20
ATOM 23868 C CA . ARG A 1 24 ? 2.481 -4.903 5.805 1.00 10.00 24 ARG A CA 20
ATOM 23869 C C . ARG A 1 24 ? 2.120 -3.417 5.886 1.00 10.00 24 ARG A C 20
ATOM 23870 O O . ARG A 1 24 ? 2.767 -2.678 6.626 1.00 10.00 24 ARG A O 20
ATOM 23891 N N . LEU A 1 25 ? 1.113 -2.992 5.127 1.00 10.00 25 LEU A N 20
ATOM 23892 C CA . LEU A 1 25 ? 0.549 -1.655 5.166 1.00 10.00 25 LEU A CA 20
ATOM 23893 C C . LEU A 1 25 ? -0.182 -1.450 6.484 1.00 10.00 25 LEU A C 20
ATOM 23894 O O . LEU A 1 25 ? 0.097 -0.490 7.185 1.00 10.00 25 LEU A O 20
ATOM 23910 N N . ASN A 1 26 ? -1.099 -2.347 6.853 1.00 10.00 26 ASN A N 20
ATOM 23911 C CA . ASN A 1 26 ? -1.841 -2.239 8.106 1.00 10.00 26 ASN A CA 20
ATOM 23912 C C . ASN A 1 26 ? -0.912 -2.105 9.310 1.00 10.00 26 ASN A C 20
ATOM 23913 O O . ASN A 1 26 ? -1.353 -1.649 10.360 1.00 10.00 26 ASN A O 20
ATOM 23924 N N . LYS A 1 27 ? 0.364 -2.493 9.190 1.00 10.00 27 LYS A N 20
ATOM 23925 C CA . LYS A 1 27 ? 1.321 -2.235 10.244 1.00 10.00 27 LYS A CA 20
ATOM 23926 C C . LYS A 1 27 ? 1.482 -0.740 10.583 1.00 10.00 27 LYS A C 20
ATOM 23927 O O . LYS A 1 27 ? 1.900 -0.433 11.698 1.00 10.00 27 LYS A O 20
ATOM 23946 N N . ILE A 1 28 ? 1.226 0.183 9.644 1.00 10.00 28 ILE A N 20
ATOM 23947 C CA . ILE A 1 28 ? 1.226 1.615 9.914 1.00 10.00 28 ILE A CA 20
ATOM 23948 C C . ILE A 1 28 ? 0.273 1.895 11.079 1.00 10.00 28 ILE A C 20
ATOM 23949 O O . ILE A 1 28 ? -0.853 1.405 11.086 1.00 10.00 28 ILE A O 20
ATOM 23965 N N . GLU A 1 29 ? 0.696 2.703 12.051 1.00 10.00 29 GLU A N 20
ATOM 23966 C CA . GLU A 1 29 ? -0.154 3.025 13.184 1.00 10.00 29 GLU A CA 20
ATOM 23967 C C . GLU A 1 29 ? -1.331 3.918 12.766 1.00 10.00 29 GLU A C 20
ATOM 23968 O O . GLU A 1 29 ? -2.475 3.621 13.100 1.00 10.00 29 GLU A O 20
ATOM 23980 N N . GLY A 1 30 ? -1.101 4.991 11.999 1.00 10.00 30 GLY A N 20
ATOM 23981 C CA . GLY A 1 30 ? -2.156 5.941 11.679 1.00 10.00 30 GLY A CA 20
ATOM 23982 C C . GLY A 1 30 ? -2.937 5.502 10.452 1.00 10.00 30 GLY A C 20
ATOM 23983 O O . GLY A 1 30 ? -3.183 6.307 9.557 1.00 10.00 30 GLY A O 20
ATOM 23987 N N . VAL A 1 31 ? -3.308 4.226 10.393 1.00 10.00 31 VAL A N 20
ATOM 23988 C CA . VAL A 1 31 ? -3.994 3.645 9.258 1.00 10.00 31 VAL A CA 20
ATOM 23989 C C . VAL A 1 31 ? -5.486 3.583 9.577 1.00 10.00 31 VAL A C 20
ATOM 23990 O O . VAL A 1 31 ? -5.873 3.440 10.735 1.00 10.00 31 VAL A O 20
ATOM 24003 N N . ALA A 1 32 ? -6.318 3.688 8.543 1.00 10.00 32 ALA A N 20
ATOM 24004 C CA . ALA A 1 32 ? -7.729 3.349 8.614 1.00 10.00 32 ALA A CA 20
ATOM 24005 C C . ALA A 1 32 ? -7.920 2.008 7.920 1.00 10.00 32 ALA A C 20
ATOM 24006 O O . ALA A 1 32 ? -8.424 1.066 8.524 1.00 10.00 32 ALA A O 20
ATOM 24013 N N . ASN A 1 33 ? -7.524 1.927 6.645 1.00 10.00 33 ASN A N 20
ATOM 24014 C CA . ASN A 1 33 ? -7.794 0.779 5.794 1.00 10.00 33 ASN A CA 20
ATOM 24015 C C . ASN A 1 33 ? -6.653 0.646 4.787 1.00 10.00 33 ASN A C 20
ATOM 24016 O O . ASN A 1 33 ? -6.002 1.637 4.467 1.00 10.00 33 ASN A O 20
ATOM 24027 N N . ALA A 1 34 ? -6.429 -0.555 4.250 1.00 10.00 34 ALA A N 20
ATOM 24028 C CA . ALA A 1 34 ? -5.522 -0.765 3.120 1.00 10.00 34 ALA A CA 20
ATOM 24029 C C . ALA A 1 34 ? -5.984 -1.896 2.185 1.00 10.00 34 ALA A C 20
ATOM 24030 O O . ALA A 1 34 ? -5.267 -2.880 2.029 1.00 10.00 34 ALA A O 20
ATOM 24037 N N . PRO A 1 35 ? -7.162 -1.776 1.549 1.00 10.00 35 PRO A N 20
ATOM 24038 C CA . PRO A 1 35 ? -7.705 -2.805 0.676 1.00 10.00 35 PRO A CA 20
ATOM 24039 C C . PRO A 1 35 ? -7.020 -2.736 -0.695 1.00 10.00 35 PRO A C 20
ATOM 24040 O O . PRO A 1 35 ? -7.513 -2.076 -1.608 1.00 10.00 35 PRO A O 20
ATOM 24051 N N . VAL A 1 36 ? -5.869 -3.392 -0.852 1.00 10.00 36 VAL A N 20
ATOM 24052 C CA . VAL A 1 36 ? -5.130 -3.368 -2.104 1.00 10.00 36 VAL A CA 20
ATOM 24053 C C . VAL A 1 36 ? -5.848 -4.193 -3.179 1.00 10.00 36 VAL A C 20
ATOM 24054 O O . VAL A 1 36 ? -6.565 -5.140 -2.856 1.00 10.00 36 VAL A O 20
ATOM 24067 N N . ASN A 1 37 ? -5.642 -3.864 -4.460 1.00 10.00 37 ASN A N 20
ATOM 24068 C CA . ASN A 1 37 ? -6.357 -4.541 -5.538 1.00 10.00 37 ASN A CA 20
ATOM 24069 C C . ASN A 1 37 ? -5.535 -5.703 -6.086 1.00 10.00 37 ASN A C 20
ATOM 24070 O O . ASN A 1 37 ? -4.386 -5.530 -6.488 1.00 10.00 37 ASN A O 20
ATOM 24081 N N . PHE A 1 38 ? -6.144 -6.887 -6.140 1.00 10.00 38 PHE A N 20
ATOM 24082 C CA . PHE A 1 38 ? -5.508 -8.149 -6.497 1.00 10.00 38 PHE A CA 20
ATOM 24083 C C . PHE A 1 38 ? -5.907 -8.577 -7.912 1.00 10.00 38 PHE A C 20
ATOM 24084 O O . PHE A 1 38 ? -6.472 -9.649 -8.107 1.00 10.00 38 PHE A O 20
ATOM 24101 N N . ALA A 1 39 ? -5.595 -7.727 -8.895 1.00 10.00 39 ALA A N 20
ATOM 24102 C CA . ALA A 1 39 ? -5.715 -8.005 -10.325 1.00 10.00 39 ALA A CA 20
ATOM 24103 C C . ALA A 1 39 ? -5.418 -6.738 -11.125 1.00 10.00 39 ALA A C 20
ATOM 24104 O O . ALA A 1 39 ? -4.867 -6.801 -12.218 1.00 10.00 39 ALA A O 20
ATOM 24111 N N . LEU A 1 40 ? -5.833 -5.588 -10.584 1.00 10.00 40 LEU A N 20
ATOM 24112 C CA . LEU A 1 40 ? -5.788 -4.303 -11.271 1.00 10.00 40 LEU A CA 20
ATOM 24113 C C . LEU A 1 40 ? -4.404 -3.663 -11.151 1.00 10.00 40 LEU A C 20
ATOM 24114 O O . LEU A 1 40 ? -4.104 -2.704 -11.857 1.00 10.00 40 LEU A O 20
ATOM 24130 N N . GLU A 1 41 ? -3.592 -4.196 -10.233 1.00 10.00 41 GLU A N 20
ATOM 24131 C CA . GLU A 1 41 ? -2.175 -3.897 -10.074 1.00 10.00 41 GLU A CA 20
ATOM 24132 C C . GLU A 1 41 ? -1.979 -2.533 -9.405 1.00 10.00 41 GLU A C 20
ATOM 24133 O O . GLU A 1 41 ? -1.053 -1.785 -9.722 1.00 10.00 41 GLU A O 20
ATOM 24145 N N . THR A 1 42 ? -2.852 -2.239 -8.435 1.00 10.00 42 THR A N 20
ATOM 24146 C CA . THR A 1 42 ? -2.893 -0.989 -7.699 1.00 10.00 42 THR A CA 20
ATOM 24147 C C . THR A 1 42 ? -3.115 -1.282 -6.218 1.00 10.00 42 THR A C 20
ATOM 24148 O O . THR A 1 42 ? -4.042 -2.012 -5.867 1.00 10.00 42 THR A O 20
ATOM 24159 N N . VAL A 1 43 ? -2.316 -0.674 -5.353 1.00 10.00 43 VAL A N 20
ATOM 24160 C CA . VAL A 1 43 ? -2.569 -0.635 -3.918 1.00 10.00 43 VAL A CA 20
ATOM 24161 C C . VAL A 1 43 ? -3.366 0.631 -3.624 1.00 10.00 43 VAL A C 20
ATOM 24162 O O . VAL A 1 43 ? -3.099 1.677 -4.214 1.00 10.00 43 VAL A O 20
ATOM 24175 N N . THR A 1 44 ? -4.305 0.527 -2.685 1.00 10.00 44 THR A N 20
ATOM 24176 C CA . THR A 1 44 ? -5.145 1.609 -2.219 1.00 10.00 44 THR A CA 20
ATOM 24177 C C . THR A 1 44 ? -5.014 1.647 -0.702 1.00 10.00 44 THR A C 20
ATOM 24178 O O . THR A 1 44 ? -5.232 0.622 -0.058 1.00 10.00 44 THR A O 20
ATOM 24189 N N . VAL A 1 45 ? -4.636 2.799 -0.138 1.00 10.00 45 VAL A N 20
ATOM 24190 C CA . VAL A 1 45 ? -4.459 2.962 1.295 1.00 10.00 45 VAL A CA 20
ATOM 24191 C C . VAL A 1 45 ? -5.318 4.115 1.775 1.00 10.00 45 VAL A C 20
ATOM 24192 O O . VAL A 1 45 ? -5.403 5.138 1.104 1.00 10.00 45 VAL A O 20
ATOM 24205 N N . GLU A 1 46 ? -5.910 3.949 2.953 1.00 10.00 46 GLU A N 20
ATOM 24206 C CA . GLU A 1 46 ? -6.527 5.008 3.722 1.00 10.00 46 GLU A CA 20
ATOM 24207 C C . GLU A 1 46 ? -5.722 5.151 5.009 1.00 10.00 46 GLU A C 20
ATOM 24208 O O . GLU A 1 46 ? -5.792 4.276 5.875 1.00 10.00 46 GLU A O 20
ATOM 24220 N N . TYR A 1 47 ? -4.931 6.222 5.125 1.00 10.00 47 TYR A N 20
ATOM 24221 C CA . TYR A 1 47 ? -4.099 6.472 6.293 1.00 10.00 47 TYR A CA 20
ATOM 24222 C C . TYR A 1 47 ? -3.930 7.967 6.489 1.00 10.00 47 TYR A C 20
ATOM 24223 O O . TYR A 1 47 ? -4.109 8.747 5.559 1.00 10.00 47 TYR A O 20
ATOM 24241 N N . ASN A 1 48 ? -3.590 8.367 7.707 1.00 10.00 48 ASN A N 20
ATOM 24242 C CA . ASN A 1 48 ? -3.355 9.767 8.026 1.00 10.00 48 ASN A CA 20
ATOM 24243 C C . ASN A 1 48 ? -1.890 10.121 7.772 1.00 10.00 48 ASN A C 20
ATOM 24244 O O . ASN A 1 48 ? -1.005 9.433 8.283 1.00 10.00 48 ASN A O 20
ATOM 24255 N N . PRO A 1 49 ? -1.596 11.188 7.009 1.00 10.00 49 PRO A N 20
ATOM 24256 C CA . PRO A 1 49 ? -0.243 11.697 6.868 1.00 10.00 49 PRO A CA 20
ATOM 24257 C C . PRO A 1 49 ? 0.137 12.459 8.142 1.00 10.00 49 PRO A C 20
ATOM 24258 O O . PRO A 1 49 ? 0.426 13.652 8.101 1.00 10.00 49 PRO A O 20
ATOM 24269 N N . LYS A 1 50 ? 0.127 11.760 9.281 1.00 10.00 50 LYS A N 20
ATOM 24270 C CA . LYS A 1 50 ? 0.596 12.273 10.558 1.00 10.00 50 LYS A CA 20
ATOM 24271 C C . LYS A 1 50 ? 1.535 11.212 11.133 1.00 10.00 50 LYS A C 20
ATOM 24272 O O . LYS A 1 50 ? 2.669 11.514 11.494 1.00 10.00 50 LYS A O 20
ATOM 24291 N N . GLU A 1 51 ? 1.050 9.969 11.208 1.00 10.00 51 GLU A N 20
ATOM 24292 C CA . GLU A 1 51 ? 1.731 8.892 11.910 1.00 10.00 51 GLU A CA 20
ATOM 24293 C C . GLU A 1 51 ? 2.792 8.247 11.005 1.00 10.00 51 GLU A C 20
ATOM 24294 O O . GLU A 1 51 ? 3.905 7.968 11.444 1.00 10.00 51 GLU A O 20
ATOM 24306 N N . ALA A 1 52 ? 2.443 8.006 9.735 1.00 10.00 52 ALA A N 20
ATOM 24307 C CA . ALA A 1 52 ? 3.321 7.425 8.723 1.00 10.00 52 ALA A CA 20
ATOM 24308 C C . ALA A 1 52 ? 3.200 8.232 7.435 1.00 10.00 52 ALA A C 20
ATOM 24309 O O . ALA A 1 52 ? 2.549 9.276 7.409 1.00 10.00 52 ALA A O 20
ATOM 24316 N N . SER A 1 53 ? 3.839 7.756 6.366 1.00 10.00 53 SER A N 20
ATOM 24317 C CA . SER A 1 53 ? 3.858 8.432 5.084 1.00 10.00 53 SER A CA 20
ATOM 24318 C C . SER A 1 53 ? 3.869 7.407 3.959 1.00 10.00 53 SER A C 20
ATOM 24319 O O . SER A 1 53 ? 4.174 6.230 4.159 1.00 10.00 53 SER A O 20
ATOM 24327 N N . VAL A 1 54 ? 3.611 7.896 2.748 1.00 10.00 54 VAL A N 20
ATOM 24328 C CA . VAL A 1 54 ? 3.823 7.144 1.529 1.00 10.00 54 VAL A CA 20
ATOM 24329 C C . VAL A 1 54 ? 5.220 6.524 1.491 1.00 10.00 54 VAL A C 20
ATOM 24330 O O . VAL A 1 54 ? 5.363 5.368 1.106 1.00 10.00 54 VAL A O 20
ATOM 24343 N N . SER A 1 55 ? 6.245 7.267 1.917 1.00 10.00 55 SER A N 20
ATOM 24344 C CA . SER A 1 55 ? 7.615 6.790 1.994 1.00 10.00 55 SER A CA 20
ATOM 24345 C C . SER A 1 55 ? 7.741 5.530 2.856 1.00 10.00 55 SER A C 20
ATOM 24346 O O . SER A 1 55 ? 8.443 4.594 2.456 1.00 10.00 55 SER A O 20
ATOM 24354 N N . ASP A 1 56 ? 7.079 5.512 4.018 1.00 10.00 56 ASP A N 20
ATOM 24355 C CA . ASP A 1 56 ? 7.100 4.368 4.923 1.00 10.00 56 ASP A CA 20
ATOM 24356 C C . ASP A 1 56 ? 6.466 3.168 4.229 1.00 10.00 56 ASP A C 20
ATOM 24357 O O . ASP A 1 56 ? 7.092 2.125 4.058 1.00 10.00 56 ASP A O 20
ATOM 24366 N N . LEU A 1 57 ? 5.224 3.321 3.783 1.00 10.00 57 LEU A N 20
ATOM 24367 C CA . LEU A 1 57 ? 4.494 2.169 3.274 1.00 10.00 57 LEU A CA 20
ATOM 24368 C C . LEU A 1 57 ? 5.118 1.662 1.970 1.00 10.00 57 LEU A C 20
ATOM 24369 O O . LEU A 1 57 ? 5.336 0.464 1.792 1.00 10.00 57 LEU A O 20
ATOM 24385 N N . LYS A 1 58 ? 5.514 2.583 1.093 1.00 10.00 58 LYS A N 20
ATOM 24386 C CA . LYS A 1 58 ? 6.492 2.314 0.042 1.00 10.00 58 LYS A CA 20
ATOM 24387 C C . LYS A 1 58 ? 7.636 1.423 0.523 1.00 10.00 58 LYS A C 20
ATOM 24388 O O . LYS A 1 58 ? 7.945 0.435 -0.131 1.00 10.00 58 LYS A O 20
ATOM 24407 N N . GLU A 1 59 ? 8.299 1.774 1.627 1.00 10.00 59 GLU A N 20
ATOM 24408 C CA . GLU A 1 59 ? 9.389 0.976 2.157 1.00 10.00 59 GLU A CA 20
ATOM 24409 C C . GLU A 1 59 ? 8.892 -0.425 2.487 1.00 10.00 59 GLU A C 20
ATOM 24410 O O . GLU A 1 59 ? 9.545 -1.417 2.165 1.00 10.00 59 GLU A O 20
ATOM 24422 N N . ALA A 1 60 ? 7.710 -0.498 3.104 1.00 10.00 60 ALA A N 20
ATOM 24423 C CA . ALA A 1 60 ? 7.124 -1.765 3.481 1.00 10.00 60 ALA A CA 20
ATOM 24424 C C . ALA A 1 60 ? 7.091 -2.711 2.279 1.00 10.00 60 ALA A C 20
ATOM 24425 O O . ALA A 1 60 ? 7.511 -3.869 2.377 1.00 10.00 60 ALA A O 20
ATOM 24432 N N . VAL A 1 61 ? 6.630 -2.181 1.146 1.00 10.00 61 VAL A N 20
ATOM 24433 C CA . VAL A 1 61 ? 6.601 -2.877 -0.132 1.00 10.00 61 VAL A CA 20
ATOM 24434 C C . VAL A 1 61 ? 8.006 -3.124 -0.701 1.00 10.00 61 VAL A C 20
ATOM 24435 O O . VAL A 1 61 ? 8.330 -4.249 -1.080 1.00 10.00 61 VAL A O 20
ATOM 24448 N N . ASP A 1 62 ? 8.872 -2.109 -0.716 1.00 10.00 62 ASP A N 20
ATOM 24449 C CA . ASP A 1 62 ? 10.199 -2.235 -1.309 1.00 10.00 62 ASP A CA 20
ATOM 24450 C C . ASP A 1 62 ? 10.955 -3.370 -0.611 1.00 10.00 62 ASP A C 20
ATOM 24451 O O . ASP A 1 62 ? 11.684 -4.137 -1.238 1.00 10.00 62 ASP A O 20
ATOM 24460 N N . LYS A 1 63 ? 10.721 -3.516 0.698 1.00 10.00 63 LYS A N 20
ATOM 24461 C CA . LYS A 1 63 ? 11.342 -4.548 1.506 1.00 10.00 63 LYS A CA 20
ATOM 24462 C C . LYS A 1 63 ? 10.648 -5.903 1.346 1.00 10.00 63 LYS A C 20
ATOM 24463 O O . LYS A 1 63 ? 11.302 -6.927 1.550 1.00 10.00 63 LYS A O 20
ATOM 24482 N N . LEU A 1 64 ? 9.343 -5.957 1.044 1.00 10.00 64 LEU A N 20
ATOM 24483 C CA . LEU A 1 64 ? 8.723 -7.184 0.575 1.00 10.00 64 LEU A CA 20
ATOM 24484 C C . LEU A 1 64 ? 9.475 -7.745 -0.636 1.00 10.00 64 LEU A C 20
ATOM 24485 O O . LEU A 1 64 ? 9.707 -8.950 -0.687 1.00 10.00 64 LEU A O 20
ATOM 24501 N N . GLY A 1 65 ? 9.870 -6.883 -1.580 1.00 10.00 65 GLY A N 20
ATOM 24502 C CA . GLY A 1 65 ? 10.760 -7.280 -2.673 1.00 10.00 65 GLY A CA 20
ATOM 24503 C C . GLY A 1 65 ? 10.386 -6.673 -4.023 1.00 10.00 65 GLY A C 20
ATOM 24504 O O . GLY A 1 65 ? 11.174 -6.736 -4.964 1.00 10.00 65 GLY A O 20
ATOM 24508 N N . TYR A 1 66 ? 9.180 -6.119 -4.133 1.00 10.00 66 TYR A N 20
ATOM 24509 C CA . TYR A 1 66 ? 8.647 -5.480 -5.330 1.00 10.00 66 TYR A CA 20
ATOM 24510 C C . TYR A 1 66 ? 8.457 -4.004 -5.008 1.00 10.00 66 TYR A C 20
ATOM 24511 O O . TYR A 1 66 ? 8.417 -3.648 -3.835 1.00 10.00 66 TYR A O 20
ATOM 24529 N N . LYS A 1 67 ? 8.388 -3.135 -6.017 1.00 10.00 67 LYS A N 20
ATOM 24530 C CA . LYS A 1 67 ? 8.391 -1.702 -5.796 1.00 10.00 67 LYS A CA 20
ATOM 24531 C C . LYS A 1 67 ? 6.979 -1.126 -5.799 1.00 10.00 67 LYS A C 20
ATOM 24532 O O . LYS A 1 67 ? 6.035 -1.729 -6.309 1.00 10.00 67 LYS A O 20
ATOM 24551 N N . LEU A 1 68 ? 6.868 0.058 -5.193 1.00 10.00 68 LEU A N 20
ATOM 24552 C CA . LEU A 1 68 ? 5.642 0.805 -5.006 1.00 10.00 68 LEU A CA 20
ATOM 24553 C C . LEU A 1 68 ? 5.946 2.263 -5.311 1.00 10.00 68 LEU A C 20
ATOM 24554 O O . LEU A 1 68 ? 7.038 2.740 -4.989 1.00 10.00 68 LEU A O 20
ATOM 24570 N N . LYS A 1 69 ? 4.970 2.989 -5.849 1.00 10.00 69 LYS A N 20
ATOM 24571 C CA . LYS A 1 69 ? 4.995 4.427 -5.891 1.00 10.00 69 LYS A CA 20
ATOM 24572 C C . LYS A 1 69 ? 3.566 4.935 -5.956 1.00 10.00 69 LYS A C 20
ATOM 24573 O O . LYS A 1 69 ? 2.702 4.201 -6.429 1.00 10.00 69 LYS A O 20
ATOM 24592 N N . LEU A 1 70 ? 3.313 6.157 -5.471 1.00 10.00 70 LEU A N 20
ATOM 24593 C CA . LEU A 1 70 ? 1.987 6.743 -5.584 1.00 10.00 70 LEU A CA 20
ATOM 24594 C C . LEU A 1 70 ? 1.584 6.895 -7.045 1.00 10.00 70 LEU A C 20
ATOM 24595 O O . LEU A 1 70 ? 2.419 6.957 -7.948 1.00 10.00 70 LEU A O 20
ATOM 24611 N N . LYS A 1 71 ? 0.275 7.021 -7.217 1.00 10.00 71 LYS A N 20
ATOM 24612 C CA . LYS A 1 71 ? -0.434 7.304 -8.431 1.00 10.00 71 LYS A CA 20
ATOM 24613 C C . LYS A 1 71 ? -1.052 8.690 -8.257 1.00 10.00 71 LYS A C 20
ATOM 24614 O O . LYS A 1 71 ? -0.789 9.599 -9.040 1.00 10.00 71 LYS A O 20
ATOM 24633 N N . GLY A 1 72 ? -1.876 8.839 -7.217 1.00 10.00 72 GLY A N 20
ATOM 24634 C CA . GLY A 1 72 ? -2.525 10.093 -6.891 1.00 10.00 72 GLY A CA 20
ATOM 24635 C C . GLY A 1 72 ? -3.389 9.914 -5.650 1.00 10.00 72 GLY A C 20
ATOM 24636 O O . GLY A 1 72 ? -2.936 10.184 -4.540 1.00 10.00 72 GLY A O 20
ATOM 24640 N N . GLU A 1 73 ? -4.618 9.428 -5.833 1.00 10.00 73 GLU A N 20
ATOM 24641 C CA . GLU A 1 73 ? -5.640 9.390 -4.805 1.00 10.00 73 GLU A CA 20
ATOM 24642 C C . GLU A 1 73 ? -6.749 8.457 -5.268 1.00 10.00 73 GLU A C 20
ATOM 24643 O O . GLU A 1 73 ? -6.828 8.150 -6.458 1.00 10.00 73 GLU A O 20
ATOM 24655 N N . GLN A 1 74 ? -7.570 7.982 -4.331 1.00 10.00 74 GLN A N 20
ATOM 24656 C CA . GLN A 1 74 ? -8.635 7.055 -4.642 1.00 10.00 74 GLN A CA 20
ATOM 24657 C C . GLN A 1 74 ? -9.681 7.639 -5.591 1.00 10.00 74 GLN A C 20
ATOM 24658 O O . GLN A 1 74 ? -10.101 8.780 -5.419 1.00 10.00 74 GLN A O 20
ATOM 24672 N N . ASP A 1 75 ? -10.131 6.807 -6.540 1.00 10.00 75 ASP A N 20
ATOM 24673 C CA . ASP A 1 75 ? -11.169 7.105 -7.527 1.00 10.00 75 ASP A CA 20
ATOM 24674 C C . ASP A 1 75 ? -12.342 7.852 -6.880 1.00 10.00 75 ASP A C 20
ATOM 24675 O O . ASP A 1 75 ? -12.726 8.944 -7.295 1.00 10.00 75 ASP A O 20
ATOM 24684 N N . SER A 1 76 ? -12.839 7.284 -5.777 1.00 10.00 76 SER A N 20
ATOM 24685 C CA . SER A 1 76 ? -13.867 7.876 -4.930 1.00 10.00 76 SER A CA 20
ATOM 24686 C C . SER A 1 76 ? -15.222 7.938 -5.646 1.00 10.00 76 SER A C 20
ATOM 24687 O O . SER A 1 76 ? -15.414 7.359 -6.712 1.00 10.00 76 SER A O 20
ATOM 24695 N N . ILE A 1 77 ? -16.177 8.624 -5.012 1.00 10.00 77 ILE A N 20
ATOM 24696 C CA . ILE A 1 77 ? -17.516 8.886 -5.540 1.00 10.00 77 ILE A CA 20
ATOM 24697 C C . ILE A 1 77 ? -17.984 10.280 -5.072 1.00 10.00 77 ILE A C 20
ATOM 24698 O O . ILE A 1 77 ? -19.179 10.538 -4.953 1.00 10.00 77 ILE A O 20
ATOM 24714 N N . GLU A 1 78 ? -17.032 11.173 -4.778 1.00 10.00 78 GLU A N 20
ATOM 24715 C CA . GLU A 1 78 ? -17.283 12.479 -4.174 1.00 10.00 78 GLU A CA 20
ATOM 24716 C C . GLU A 1 78 ? -17.884 12.317 -2.764 1.00 10.00 78 GLU A C 20
ATOM 24717 O O . GLU A 1 78 ? -17.816 11.226 -2.196 1.00 10.00 78 GLU A O 20
ATOM 24729 N N . GLY A 1 79 ? -18.408 13.390 -2.157 1.00 10.00 79 GLY A N 20
ATOM 24730 C CA . GLY A 1 79 ? -18.869 13.340 -0.771 1.00 10.00 79 GLY A CA 20
ATOM 24731 C C . GLY A 1 79 ? -19.824 14.484 -0.426 1.00 10.00 79 GLY A C 20
ATOM 24732 O O . GLY A 1 79 ? -20.998 14.431 -0.788 1.00 10.00 79 GLY A O 20
ATOM 24736 N N . ARG A 1 80 ? -19.328 15.492 0.300 1.00 10.00 80 ARG A N 20
ATOM 24737 C CA . ARG A 1 80 ? -19.997 16.780 0.434 1.00 10.00 80 ARG A CA 20
ATOM 24738 C C . ARG A 1 80 ? -19.525 17.652 -0.726 1.00 10.00 80 ARG A C 20
ATOM 24739 O O . ARG A 1 80 ? -20.245 18.628 -1.027 1.00 10.00 80 ARG A O 20
ATOM 24761 N N . VAL A 1 1 ? -9.447 10.119 11.496 1.00 10.00 1 VAL A N 21
ATOM 24762 C CA . VAL A 1 1 ? -9.651 10.382 10.065 1.00 10.00 1 VAL A CA 21
ATOM 24763 C C . VAL A 1 1 ? -8.364 9.976 9.349 1.00 10.00 1 VAL A C 21
ATOM 24764 O O . VAL A 1 1 ? -7.333 9.910 10.017 1.00 10.00 1 VAL A O 21
ATOM 24779 N N . THR A 1 2 ? -8.427 9.666 8.055 1.00 10.00 2 THR A N 21
ATOM 24780 C CA . THR A 1 2 ? -7.309 9.243 7.232 1.00 10.00 2 THR A CA 21
ATOM 24781 C C . THR A 1 2 ? -7.598 9.706 5.799 1.00 10.00 2 THR A C 21
ATOM 24782 O O . THR A 1 2 ? -8.731 10.085 5.504 1.00 10.00 2 THR A O 21
ATOM 24793 N N . GLU A 1 3 ? -6.579 9.681 4.937 1.00 10.00 3 GLU A N 21
ATOM 24794 C CA . GLU A 1 3 ? -6.627 10.063 3.535 1.00 10.00 3 GLU A CA 21
ATOM 24795 C C . GLU A 1 3 ? -6.515 8.829 2.647 1.00 10.00 3 GLU A C 21
ATOM 24796 O O . GLU A 1 3 ? -5.775 7.896 2.964 1.00 10.00 3 GLU A O 21
ATOM 24808 N N . LYS A 1 4 ? -7.231 8.863 1.520 1.00 10.00 4 LYS A N 21
ATOM 24809 C CA . LYS A 1 4 ? -7.177 7.856 0.476 1.00 10.00 4 LYS A CA 21
ATOM 24810 C C . LYS A 1 4 ? -6.077 8.206 -0.524 1.00 10.00 4 LYS A C 21
ATOM 24811 O O . LYS A 1 4 ? -6.204 9.180 -1.261 1.00 10.00 4 LYS A O 21
ATOM 24830 N N . ALA A 1 5 ? -5.035 7.376 -0.581 1.00 10.00 5 ALA A N 21
ATOM 24831 C CA . ALA A 1 5 ? -3.983 7.431 -1.593 1.00 10.00 5 ALA A CA 21
ATOM 24832 C C . ALA A 1 5 ? -3.981 6.149 -2.436 1.00 10.00 5 ALA A C 21
ATOM 24833 O O . ALA A 1 5 ? -4.325 5.082 -1.923 1.00 10.00 5 ALA A O 21
ATOM 24840 N N . GLU A 1 6 ? -3.572 6.245 -3.710 1.00 10.00 6 GLU A N 21
ATOM 24841 C CA . GLU A 1 6 ? -3.334 5.103 -4.594 1.00 10.00 6 GLU A CA 21
ATOM 24842 C C . GLU A 1 6 ? -1.879 5.026 -5.021 1.00 10.00 6 GLU A C 21
ATOM 24843 O O . GLU A 1 6 ? -1.220 6.059 -5.150 1.00 10.00 6 GLU A O 21
ATOM 24855 N N . PHE A 1 7 ? -1.419 3.800 -5.288 1.00 10.00 7 PHE A N 21
ATOM 24856 C CA . PHE A 1 7 ? -0.039 3.492 -5.617 1.00 10.00 7 PHE A CA 21
ATOM 24857 C C . PHE A 1 7 ? 0.016 2.424 -6.709 1.00 10.00 7 PHE A C 21
ATOM 24858 O O . PHE A 1 7 ? -0.737 1.450 -6.650 1.00 10.00 7 PHE A O 21
ATOM 24875 N N . ASP A 1 8 ? 0.911 2.607 -7.685 1.00 10.00 8 ASP A N 21
ATOM 24876 C CA . ASP A 1 8 ? 1.075 1.748 -8.836 1.00 10.00 8 ASP A CA 21
ATOM 24877 C C . ASP A 1 8 ? 2.179 0.733 -8.549 1.00 10.00 8 ASP A C 21
ATOM 24878 O O . ASP A 1 8 ? 3.182 1.070 -7.912 1.00 10.00 8 ASP A O 21
ATOM 24887 N N . ILE A 1 9 ? 1.945 -0.524 -8.943 1.00 10.00 9 ILE A N 21
ATOM 24888 C CA . ILE A 1 9 ? 2.699 -1.688 -8.501 1.00 10.00 9 ILE A CA 21
ATOM 24889 C C . ILE A 1 9 ? 3.559 -2.235 -9.637 1.00 10.00 9 ILE A C 21
ATOM 24890 O O . ILE A 1 9 ? 3.054 -2.446 -10.737 1.00 10.00 9 ILE A O 21
ATOM 24906 N N . GLU A 1 10 ? 4.836 -2.508 -9.357 1.00 10.00 10 GLU A N 21
ATOM 24907 C CA . GLU A 1 10 ? 5.746 -3.163 -10.279 1.00 10.00 10 GLU A CA 21
ATOM 24908 C C . GLU A 1 10 ? 6.271 -4.437 -9.615 1.00 10.00 10 GLU A C 21
ATOM 24909 O O . GLU A 1 10 ? 7.315 -4.406 -8.961 1.00 10.00 10 GLU A O 21
ATOM 24921 N N . GLY A 1 11 ? 5.550 -5.554 -9.780 1.00 10.00 11 GLY A N 21
ATOM 24922 C CA . GLY A 1 11 ? 6.022 -6.877 -9.395 1.00 10.00 11 GLY A CA 21
ATOM 24923 C C . GLY A 1 11 ? 4.872 -7.805 -9.005 1.00 10.00 11 GLY A C 21
ATOM 24924 O O . GLY A 1 11 ? 4.304 -8.473 -9.864 1.00 10.00 11 GLY A O 21
ATOM 24928 N N . MET A 1 12 ? 4.554 -7.897 -7.710 1.00 10.00 12 MET A N 21
ATOM 24929 C CA . MET A 1 12 ? 3.549 -8.835 -7.232 1.00 10.00 12 MET A CA 21
ATOM 24930 C C . MET A 1 12 ? 2.147 -8.417 -7.674 1.00 10.00 12 MET A C 21
ATOM 24931 O O . MET A 1 12 ? 1.773 -7.253 -7.549 1.00 10.00 12 MET A O 21
ATOM 24945 N N . THR A 1 13 ? 1.372 -9.389 -8.163 1.00 10.00 13 THR A N 21
ATOM 24946 C CA . THR A 1 13 ? 0.031 -9.184 -8.684 1.00 10.00 13 THR A CA 21
ATOM 24947 C C . THR A 1 13 ? -0.763 -10.487 -8.514 1.00 10.00 13 THR A C 21
ATOM 24948 O O . THR A 1 13 ? -0.980 -11.237 -9.462 1.00 10.00 13 THR A O 21
ATOM 24959 N N . CYS A 1 14 ? -1.162 -10.808 -7.277 1.00 10.00 14 CYS A N 21
ATOM 24960 C CA . CYS A 1 14 ? -1.917 -12.026 -7.003 1.00 10.00 14 CYS A CA 21
ATOM 24961 C C . CYS A 1 14 ? -2.557 -11.936 -5.623 1.00 10.00 14 CYS A C 21
ATOM 24962 O O . CYS A 1 14 ? -1.975 -11.339 -4.719 1.00 10.00 14 CYS A O 21
ATOM 24970 N N . ALA A 1 15 ? -3.738 -12.538 -5.449 1.00 10.00 15 ALA A N 21
ATOM 24971 C CA . ALA A 1 15 ? -4.547 -12.465 -4.232 1.00 10.00 15 ALA A CA 21
ATOM 24972 C C . ALA A 1 15 ? -3.747 -12.691 -2.944 1.00 10.00 15 ALA A C 21
ATOM 24973 O O . ALA A 1 15 ? -3.893 -11.939 -1.983 1.00 10.00 15 ALA A O 21
ATOM 24980 N N . ALA A 1 16 ? -2.891 -13.715 -2.913 1.00 10.00 16 ALA A N 21
ATOM 24981 C CA . ALA A 1 16 ? -2.120 -14.050 -1.727 1.00 10.00 16 ALA A CA 21
ATOM 24982 C C . ALA A 1 16 ? -1.125 -12.934 -1.429 1.00 10.00 16 ALA A C 21
ATOM 24983 O O . ALA A 1 16 ? -0.857 -12.624 -0.266 1.00 10.00 16 ALA A O 21
ATOM 24990 N N . CYS A 1 17 ? -0.575 -12.342 -2.493 1.00 10.00 17 CYS A N 21
ATOM 24991 C CA . CYS A 1 17 ? 0.442 -11.320 -2.371 1.00 10.00 17 CYS A CA 21
ATOM 24992 C C . CYS A 1 17 ? -0.218 -10.044 -1.872 1.00 10.00 17 CYS A C 21
ATOM 24993 O O . CYS A 1 17 ? 0.187 -9.498 -0.849 1.00 10.00 17 CYS A O 21
ATOM 25001 N N . ALA A 1 18 ? -1.270 -9.621 -2.579 1.00 10.00 18 ALA A N 21
ATOM 25002 C CA . ALA A 1 18 ? -2.212 -8.579 -2.179 1.00 10.00 18 ALA A CA 21
ATOM 25003 C C . ALA A 1 18 ? -2.525 -8.669 -0.683 1.00 10.00 18 ALA A C 21
ATOM 25004 O O . ALA A 1 18 ? -2.271 -7.732 0.074 1.00 10.00 18 ALA A O 21
ATOM 25011 N N . ASN A 1 19 ? -3.019 -9.833 -0.253 1.00 10.00 19 ASN A N 21
ATOM 25012 C CA . ASN A 1 19 ? -3.289 -10.128 1.152 1.00 10.00 19 ASN A CA 21
ATOM 25013 C C . ASN A 1 19 ? -2.100 -9.788 2.061 1.00 10.00 19 ASN A C 21
ATOM 25014 O O . ASN A 1 19 ? -2.290 -9.370 3.200 1.00 10.00 19 ASN A O 21
ATOM 25025 N N . ARG A 1 20 ? -0.872 -10.006 1.592 1.00 10.00 20 ARG A N 21
ATOM 25026 C CA . ARG A 1 20 ? 0.329 -9.733 2.358 1.00 10.00 20 ARG A CA 21
ATOM 25027 C C . ARG A 1 20 ? 0.551 -8.221 2.428 1.00 10.00 20 ARG A C 21
ATOM 25028 O O . ARG A 1 20 ? 0.762 -7.694 3.523 1.00 10.00 20 ARG A O 21
ATOM 25049 N N . ILE A 1 21 ? 0.461 -7.527 1.282 1.00 10.00 21 ILE A N 21
ATOM 25050 C CA . ILE A 1 21 ? 0.463 -6.061 1.231 1.00 10.00 21 ILE A CA 21
ATOM 25051 C C . ILE A 1 21 ? -0.414 -5.478 2.342 1.00 10.00 21 ILE A C 21
ATOM 25052 O O . ILE A 1 21 ? 0.069 -4.645 3.109 1.00 10.00 21 ILE A O 21
ATOM 25068 N N . GLU A 1 22 ? -1.674 -5.932 2.438 1.00 10.00 22 GLU A N 21
ATOM 25069 C CA . GLU A 1 22 ? -2.613 -5.466 3.457 1.00 10.00 22 GLU A CA 21
ATOM 25070 C C . GLU A 1 22 ? -1.932 -5.356 4.821 1.00 10.00 22 GLU A C 21
ATOM 25071 O O . GLU A 1 22 ? -1.915 -4.292 5.424 1.00 10.00 22 GLU A O 21
ATOM 25083 N N . LYS A 1 23 ? -1.383 -6.470 5.315 1.00 10.00 23 LYS A N 21
ATOM 25084 C CA . LYS A 1 23 ? -0.813 -6.569 6.646 1.00 10.00 23 LYS A CA 21
ATOM 25085 C C . LYS A 1 23 ? 0.483 -5.760 6.718 1.00 10.00 23 LYS A C 21
ATOM 25086 O O . LYS A 1 23 ? 0.744 -5.084 7.716 1.00 10.00 23 LYS A O 21
ATOM 25105 N N . ARG A 1 24 ? 1.287 -5.811 5.652 1.00 10.00 24 ARG A N 21
ATOM 25106 C CA . ARG A 1 24 ? 2.504 -5.019 5.546 1.00 10.00 24 ARG A CA 21
ATOM 25107 C C . ARG A 1 24 ? 2.200 -3.533 5.740 1.00 10.00 24 ARG A C 21
ATOM 25108 O O . ARG A 1 24 ? 3.001 -2.820 6.332 1.00 10.00 24 ARG A O 21
ATOM 25129 N N . LEU A 1 25 ? 1.050 -3.076 5.244 1.00 10.00 25 LEU A N 21
ATOM 25130 C CA . LEU A 1 25 ? 0.556 -1.728 5.471 1.00 10.00 25 LEU A CA 21
ATOM 25131 C C . LEU A 1 25 ? -0.165 -1.585 6.815 1.00 10.00 25 LEU A C 21
ATOM 25132 O O . LEU A 1 25 ? -0.040 -0.565 7.476 1.00 10.00 25 LEU A O 21
ATOM 25148 N N . ASN A 1 26 ? -0.907 -2.594 7.258 1.00 10.00 26 ASN A N 21
ATOM 25149 C CA . ASN A 1 26 ? -1.624 -2.566 8.534 1.00 10.00 26 ASN A CA 21
ATOM 25150 C C . ASN A 1 26 ? -0.638 -2.318 9.678 1.00 10.00 26 ASN A C 21
ATOM 25151 O O . ASN A 1 26 ? -1.011 -1.811 10.732 1.00 10.00 26 ASN A O 21
ATOM 25162 N N . LYS A 1 27 ? 0.627 -2.690 9.472 1.00 10.00 27 LYS A N 21
ATOM 25163 C CA . LYS A 1 27 ? 1.718 -2.317 10.354 1.00 10.00 27 LYS A CA 21
ATOM 25164 C C . LYS A 1 27 ? 1.809 -0.818 10.645 1.00 10.00 27 LYS A C 21
ATOM 25165 O O . LYS A 1 27 ? 2.166 -0.458 11.765 1.00 10.00 27 LYS A O 21
ATOM 25184 N N . ILE A 1 28 ? 1.553 0.045 9.661 1.00 10.00 28 ILE A N 21
ATOM 25185 C CA . ILE A 1 28 ? 1.596 1.484 9.864 1.00 10.00 28 ILE A CA 21
ATOM 25186 C C . ILE A 1 28 ? 0.628 1.864 10.983 1.00 10.00 28 ILE A C 21
ATOM 25187 O O . ILE A 1 28 ? -0.539 1.483 10.947 1.00 10.00 28 ILE A O 21
ATOM 25203 N N . GLU A 1 29 ? 1.098 2.633 11.966 1.00 10.00 29 GLU A N 21
ATOM 25204 C CA . GLU A 1 29 ? 0.245 3.040 13.070 1.00 10.00 29 GLU A CA 21
ATOM 25205 C C . GLU A 1 29 ? -0.892 3.944 12.581 1.00 10.00 29 GLU A C 21
ATOM 25206 O O . GLU A 1 29 ? -2.058 3.695 12.882 1.00 10.00 29 GLU A O 21
ATOM 25218 N N . GLY A 1 30 ? -0.590 4.985 11.795 1.00 10.00 30 GLY A N 21
ATOM 25219 C CA . GLY A 1 30 ? -1.592 5.949 11.377 1.00 10.00 30 GLY A CA 21
ATOM 25220 C C . GLY A 1 30 ? -2.375 5.452 10.167 1.00 10.00 30 GLY A C 21
ATOM 25221 O O . GLY A 1 30 ? -2.556 6.196 9.206 1.00 10.00 30 GLY A O 21
ATOM 25225 N N . VAL A 1 31 ? -2.825 4.200 10.195 1.00 10.00 31 VAL A N 21
ATOM 25226 C CA . VAL A 1 31 ? -3.541 3.561 9.114 1.00 10.00 31 VAL A CA 21
ATOM 25227 C C . VAL A 1 31 ? -5.012 3.436 9.498 1.00 10.00 31 VAL A C 21
ATOM 25228 O O . VAL A 1 31 ? -5.341 3.358 10.681 1.00 10.00 31 VAL A O 21
ATOM 25241 N N . ALA A 1 32 ? -5.896 3.406 8.500 1.00 10.00 32 ALA A N 21
ATOM 25242 C CA . ALA A 1 32 ? -7.294 3.051 8.681 1.00 10.00 32 ALA A CA 21
ATOM 25243 C C . ALA A 1 32 ? -7.580 1.760 7.923 1.00 10.00 32 ALA A C 21
ATOM 25244 O O . ALA A 1 32 ? -8.111 0.818 8.504 1.00 10.00 32 ALA A O 21
ATOM 25251 N N . ASN A 1 33 ? -7.227 1.699 6.634 1.00 10.00 33 ASN A N 21
ATOM 25252 C CA . ASN A 1 33 ? -7.516 0.543 5.797 1.00 10.00 33 ASN A CA 21
ATOM 25253 C C . ASN A 1 33 ? -6.458 0.438 4.702 1.00 10.00 33 ASN A C 21
ATOM 25254 O O . ASN A 1 33 ? -5.824 1.432 4.359 1.00 10.00 33 ASN A O 21
ATOM 25265 N N . ALA A 1 34 ? -6.294 -0.753 4.122 1.00 10.00 34 ALA A N 21
ATOM 25266 C CA . ALA A 1 34 ? -5.431 -0.985 2.965 1.00 10.00 34 ALA A CA 21
ATOM 25267 C C . ALA A 1 34 ? -6.034 -2.018 1.999 1.00 10.00 34 ALA A C 21
ATOM 25268 O O . ALA A 1 34 ? -5.461 -3.091 1.815 1.00 10.00 34 ALA A O 21
ATOM 25275 N N . PRO A 1 35 ? -7.190 -1.731 1.374 1.00 10.00 35 PRO A N 21
ATOM 25276 C CA . PRO A 1 35 ? -7.869 -2.664 0.488 1.00 10.00 35 PRO A CA 21
ATOM 25277 C C . PRO A 1 35 ? -7.193 -2.660 -0.886 1.00 10.00 35 PRO A C 21
ATOM 25278 O O . PRO A 1 35 ? -7.684 -2.038 -1.826 1.00 10.00 35 PRO A O 21
ATOM 25289 N N . VAL A 1 36 ? -6.047 -3.331 -1.010 1.00 10.00 36 VAL A N 21
ATOM 25290 C CA . VAL A 1 36 ? -5.289 -3.339 -2.249 1.00 10.00 36 VAL A CA 21
ATOM 25291 C C . VAL A 1 36 ? -5.994 -4.162 -3.329 1.00 10.00 36 VAL A C 21
ATOM 25292 O O . VAL A 1 36 ? -6.712 -5.113 -3.013 1.00 10.00 36 VAL A O 21
ATOM 25305 N N . ASN A 1 37 ? -5.758 -3.842 -4.605 1.00 10.00 37 ASN A N 21
ATOM 25306 C CA . ASN A 1 37 ? -6.346 -4.618 -5.691 1.00 10.00 37 ASN A CA 21
ATOM 25307 C C . ASN A 1 37 ? -5.443 -5.800 -6.048 1.00 10.00 37 ASN A C 21
ATOM 25308 O O . ASN A 1 37 ? -4.222 -5.709 -5.938 1.00 10.00 37 ASN A O 21
ATOM 25319 N N . PHE A 1 38 ? -6.048 -6.910 -6.484 1.00 10.00 38 PHE A N 21
ATOM 25320 C CA . PHE A 1 38 ? -5.380 -8.189 -6.721 1.00 10.00 38 PHE A CA 21
ATOM 25321 C C . PHE A 1 38 ? -5.606 -8.671 -8.155 1.00 10.00 38 PHE A C 21
ATOM 25322 O O . PHE A 1 38 ? -5.887 -9.845 -8.389 1.00 10.00 38 PHE A O 21
ATOM 25339 N N . ALA A 1 39 ? -5.461 -7.751 -9.111 1.00 10.00 39 ALA A N 21
ATOM 25340 C CA . ALA A 1 39 ? -5.588 -7.997 -10.545 1.00 10.00 39 ALA A CA 21
ATOM 25341 C C . ALA A 1 39 ? -5.250 -6.721 -11.316 1.00 10.00 39 ALA A C 21
ATOM 25342 O O . ALA A 1 39 ? -4.614 -6.763 -12.362 1.00 10.00 39 ALA A O 21
ATOM 25349 N N . LEU A 1 40 ? -5.718 -5.585 -10.791 1.00 10.00 40 LEU A N 21
ATOM 25350 C CA . LEU A 1 40 ? -5.653 -4.288 -11.448 1.00 10.00 40 LEU A CA 21
ATOM 25351 C C . LEU A 1 40 ? -4.257 -3.666 -11.344 1.00 10.00 40 LEU A C 21
ATOM 25352 O O . LEU A 1 40 ? -3.946 -2.732 -12.077 1.00 10.00 40 LEU A O 21
ATOM 25368 N N . GLU A 1 41 ? -3.454 -4.164 -10.398 1.00 10.00 41 GLU A N 21
ATOM 25369 C CA . GLU A 1 41 ? -2.085 -3.732 -10.139 1.00 10.00 41 GLU A CA 21
ATOM 25370 C C . GLU A 1 41 ? -2.070 -2.302 -9.611 1.00 10.00 41 GLU A C 21
ATOM 25371 O O . GLU A 1 41 ? -1.256 -1.472 -10.015 1.00 10.00 41 GLU A O 21
ATOM 25383 N N . THR A 1 42 ? -2.958 -2.055 -8.648 1.00 10.00 42 THR A N 21
ATOM 25384 C CA . THR A 1 42 ? -3.088 -0.802 -7.936 1.00 10.00 42 THR A CA 21
ATOM 25385 C C . THR A 1 42 ? -3.333 -1.106 -6.458 1.00 10.00 42 THR A C 21
ATOM 25386 O O . THR A 1 42 ? -4.286 -1.801 -6.098 1.00 10.00 42 THR A O 21
ATOM 25397 N N . VAL A 1 43 ? -2.459 -0.605 -5.591 1.00 10.00 43 VAL A N 21
ATOM 25398 C CA . VAL A 1 43 ? -2.697 -0.605 -4.155 1.00 10.00 43 VAL A CA 21
ATOM 25399 C C . VAL A 1 43 ? -3.445 0.682 -3.821 1.00 10.00 43 VAL A C 21
ATOM 25400 O O . VAL A 1 43 ? -3.090 1.749 -4.318 1.00 10.00 43 VAL A O 21
ATOM 25413 N N . THR A 1 44 ? -4.453 0.571 -2.958 1.00 10.00 44 THR A N 21
ATOM 25414 C CA . THR A 1 44 ? -5.254 1.663 -2.446 1.00 10.00 44 THR A CA 21
ATOM 25415 C C . THR A 1 44 ? -5.075 1.656 -0.925 1.00 10.00 44 THR A C 21
ATOM 25416 O O . THR A 1 44 ? -5.324 0.620 -0.306 1.00 10.00 44 THR A O 21
ATOM 25427 N N . VAL A 1 45 ? -4.640 2.766 -0.315 1.00 10.00 45 VAL A N 21
ATOM 25428 C CA . VAL A 1 45 ? -4.463 2.867 1.129 1.00 10.00 45 VAL A CA 21
ATOM 25429 C C . VAL A 1 45 ? -5.319 4.000 1.683 1.00 10.00 45 VAL A C 21
ATOM 25430 O O . VAL A 1 45 ? -5.394 5.068 1.077 1.00 10.00 45 VAL A O 21
ATOM 25443 N N . GLU A 1 46 ? -5.922 3.761 2.849 1.00 10.00 46 GLU A N 21
ATOM 25444 C CA . GLU A 1 46 ? -6.509 4.765 3.713 1.00 10.00 46 GLU A CA 21
ATOM 25445 C C . GLU A 1 46 ? -5.556 4.950 4.901 1.00 10.00 46 GLU A C 21
ATOM 25446 O O . GLU A 1 46 ? -5.535 4.103 5.801 1.00 10.00 46 GLU A O 21
ATOM 25458 N N . TYR A 1 47 ? -4.745 6.017 4.900 1.00 10.00 47 TYR A N 21
ATOM 25459 C CA . TYR A 1 47 ? -3.820 6.315 5.992 1.00 10.00 47 TYR A CA 21
ATOM 25460 C C . TYR A 1 47 ? -3.732 7.814 6.225 1.00 10.00 47 TYR A C 21
ATOM 25461 O O . TYR A 1 47 ? -4.048 8.604 5.342 1.00 10.00 47 TYR A O 21
ATOM 25479 N N . ASN A 1 48 ? -3.302 8.201 7.423 1.00 10.00 48 ASN A N 21
ATOM 25480 C CA . ASN A 1 48 ? -3.085 9.595 7.785 1.00 10.00 48 ASN A CA 21
ATOM 25481 C C . ASN A 1 48 ? -1.626 9.983 7.528 1.00 10.00 48 ASN A C 21
ATOM 25482 O O . ASN A 1 48 ? -0.722 9.292 7.996 1.00 10.00 48 ASN A O 21
ATOM 25493 N N . PRO A 1 49 ? -1.355 11.089 6.820 1.00 10.00 49 PRO A N 21
ATOM 25494 C CA . PRO A 1 49 ? -0.014 11.636 6.721 1.00 10.00 49 PRO A CA 21
ATOM 25495 C C . PRO A 1 49 ? 0.308 12.397 8.014 1.00 10.00 49 PRO A C 21
ATOM 25496 O O . PRO A 1 49 ? 0.614 13.586 7.976 1.00 10.00 49 PRO A O 21
ATOM 25507 N N . LYS A 1 50 ? 0.224 11.716 9.164 1.00 10.00 50 LYS A N 21
ATOM 25508 C CA . LYS A 1 50 ? 0.586 12.285 10.456 1.00 10.00 50 LYS A CA 21
ATOM 25509 C C . LYS A 1 50 ? 1.584 11.326 11.087 1.00 10.00 50 LYS A C 21
ATOM 25510 O O . LYS A 1 50 ? 2.729 11.697 11.332 1.00 10.00 50 LYS A O 21
ATOM 25529 N N . GLU A 1 51 ? 1.145 10.096 11.352 1.00 10.00 51 GLU A N 21
ATOM 25530 C CA . GLU A 1 51 ? 1.941 9.124 12.083 1.00 10.00 51 GLU A CA 21
ATOM 25531 C C . GLU A 1 51 ? 2.946 8.434 11.156 1.00 10.00 51 GLU A C 21
ATOM 25532 O O . GLU A 1 51 ? 4.037 8.074 11.589 1.00 10.00 51 GLU A O 21
ATOM 25544 N N . ALA A 1 52 ? 2.579 8.256 9.884 1.00 10.00 52 ALA A N 21
ATOM 25545 C CA . ALA A 1 52 ? 3.436 7.671 8.859 1.00 10.00 52 ALA A CA 21
ATOM 25546 C C . ALA A 1 52 ? 3.344 8.502 7.577 1.00 10.00 52 ALA A C 21
ATOM 25547 O O . ALA A 1 52 ? 2.674 9.533 7.555 1.00 10.00 52 ALA A O 21
ATOM 25554 N N . SER A 1 53 ? 4.016 8.061 6.508 1.00 10.00 53 SER A N 21
ATOM 25555 C CA . SER A 1 53 ? 4.029 8.741 5.222 1.00 10.00 53 SER A CA 21
ATOM 25556 C C . SER A 1 53 ? 3.972 7.747 4.062 1.00 10.00 53 SER A C 21
ATOM 25557 O O . SER A 1 53 ? 4.208 6.551 4.223 1.00 10.00 53 SER A O 21
ATOM 25565 N N . VAL A 1 54 ? 3.765 8.291 2.865 1.00 10.00 54 VAL A N 21
ATOM 25566 C CA . VAL A 1 54 ? 4.054 7.656 1.589 1.00 10.00 54 VAL A CA 21
ATOM 25567 C C . VAL A 1 54 ? 5.406 6.928 1.614 1.00 10.00 54 VAL A C 21
ATOM 25568 O O . VAL A 1 54 ? 5.517 5.780 1.179 1.00 10.00 54 VAL A O 21
ATOM 25581 N N . SER A 1 55 ? 6.445 7.621 2.094 1.00 10.00 55 SER A N 21
ATOM 25582 C CA . SER A 1 55 ? 7.803 7.096 2.102 1.00 10.00 55 SER A CA 21
ATOM 25583 C C . SER A 1 55 ? 7.914 5.910 3.059 1.00 10.00 55 SER A C 21
ATOM 25584 O O . SER A 1 55 ? 8.653 4.965 2.779 1.00 10.00 55 SER A O 21
ATOM 25592 N N . ASP A 1 56 ? 7.165 5.945 4.165 1.00 10.00 56 ASP A N 21
ATOM 25593 C CA . ASP A 1 56 ? 7.085 4.812 5.070 1.00 10.00 56 ASP A CA 21
ATOM 25594 C C . ASP A 1 56 ? 6.402 3.654 4.345 1.00 10.00 56 ASP A C 21
ATOM 25595 O O . ASP A 1 56 ? 7.007 2.607 4.122 1.00 10.00 56 ASP A O 21
ATOM 25604 N N . LEU A 1 57 ? 5.151 3.855 3.915 1.00 10.00 57 LEU A N 21
ATOM 25605 C CA . LEU A 1 57 ? 4.310 2.746 3.518 1.00 10.00 57 LEU A CA 21
ATOM 25606 C C . LEU A 1 57 ? 4.889 2.027 2.301 1.00 10.00 57 LEU A C 21
ATOM 25607 O O . LEU A 1 57 ? 4.996 0.802 2.301 1.00 10.00 57 LEU A O 21
ATOM 25623 N N . LYS A 1 58 ? 5.341 2.767 1.284 1.00 10.00 58 LYS A N 21
ATOM 25624 C CA . LYS A 1 58 ? 6.093 2.187 0.190 1.00 10.00 58 LYS A CA 21
ATOM 25625 C C . LYS A 1 58 ? 7.229 1.286 0.651 1.00 10.00 58 LYS A C 21
ATOM 25626 O O . LYS A 1 58 ? 7.434 0.245 0.039 1.00 10.00 58 LYS A O 21
ATOM 25645 N N . GLU A 1 59 ? 7.959 1.646 1.715 1.00 10.00 59 GLU A N 21
ATOM 25646 C CA . GLU A 1 59 ? 9.035 0.820 2.212 1.00 10.00 59 GLU A CA 21
ATOM 25647 C C . GLU A 1 59 ? 8.524 -0.577 2.563 1.00 10.00 59 GLU A C 21
ATOM 25648 O O . GLU A 1 59 ? 9.239 -1.557 2.389 1.00 10.00 59 GLU A O 21
ATOM 25660 N N . ALA A 1 60 ? 7.278 -0.684 3.025 1.00 10.00 60 ALA A N 21
ATOM 25661 C CA . ALA A 1 60 ? 6.714 -1.969 3.415 1.00 10.00 60 ALA A CA 21
ATOM 25662 C C . ALA A 1 60 ? 6.757 -2.926 2.219 1.00 10.00 60 ALA A C 21
ATOM 25663 O O . ALA A 1 60 ? 7.223 -4.065 2.314 1.00 10.00 60 ALA A O 21
ATOM 25670 N N . VAL A 1 61 ? 6.294 -2.420 1.078 1.00 10.00 61 VAL A N 21
ATOM 25671 C CA . VAL A 1 61 ? 6.338 -3.093 -0.210 1.00 10.00 61 VAL A CA 21
ATOM 25672 C C . VAL A 1 61 ? 7.786 -3.297 -0.676 1.00 10.00 61 VAL A C 21
ATOM 25673 O O . VAL A 1 61 ? 8.189 -4.412 -1.006 1.00 10.00 61 VAL A O 21
ATOM 25686 N N . ASP A 1 62 ? 8.573 -2.221 -0.652 1.00 10.00 62 ASP A N 21
ATOM 25687 C CA . ASP A 1 62 ? 9.974 -2.189 -1.065 1.00 10.00 62 ASP A CA 21
ATOM 25688 C C . ASP A 1 62 ? 10.730 -3.333 -0.373 1.00 10.00 62 ASP A C 21
ATOM 25689 O O . ASP A 1 62 ? 11.562 -4.014 -0.966 1.00 10.00 62 ASP A O 21
ATOM 25698 N N . LYS A 1 63 ? 10.388 -3.567 0.898 1.00 10.00 63 LYS A N 21
ATOM 25699 C CA . LYS A 1 63 ? 10.991 -4.563 1.756 1.00 10.00 63 LYS A CA 21
ATOM 25700 C C . LYS A 1 63 ? 10.478 -5.958 1.403 1.00 10.00 63 LYS A C 21
ATOM 25701 O O . LYS A 1 63 ? 11.263 -6.903 1.404 1.00 10.00 63 LYS A O 21
ATOM 25720 N N . LEU A 1 64 ? 9.176 -6.113 1.118 1.00 10.00 64 LEU A N 21
ATOM 25721 C CA . LEU A 1 64 ? 8.677 -7.356 0.550 1.00 10.00 64 LEU A CA 21
ATOM 25722 C C . LEU A 1 64 ? 9.458 -7.749 -0.708 1.00 10.00 64 LEU A C 21
ATOM 25723 O O . LEU A 1 64 ? 9.760 -8.929 -0.878 1.00 10.00 64 LEU A O 21
ATOM 25739 N N . GLY A 1 65 ? 9.785 -6.785 -1.577 1.00 10.00 65 GLY A N 21
ATOM 25740 C CA . GLY A 1 65 ? 10.760 -7.007 -2.644 1.00 10.00 65 GLY A CA 21
ATOM 25741 C C . GLY A 1 65 ? 10.373 -6.351 -3.965 1.00 10.00 65 GLY A C 21
ATOM 25742 O O . GLY A 1 65 ? 11.245 -5.975 -4.745 1.00 10.00 65 GLY A O 21
ATOM 25746 N N . TYR A 1 66 ? 9.071 -6.233 -4.233 1.00 10.00 66 TYR A N 21
ATOM 25747 C CA . TYR A 1 66 ? 8.570 -5.491 -5.381 1.00 10.00 66 TYR A CA 21
ATOM 25748 C C . TYR A 1 66 ? 8.428 -4.030 -4.966 1.00 10.00 66 TYR A C 21
ATOM 25749 O O . TYR A 1 66 ? 8.397 -3.739 -3.774 1.00 10.00 66 TYR A O 21
ATOM 25767 N N . LYS A 1 67 ? 8.377 -3.109 -5.930 1.00 10.00 67 LYS A N 21
ATOM 25768 C CA . LYS A 1 67 ? 8.446 -1.680 -5.639 1.00 10.00 67 LYS A CA 21
ATOM 25769 C C . LYS A 1 67 ? 7.065 -1.033 -5.790 1.00 10.00 67 LYS A C 21
ATOM 25770 O O . LYS A 1 67 ? 6.229 -1.500 -6.568 1.00 10.00 67 LYS A O 21
ATOM 25789 N N . LEU A 1 68 ? 6.838 0.034 -5.015 1.00 10.00 68 LEU A N 21
ATOM 25790 C CA . LEU A 1 68 ? 5.599 0.788 -4.918 1.00 10.00 68 LEU A CA 21
ATOM 25791 C C . LEU A 1 68 ? 5.901 2.247 -5.247 1.00 10.00 68 LEU A C 21
ATOM 25792 O O . LEU A 1 68 ? 6.996 2.730 -4.953 1.00 10.00 68 LEU A O 21
ATOM 25808 N N . LYS A 1 69 ? 4.924 2.970 -5.798 1.00 10.00 69 LYS A N 21
ATOM 25809 C CA . LYS A 1 69 ? 4.964 4.413 -5.891 1.00 10.00 69 LYS A CA 21
ATOM 25810 C C . LYS A 1 69 ? 3.553 4.988 -5.954 1.00 10.00 69 LYS A C 21
ATOM 25811 O O . LYS A 1 69 ? 2.698 4.397 -6.603 1.00 10.00 69 LYS A O 21
ATOM 25830 N N . LEU A 1 70 ? 3.308 6.112 -5.267 1.00 10.00 70 LEU A N 21
ATOM 25831 C CA . LEU A 1 70 ? 2.003 6.758 -5.220 1.00 10.00 70 LEU A CA 21
ATOM 25832 C C . LEU A 1 70 ? 1.689 7.389 -6.576 1.00 10.00 70 LEU A C 21
ATOM 25833 O O . LEU A 1 70 ? 2.595 7.696 -7.350 1.00 10.00 70 LEU A O 21
ATOM 25849 N N . LYS A 1 71 ? 0.402 7.606 -6.820 1.00 10.00 71 LYS A N 21
ATOM 25850 C CA . LYS A 1 71 ? -0.167 8.208 -8.004 1.00 10.00 71 LYS A CA 21
ATOM 25851 C C . LYS A 1 71 ? -0.970 9.441 -7.591 1.00 10.00 71 LYS A C 21
ATOM 25852 O O . LYS A 1 71 ? -0.603 10.565 -7.921 1.00 10.00 71 LYS A O 21
ATOM 25871 N N . GLY A 1 72 ? -2.072 9.221 -6.872 1.00 10.00 72 GLY A N 21
ATOM 25872 C CA . GLY A 1 72 ? -2.897 10.293 -6.347 1.00 10.00 72 GLY A CA 21
ATOM 25873 C C . GLY A 1 72 ? -3.852 9.748 -5.294 1.00 10.00 72 GLY A C 21
ATOM 25874 O O . GLY A 1 72 ? -3.572 9.834 -4.103 1.00 10.00 72 GLY A O 21
ATOM 25878 N N . GLU A 1 73 ? -4.963 9.160 -5.740 1.00 10.00 73 GLU A N 21
ATOM 25879 C CA . GLU A 1 73 ? -6.093 8.783 -4.901 1.00 10.00 73 GLU A CA 21
ATOM 25880 C C . GLU A 1 73 ? -6.950 7.794 -5.684 1.00 10.00 73 GLU A C 21
ATOM 25881 O O . GLU A 1 73 ? -6.807 7.701 -6.904 1.00 10.00 73 GLU A O 21
ATOM 25893 N N . GLN A 1 74 ? -7.862 7.086 -5.008 1.00 10.00 74 GLN A N 21
ATOM 25894 C CA . GLN A 1 74 ? -8.809 6.196 -5.674 1.00 10.00 74 GLN A CA 21
ATOM 25895 C C . GLN A 1 74 ? -9.950 7.001 -6.297 1.00 10.00 74 GLN A C 21
ATOM 25896 O O . GLN A 1 74 ? -11.110 6.776 -5.963 1.00 10.00 74 GLN A O 21
ATOM 25910 N N . ASP A 1 75 ? -9.599 7.937 -7.185 1.00 10.00 75 ASP A N 21
ATOM 25911 C CA . ASP A 1 75 ? -10.510 8.839 -7.881 1.00 10.00 75 ASP A CA 21
ATOM 25912 C C . ASP A 1 75 ? -11.661 9.283 -6.965 1.00 10.00 75 ASP A C 21
ATOM 25913 O O . ASP A 1 75 ? -12.830 8.984 -7.200 1.00 10.00 75 ASP A O 21
ATOM 25922 N N . SER A 1 76 ? -11.305 9.934 -5.854 1.00 10.00 76 SER A N 21
ATOM 25923 C CA . SER A 1 76 ? -12.228 10.265 -4.782 1.00 10.00 76 SER A CA 21
ATOM 25924 C C . SER A 1 76 ? -13.021 11.502 -5.175 1.00 10.00 76 SER A C 21
ATOM 25925 O O . SER A 1 76 ? -14.239 11.533 -5.029 1.00 10.00 76 SER A O 21
ATOM 25933 N N . ILE A 1 77 ? -12.309 12.540 -5.621 1.00 10.00 77 ILE A N 21
ATOM 25934 C CA . ILE A 1 77 ? -12.895 13.789 -6.117 1.00 10.00 77 ILE A CA 21
ATOM 25935 C C . ILE A 1 77 ? -13.616 14.585 -5.001 1.00 10.00 77 ILE A C 21
ATOM 25936 O O . ILE A 1 77 ? -14.151 15.661 -5.262 1.00 10.00 77 ILE A O 21
ATOM 25952 N N . GLU A 1 78 ? -13.586 14.116 -3.746 1.00 10.00 78 GLU A N 21
ATOM 25953 C CA . GLU A 1 78 ? -14.146 14.802 -2.588 1.00 10.00 78 GLU A CA 21
ATOM 25954 C C . GLU A 1 78 ? -13.045 15.065 -1.561 1.00 10.00 78 GLU A C 21
ATOM 25955 O O . GLU A 1 78 ? -12.048 14.348 -1.507 1.00 10.00 78 GLU A O 21
ATOM 25967 N N . GLY A 1 79 ? -13.275 16.076 -0.722 1.00 10.00 79 GLY A N 21
ATOM 25968 C CA . GLY A 1 79 ? -12.485 16.410 0.449 1.00 10.00 79 GLY A CA 21
ATOM 25969 C C . GLY A 1 79 ? -13.459 17.051 1.429 1.00 10.00 79 GLY A C 21
ATOM 25970 O O . GLY A 1 79 ? -13.801 18.220 1.260 1.00 10.00 79 GLY A O 21
ATOM 25974 N N . ARG A 1 80 ? -13.990 16.258 2.362 1.00 10.00 80 ARG A N 21
ATOM 25975 C CA . ARG A 1 80 ? -15.159 16.605 3.156 1.00 10.00 80 ARG A CA 21
ATOM 25976 C C . ARG A 1 80 ? -14.787 16.774 4.625 1.00 10.00 80 ARG A C 21
ATOM 25977 O O . ARG A 1 80 ? -13.822 16.098 5.049 1.00 10.00 80 ARG A O 21
ATOM 25999 N N . VAL A 1 1 ? -9.235 12.939 9.468 1.00 10.00 1 VAL A N 22
ATOM 26000 C CA . VAL A 1 1 ? -9.224 11.632 10.150 1.00 10.00 1 VAL A CA 22
ATOM 26001 C C . VAL A 1 1 ? -8.158 10.742 9.511 1.00 10.00 1 VAL A C 22
ATOM 26002 O O . VAL A 1 1 ? -7.133 10.472 10.129 1.00 10.00 1 VAL A O 22
ATOM 26017 N N . THR A 1 2 ? -8.362 10.386 8.247 1.00 10.00 2 THR A N 22
ATOM 26018 C CA . THR A 1 2 ? -7.419 9.695 7.394 1.00 10.00 2 THR A CA 22
ATOM 26019 C C . THR A 1 2 ? -7.622 10.272 5.990 1.00 10.00 2 THR A C 22
ATOM 26020 O O . THR A 1 2 ? -8.517 11.102 5.801 1.00 10.00 2 THR A O 22
ATOM 26031 N N . GLU A 1 3 ? -6.729 9.917 5.069 1.00 10.00 3 GLU A N 22
ATOM 26032 C CA . GLU A 1 3 ? -6.561 10.498 3.754 1.00 10.00 3 GLU A CA 22
ATOM 26033 C C . GLU A 1 3 ? -6.431 9.336 2.774 1.00 10.00 3 GLU A C 22
ATOM 26034 O O . GLU A 1 3 ? -5.828 8.311 3.107 1.00 10.00 3 GLU A O 22
ATOM 26046 N N . LYS A 1 4 ? -6.991 9.483 1.574 1.00 10.00 4 LYS A N 22
ATOM 26047 C CA . LYS A 1 4 ? -7.012 8.440 0.583 1.00 10.00 4 LYS A CA 22
ATOM 26048 C C . LYS A 1 4 ? -5.743 8.575 -0.254 1.00 10.00 4 LYS A C 22
ATOM 26049 O O . LYS A 1 4 ? -5.305 9.686 -0.527 1.00 10.00 4 LYS A O 22
ATOM 26068 N N . ALA A 1 5 ? -5.155 7.456 -0.667 1.00 10.00 5 ALA A N 22
ATOM 26069 C CA . ALA A 1 5 ? -3.973 7.438 -1.509 1.00 10.00 5 ALA A CA 22
ATOM 26070 C C . ALA A 1 5 ? -4.018 6.215 -2.422 1.00 10.00 5 ALA A C 22
ATOM 26071 O O . ALA A 1 5 ? -4.557 5.182 -2.025 1.00 10.00 5 ALA A O 22
ATOM 26078 N N . GLU A 1 6 ? -3.459 6.328 -3.632 1.00 10.00 6 GLU A N 22
ATOM 26079 C CA . GLU A 1 6 ? -3.286 5.231 -4.561 1.00 10.00 6 GLU A CA 22
ATOM 26080 C C . GLU A 1 6 ? -1.848 5.186 -5.011 1.00 10.00 6 GLU A C 22
ATOM 26081 O O . GLU A 1 6 ? -1.170 6.216 -5.067 1.00 10.00 6 GLU A O 22
ATOM 26093 N N . PHE A 1 7 ? -1.440 3.972 -5.361 1.00 10.00 7 PHE A N 22
ATOM 26094 C CA . PHE A 1 7 ? -0.063 3.631 -5.644 1.00 10.00 7 PHE A CA 22
ATOM 26095 C C . PHE A 1 7 ? -0.036 2.619 -6.785 1.00 10.00 7 PHE A C 22
ATOM 26096 O O . PHE A 1 7 ? -0.773 1.629 -6.738 1.00 10.00 7 PHE A O 22
ATOM 26113 N N . ASP A 1 8 ? 0.808 2.872 -7.789 1.00 10.00 8 ASP A N 22
ATOM 26114 C CA . ASP A 1 8 ? 0.955 2.021 -8.956 1.00 10.00 8 ASP A CA 22
ATOM 26115 C C . ASP A 1 8 ? 2.105 1.060 -8.660 1.00 10.00 8 ASP A C 22
ATOM 26116 O O . ASP A 1 8 ? 3.092 1.445 -8.026 1.00 10.00 8 ASP A O 22
ATOM 26125 N N . ILE A 1 9 ? 1.927 -0.207 -9.036 1.00 10.00 9 ILE A N 22
ATOM 26126 C CA . ILE A 1 9 ? 2.759 -1.316 -8.598 1.00 10.00 9 ILE A CA 22
ATOM 26127 C C . ILE A 1 9 ? 3.680 -1.741 -9.739 1.00 10.00 9 ILE A C 22
ATOM 26128 O O . ILE A 1 9 ? 3.245 -1.785 -10.887 1.00 10.00 9 ILE A O 22
ATOM 26144 N N . GLU A 1 10 ? 4.931 -2.090 -9.426 1.00 10.00 10 GLU A N 22
ATOM 26145 C CA . GLU A 1 10 ? 5.858 -2.653 -10.382 1.00 10.00 10 GLU A CA 22
ATOM 26146 C C . GLU A 1 10 ? 6.003 -4.124 -10.040 1.00 10.00 10 GLU A C 22
ATOM 26147 O O . GLU A 1 10 ? 6.959 -4.524 -9.375 1.00 10.00 10 GLU A O 22
ATOM 26159 N N . GLY A 1 11 ? 5.029 -4.910 -10.500 1.00 10.00 11 GLY A N 22
ATOM 26160 C CA . GLY A 1 11 ? 5.022 -6.341 -10.299 1.00 10.00 11 GLY A CA 22
ATOM 26161 C C . GLY A 1 11 ? 4.284 -6.711 -9.022 1.00 10.00 11 GLY A C 22
ATOM 26162 O O . GLY A 1 11 ? 4.505 -6.123 -7.969 1.00 10.00 11 GLY A O 22
ATOM 26166 N N . MET A 1 12 ? 3.430 -7.726 -9.100 1.00 10.00 12 MET A N 22
ATOM 26167 C CA . MET A 1 12 ? 2.924 -8.417 -7.925 1.00 10.00 12 MET A CA 22
ATOM 26168 C C . MET A 1 12 ? 2.705 -9.903 -8.193 1.00 10.00 12 MET A C 22
ATOM 26169 O O . MET A 1 12 ? 2.586 -10.331 -9.337 1.00 10.00 12 MET A O 22
ATOM 26183 N N . THR A 1 13 ? 2.627 -10.682 -7.110 1.00 10.00 13 THR A N 22
ATOM 26184 C CA . THR A 1 13 ? 2.280 -12.078 -7.108 1.00 10.00 13 THR A CA 22
ATOM 26185 C C . THR A 1 13 ? 0.794 -12.272 -7.454 1.00 10.00 13 THR A C 22
ATOM 26186 O O . THR A 1 13 ? 0.483 -13.206 -8.184 1.00 10.00 13 THR A O 22
ATOM 26197 N N . CYS A 1 14 ? -0.103 -11.415 -6.933 1.00 10.00 14 CYS A N 22
ATOM 26198 C CA . CYS A 1 14 ? -1.554 -11.453 -7.120 1.00 10.00 14 CYS A CA 22
ATOM 26199 C C . CYS A 1 14 ? -2.173 -12.307 -6.022 1.00 10.00 14 CYS A C 22
ATOM 26200 O O . CYS A 1 14 ? -1.612 -13.338 -5.663 1.00 10.00 14 CYS A O 22
ATOM 26208 N N . ALA A 1 15 ? -3.276 -11.836 -5.429 1.00 10.00 15 ALA A N 22
ATOM 26209 C CA . ALA A 1 15 ? -3.932 -12.422 -4.261 1.00 10.00 15 ALA A CA 22
ATOM 26210 C C . ALA A 1 15 ? -2.995 -12.480 -3.050 1.00 10.00 15 ALA A C 22
ATOM 26211 O O . ALA A 1 15 ? -3.091 -11.652 -2.141 1.00 10.00 15 ALA A O 22
ATOM 26218 N N . ALA A 1 16 ? -2.050 -13.423 -3.053 1.00 10.00 16 ALA A N 22
ATOM 26219 C CA . ALA A 1 16 ? -1.060 -13.586 -2.009 1.00 10.00 16 ALA A CA 22
ATOM 26220 C C . ALA A 1 16 ? -0.234 -12.309 -1.887 1.00 10.00 16 ALA A C 22
ATOM 26221 O O . ALA A 1 16 ? 0.220 -11.979 -0.793 1.00 10.00 16 ALA A O 22
ATOM 26228 N N . CYS A 1 17 ? -0.087 -11.562 -2.993 1.00 10.00 17 CYS A N 22
ATOM 26229 C CA . CYS A 1 17 ? 0.467 -10.219 -2.908 1.00 10.00 17 CYS A CA 22
ATOM 26230 C C . CYS A 1 17 ? -0.329 -9.391 -1.913 1.00 10.00 17 CYS A C 22
ATOM 26231 O O . CYS A 1 17 ? 0.187 -9.086 -0.843 1.00 10.00 17 CYS A O 22
ATOM 26239 N N . ALA A 1 18 ? -1.578 -9.054 -2.254 1.00 10.00 18 ALA A N 22
ATOM 26240 C CA . ALA A 1 18 ? -2.440 -8.221 -1.426 1.00 10.00 18 ALA A CA 22
ATOM 26241 C C . ALA A 1 18 ? -2.460 -8.730 0.008 1.00 10.00 18 ALA A C 22
ATOM 26242 O O . ALA A 1 18 ? -2.416 -7.947 0.953 1.00 10.00 18 ALA A O 22
ATOM 26249 N N . ASN A 1 19 ? -2.452 -10.056 0.164 1.00 10.00 19 ASN A N 22
ATOM 26250 C CA . ASN A 1 19 ? -2.457 -10.634 1.509 1.00 10.00 19 ASN A CA 22
ATOM 26251 C C . ASN A 1 19 ? -1.242 -10.158 2.305 1.00 10.00 19 ASN A C 22
ATOM 26252 O O . ASN A 1 19 ? -1.351 -9.825 3.483 1.00 10.00 19 ASN A O 22
ATOM 26263 N N . ARG A 1 20 ? -0.068 -10.152 1.672 1.00 10.00 20 ARG A N 22
ATOM 26264 C CA . ARG A 1 20 ? 1.171 -9.750 2.299 1.00 10.00 20 ARG A CA 22
ATOM 26265 C C . ARG A 1 20 ? 1.194 -8.222 2.431 1.00 10.00 20 ARG A C 22
ATOM 26266 O O . ARG A 1 20 ? 1.539 -7.712 3.499 1.00 10.00 20 ARG A O 22
ATOM 26287 N N . ILE A 1 21 ? 0.794 -7.503 1.367 1.00 10.00 21 ILE A N 22
ATOM 26288 C CA . ILE A 1 21 ? 0.631 -6.053 1.375 1.00 10.00 21 ILE A CA 22
ATOM 26289 C C . ILE A 1 21 ? -0.093 -5.646 2.648 1.00 10.00 21 ILE A C 22
ATOM 26290 O O . ILE A 1 21 ? 0.491 -4.938 3.452 1.00 10.00 21 ILE A O 22
ATOM 26306 N N . GLU A 1 22 ? -1.332 -6.102 2.850 1.00 10.00 22 GLU A N 22
ATOM 26307 C CA . GLU A 1 22 ? -2.149 -5.692 3.982 1.00 10.00 22 GLU A CA 22
ATOM 26308 C C . GLU A 1 22 ? -1.441 -5.922 5.320 1.00 10.00 22 GLU A C 22
ATOM 26309 O O . GLU A 1 22 ? -1.585 -5.118 6.226 1.00 10.00 22 GLU A O 22
ATOM 26321 N N . LYS A 1 23 ? -0.640 -6.977 5.467 1.00 10.00 23 LYS A N 22
ATOM 26322 C CA . LYS A 1 23 ? 0.118 -7.212 6.688 1.00 10.00 23 LYS A CA 22
ATOM 26323 C C . LYS A 1 23 ? 1.198 -6.137 6.830 1.00 10.00 23 LYS A C 22
ATOM 26324 O O . LYS A 1 23 ? 1.408 -5.598 7.914 1.00 10.00 23 LYS A O 22
ATOM 26343 N N . ARG A 1 24 ? 1.888 -5.819 5.735 1.00 10.00 24 ARG A N 22
ATOM 26344 C CA . ARG A 1 24 ? 2.910 -4.785 5.728 1.00 10.00 24 ARG A CA 22
ATOM 26345 C C . ARG A 1 24 ? 2.306 -3.394 5.941 1.00 10.00 24 ARG A C 22
ATOM 26346 O O . ARG A 1 24 ? 2.879 -2.578 6.651 1.00 10.00 24 ARG A O 22
ATOM 26367 N N . LEU A 1 25 ? 1.154 -3.115 5.343 1.00 10.00 25 LEU A N 22
ATOM 26368 C CA . LEU A 1 25 ? 0.462 -1.843 5.436 1.00 10.00 25 LEU A CA 22
ATOM 26369 C C . LEU A 1 25 ? -0.241 -1.719 6.785 1.00 10.00 25 LEU A C 22
ATOM 26370 O O . LEU A 1 25 ? -0.249 -0.649 7.378 1.00 10.00 25 LEU A O 22
ATOM 26386 N N . ASN A 1 26 ? -0.750 -2.823 7.328 1.00 10.00 26 ASN A N 22
ATOM 26387 C CA . ASN A 1 26 ? -1.323 -2.841 8.665 1.00 10.00 26 ASN A CA 22
ATOM 26388 C C . ASN A 1 26 ? -0.211 -2.702 9.698 1.00 10.00 26 ASN A C 22
ATOM 26389 O O . ASN A 1 26 ? -0.514 -2.535 10.876 1.00 10.00 26 ASN A O 22
ATOM 26400 N N . LYS A 1 27 ? 1.070 -2.742 9.291 1.00 10.00 27 LYS A N 22
ATOM 26401 C CA . LYS A 1 27 ? 2.104 -2.303 10.217 1.00 10.00 27 LYS A CA 22
ATOM 26402 C C . LYS A 1 27 ? 1.864 -0.830 10.591 1.00 10.00 27 LYS A C 22
ATOM 26403 O O . LYS A 1 27 ? 2.159 -0.425 11.713 1.00 10.00 27 LYS A O 22
ATOM 26422 N N . ILE A 1 28 ? 1.425 -0.013 9.624 1.00 10.00 28 ILE A N 22
ATOM 26423 C CA . ILE A 1 28 ? 1.279 1.420 9.788 1.00 10.00 28 ILE A CA 22
ATOM 26424 C C . ILE A 1 28 ? 0.290 1.711 10.912 1.00 10.00 28 ILE A C 22
ATOM 26425 O O . ILE A 1 28 ? -0.856 1.272 10.862 1.00 10.00 28 ILE A O 22
ATOM 26441 N N . GLU A 1 29 ? 0.726 2.473 11.916 1.00 10.00 29 GLU A N 22
ATOM 26442 C CA . GLU A 1 29 ? -0.115 2.805 13.051 1.00 10.00 29 GLU A CA 22
ATOM 26443 C C . GLU A 1 29 ? -1.248 3.733 12.609 1.00 10.00 29 GLU A C 22
ATOM 26444 O O . GLU A 1 29 ? -2.416 3.461 12.877 1.00 10.00 29 GLU A O 22
ATOM 26456 N N . GLY A 1 30 ? -0.935 4.804 11.871 1.00 10.00 30 GLY A N 22
ATOM 26457 C CA . GLY A 1 30 ? -1.924 5.796 11.485 1.00 10.00 30 GLY A CA 22
ATOM 26458 C C . GLY A 1 30 ? -2.714 5.364 10.253 1.00 10.00 30 GLY A C 22
ATOM 26459 O O . GLY A 1 30 ? -2.963 6.181 9.369 1.00 10.00 30 GLY A O 22
ATOM 26463 N N . VAL A 1 31 ? -3.093 4.087 10.171 1.00 10.00 31 VAL A N 22
ATOM 26464 C CA . VAL A 1 31 ? -3.814 3.508 9.058 1.00 10.00 31 VAL A CA 22
ATOM 26465 C C . VAL A 1 31 ? -5.272 3.312 9.467 1.00 10.00 31 VAL A C 22
ATOM 26466 O O . VAL A 1 31 ? -5.553 3.041 10.632 1.00 10.00 31 VAL A O 22
ATOM 26479 N N . ALA A 1 32 ? -6.194 3.453 8.514 1.00 10.00 32 ALA A N 22
ATOM 26480 C CA . ALA A 1 32 ? -7.600 3.132 8.721 1.00 10.00 32 ALA A CA 22
ATOM 26481 C C . ALA A 1 32 ? -8.006 1.977 7.813 1.00 10.00 32 ALA A C 22
ATOM 26482 O O . ALA A 1 32 ? -8.560 0.996 8.301 1.00 10.00 32 ALA A O 22
ATOM 26489 N N . ASN A 1 33 ? -7.746 2.072 6.501 1.00 10.00 33 ASN A N 22
ATOM 26490 C CA . ASN A 1 33 ? -8.166 1.039 5.561 1.00 10.00 33 ASN A CA 22
ATOM 26491 C C . ASN A 1 33 ? -7.046 0.813 4.544 1.00 10.00 33 ASN A C 22
ATOM 26492 O O . ASN A 1 33 ? -6.399 1.774 4.137 1.00 10.00 33 ASN A O 22
ATOM 26503 N N . ALA A 1 34 ? -6.816 -0.433 4.110 1.00 10.00 34 ALA A N 22
ATOM 26504 C CA . ALA A 1 34 ? -5.876 -0.750 3.039 1.00 10.00 34 ALA A CA 22
ATOM 26505 C C . ALA A 1 34 ? -6.534 -1.673 2.002 1.00 10.00 34 ALA A C 22
ATOM 26506 O O . ALA A 1 34 ? -6.085 -2.804 1.826 1.00 10.00 34 ALA A O 22
ATOM 26513 N N . PRO A 1 35 ? -7.599 -1.226 1.311 1.00 10.00 35 PRO A N 22
ATOM 26514 C CA . PRO A 1 35 ? -8.348 -2.048 0.369 1.00 10.00 35 PRO A CA 22
ATOM 26515 C C . PRO A 1 35 ? -7.575 -2.202 -0.948 1.00 10.00 35 PRO A C 22
ATOM 26516 O O . PRO A 1 35 ? -7.988 -1.709 -1.994 1.00 10.00 35 PRO A O 22
ATOM 26527 N N . VAL A 1 36 ? -6.435 -2.886 -0.888 1.00 10.00 36 VAL A N 22
ATOM 26528 C CA . VAL A 1 36 ? -5.514 -3.102 -1.978 1.00 10.00 36 VAL A CA 22
ATOM 26529 C C . VAL A 1 36 ? -6.125 -4.018 -3.037 1.00 10.00 36 VAL A C 22
ATOM 26530 O O . VAL A 1 36 ? -6.842 -4.956 -2.690 1.00 10.00 36 VAL A O 22
ATOM 26543 N N . ASN A 1 37 ? -5.816 -3.788 -4.322 1.00 10.00 37 ASN A N 22
ATOM 26544 C CA . ASN A 1 37 ? -6.373 -4.628 -5.374 1.00 10.00 37 ASN A CA 22
ATOM 26545 C C . ASN A 1 37 ? -5.447 -5.806 -5.667 1.00 10.00 37 ASN A C 22
ATOM 26546 O O . ASN A 1 37 ? -4.227 -5.677 -5.608 1.00 10.00 37 ASN A O 22
ATOM 26557 N N . PHE A 1 38 ? -6.035 -6.958 -5.995 1.00 10.00 38 PHE A N 22
ATOM 26558 C CA . PHE A 1 38 ? -5.351 -8.234 -6.168 1.00 10.00 38 PHE A CA 22
ATOM 26559 C C . PHE A 1 38 ? -5.621 -8.781 -7.570 1.00 10.00 38 PHE A C 22
ATOM 26560 O O . PHE A 1 38 ? -6.247 -9.827 -7.715 1.00 10.00 38 PHE A O 22
ATOM 26577 N N . ALA A 1 39 ? -5.118 -8.060 -8.579 1.00 10.00 39 ALA A N 22
ATOM 26578 C CA . ALA A 1 39 ? -5.030 -8.438 -9.991 1.00 10.00 39 ALA A CA 22
ATOM 26579 C C . ALA A 1 39 ? -4.925 -7.181 -10.853 1.00 10.00 39 ALA A C 22
ATOM 26580 O O . ALA A 1 39 ? -4.335 -7.204 -11.925 1.00 10.00 39 ALA A O 22
ATOM 26587 N N . LEU A 1 40 ? -5.538 -6.092 -10.384 1.00 10.00 40 LEU A N 22
ATOM 26588 C CA . LEU A 1 40 ? -5.655 -4.843 -11.128 1.00 10.00 40 LEU A CA 22
ATOM 26589 C C . LEU A 1 40 ? -4.324 -4.084 -11.132 1.00 10.00 40 LEU A C 22
ATOM 26590 O O . LEU A 1 40 ? -4.130 -3.173 -11.930 1.00 10.00 40 LEU A O 22
ATOM 26606 N N . GLU A 1 41 ? -3.439 -4.458 -10.203 1.00 10.00 41 GLU A N 22
ATOM 26607 C CA . GLU A 1 41 ? -2.094 -3.931 -10.043 1.00 10.00 41 GLU A CA 22
ATOM 26608 C C . GLU A 1 41 ? -2.137 -2.470 -9.606 1.00 10.00 41 GLU A C 22
ATOM 26609 O O . GLU A 1 41 ? -1.428 -1.618 -10.139 1.00 10.00 41 GLU A O 22
ATOM 26621 N N . THR A 1 42 ? -2.958 -2.214 -8.586 1.00 10.00 42 THR A N 22
ATOM 26622 C CA . THR A 1 42 ? -3.122 -0.926 -7.940 1.00 10.00 42 THR A CA 22
ATOM 26623 C C . THR A 1 42 ? -3.325 -1.163 -6.440 1.00 10.00 42 THR A C 22
ATOM 26624 O O . THR A 1 42 ? -4.210 -1.917 -6.034 1.00 10.00 42 THR A O 22
ATOM 26635 N N . VAL A 1 43 ? -2.495 -0.538 -5.607 1.00 10.00 43 VAL A N 22
ATOM 26636 C CA . VAL A 1 43 ? -2.709 -0.497 -4.167 1.00 10.00 43 VAL A CA 22
ATOM 26637 C C . VAL A 1 43 ? -3.457 0.798 -3.867 1.00 10.00 43 VAL A C 22
ATOM 26638 O O . VAL A 1 43 ? -3.178 1.835 -4.470 1.00 10.00 43 VAL A O 22
ATOM 26651 N N . THR A 1 44 ? -4.394 0.715 -2.924 1.00 10.00 44 THR A N 22
ATOM 26652 C CA . THR A 1 44 ? -5.267 1.775 -2.485 1.00 10.00 44 THR A CA 22
ATOM 26653 C C . THR A 1 44 ? -5.160 1.787 -0.962 1.00 10.00 44 THR A C 22
ATOM 26654 O O . THR A 1 44 ? -5.341 0.735 -0.346 1.00 10.00 44 THR A O 22
ATOM 26665 N N . VAL A 1 45 ? -4.843 2.932 -0.351 1.00 10.00 45 VAL A N 22
ATOM 26666 C CA . VAL A 1 45 ? -4.739 3.055 1.096 1.00 10.00 45 VAL A CA 22
ATOM 26667 C C . VAL A 1 45 ? -5.584 4.233 1.566 1.00 10.00 45 VAL A C 22
ATOM 26668 O O . VAL A 1 45 ? -5.824 5.178 0.815 1.00 10.00 45 VAL A O 22
ATOM 26681 N N . GLU A 1 46 ? -6.038 4.141 2.813 1.00 10.00 46 GLU A N 22
ATOM 26682 C CA . GLU A 1 46 ? -6.792 5.134 3.540 1.00 10.00 46 GLU A CA 22
ATOM 26683 C C . GLU A 1 46 ? -6.067 5.275 4.892 1.00 10.00 46 GLU A C 22
ATOM 26684 O O . GLU A 1 46 ? -6.211 4.420 5.774 1.00 10.00 46 GLU A O 22
ATOM 26696 N N . TYR A 1 47 ? -5.193 6.282 5.013 1.00 10.00 47 TYR A N 22
ATOM 26697 C CA . TYR A 1 47 ? -4.297 6.452 6.154 1.00 10.00 47 TYR A CA 22
ATOM 26698 C C . TYR A 1 47 ? -4.031 7.929 6.402 1.00 10.00 47 TYR A C 22
ATOM 26699 O O . TYR A 1 47 ? -4.295 8.759 5.539 1.00 10.00 47 TYR A O 22
ATOM 26717 N N . ASN A 1 48 ? -3.499 8.259 7.576 1.00 10.00 48 ASN A N 22
ATOM 26718 C CA . ASN A 1 48 ? -3.184 9.634 7.943 1.00 10.00 48 ASN A CA 22
ATOM 26719 C C . ASN A 1 48 ? -1.711 9.939 7.664 1.00 10.00 48 ASN A C 22
ATOM 26720 O O . ASN A 1 48 ? -0.838 9.175 8.073 1.00 10.00 48 ASN A O 22
ATOM 26731 N N . PRO A 1 49 ? -1.383 11.066 7.017 1.00 10.00 49 PRO A N 22
ATOM 26732 C CA . PRO A 1 49 ? -0.013 11.547 6.967 1.00 10.00 49 PRO A CA 22
ATOM 26733 C C . PRO A 1 49 ? 0.319 12.260 8.287 1.00 10.00 49 PRO A C 22
ATOM 26734 O O . PRO A 1 49 ? 0.710 13.425 8.270 1.00 10.00 49 PRO A O 22
ATOM 26745 N N . LYS A 1 50 ? 0.150 11.583 9.435 1.00 10.00 50 LYS A N 22
ATOM 26746 C CA . LYS A 1 50 ? 0.484 12.156 10.744 1.00 10.00 50 LYS A CA 22
ATOM 26747 C C . LYS A 1 50 ? 1.404 11.212 11.519 1.00 10.00 50 LYS A C 22
ATOM 26748 O O . LYS A 1 50 ? 2.354 11.669 12.151 1.00 10.00 50 LYS A O 22
ATOM 26767 N N . GLU A 1 51 ? 1.133 9.904 11.470 1.00 10.00 51 GLU A N 22
ATOM 26768 C CA . GLU A 1 51 ? 1.942 8.885 12.129 1.00 10.00 51 GLU A CA 22
ATOM 26769 C C . GLU A 1 51 ? 2.925 8.238 11.144 1.00 10.00 51 GLU A C 22
ATOM 26770 O O . GLU A 1 51 ? 4.017 7.835 11.536 1.00 10.00 51 GLU A O 22
ATOM 26782 N N . ALA A 1 52 ? 2.539 8.127 9.869 1.00 10.00 52 ALA A N 22
ATOM 26783 C CA . ALA A 1 52 ? 3.311 7.466 8.824 1.00 10.00 52 ALA A CA 22
ATOM 26784 C C . ALA A 1 52 ? 3.249 8.288 7.543 1.00 10.00 52 ALA A C 22
ATOM 26785 O O . ALA A 1 52 ? 2.704 9.390 7.534 1.00 10.00 52 ALA A O 22
ATOM 26792 N N . SER A 1 53 ? 3.820 7.763 6.457 1.00 10.00 53 SER A N 22
ATOM 26793 C CA . SER A 1 53 ? 3.857 8.441 5.178 1.00 10.00 53 SER A CA 22
ATOM 26794 C C . SER A 1 53 ? 3.821 7.419 4.048 1.00 10.00 53 SER A C 22
ATOM 26795 O O . SER A 1 53 ? 4.141 6.242 4.245 1.00 10.00 53 SER A O 22
ATOM 26803 N N . VAL A 1 54 ? 3.500 7.917 2.850 1.00 10.00 54 VAL A N 22
ATOM 26804 C CA . VAL A 1 54 ? 3.717 7.250 1.576 1.00 10.00 54 VAL A CA 22
ATOM 26805 C C . VAL A 1 54 ? 5.055 6.508 1.593 1.00 10.00 54 VAL A C 22
ATOM 26806 O O . VAL A 1 54 ? 5.115 5.329 1.263 1.00 10.00 54 VAL A O 22
ATOM 26819 N N . SER A 1 55 ? 6.127 7.197 1.989 1.00 10.00 55 SER A N 22
ATOM 26820 C CA . SER A 1 55 ? 7.471 6.657 2.062 1.00 10.00 55 SER A CA 22
ATOM 26821 C C . SER A 1 55 ? 7.548 5.341 2.847 1.00 10.00 55 SER A C 22
ATOM 26822 O O . SER A 1 55 ? 8.230 4.411 2.394 1.00 10.00 55 SER A O 22
ATOM 26830 N N . ASP A 1 56 ? 6.872 5.261 4.001 1.00 10.00 56 ASP A N 22
ATOM 26831 C CA . ASP A 1 56 ? 6.901 4.068 4.839 1.00 10.00 56 ASP A CA 22
ATOM 26832 C C . ASP A 1 56 ? 6.093 2.957 4.182 1.00 10.00 56 ASP A C 22
ATOM 26833 O O . ASP A 1 56 ? 6.608 1.870 3.958 1.00 10.00 56 ASP A O 22
ATOM 26842 N N . LEU A 1 57 ? 4.832 3.204 3.821 1.00 10.00 57 LEU A N 22
ATOM 26843 C CA . LEU A 1 57 ? 4.055 2.115 3.233 1.00 10.00 57 LEU A CA 22
ATOM 26844 C C . LEU A 1 57 ? 4.710 1.620 1.926 1.00 10.00 57 LEU A C 22
ATOM 26845 O O . LEU A 1 57 ? 4.836 0.416 1.705 1.00 10.00 57 LEU A O 22
ATOM 26861 N N . LYS A 1 58 ? 5.228 2.542 1.103 1.00 10.00 58 LYS A N 22
ATOM 26862 C CA . LYS A 1 58 ? 6.195 2.251 0.056 1.00 10.00 58 LYS A CA 22
ATOM 26863 C C . LYS A 1 58 ? 7.311 1.321 0.538 1.00 10.00 58 LYS A C 22
ATOM 26864 O O . LYS A 1 58 ? 7.488 0.276 -0.073 1.00 10.00 58 LYS A O 22
ATOM 26883 N N . GLU A 1 59 ? 8.073 1.664 1.590 1.00 10.00 59 GLU A N 22
ATOM 26884 C CA . GLU A 1 59 ? 9.100 0.805 2.155 1.00 10.00 59 GLU A CA 22
ATOM 26885 C C . GLU A 1 59 ? 8.540 -0.585 2.417 1.00 10.00 59 GLU A C 22
ATOM 26886 O O . GLU A 1 59 ? 9.146 -1.568 2.016 1.00 10.00 59 GLU A O 22
ATOM 26898 N N . ALA A 1 60 ? 7.378 -0.657 3.063 1.00 10.00 60 ALA A N 22
ATOM 26899 C CA . ALA A 1 60 ? 6.738 -1.905 3.422 1.00 10.00 60 ALA A CA 22
ATOM 26900 C C . ALA A 1 60 ? 6.637 -2.802 2.190 1.00 10.00 60 ALA A C 22
ATOM 26901 O O . ALA A 1 60 ? 7.101 -3.941 2.191 1.00 10.00 60 ALA A O 22
ATOM 26908 N N . VAL A 1 61 ? 6.046 -2.265 1.124 1.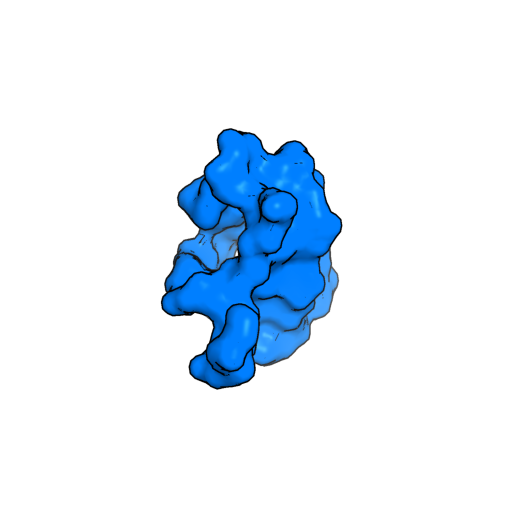00 10.00 61 VAL A N 22
ATOM 26909 C CA . VAL A 1 61 ? 5.918 -2.980 -0.136 1.00 10.00 61 VAL A CA 22
ATOM 26910 C C . VAL A 1 61 ? 7.296 -3.290 -0.740 1.00 10.00 61 VAL A C 22
ATOM 26911 O O . VAL A 1 61 ? 7.536 -4.422 -1.150 1.00 10.00 61 VAL A O 22
ATOM 26924 N N . ASP A 1 62 ? 8.214 -2.322 -0.755 1.00 10.00 62 ASP A N 22
ATOM 26925 C CA . ASP A 1 62 ? 9.568 -2.498 -1.281 1.00 10.00 62 ASP A CA 22
ATOM 26926 C C . ASP A 1 62 ? 10.216 -3.739 -0.648 1.00 10.00 62 ASP A C 22
ATOM 26927 O O . ASP A 1 62 ? 10.576 -4.702 -1.323 1.00 10.00 62 ASP A O 22
ATOM 26936 N N . LYS A 1 63 ? 10.272 -3.733 0.687 1.00 10.00 63 LYS A N 22
ATOM 26937 C CA . LYS A 1 63 ? 10.740 -4.807 1.557 1.00 10.00 63 LYS A CA 22
ATOM 26938 C C . LYS A 1 63 ? 10.096 -6.149 1.193 1.00 10.00 63 LYS A C 22
ATOM 26939 O O . LYS A 1 63 ? 10.727 -7.198 1.303 1.00 10.00 63 LYS A O 22
ATOM 26958 N N . LEU A 1 64 ? 8.819 -6.110 0.806 1.00 10.00 64 LEU A N 22
ATOM 26959 C CA . LEU A 1 64 ? 8.032 -7.266 0.403 1.00 10.00 64 LEU A CA 22
ATOM 26960 C C . LEU A 1 64 ? 8.633 -7.961 -0.819 1.00 10.00 64 LEU A C 22
ATOM 26961 O O . LEU A 1 64 ? 8.528 -9.182 -0.927 1.00 10.00 64 LEU A O 22
ATOM 26977 N N . GLY A 1 65 ? 9.234 -7.199 -1.740 1.00 10.00 65 GLY A N 22
ATOM 26978 C CA . GLY A 1 65 ? 9.899 -7.747 -2.913 1.00 10.00 65 GLY A CA 22
ATOM 26979 C C . GLY A 1 65 ? 9.776 -6.819 -4.118 1.00 10.00 65 GLY A C 22
ATOM 26980 O O . GLY A 1 65 ? 10.774 -6.503 -4.759 1.00 10.00 65 GLY A O 22
ATOM 26984 N N . TYR A 1 66 ? 8.545 -6.422 -4.454 1.00 10.00 66 TYR A N 22
ATOM 26985 C CA . TYR A 1 66 ? 8.246 -5.592 -5.614 1.00 10.00 66 TYR A CA 22
ATOM 26986 C C . TYR A 1 66 ? 8.084 -4.135 -5.182 1.00 10.00 66 TYR A C 22
ATOM 26987 O O . TYR A 1 66 ? 7.842 -3.853 -4.013 1.00 10.00 66 TYR A O 22
ATOM 27005 N N . LYS A 1 67 ? 8.241 -3.206 -6.127 1.00 10.00 67 LYS A N 22
ATOM 27006 C CA . LYS A 1 67 ? 8.317 -1.782 -5.830 1.00 10.00 67 LYS A CA 22
ATOM 27007 C C . LYS A 1 67 ? 6.928 -1.151 -5.909 1.00 10.00 67 LYS A C 22
ATOM 27008 O O . LYS A 1 67 ? 6.055 -1.616 -6.648 1.00 10.00 67 LYS A O 22
ATOM 27027 N N . LEU A 1 68 ? 6.761 -0.066 -5.154 1.00 10.00 68 LEU A N 22
ATOM 27028 C CA . LEU A 1 68 ? 5.549 0.721 -5.051 1.00 10.00 68 LEU A CA 22
ATOM 27029 C C . LEU A 1 68 ? 5.903 2.170 -5.360 1.00 10.00 68 LEU A C 22
ATOM 27030 O O . LEU A 1 68 ? 7.020 2.604 -5.065 1.00 10.00 68 LEU A O 22
ATOM 27046 N N . LYS A 1 69 ? 4.950 2.941 -5.882 1.00 10.00 69 LYS A N 22
ATOM 27047 C CA . LYS A 1 69 ? 5.027 4.383 -5.888 1.00 10.00 69 LYS A CA 22
ATOM 27048 C C . LYS A 1 69 ? 3.629 4.986 -5.928 1.00 10.00 69 LYS A C 22
ATOM 27049 O O . LYS A 1 69 ? 2.733 4.386 -6.510 1.00 10.00 69 LYS A O 22
ATOM 27068 N N . LEU A 1 70 ? 3.449 6.156 -5.301 1.00 10.00 70 LEU A N 22
ATOM 27069 C CA . LEU A 1 70 ? 2.180 6.881 -5.322 1.00 10.00 70 LEU A CA 22
ATOM 27070 C C . LEU A 1 70 ? 1.791 7.209 -6.761 1.00 10.00 70 LEU A C 22
ATOM 27071 O O . LEU A 1 70 ? 2.644 7.295 -7.645 1.00 10.00 70 LEU A O 22
ATOM 27087 N N . LYS A 1 71 ? 0.500 7.450 -6.951 1.00 10.00 71 LYS A N 22
ATOM 27088 C CA . LYS A 1 71 ? -0.139 7.792 -8.191 1.00 10.00 71 LYS A CA 22
ATOM 27089 C C . LYS A 1 71 ? -0.719 9.201 -8.057 1.00 10.00 71 LYS A C 22
ATOM 27090 O O . LYS A 1 71 ? -0.206 10.146 -8.649 1.00 10.00 71 LYS A O 22
ATOM 27109 N N . GLY A 1 72 ? -1.784 9.329 -7.264 1.00 10.00 72 GLY A N 22
ATOM 27110 C CA . GLY A 1 72 ? -2.467 10.591 -7.017 1.00 10.00 72 GLY A CA 22
ATOM 27111 C C . GLY A 1 72 ? -3.897 10.370 -6.522 1.00 10.00 72 GLY A C 22
ATOM 27112 O O . GLY A 1 72 ? -4.805 11.069 -6.964 1.00 10.00 72 GLY A O 22
ATOM 27116 N N . GLU A 1 73 ? -4.071 9.422 -5.589 1.00 10.00 73 GLU A N 22
ATOM 27117 C CA . GLU A 1 73 ? -5.313 9.178 -4.867 1.00 10.00 73 GLU A CA 22
ATOM 27118 C C . GLU A 1 73 ? -6.417 8.637 -5.789 1.00 10.00 73 GLU A C 22
ATOM 27119 O O . GLU A 1 73 ? -6.309 8.681 -7.013 1.00 10.00 73 GLU A O 22
ATOM 27131 N N . GLN A 1 74 ? -7.466 8.058 -5.200 1.00 10.00 74 GLN A N 22
ATOM 27132 C CA . GLN A 1 74 ? -8.617 7.582 -5.962 1.00 10.00 74 GLN A CA 22
ATOM 27133 C C . GLN A 1 74 ? -9.499 8.773 -6.298 1.00 10.00 74 GLN A C 22
ATOM 27134 O O . GLN A 1 74 ? -9.816 9.038 -7.457 1.00 10.00 74 GLN A O 22
ATOM 27148 N N . ASP A 1 75 ? -9.918 9.456 -5.237 1.00 10.00 75 ASP A N 22
ATOM 27149 C CA . ASP A 1 75 ? -10.874 10.540 -5.227 1.00 10.00 75 ASP A CA 22
ATOM 27150 C C . ASP A 1 75 ? -10.214 11.797 -5.806 1.00 10.00 75 ASP A C 22
ATOM 27151 O O . ASP A 1 75 ? -9.952 12.775 -5.114 1.00 10.00 75 ASP A O 22
ATOM 27160 N N . SER A 1 76 ? -9.930 11.730 -7.111 1.00 10.00 76 SER A N 22
ATOM 27161 C CA . SER A 1 76 ? -9.183 12.699 -7.906 1.00 10.00 76 SER A CA 22
ATOM 27162 C C . SER A 1 76 ? -9.727 14.122 -7.751 1.00 10.00 76 SER A C 22
ATOM 27163 O O . SER A 1 76 ? -8.980 15.096 -7.801 1.00 10.00 76 SER A O 22
ATOM 27171 N N . ILE A 1 77 ? -11.041 14.232 -7.566 1.00 10.00 77 ILE A N 22
ATOM 27172 C CA . ILE A 1 77 ? -11.736 15.417 -7.166 1.00 10.00 77 ILE A CA 22
ATOM 27173 C C . ILE A 1 77 ? -12.654 14.967 -6.032 1.00 10.00 77 ILE A C 22
ATOM 27174 O O . ILE A 1 77 ? -12.917 13.772 -5.882 1.00 10.00 77 ILE A O 22
ATOM 27190 N N . GLU A 1 78 ? -13.168 15.940 -5.295 1.00 10.00 78 GLU A N 22
ATOM 27191 C CA . GLU A 1 78 ? -14.219 15.777 -4.303 1.00 10.00 78 GLU A CA 22
ATOM 27192 C C . GLU A 1 78 ? -15.534 16.344 -4.843 1.00 10.00 78 GLU A C 22
ATOM 27193 O O . GLU A 1 78 ? -15.576 16.956 -5.911 1.00 10.00 78 GLU A O 22
ATOM 27205 N N . GLY A 1 79 ? -16.601 16.154 -4.069 1.00 10.00 79 GLY A N 22
ATOM 27206 C CA . GLY A 1 79 ? -17.920 16.722 -4.270 1.00 10.00 79 GLY A CA 22
ATOM 27207 C C . GLY A 1 79 ? -18.633 16.645 -2.923 1.00 10.00 79 GLY A C 22
ATOM 27208 O O . GLY A 1 79 ? -18.041 16.176 -1.950 1.00 10.00 79 GLY A O 22
ATOM 27212 N N . ARG A 1 80 ? -19.885 17.093 -2.851 1.00 10.00 80 ARG A N 22
ATOM 27213 C CA . ARG A 1 80 ? -20.722 17.018 -1.671 1.00 10.00 80 ARG A CA 22
ATOM 27214 C C . ARG A 1 80 ? -22.154 17.139 -2.190 1.00 10.00 80 ARG A C 22
ATOM 27215 O O . ARG A 1 80 ? -22.276 17.590 -3.354 1.00 10.00 80 ARG A O 22
ATOM 27237 N N . VAL A 1 1 ? -9.193 12.935 10.139 1.00 10.00 1 VAL A N 23
ATOM 27238 C CA . VAL A 1 1 ? -9.171 11.474 10.229 1.00 10.00 1 VAL A CA 23
ATOM 27239 C C . VAL A 1 1 ? -8.176 10.988 9.174 1.00 10.00 1 VAL A C 23
ATOM 27240 O O . VAL A 1 1 ? -7.024 11.405 9.253 1.00 10.00 1 VAL A O 23
ATOM 27255 N N . THR A 1 2 ? -8.593 10.193 8.186 1.00 10.00 2 THR A N 23
ATOM 27256 C CA . THR A 1 2 ? -7.698 9.490 7.278 1.00 10.00 2 THR A CA 23
ATOM 27257 C C . THR A 1 2 ? -7.853 9.954 5.825 1.00 10.00 2 THR A C 23
ATOM 27258 O O . THR A 1 2 ? -8.955 10.049 5.269 1.00 10.00 2 THR A O 23
ATOM 27269 N N . GLU A 1 3 ? -6.713 10.222 5.197 1.00 10.00 3 GLU A N 23
ATOM 27270 C CA . GLU A 1 3 ? -6.625 10.599 3.807 1.00 10.00 3 GLU A CA 23
ATOM 27271 C C . GLU A 1 3 ? -6.659 9.319 2.973 1.00 10.00 3 GLU A C 23
ATOM 27272 O O . GLU A 1 3 ? -6.530 8.221 3.512 1.00 10.00 3 GLU A O 23
ATOM 27284 N N . LYS A 1 4 ? -6.914 9.461 1.675 1.00 10.00 4 LYS A N 23
ATOM 27285 C CA . LYS A 1 4 ? -6.918 8.377 0.715 1.00 10.00 4 LYS A CA 23
ATOM 27286 C C . LYS A 1 4 ? -5.641 8.515 -0.109 1.00 10.00 4 LYS A C 23
ATOM 27287 O O . LYS A 1 4 ? -5.213 9.634 -0.368 1.00 10.00 4 LYS A O 23
ATOM 27306 N N . ALA A 1 5 ? -5.032 7.399 -0.512 1.00 10.00 5 ALA A N 23
ATOM 27307 C CA . ALA A 1 5 ? -3.820 7.385 -1.313 1.00 10.00 5 ALA A CA 23
ATOM 27308 C C . ALA A 1 5 ? -3.848 6.149 -2.209 1.00 10.00 5 ALA A C 23
ATOM 27309 O O . ALA A 1 5 ? -4.259 5.085 -1.751 1.00 10.00 5 ALA A O 23
ATOM 27316 N N . GLU A 1 6 ? -3.427 6.276 -3.470 1.00 10.00 6 GLU A N 23
ATOM 27317 C CA . GLU A 1 6 ? -3.318 5.171 -4.403 1.00 10.00 6 GLU A CA 23
ATOM 27318 C C . GLU A 1 6 ? -1.884 5.055 -4.871 1.00 10.00 6 GLU A C 23
ATOM 27319 O O . GLU A 1 6 ? -1.196 6.068 -4.998 1.00 10.00 6 GLU A O 23
ATOM 27331 N N . PHE A 1 7 ? -1.478 3.819 -5.152 1.00 10.00 7 PHE A N 23
ATOM 27332 C CA . PHE A 1 7 ? -0.122 3.447 -5.514 1.00 10.00 7 PHE A CA 23
ATOM 27333 C C . PHE A 1 7 ? -0.169 2.418 -6.639 1.00 10.00 7 PHE A C 23
ATOM 27334 O O . PHE A 1 7 ? -1.075 1.582 -6.658 1.00 10.00 7 PHE A O 23
ATOM 27351 N N . ASP A 1 8 ? 0.794 2.489 -7.563 1.00 10.00 8 ASP A N 23
ATOM 27352 C CA . ASP A 1 8 ? 0.825 1.700 -8.796 1.00 10.00 8 ASP A CA 23
ATOM 27353 C C . ASP A 1 8 ? 1.967 0.676 -8.673 1.00 10.00 8 ASP A C 23
ATOM 27354 O O . ASP A 1 8 ? 3.059 1.056 -8.245 1.00 10.00 8 ASP A O 23
ATOM 27363 N N . ILE A 1 9 ? 1.698 -0.622 -8.892 1.00 10.00 9 ILE A N 23
ATOM 27364 C CA . ILE A 1 9 ? 2.547 -1.726 -8.428 1.00 10.00 9 ILE A CA 23
ATOM 27365 C C . ILE A 1 9 ? 3.304 -2.371 -9.590 1.00 10.00 9 ILE A C 23
ATOM 27366 O O . ILE A 1 9 ? 2.713 -2.635 -10.632 1.00 10.00 9 ILE A O 23
ATOM 27382 N N . GLU A 1 10 ? 4.593 -2.672 -9.387 1.00 10.00 10 GLU A N 23
ATOM 27383 C CA . GLU A 1 10 ? 5.462 -3.291 -10.377 1.00 10.00 10 GLU A CA 23
ATOM 27384 C C . GLU A 1 10 ? 6.032 -4.574 -9.777 1.00 10.00 10 GLU A C 23
ATOM 27385 O O . GLU A 1 10 ? 7.082 -4.541 -9.135 1.00 10.00 10 GLU A O 23
ATOM 27397 N N . GLY A 1 11 ? 5.340 -5.698 -9.997 1.00 10.00 11 GLY A N 23
ATOM 27398 C CA . GLY A 1 11 ? 5.878 -7.033 -9.765 1.00 10.00 11 GLY A CA 23
ATOM 27399 C C . GLY A 1 11 ? 5.167 -7.813 -8.658 1.00 10.00 11 GLY A C 23
ATOM 27400 O O . GLY A 1 11 ? 5.830 -8.473 -7.863 1.00 10.00 11 GLY A O 23
ATOM 27404 N N . MET A 1 12 ? 3.830 -7.782 -8.617 1.00 10.00 12 MET A N 23
ATOM 27405 C CA . MET A 1 12 ? 3.033 -8.546 -7.659 1.00 10.00 12 MET A CA 23
ATOM 27406 C C . MET A 1 12 ? 2.387 -9.753 -8.344 1.00 10.00 12 MET A C 23
ATOM 27407 O O . MET A 1 12 ? 2.120 -9.709 -9.541 1.00 10.00 12 MET A O 23
ATOM 27421 N N . THR A 1 13 ? 2.100 -10.812 -7.578 1.00 10.00 13 THR A N 23
ATOM 27422 C CA . THR A 1 13 ? 1.435 -12.014 -8.076 1.00 10.00 13 THR A CA 23
ATOM 27423 C C . THR A 1 13 ? -0.078 -11.997 -7.797 1.00 10.00 13 THR A C 23
ATOM 27424 O O . THR A 1 13 ? -0.775 -12.916 -8.216 1.00 10.00 13 THR A O 23
ATOM 27435 N N . CYS A 1 14 ? -0.608 -10.988 -7.085 1.00 10.00 14 CYS A N 23
ATOM 27436 C CA . CYS A 1 14 ? -1.994 -10.948 -6.643 1.00 10.00 14 CYS A CA 23
ATOM 27437 C C . CYS A 1 14 ? -2.229 -11.943 -5.504 1.00 10.00 14 CYS A C 23
ATOM 27438 O O . CYS A 1 14 ? -1.277 -12.563 -5.021 1.00 10.00 14 CYS A O 23
ATOM 27446 N N . ALA A 1 15 ? -3.467 -12.009 -5.005 1.00 10.00 15 ALA A N 23
ATOM 27447 C CA . ALA A 1 15 ? -3.903 -12.875 -3.920 1.00 10.00 15 ALA A CA 23
ATOM 27448 C C . ALA A 1 15 ? -2.978 -12.766 -2.707 1.00 10.00 15 ALA A C 23
ATOM 27449 O O . ALA A 1 15 ? -3.164 -11.890 -1.861 1.00 10.00 15 ALA A O 23
ATOM 27456 N N . ALA A 1 16 ? -1.963 -13.627 -2.637 1.00 10.00 16 ALA A N 23
ATOM 27457 C CA . ALA A 1 16 ? -1.024 -13.679 -1.538 1.00 10.00 16 ALA A CA 23
ATOM 27458 C C . ALA A 1 16 ? -0.228 -12.384 -1.494 1.00 10.00 16 ALA A C 23
ATOM 27459 O O . ALA A 1 16 ? -0.025 -11.827 -0.418 1.00 10.00 16 ALA A O 23
ATOM 27466 N N . CYS A 1 17 ? 0.214 -11.887 -2.657 1.00 10.00 17 CYS A N 23
ATOM 27467 C CA . CYS A 1 17 ? 1.029 -10.683 -2.682 1.00 10.00 17 CYS A CA 23
ATOM 27468 C C . CYS A 1 17 ? 0.205 -9.509 -2.177 1.00 10.00 17 CYS A C 23
ATOM 27469 O O . CYS A 1 17 ? 0.586 -8.866 -1.204 1.00 10.00 17 CYS A O 23
ATOM 27477 N N . ALA A 1 18 ? -0.949 -9.284 -2.813 1.00 10.00 18 ALA A N 23
ATOM 27478 C CA . ALA A 1 18 ? -1.939 -8.295 -2.401 1.00 10.00 18 ALA A CA 23
ATOM 27479 C C . ALA A 1 18 ? -2.194 -8.378 -0.893 1.00 10.00 18 ALA A C 23
ATOM 27480 O O . ALA A 1 18 ? -2.149 -7.381 -0.176 1.00 10.00 18 ALA A O 23
ATOM 27487 N N . ASN A 1 19 ? -2.418 -9.596 -0.403 1.00 10.00 19 ASN A N 23
ATOM 27488 C CA . ASN A 1 19 ? -2.653 -9.798 1.031 1.00 10.00 19 ASN A CA 23
ATOM 27489 C C . ASN A 1 19 ? -1.440 -9.369 1.856 1.00 10.00 19 ASN A C 23
ATOM 27490 O O . ASN A 1 19 ? -1.575 -8.773 2.926 1.00 10.00 19 ASN A O 23
ATOM 27501 N N . ARG A 1 20 ? -0.240 -9.698 1.380 1.00 10.00 20 ARG A N 23
ATOM 27502 C CA . ARG A 1 20 ? 0.997 -9.297 2.018 1.00 10.00 20 ARG A CA 23
ATOM 27503 C C . ARG A 1 20 ? 1.101 -7.773 2.067 1.00 10.00 20 ARG A C 23
ATOM 27504 O O . ARG A 1 20 ? 1.506 -7.252 3.109 1.00 10.00 20 ARG A O 23
ATOM 27525 N N . ILE A 1 21 ? 0.710 -7.071 0.989 1.00 10.00 21 ILE A N 23
ATOM 27526 C CA . ILE A 1 21 ? 0.567 -5.616 1.031 1.00 10.00 21 ILE A CA 23
ATOM 27527 C C . ILE A 1 21 ? -0.226 -5.247 2.280 1.00 10.00 21 ILE A C 23
ATOM 27528 O O . ILE A 1 21 ? 0.313 -4.592 3.166 1.00 10.00 21 ILE A O 23
ATOM 27544 N N . GLU A 1 22 ? -1.481 -5.701 2.367 1.00 10.00 22 GLU A N 23
ATOM 27545 C CA . GLU A 1 22 ? -2.360 -5.349 3.472 1.00 10.00 22 GLU A CA 23
ATOM 27546 C C . GLU A 1 22 ? -1.739 -5.672 4.827 1.00 10.00 22 GLU A C 23
ATOM 27547 O O . GLU A 1 22 ? -1.956 -4.935 5.775 1.00 10.00 22 GLU A O 23
ATOM 27559 N N . LYS A 1 23 ? -0.979 -6.759 4.951 1.00 10.00 23 LYS A N 23
ATOM 27560 C CA . LYS A 1 23 ? -0.341 -7.123 6.204 1.00 10.00 23 LYS A CA 23
ATOM 27561 C C . LYS A 1 23 ? 0.726 -6.085 6.563 1.00 10.00 23 LYS A C 23
ATOM 27562 O O . LYS A 1 23 ? 0.723 -5.534 7.664 1.00 10.00 23 LYS A O 23
ATOM 27581 N N . ARG A 1 24 ? 1.650 -5.820 5.637 1.00 10.00 24 ARG A N 23
ATOM 27582 C CA . ARG A 1 24 ? 2.721 -4.865 5.887 1.00 10.00 24 ARG A CA 23
ATOM 27583 C C . ARG A 1 24 ? 2.168 -3.450 6.087 1.00 10.00 24 ARG A C 23
ATOM 27584 O O . ARG A 1 24 ? 2.700 -2.693 6.891 1.00 10.00 24 ARG A O 23
ATOM 27605 N N . LEU A 1 25 ? 1.104 -3.097 5.368 1.00 10.00 25 LEU A N 23
ATOM 27606 C CA . LEU A 1 25 ? 0.452 -1.801 5.485 1.00 10.00 25 LEU A CA 23
ATOM 27607 C C . LEU A 1 25 ? -0.349 -1.698 6.779 1.00 10.00 25 LEU A C 23
ATOM 27608 O O . LEU A 1 25 ? -0.233 -0.708 7.490 1.00 10.00 25 LEU A O 23
ATOM 27624 N N . ASN A 1 26 ? -1.116 -2.731 7.124 1.00 10.00 26 ASN A N 23
ATOM 27625 C CA . ASN A 1 26 ? -1.806 -2.838 8.406 1.00 10.00 26 ASN A CA 23
ATOM 27626 C C . ASN A 1 26 ? -0.837 -2.601 9.560 1.00 10.00 26 ASN A C 23
ATOM 27627 O O . ASN A 1 26 ? -1.239 -2.107 10.607 1.00 10.00 26 ASN A O 23
ATOM 27638 N N . LYS A 1 27 ? 0.438 -2.968 9.385 1.00 10.00 27 LYS A N 23
ATOM 27639 C CA . LYS A 1 27 ? 1.432 -2.718 10.405 1.00 10.00 27 LYS A CA 23
ATOM 27640 C C . LYS A 1 27 ? 1.596 -1.214 10.704 1.00 10.00 27 LYS A C 23
ATOM 27641 O O . LYS A 1 27 ? 1.895 -0.869 11.842 1.00 10.00 27 LYS A O 23
ATOM 27660 N N . ILE A 1 28 ? 1.459 -0.341 9.694 1.00 10.00 28 ILE A N 23
ATOM 27661 C CA . ILE A 1 28 ? 1.546 1.109 9.848 1.00 10.00 28 ILE A CA 23
ATOM 27662 C C . ILE A 1 28 ? 0.562 1.603 10.904 1.00 10.00 28 ILE A C 23
ATOM 27663 O O . ILE A 1 28 ? -0.611 1.241 10.882 1.00 10.00 28 ILE A O 23
ATOM 27679 N N . GLU A 1 29 ? 1.029 2.461 11.805 1.00 10.00 29 GLU A N 23
ATOM 27680 C CA . GLU A 1 29 ? 0.250 2.890 12.941 1.00 10.00 29 GLU A CA 23
ATOM 27681 C C . GLU A 1 29 ? -0.850 3.869 12.511 1.00 10.00 29 GLU A C 23
ATOM 27682 O O . GLU A 1 29 ? -2.003 3.682 12.893 1.00 10.00 29 GLU A O 23
ATOM 27694 N N . GLY A 1 30 ? -0.566 4.893 11.690 1.00 10.00 30 GLY A N 23
ATOM 27695 C CA . GLY A 1 30 ? -1.592 5.860 11.314 1.00 10.00 30 GLY A CA 23
ATOM 27696 C C . GLY A 1 30 ? -2.481 5.373 10.172 1.00 10.00 30 GLY A C 23
ATOM 27697 O O . GLY A 1 30 ? -2.878 6.168 9.325 1.00 10.00 30 GLY A O 23
ATOM 27701 N N . VAL A 1 31 ? -2.802 4.084 10.131 1.00 10.00 31 VAL A N 23
ATOM 27702 C CA . VAL A 1 31 ? -3.600 3.468 9.092 1.00 10.00 31 VAL A CA 23
ATOM 27703 C C . VAL A 1 31 ? -5.014 3.274 9.625 1.00 10.00 31 VAL A C 23
ATOM 27704 O O . VAL A 1 31 ? -5.202 3.086 10.825 1.00 10.00 31 VAL A O 23
ATOM 27717 N N . ALA A 1 32 ? -6.009 3.321 8.740 1.00 10.00 32 ALA A N 23
ATOM 27718 C CA . ALA A 1 32 ? -7.345 2.849 9.059 1.00 10.00 32 ALA A CA 23
ATOM 27719 C C . ALA A 1 32 ? -7.543 1.555 8.288 1.00 10.00 32 ALA A C 23
ATOM 27720 O O . ALA A 1 32 ? -7.816 0.508 8.868 1.00 10.00 32 ALA A O 23
ATOM 27727 N N . ASN A 1 33 ? -7.403 1.644 6.969 1.00 10.00 33 ASN A N 23
ATOM 27728 C CA . ASN A 1 33 ? -7.769 0.581 6.061 1.00 10.00 33 ASN A CA 23
ATOM 27729 C C . ASN A 1 33 ? -6.943 0.700 4.783 1.00 10.00 33 ASN A C 23
ATOM 27730 O O . ASN A 1 33 ? -6.248 1.690 4.557 1.00 10.00 33 ASN A O 23
ATOM 27741 N N . ALA A 1 34 ? -6.974 -0.351 3.966 1.00 10.00 34 ALA A N 23
ATOM 27742 C CA . ALA A 1 34 ? -6.239 -0.418 2.713 1.00 10.00 34 ALA A CA 23
ATOM 27743 C C . ALA A 1 34 ? -6.880 -1.429 1.759 1.00 10.00 34 ALA A C 23
ATOM 27744 O O . ALA A 1 34 ? -6.371 -2.538 1.620 1.00 10.00 34 ALA A O 23
ATOM 27751 N N . PRO A 1 35 ? -7.997 -1.085 1.102 1.00 10.00 35 PRO A N 23
ATOM 27752 C CA . PRO A 1 35 ? -8.680 -1.991 0.192 1.00 10.00 35 PRO A CA 23
ATOM 27753 C C . PRO A 1 35 ? -7.908 -2.092 -1.131 1.00 10.00 35 PRO A C 23
ATOM 27754 O O . PRO A 1 35 ? -8.360 -1.605 -2.166 1.00 10.00 35 PRO A O 23
ATOM 27765 N N . VAL A 1 36 ? -6.729 -2.720 -1.101 1.00 10.00 36 VAL A N 23
ATOM 27766 C CA . VAL A 1 36 ? -5.903 -2.931 -2.276 1.00 10.00 36 VAL A CA 23
ATOM 27767 C C . VAL A 1 36 ? -6.611 -3.845 -3.264 1.00 10.00 36 VAL A C 23
ATOM 27768 O O . VAL A 1 36 ? -7.453 -4.647 -2.857 1.00 10.00 36 VAL A O 23
ATOM 27781 N N . ASN A 1 37 ? -6.238 -3.777 -4.547 1.00 10.00 37 ASN A N 23
ATOM 27782 C CA . ASN A 1 37 ? -6.759 -4.742 -5.497 1.00 10.00 37 ASN A CA 23
ATOM 27783 C C . ASN A 1 37 ? -5.738 -5.827 -5.826 1.00 10.00 37 ASN A C 23
ATOM 27784 O O . ASN A 1 37 ? -4.541 -5.681 -5.588 1.00 10.00 37 ASN A O 23
ATOM 27795 N N . PHE A 1 38 ? -6.251 -6.947 -6.337 1.00 10.00 38 PHE A N 23
ATOM 27796 C CA . PHE A 1 38 ? -5.516 -8.174 -6.584 1.00 10.00 38 PHE A CA 23
ATOM 27797 C C . PHE A 1 38 ? -5.791 -8.631 -8.014 1.00 10.00 38 PHE A C 23
ATOM 27798 O O . PHE A 1 38 ? -6.258 -9.745 -8.230 1.00 10.00 38 PHE A O 23
ATOM 27815 N N . ALA A 1 39 ? -5.454 -7.767 -8.978 1.00 10.00 39 ALA A N 23
ATOM 27816 C CA . ALA A 1 39 ? -5.349 -8.087 -10.400 1.00 10.00 39 ALA A CA 23
ATOM 27817 C C . ALA A 1 39 ? -5.143 -6.825 -11.241 1.00 10.00 39 ALA A C 23
ATOM 27818 O O . ALA A 1 39 ? -4.549 -6.897 -12.310 1.00 10.00 39 ALA A O 23
ATOM 27825 N N . LEU A 1 40 ? -5.661 -5.679 -10.783 1.00 10.00 40 LEU A N 23
ATOM 27826 C CA . LEU A 1 40 ? -5.601 -4.426 -11.538 1.00 10.00 40 LEU A CA 23
ATOM 27827 C C . LEU A 1 40 ? -4.244 -3.737 -11.355 1.00 10.00 40 LEU A C 23
ATOM 27828 O O . LEU A 1 40 ? -3.973 -2.715 -11.981 1.00 10.00 40 LEU A O 23
ATOM 27844 N N . GLU A 1 41 ? -3.430 -4.277 -10.447 1.00 10.00 41 GLU A N 23
ATOM 27845 C CA . GLU A 1 41 ? -2.055 -3.880 -10.187 1.00 10.00 41 GLU A CA 23
ATOM 27846 C C . GLU A 1 41 ? -2.006 -2.475 -9.594 1.00 10.00 41 GLU A C 23
ATOM 27847 O O . GLU A 1 41 ? -1.124 -1.677 -9.914 1.00 10.00 41 GLU A O 23
ATOM 27859 N N . THR A 1 42 ? -2.939 -2.196 -8.678 1.00 10.00 42 THR A N 23
ATOM 27860 C CA . THR A 1 42 ? -2.970 -0.964 -7.908 1.00 10.00 42 THR A CA 23
ATOM 27861 C C . THR A 1 42 ? -3.292 -1.277 -6.440 1.00 10.00 42 THR A C 23
ATOM 27862 O O . THR A 1 42 ? -4.086 -2.163 -6.122 1.00 10.00 42 THR A O 23
ATOM 27873 N N . VAL A 1 43 ? -2.631 -0.568 -5.531 1.00 10.00 43 VAL A N 23
ATOM 27874 C CA . VAL A 1 43 ? -2.879 -0.627 -4.098 1.00 10.00 43 VAL A CA 23
ATOM 27875 C C . VAL A 1 43 ? -3.493 0.705 -3.682 1.00 10.00 43 VAL A C 23
ATOM 27876 O O . VAL A 1 43 ? -3.066 1.761 -4.144 1.00 10.00 43 VAL A O 23
ATOM 27889 N N . THR A 1 44 ? -4.490 0.633 -2.806 1.00 10.00 44 THR A N 23
ATOM 27890 C CA . THR A 1 44 ? -5.282 1.741 -2.321 1.00 10.00 44 THR A CA 23
ATOM 27891 C C . THR A 1 44 ? -5.168 1.715 -0.798 1.00 10.00 44 THR A C 23
ATOM 27892 O O . THR A 1 44 ? -5.486 0.695 -0.188 1.00 10.00 44 THR A O 23
ATOM 27903 N N . VAL A 1 45 ? -4.680 2.802 -0.193 1.00 10.00 45 VAL A N 23
ATOM 27904 C CA . VAL A 1 45 ? -4.506 2.939 1.244 1.00 10.00 45 VAL A CA 23
ATOM 27905 C C . VAL A 1 45 ? -5.337 4.113 1.738 1.00 10.00 45 VAL A C 23
ATOM 27906 O O . VAL A 1 45 ? -5.433 5.141 1.067 1.00 10.00 45 VAL A O 23
ATOM 27919 N N . GLU A 1 46 ? -5.897 3.955 2.931 1.00 10.00 46 GLU A N 23
ATOM 27920 C CA . GLU A 1 46 ? -6.612 4.949 3.667 1.00 10.00 46 GLU A CA 23
ATOM 27921 C C . GLU A 1 46 ? -5.880 5.134 5.002 1.00 10.00 46 GLU A C 23
ATOM 27922 O O . GLU A 1 46 ? -6.059 4.351 5.943 1.00 10.00 46 GLU A O 23
ATOM 27934 N N . TYR A 1 47 ? -5.015 6.151 5.063 1.00 10.00 47 TYR A N 23
ATOM 27935 C CA . TYR A 1 47 ? -4.150 6.419 6.203 1.00 10.00 47 TYR A CA 23
ATOM 27936 C C . TYR A 1 47 ? -4.090 7.917 6.470 1.00 10.00 47 TYR A C 23
ATOM 27937 O O . TYR A 1 47 ? -4.430 8.730 5.614 1.00 10.00 47 TYR A O 23
ATOM 27955 N N . ASN A 1 48 ? -3.660 8.275 7.675 1.00 10.00 48 ASN A N 23
ATOM 27956 C CA . ASN A 1 48 ? -3.443 9.664 8.068 1.00 10.00 48 ASN A CA 23
ATOM 27957 C C . ASN A 1 48 ? -1.983 10.078 7.842 1.00 10.00 48 ASN A C 23
ATOM 27958 O O . ASN A 1 48 ? -1.085 9.440 8.392 1.00 10.00 48 ASN A O 23
ATOM 27969 N N . PRO A 1 49 ? -1.705 11.140 7.062 1.00 10.00 49 PRO A N 23
ATOM 27970 C CA . PRO A 1 49 ? -0.363 11.685 6.925 1.00 10.00 49 PRO A CA 23
ATOM 27971 C C . PRO A 1 49 ? -0.011 12.469 8.191 1.00 10.00 49 PRO A C 23
ATOM 27972 O O . PRO A 1 49 ? 0.113 13.691 8.165 1.00 10.00 49 PRO A O 23
ATOM 27983 N N . LYS A 1 50 ? 0.131 11.760 9.311 1.00 10.00 50 LYS A N 23
ATOM 27984 C CA . LYS A 1 50 ? 0.508 12.358 10.586 1.00 10.00 50 LYS A CA 23
ATOM 27985 C C . LYS A 1 50 ? 1.491 11.422 11.268 1.00 10.00 50 LYS A C 23
ATOM 27986 O O . LYS A 1 50 ? 2.540 11.862 11.739 1.00 10.00 50 LYS A O 23
ATOM 28005 N N . GLU A 1 51 ? 1.137 10.139 11.341 1.00 10.00 51 GLU A N 23
ATOM 28006 C CA . GLU A 1 51 ? 2.007 9.133 11.909 1.00 10.00 51 GLU A CA 23
ATOM 28007 C C . GLU A 1 51 ? 3.014 8.689 10.833 1.00 10.00 51 GLU A C 23
ATOM 28008 O O . GLU A 1 51 ? 4.212 8.924 10.970 1.00 10.00 51 GLU A O 23
ATOM 28020 N N . ALA A 1 52 ? 2.513 8.108 9.739 1.00 10.00 52 ALA A N 23
ATOM 28021 C CA . ALA A 1 52 ? 3.302 7.559 8.643 1.00 10.00 52 ALA A CA 23
ATOM 28022 C C . ALA A 1 52 ? 3.131 8.430 7.398 1.00 10.00 52 ALA A C 23
ATOM 28023 O O . ALA A 1 52 ? 2.276 9.315 7.374 1.00 10.00 52 ALA A O 23
ATOM 28030 N N . SER A 1 53 ? 3.915 8.167 6.350 1.00 10.00 53 SER A N 23
ATOM 28031 C CA . SER A 1 53 ? 3.793 8.792 5.042 1.00 10.00 53 SER A CA 23
ATOM 28032 C C . SER A 1 53 ? 3.656 7.731 3.947 1.00 10.00 53 SER A C 23
ATOM 28033 O O . SER A 1 53 ? 3.737 6.524 4.184 1.00 10.00 53 SER A O 23
ATOM 28041 N N . VAL A 1 54 ? 3.530 8.215 2.710 1.00 10.00 54 VAL A N 23
ATOM 28042 C CA . VAL A 1 54 ? 3.665 7.416 1.506 1.00 10.00 54 VAL A CA 23
ATOM 28043 C C . VAL A 1 54 ? 4.963 6.602 1.502 1.00 10.00 54 VAL A C 23
ATOM 28044 O O . VAL A 1 54 ? 4.987 5.473 1.007 1.00 10.00 54 VAL A O 23
ATOM 28057 N N . SER A 1 55 ? 6.060 7.174 2.012 1.00 10.00 55 SER A N 23
ATOM 28058 C CA . SER A 1 55 ? 7.346 6.501 1.933 1.00 10.00 55 SER A CA 23
ATOM 28059 C C . SER A 1 55 ? 7.376 5.281 2.847 1.00 10.00 55 SER A C 23
ATOM 28060 O O . SER A 1 55 ? 7.954 4.267 2.468 1.00 10.00 55 SER A O 23
ATOM 28068 N N . ASP A 1 56 ? 6.796 5.350 4.042 1.00 10.00 56 ASP A N 23
ATOM 28069 C CA . ASP A 1 56 ? 6.854 4.253 4.994 1.00 10.00 56 ASP A CA 23
ATOM 28070 C C . ASP A 1 56 ? 6.215 3.016 4.375 1.00 10.00 56 ASP A C 23
ATOM 28071 O O . ASP A 1 56 ? 6.822 1.950 4.293 1.00 10.00 56 ASP A O 23
ATOM 28080 N N . LEU A 1 57 ? 4.990 3.174 3.881 1.00 10.00 57 LEU A N 23
ATOM 28081 C CA . LEU A 1 57 ? 4.266 2.072 3.270 1.00 10.00 57 LEU A CA 23
ATOM 28082 C C . LEU A 1 57 ? 4.953 1.625 1.972 1.00 10.00 57 LEU A C 23
ATOM 28083 O O . LEU A 1 57 ? 5.142 0.428 1.759 1.00 10.00 57 LEU A O 23
ATOM 28099 N N . LYS A 1 58 ? 5.403 2.560 1.122 1.00 10.00 58 LYS A N 23
ATOM 28100 C CA . LYS A 1 58 ? 6.343 2.235 0.064 1.00 10.00 58 LYS A CA 23
ATOM 28101 C C . LYS A 1 58 ? 7.501 1.356 0.545 1.00 10.00 58 LYS A C 23
ATOM 28102 O O . LYS A 1 58 ? 7.783 0.359 -0.106 1.00 10.00 58 LYS A O 23
ATOM 28121 N N . GLU A 1 59 ? 8.192 1.707 1.633 1.00 10.00 59 GLU A N 23
ATOM 28122 C CA . GLU A 1 59 ? 9.313 0.938 2.150 1.00 10.00 59 GLU A CA 23
ATOM 28123 C C . GLU A 1 59 ? 8.834 -0.461 2.522 1.00 10.00 59 GLU A C 23
ATOM 28124 O O . GLU A 1 59 ? 9.459 -1.462 2.187 1.00 10.00 59 GLU A O 23
ATOM 28136 N N . ALA A 1 60 ? 7.677 -0.511 3.178 1.00 10.00 60 ALA A N 23
ATOM 28137 C CA . ALA A 1 60 ? 7.048 -1.755 3.592 1.00 10.00 60 ALA A CA 23
ATOM 28138 C C . ALA A 1 60 ? 6.910 -2.696 2.388 1.00 10.00 60 ALA A C 23
ATOM 28139 O O . ALA A 1 60 ? 7.345 -3.846 2.430 1.00 10.00 60 ALA A O 23
ATOM 28146 N N . VAL A 1 61 ? 6.323 -2.190 1.303 1.00 10.00 61 VAL A N 23
ATOM 28147 C CA . VAL A 1 61 ? 6.210 -2.921 0.046 1.00 10.00 61 VAL A CA 23
ATOM 28148 C C . VAL A 1 61 ? 7.584 -3.212 -0.586 1.00 10.00 61 VAL A C 23
ATOM 28149 O O . VAL A 1 61 ? 7.826 -4.329 -1.034 1.00 10.00 61 VAL A O 23
ATOM 28162 N N . ASP A 1 62 ? 8.499 -2.244 -0.601 1.00 10.00 62 ASP A N 23
ATOM 28163 C CA . ASP A 1 62 ? 9.841 -2.409 -1.157 1.00 10.00 62 ASP A CA 23
ATOM 28164 C C . ASP A 1 62 ? 10.495 -3.648 -0.539 1.00 10.00 62 ASP A C 23
ATOM 28165 O O . ASP A 1 62 ? 10.906 -4.580 -1.228 1.00 10.00 62 ASP A O 23
ATOM 28174 N N . LYS A 1 63 ? 10.476 -3.692 0.795 1.00 10.00 63 LYS A N 23
ATOM 28175 C CA . LYS A 1 63 ? 10.969 -4.783 1.616 1.00 10.00 63 LYS A CA 23
ATOM 28176 C C . LYS A 1 63 ? 10.278 -6.115 1.290 1.00 10.00 63 LYS A C 23
ATOM 28177 O O . LYS A 1 63 ? 10.885 -7.174 1.445 1.00 10.00 63 LYS A O 23
ATOM 28196 N N . LEU A 1 64 ? 9.013 -6.079 0.865 1.00 10.00 64 LEU A N 23
ATOM 28197 C CA . LEU A 1 64 ? 8.281 -7.255 0.401 1.00 10.00 64 LEU A CA 23
ATOM 28198 C C . LEU A 1 64 ? 8.959 -7.868 -0.831 1.00 10.00 64 LEU A C 23
ATOM 28199 O O . LEU A 1 64 ? 8.875 -9.082 -1.014 1.00 10.00 64 LEU A O 23
ATOM 28215 N N . GLY A 1 65 ? 9.625 -7.057 -1.662 1.00 10.00 65 GLY A N 23
ATOM 28216 C CA . GLY A 1 65 ? 10.451 -7.537 -2.765 1.00 10.00 65 GLY A CA 23
ATOM 28217 C C . GLY A 1 65 ? 10.310 -6.654 -4.002 1.00 10.00 65 GLY A C 23
ATOM 28218 O O . GLY A 1 65 ? 11.299 -6.320 -4.651 1.00 10.00 65 GLY A O 23
ATOM 28222 N N . TYR A 1 66 ? 9.068 -6.310 -4.346 1.00 10.00 66 TYR A N 23
ATOM 28223 C CA . TYR A 1 66 ? 8.716 -5.498 -5.506 1.00 10.00 66 TYR A CA 23
ATOM 28224 C C . TYR A 1 66 ? 8.473 -4.061 -5.052 1.00 10.00 66 TYR A C 23
ATOM 28225 O O . TYR A 1 66 ? 8.182 -3.822 -3.885 1.00 10.00 66 TYR A O 23
ATOM 28243 N N . LYS A 1 67 ? 8.619 -3.094 -5.958 1.00 10.00 67 LYS A N 23
ATOM 28244 C CA . LYS A 1 67 ? 8.557 -1.695 -5.612 1.00 10.00 67 LYS A CA 23
ATOM 28245 C C . LYS A 1 67 ? 7.119 -1.176 -5.663 1.00 10.00 67 LYS A C 23
ATOM 28246 O O . LYS A 1 67 ? 6.222 -1.807 -6.225 1.00 10.00 67 LYS A O 23
ATOM 28265 N N . LEU A 1 68 ? 6.933 0.004 -5.069 1.00 10.00 68 LEU A N 23
ATOM 28266 C CA . LEU A 1 68 ? 5.678 0.721 -4.967 1.00 10.00 68 LEU A CA 23
ATOM 28267 C C . LEU A 1 68 ? 5.971 2.182 -5.284 1.00 10.00 68 LEU A C 23
ATOM 28268 O O . LEU A 1 68 ? 7.058 2.660 -4.954 1.00 10.00 68 LEU A O 23
ATOM 28284 N N . LYS A 1 69 ? 5.007 2.908 -5.855 1.00 10.00 69 LYS A N 23
ATOM 28285 C CA . LYS A 1 69 ? 5.018 4.351 -5.900 1.00 10.00 69 LYS A CA 23
ATOM 28286 C C . LYS A 1 69 ? 3.586 4.853 -5.888 1.00 10.00 69 LYS A C 23
ATOM 28287 O O . LYS A 1 69 ? 2.693 4.135 -6.323 1.00 10.00 69 LYS A O 23
ATOM 28306 N N . LEU A 1 70 ? 3.390 6.077 -5.384 1.00 10.00 70 LEU A N 23
ATOM 28307 C CA . LEU A 1 70 ? 2.098 6.742 -5.400 1.00 10.00 70 LEU A CA 23
ATOM 28308 C C . LEU A 1 70 ? 1.659 6.945 -6.848 1.00 10.00 70 LEU A C 23
ATOM 28309 O O . LEU A 1 70 ? 2.483 6.989 -7.761 1.00 10.00 70 LEU A O 23
ATOM 28325 N N . LYS A 1 71 ? 0.357 7.118 -7.019 1.00 10.00 71 LYS A N 23
ATOM 28326 C CA . LYS A 1 71 ? -0.317 7.385 -8.258 1.00 10.00 71 LYS A CA 23
ATOM 28327 C C . LYS A 1 71 ? -0.920 8.784 -8.154 1.00 10.00 71 LYS A C 23
ATOM 28328 O O . LYS A 1 71 ? -0.439 9.708 -8.804 1.00 10.00 71 LYS A O 23
ATOM 28347 N N . GLY A 1 72 ? -1.949 8.945 -7.317 1.00 10.00 72 GLY A N 23
ATOM 28348 C CA . GLY A 1 72 ? -2.538 10.255 -7.067 1.00 10.00 72 GLY A CA 23
ATOM 28349 C C . GLY A 1 72 ? -3.925 10.171 -6.434 1.00 10.00 72 GLY A C 23
ATOM 28350 O O . GLY A 1 72 ? -4.826 10.881 -6.867 1.00 10.00 72 GLY A O 23
ATOM 28354 N N . GLU A 1 73 ? -4.060 9.336 -5.394 1.00 10.00 73 GLU A N 23
ATOM 28355 C CA . GLU A 1 73 ? -5.247 9.234 -4.546 1.00 10.00 73 GLU A CA 23
ATOM 28356 C C . GLU A 1 73 ? -6.462 8.643 -5.276 1.00 10.00 73 GLU A C 23
ATOM 28357 O O . GLU A 1 73 ? -6.545 8.668 -6.500 1.00 10.00 73 GLU A O 23
ATOM 28369 N N . GLN A 1 74 ? -7.408 8.079 -4.515 1.00 10.00 74 GLN A N 23
ATOM 28370 C CA . GLN A 1 74 ? -8.645 7.576 -5.076 1.00 10.00 74 GLN A CA 23
ATOM 28371 C C . GLN A 1 74 ? -9.470 8.716 -5.670 1.00 10.00 74 GLN A C 23
ATOM 28372 O O . GLN A 1 74 ? -9.527 9.813 -5.114 1.00 10.00 74 GLN A O 23
ATOM 28386 N N . ASP A 1 75 ? -10.131 8.422 -6.791 1.00 10.00 75 ASP A N 23
ATOM 28387 C CA . ASP A 1 75 ? -10.962 9.373 -7.517 1.00 10.00 75 ASP A CA 23
ATOM 28388 C C . ASP A 1 75 ? -12.278 9.625 -6.761 1.00 10.00 75 ASP A C 23
ATOM 28389 O O . ASP A 1 75 ? -13.338 9.129 -7.141 1.00 10.00 75 ASP A O 23
ATOM 28398 N N . SER A 1 76 ? -12.183 10.357 -5.646 1.00 10.00 76 SER A N 23
ATOM 28399 C CA . SER A 1 76 ? -13.285 10.682 -4.746 1.00 10.00 76 SER A CA 23
ATOM 28400 C C . SER A 1 76 ? -13.540 12.193 -4.723 1.00 10.00 76 SER A C 23
ATOM 28401 O O . SER A 1 76 ? -12.643 12.978 -5.022 1.00 10.00 76 SER A O 23
ATOM 28409 N N . ILE A 1 77 ? -14.768 12.592 -4.362 1.00 10.00 77 ILE A N 23
ATOM 28410 C CA . ILE A 1 77 ? -15.208 13.986 -4.351 1.00 10.00 77 ILE A CA 23
ATOM 28411 C C . ILE A 1 77 ? -15.230 14.478 -2.890 1.00 10.00 77 ILE A C 23
ATOM 28412 O O . ILE A 1 77 ? -14.183 14.491 -2.246 1.00 10.00 77 ILE A O 23
ATOM 28428 N N . GLU A 1 78 ? -16.403 14.863 -2.371 1.00 10.00 78 GLU A N 23
ATOM 28429 C CA . GLU A 1 78 ? -16.593 15.528 -1.081 1.00 10.00 78 GLU A CA 23
ATOM 28430 C C . GLU A 1 78 ? -15.848 16.876 -1.034 1.00 10.00 78 GLU A C 23
ATOM 28431 O O . GLU A 1 78 ? -15.245 17.288 -2.025 1.00 10.00 78 GLU A O 23
ATOM 28443 N N . GLY A 1 79 ? -15.929 17.614 0.080 1.00 10.00 79 GLY A N 23
ATOM 28444 C CA . GLY A 1 79 ? -15.259 18.908 0.170 1.00 10.00 79 GLY A CA 23
ATOM 28445 C C . GLY A 1 79 ? -15.490 19.603 1.510 1.00 10.00 79 GLY A C 23
ATOM 28446 O O . GLY A 1 79 ? -14.543 19.814 2.266 1.00 10.00 79 GLY A O 23
ATOM 28450 N N . ARG A 1 80 ? -16.742 19.965 1.790 1.00 10.00 80 ARG A N 23
ATOM 28451 C CA . ARG A 1 80 ? -17.209 20.351 3.111 1.00 10.00 80 ARG A CA 23
ATOM 28452 C C . ARG A 1 80 ? -18.236 19.291 3.500 1.00 10.00 80 ARG A C 23
ATOM 28453 O O . ARG A 1 80 ? -18.635 18.541 2.577 1.00 10.00 80 ARG A O 23
ATOM 28475 N N . VAL A 1 1 ? -7.523 13.984 7.894 1.00 10.00 1 VAL A N 24
ATOM 28476 C CA . VAL A 1 1 ? -7.945 12.925 8.819 1.00 10.00 1 VAL A CA 24
ATOM 28477 C C . VAL A 1 1 ? -7.247 11.652 8.358 1.00 10.00 1 VAL A C 24
ATOM 28478 O O . VAL A 1 1 ? -6.074 11.496 8.672 1.00 10.00 1 VAL A O 24
ATOM 28493 N N . THR A 1 2 ? -7.921 10.795 7.589 1.00 10.00 2 THR A N 24
ATOM 28494 C CA . THR A 1 2 ? -7.327 9.678 6.886 1.00 10.00 2 THR A CA 24
ATOM 28495 C C . THR A 1 2 ? -7.760 9.785 5.431 1.00 10.00 2 THR A C 24
ATOM 28496 O O . THR A 1 2 ? -8.964 9.791 5.166 1.00 10.00 2 THR A O 24
ATOM 28507 N N . GLU A 1 3 ? -6.791 9.855 4.524 1.00 10.00 3 GLU A N 24
ATOM 28508 C CA . GLU A 1 3 ? -6.988 10.161 3.119 1.00 10.00 3 GLU A CA 24
ATOM 28509 C C . GLU A 1 3 ? -6.628 8.950 2.254 1.00 10.00 3 GLU A C 24
ATOM 28510 O O . GLU A 1 3 ? -5.812 8.117 2.652 1.00 10.00 3 GLU A O 24
ATOM 28522 N N . LYS A 1 4 ? -7.317 8.842 1.111 1.00 10.00 4 LYS A N 24
ATOM 28523 C CA . LYS A 1 4 ? -7.482 7.634 0.316 1.00 10.00 4 LYS A CA 24
ATOM 28524 C C . LYS A 1 4 ? -6.503 7.619 -0.860 1.00 10.00 4 LYS A C 24
ATOM 28525 O O . LYS A 1 4 ? -6.861 7.882 -2.011 1.00 10.00 4 LYS A O 24
ATOM 28544 N N . ALA A 1 5 ? -5.256 7.300 -0.531 1.00 10.00 5 ALA A N 24
ATOM 28545 C CA . ALA A 1 5 ? -4.109 7.335 -1.418 1.00 10.00 5 ALA A CA 24
ATOM 28546 C C . ALA A 1 5 ? -4.086 6.102 -2.313 1.00 10.00 5 ALA A C 24
ATOM 28547 O O . ALA A 1 5 ? -4.583 5.049 -1.919 1.00 10.00 5 ALA A O 24
ATOM 28554 N N . GLU A 1 6 ? -3.469 6.223 -3.494 1.00 10.00 6 GLU A N 24
ATOM 28555 C CA . GLU A 1 6 ? -3.290 5.136 -4.428 1.00 10.00 6 GLU A CA 24
ATOM 28556 C C . GLU A 1 6 ? -1.839 5.073 -4.843 1.00 10.00 6 GLU A C 24
ATOM 28557 O O . GLU A 1 6 ? -1.160 6.102 -4.883 1.00 10.00 6 GLU A O 24
ATOM 28569 N N . PHE A 1 7 ? -1.414 3.858 -5.183 1.00 10.00 7 PHE A N 24
ATOM 28570 C CA . PHE A 1 7 ? -0.036 3.549 -5.506 1.00 10.00 7 PHE A CA 24
ATOM 28571 C C . PHE A 1 7 ? 0.013 2.564 -6.671 1.00 10.00 7 PHE A C 24
ATOM 28572 O O . PHE A 1 7 ? -0.716 1.567 -6.662 1.00 10.00 7 PHE A O 24
ATOM 28589 N N . ASP A 1 8 ? 0.877 2.850 -7.647 1.00 10.00 8 ASP A N 24
ATOM 28590 C CA . ASP A 1 8 ? 1.085 2.078 -8.846 1.00 10.00 8 ASP A CA 24
ATOM 28591 C C . ASP A 1 8 ? 2.131 1.007 -8.539 1.00 10.00 8 ASP A C 24
ATOM 28592 O O . ASP A 1 8 ? 3.118 1.280 -7.847 1.00 10.00 8 ASP A O 24
ATOM 28601 N N . ILE A 1 9 ? 1.854 -0.225 -8.976 1.00 10.00 9 ILE A N 24
ATOM 28602 C CA . ILE A 1 9 ? 2.546 -1.440 -8.572 1.00 10.00 9 ILE A CA 24
ATOM 28603 C C . ILE A 1 9 ? 3.458 -1.935 -9.688 1.00 10.00 9 ILE A C 24
ATOM 28604 O O . ILE A 1 9 ? 3.045 -1.962 -10.845 1.00 10.00 9 ILE A O 24
ATOM 28620 N N . GLU A 1 10 ? 4.663 -2.389 -9.331 1.00 10.00 10 GLU A N 24
ATOM 28621 C CA . GLU A 1 10 ? 5.521 -3.156 -10.202 1.00 10.00 10 GLU A CA 24
ATOM 28622 C C . GLU A 1 10 ? 5.914 -4.452 -9.482 1.00 10.00 10 GLU A C 24
ATOM 28623 O O . GLU A 1 10 ? 6.755 -4.431 -8.577 1.00 10.00 10 GLU A O 24
ATOM 28635 N N . GLY A 1 11 ? 5.310 -5.573 -9.897 1.00 10.00 11 GLY A N 24
ATOM 28636 C CA . GLY A 1 11 ? 5.762 -6.918 -9.566 1.00 10.00 11 GLY A CA 24
ATOM 28637 C C . GLY A 1 11 ? 4.616 -7.838 -9.148 1.00 10.00 11 GLY A C 24
ATOM 28638 O O . GLY A 1 11 ? 4.200 -8.702 -9.915 1.00 10.00 11 GLY A O 24
ATOM 28642 N N . MET A 1 12 ? 4.142 -7.700 -7.908 1.00 10.00 12 MET A N 24
ATOM 28643 C CA . MET A 1 12 ? 3.148 -8.605 -7.346 1.00 10.00 12 MET A CA 24
ATOM 28644 C C . MET A 1 12 ? 1.817 -8.478 -8.095 1.00 10.00 12 MET A C 24
ATOM 28645 O O . MET A 1 12 ? 1.289 -7.376 -8.227 1.00 10.00 12 MET A O 24
ATOM 28659 N N . THR A 1 13 ? 1.267 -9.595 -8.578 1.00 10.00 13 THR A N 24
ATOM 28660 C CA . THR A 1 13 ? 0.017 -9.586 -9.325 1.00 10.00 13 THR A CA 24
ATOM 28661 C C . THR A 1 13 ? -0.703 -10.929 -9.164 1.00 10.00 13 THR A C 24
ATOM 28662 O O . THR A 1 13 ? -0.868 -11.691 -10.115 1.00 10.00 13 THR A O 24
ATOM 28673 N N . CYS A 1 14 ? -1.138 -11.247 -7.937 1.00 10.00 14 CYS A N 24
ATOM 28674 C CA . CYS A 1 14 ? -2.015 -12.392 -7.721 1.00 10.00 14 CYS A CA 24
ATOM 28675 C C . CYS A 1 14 ? -3.063 -11.989 -6.691 1.00 10.00 14 CYS A C 24
ATOM 28676 O O . CYS A 1 14 ? -4.029 -11.315 -7.029 1.00 10.00 14 CYS A O 24
ATOM 28684 N N . ALA A 1 15 ? -2.863 -12.369 -5.428 1.00 10.00 15 ALA A N 24
ATOM 28685 C CA . ALA A 1 15 ? -3.803 -12.112 -4.348 1.00 10.00 15 ALA A CA 24
ATOM 28686 C C . ALA A 1 15 ? -3.138 -12.407 -3.011 1.00 10.00 15 ALA A C 24
ATOM 28687 O O . ALA A 1 15 ? -3.206 -11.587 -2.103 1.00 10.00 15 ALA A O 24
ATOM 28694 N N . ALA A 1 16 ? -2.455 -13.552 -2.902 1.00 10.00 16 ALA A N 24
ATOM 28695 C CA . ALA A 1 16 ? -1.783 -13.973 -1.685 1.00 10.00 16 ALA A CA 24
ATOM 28696 C C . ALA A 1 16 ? -0.583 -13.063 -1.434 1.00 10.00 16 ALA A C 24
ATOM 28697 O O . ALA A 1 16 ? -0.315 -12.656 -0.306 1.00 10.00 16 ALA A O 24
ATOM 28704 N N . CYS A 1 17 ? 0.131 -12.725 -2.510 1.00 10.00 17 CYS A N 24
ATOM 28705 C CA . CYS A 1 17 ? 1.273 -11.838 -2.435 1.00 10.00 17 CYS A CA 24
ATOM 28706 C C . CYS A 1 17 ? 0.809 -10.440 -2.025 1.00 10.00 17 CYS A C 24
ATOM 28707 O O . CYS A 1 17 ? 1.301 -9.874 -1.048 1.00 10.00 17 CYS A O 24
ATOM 28715 N N . ALA A 1 18 ? -0.208 -9.926 -2.721 1.00 10.00 18 ALA A N 24
ATOM 28716 C CA . ALA A 1 18 ? -0.861 -8.666 -2.412 1.00 10.00 18 ALA A CA 24
ATOM 28717 C C . ALA A 1 18 ? -1.357 -8.670 -0.963 1.00 10.00 18 ALA A C 24
ATOM 28718 O O . ALA A 1 18 ? -1.188 -7.705 -0.227 1.00 10.00 18 ALA A O 24
ATOM 28725 N N . ASN A 1 19 ? -1.926 -9.788 -0.520 1.00 10.00 19 ASN A N 24
ATOM 28726 C CA . ASN A 1 19 ? -2.433 -9.926 0.845 1.00 10.00 19 ASN A CA 24
ATOM 28727 C C . ASN A 1 19 ? -1.375 -9.622 1.901 1.00 10.00 19 ASN A C 24
ATOM 28728 O O . ASN A 1 19 ? -1.708 -9.167 2.994 1.00 10.00 19 ASN A O 24
ATOM 28739 N N . ARG A 1 20 ? -0.098 -9.890 1.622 1.00 10.00 20 ARG A N 24
ATOM 28740 C CA . ARG A 1 20 ? 0.959 -9.645 2.585 1.00 10.00 20 ARG A CA 24
ATOM 28741 C C . ARG A 1 20 ? 1.151 -8.138 2.753 1.00 10.00 20 ARG A C 24
ATOM 28742 O O . ARG A 1 20 ? 1.486 -7.674 3.845 1.00 10.00 20 ARG A O 24
ATOM 28763 N N . ILE A 1 21 ? 0.877 -7.371 1.690 1.00 10.00 21 ILE A N 24
ATOM 28764 C CA . ILE A 1 21 ? 0.883 -5.920 1.748 1.00 10.00 21 ILE A CA 24
ATOM 28765 C C . ILE A 1 21 ? -0.061 -5.468 2.838 1.00 10.00 21 ILE A C 24
ATOM 28766 O O . ILE A 1 21 ? 0.373 -4.745 3.719 1.00 10.00 21 ILE A O 24
ATOM 28782 N N . GLU A 1 22 ? -1.322 -5.905 2.794 1.00 10.00 22 GLU A N 24
ATOM 28783 C CA . GLU A 1 22 ? -2.341 -5.509 3.757 1.00 10.00 22 GLU A CA 24
ATOM 28784 C C . GLU A 1 22 ? -1.779 -5.541 5.177 1.00 10.00 22 GLU A C 24
ATOM 28785 O O . GLU A 1 22 ? -1.921 -4.585 5.927 1.00 10.00 22 GLU A O 24
ATOM 28797 N N . LYS A 1 23 ? -1.134 -6.652 5.544 1.00 10.00 23 LYS A N 24
ATOM 28798 C CA . LYS A 1 23 ? -0.540 -6.828 6.852 1.00 10.00 23 LYS A CA 24
ATOM 28799 C C . LYS A 1 23 ? 0.611 -5.831 7.039 1.00 10.00 23 LYS A C 24
ATOM 28800 O O . LYS A 1 23 ? 0.651 -5.099 8.031 1.00 10.00 23 LYS A O 24
ATOM 28819 N N . ARG A 1 24 ? 1.551 -5.795 6.090 1.00 10.00 24 ARG A N 24
ATOM 28820 C CA . ARG A 1 24 ? 2.743 -4.956 6.207 1.00 10.00 24 ARG A CA 24
ATOM 28821 C C . ARG A 1 24 ? 2.410 -3.451 6.189 1.00 10.00 24 ARG A C 24
ATOM 28822 O O . ARG A 1 24 ? 3.190 -2.645 6.690 1.00 10.00 24 ARG A O 24
ATOM 28843 N N . LEU A 1 25 ? 1.253 -3.071 5.644 1.00 10.00 25 LEU A N 24
ATOM 28844 C CA . LEU A 1 25 ? 0.681 -1.737 5.663 1.00 10.00 25 LEU A CA 24
ATOM 28845 C C . LEU A 1 25 ? -0.148 -1.502 6.927 1.00 10.00 25 LEU A C 24
ATOM 28846 O O . LEU A 1 25 ? -0.052 -0.445 7.538 1.00 10.00 25 LEU A O 24
ATOM 28862 N N . ASN A 1 26 ? -0.933 -2.493 7.353 1.00 10.00 26 ASN A N 24
ATOM 28863 C CA . ASN A 1 26 ? -1.710 -2.443 8.589 1.00 10.00 26 ASN A CA 24
ATOM 28864 C C . ASN A 1 26 ? -0.787 -2.201 9.784 1.00 10.00 26 ASN A C 24
ATOM 28865 O O . ASN A 1 26 ? -1.187 -1.617 10.785 1.00 10.00 26 ASN A O 24
ATOM 28876 N N . LYS A 1 27 ? 0.464 -2.657 9.674 1.00 10.00 27 LYS A N 24
ATOM 28877 C CA . LYS A 1 27 ? 1.516 -2.318 10.619 1.00 10.00 27 LYS A CA 24
ATOM 28878 C C . LYS A 1 27 ? 1.699 -0.811 10.833 1.00 10.00 27 LYS A C 24
ATOM 28879 O O . LYS A 1 27 ? 2.035 -0.413 11.945 1.00 10.00 27 LYS A O 24
ATOM 28898 N N . ILE A 1 28 ? 1.535 0.016 9.799 1.00 10.00 28 ILE A N 24
ATOM 28899 C CA . ILE A 1 28 ? 1.665 1.459 9.945 1.00 10.00 28 ILE A CA 24
ATOM 28900 C C . ILE A 1 28 ? 0.614 1.962 10.940 1.00 10.00 28 ILE A C 24
ATOM 28901 O O . ILE A 1 28 ? -0.573 1.718 10.760 1.00 10.00 28 ILE A O 24
ATOM 28917 N N . GLU A 1 29 ? 1.042 2.672 11.987 1.00 10.00 29 GLU A N 24
ATOM 28918 C CA . GLU A 1 29 ? 0.136 3.134 13.030 1.00 10.00 29 GLU A CA 24
ATOM 28919 C C . GLU A 1 29 ? -0.977 4.042 12.496 1.00 10.00 29 GLU A C 24
ATOM 28920 O O . GLU A 1 29 ? -2.149 3.773 12.754 1.00 10.00 29 GLU A O 24
ATOM 28932 N N . GLY A 1 30 ? -0.670 5.114 11.754 1.00 10.00 30 GLY A N 24
ATOM 28933 C CA . GLY A 1 30 ? -1.684 6.076 11.365 1.00 10.00 30 GLY A CA 24
ATOM 28934 C C . GLY A 1 30 ? -2.481 5.611 10.151 1.00 10.00 30 GLY A C 24
ATOM 28935 O O . GLY A 1 30 ? -2.728 6.398 9.245 1.00 10.00 30 GLY A O 24
ATOM 28939 N N . VAL A 1 31 ? -2.870 4.341 10.111 1.00 10.00 31 VAL A N 24
ATOM 28940 C CA . VAL A 1 31 ? -3.573 3.728 9.006 1.00 10.00 31 VAL A CA 24
ATOM 28941 C C . VAL A 1 31 ? -5.022 3.487 9.418 1.00 10.00 31 VAL A C 24
ATOM 28942 O O . VAL A 1 31 ? -5.313 3.340 10.604 1.00 10.00 31 VAL A O 24
ATOM 28955 N N . ALA A 1 32 ? -5.928 3.460 8.442 1.00 10.00 32 ALA A N 24
ATOM 28956 C CA . ALA A 1 32 ? -7.327 3.130 8.658 1.00 10.00 32 ALA A CA 24
ATOM 28957 C C . ALA A 1 32 ? -7.663 1.858 7.893 1.00 10.00 32 ALA A C 24
ATOM 28958 O O . ALA A 1 32 ? -8.149 0.898 8.485 1.00 10.00 32 ALA A O 24
ATOM 28965 N N . ASN A 1 33 ? -7.406 1.841 6.582 1.00 10.00 33 ASN A N 24
ATOM 28966 C CA . ASN A 1 33 ? -7.674 0.682 5.742 1.00 10.00 33 ASN A CA 24
ATOM 28967 C C . ASN A 1 33 ? -6.625 0.622 4.633 1.00 10.00 33 ASN A C 24
ATOM 28968 O O . ASN A 1 33 ? -5.972 1.626 4.346 1.00 10.00 33 ASN A O 24
ATOM 28979 N N . ALA A 1 34 ? -6.456 -0.557 4.026 1.00 10.00 34 ALA A N 24
ATOM 28980 C CA . ALA A 1 34 ? -5.584 -0.755 2.870 1.00 10.00 34 ALA A CA 24
ATOM 28981 C C . ALA A 1 34 ? -6.051 -1.922 1.982 1.00 10.00 34 ALA A C 24
ATOM 28982 O O . ALA A 1 34 ? -5.317 -2.897 1.816 1.00 10.00 34 ALA A O 24
ATOM 28989 N N . PRO A 1 35 ? -7.262 -1.863 1.403 1.00 10.00 35 PRO A N 24
ATOM 28990 C CA . PRO A 1 35 ? -7.804 -2.945 0.598 1.00 10.00 35 PRO A CA 24
ATOM 28991 C C . PRO A 1 35 ? -7.192 -2.897 -0.807 1.00 10.00 35 PRO A C 24
ATOM 28992 O O . PRO A 1 35 ? -7.805 -2.404 -1.749 1.00 10.00 35 PRO A O 24
ATOM 29003 N N . VAL A 1 36 ? -5.960 -3.389 -0.942 1.00 10.00 36 VAL A N 24
ATOM 29004 C CA . VAL A 1 36 ? -5.229 -3.383 -2.200 1.00 10.00 36 VAL A CA 24
ATOM 29005 C C . VAL A 1 36 ? -5.982 -4.144 -3.303 1.00 10.00 36 VAL A C 24
ATOM 29006 O O . VAL A 1 36 ? -6.683 -5.117 -3.022 1.00 10.00 36 VAL A O 24
ATOM 29019 N N . ASN A 1 37 ? -5.808 -3.736 -4.564 1.00 10.00 37 ASN A N 24
ATOM 29020 C CA . ASN A 1 37 ? -6.601 -4.299 -5.658 1.00 10.00 37 ASN A CA 24
ATOM 29021 C C . ASN A 1 37 ? -5.882 -5.472 -6.327 1.00 10.00 37 ASN A C 24
ATOM 29022 O O . ASN A 1 37 ? -5.108 -5.288 -7.270 1.00 10.00 37 ASN A O 24
ATOM 29033 N N . PHE A 1 38 ? -6.201 -6.689 -5.879 1.00 10.00 38 PHE A N 24
ATOM 29034 C CA . PHE A 1 38 ? -5.644 -7.966 -6.323 1.00 10.00 38 PHE A CA 24
ATOM 29035 C C . PHE A 1 38 ? -6.160 -8.391 -7.707 1.00 10.00 38 PHE A C 24
ATOM 29036 O O . PHE A 1 38 ? -6.643 -9.505 -7.892 1.00 10.00 38 PHE A O 24
ATOM 29053 N N . ALA A 1 39 ? -6.017 -7.506 -8.692 1.00 10.00 39 ALA A N 24
ATOM 29054 C CA . ALA A 1 39 ? -6.250 -7.775 -10.106 1.00 10.00 39 ALA A CA 24
ATOM 29055 C C . ALA A 1 39 ? -5.796 -6.573 -10.927 1.00 10.00 39 ALA A C 24
ATOM 29056 O O . ALA A 1 39 ? -5.192 -6.716 -11.983 1.00 10.00 39 ALA A O 24
ATOM 29063 N N . LEU A 1 40 ? -6.132 -5.377 -10.437 1.00 10.00 40 LEU A N 24
ATOM 29064 C CA . LEU A 1 40 ? -5.954 -4.134 -11.171 1.00 10.00 40 LEU A CA 24
ATOM 29065 C C . LEU A 1 40 ? -4.504 -3.653 -11.098 1.00 10.00 40 LEU A C 24
ATOM 29066 O O . LEU A 1 40 ? -4.095 -2.824 -11.906 1.00 10.00 40 LEU A O 24
ATOM 29082 N N . GLU A 1 41 ? -3.757 -4.150 -10.106 1.00 10.00 41 GLU A N 24
ATOM 29083 C CA . GLU A 1 41 ? -2.376 -3.771 -9.836 1.00 10.00 41 GLU A CA 24
ATOM 29084 C C . GLU A 1 41 ? -2.334 -2.301 -9.436 1.00 10.00 41 GLU A C 24
ATOM 29085 O O . GLU A 1 41 ? -1.571 -1.500 -9.969 1.00 10.00 41 GLU A O 24
ATOM 29097 N N . THR A 1 42 ? -3.154 -1.983 -8.435 1.00 10.00 42 THR A N 24
ATOM 29098 C CA . THR A 1 42 ? -3.157 -0.719 -7.731 1.00 10.00 42 THR A CA 24
ATOM 29099 C C . THR A 1 42 ? -3.328 -1.043 -6.256 1.00 10.00 42 THR A C 24
ATOM 29100 O O . THR A 1 42 ? -4.290 -1.717 -5.881 1.00 10.00 42 THR A O 24
ATOM 29111 N N . VAL A 1 43 ? -2.423 -0.554 -5.422 1.00 10.00 43 VAL A N 24
ATOM 29112 C CA . VAL A 1 43 ? -2.641 -0.562 -3.982 1.00 10.00 43 VAL A CA 24
ATOM 29113 C C . VAL A 1 43 ? -3.383 0.730 -3.655 1.00 10.00 43 VAL A C 24
ATOM 29114 O O . VAL A 1 43 ? -3.137 1.760 -4.285 1.00 10.00 43 VAL A O 24
ATOM 29127 N N . THR A 1 44 ? -4.272 0.658 -2.667 1.00 10.00 44 THR A N 24
ATOM 29128 C CA . THR A 1 44 ? -5.066 1.756 -2.164 1.00 10.00 44 THR A CA 24
ATOM 29129 C C . THR A 1 44 ? -4.855 1.764 -0.652 1.00 10.00 44 THR A C 24
ATOM 29130 O O . THR A 1 44 ? -4.885 0.688 -0.053 1.00 10.00 44 THR A O 24
ATOM 29141 N N . VAL A 1 45 ? -4.595 2.931 -0.050 1.00 10.00 45 VAL A N 24
ATOM 29142 C CA . VAL A 1 45 ? -4.442 3.061 1.394 1.00 10.00 45 VAL A CA 24
ATOM 29143 C C . VAL A 1 45 ? -5.176 4.289 1.914 1.00 10.00 45 VAL A C 24
ATOM 29144 O O . VAL A 1 45 ? -4.932 5.405 1.457 1.00 10.00 45 VAL A O 24
ATOM 29157 N N . GLU A 1 46 ? -5.990 4.074 2.944 1.00 10.00 46 GLU A N 24
ATOM 29158 C CA . GLU A 1 46 ? -6.622 5.075 3.754 1.00 10.00 46 GLU A CA 24
ATOM 29159 C C . GLU A 1 46 ? -5.694 5.311 4.944 1.00 10.00 46 GLU A C 24
ATOM 29160 O O . GLU A 1 46 ? -5.691 4.494 5.869 1.00 10.00 46 GLU A O 24
ATOM 29172 N N . TYR A 1 47 ? -4.900 6.390 4.929 1.00 10.00 47 TYR A N 24
ATOM 29173 C CA . TYR A 1 47 ? -3.959 6.682 6.012 1.00 10.00 47 TYR A CA 24
ATOM 29174 C C . TYR A 1 47 ? -3.947 8.162 6.374 1.00 10.00 47 TYR A C 24
ATOM 29175 O O . TYR A 1 47 ? -4.345 8.999 5.568 1.00 10.00 47 TYR A O 24
ATOM 29193 N N . ASN A 1 48 ? -3.479 8.470 7.586 1.00 10.00 48 ASN A N 24
ATOM 29194 C CA . ASN A 1 48 ? -3.364 9.833 8.094 1.00 10.00 48 ASN A CA 24
ATOM 29195 C C . ASN A 1 48 ? -1.959 10.380 7.855 1.00 10.00 48 ASN A C 24
ATOM 29196 O O . ASN A 1 48 ? -0.987 9.733 8.242 1.00 10.00 48 ASN A O 24
ATOM 29207 N N . PRO A 1 49 ? -1.805 11.569 7.252 1.00 10.00 49 PRO A N 24
ATOM 29208 C CA . PRO A 1 49 ? -0.504 12.192 7.079 1.00 10.00 49 PRO A CA 24
ATOM 29209 C C . PRO A 1 49 ? -0.029 12.792 8.411 1.00 10.00 49 PRO A C 24
ATOM 29210 O O . PRO A 1 49 ? 0.258 13.984 8.493 1.00 10.00 49 PRO A O 24
ATOM 29221 N N . LYS A 1 50 ? 0.050 11.968 9.463 1.00 10.00 50 LYS A N 24
ATOM 29222 C CA . LYS A 1 50 ? 0.601 12.326 10.752 1.00 10.00 50 LYS A CA 24
ATOM 29223 C C . LYS A 1 50 ? 1.564 11.208 11.141 1.00 10.00 50 LYS A C 24
ATOM 29224 O O . LYS A 1 50 ? 2.771 11.419 11.208 1.00 10.00 50 LYS A O 24
ATOM 29243 N N . GLU A 1 51 ? 1.001 10.020 11.376 1.00 10.00 51 GLU A N 24
ATOM 29244 C CA . GLU A 1 51 ? 1.718 8.848 11.851 1.00 10.00 51 GLU A CA 24
ATOM 29245 C C . GLU A 1 51 ? 2.049 7.903 10.685 1.00 10.00 51 GLU A C 24
ATOM 29246 O O . GLU A 1 51 ? 2.844 6.982 10.855 1.00 10.00 51 GLU A O 24
ATOM 29258 N N . ALA A 1 52 ? 1.415 8.086 9.520 1.00 10.00 52 ALA A N 24
ATOM 29259 C CA . ALA A 1 52 ? 1.610 7.252 8.340 1.00 10.00 52 ALA A CA 24
ATOM 29260 C C . ALA A 1 52 ? 2.070 8.104 7.157 1.00 10.00 52 ALA A C 24
ATOM 29261 O O . ALA A 1 52 ? 1.645 9.249 7.014 1.00 10.00 52 ALA A O 24
ATOM 29268 N N . SER A 1 53 ? 2.937 7.547 6.308 1.00 10.00 53 SER A N 24
ATOM 29269 C CA . SER A 1 53 ? 3.556 8.282 5.220 1.00 10.00 53 SER A CA 24
ATOM 29270 C C . SER A 1 53 ? 3.856 7.366 4.030 1.00 10.00 53 SER A C 24
ATOM 29271 O O . SER A 1 53 ? 4.137 6.176 4.188 1.00 10.00 53 SER A O 24
ATOM 29279 N N . VAL A 1 54 ? 3.778 7.938 2.823 1.00 10.00 54 VAL A N 24
ATOM 29280 C CA . VAL A 1 54 ? 3.990 7.239 1.562 1.00 10.00 54 VAL A CA 24
ATOM 29281 C C . VAL A 1 54 ? 5.322 6.482 1.562 1.00 10.00 54 VAL A C 24
ATOM 29282 O O . VAL A 1 54 ? 5.393 5.340 1.112 1.00 10.00 54 VAL A O 24
ATOM 29295 N N . SER A 1 55 ? 6.374 7.116 2.080 1.00 10.00 55 SER A N 24
ATOM 29296 C CA . SER A 1 55 ? 7.705 6.555 2.209 1.00 10.00 55 SER A CA 24
ATOM 29297 C C . SER A 1 55 ? 7.690 5.205 2.929 1.00 10.00 55 SER A C 24
ATOM 29298 O O . SER A 1 55 ? 8.368 4.265 2.504 1.00 10.00 55 SER A O 24
ATOM 29306 N N . ASP A 1 56 ? 6.939 5.127 4.026 1.00 10.00 56 ASP A N 24
ATOM 29307 C CA . ASP A 1 56 ? 6.939 4.012 4.952 1.00 10.00 56 ASP A CA 24
ATOM 29308 C C . ASP A 1 56 ? 6.163 2.854 4.349 1.00 10.00 56 ASP A C 24
ATOM 29309 O O . ASP A 1 56 ? 6.635 1.720 4.315 1.00 10.00 56 ASP A O 24
ATOM 29318 N N . LEU A 1 57 ? 4.976 3.127 3.813 1.00 10.00 57 LEU A N 24
ATOM 29319 C CA . LEU A 1 57 ? 4.233 2.066 3.156 1.00 10.00 57 LEU A CA 24
ATOM 29320 C C . LEU A 1 57 ? 4.987 1.600 1.902 1.00 10.00 57 LEU A C 24
ATOM 29321 O O . LEU A 1 57 ? 5.151 0.399 1.696 1.00 10.00 57 LEU A O 24
ATOM 29337 N N . LYS A 1 58 ? 5.539 2.523 1.100 1.00 10.00 58 LYS A N 24
ATOM 29338 C CA . LYS A 1 58 ? 6.545 2.166 0.116 1.00 10.00 58 LYS A CA 24
ATOM 29339 C C . LYS A 1 58 ? 7.620 1.240 0.695 1.00 10.00 58 LYS A C 24
ATOM 29340 O O . LYS A 1 58 ? 7.849 0.198 0.097 1.00 10.00 58 LYS A O 24
ATOM 29359 N N . GLU A 1 59 ? 8.283 1.575 1.814 1.00 10.00 59 GLU A N 24
ATOM 29360 C CA . GLU A 1 59 ? 9.289 0.721 2.439 1.00 10.00 59 GLU A CA 24
ATOM 29361 C C . GLU A 1 59 ? 8.741 -0.682 2.632 1.00 10.00 59 GLU A C 24
ATOM 29362 O O . GLU A 1 59 ? 9.398 -1.667 2.301 1.00 10.00 59 GLU A O 24
ATOM 29374 N N . ALA A 1 60 ? 7.513 -0.744 3.138 1.00 10.00 60 ALA A N 24
ATOM 29375 C CA . ALA A 1 60 ? 6.858 -2.002 3.424 1.00 10.00 60 ALA A CA 24
ATOM 29376 C C . ALA A 1 60 ? 6.824 -2.875 2.173 1.00 10.00 60 ALA A C 24
ATOM 29377 O O . ALA A 1 60 ? 7.258 -4.027 2.200 1.00 10.00 60 ALA A O 24
ATOM 29384 N N . VAL A 1 61 ? 6.344 -2.308 1.065 1.00 10.00 61 VAL A N 24
ATOM 29385 C CA . VAL A 1 61 ? 6.317 -3.013 -0.211 1.00 10.00 61 VAL A CA 24
ATOM 29386 C C . VAL A 1 61 ? 7.736 -3.311 -0.725 1.00 10.00 61 VAL A C 24
ATOM 29387 O O . VAL A 1 61 ? 8.004 -4.421 -1.181 1.00 10.00 61 VAL A O 24
ATOM 29400 N N . ASP A 1 62 ? 8.645 -2.334 -0.635 1.00 10.00 62 ASP A N 24
ATOM 29401 C CA . ASP A 1 62 ? 10.008 -2.430 -1.156 1.00 10.00 62 ASP A CA 24
ATOM 29402 C C . ASP A 1 62 ? 10.675 -3.652 -0.525 1.00 10.00 62 ASP A C 24
ATOM 29403 O O . ASP A 1 62 ? 11.132 -4.568 -1.206 1.00 10.00 62 ASP A O 24
ATOM 29412 N N . LYS A 1 63 ? 10.654 -3.686 0.810 1.00 10.00 63 LYS A N 24
ATOM 29413 C CA . LYS A 1 63 ? 11.196 -4.762 1.618 1.00 10.00 63 LYS A CA 24
ATOM 29414 C C . LYS A 1 63 ? 10.539 -6.100 1.267 1.00 10.00 63 LYS A C 24
ATOM 29415 O O . LYS A 1 63 ? 11.219 -7.123 1.252 1.00 10.00 63 LYS A O 24
ATOM 29434 N N . LEU A 1 64 ? 9.226 -6.104 1.006 1.00 10.00 64 LEU A N 24
ATOM 29435 C CA . LEU A 1 64 ? 8.515 -7.268 0.512 1.00 10.00 64 LEU A CA 24
ATOM 29436 C C . LEU A 1 64 ? 9.203 -7.887 -0.717 1.00 10.00 64 LEU A C 24
ATOM 29437 O O . LEU A 1 64 ? 9.173 -9.104 -0.876 1.00 10.00 64 LEU A O 24
ATOM 29453 N N . GLY A 1 65 ? 9.819 -7.064 -1.574 1.00 10.00 65 GLY A N 24
ATOM 29454 C CA . GLY A 1 65 ? 10.648 -7.525 -2.685 1.00 10.00 65 GLY A CA 24
ATOM 29455 C C . GLY A 1 65 ? 10.033 -7.243 -4.055 1.00 10.00 65 GLY A C 24
ATOM 29456 O O . GLY A 1 65 ? 10.410 -7.872 -5.041 1.00 10.00 65 GLY A O 24
ATOM 29460 N N . TYR A 1 66 ? 9.103 -6.290 -4.134 1.00 10.00 66 TYR A N 24
ATOM 29461 C CA . TYR A 1 66 ? 8.598 -5.706 -5.373 1.00 10.00 66 TYR A CA 24
ATOM 29462 C C . TYR A 1 66 ? 8.391 -4.228 -5.075 1.00 10.00 66 TYR A C 24
ATOM 29463 O O . TYR A 1 66 ? 8.608 -3.827 -3.933 1.00 10.00 66 TYR A O 24
ATOM 29481 N N . LYS A 1 67 ? 8.023 -3.407 -6.065 1.00 10.00 67 LYS A N 24
ATOM 29482 C CA . LYS A 1 67 ? 8.133 -1.959 -5.906 1.00 10.00 67 LYS A CA 24
ATOM 29483 C C . LYS A 1 67 ? 6.809 -1.230 -6.112 1.00 10.00 67 LYS A C 24
ATOM 29484 O O . LYS A 1 67 ? 5.897 -1.713 -6.786 1.00 10.00 67 LYS A O 24
ATOM 29503 N N . LEU A 1 68 ? 6.728 -0.074 -5.447 1.00 10.00 68 LEU A N 24
ATOM 29504 C CA . LEU A 1 68 ? 5.544 0.732 -5.252 1.00 10.00 68 LEU A CA 24
ATOM 29505 C C . LEU A 1 68 ? 5.915 2.182 -5.525 1.00 10.00 68 LEU A C 24
ATOM 29506 O O . LEU A 1 68 ? 7.029 2.596 -5.197 1.00 10.00 68 LEU A O 24
ATOM 29522 N N . LYS A 1 69 ? 4.968 2.976 -6.022 1.00 10.00 69 LYS A N 24
ATOM 29523 C CA . LYS A 1 69 ? 5.054 4.417 -5.970 1.00 10.00 69 LYS A CA 24
ATOM 29524 C C . LYS A 1 69 ? 3.656 5.007 -5.895 1.00 10.00 69 LYS A C 24
ATOM 29525 O O . LYS A 1 69 ? 2.726 4.378 -6.380 1.00 10.00 69 LYS A O 24
ATOM 29544 N N . LEU A 1 70 ? 3.496 6.183 -5.277 1.00 10.00 70 LEU A N 24
ATOM 29545 C CA . LEU A 1 70 ? 2.205 6.863 -5.243 1.00 10.00 70 LEU A CA 24
ATOM 29546 C C . LEU A 1 70 ? 1.760 7.165 -6.674 1.00 10.00 70 LEU A C 24
ATOM 29547 O O . LEU A 1 70 ? 2.588 7.327 -7.568 1.00 10.00 70 LEU A O 24
ATOM 29563 N N . LYS A 1 71 ? 0.450 7.292 -6.836 1.00 10.00 71 LYS A N 24
ATOM 29564 C CA . LYS A 1 71 ? -0.236 7.597 -8.069 1.00 10.00 71 LYS A CA 24
ATOM 29565 C C . LYS A 1 71 ? -0.858 8.988 -7.927 1.00 10.00 71 LYS A C 24
ATOM 29566 O O . LYS A 1 71 ? -0.409 9.930 -8.574 1.00 10.00 71 LYS A O 24
ATOM 29585 N N . GLY A 1 72 ? -1.870 9.128 -7.063 1.00 10.00 72 GLY A N 24
ATOM 29586 C CA . GLY A 1 72 ? -2.471 10.426 -6.767 1.00 10.00 72 GLY A CA 24
ATOM 29587 C C . GLY A 1 72 ? -3.917 10.311 -6.284 1.00 10.00 72 GLY A C 24
ATOM 29588 O O . GLY A 1 72 ? -4.788 10.996 -6.813 1.00 10.00 72 GLY A O 24
ATOM 29592 N N . GLU A 1 73 ? -4.139 9.464 -5.273 1.00 10.00 73 GLU A N 24
ATOM 29593 C CA . GLU A 1 73 ? -5.427 9.223 -4.630 1.00 10.00 73 GLU A CA 24
ATOM 29594 C C . GLU A 1 73 ? -6.460 8.568 -5.553 1.00 10.00 73 GLU A C 24
ATOM 29595 O O . GLU A 1 73 ? -6.340 8.616 -6.776 1.00 10.00 73 GLU A O 24
ATOM 29607 N N . GLN A 1 74 ? -7.460 7.909 -4.955 1.00 10.00 74 GLN A N 24
ATOM 29608 C CA . GLN A 1 74 ? -8.489 7.226 -5.731 1.00 10.00 74 GLN A CA 24
ATOM 29609 C C . GLN A 1 74 ? -9.595 8.194 -6.165 1.00 10.00 74 GLN A C 24
ATOM 29610 O O . GLN A 1 74 ? -9.915 9.142 -5.449 1.00 10.00 74 GLN A O 24
ATOM 29624 N N . ASP A 1 75 ? -10.217 7.902 -7.309 1.00 10.00 75 ASP A N 24
ATOM 29625 C CA . ASP A 1 75 ? -11.447 8.512 -7.804 1.00 10.00 75 ASP A CA 24
ATOM 29626 C C . ASP A 1 75 ? -12.219 7.410 -8.531 1.00 10.00 75 ASP A C 24
ATOM 29627 O O . ASP A 1 75 ? -11.660 6.355 -8.833 1.00 10.00 75 ASP A O 24
ATOM 29636 N N . SER A 1 76 ? -13.500 7.648 -8.798 1.00 10.00 76 SER A N 24
ATOM 29637 C CA . SER A 1 76 ? -14.302 6.861 -9.709 1.00 10.00 76 SER A CA 24
ATOM 29638 C C . SER A 1 76 ? -15.375 7.801 -10.258 1.00 10.00 76 SER A C 24
ATOM 29639 O O . SER A 1 76 ? -16.513 7.788 -9.799 1.00 10.00 76 SER A O 24
ATOM 29647 N N . ILE A 1 77 ? -14.969 8.641 -11.214 1.00 10.00 77 ILE A N 24
ATOM 29648 C CA . ILE A 1 77 ? -15.745 9.682 -11.845 1.00 10.00 77 ILE A CA 24
ATOM 29649 C C . ILE A 1 77 ? -16.631 10.494 -10.897 1.00 10.00 77 ILE A C 24
ATOM 29650 O O . ILE A 1 77 ? -17.847 10.585 -11.067 1.00 10.00 77 ILE A O 24
ATOM 29666 N N . GLU A 1 78 ? -15.999 11.161 -9.941 1.00 10.00 78 GLU A N 24
ATOM 29667 C CA . GLU A 1 78 ? -16.707 12.113 -9.097 1.00 10.00 78 GLU A CA 24
ATOM 29668 C C . GLU A 1 78 ? -17.286 13.245 -9.962 1.00 10.00 78 GLU A C 24
ATOM 29669 O O . GLU A 1 78 ? -16.580 13.825 -10.787 1.00 10.00 78 GLU A O 24
ATOM 29681 N N . GLY A 1 79 ? -18.575 13.547 -9.793 1.00 10.00 79 GLY A N 24
ATOM 29682 C CA . GLY A 1 79 ? -19.294 14.551 -10.561 1.00 10.00 79 GLY A CA 24
ATOM 29683 C C . GLY A 1 79 ? -20.785 14.396 -10.278 1.00 10.00 79 GLY A C 24
ATOM 29684 O O . GLY A 1 79 ? -21.173 13.523 -9.500 1.00 10.00 79 GLY A O 24
ATOM 29688 N N . ARG A 1 80 ? -21.621 15.231 -10.899 1.00 10.00 80 ARG A N 24
ATOM 29689 C CA . ARG A 1 80 ? -23.068 15.143 -10.878 1.00 10.00 80 ARG A CA 24
ATOM 29690 C C . ARG A 1 80 ? -23.548 16.038 -12.022 1.00 10.00 80 ARG A C 24
ATOM 29691 O O . ARG A 1 80 ? -22.666 16.729 -12.584 1.00 10.00 80 ARG A O 24
ATOM 29713 N N . VAL A 1 1 ? -9.339 13.099 9.554 1.00 10.00 1 VAL A N 25
ATOM 29714 C CA . VAL A 1 1 ? -9.246 11.735 10.090 1.00 10.00 1 VAL A CA 25
ATOM 29715 C C . VAL A 1 1 ? -8.209 11.006 9.242 1.00 10.00 1 VAL A C 25
ATOM 29716 O O . VAL A 1 1 ? -7.028 11.298 9.403 1.00 10.00 1 VAL A O 25
ATOM 29731 N N . THR A 1 2 ? -8.630 10.166 8.297 1.00 10.00 2 THR A N 25
ATOM 29732 C CA . THR A 1 2 ? -7.749 9.563 7.310 1.00 10.00 2 THR A CA 25
ATOM 29733 C C . THR A 1 2 ? -7.913 10.248 5.957 1.00 10.00 2 THR A C 25
ATOM 29734 O O . THR A 1 2 ? -8.801 11.083 5.777 1.00 10.00 2 THR A O 25
ATOM 29745 N N . GLU A 1 3 ? -7.012 9.903 5.038 1.00 10.00 3 GLU A N 25
ATOM 29746 C CA . GLU A 1 3 ? -6.862 10.444 3.706 1.00 10.00 3 GLU A CA 25
ATOM 29747 C C . GLU A 1 3 ? -6.619 9.253 2.781 1.00 10.00 3 GLU A C 25
ATOM 29748 O O . GLU A 1 3 ? -6.067 8.237 3.212 1.00 10.00 3 GLU A O 25
ATOM 29760 N N . LYS A 1 4 ? -7.052 9.369 1.526 1.00 10.00 4 LYS A N 25
ATOM 29761 C CA . LYS A 1 4 ? -6.968 8.322 0.532 1.00 10.00 4 LYS A CA 25
ATOM 29762 C C . LYS A 1 4 ? -5.749 8.528 -0.361 1.00 10.00 4 LYS A C 25
ATOM 29763 O O . LYS A 1 4 ? -5.531 9.622 -0.873 1.00 10.00 4 LYS A O 25
ATOM 29782 N N . ALA A 1 5 ? -4.989 7.453 -0.565 1.00 10.00 5 ALA A N 25
ATOM 29783 C CA . ALA A 1 5 ? -3.812 7.418 -1.413 1.00 10.00 5 ALA A CA 25
ATOM 29784 C C . ALA A 1 5 ? -3.868 6.163 -2.286 1.00 10.00 5 ALA A C 25
ATOM 29785 O O . ALA A 1 5 ? -4.260 5.103 -1.791 1.00 10.00 5 ALA A O 25
ATOM 29792 N N . GLU A 1 6 ? -3.472 6.271 -3.559 1.00 10.00 6 GLU A N 25
ATOM 29793 C CA . GLU A 1 6 ? -3.333 5.141 -4.461 1.00 10.00 6 GLU A CA 25
ATOM 29794 C C . GLU A 1 6 ? -1.900 5.044 -4.938 1.00 10.00 6 GLU A C 25
ATOM 29795 O O . GLU A 1 6 ? -1.248 6.069 -5.146 1.00 10.00 6 GLU A O 25
ATOM 29807 N N . PHE A 1 7 ? -1.458 3.801 -5.135 1.00 10.00 7 PHE A N 25
ATOM 29808 C CA . PHE A 1 7 ? -0.087 3.460 -5.453 1.00 10.00 7 PHE A CA 25
ATOM 29809 C C . PHE A 1 7 ? -0.059 2.401 -6.548 1.00 10.00 7 PHE A C 25
ATOM 29810 O O . PHE A 1 7 ? -0.910 1.507 -6.569 1.00 10.00 7 PHE A O 25
ATOM 29827 N N . ASP A 1 8 ? 0.930 2.520 -7.435 1.00 10.00 8 ASP A N 25
ATOM 29828 C CA . ASP A 1 8 ? 1.095 1.700 -8.622 1.00 10.00 8 ASP A CA 25
ATOM 29829 C C . ASP A 1 8 ? 2.260 0.729 -8.391 1.00 10.00 8 ASP A C 25
ATOM 29830 O O . ASP A 1 8 ? 3.252 1.113 -7.763 1.00 10.00 8 ASP A O 25
ATOM 29839 N N . ILE A 1 9 ? 2.081 -0.545 -8.765 1.00 10.00 9 ILE A N 25
ATOM 29840 C CA . ILE A 1 9 ? 2.879 -1.675 -8.307 1.00 10.00 9 ILE A CA 25
ATOM 29841 C C . ILE A 1 9 ? 3.659 -2.283 -9.471 1.00 10.00 9 ILE A C 25
ATOM 29842 O O . ILE A 1 9 ? 3.073 -2.539 -10.519 1.00 10.00 9 ILE A O 25
ATOM 29858 N N . GLU A 1 10 ? 4.951 -2.580 -9.276 1.00 10.00 10 GLU A N 25
ATOM 29859 C CA . GLU A 1 10 ? 5.750 -3.313 -10.240 1.00 10.00 10 GLU A CA 25
ATOM 29860 C C . GLU A 1 10 ? 6.390 -4.520 -9.555 1.00 10.00 10 GLU A C 25
ATOM 29861 O O . GLU A 1 10 ? 7.292 -4.352 -8.729 1.00 10.00 10 GLU A O 25
ATOM 29873 N N . GLY A 1 11 ? 5.946 -5.731 -9.921 1.00 10.00 11 GLY A N 25
ATOM 29874 C CA . GLY A 1 11 ? 6.639 -6.976 -9.614 1.00 10.00 11 GLY A CA 25
ATOM 29875 C C . GLY A 1 11 ? 5.677 -8.119 -9.300 1.00 10.00 11 GLY A C 25
ATOM 29876 O O . GLY A 1 11 ? 5.695 -9.151 -9.966 1.00 10.00 11 GLY A O 25
ATOM 29880 N N . MET A 1 12 ? 4.866 -7.953 -8.255 1.00 10.00 12 MET A N 25
ATOM 29881 C CA . MET A 1 12 ? 3.953 -8.975 -7.781 1.00 10.00 12 MET A CA 25
ATOM 29882 C C . MET A 1 12 ? 2.759 -9.135 -8.711 1.00 10.00 12 MET A C 25
ATOM 29883 O O . MET A 1 12 ? 2.409 -8.208 -9.435 1.00 10.00 12 MET A O 25
ATOM 29897 N N . THR A 1 13 ? 2.118 -10.300 -8.633 1.00 10.00 13 THR A N 25
ATOM 29898 C CA . THR A 1 13 ? 0.915 -10.620 -9.359 1.00 10.00 13 THR A CA 25
ATOM 29899 C C . THR A 1 13 ? -0.254 -9.769 -8.856 1.00 10.00 13 THR A C 25
ATOM 29900 O O . THR A 1 13 ? -0.498 -8.722 -9.437 1.00 10.00 13 THR A O 25
ATOM 29911 N N . CYS A 1 14 ? -0.972 -10.195 -7.801 1.00 10.00 14 CYS A N 25
ATOM 29912 C CA . CYS A 1 14 ? -2.274 -9.664 -7.397 1.00 10.00 14 CYS A CA 25
ATOM 29913 C C . CYS A 1 14 ? -3.103 -10.742 -6.699 1.00 10.00 14 CYS A C 25
ATOM 29914 O O . CYS A 1 14 ? -4.235 -11.020 -7.084 1.00 10.00 14 CYS A O 25
ATOM 29922 N N . ALA A 1 15 ? -2.566 -11.352 -5.644 1.00 10.00 15 ALA A N 25
ATOM 29923 C CA . ALA A 1 15 ? -3.343 -12.297 -4.854 1.00 10.00 15 ALA A CA 25
ATOM 29924 C C . ALA A 1 15 ? -2.679 -12.474 -3.499 1.00 10.00 15 ALA A C 25
ATOM 29925 O O . ALA A 1 15 ? -3.047 -11.825 -2.525 1.00 10.00 15 ALA A O 25
ATOM 29932 N N . ALA A 1 16 ? -1.660 -13.328 -3.454 1.00 10.00 16 ALA A N 25
ATOM 29933 C CA . ALA A 1 16 ? -1.018 -13.729 -2.210 1.00 10.00 16 ALA A CA 25
ATOM 29934 C C . ALA A 1 16 ? -0.118 -12.593 -1.751 1.00 10.00 16 ALA A C 25
ATOM 29935 O O . ALA A 1 16 ? -0.139 -12.177 -0.596 1.00 10.00 16 ALA A O 25
ATOM 29942 N N . CYS A 1 17 ? 0.657 -12.076 -2.705 1.00 10.00 17 CYS A N 25
ATOM 29943 C CA . CYS A 1 17 ? 1.480 -10.899 -2.514 1.00 10.00 17 CYS A CA 25
ATOM 29944 C C . CYS A 1 17 ? 0.612 -9.738 -2.036 1.00 10.00 17 CYS A C 25
ATOM 29945 O O . CYS A 1 17 ? 0.824 -9.220 -0.943 1.00 10.00 17 CYS A O 25
ATOM 29953 N N . ALA A 1 18 ? -0.400 -9.376 -2.833 1.00 10.00 18 ALA A N 25
ATOM 29954 C CA . ALA A 1 18 ? -1.409 -8.380 -2.486 1.00 10.00 18 ALA A CA 25
ATOM 29955 C C . ALA A 1 18 ? -1.914 -8.581 -1.052 1.00 10.00 18 ALA A C 25
ATOM 29956 O O . ALA A 1 18 ? -1.845 -7.677 -0.225 1.00 10.00 18 ALA A O 25
ATOM 29963 N N . ASN A 1 19 ? -2.369 -9.794 -0.738 1.00 10.00 19 ASN A N 25
ATOM 29964 C CA . ASN A 1 19 ? -2.855 -10.109 0.611 1.00 10.00 19 ASN A CA 25
ATOM 29965 C C . ASN A 1 19 ? -1.790 -9.836 1.685 1.00 10.00 19 ASN A C 25
ATOM 29966 O O . ASN A 1 19 ? -2.107 -9.493 2.821 1.00 10.00 19 ASN A O 25
ATOM 29977 N N . ARG A 1 20 ? -0.509 -10.000 1.349 1.00 10.00 20 ARG A N 25
ATOM 29978 C CA . ARG A 1 20 ? 0.592 -9.738 2.255 1.00 10.00 20 ARG A CA 25
ATOM 29979 C C . ARG A 1 20 ? 0.781 -8.227 2.401 1.00 10.00 20 ARG A C 25
ATOM 29980 O O . ARG A 1 20 ? 0.988 -7.751 3.521 1.00 10.00 20 ARG A O 25
ATOM 30001 N N . ILE A 1 21 ? 0.669 -7.472 1.293 1.00 10.00 21 ILE A N 25
ATOM 30002 C CA . ILE A 1 21 ? 0.629 -6.015 1.358 1.00 10.00 21 ILE A CA 25
ATOM 30003 C C . ILE A 1 21 ? -0.331 -5.570 2.445 1.00 10.00 21 ILE A C 25
ATOM 30004 O O . ILE A 1 21 ? 0.088 -4.797 3.294 1.00 10.00 21 ILE A O 25
ATOM 30020 N N . GLU A 1 22 ? -1.582 -6.045 2.442 1.00 10.00 22 GLU A N 25
ATOM 30021 C CA . GLU A 1 22 ? -2.584 -5.617 3.415 1.00 10.00 22 GLU A CA 25
ATOM 30022 C C . GLU A 1 22 ? -2.014 -5.559 4.837 1.00 10.00 22 GLU A C 25
ATOM 30023 O O . GLU A 1 22 ? -2.197 -4.576 5.546 1.00 10.00 22 GLU A O 25
ATOM 30035 N N . LYS A 1 23 ? -1.289 -6.601 5.253 1.00 10.00 23 LYS A N 25
ATOM 30036 C CA . LYS A 1 23 ? -0.717 -6.705 6.581 1.00 10.00 23 LYS A CA 25
ATOM 30037 C C . LYS A 1 23 ? 0.529 -5.825 6.702 1.00 10.00 23 LYS A C 25
ATOM 30038 O O . LYS A 1 23 ? 0.747 -5.194 7.739 1.00 10.00 23 LYS A O 25
ATOM 30057 N N . ARG A 1 24 ? 1.355 -5.783 5.651 1.00 10.00 24 ARG A N 25
ATOM 30058 C CA . ARG A 1 24 ? 2.536 -4.926 5.630 1.00 10.00 24 ARG A CA 25
ATOM 30059 C C . ARG A 1 24 ? 2.152 -3.445 5.763 1.00 10.00 24 ARG A C 25
ATOM 30060 O O . ARG A 1 24 ? 2.871 -2.670 6.385 1.00 10.00 24 ARG A O 25
ATOM 30081 N N . LEU A 1 25 ? 1.022 -3.059 5.171 1.00 10.00 25 LEU A N 25
ATOM 30082 C CA . LEU A 1 25 ? 0.438 -1.734 5.219 1.00 10.00 25 LEU A CA 25
ATOM 30083 C C . LEU A 1 25 ? -0.354 -1.527 6.509 1.00 10.00 25 LEU A C 25
ATOM 30084 O O . LEU A 1 25 ? -0.309 -0.444 7.077 1.00 10.00 25 LEU A O 25
ATOM 30100 N N . ASN A 1 26 ? -1.042 -2.551 7.022 1.00 10.00 26 ASN A N 25
ATOM 30101 C CA . ASN A 1 26 ? -1.702 -2.468 8.325 1.00 10.00 26 ASN A CA 25
ATOM 30102 C C . ASN A 1 26 ? -0.713 -2.024 9.412 1.00 10.00 26 ASN A C 25
ATOM 30103 O O . ASN A 1 26 ? -1.078 -1.345 10.363 1.00 10.00 26 ASN A O 25
ATOM 30114 N N . LYS A 1 27 ? 0.563 -2.397 9.258 1.00 10.00 27 LYS A N 25
ATOM 30115 C CA . LYS A 1 27 ? 1.656 -1.924 10.112 1.00 10.00 27 LYS A CA 25
ATOM 30116 C C . LYS A 1 27 ? 1.787 -0.400 10.225 1.00 10.00 27 LYS A C 25
ATOM 30117 O O . LYS A 1 27 ? 2.354 0.086 11.200 1.00 10.00 27 LYS A O 25
ATOM 30136 N N . ILE A 1 28 ? 1.313 0.357 9.239 1.00 10.00 28 ILE A N 25
ATOM 30137 C CA . ILE A 1 28 ? 1.244 1.809 9.326 1.00 10.00 28 ILE A CA 25
ATOM 30138 C C . ILE A 1 28 ? 0.332 2.221 10.487 1.00 10.00 28 ILE A C 25
ATOM 30139 O O . ILE A 1 28 ? -0.889 2.126 10.405 1.00 10.00 28 ILE A O 25
ATOM 30155 N N . GLU A 1 29 ? 0.931 2.740 11.558 1.00 10.00 29 GLU A N 25
ATOM 30156 C CA . GLU A 1 29 ? 0.213 3.124 12.768 1.00 10.00 29 GLU A CA 25
ATOM 30157 C C . GLU A 1 29 ? -0.921 4.114 12.472 1.00 10.00 29 GLU A C 25
ATOM 30158 O O . GLU A 1 29 ? -1.964 4.073 13.119 1.00 10.00 29 GLU A O 25
ATOM 30170 N N . GLY A 1 30 ? -0.745 5.001 11.483 1.00 10.00 30 GLY A N 25
ATOM 30171 C CA . GLY A 1 30 ? -1.749 5.992 11.138 1.00 10.00 30 GLY A CA 25
ATOM 30172 C C . GLY A 1 30 ? -2.758 5.492 10.105 1.00 10.00 30 GLY A C 25
ATOM 30173 O O . GLY A 1 30 ? -3.458 6.303 9.498 1.00 10.00 30 GLY A O 25
ATOM 30177 N N . VAL A 1 31 ? -2.838 4.181 9.864 1.00 10.00 31 VAL A N 25
ATOM 30178 C CA . VAL A 1 31 ? -3.764 3.630 8.897 1.00 10.00 31 VAL A CA 25
ATOM 30179 C C . VAL A 1 31 ? -5.160 3.551 9.501 1.00 10.00 31 VAL A C 25
ATOM 30180 O O . VAL A 1 31 ? -5.324 3.436 10.714 1.00 10.00 31 VAL A O 25
ATOM 30193 N N . ALA A 1 32 ? -6.165 3.580 8.629 1.00 10.00 32 ALA A N 25
ATOM 30194 C CA . ALA A 1 32 ? -7.511 3.124 8.947 1.00 10.00 32 ALA A CA 25
ATOM 30195 C C . ALA A 1 32 ? -7.848 1.895 8.112 1.00 10.00 32 ALA A C 25
ATOM 30196 O O . ALA A 1 32 ? -8.374 0.922 8.645 1.00 10.00 32 ALA A O 25
ATOM 30203 N N . ASN A 1 33 ? -7.570 1.934 6.803 1.00 10.00 33 ASN A N 25
ATOM 30204 C CA . ASN A 1 33 ? -7.976 0.876 5.885 1.00 10.00 33 ASN A CA 25
ATOM 30205 C C . ASN A 1 33 ? -6.888 0.702 4.828 1.00 10.00 33 ASN A C 25
ATOM 30206 O O . ASN A 1 33 ? -6.250 1.681 4.454 1.00 10.00 33 ASN A O 25
ATOM 30217 N N . ALA A 1 34 ? -6.678 -0.516 4.316 1.00 10.00 34 ALA A N 25
ATOM 30218 C CA . ALA A 1 34 ? -5.777 -0.743 3.185 1.00 10.00 34 ALA A CA 25
ATOM 30219 C C . ALA A 1 34 ? -6.224 -1.918 2.301 1.00 10.00 34 ALA A C 25
ATOM 30220 O O . ALA A 1 34 ? -5.444 -2.844 2.080 1.00 10.00 34 ALA A O 25
ATOM 30227 N N . PRO A 1 35 ? -7.459 -1.900 1.770 1.00 10.00 35 PRO A N 25
ATOM 30228 C CA . PRO A 1 35 ? -7.964 -2.948 0.896 1.00 10.00 35 PRO A CA 25
ATOM 30229 C C . PRO A 1 35 ? -7.330 -2.815 -0.495 1.00 10.00 35 PRO A C 25
ATOM 30230 O O . PRO A 1 35 ? -7.927 -2.261 -1.416 1.00 10.00 35 PRO A O 25
ATOM 30241 N N . VAL A 1 36 ? -6.102 -3.311 -0.644 1.00 10.00 36 VAL A N 25
ATOM 30242 C CA . VAL A 1 36 ? -5.384 -3.327 -1.907 1.00 10.00 36 VAL A CA 25
ATOM 30243 C C . VAL A 1 36 ? -6.112 -4.174 -2.955 1.00 10.00 36 VAL A C 25
ATOM 30244 O O . VAL A 1 36 ? -6.879 -5.074 -2.608 1.00 10.00 36 VAL A O 25
ATOM 30257 N N . ASN A 1 37 ? -5.846 -3.927 -4.243 1.00 10.00 37 ASN A N 25
ATOM 30258 C CA . ASN A 1 37 ? -6.602 -4.603 -5.292 1.00 10.00 37 ASN A CA 25
ATOM 30259 C C . ASN A 1 37 ? -5.926 -5.895 -5.749 1.00 10.00 37 ASN A C 25
ATOM 30260 O O . ASN A 1 37 ? -4.851 -5.875 -6.346 1.00 10.00 37 ASN A O 25
ATOM 30271 N N . PHE A 1 38 ? -6.603 -7.025 -5.541 1.00 10.00 38 PHE A N 25
ATOM 30272 C CA . PHE A 1 38 ? -6.139 -8.365 -5.886 1.00 10.00 38 PHE A CA 25
ATOM 30273 C C . PHE A 1 38 ? -6.572 -8.755 -7.304 1.00 10.00 38 PHE A C 25
ATOM 30274 O O . PHE A 1 38 ? -7.057 -9.858 -7.536 1.00 10.00 38 PHE A O 25
ATOM 30291 N N . ALA A 1 39 ? -6.342 -7.853 -8.264 1.00 10.00 39 ALA A N 25
ATOM 30292 C CA . ALA A 1 39 ? -6.395 -8.157 -9.692 1.00 10.00 39 ALA A CA 25
ATOM 30293 C C . ALA A 1 39 ? -5.894 -6.971 -10.512 1.00 10.00 39 ALA A C 25
ATOM 30294 O O . ALA A 1 39 ? -5.245 -7.136 -11.537 1.00 10.00 39 ALA A O 25
ATOM 30301 N N . LEU A 1 40 ? -6.256 -5.765 -10.070 1.00 10.00 40 LEU A N 25
ATOM 30302 C CA . LEU A 1 40 ? -6.103 -4.540 -10.842 1.00 10.00 40 LEU A CA 25
ATOM 30303 C C . LEU A 1 40 ? -4.657 -4.039 -10.840 1.00 10.00 40 LEU A C 25
ATOM 30304 O O . LEU A 1 40 ? -4.317 -3.155 -11.622 1.00 10.00 40 LEU A O 25
ATOM 30320 N N . GLU A 1 41 ? -3.844 -4.572 -9.924 1.00 10.00 41 GLU A N 25
ATOM 30321 C CA . GLU A 1 41 ? -2.439 -4.225 -9.738 1.00 10.00 41 GLU A CA 25
ATOM 30322 C C . GLU A 1 41 ? -2.321 -2.777 -9.271 1.00 10.00 41 GLU A C 25
ATOM 30323 O O . GLU A 1 41 ? -1.512 -2.001 -9.771 1.00 10.00 41 GLU A O 25
ATOM 30335 N N . THR A 1 42 ? -3.135 -2.429 -8.276 1.00 10.00 42 THR A N 25
ATOM 30336 C CA . THR A 1 42 ? -3.141 -1.126 -7.643 1.00 10.00 42 THR A CA 25
ATOM 30337 C C . THR A 1 42 ? -3.350 -1.331 -6.145 1.00 10.00 42 THR A C 25
ATOM 30338 O O . THR A 1 42 ? -4.246 -2.064 -5.724 1.00 10.00 42 THR A O 25
ATOM 30349 N N . VAL A 1 43 ? -2.513 -0.697 -5.330 1.00 10.00 43 VAL A N 25
ATOM 30350 C CA . VAL A 1 43 ? -2.697 -0.654 -3.887 1.00 10.00 43 VAL A CA 25
ATOM 30351 C C . VAL A 1 43 ? -3.417 0.654 -3.567 1.00 10.00 43 VAL A C 25
ATOM 30352 O O . VAL A 1 43 ? -3.092 1.697 -4.136 1.00 10.00 43 VAL A O 25
ATOM 30365 N N . THR A 1 44 ? -4.395 0.580 -2.665 1.00 10.00 44 THR A N 25
ATOM 30366 C CA . THR A 1 44 ? -5.280 1.663 -2.286 1.00 10.00 44 THR A CA 25
ATOM 30367 C C . THR A 1 44 ? -5.255 1.725 -0.758 1.00 10.00 44 THR A C 25
ATOM 30368 O O . THR A 1 44 ? -5.670 0.763 -0.111 1.00 10.00 44 THR A O 25
ATOM 30379 N N . VAL A 1 45 ? -4.745 2.819 -0.179 1.00 10.00 45 VAL A N 25
ATOM 30380 C CA . VAL A 1 45 ? -4.629 2.982 1.264 1.00 10.00 45 VAL A CA 25
ATOM 30381 C C . VAL A 1 45 ? -5.514 4.132 1.726 1.00 10.00 45 VAL A C 25
ATOM 30382 O O . VAL A 1 45 ? -5.635 5.146 1.037 1.00 10.00 45 VAL A O 25
ATOM 30395 N N . GLU A 1 46 ? -6.095 3.962 2.913 1.00 10.00 46 GLU A N 25
ATOM 30396 C CA . GLU A 1 46 ? -6.714 5.002 3.700 1.00 10.00 46 GLU A CA 25
ATOM 30397 C C . GLU A 1 46 ? -5.901 5.165 4.985 1.00 10.00 46 GLU A C 25
ATOM 30398 O O . GLU A 1 46 ? -5.943 4.299 5.867 1.00 10.00 46 GLU A O 25
ATOM 30410 N N . TYR A 1 47 ? -5.154 6.263 5.091 1.00 10.00 47 TYR A N 25
ATOM 30411 C CA . TYR A 1 47 ? -4.312 6.528 6.245 1.00 10.00 47 TYR A CA 25
ATOM 30412 C C . TYR A 1 47 ? -4.210 8.025 6.472 1.00 10.00 47 TYR A C 25
ATOM 30413 O O . TYR A 1 47 ? -4.541 8.812 5.590 1.00 10.00 47 TYR A O 25
ATOM 30431 N N . ASN A 1 48 ? -3.754 8.409 7.657 1.00 10.00 48 ASN A N 25
ATOM 30432 C CA . ASN A 1 48 ? -3.505 9.805 7.988 1.00 10.00 48 ASN A CA 25
ATOM 30433 C C . ASN A 1 48 ? -2.037 10.157 7.724 1.00 10.00 48 ASN A C 25
ATOM 30434 O O . ASN A 1 48 ? -1.153 9.437 8.188 1.00 10.00 48 ASN A O 25
ATOM 30445 N N . PRO A 1 49 ? -1.733 11.262 7.024 1.00 10.00 49 PRO A N 25
ATOM 30446 C CA . PRO A 1 49 ? -0.375 11.772 6.933 1.00 10.00 49 PRO A CA 25
ATOM 30447 C C . PRO A 1 49 ? -0.012 12.497 8.236 1.00 10.00 49 PRO A C 25
ATOM 30448 O O . PRO A 1 49 ? 0.254 13.697 8.228 1.00 10.00 49 PRO A O 25
ATOM 30459 N N . LYS A 1 50 ? -0.005 11.771 9.363 1.00 10.00 50 LYS A N 25
ATOM 30460 C CA . LYS A 1 50 ? 0.428 12.292 10.661 1.00 10.00 50 LYS A CA 25
ATOM 30461 C C . LYS A 1 50 ? 1.440 11.320 11.276 1.00 10.00 50 LYS A C 25
ATOM 30462 O O . LYS A 1 50 ? 2.509 11.738 11.712 1.00 10.00 50 LYS A O 25
ATOM 30481 N N . GLU A 1 51 ? 1.100 10.027 11.293 1.00 10.00 51 GLU A N 25
ATOM 30482 C CA . GLU A 1 51 ? 1.875 9.011 11.997 1.00 10.00 51 GLU A CA 25
ATOM 30483 C C . GLU A 1 51 ? 2.950 8.389 11.098 1.00 10.00 51 GLU A C 25
ATOM 30484 O O . GLU A 1 51 ? 3.969 7.902 11.583 1.00 10.00 51 GLU A O 25
ATOM 30496 N N . ALA A 1 52 ? 2.691 8.347 9.790 1.00 10.00 52 ALA A N 25
ATOM 30497 C CA . ALA A 1 52 ? 3.460 7.621 8.788 1.00 10.00 52 ALA A CA 25
ATOM 30498 C C . ALA A 1 52 ? 3.190 8.302 7.443 1.00 10.00 52 ALA A C 25
ATOM 30499 O O . ALA A 1 52 ? 2.291 9.143 7.378 1.00 10.00 52 ALA A O 25
ATOM 30506 N N . SER A 1 53 ? 3.932 7.960 6.385 1.00 10.00 53 SER A N 25
ATOM 30507 C CA . SER A 1 53 ? 3.791 8.564 5.066 1.00 10.00 53 SER A CA 25
ATOM 30508 C C . SER A 1 53 ? 3.808 7.528 3.938 1.00 10.00 53 SER A C 25
ATOM 30509 O O . SER A 1 53 ? 4.169 6.361 4.116 1.00 10.00 53 SER A O 25
ATOM 30517 N N . VAL A 1 54 ? 3.472 8.002 2.735 1.00 10.00 54 VAL A N 25
ATOM 30518 C CA . VAL A 1 54 ? 3.591 7.270 1.481 1.00 10.00 54 VAL A CA 25
ATOM 30519 C C . VAL A 1 54 ? 4.977 6.620 1.337 1.00 10.00 54 VAL A C 25
ATOM 30520 O O . VAL A 1 54 ? 5.101 5.475 0.894 1.00 10.00 54 VAL A O 25
ATOM 30533 N N . SER A 1 55 ? 6.025 7.345 1.730 1.00 10.00 55 SER A N 25
ATOM 30534 C CA . SER A 1 55 ? 7.397 6.877 1.654 1.00 10.00 55 SER A CA 25
ATOM 30535 C C . SER A 1 55 ? 7.648 5.707 2.604 1.00 10.00 55 SER A C 25
ATOM 30536 O O . SER A 1 55 ? 8.413 4.796 2.270 1.00 10.00 55 SER A O 25
ATOM 30544 N N . ASP A 1 56 ? 7.017 5.719 3.779 1.00 10.00 56 ASP A N 25
ATOM 30545 C CA . ASP A 1 56 ? 7.174 4.652 4.742 1.00 10.00 56 ASP A CA 25
ATOM 30546 C C . ASP A 1 56 ? 6.478 3.421 4.186 1.00 10.00 56 ASP A C 25
ATOM 30547 O O . ASP A 1 56 ? 7.080 2.360 4.053 1.00 10.00 56 ASP A O 25
ATOM 30556 N N . LEU A 1 57 ? 5.209 3.565 3.807 1.00 10.00 57 LEU A N 25
ATOM 30557 C CA . LEU A 1 57 ? 4.421 2.415 3.400 1.00 10.00 57 LEU A CA 25
ATOM 30558 C C . LEU A 1 57 ? 4.955 1.787 2.108 1.00 10.00 57 LEU A C 25
ATOM 30559 O O . LEU A 1 57 ? 5.008 0.564 2.009 1.00 10.00 57 LEU A O 25
ATOM 30575 N N . LYS A 1 58 ? 5.462 2.584 1.156 1.00 10.00 58 LYS A N 25
ATOM 30576 C CA . LYS A 1 58 ? 6.356 2.070 0.126 1.00 10.00 58 LYS A CA 25
ATOM 30577 C C . LYS A 1 58 ? 7.350 1.042 0.671 1.00 10.00 58 LYS A C 25
ATOM 30578 O O . LYS A 1 58 ? 7.486 -0.033 0.094 1.00 10.00 58 LYS A O 25
ATOM 30597 N N . GLU A 1 59 ? 8.115 1.394 1.709 1.00 10.00 59 GLU A N 25
ATOM 30598 C CA . GLU A 1 59 ? 9.174 0.542 2.226 1.00 10.00 59 GLU A CA 25
ATOM 30599 C C . GLU A 1 59 ? 8.628 -0.846 2.567 1.00 10.00 59 GLU A C 25
ATOM 30600 O O . GLU A 1 59 ? 9.296 -1.861 2.386 1.00 10.00 59 GLU A O 25
ATOM 30612 N N . ALA A 1 60 ? 7.374 -0.876 3.021 1.00 10.00 60 ALA A N 25
ATOM 30613 C CA . ALA A 1 60 ? 6.691 -2.109 3.379 1.00 10.00 60 ALA A CA 25
ATOM 30614 C C . ALA A 1 60 ? 6.665 -3.033 2.158 1.00 10.00 60 ALA A C 25
ATOM 30615 O O . ALA A 1 60 ? 7.088 -4.189 2.210 1.00 10.00 60 ALA A O 25
ATOM 30622 N N . VAL A 1 61 ? 6.186 -2.488 1.041 1.00 10.00 61 VAL A N 25
ATOM 30623 C CA . VAL A 1 61 ? 6.146 -3.179 -0.237 1.00 10.00 61 VAL A CA 25
ATOM 30624 C C . VAL A 1 61 ? 7.566 -3.507 -0.722 1.00 10.00 61 VAL A C 25
ATOM 30625 O O . VAL A 1 61 ? 7.820 -4.621 -1.177 1.00 10.00 61 VAL A O 25
ATOM 30638 N N . ASP A 1 62 ? 8.497 -2.556 -0.592 1.00 10.00 62 ASP A N 25
ATOM 30639 C CA . ASP A 1 62 ? 9.867 -2.717 -1.066 1.00 10.00 62 ASP A CA 25
ATOM 30640 C C . ASP A 1 62 ? 10.484 -3.954 -0.415 1.00 10.00 62 ASP A C 25
ATOM 30641 O O . ASP A 1 62 ? 10.949 -4.868 -1.095 1.00 10.00 62 ASP A O 25
ATOM 30650 N N . LYS A 1 63 ? 10.381 -4.023 0.914 1.00 10.00 63 LYS A N 25
ATOM 30651 C CA . LYS A 1 63 ? 10.839 -5.147 1.712 1.00 10.00 63 LYS A CA 25
ATOM 30652 C C . LYS A 1 63 ? 10.144 -6.450 1.309 1.00 10.00 63 LYS A C 25
ATOM 30653 O O . LYS A 1 63 ? 10.765 -7.510 1.345 1.00 10.00 63 LYS A O 25
ATOM 30672 N N . LEU A 1 64 ? 8.861 -6.391 0.938 1.00 10.00 64 LEU A N 25
ATOM 30673 C CA . LEU A 1 64 ? 8.140 -7.509 0.358 1.00 10.00 64 LEU A CA 25
ATOM 30674 C C . LEU A 1 64 ? 8.883 -8.106 -0.850 1.00 10.00 64 LEU A C 25
ATOM 30675 O O . LEU A 1 64 ? 8.780 -9.306 -1.091 1.00 10.00 64 LEU A O 25
ATOM 30691 N N . GLY A 1 65 ? 9.627 -7.281 -1.599 1.00 10.00 65 GLY A N 25
ATOM 30692 C CA . GLY A 1 65 ? 10.526 -7.723 -2.659 1.00 10.00 65 GLY A CA 25
ATOM 30693 C C . GLY A 1 65 ? 10.158 -7.160 -4.032 1.00 10.00 65 GLY A C 25
ATOM 30694 O O . GLY A 1 65 ? 10.661 -7.642 -5.044 1.00 10.00 65 GLY A O 25
ATOM 30698 N N . TYR A 1 66 ? 9.275 -6.162 -4.089 1.00 10.00 66 TYR A N 25
ATOM 30699 C CA . TYR A 1 66 ? 8.828 -5.515 -5.317 1.00 10.00 66 TYR A CA 25
ATOM 30700 C C . TYR A 1 66 ? 8.488 -4.075 -4.963 1.00 10.00 66 TYR A C 25
ATOM 30701 O O . TYR A 1 66 ? 8.353 -3.766 -3.786 1.00 10.00 66 TYR A O 25
ATOM 30719 N N . LYS A 1 67 ? 8.411 -3.175 -5.944 1.00 10.00 67 LYS A N 25
ATOM 30720 C CA . LYS A 1 67 ? 8.406 -1.748 -5.678 1.00 10.00 67 LYS A CA 25
ATOM 30721 C C . LYS A 1 67 ? 7.012 -1.143 -5.828 1.00 10.00 67 LYS A C 25
ATOM 30722 O O . LYS A 1 67 ? 6.155 -1.657 -6.550 1.00 10.00 67 LYS A O 25
ATOM 30741 N N . LEU A 1 68 ? 6.825 -0.041 -5.096 1.00 10.00 68 LEU A N 25
ATOM 30742 C CA . LEU A 1 68 ? 5.603 0.726 -4.960 1.00 10.00 68 LEU A CA 25
ATOM 30743 C C . LEU A 1 68 ? 5.956 2.185 -5.218 1.00 10.00 68 LEU A C 25
ATOM 30744 O O . LEU A 1 68 ? 7.028 2.632 -4.804 1.00 10.00 68 LEU A O 25
ATOM 30760 N N . LYS A 1 69 ? 5.042 2.941 -5.822 1.00 10.00 69 LYS A N 25
ATOM 30761 C CA . LYS A 1 69 ? 5.083 4.383 -5.863 1.00 10.00 69 LYS A CA 25
ATOM 30762 C C . LYS A 1 69 ? 3.660 4.903 -5.819 1.00 10.00 69 LYS A C 25
ATOM 30763 O O . LYS A 1 69 ? 2.753 4.208 -6.258 1.00 10.00 69 LYS A O 25
ATOM 30782 N N . LEU A 1 70 ? 3.465 6.110 -5.281 1.00 10.00 70 LEU A N 25
ATOM 30783 C CA . LEU A 1 70 ? 2.164 6.757 -5.317 1.00 10.00 70 LEU A CA 25
ATOM 30784 C C . LEU A 1 70 ? 1.792 7.011 -6.775 1.00 10.00 70 LEU A C 25
ATOM 30785 O O . LEU A 1 70 ? 2.660 7.148 -7.636 1.00 10.00 70 LEU A O 25
ATOM 30801 N N . LYS A 1 71 ? 0.495 7.131 -7.013 1.00 10.00 71 LYS A N 25
ATOM 30802 C CA . LYS A 1 71 ? -0.111 7.548 -8.247 1.00 10.00 71 LYS A CA 25
ATOM 30803 C C . LYS A 1 71 ? -0.792 8.888 -7.985 1.00 10.00 71 LYS A C 25
ATOM 30804 O O . LYS A 1 71 ? -0.546 9.863 -8.690 1.00 10.00 71 LYS A O 25
ATOM 30823 N N . GLY A 1 72 ? -1.641 8.934 -6.955 1.00 10.00 72 GLY A N 25
ATOM 30824 C CA . GLY A 1 72 ? -2.269 10.166 -6.518 1.00 10.00 72 GLY A CA 25
ATOM 30825 C C . GLY A 1 72 ? -3.179 9.886 -5.332 1.00 10.00 72 GLY A C 25
ATOM 30826 O O . GLY A 1 72 ? -2.798 10.116 -4.186 1.00 10.00 72 GLY A O 25
ATOM 30830 N N . GLU A 1 73 ? -4.369 9.360 -5.613 1.00 10.00 73 GLU A N 25
ATOM 30831 C CA . GLU A 1 73 ? -5.471 9.245 -4.673 1.00 10.00 73 GLU A CA 25
ATOM 30832 C C . GLU A 1 73 ? -6.545 8.381 -5.330 1.00 10.00 73 GLU A C 25
ATOM 30833 O O . GLU A 1 73 ? -6.382 7.975 -6.480 1.00 10.00 73 GLU A O 25
ATOM 30845 N N . GLN A 1 74 ? -7.617 8.087 -4.592 1.00 10.00 74 GLN A N 25
ATOM 30846 C CA . GLN A 1 74 ? -8.695 7.239 -5.078 1.00 10.00 74 GLN A CA 25
ATOM 30847 C C . GLN A 1 74 ? -9.490 7.898 -6.213 1.00 10.00 74 GLN A C 25
ATOM 30848 O O . GLN A 1 74 ? -9.448 9.113 -6.399 1.00 10.00 74 GLN A O 25
ATOM 30862 N N . ASP A 1 75 ? -10.288 7.092 -6.915 1.00 10.00 75 ASP A N 25
ATOM 30863 C CA . ASP A 1 75 ? -11.254 7.581 -7.887 1.00 10.00 75 ASP A CA 25
ATOM 30864 C C . ASP A 1 75 ? -12.401 8.307 -7.169 1.00 10.00 75 ASP A C 25
ATOM 30865 O O . ASP A 1 75 ? -13.296 7.670 -6.617 1.00 10.00 75 ASP A O 25
ATOM 30874 N N . SER A 1 76 ? -12.351 9.641 -7.119 1.00 10.00 76 SER A N 25
ATOM 30875 C CA . SER A 1 76 ? -13.374 10.455 -6.473 1.00 10.00 76 SER A CA 25
ATOM 30876 C C . SER A 1 76 ? -14.560 10.675 -7.418 1.00 10.00 76 SER A C 25
ATOM 30877 O O . SER A 1 76 ? -14.366 11.001 -8.586 1.00 10.00 76 SER A O 25
ATOM 30885 N N . ILE A 1 77 ? -15.782 10.515 -6.898 1.00 10.00 77 ILE A N 25
ATOM 30886 C CA . ILE A 1 77 ? -17.024 10.624 -7.650 1.00 10.00 77 ILE A CA 25
ATOM 30887 C C . ILE A 1 77 ? -17.630 12.029 -7.451 1.00 10.00 77 ILE A C 25
ATOM 30888 O O . ILE A 1 77 ? -16.888 13.007 -7.390 1.00 10.00 77 ILE A O 25
ATOM 30904 N N . GLU A 1 78 ? -18.959 12.124 -7.312 1.00 10.00 78 GLU A N 25
ATOM 30905 C CA . GLU A 1 78 ? -19.736 13.346 -7.108 1.00 10.00 78 GLU A CA 25
ATOM 30906 C C . GLU A 1 78 ? -19.887 14.127 -8.427 1.00 10.00 78 GLU A C 25
ATOM 30907 O O . GLU A 1 78 ? -19.783 13.520 -9.494 1.00 10.00 78 GLU A O 25
ATOM 30919 N N . GLY A 1 79 ? -20.172 15.436 -8.386 1.00 10.00 79 GLY A N 25
ATOM 30920 C CA . GLY A 1 79 ? -20.371 16.234 -9.591 1.00 10.00 79 GLY A CA 25
ATOM 30921 C C . GLY A 1 79 ? -21.277 17.461 -9.419 1.00 10.00 79 GLY A C 25
ATOM 30922 O O . GLY A 1 79 ? -21.172 18.389 -10.218 1.00 10.00 79 GLY A O 25
ATOM 30926 N N . ARG A 1 80 ? -22.207 17.455 -8.458 1.00 10.00 80 ARG A N 25
ATOM 30927 C CA . ARG A 1 80 ? -23.245 18.470 -8.310 1.00 10.00 80 ARG A CA 25
ATOM 30928 C C . ARG A 1 80 ? -23.523 18.607 -6.814 1.00 10.00 80 ARG A C 25
ATOM 30929 O O . ARG A 1 80 ? -23.576 19.758 -6.323 1.00 10.00 80 ARG A O 25
ATOM 30951 N N . VAL A 1 1 ? -9.029 13.553 9.286 1.00 10.00 1 VAL A N 26
ATOM 30952 C CA . VAL A 1 1 ? -8.876 12.246 9.943 1.00 10.00 1 VAL A CA 26
ATOM 30953 C C . VAL A 1 1 ? -7.800 11.451 9.204 1.00 10.00 1 VAL A C 26
ATOM 30954 O O . VAL A 1 1 ? -6.654 11.443 9.641 1.00 10.00 1 VAL A O 26
ATOM 30969 N N . THR A 1 2 ? -8.162 10.827 8.080 1.00 10.00 2 THR A N 26
ATOM 30970 C CA . THR A 1 2 ? -7.276 10.048 7.225 1.00 10.00 2 THR A CA 26
ATOM 30971 C C . THR A 1 2 ? -7.545 10.438 5.767 1.00 10.00 2 THR A C 26
ATOM 30972 O O . THR A 1 2 ? -8.567 11.071 5.491 1.00 10.00 2 THR A O 26
ATOM 30983 N N . GLU A 1 3 ? -6.627 10.080 4.864 1.00 10.00 3 GLU A N 26
ATOM 30984 C CA . GLU A 1 3 ? -6.628 10.423 3.451 1.00 10.00 3 GLU A CA 26
ATOM 30985 C C . GLU A 1 3 ? -6.438 9.160 2.617 1.00 10.00 3 GLU A C 26
ATOM 30986 O O . GLU A 1 3 ? -5.770 8.218 3.040 1.00 10.00 3 GLU A O 26
ATOM 30998 N N . LYS A 1 4 ? -7.085 9.149 1.451 1.00 10.00 4 LYS A N 26
ATOM 30999 C CA . LYS A 1 4 ? -7.306 7.979 0.625 1.00 10.00 4 LYS A CA 26
ATOM 31000 C C . LYS A 1 4 ? -6.407 8.026 -0.613 1.00 10.00 4 LYS A C 26
ATOM 31001 O O . LYS A 1 4 ? -6.752 8.620 -1.636 1.00 10.00 4 LYS A O 26
ATOM 31020 N N . ALA A 1 5 ? -5.231 7.418 -0.488 1.00 10.00 5 ALA A N 26
ATOM 31021 C CA . ALA A 1 5 ? -4.142 7.464 -1.448 1.00 10.00 5 ALA A CA 26
ATOM 31022 C C . ALA A 1 5 ? -4.164 6.219 -2.338 1.00 10.00 5 ALA A C 26
ATOM 31023 O O . ALA A 1 5 ? -4.590 5.157 -1.881 1.00 10.00 5 ALA A O 26
ATOM 31030 N N . GLU A 1 6 ? -3.667 6.326 -3.578 1.00 10.00 6 GLU A N 26
ATOM 31031 C CA . GLU A 1 6 ? -3.519 5.212 -4.498 1.00 10.00 6 GLU A CA 26
ATOM 31032 C C . GLU A 1 6 ? -2.078 5.126 -4.955 1.00 10.00 6 GLU A C 26
ATOM 31033 O O . GLU A 1 6 ? -1.412 6.155 -5.078 1.00 10.00 6 GLU A O 26
ATOM 31045 N N . PHE A 1 7 ? -1.629 3.898 -5.217 1.00 10.00 7 PHE A N 26
ATOM 31046 C CA . PHE A 1 7 ? -0.238 3.564 -5.460 1.00 10.00 7 PHE A CA 26
ATOM 31047 C C . PHE A 1 7 ? -0.152 2.579 -6.626 1.00 10.00 7 PHE A C 26
ATOM 31048 O O . PHE A 1 7 ? -0.996 1.686 -6.740 1.00 10.00 7 PHE A O 26
ATOM 31065 N N . ASP A 1 8 ? 0.861 2.766 -7.476 1.00 10.00 8 ASP A N 26
ATOM 31066 C CA . ASP A 1 8 ? 1.049 2.070 -8.743 1.00 10.00 8 ASP A CA 26
ATOM 31067 C C . ASP A 1 8 ? 2.135 1.006 -8.559 1.00 10.00 8 ASP A C 26
ATOM 31068 O O . ASP A 1 8 ? 3.167 1.305 -7.950 1.00 10.00 8 ASP A O 26
ATOM 31077 N N . ILE A 1 9 ? 1.878 -0.243 -8.970 1.00 10.00 9 ILE A N 26
ATOM 31078 C CA . ILE A 1 9 ? 2.654 -1.407 -8.561 1.00 10.00 9 ILE A CA 26
ATOM 31079 C C . ILE A 1 9 ? 3.463 -1.956 -9.734 1.00 10.00 9 ILE A C 26
ATOM 31080 O O . ILE A 1 9 ? 2.888 -2.271 -10.773 1.00 10.00 9 ILE A O 26
ATOM 31096 N N . GLU A 1 10 ? 4.776 -2.129 -9.552 1.00 10.00 10 GLU A N 26
ATOM 31097 C CA . GLU A 1 10 ? 5.627 -2.835 -10.489 1.00 10.00 10 GLU A CA 26
ATOM 31098 C C . GLU A 1 10 ? 6.189 -4.079 -9.803 1.00 10.00 10 GLU A C 26
ATOM 31099 O O . GLU A 1 10 ? 7.133 -3.980 -9.017 1.00 10.00 10 GLU A O 26
ATOM 31111 N N . GLY A 1 11 ? 5.620 -5.249 -10.114 1.00 10.00 11 GLY A N 26
ATOM 31112 C CA . GLY A 1 11 ? 6.204 -6.529 -9.752 1.00 10.00 11 GLY A CA 26
ATOM 31113 C C . GLY A 1 11 ? 5.162 -7.636 -9.678 1.00 10.00 11 GLY A C 26
ATOM 31114 O O . GLY A 1 11 ? 5.038 -8.422 -10.614 1.00 10.00 11 GLY A O 26
ATOM 31118 N N . MET A 1 12 ? 4.460 -7.736 -8.546 1.00 10.00 12 MET A N 26
ATOM 31119 C CA . MET A 1 12 ? 3.569 -8.851 -8.267 1.00 10.00 12 MET A CA 26
ATOM 31120 C C . MET A 1 12 ? 2.625 -8.485 -7.123 1.00 10.00 12 MET A C 26
ATOM 31121 O O . MET A 1 12 ? 3.074 -8.144 -6.034 1.00 10.00 12 MET A O 26
ATOM 31135 N N . THR A 1 13 ? 1.317 -8.542 -7.372 1.00 10.00 13 THR A N 26
ATOM 31136 C CA . THR A 1 13 ? 0.284 -8.257 -6.381 1.00 10.00 13 THR A CA 26
ATOM 31137 C C . THR A 1 13 ? -1.035 -8.903 -6.817 1.00 10.00 13 THR A C 26
ATOM 31138 O O . THR A 1 13 ? -2.057 -8.232 -6.944 1.00 10.00 13 THR A O 26
ATOM 31149 N N . CYS A 1 14 ? -1.016 -10.219 -7.044 1.00 10.00 14 CYS A N 26
ATOM 31150 C CA . CYS A 1 14 ? -2.154 -10.932 -7.619 1.00 10.00 14 CYS A CA 26
ATOM 31151 C C . CYS A 1 14 ? -2.228 -12.355 -7.084 1.00 10.00 14 CYS A C 26
ATOM 31152 O O . CYS A 1 14 ? -2.316 -13.309 -7.850 1.00 10.00 14 CYS A O 26
ATOM 31160 N N . ALA A 1 15 ? -2.180 -12.471 -5.753 1.00 10.00 15 ALA A N 26
ATOM 31161 C CA . ALA A 1 15 ? -2.353 -13.678 -4.963 1.00 10.00 15 ALA A CA 26
ATOM 31162 C C . ALA A 1 15 ? -1.856 -13.379 -3.543 1.00 10.00 15 ALA A C 26
ATOM 31163 O O . ALA A 1 15 ? -2.395 -12.517 -2.848 1.00 10.00 15 ALA A O 26
ATOM 31170 N N . ALA A 1 16 ? -0.783 -14.055 -3.131 1.00 10.00 16 ALA A N 26
ATOM 31171 C CA . ALA A 1 16 ? -0.283 -14.041 -1.765 1.00 10.00 16 ALA A CA 26
ATOM 31172 C C . ALA A 1 16 ? 0.304 -12.674 -1.459 1.00 10.00 16 ALA A C 26
ATOM 31173 O O . ALA A 1 16 ? 0.168 -12.169 -0.345 1.00 10.00 16 ALA A O 26
ATOM 31180 N N . CYS A 1 17 ? 0.962 -12.107 -2.471 1.00 10.00 17 CYS A N 26
ATOM 31181 C CA . CYS A 1 17 ? 1.575 -10.794 -2.456 1.00 10.00 17 CYS A CA 26
ATOM 31182 C C . CYS A 1 17 ? 0.551 -9.741 -2.042 1.00 10.00 17 CYS A C 26
ATOM 31183 O O . CYS A 1 17 ? 0.744 -9.051 -1.044 1.00 10.00 17 CYS A O 26
ATOM 31191 N N . ALA A 1 18 ? -0.564 -9.654 -2.775 1.00 10.00 18 ALA A N 26
ATOM 31192 C CA . ALA A 1 18 ? -1.655 -8.729 -2.480 1.00 10.00 18 ALA A CA 26
ATOM 31193 C C . ALA A 1 18 ? -2.085 -8.851 -1.016 1.00 10.00 18 ALA A C 26
ATOM 31194 O O . ALA A 1 18 ? -2.089 -7.882 -0.259 1.00 10.00 18 ALA A O 26
ATOM 31201 N N . ASN A 1 19 ? -2.403 -10.084 -0.617 1.00 10.00 19 ASN A N 26
ATOM 31202 C CA . ASN A 1 19 ? -2.796 -10.397 0.751 1.00 10.00 19 ASN A CA 26
ATOM 31203 C C . ASN A 1 19 ? -1.718 -9.950 1.746 1.00 10.00 19 ASN A C 26
ATOM 31204 O O . ASN A 1 19 ? -2.020 -9.488 2.844 1.00 10.00 19 ASN A O 26
ATOM 31215 N N . ARG A 1 20 ? -0.441 -10.147 1.398 1.00 10.00 20 ARG A N 26
ATOM 31216 C CA . ARG A 1 20 ? 0.677 -9.746 2.232 1.00 10.00 20 ARG A CA 26
ATOM 31217 C C . ARG A 1 20 ? 0.577 -8.241 2.449 1.00 10.00 20 ARG A C 26
ATOM 31218 O O . ARG A 1 20 ? 0.608 -7.803 3.602 1.00 10.00 20 ARG A O 26
ATOM 31239 N N . ILE A 1 21 ? 0.458 -7.466 1.357 1.00 10.00 21 ILE A N 26
ATOM 31240 C CA . ILE A 1 21 ? 0.366 -6.014 1.456 1.00 10.00 21 ILE A CA 26
ATOM 31241 C C . ILE A 1 21 ? -0.625 -5.603 2.532 1.00 10.00 21 ILE A C 26
ATOM 31242 O O . ILE A 1 21 ? -0.249 -4.801 3.372 1.00 10.00 21 ILE A O 26
ATOM 31258 N N . GLU A 1 22 ? -1.853 -6.137 2.526 1.00 10.00 22 GLU A N 26
ATOM 31259 C CA . GLU A 1 22 ? -2.875 -5.768 3.503 1.00 10.00 22 GLU A CA 26
ATOM 31260 C C . GLU A 1 22 ? -2.279 -5.643 4.908 1.00 10.00 22 GLU A C 26
ATOM 31261 O O . GLU A 1 22 ? -2.337 -4.585 5.529 1.00 10.00 22 GLU A O 26
ATOM 31273 N N . LYS A 1 23 ? -1.660 -6.716 5.404 1.00 10.00 23 LYS A N 26
ATOM 31274 C CA . LYS A 1 23 ? -1.045 -6.774 6.708 1.00 10.00 23 LYS A CA 26
ATOM 31275 C C . LYS A 1 23 ? 0.179 -5.855 6.767 1.00 10.00 23 LYS A C 26
ATOM 31276 O O . LYS A 1 23 ? 0.343 -5.072 7.703 1.00 10.00 23 LYS A O 26
ATOM 31295 N N . ARG A 1 24 ? 1.042 -5.957 5.758 1.00 10.00 24 ARG A N 26
ATOM 31296 C CA . ARG A 1 24 ? 2.255 -5.156 5.646 1.00 10.00 24 ARG A CA 26
ATOM 31297 C C . ARG A 1 24 ? 1.984 -3.642 5.609 1.00 10.00 24 ARG A C 26
ATOM 31298 O O . ARG A 1 24 ? 2.878 -2.868 5.939 1.00 10.00 24 ARG A O 26
ATOM 31319 N N . LEU A 1 25 ? 0.772 -3.223 5.241 1.00 10.00 25 LEU A N 26
ATOM 31320 C CA . LEU A 1 25 ? 0.278 -1.855 5.301 1.00 10.00 25 LEU A CA 26
ATOM 31321 C C . LEU A 1 25 ? -0.443 -1.599 6.623 1.00 10.00 25 LEU A C 26
ATOM 31322 O O . LEU A 1 25 ? -0.260 -0.547 7.221 1.00 10.00 25 LEU A O 26
ATOM 31338 N N . ASN A 1 26 ? -1.244 -2.560 7.095 1.00 10.00 26 ASN A N 26
ATOM 31339 C CA . ASN A 1 26 ? -1.917 -2.521 8.397 1.00 10.00 26 ASN A CA 26
ATOM 31340 C C . ASN A 1 26 ? -0.903 -2.228 9.507 1.00 10.00 26 ASN A C 26
ATOM 31341 O O . ASN A 1 26 ? -1.232 -1.629 10.524 1.00 10.00 26 ASN A O 26
ATOM 31352 N N . LYS A 1 27 ? 0.352 -2.632 9.285 1.00 10.00 27 LYS A N 26
ATOM 31353 C CA . LYS A 1 27 ? 1.488 -2.234 10.101 1.00 10.00 27 LYS A CA 26
ATOM 31354 C C . LYS A 1 27 ? 1.514 -0.742 10.433 1.00 10.00 27 LYS A C 26
ATOM 31355 O O . LYS A 1 27 ? 1.809 -0.405 11.573 1.00 10.00 27 LYS A O 26
ATOM 31374 N N . ILE A 1 28 ? 1.258 0.124 9.453 1.00 10.00 28 ILE A N 26
ATOM 31375 C CA . ILE A 1 28 ? 1.268 1.568 9.644 1.00 10.00 28 ILE A CA 26
ATOM 31376 C C . ILE A 1 28 ? 0.324 1.966 10.776 1.00 10.00 28 ILE A C 26
ATOM 31377 O O . ILE A 1 28 ? -0.851 1.613 10.753 1.00 10.00 28 ILE A O 26
ATOM 31393 N N . GLU A 1 29 ? 0.814 2.742 11.745 1.00 10.00 29 GLU A N 26
ATOM 31394 C CA . GLU A 1 29 ? 0.011 3.119 12.890 1.00 10.00 29 GLU A CA 26
ATOM 31395 C C . GLU A 1 29 ? -1.168 4.002 12.469 1.00 10.00 29 GLU A C 26
ATOM 31396 O O . GLU A 1 29 ? -2.312 3.696 12.799 1.00 10.00 29 GLU A O 26
ATOM 31408 N N . GLY A 1 30 ? -0.937 5.087 11.719 1.00 10.00 30 GLY A N 26
ATOM 31409 C CA . GLY A 1 30 ? -1.991 6.038 11.407 1.00 10.00 30 GLY A CA 26
ATOM 31410 C C . GLY A 1 30 ? -2.823 5.590 10.211 1.00 10.00 30 GLY A C 26
ATOM 31411 O O . GLY A 1 30 ? -3.173 6.408 9.360 1.00 10.00 30 GLY A O 26
ATOM 31415 N N . VAL A 1 31 ? -3.126 4.296 10.128 1.00 10.00 31 VAL A N 26
ATOM 31416 C CA . VAL A 1 31 ? -3.842 3.692 9.028 1.00 10.00 31 VAL A CA 26
ATOM 31417 C C . VAL A 1 31 ? -5.304 3.527 9.432 1.00 10.00 31 VAL A C 26
ATOM 31418 O O . VAL A 1 31 ? -5.612 3.327 10.606 1.00 10.00 31 VAL A O 26
ATOM 31431 N N . ALA A 1 32 ? -6.203 3.614 8.455 1.00 10.00 32 ALA A N 26
ATOM 31432 C CA . ALA A 1 32 ? -7.614 3.313 8.618 1.00 10.00 32 ALA A CA 26
ATOM 31433 C C . ALA A 1 32 ? -7.935 2.052 7.828 1.00 10.00 32 ALA A C 26
ATOM 31434 O O . ALA A 1 32 ? -8.428 1.085 8.401 1.00 10.00 32 ALA A O 26
ATOM 31441 N N . ASN A 1 33 ? -7.660 2.050 6.517 1.00 10.00 33 ASN A N 26
ATOM 31442 C CA . ASN A 1 33 ? -7.918 0.890 5.676 1.00 10.00 33 ASN A CA 26
ATOM 31443 C C . ASN A 1 33 ? -6.802 0.747 4.643 1.00 10.00 33 ASN A C 26
ATOM 31444 O O . ASN A 1 33 ? -6.124 1.720 4.316 1.00 10.00 33 ASN A O 26
ATOM 31455 N N . ALA A 1 34 ? -6.615 -0.472 4.133 1.00 10.00 34 ALA A N 26
ATOM 31456 C CA . ALA A 1 34 ? -5.676 -0.771 3.058 1.00 10.00 34 ALA A CA 26
ATOM 31457 C C . ALA A 1 34 ? -6.247 -1.845 2.121 1.00 10.00 34 ALA A C 26
ATOM 31458 O O . ALA A 1 34 ? -5.670 -2.926 2.005 1.00 10.00 34 ALA A O 26
ATOM 31465 N N . PRO A 1 35 ? -7.387 -1.587 1.459 1.00 10.00 35 PRO A N 26
ATOM 31466 C CA . PRO A 1 35 ? -8.039 -2.565 0.606 1.00 10.00 35 PRO A CA 26
ATOM 31467 C C . PRO A 1 35 ? -7.313 -2.627 -0.741 1.00 10.00 35 PRO A C 26
ATOM 31468 O O . PRO A 1 35 ? -7.825 -2.148 -1.751 1.00 10.00 35 PRO A O 26
ATOM 31479 N N . VAL A 1 36 ? -6.102 -3.191 -0.767 1.00 10.00 36 VAL A N 26
ATOM 31480 C CA . VAL A 1 36 ? -5.332 -3.272 -1.994 1.00 10.00 36 VAL A CA 26
ATOM 31481 C C . VAL A 1 36 ? -6.036 -4.152 -3.025 1.00 10.00 36 VAL A C 26
ATOM 31482 O O . VAL A 1 36 ? -6.764 -5.079 -2.665 1.00 10.00 36 VAL A O 26
ATOM 31495 N N . ASN A 1 37 ? -5.777 -3.904 -4.310 1.00 10.00 37 ASN A N 26
ATOM 31496 C CA . ASN A 1 37 ? -6.358 -4.732 -5.355 1.00 10.00 37 ASN A CA 26
ATOM 31497 C C . ASN A 1 37 ? -5.460 -5.932 -5.649 1.00 10.00 37 ASN A C 26
ATOM 31498 O O . ASN A 1 37 ? -4.237 -5.812 -5.680 1.00 10.00 37 ASN A O 26
ATOM 31509 N N . PHE A 1 38 ? -6.081 -7.092 -5.882 1.00 10.00 38 PHE A N 26
ATOM 31510 C CA . PHE A 1 38 ? -5.421 -8.383 -6.047 1.00 10.00 38 PHE A CA 26
ATOM 31511 C C . PHE A 1 38 ? -5.618 -8.923 -7.464 1.00 10.00 38 PHE A C 26
ATOM 31512 O O . PHE A 1 38 ? -5.822 -10.120 -7.652 1.00 10.00 38 PHE A O 26
ATOM 31529 N N . ALA A 1 39 ? -5.557 -8.029 -8.455 1.00 10.00 39 ALA A N 26
ATOM 31530 C CA . ALA A 1 39 ? -5.688 -8.345 -9.875 1.00 10.00 39 ALA A CA 26
ATOM 31531 C C . ALA A 1 39 ? -5.399 -7.108 -10.723 1.00 10.00 39 ALA A C 26
ATOM 31532 O O . ALA A 1 39 ? -4.766 -7.193 -11.770 1.00 10.00 39 ALA A O 26
ATOM 31539 N N . LEU A 1 40 ? -5.897 -5.955 -10.272 1.00 10.00 40 LEU A N 26
ATOM 31540 C CA . LEU A 1 40 ? -5.862 -4.706 -11.019 1.00 10.00 40 LEU A CA 26
ATOM 31541 C C . LEU A 1 40 ? -4.459 -4.091 -11.022 1.00 10.00 40 LEU A C 26
ATOM 31542 O O . LEU A 1 40 ? -4.165 -3.232 -11.846 1.00 10.00 40 LEU A O 26
ATOM 31558 N N . GLU A 1 41 ? -3.625 -4.516 -10.067 1.00 10.00 41 GLU A N 26
ATOM 31559 C CA . GLU A 1 41 ? -2.262 -4.049 -9.860 1.00 10.00 41 GLU A CA 26
ATOM 31560 C C . GLU A 1 41 ? -2.260 -2.576 -9.474 1.00 10.00 41 GLU A C 26
ATOM 31561 O O . GLU A 1 41 ? -1.546 -1.755 -10.044 1.00 10.00 41 GLU A O 26
ATOM 31573 N N . THR A 1 42 ? -3.055 -2.275 -8.449 1.00 10.00 42 THR A N 26
ATOM 31574 C CA . THR A 1 42 ? -3.162 -0.976 -7.822 1.00 10.00 42 THR A CA 26
ATOM 31575 C C . THR A 1 42 ? -3.373 -1.205 -6.323 1.00 10.00 42 THR A C 26
ATOM 31576 O O . THR A 1 42 ? -4.216 -2.009 -5.920 1.00 10.00 42 THR A O 26
ATOM 31587 N N . VAL A 1 43 ? -2.589 -0.525 -5.491 1.00 10.00 43 VAL A N 26
ATOM 31588 C CA . VAL A 1 43 ? -2.760 -0.527 -4.044 1.00 10.00 43 VAL A CA 26
ATOM 31589 C C . VAL A 1 43 ? -3.478 0.767 -3.683 1.00 10.00 43 VAL A C 26
ATOM 31590 O O . VAL A 1 43 ? -3.293 1.786 -4.351 1.00 10.00 43 VAL A O 26
ATOM 31603 N N . THR A 1 44 ? -4.283 0.719 -2.626 1.00 10.00 44 THR A N 26
ATOM 31604 C CA . THR A 1 44 ? -5.115 1.802 -2.164 1.00 10.00 44 THR A CA 26
ATOM 31605 C C . THR A 1 44 ? -4.968 1.841 -0.648 1.00 10.00 44 THR A C 26
ATOM 31606 O O . THR A 1 44 ? -5.122 0.791 -0.019 1.00 10.00 44 THR A O 26
ATOM 31617 N N . VAL A 1 45 ? -4.619 2.997 -0.070 1.00 10.00 45 VAL A N 26
ATOM 31618 C CA . VAL A 1 45 ? -4.443 3.137 1.367 1.00 10.00 45 VAL A CA 26
ATOM 31619 C C . VAL A 1 45 ? -5.175 4.357 1.891 1.00 10.00 45 VAL A C 26
ATOM 31620 O O . VAL A 1 45 ? -4.875 5.485 1.505 1.00 10.00 45 VAL A O 26
ATOM 31633 N N . GLU A 1 46 ? -6.064 4.113 2.846 1.00 10.00 46 GLU A N 26
ATOM 31634 C CA . GLU A 1 46 ? -6.662 5.097 3.695 1.00 10.00 46 GLU A CA 26
ATOM 31635 C C . GLU A 1 46 ? -5.748 5.236 4.910 1.00 10.00 46 GLU A C 26
ATOM 31636 O O . GLU A 1 46 ? -5.841 4.418 5.828 1.00 10.00 46 GLU A O 26
ATOM 31648 N N . TYR A 1 47 ? -4.874 6.247 4.926 1.00 10.00 47 TYR A N 26
ATOM 31649 C CA . TYR A 1 47 ? -4.015 6.536 6.069 1.00 10.00 47 TYR A CA 26
ATOM 31650 C C . TYR A 1 47 ? -3.889 8.035 6.260 1.00 10.00 47 TYR A C 26
ATOM 31651 O O . TYR A 1 47 ? -4.184 8.815 5.359 1.00 10.00 47 TYR A O 26
ATOM 31669 N N . ASN A 1 48 ? -3.463 8.441 7.449 1.00 10.00 48 ASN A N 26
ATOM 31670 C CA . ASN A 1 48 ? -3.260 9.845 7.772 1.00 10.00 48 ASN A CA 26
ATOM 31671 C C . ASN A 1 48 ? -1.813 10.259 7.486 1.00 10.00 48 ASN A C 26
ATOM 31672 O O . ASN A 1 48 ? -0.875 9.548 7.841 1.00 10.00 48 ASN A O 26
ATOM 31683 N N . PRO A 1 49 ? -1.572 11.422 6.870 1.00 10.00 49 PRO A N 26
ATOM 31684 C CA . PRO A 1 49 ? -0.226 11.951 6.762 1.00 10.00 49 PRO A CA 26
ATOM 31685 C C . PRO A 1 49 ? 0.161 12.623 8.087 1.00 10.00 49 PRO A C 26
ATOM 31686 O O . PRO A 1 49 ? 0.565 13.784 8.082 1.00 10.00 49 PRO A O 26
ATOM 31697 N N . LYS A 1 50 ? 0.035 11.921 9.230 1.00 10.00 50 LYS A N 26
ATOM 31698 C CA . LYS A 1 50 ? 0.430 12.491 10.523 1.00 10.00 50 LYS A CA 26
ATOM 31699 C C . LYS A 1 50 ? 1.222 11.505 11.390 1.00 10.00 50 LYS A C 26
ATOM 31700 O O . LYS A 1 50 ? 1.574 11.843 12.517 1.00 10.00 50 LYS A O 26
ATOM 31719 N N . GLU A 1 51 ? 1.477 10.293 10.885 1.00 10.00 51 GLU A N 26
ATOM 31720 C CA . GLU A 1 51 ? 1.989 9.171 11.659 1.00 10.00 51 GLU A CA 26
ATOM 31721 C C . GLU A 1 51 ? 3.057 8.450 10.824 1.00 10.00 51 GLU A C 26
ATOM 31722 O O . GLU A 1 51 ? 4.184 8.276 11.279 1.00 10.00 51 GLU A O 26
ATOM 31734 N N . ALA A 1 52 ? 2.705 8.072 9.587 1.00 10.00 52 ALA A N 26
ATOM 31735 C CA . ALA A 1 52 ? 3.610 7.492 8.599 1.00 10.00 52 ALA A CA 26
ATOM 31736 C C . ALA A 1 52 ? 3.550 8.318 7.305 1.00 10.00 52 ALA A C 26
ATOM 31737 O O . ALA A 1 52 ? 2.837 9.322 7.252 1.00 10.00 52 ALA A O 26
ATOM 31744 N N . SER A 1 53 ? 4.261 7.896 6.251 1.00 10.00 53 SER A N 26
ATOM 31745 C CA . SER A 1 53 ? 4.211 8.511 4.927 1.00 10.00 53 SER A CA 26
ATOM 31746 C C . SER A 1 53 ? 4.119 7.444 3.833 1.00 10.00 53 SER A C 26
ATOM 31747 O O . SER A 1 53 ? 4.335 6.259 4.087 1.00 10.00 53 SER A O 26
ATOM 31755 N N . VAL A 1 54 ? 3.889 7.887 2.592 1.00 10.00 54 VAL A N 26
ATOM 31756 C CA . VAL A 1 54 ? 4.046 7.059 1.400 1.00 10.00 54 VAL A CA 26
ATOM 31757 C C . VAL A 1 54 ? 5.390 6.329 1.427 1.00 10.00 54 VAL A C 26
ATOM 31758 O O . VAL A 1 54 ? 5.447 5.119 1.217 1.00 10.00 54 VAL A O 26
ATOM 31771 N N . SER A 1 55 ? 6.471 7.079 1.668 1.00 10.00 55 SER A N 26
ATOM 31772 C CA . SER A 1 55 ? 7.827 6.547 1.690 1.00 10.00 55 SER A CA 26
ATOM 31773 C C . SER A 1 55 ? 7.986 5.461 2.753 1.00 10.00 55 SER A C 26
ATOM 31774 O O . SER A 1 55 ? 8.746 4.510 2.537 1.00 10.00 55 SER A O 26
ATOM 31782 N N . ASP A 1 56 ? 7.265 5.590 3.869 1.00 10.00 56 ASP A N 26
ATOM 31783 C CA . ASP A 1 56 ? 7.260 4.577 4.902 1.00 10.00 56 ASP A CA 26
ATOM 31784 C C . ASP A 1 56 ? 6.503 3.355 4.383 1.00 10.00 56 ASP A C 26
ATOM 31785 O O . ASP A 1 56 ? 7.082 2.284 4.231 1.00 10.00 56 ASP A O 26
ATOM 31794 N N . LEU A 1 57 ? 5.226 3.519 4.021 1.00 10.00 57 LEU A N 26
ATOM 31795 C CA . LEU A 1 57 ? 4.386 2.376 3.713 1.00 10.00 57 LEU A CA 26
ATOM 31796 C C . LEU A 1 57 ? 4.918 1.576 2.520 1.00 10.00 57 LEU A C 26
ATOM 31797 O O . LEU A 1 57 ? 5.067 0.359 2.620 1.00 10.00 57 LEU A O 26
ATOM 31813 N N . LYS A 1 58 ? 5.290 2.228 1.412 1.00 10.00 58 LYS A N 26
ATOM 31814 C CA . LYS A 1 58 ? 5.988 1.562 0.329 1.00 10.00 58 LYS A CA 26
ATOM 31815 C C . LYS A 1 58 ? 7.186 0.732 0.764 1.00 10.00 58 LYS A C 26
ATOM 31816 O O . LYS A 1 58 ? 7.497 -0.230 0.075 1.00 10.00 58 LYS A O 26
ATOM 31835 N N . GLU A 1 59 ? 7.888 1.081 1.847 1.00 10.00 59 GLU A N 26
ATOM 31836 C CA . GLU A 1 59 ? 9.004 0.284 2.320 1.00 10.00 59 GLU A CA 26
ATOM 31837 C C . GLU A 1 59 ? 8.547 -1.148 2.586 1.00 10.00 59 GLU A C 26
ATOM 31838 O O . GLU A 1 59 ? 9.257 -2.102 2.291 1.00 10.00 59 GLU A O 26
ATOM 31850 N N . ALA A 1 60 ? 7.319 -1.300 3.083 1.00 10.00 60 ALA A N 26
ATOM 31851 C CA . ALA A 1 60 ? 6.763 -2.608 3.371 1.00 10.00 60 ALA A CA 26
ATOM 31852 C C . ALA A 1 60 ? 6.731 -3.447 2.088 1.00 10.00 60 ALA A C 26
ATOM 31853 O O . ALA A 1 60 ? 7.215 -4.578 2.057 1.00 10.00 60 ALA A O 26
ATOM 31860 N N . VAL A 1 61 ? 6.183 -2.868 1.018 1.00 10.00 61 VAL A N 26
ATOM 31861 C CA . VAL A 1 61 ? 6.164 -3.482 -0.303 1.00 10.00 61 VAL A CA 26
ATOM 31862 C C . VAL A 1 61 ? 7.581 -3.703 -0.847 1.00 10.00 61 VAL A C 26
ATOM 31863 O O . VAL A 1 61 ? 7.923 -4.817 -1.241 1.00 10.00 61 VAL A O 26
ATOM 31876 N N . ASP A 1 62 ? 8.422 -2.672 -0.817 1.00 10.00 62 ASP A N 26
ATOM 31877 C CA . ASP A 1 62 ? 9.797 -2.736 -1.297 1.00 10.00 62 ASP A CA 26
ATOM 31878 C C . ASP A 1 62 ? 10.528 -3.907 -0.632 1.00 10.00 62 ASP A C 26
ATOM 31879 O O . ASP A 1 62 ? 11.233 -4.676 -1.282 1.00 10.00 62 ASP A O 26
ATOM 31888 N N . LYS A 1 63 ? 10.274 -4.086 0.666 1.00 10.00 63 LYS A N 26
ATOM 31889 C CA . LYS A 1 63 ? 10.883 -5.109 1.486 1.00 10.00 63 LYS A CA 26
ATOM 31890 C C . LYS A 1 63 ? 10.291 -6.478 1.158 1.00 10.00 63 LYS A C 26
ATOM 31891 O O . LYS A 1 63 ? 11.023 -7.463 1.137 1.00 10.00 63 LYS A O 26
ATOM 31910 N N . LEU A 1 64 ? 8.979 -6.557 0.902 1.00 10.00 64 LEU A N 26
ATOM 31911 C CA . LEU A 1 64 ? 8.393 -7.751 0.312 1.00 10.00 64 LEU A CA 26
ATOM 31912 C C . LEU A 1 64 ? 9.098 -8.125 -1.000 1.00 10.00 64 LEU A C 26
ATOM 31913 O O . LEU A 1 64 ? 9.351 -9.306 -1.228 1.00 10.00 64 LEU A O 26
ATOM 31929 N N . GLY A 1 65 ? 9.426 -7.147 -1.851 1.00 10.00 65 GLY A N 26
ATOM 31930 C CA . GLY A 1 65 ? 10.336 -7.358 -2.974 1.00 10.00 65 GLY A CA 26
ATOM 31931 C C . GLY A 1 65 ? 10.043 -6.425 -4.144 1.00 10.00 65 GLY A C 26
ATOM 31932 O O . GLY A 1 65 ? 10.938 -5.780 -4.685 1.00 10.00 65 GLY A O 26
ATOM 31936 N N . TYR A 1 66 ? 8.779 -6.391 -4.564 1.00 10.00 66 TYR A N 26
ATOM 31937 C CA . TYR A 1 66 ? 8.306 -5.516 -5.627 1.00 10.00 66 TYR A CA 26
ATOM 31938 C C . TYR A 1 66 ? 8.180 -4.102 -5.079 1.00 10.00 66 TYR A C 26
ATOM 31939 O O . TYR A 1 66 ? 8.077 -3.925 -3.872 1.00 10.00 66 TYR A O 26
ATOM 31957 N N . LYS A 1 67 ? 8.217 -3.089 -5.943 1.00 10.00 67 LYS A N 26
ATOM 31958 C CA . LYS A 1 67 ? 8.262 -1.704 -5.519 1.00 10.00 67 LYS A CA 26
ATOM 31959 C C . LYS A 1 67 ? 6.894 -1.040 -5.671 1.00 10.00 67 LYS A C 26
ATOM 31960 O O . LYS A 1 67 ? 6.042 -1.495 -6.436 1.00 10.00 67 LYS A O 26
ATOM 31979 N N . LEU A 1 68 ? 6.706 0.039 -4.904 1.00 10.00 68 LEU A N 26
ATOM 31980 C CA . LEU A 1 68 ? 5.469 0.785 -4.780 1.00 10.00 68 LEU A CA 26
ATOM 31981 C C . LEU A 1 68 ? 5.792 2.273 -4.874 1.00 10.00 68 LEU A C 26
ATOM 31982 O O . LEU A 1 68 ? 6.853 2.700 -4.415 1.00 10.00 68 LEU A O 26
ATOM 31998 N N . LYS A 1 69 ? 4.873 3.060 -5.435 1.00 10.00 69 LYS A N 26
ATOM 31999 C CA . LYS A 1 69 ? 4.929 4.505 -5.512 1.00 10.00 69 LYS A CA 26
ATOM 32000 C C . LYS A 1 69 ? 3.501 5.026 -5.567 1.00 10.00 69 LYS A C 26
ATOM 32001 O O . LYS A 1 69 ? 2.618 4.287 -5.986 1.00 10.00 69 LYS A O 26
ATOM 32020 N N . LEU A 1 70 ? 3.279 6.279 -5.157 1.00 10.00 70 LEU A N 26
ATOM 32021 C CA . LEU A 1 70 ? 1.966 6.902 -5.248 1.00 10.00 70 LEU A CA 26
ATOM 32022 C C . LEU A 1 70 ? 1.584 7.089 -6.713 1.00 10.00 70 LEU A C 26
ATOM 32023 O O . LEU A 1 70 ? 2.453 7.166 -7.582 1.00 10.00 70 LEU A O 26
ATOM 32039 N N . LYS A 1 71 ? 0.286 7.232 -6.958 1.00 10.00 71 LYS A N 26
ATOM 32040 C CA . LYS A 1 71 ? -0.288 7.628 -8.219 1.00 10.00 71 LYS A CA 26
ATOM 32041 C C . LYS A 1 71 ? -0.944 8.996 -8.042 1.00 10.00 71 LYS A C 26
ATOM 32042 O O . LYS A 1 71 ? -0.608 9.937 -8.755 1.00 10.00 71 LYS A O 26
ATOM 32061 N N . GLY A 1 72 ? -1.886 9.100 -7.102 1.00 10.00 72 GLY A N 26
ATOM 32062 C CA . GLY A 1 72 ? -2.582 10.348 -6.838 1.00 10.00 72 GLY A CA 26
ATOM 32063 C C . GLY A 1 72 ? -3.463 10.210 -5.603 1.00 10.00 72 GLY A C 26
ATOM 32064 O O . GLY A 1 72 ? -3.070 10.627 -4.516 1.00 10.00 72 GLY A O 26
ATOM 32068 N N . GLU A 1 73 ? -4.636 9.600 -5.769 1.00 10.00 73 GLU A N 26
ATOM 32069 C CA . GLU A 1 73 ? -5.638 9.448 -4.725 1.00 10.00 73 GLU A CA 26
ATOM 32070 C C . GLU A 1 73 ? -6.668 8.428 -5.191 1.00 10.00 73 GLU A C 26
ATOM 32071 O O . GLU A 1 73 ? -6.596 7.989 -6.337 1.00 10.00 73 GLU A O 26
ATOM 32083 N N . GLN A 1 74 ? -7.611 8.084 -4.312 1.00 10.00 74 GLN A N 26
ATOM 32084 C CA . GLN A 1 74 ? -8.769 7.270 -4.652 1.00 10.00 74 GLN A CA 26
ATOM 32085 C C . GLN A 1 74 ? -9.436 7.759 -5.945 1.00 10.00 74 GLN A C 26
ATOM 32086 O O . GLN A 1 74 ? -9.887 8.904 -6.009 1.00 10.00 74 GLN A O 26
ATOM 32100 N N . ASP A 1 75 ? -9.572 6.893 -6.949 1.00 10.00 75 ASP A N 26
ATOM 32101 C CA . ASP A 1 75 ? -10.535 7.100 -8.026 1.00 10.00 75 ASP A CA 26
ATOM 32102 C C . ASP A 1 75 ? -11.456 5.882 -8.068 1.00 10.00 75 ASP A C 26
ATOM 32103 O O . ASP A 1 75 ? -11.072 4.777 -7.686 1.00 10.00 75 ASP A O 26
ATOM 32112 N N . SER A 1 76 ? -12.702 6.096 -8.476 1.00 10.00 76 SER A N 26
ATOM 32113 C CA . SER A 1 76 ? -13.686 5.049 -8.668 1.00 10.00 76 SER A CA 26
ATOM 32114 C C . SER A 1 76 ? -14.491 5.416 -9.905 1.00 10.00 76 SER A C 26
ATOM 32115 O O . SER A 1 76 ? -14.759 6.590 -10.139 1.00 10.00 76 SER A O 26
ATOM 32123 N N . ILE A 1 77 ? -14.832 4.414 -10.721 1.00 10.00 77 ILE A N 26
ATOM 32124 C CA . ILE A 1 77 ? -15.554 4.592 -11.977 1.00 10.00 77 ILE A CA 26
ATOM 32125 C C . ILE A 1 77 ? -14.682 5.332 -13.020 1.00 10.00 77 ILE A C 26
ATOM 32126 O O . ILE A 1 77 ? -15.152 5.615 -14.118 1.00 10.00 77 ILE A O 26
ATOM 32142 N N . GLU A 1 78 ? -13.395 5.568 -12.718 1.00 10.00 78 GLU A N 26
ATOM 32143 C CA . GLU A 1 78 ? -12.445 6.271 -13.568 1.00 10.00 78 GLU A CA 26
ATOM 32144 C C . GLU A 1 78 ? -12.987 7.674 -13.860 1.00 10.00 78 GLU A C 26
ATOM 32145 O O . GLU A 1 78 ? -13.315 8.006 -14.999 1.00 10.00 78 GLU A O 26
ATOM 32157 N N . GLY A 1 79 ? -13.128 8.491 -12.813 1.00 10.00 79 GLY A N 26
ATOM 32158 C CA . GLY A 1 79 ? -13.782 9.781 -12.946 1.00 10.00 79 GLY A CA 26
ATOM 32159 C C . GLY A 1 79 ? -13.530 10.719 -11.769 1.00 10.00 79 GLY A C 26
ATOM 32160 O O . GLY A 1 79 ? -12.709 11.625 -11.889 1.00 10.00 79 GLY A O 26
ATOM 32164 N N . ARG A 1 80 ? -14.313 10.581 -10.695 1.00 10.00 80 ARG A N 26
ATOM 32165 C CA . ARG A 1 80 ? -14.429 11.506 -9.576 1.00 10.00 80 ARG A CA 26
ATOM 32166 C C . ARG A 1 80 ? -15.438 10.876 -8.615 1.00 10.00 80 ARG A C 26
ATOM 32167 O O . ARG A 1 80 ? -16.095 9.905 -9.054 1.00 10.00 80 ARG A O 26
ATOM 32189 N N . VAL A 1 1 ? -9.018 13.394 9.467 1.00 10.00 1 VAL A N 27
ATOM 32190 C CA . VAL A 1 1 ? -8.852 12.065 10.075 1.00 10.00 1 VAL A CA 27
ATOM 32191 C C . VAL A 1 1 ? -7.785 11.322 9.274 1.00 10.00 1 VAL A C 27
ATOM 32192 O O . VAL A 1 1 ? -6.607 11.430 9.598 1.00 10.00 1 VAL A O 27
ATOM 32207 N N . THR A 1 2 ? -8.195 10.637 8.209 1.00 10.00 2 THR A N 27
ATOM 32208 C CA . THR A 1 2 ? -7.352 9.846 7.329 1.00 10.00 2 THR A CA 27
ATOM 32209 C C . THR A 1 2 ? -7.579 10.318 5.888 1.00 10.00 2 THR A C 27
ATOM 32210 O O . THR A 1 2 ? -8.548 11.031 5.622 1.00 10.00 2 THR A O 27
ATOM 32221 N N . GLU A 1 3 ? -6.656 9.975 4.987 1.00 10.00 3 GLU A N 27
ATOM 32222 C CA . GLU A 1 3 ? -6.562 10.474 3.623 1.00 10.00 3 GLU A CA 27
ATOM 32223 C C . GLU A 1 3 ? -6.305 9.284 2.701 1.00 10.00 3 GLU A C 27
ATOM 32224 O O . GLU A 1 3 ? -5.521 8.398 3.047 1.00 10.00 3 GLU A O 27
ATOM 32236 N N . LYS A 1 4 ? -7.001 9.242 1.559 1.00 10.00 4 LYS A N 27
ATOM 32237 C CA . LYS A 1 4 ? -7.065 8.082 0.690 1.00 10.00 4 LYS A CA 27
ATOM 32238 C C . LYS A 1 4 ? -6.170 8.248 -0.538 1.00 10.00 4 LYS A C 27
ATOM 32239 O O . LYS A 1 4 ? -6.412 9.099 -1.389 1.00 10.00 4 LYS A O 27
ATOM 32258 N N . ALA A 1 5 ? -5.133 7.415 -0.601 1.00 10.00 5 ALA A N 27
ATOM 32259 C CA . ALA A 1 5 ? -4.043 7.441 -1.554 1.00 10.00 5 ALA A CA 27
ATOM 32260 C C . ALA A 1 5 ? -4.086 6.169 -2.403 1.00 10.00 5 ALA A C 27
ATOM 32261 O O . ALA A 1 5 ? -4.507 5.118 -1.911 1.00 10.00 5 ALA A O 27
ATOM 32268 N N . GLU A 1 6 ? -3.622 6.261 -3.655 1.00 10.00 6 GLU A N 27
ATOM 32269 C CA . GLU A 1 6 ? -3.471 5.137 -4.560 1.00 10.00 6 GLU A CA 27
ATOM 32270 C C . GLU A 1 6 ? -2.032 5.083 -5.040 1.00 10.00 6 GLU A C 27
ATOM 32271 O O . GLU A 1 6 ? -1.392 6.129 -5.189 1.00 10.00 6 GLU A O 27
ATOM 32283 N N . PHE A 1 7 ? -1.556 3.858 -5.269 1.00 10.00 7 PHE A N 27
ATOM 32284 C CA . PHE A 1 7 ? -0.149 3.557 -5.492 1.00 10.00 7 PHE A CA 27
ATOM 32285 C C . PHE A 1 7 ? 0.005 2.493 -6.586 1.00 10.00 7 PHE A C 27
ATOM 32286 O O . PHE A 1 7 ? -0.744 1.513 -6.595 1.00 10.00 7 PHE A O 27
ATOM 32303 N N . ASP A 1 8 ? 0.977 2.684 -7.486 1.00 10.00 8 ASP A N 27
ATOM 32304 C CA . ASP A 1 8 ? 1.243 1.850 -8.647 1.00 10.00 8 ASP A CA 27
ATOM 32305 C C . ASP A 1 8 ? 2.251 0.763 -8.272 1.00 10.00 8 ASP A C 27
ATOM 32306 O O . ASP A 1 8 ? 3.250 1.063 -7.612 1.00 10.00 8 ASP A O 27
ATOM 32315 N N . ILE A 1 9 ? 1.975 -0.487 -8.663 1.00 10.00 9 ILE A N 27
ATOM 32316 C CA . ILE A 1 9 ? 2.736 -1.676 -8.303 1.00 10.00 9 ILE A CA 27
ATOM 32317 C C . ILE A 1 9 ? 3.424 -2.266 -9.537 1.00 10.00 9 ILE A C 27
ATOM 32318 O O . ILE A 1 9 ? 2.770 -2.454 -10.559 1.00 10.00 9 ILE A O 27
ATOM 32334 N N . GLU A 1 10 ? 4.707 -2.629 -9.426 1.00 10.00 10 GLU A N 27
ATOM 32335 C CA . GLU A 1 10 ? 5.434 -3.364 -10.443 1.00 10.00 10 GLU A CA 27
ATOM 32336 C C . GLU A 1 10 ? 6.067 -4.599 -9.796 1.00 10.00 10 GLU A C 27
ATOM 32337 O O . GLU A 1 10 ? 7.088 -4.471 -9.120 1.00 10.00 10 GLU A O 27
ATOM 32349 N N . GLY A 1 11 ? 5.477 -5.782 -10.017 1.00 10.00 11 GLY A N 27
ATOM 32350 C CA . GLY A 1 11 ? 6.088 -7.071 -9.690 1.00 10.00 11 GLY A CA 27
ATOM 32351 C C . GLY A 1 11 ? 5.327 -7.870 -8.628 1.00 10.00 11 GLY A C 27
ATOM 32352 O O . GLY A 1 11 ? 5.937 -8.506 -7.770 1.00 10.00 11 GLY A O 27
ATOM 32356 N N . MET A 1 12 ? 3.995 -7.860 -8.686 1.00 10.00 12 MET A N 27
ATOM 32357 C CA . MET A 1 12 ? 3.118 -8.552 -7.751 1.00 10.00 12 MET A CA 27
ATOM 32358 C C . MET A 1 12 ? 2.653 -9.898 -8.326 1.00 10.00 12 MET A C 27
ATOM 32359 O O . MET A 1 12 ? 2.955 -10.222 -9.471 1.00 10.00 12 MET A O 27
ATOM 32373 N N . THR A 1 13 ? 1.887 -10.667 -7.539 1.00 10.00 13 THR A N 27
ATOM 32374 C CA . THR A 1 13 ? 1.239 -11.902 -7.989 1.00 10.00 13 THR A CA 27
ATOM 32375 C C . THR A 1 13 ? -0.290 -11.787 -8.003 1.00 10.00 13 THR A C 27
ATOM 32376 O O . THR A 1 13 ? -0.956 -12.723 -8.433 1.00 10.00 13 THR A O 27
ATOM 32387 N N . CYS A 1 14 ? -0.854 -10.685 -7.486 1.00 10.00 14 CYS A N 27
ATOM 32388 C CA . CYS A 1 14 ? -2.293 -10.433 -7.471 1.00 10.00 14 CYS A CA 27
ATOM 32389 C C . CYS A 1 14 ? -3.031 -11.558 -6.744 1.00 10.00 14 CYS A C 27
ATOM 32390 O O . CYS A 1 14 ? -4.071 -12.035 -7.181 1.00 10.00 14 CYS A O 27
ATOM 32398 N N . ALA A 1 15 ? -2.483 -11.960 -5.594 1.00 10.00 15 ALA A N 27
ATOM 32399 C CA . ALA A 1 15 ? -3.076 -12.967 -4.731 1.00 10.00 15 ALA A CA 27
ATOM 32400 C C . ALA A 1 15 ? -2.449 -12.859 -3.342 1.00 10.00 15 ALA A C 27
ATOM 32401 O O . ALA A 1 15 ? -2.865 -12.034 -2.532 1.00 10.00 15 ALA A O 27
ATOM 32408 N N . ALA A 1 16 ? -1.413 -13.653 -3.071 1.00 10.00 16 ALA A N 27
ATOM 32409 C CA . ALA A 1 16 ? -0.821 -13.744 -1.745 1.00 10.00 16 ALA A CA 27
ATOM 32410 C C . ALA A 1 16 ? 0.073 -12.535 -1.514 1.00 10.00 16 ALA A C 27
ATOM 32411 O O . ALA A 1 16 ? 0.101 -11.987 -0.418 1.00 10.00 16 ALA A O 27
ATOM 32418 N N . CYS A 1 17 ? 0.794 -12.096 -2.550 1.00 10.00 17 CYS A N 27
ATOM 32419 C CA . CYS A 1 17 ? 1.598 -10.888 -2.456 1.00 10.00 17 CYS A CA 27
ATOM 32420 C C . CYS A 1 17 ? 0.697 -9.701 -2.120 1.00 10.00 17 CYS A C 27
ATOM 32421 O O . CYS A 1 17 ? 0.904 -9.027 -1.112 1.00 10.00 17 CYS A O 27
ATOM 32429 N N . ALA A 1 18 ? -0.340 -9.497 -2.942 1.00 10.00 18 ALA A N 27
ATOM 32430 C CA . ALA A 1 18 ? -1.396 -8.517 -2.709 1.00 10.00 18 ALA A CA 27
ATOM 32431 C C . ALA A 1 18 ? -1.929 -8.630 -1.276 1.00 10.00 18 ALA A C 27
ATOM 32432 O O . ALA A 1 18 ? -1.994 -7.654 -0.536 1.00 10.00 18 ALA A O 27
ATOM 32439 N N . ASN A 1 19 ? -2.273 -9.841 -0.853 1.00 10.00 19 ASN A N 27
ATOM 32440 C CA . ASN A 1 19 ? -2.747 -10.053 0.504 1.00 10.00 19 ASN A CA 27
ATOM 32441 C C . ASN A 1 19 ? -1.715 -9.622 1.560 1.00 10.00 19 ASN A C 27
ATOM 32442 O O . ASN A 1 19 ? -2.049 -9.003 2.568 1.00 10.00 19 ASN A O 27
ATOM 32453 N N . ARG A 1 20 ? -0.441 -9.942 1.337 1.00 10.00 20 ARG A N 27
ATOM 32454 C CA . ARG A 1 20 ? 0.650 -9.597 2.225 1.00 10.00 20 ARG A CA 27
ATOM 32455 C C . ARG A 1 20 ? 0.662 -8.087 2.430 1.00 10.00 20 ARG A C 27
ATOM 32456 O O . ARG A 1 20 ? 0.789 -7.636 3.569 1.00 10.00 20 ARG A O 27
ATOM 32477 N N . ILE A 1 21 ? 0.530 -7.323 1.334 1.00 10.00 21 ILE A N 27
ATOM 32478 C CA . ILE A 1 21 ? 0.431 -5.867 1.405 1.00 10.00 21 ILE A CA 27
ATOM 32479 C C . ILE A 1 21 ? -0.507 -5.451 2.524 1.00 10.00 21 ILE A C 27
ATOM 32480 O O . ILE A 1 21 ? -0.094 -4.668 3.367 1.00 10.00 21 ILE A O 27
ATOM 32496 N N . GLU A 1 22 ? -1.731 -5.983 2.561 1.00 10.00 22 GLU A N 27
ATOM 32497 C CA . GLU A 1 22 ? -2.718 -5.600 3.561 1.00 10.00 22 GLU A CA 27
ATOM 32498 C C . GLU A 1 22 ? -2.107 -5.614 4.963 1.00 10.00 22 GLU A C 27
ATOM 32499 O O . GLU A 1 22 ? -2.234 -4.648 5.705 1.00 10.00 22 GLU A O 27
ATOM 32511 N N . LYS A 1 23 ? -1.414 -6.694 5.332 1.00 10.00 23 LYS A N 27
ATOM 32512 C CA . LYS A 1 23 ? -0.795 -6.827 6.635 1.00 10.00 23 LYS A CA 27
ATOM 32513 C C . LYS A 1 23 ? 0.407 -5.881 6.759 1.00 10.00 23 LYS A C 27
ATOM 32514 O O . LYS A 1 23 ? 0.545 -5.163 7.752 1.00 10.00 23 LYS A O 27
ATOM 32533 N N . ARG A 1 24 ? 1.276 -5.877 5.746 1.00 10.00 24 ARG A N 27
ATOM 32534 C CA . ARG A 1 24 ? 2.453 -5.015 5.683 1.00 10.00 24 ARG A CA 27
ATOM 32535 C C . ARG A 1 24 ? 2.096 -3.536 5.853 1.00 10.00 24 ARG A C 27
ATOM 32536 O O . ARG A 1 24 ? 2.883 -2.776 6.403 1.00 10.00 24 ARG A O 27
ATOM 32557 N N . LEU A 1 25 ? 0.929 -3.130 5.360 1.00 10.00 25 LEU A N 27
ATOM 32558 C CA . LEU A 1 25 ? 0.391 -1.790 5.462 1.00 10.00 25 LEU A CA 27
ATOM 32559 C C . LEU A 1 25 ? -0.434 -1.616 6.737 1.00 10.00 25 LEU A C 27
ATOM 32560 O O . LEU A 1 25 ? -0.401 -0.552 7.341 1.00 10.00 25 LEU A O 27
ATOM 32576 N N . ASN A 1 26 ? -1.129 -2.658 7.198 1.00 10.00 26 ASN A N 27
ATOM 32577 C CA . ASN A 1 26 ? -1.850 -2.628 8.468 1.00 10.00 26 ASN A CA 27
ATOM 32578 C C . ASN A 1 26 ? -0.881 -2.360 9.621 1.00 10.00 26 ASN A C 27
ATOM 32579 O O . ASN A 1 26 ? -1.268 -1.825 10.653 1.00 10.00 26 ASN A O 27
ATOM 32590 N N . LYS A 1 27 ? 0.386 -2.744 9.446 1.00 10.00 27 LYS A N 27
ATOM 32591 C CA . LYS A 1 27 ? 1.460 -2.349 10.343 1.00 10.00 27 LYS A CA 27
ATOM 32592 C C . LYS A 1 27 ? 1.564 -0.836 10.551 1.00 10.00 27 LYS A C 27
ATOM 32593 O O . LYS A 1 27 ? 1.968 -0.424 11.634 1.00 10.00 27 LYS A O 27
ATOM 32612 N N . ILE A 1 28 ? 1.270 -0.019 9.537 1.00 10.00 28 ILE A N 27
ATOM 32613 C CA . ILE A 1 28 ? 1.297 1.425 9.696 1.00 10.00 28 ILE A CA 27
ATOM 32614 C C . ILE A 1 28 ? 0.366 1.830 10.838 1.00 10.00 28 ILE A C 27
ATOM 32615 O O . ILE A 1 28 ? -0.800 1.446 10.860 1.00 10.00 28 ILE A O 27
ATOM 32631 N N . GLU A 1 29 ? 0.889 2.612 11.784 1.00 10.00 29 GLU A N 27
ATOM 32632 C CA . GLU A 1 29 ? 0.132 2.991 12.965 1.00 10.00 29 GLU A CA 27
ATOM 32633 C C . GLU A 1 29 ? -1.091 3.836 12.572 1.00 10.00 29 GLU A C 27
ATOM 32634 O O . GLU A 1 29 ? -2.224 3.472 12.878 1.00 10.00 29 GLU A O 27
ATOM 32646 N N . GLY A 1 30 ? -0.900 4.964 11.872 1.00 10.00 30 GLY A N 27
ATOM 32647 C CA . GLY A 1 30 ? -1.992 5.884 11.597 1.00 10.00 30 GLY A CA 27
ATOM 32648 C C . GLY A 1 30 ? -2.709 5.507 10.307 1.00 10.00 30 GLY A C 27
ATOM 32649 O O . GLY A 1 30 ? -2.911 6.351 9.435 1.00 10.00 30 GLY A O 27
ATOM 32653 N N . VAL A 1 31 ? -3.078 4.233 10.180 1.00 10.00 31 VAL A N 27
ATOM 32654 C CA . VAL A 1 31 ? -3.735 3.685 9.008 1.00 10.00 31 VAL A CA 27
ATOM 32655 C C . VAL A 1 31 ? -5.207 3.456 9.348 1.00 10.00 31 VAL A C 27
ATOM 32656 O O . VAL A 1 31 ? -5.535 3.140 10.490 1.00 10.00 31 VAL A O 27
ATOM 32669 N N . ALA A 1 32 ? -6.094 3.635 8.367 1.00 10.00 32 ALA A N 27
ATOM 32670 C CA . ALA A 1 32 ? -7.518 3.372 8.521 1.00 10.00 32 ALA A CA 27
ATOM 32671 C C . ALA A 1 32 ? -7.834 2.038 7.859 1.00 10.00 32 ALA A C 27
ATOM 32672 O O . ALA A 1 32 ? -8.455 1.169 8.465 1.00 10.00 32 ALA A O 27
ATOM 32679 N N . ASN A 1 33 ? -7.423 1.890 6.597 1.00 10.00 33 ASN A N 27
ATOM 32680 C CA . ASN A 1 33 ? -7.742 0.720 5.796 1.00 10.00 33 ASN A CA 27
ATOM 32681 C C . ASN A 1 33 ? -6.749 0.640 4.642 1.00 10.00 33 ASN A C 27
ATOM 32682 O O . ASN A 1 33 ? -6.240 1.665 4.195 1.00 10.00 33 ASN A O 27
ATOM 32693 N N . ALA A 1 34 ? -6.446 -0.580 4.193 1.00 10.00 34 ALA A N 27
ATOM 32694 C CA . ALA A 1 34 ? -5.548 -0.842 3.072 1.00 10.00 34 ALA A CA 27
ATOM 32695 C C . ALA A 1 34 ? -6.115 -1.919 2.135 1.00 10.00 34 ALA A C 27
ATOM 32696 O O . ALA A 1 34 ? -5.476 -2.950 1.937 1.00 10.00 34 ALA A O 27
ATOM 32703 N N . PRO A 1 35 ? -7.306 -1.713 1.549 1.00 10.00 35 PRO A N 27
ATOM 32704 C CA . PRO A 1 35 ? -7.933 -2.683 0.665 1.00 10.00 35 PRO A CA 27
ATOM 32705 C C . PRO A 1 35 ? -7.258 -2.638 -0.710 1.00 10.00 35 PRO A C 27
ATOM 32706 O O . PRO A 1 35 ? -7.805 -2.090 -1.665 1.00 10.00 35 PRO A O 27
ATOM 32717 N N . VAL A 1 36 ? -6.051 -3.194 -0.808 1.00 10.00 36 VAL A N 27
ATOM 32718 C CA . VAL A 1 36 ? -5.286 -3.231 -2.041 1.00 10.00 36 VAL A CA 27
ATOM 32719 C C . VAL A 1 36 ? -5.977 -4.090 -3.102 1.00 10.00 36 VAL A C 27
ATOM 32720 O O . VAL A 1 36 ? -6.763 -4.976 -2.766 1.00 10.00 36 VAL A O 27
ATOM 32733 N N . ASN A 1 37 ? -5.652 -3.874 -4.383 1.00 10.00 37 ASN A N 27
ATOM 32734 C CA . ASN A 1 37 ? -6.316 -4.604 -5.457 1.00 10.00 37 ASN A CA 27
ATOM 32735 C C . ASN A 1 37 ? -5.504 -5.820 -5.900 1.00 10.00 37 ASN A C 27
ATOM 32736 O O . ASN A 1 37 ? -4.377 -5.687 -6.371 1.00 10.00 37 ASN A O 27
ATOM 32747 N N . PHE A 1 38 ? -6.105 -7.010 -5.813 1.00 10.00 38 PHE A N 27
ATOM 32748 C CA . PHE A 1 38 ? -5.505 -8.289 -6.189 1.00 10.00 38 PHE A CA 27
ATOM 32749 C C . PHE A 1 38 ? -5.904 -8.692 -7.613 1.00 10.00 38 PHE A C 27
ATOM 32750 O O . PHE A 1 38 ? -6.330 -9.817 -7.850 1.00 10.00 38 PHE A O 27
ATOM 32767 N N . ALA A 1 39 ? -5.743 -7.773 -8.566 1.00 10.00 39 ALA A N 27
ATOM 32768 C CA . ALA A 1 39 ? -5.921 -8.031 -9.993 1.00 10.00 39 ALA A CA 27
ATOM 32769 C C . ALA A 1 39 ? -5.537 -6.793 -10.797 1.00 10.00 39 ALA A C 27
ATOM 32770 O O . ALA A 1 39 ? -4.938 -6.898 -11.860 1.00 10.00 39 ALA A O 27
ATOM 32777 N N . LEU A 1 40 ? -5.928 -5.623 -10.286 1.00 10.00 40 LEU A N 27
ATOM 32778 C CA . LEU A 1 40 ? -5.892 -4.358 -11.009 1.00 10.00 40 LEU A CA 27
ATOM 32779 C C . LEU A 1 40 ? -4.503 -3.721 -10.990 1.00 10.00 40 LEU A C 27
ATOM 32780 O O . LEU A 1 40 ? -4.266 -2.749 -11.699 1.00 10.00 40 LEU A O 27
ATOM 32796 N N . GLU A 1 41 ? -3.618 -4.259 -10.144 1.00 10.00 41 GLU A N 27
ATOM 32797 C CA . GLU A 1 41 ? -2.205 -3.904 -10.060 1.00 10.00 41 GLU A CA 27
ATOM 32798 C C . GLU A 1 41 ? -2.027 -2.518 -9.441 1.00 10.00 41 GLU A C 27
ATOM 32799 O O . GLU A 1 41 ? -1.121 -1.769 -9.803 1.00 10.00 41 GLU A O 27
ATOM 32811 N N . THR A 1 42 ? -2.887 -2.202 -8.472 1.00 10.00 42 THR A N 27
ATOM 32812 C CA . THR A 1 42 ? -2.926 -0.932 -7.777 1.00 10.00 42 THR A CA 27
ATOM 32813 C C . THR A 1 42 ? -3.171 -1.204 -6.293 1.00 10.00 42 THR A C 27
ATOM 32814 O O . THR A 1 42 ? -4.065 -1.969 -5.927 1.00 10.00 42 THR A O 27
ATOM 32825 N N . VAL A 1 43 ? -2.367 -0.595 -5.426 1.00 10.00 43 VAL A N 27
ATOM 32826 C CA . VAL A 1 43 ? -2.653 -0.560 -3.998 1.00 10.00 43 VAL A CA 27
ATOM 32827 C C . VAL A 1 43 ? -3.453 0.709 -3.732 1.00 10.00 43 VAL A C 27
ATOM 32828 O O . VAL A 1 43 ? -3.274 1.719 -4.416 1.00 10.00 43 VAL A O 27
ATOM 32841 N N . THR A 1 44 ? -4.324 0.647 -2.730 1.00 10.00 44 THR A N 27
ATOM 32842 C CA . THR A 1 44 ? -5.191 1.716 -2.305 1.00 10.00 44 THR A CA 27
ATOM 32843 C C . THR A 1 44 ? -5.138 1.708 -0.781 1.00 10.00 44 THR A C 27
ATOM 32844 O O . THR A 1 44 ? -5.379 0.656 -0.188 1.00 10.00 44 THR A O 27
ATOM 32855 N N . VAL A 1 45 ? -4.787 2.833 -0.150 1.00 10.00 45 VAL A N 27
ATOM 32856 C CA . VAL A 1 45 ? -4.725 2.920 1.306 1.00 10.00 45 VAL A CA 27
ATOM 32857 C C . VAL A 1 45 ? -5.362 4.214 1.768 1.00 10.00 45 VAL A C 27
ATOM 32858 O O . VAL A 1 45 ? -5.116 5.265 1.186 1.00 10.00 45 VAL A O 27
ATOM 32871 N N . GLU A 1 46 ? -6.134 4.126 2.848 1.00 10.00 46 GLU A N 27
ATOM 32872 C CA . GLU A 1 46 ? -6.578 5.257 3.623 1.00 10.00 46 GLU A CA 27
ATOM 32873 C C . GLU A 1 46 ? -5.705 5.319 4.873 1.00 10.00 46 GLU A C 27
ATOM 32874 O O . GLU A 1 46 ? -5.765 4.412 5.708 1.00 10.00 46 GLU A O 27
ATOM 32886 N N . TYR A 1 47 ? -4.871 6.356 4.989 1.00 10.00 47 TYR A N 27
ATOM 32887 C CA . TYR A 1 47 ? -3.992 6.552 6.132 1.00 10.00 47 TYR A CA 27
ATOM 32888 C C . TYR A 1 47 ? -3.827 8.038 6.390 1.00 10.00 47 TYR A C 27
ATOM 32889 O O . TYR A 1 47 ? -4.183 8.856 5.549 1.00 10.00 47 TYR A O 27
ATOM 32907 N N . ASN A 1 48 ? -3.298 8.391 7.556 1.00 10.00 48 ASN A N 27
ATOM 32908 C CA . ASN A 1 48 ? -3.060 9.782 7.906 1.00 10.00 48 ASN A CA 27
ATOM 32909 C C . ASN A 1 48 ? -1.613 10.174 7.593 1.00 10.00 48 ASN A C 27
ATOM 32910 O O . ASN A 1 48 ? -0.682 9.503 8.035 1.00 10.00 48 ASN A O 27
ATOM 32921 N N . PRO A 1 49 ? -1.369 11.266 6.854 1.00 10.00 49 PRO A N 27
ATOM 32922 C CA . PRO A 1 49 ? -0.029 11.806 6.725 1.00 10.00 49 PRO A CA 27
ATOM 32923 C C . PRO A 1 49 ? 0.328 12.539 8.025 1.00 10.00 49 PRO A C 27
ATOM 32924 O O . PRO A 1 49 ? 0.547 13.749 8.013 1.00 10.00 49 PRO A O 27
ATOM 32935 N N . LYS A 1 50 ? 0.359 11.819 9.158 1.00 10.00 50 LYS A N 27
ATOM 32936 C CA . LYS A 1 50 ? 0.737 12.400 10.441 1.00 10.00 50 LYS A CA 27
ATOM 32937 C C . LYS A 1 50 ? 1.576 11.413 11.244 1.00 10.00 50 LYS A C 27
ATOM 32938 O O . LYS A 1 50 ? 2.599 11.799 11.803 1.00 10.00 50 LYS A O 27
ATOM 32957 N N . GLU A 1 51 ? 1.161 10.141 11.283 1.00 10.00 51 GLU A N 27
ATOM 32958 C CA . GLU A 1 51 ? 1.894 9.104 11.992 1.00 10.00 51 GLU A CA 27
ATOM 32959 C C . GLU A 1 51 ? 2.908 8.433 11.056 1.00 10.00 51 GLU A C 27
ATOM 32960 O O . GLU A 1 51 ? 4.002 8.074 11.481 1.00 10.00 51 GLU A O 27
ATOM 32972 N N . ALA A 1 52 ? 2.539 8.262 9.781 1.00 10.00 52 ALA A N 27
ATOM 32973 C CA . ALA A 1 52 ? 3.371 7.638 8.754 1.00 10.00 52 ALA A CA 27
ATOM 32974 C C . ALA A 1 52 ? 3.276 8.432 7.446 1.00 10.00 52 ALA A C 27
ATOM 32975 O O . ALA A 1 52 ? 2.636 9.482 7.411 1.00 10.00 52 ALA A O 27
ATOM 32982 N N . SER A 1 53 ? 3.908 7.947 6.368 1.00 10.00 53 SER A N 27
ATOM 32983 C CA . SER A 1 53 ? 3.892 8.606 5.066 1.00 10.00 53 SER A CA 27
ATOM 32984 C C . SER A 1 53 ? 3.933 7.589 3.922 1.00 10.00 53 SER A C 27
ATOM 32985 O O . SER A 1 53 ? 4.175 6.399 4.130 1.00 10.00 53 SER A O 27
ATOM 32993 N N . VAL A 1 54 ? 3.764 8.084 2.691 1.00 10.00 54 VAL A N 27
ATOM 32994 C CA . VAL A 1 54 ? 3.954 7.314 1.469 1.00 10.00 54 VAL A CA 27
ATOM 32995 C C . VAL A 1 54 ? 5.287 6.559 1.495 1.00 10.00 54 VAL A C 27
ATOM 32996 O O . VAL A 1 54 ? 5.333 5.386 1.135 1.00 10.00 54 VAL A O 27
ATOM 33009 N N . SER A 1 55 ? 6.376 7.218 1.899 1.00 10.00 55 SER A N 27
ATOM 33010 C CA . SER A 1 55 ? 7.692 6.594 1.954 1.00 10.00 55 SER A CA 27
ATOM 33011 C C . SER A 1 55 ? 7.723 5.395 2.905 1.00 10.00 55 SER A C 27
ATOM 33012 O O . SER A 1 55 ? 8.406 4.404 2.633 1.00 10.00 55 SER A O 27
ATOM 33020 N N . ASP A 1 56 ? 6.997 5.510 4.020 1.00 10.00 56 ASP A N 27
ATOM 33021 C CA . ASP A 1 56 ? 6.912 4.468 5.025 1.00 10.00 56 ASP A CA 27
ATOM 33022 C C . ASP A 1 56 ? 6.206 3.266 4.403 1.00 10.00 56 ASP A C 27
ATOM 33023 O O . ASP A 1 56 ? 6.791 2.200 4.229 1.00 10.00 56 ASP A O 27
ATOM 33032 N N . LEU A 1 57 ? 4.962 3.462 3.956 1.00 10.00 57 LEU A N 27
ATOM 33033 C CA . LEU A 1 57 ? 4.183 2.351 3.433 1.00 10.00 57 LEU A CA 27
ATOM 33034 C C . LEU A 1 57 ? 4.824 1.760 2.178 1.00 10.00 57 LEU A C 27
ATOM 33035 O O . LEU A 1 57 ? 4.888 0.537 2.054 1.00 10.00 57 LEU A O 27
ATOM 33051 N N . LYS A 1 58 ? 5.364 2.598 1.278 1.00 10.00 58 LYS A N 27
ATOM 33052 C CA . LYS A 1 58 ? 6.298 2.144 0.268 1.00 10.00 58 LYS A CA 27
ATOM 33053 C C . LYS A 1 58 ? 7.255 1.106 0.837 1.00 10.00 58 LYS A C 27
ATOM 33054 O O . LYS A 1 58 ? 7.299 0.016 0.289 1.00 10.00 58 LYS A O 27
ATOM 33073 N N . GLU A 1 59 ? 8.033 1.438 1.877 1.00 10.00 59 GLU A N 27
ATOM 33074 C CA . GLU A 1 59 ? 9.061 0.562 2.431 1.00 10.00 59 GLU A CA 27
ATOM 33075 C C . GLU A 1 59 ? 8.512 -0.845 2.650 1.00 10.00 59 GLU A C 27
ATOM 33076 O O . GLU A 1 59 ? 9.169 -1.848 2.391 1.00 10.00 59 GLU A O 27
ATOM 33088 N N . ALA A 1 60 ? 7.255 -0.898 3.080 1.00 10.00 60 ALA A N 27
ATOM 33089 C CA . ALA A 1 60 ? 6.586 -2.150 3.379 1.00 10.00 60 ALA A CA 27
ATOM 33090 C C . ALA A 1 60 ? 6.558 -3.037 2.125 1.00 10.00 60 ALA A C 27
ATOM 33091 O O . ALA A 1 60 ? 6.953 -4.204 2.164 1.00 10.00 60 ALA A O 27
ATOM 33098 N N . VAL A 1 61 ? 6.122 -2.461 1.004 1.00 10.00 61 VAL A N 27
ATOM 33099 C CA . VAL A 1 61 ? 6.109 -3.105 -0.307 1.00 10.00 61 VAL A CA 27
ATOM 33100 C C . VAL A 1 61 ? 7.533 -3.332 -0.845 1.00 10.00 61 VAL A C 27
ATOM 33101 O O . VAL A 1 61 ? 7.877 -4.428 -1.290 1.00 10.00 61 VAL A O 27
ATOM 33114 N N . ASP A 1 62 ? 8.370 -2.304 -0.735 1.00 10.00 62 ASP A N 27
ATOM 33115 C CA . ASP A 1 62 ? 9.789 -2.292 -1.095 1.00 10.00 62 ASP A CA 27
ATOM 33116 C C . ASP A 1 62 ? 10.441 -3.558 -0.529 1.00 10.00 62 ASP A C 27
ATOM 33117 O O . ASP A 1 62 ? 11.194 -4.259 -1.201 1.00 10.00 62 ASP A O 27
ATOM 33126 N N . LYS A 1 63 ? 10.104 -3.855 0.730 1.00 10.00 63 LYS A N 27
ATOM 33127 C CA . LYS A 1 63 ? 10.637 -4.960 1.499 1.00 10.00 63 LYS A CA 27
ATOM 33128 C C . LYS A 1 63 ? 9.941 -6.272 1.143 1.00 10.00 63 LYS A C 27
ATOM 33129 O O . LYS A 1 63 ? 10.587 -7.316 1.161 1.00 10.00 63 LYS A O 27
ATOM 33148 N N . LEU A 1 64 ? 8.638 -6.249 0.829 1.00 10.00 64 LEU A N 27
ATOM 33149 C CA . LEU A 1 64 ? 7.981 -7.415 0.257 1.00 10.00 64 LEU A CA 27
ATOM 33150 C C . LEU A 1 64 ? 8.732 -7.951 -0.962 1.00 10.00 64 LEU A C 27
ATOM 33151 O O . LEU A 1 64 ? 8.879 -9.166 -1.085 1.00 10.00 64 LEU A O 27
ATOM 33167 N N . GLY A 1 65 ? 9.188 -7.068 -1.856 1.00 10.00 65 GLY A N 27
ATOM 33168 C CA . GLY A 1 65 ? 10.047 -7.483 -2.961 1.00 10.00 65 GLY A CA 27
ATOM 33169 C C . GLY A 1 65 ? 9.897 -6.603 -4.197 1.00 10.00 65 GLY A C 27
ATOM 33170 O O . GLY A 1 65 ? 10.860 -6.393 -4.931 1.00 10.00 65 GLY A O 27
ATOM 33174 N N . TYR A 1 66 ? 8.678 -6.129 -4.450 1.00 10.00 66 TYR A N 27
ATOM 33175 C CA . TYR A 1 66 ? 8.333 -5.301 -5.595 1.00 10.00 66 TYR A CA 27
ATOM 33176 C C . TYR A 1 66 ? 8.291 -3.853 -5.129 1.00 10.00 66 TYR A C 27
ATOM 33177 O O . TYR A 1 66 ? 8.168 -3.606 -3.934 1.00 10.00 66 TYR A O 27
ATOM 33195 N N . LYS A 1 67 ? 8.416 -2.891 -6.046 1.00 10.00 67 LYS A N 27
ATOM 33196 C CA . LYS A 1 67 ? 8.450 -1.486 -5.663 1.00 10.00 67 LYS A CA 27
ATOM 33197 C C . LYS A 1 67 ? 7.049 -0.886 -5.765 1.00 10.00 67 LYS A C 27
ATOM 33198 O O . LYS A 1 67 ? 6.198 -1.375 -6.510 1.00 10.00 67 LYS A O 27
ATOM 33217 N N . LEU A 1 68 ? 6.837 0.174 -4.986 1.00 10.00 68 LEU A N 27
ATOM 33218 C CA . LEU A 1 68 ? 5.609 0.938 -4.887 1.00 10.00 68 LEU A CA 27
ATOM 33219 C C . LEU A 1 68 ? 5.951 2.393 -5.167 1.00 10.00 68 LEU A C 27
ATOM 33220 O O . LEU A 1 68 ? 7.045 2.838 -4.812 1.00 10.00 68 LEU A O 27
ATOM 33236 N N . LYS A 1 69 ? 5.005 3.146 -5.726 1.00 10.00 69 LYS A N 27
ATOM 33237 C CA . LYS A 1 69 ? 5.005 4.591 -5.745 1.00 10.00 69 LYS A CA 27
ATOM 33238 C C . LYS A 1 69 ? 3.563 5.069 -5.734 1.00 10.00 69 LYS A C 27
ATOM 33239 O O . LYS A 1 69 ? 2.684 4.318 -6.133 1.00 10.00 69 LYS A O 27
ATOM 33258 N N . LEU A 1 70 ? 3.327 6.303 -5.282 1.00 10.00 70 LEU A N 27
ATOM 33259 C CA . LEU A 1 70 ? 2.008 6.914 -5.344 1.00 10.00 70 LEU A CA 27
ATOM 33260 C C . LEU A 1 70 ? 1.626 7.130 -6.807 1.00 10.00 70 LEU A C 27
ATOM 33261 O O . LEU A 1 70 ? 2.492 7.247 -7.672 1.00 10.00 70 LEU A O 27
ATOM 33277 N N . LYS A 1 71 ? 0.327 7.259 -7.045 1.00 10.00 71 LYS A N 27
ATOM 33278 C CA . LYS A 1 71 ? -0.258 7.739 -8.276 1.00 10.00 71 LYS A CA 27
ATOM 33279 C C . LYS A 1 71 ? -0.934 9.069 -7.964 1.00 10.00 71 LYS A C 27
ATOM 33280 O O . LYS A 1 71 ? -0.636 10.083 -8.590 1.00 10.00 71 LYS A O 27
ATOM 33299 N N . GLY A 1 72 ? -1.853 9.052 -6.997 1.00 10.00 72 GLY A N 27
ATOM 33300 C CA . GLY A 1 72 ? -2.565 10.241 -6.578 1.00 10.00 72 GLY A CA 27
ATOM 33301 C C . GLY A 1 72 ? -3.471 9.906 -5.403 1.00 10.00 72 GLY A C 27
ATOM 33302 O O . GLY A 1 72 ? -3.086 10.100 -4.253 1.00 10.00 72 GLY A O 27
ATOM 33306 N N . GLU A 1 73 ? -4.659 9.376 -5.694 1.00 10.00 73 GLU A N 27
ATOM 33307 C CA . GLU A 1 73 ? -5.734 9.234 -4.726 1.00 10.00 73 GLU A CA 27
ATOM 33308 C C . GLU A 1 73 ? -6.830 8.352 -5.313 1.00 10.00 73 GLU A C 27
ATOM 33309 O O . GLU A 1 73 ? -6.743 7.972 -6.478 1.00 10.00 73 GLU A O 27
ATOM 33321 N N . GLN A 1 74 ? -7.822 8.024 -4.481 1.00 10.00 74 GLN A N 27
ATOM 33322 C CA . GLN A 1 74 ? -8.907 7.109 -4.810 1.00 10.00 74 GLN A CA 27
ATOM 33323 C C . GLN A 1 74 ? -9.705 7.586 -6.030 1.00 10.00 74 GLN A C 27
ATOM 33324 O O . GLN A 1 74 ? -10.438 8.572 -5.936 1.00 10.00 74 GLN A O 27
ATOM 33338 N N . ASP A 1 75 ? -9.582 6.903 -7.171 1.00 10.00 75 ASP A N 27
ATOM 33339 C CA . ASP A 1 75 ? -10.319 7.276 -8.369 1.00 10.00 75 ASP A CA 27
ATOM 33340 C C . ASP A 1 75 ? -11.729 6.686 -8.277 1.00 10.00 75 ASP A C 27
ATOM 33341 O O . ASP A 1 75 ? -11.942 5.510 -8.574 1.00 10.00 75 ASP A O 27
ATOM 33350 N N . SER A 1 76 ? -12.695 7.484 -7.811 1.00 10.00 76 SER A N 27
ATOM 33351 C CA . SER A 1 76 ? -14.106 7.140 -7.861 1.00 10.00 76 SER A CA 27
ATOM 33352 C C . SER A 1 76 ? -14.930 8.431 -7.862 1.00 10.00 76 SER A C 27
ATOM 33353 O O . SER A 1 76 ? -14.410 9.491 -7.512 1.00 10.00 76 SER A O 27
ATOM 33361 N N . ILE A 1 77 ? -16.209 8.339 -8.238 1.00 10.00 77 ILE A N 27
ATOM 33362 C CA . ILE A 1 77 ? -17.162 9.435 -8.251 1.00 10.00 77 ILE A CA 27
ATOM 33363 C C . ILE A 1 77 ? -18.431 9.028 -7.490 1.00 10.00 77 ILE A C 27
ATOM 33364 O O . ILE A 1 77 ? -19.367 8.491 -8.078 1.00 10.00 77 ILE A O 27
ATOM 33380 N N . GLU A 1 78 ? -18.474 9.304 -6.185 1.00 10.00 78 GLU A N 27
ATOM 33381 C CA . GLU A 1 78 ? -19.639 9.065 -5.342 1.00 10.00 78 GLU A CA 27
ATOM 33382 C C . GLU A 1 78 ? -20.058 10.398 -4.725 1.00 10.00 78 GLU A C 27
ATOM 33383 O O . GLU A 1 78 ? -19.202 11.195 -4.344 1.00 10.00 78 GLU A O 27
ATOM 33395 N N . GLY A 1 79 ? -21.365 10.661 -4.660 1.00 10.00 79 GLY A N 27
ATOM 33396 C CA . GLY A 1 79 ? -21.909 11.927 -4.197 1.00 10.00 79 GLY A CA 27
ATOM 33397 C C . GLY A 1 79 ? -23.425 11.817 -4.058 1.00 10.00 79 GLY A C 27
ATOM 33398 O O . GLY A 1 79 ? -23.974 10.725 -4.205 1.00 10.00 79 GLY A O 27
ATOM 33402 N N . ARG A 1 80 ? -24.075 12.942 -3.758 1.00 10.00 80 ARG A N 27
ATOM 33403 C CA . ARG A 1 80 ? -25.509 13.056 -3.537 1.00 10.00 80 ARG A CA 27
ATOM 33404 C C . ARG A 1 80 ? -26.133 13.603 -4.829 1.00 10.00 80 ARG A C 27
ATOM 33405 O O . ARG A 1 80 ? -27.287 13.215 -5.132 1.00 10.00 80 ARG A O 27
ATOM 33427 N N . VAL A 1 1 ? -9.550 13.143 8.915 1.00 10.00 1 VAL A N 28
ATOM 33428 C CA . VAL A 1 1 ? -9.013 12.015 9.688 1.00 10.00 1 VAL A CA 28
ATOM 33429 C C . VAL A 1 1 ? -8.006 11.296 8.795 1.00 10.00 1 VAL A C 28
ATOM 33430 O O . VAL A 1 1 ? -6.828 11.635 8.827 1.00 10.00 1 VAL A O 28
ATOM 33445 N N . THR A 1 2 ? -8.480 10.375 7.959 1.00 10.00 2 THR A N 28
ATOM 33446 C CA . THR A 1 2 ? -7.683 9.655 6.982 1.00 10.00 2 THR A CA 28
ATOM 33447 C C . THR A 1 2 ? -7.785 10.309 5.600 1.00 10.00 2 THR A C 28
ATOM 33448 O O . THR A 1 2 ? -8.596 11.213 5.392 1.00 10.00 2 THR A O 28
ATOM 33459 N N . GLU A 1 3 ? -6.946 9.829 4.681 1.00 10.00 3 GLU A N 28
ATOM 33460 C CA . GLU A 1 3 ? -6.805 10.227 3.293 1.00 10.00 3 GLU A CA 28
ATOM 33461 C C . GLU A 1 3 ? -6.674 8.960 2.456 1.00 10.00 3 GLU A C 28
ATOM 33462 O O . GLU A 1 3 ? -6.168 7.955 2.959 1.00 10.00 3 GLU A O 28
ATOM 33474 N N . LYS A 1 4 ? -7.106 9.021 1.191 1.00 10.00 4 LYS A N 28
ATOM 33475 C CA . LYS A 1 4 ? -6.970 7.932 0.245 1.00 10.00 4 LYS A CA 28
ATOM 33476 C C . LYS A 1 4 ? -5.732 8.179 -0.599 1.00 10.00 4 LYS A C 28
ATOM 33477 O O . LYS A 1 4 ? -5.678 9.154 -1.333 1.00 10.00 4 LYS A O 28
ATOM 33496 N N . ALA A 1 5 ? -4.766 7.271 -0.517 1.00 10.00 5 ALA A N 28
ATOM 33497 C CA . ALA A 1 5 ? -3.582 7.256 -1.363 1.00 10.00 5 ALA A CA 28
ATOM 33498 C C . ALA A 1 5 ? -3.608 6.020 -2.268 1.00 10.00 5 ALA A C 28
ATOM 33499 O O . ALA A 1 5 ? -3.966 4.936 -1.807 1.00 10.00 5 ALA A O 28
ATOM 33506 N N . GLU A 1 6 ? -3.231 6.176 -3.543 1.00 10.00 6 GLU A N 28
ATOM 33507 C CA . GLU A 1 6 ? -3.098 5.092 -4.503 1.00 10.00 6 GLU A CA 28
ATOM 33508 C C . GLU A 1 6 ? -1.652 4.922 -4.902 1.00 10.00 6 GLU A C 28
ATOM 33509 O O . GLU A 1 6 ? -0.939 5.913 -5.077 1.00 10.00 6 GLU A O 28
ATOM 33521 N N . PHE A 1 7 ? -1.287 3.666 -5.145 1.00 10.00 7 PHE A N 28
ATOM 33522 C CA . PHE A 1 7 ? 0.063 3.267 -5.482 1.00 10.00 7 PHE A CA 28
ATOM 33523 C C . PHE A 1 7 ? 0.037 2.209 -6.583 1.00 10.00 7 PHE A C 28
ATOM 33524 O O . PHE A 1 7 ? -0.849 1.349 -6.598 1.00 10.00 7 PHE A O 28
ATOM 33541 N N . ASP A 1 8 ? 1.010 2.297 -7.492 1.00 10.00 8 ASP A N 28
ATOM 33542 C CA . ASP A 1 8 ? 1.132 1.484 -8.691 1.00 10.00 8 ASP A CA 28
ATOM 33543 C C . ASP A 1 8 ? 2.215 0.431 -8.458 1.00 10.00 8 ASP A C 28
ATOM 33544 O O . ASP A 1 8 ? 3.238 0.747 -7.841 1.00 10.00 8 ASP A O 28
ATOM 33553 N N . ILE A 1 9 ? 1.944 -0.828 -8.826 1.00 10.00 9 ILE A N 28
ATOM 33554 C CA . ILE A 1 9 ? 2.693 -1.984 -8.360 1.00 10.00 9 ILE A CA 28
ATOM 33555 C C . ILE A 1 9 ? 3.527 -2.570 -9.494 1.00 10.00 9 ILE A C 28
ATOM 33556 O O . ILE A 1 9 ? 2.983 -2.937 -10.532 1.00 10.00 9 ILE A O 28
ATOM 33572 N N . GLU A 1 10 ? 4.834 -2.707 -9.272 1.00 10.00 10 GLU A N 28
ATOM 33573 C CA . GLU A 1 10 ? 5.738 -3.380 -10.188 1.00 10.00 10 GLU A CA 28
ATOM 33574 C C . GLU A 1 10 ? 6.366 -4.574 -9.461 1.00 10.00 10 GLU A C 28
ATOM 33575 O O . GLU A 1 10 ? 7.217 -4.396 -8.587 1.00 10.00 10 GLU A O 28
ATOM 33587 N N . GLY A 1 11 ? 5.967 -5.795 -9.831 1.00 10.00 11 GLY A N 28
ATOM 33588 C CA . GLY A 1 11 ? 6.619 -7.016 -9.381 1.00 10.00 11 GLY A CA 28
ATOM 33589 C C . GLY A 1 11 ? 5.632 -8.170 -9.277 1.00 10.00 11 GLY A C 28
ATOM 33590 O O . GLY A 1 11 ? 5.489 -8.950 -10.213 1.00 10.00 11 GLY A O 28
ATOM 33594 N N . MET A 1 12 ? 4.975 -8.297 -8.123 1.00 10.00 12 MET A N 28
ATOM 33595 C CA . MET A 1 12 ? 3.985 -9.328 -7.897 1.00 10.00 12 MET A CA 28
ATOM 33596 C C . MET A 1 12 ? 2.654 -8.914 -8.496 1.00 10.00 12 MET A C 28
ATOM 33597 O O . MET A 1 12 ? 2.401 -7.728 -8.681 1.00 10.00 12 MET A O 28
ATOM 33611 N N . THR A 1 13 ? 1.805 -9.917 -8.724 1.00 10.00 13 THR A N 28
ATOM 33612 C CA . THR A 1 13 ? 0.486 -9.813 -9.267 1.00 10.00 13 THR A CA 28
ATOM 33613 C C . THR A 1 13 ? -0.372 -8.923 -8.363 1.00 10.00 13 THR A C 28
ATOM 33614 O O . THR A 1 13 ? -0.422 -7.718 -8.569 1.00 10.00 13 THR A O 28
ATOM 33625 N N . CYS A 1 14 ? -1.031 -9.498 -7.346 1.00 10.00 14 CYS A N 28
ATOM 33626 C CA . CYS A 1 14 ? -2.189 -8.926 -6.669 1.00 10.00 14 CYS A CA 28
ATOM 33627 C C . CYS A 1 14 ? -3.105 -10.074 -6.257 1.00 10.00 14 CYS A C 28
ATOM 33628 O O . CYS A 1 14 ? -4.259 -10.157 -6.667 1.00 10.00 14 CYS A O 28
ATOM 33636 N N . ALA A 1 15 ? -2.583 -10.977 -5.431 1.00 10.00 15 ALA A N 28
ATOM 33637 C CA . ALA A 1 15 ? -3.375 -12.037 -4.833 1.00 10.00 15 ALA A CA 28
ATOM 33638 C C . ALA A 1 15 ? -2.700 -12.413 -3.524 1.00 10.00 15 ALA A C 28
ATOM 33639 O O . ALA A 1 15 ? -3.088 -11.935 -2.462 1.00 10.00 15 ALA A O 28
ATOM 33646 N N . ALA A 1 16 ? -1.621 -13.190 -3.620 1.00 10.00 16 ALA A N 28
ATOM 33647 C CA . ALA A 1 16 ? -0.818 -13.569 -2.468 1.00 10.00 16 ALA A CA 28
ATOM 33648 C C . ALA A 1 16 ? -0.178 -12.298 -1.931 1.00 10.00 16 ALA A C 28
ATOM 33649 O O . ALA A 1 16 ? -0.294 -11.976 -0.748 1.00 10.00 16 ALA A O 28
ATOM 33656 N N . CYS A 1 17 ? 0.453 -11.570 -2.860 1.00 10.00 17 CYS A N 28
ATOM 33657 C CA . CYS A 1 17 ? 1.002 -10.251 -2.631 1.00 10.00 17 CYS A CA 28
ATOM 33658 C C . CYS A 1 17 ? -0.048 -9.337 -2.021 1.00 10.00 17 CYS A C 28
ATOM 33659 O O . CYS A 1 17 ? 0.110 -8.982 -0.865 1.00 10.00 17 CYS A O 28
ATOM 33667 N N . ALA A 1 18 ? -1.122 -9.008 -2.750 1.00 10.00 18 ALA A N 28
ATOM 33668 C CA . ALA A 1 18 ? -2.223 -8.173 -2.265 1.00 10.00 18 ALA A CA 28
ATOM 33669 C C . ALA A 1 18 ? -2.580 -8.498 -0.814 1.00 10.00 18 ALA A C 28
ATOM 33670 O O . ALA A 1 18 ? -2.535 -7.633 0.059 1.00 10.00 18 ALA A O 28
ATOM 33677 N N . ASN A 1 19 ? -2.871 -9.773 -0.553 1.00 10.00 19 ASN A N 28
ATOM 33678 C CA . ASN A 1 19 ? -3.212 -10.223 0.803 1.00 10.00 19 ASN A CA 28
ATOM 33679 C C . ASN A 1 19 ? -2.163 -9.811 1.855 1.00 10.00 19 ASN A C 28
ATOM 33680 O O . ASN A 1 19 ? -2.492 -9.571 3.019 1.00 10.00 19 ASN A O 28
ATOM 33691 N N . ARG A 1 20 ? -0.890 -9.832 1.468 1.00 10.00 20 ARG A N 28
ATOM 33692 C CA . ARG A 1 20 ? 0.267 -9.631 2.323 1.00 10.00 20 ARG A CA 28
ATOM 33693 C C . ARG A 1 20 ? 0.544 -8.134 2.468 1.00 10.00 20 ARG A C 28
ATOM 33694 O O . ARG A 1 20 ? 0.803 -7.667 3.579 1.00 10.00 20 ARG A O 28
ATOM 33715 N N . ILE A 1 21 ? 0.440 -7.380 1.361 1.00 10.00 21 ILE A N 28
ATOM 33716 C CA . ILE A 1 21 ? 0.395 -5.925 1.359 1.00 10.00 21 ILE A CA 28
ATOM 33717 C C . ILE A 1 21 ? -0.497 -5.464 2.502 1.00 10.00 21 ILE A C 28
ATOM 33718 O O . ILE A 1 21 ? -0.014 -4.728 3.353 1.00 10.00 21 ILE A O 28
ATOM 33734 N N . GLU A 1 22 ? -1.762 -5.910 2.538 1.00 10.00 22 GLU A N 28
ATOM 33735 C CA . GLU A 1 22 ? -2.697 -5.540 3.597 1.00 10.00 22 GLU A CA 28
ATOM 33736 C C . GLU A 1 22 ? -2.027 -5.576 4.970 1.00 10.00 22 GLU A C 28
ATOM 33737 O O . GLU A 1 22 ? -2.137 -4.627 5.731 1.00 10.00 22 GLU A O 28
ATOM 33749 N N . LYS A 1 23 ? -1.348 -6.677 5.308 1.00 10.00 23 LYS A N 28
ATOM 33750 C CA . LYS A 1 23 ? -0.745 -6.837 6.619 1.00 10.00 23 LYS A CA 28
ATOM 33751 C C . LYS A 1 23 ? 0.427 -5.859 6.770 1.00 10.00 23 LYS A C 28
ATOM 33752 O O . LYS A 1 23 ? 0.519 -5.139 7.764 1.00 10.00 23 LYS A O 28
ATOM 33771 N N . ARG A 1 24 ? 1.333 -5.827 5.787 1.00 10.00 24 ARG A N 28
ATOM 33772 C CA . ARG A 1 24 ? 2.493 -4.943 5.835 1.00 10.00 24 ARG A CA 28
ATOM 33773 C C . ARG A 1 24 ? 2.090 -3.475 5.974 1.00 10.00 24 ARG A C 28
ATOM 33774 O O . ARG A 1 24 ? 2.748 -2.730 6.692 1.00 10.00 24 ARG A O 28
ATOM 33795 N N . LEU A 1 25 ? 1.020 -3.073 5.294 1.00 10.00 25 LEU A N 28
ATOM 33796 C CA . LEU A 1 25 ? 0.471 -1.731 5.356 1.00 10.00 25 LEU A CA 28
ATOM 33797 C C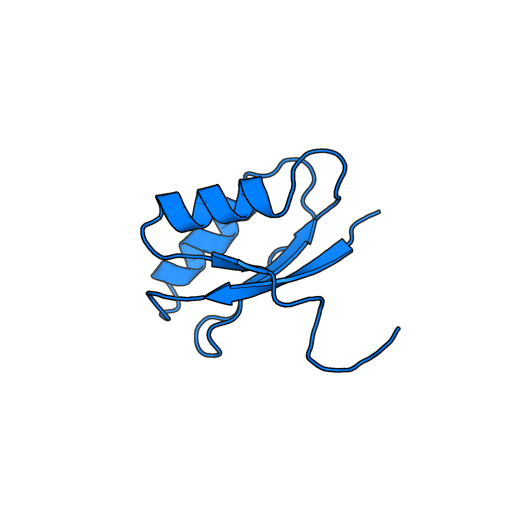 . LEU A 1 25 ? -0.263 -1.523 6.681 1.00 10.00 25 LEU A C 28
ATOM 33798 O O . LEU A 1 25 ? -0.028 -0.532 7.365 1.00 10.00 25 LEU A O 28
ATOM 33814 N N . ASN A 1 26 ? -1.102 -2.478 7.089 1.00 10.00 26 ASN A N 28
ATOM 33815 C CA . ASN A 1 26 ? -1.781 -2.451 8.383 1.00 10.00 26 ASN A CA 28
ATOM 33816 C C . ASN A 1 26 ? -0.787 -2.309 9.534 1.00 10.00 26 ASN A C 28
ATOM 33817 O O . ASN A 1 26 ? -1.170 -1.867 10.612 1.00 10.00 26 ASN A O 28
ATOM 33828 N N . LYS A 1 27 ? 0.474 -2.710 9.338 1.00 10.00 27 LYS A N 28
ATOM 33829 C CA . LYS A 1 27 ? 1.502 -2.528 10.340 1.00 10.00 27 LYS A CA 28
ATOM 33830 C C . LYS A 1 27 ? 1.650 -1.061 10.759 1.00 10.00 27 LYS A C 28
ATOM 33831 O O . LYS A 1 27 ? 1.897 -0.792 11.930 1.00 10.00 27 LYS A O 28
ATOM 33850 N N . ILE A 1 28 ? 1.557 -0.127 9.805 1.00 10.00 28 ILE A N 28
ATOM 33851 C CA . ILE A 1 28 ? 1.657 1.291 10.055 1.00 10.00 28 ILE A CA 28
ATOM 33852 C C . ILE A 1 28 ? 0.614 1.726 11.079 1.00 10.00 28 ILE A C 28
ATOM 33853 O O . ILE A 1 28 ? -0.549 1.341 11.000 1.00 10.00 28 ILE A O 28
ATOM 33869 N N . GLU A 1 29 ? 1.033 2.553 12.030 1.00 10.00 29 GLU A N 28
ATOM 33870 C CA . GLU A 1 29 ? 0.195 2.952 13.137 1.00 10.00 29 GLU A CA 28
ATOM 33871 C C . GLU A 1 29 ? -0.913 3.890 12.647 1.00 10.00 29 GLU A C 28
ATOM 33872 O O . GLU A 1 29 ? -2.088 3.665 12.928 1.00 10.00 29 GLU A O 28
ATOM 33884 N N . GLY A 1 30 ? -0.567 4.929 11.878 1.00 10.00 30 GLY A N 28
ATOM 33885 C CA . GLY A 1 30 ? -1.535 5.904 11.399 1.00 10.00 30 GLY A CA 28
ATOM 33886 C C . GLY A 1 30 ? -2.238 5.403 10.142 1.00 10.00 30 GLY A C 28
ATOM 33887 O O . GLY A 1 30 ? -2.300 6.126 9.149 1.00 10.00 30 GLY A O 28
ATOM 33891 N N . VAL A 1 31 ? -2.736 4.166 10.173 1.00 10.00 31 VAL A N 28
ATOM 33892 C CA . VAL A 1 31 ? -3.471 3.517 9.107 1.00 10.00 31 VAL A CA 28
ATOM 33893 C C . VAL A 1 31 ? -4.928 3.352 9.534 1.00 10.00 31 VAL A C 28
ATOM 33894 O O . VAL A 1 31 ? -5.215 3.296 10.729 1.00 10.00 31 VAL A O 28
ATOM 33907 N N . ALA A 1 32 ? -5.842 3.253 8.568 1.00 10.00 32 ALA A N 28
ATOM 33908 C CA . ALA A 1 32 ? -7.217 2.854 8.835 1.00 10.00 32 ALA A CA 28
ATOM 33909 C C . ALA A 1 32 ? -7.558 1.594 8.060 1.00 10.00 32 ALA A C 28
ATOM 33910 O O . ALA A 1 32 ? -7.971 0.604 8.655 1.00 10.00 32 ALA A O 28
ATOM 33917 N N . ASN A 1 33 ? -7.405 1.628 6.735 1.00 10.00 33 ASN A N 28
ATOM 33918 C CA . ASN A 1 33 ? -7.867 0.553 5.868 1.00 10.00 33 ASN A CA 28
ATOM 33919 C C . ASN A 1 33 ? -6.879 0.420 4.716 1.00 10.00 33 ASN A C 28
ATOM 33920 O O . ASN A 1 33 ? -6.311 1.420 4.292 1.00 10.00 33 ASN A O 28
ATOM 33931 N N . ALA A 1 34 ? -6.689 -0.783 4.170 1.00 10.00 34 ALA A N 28
ATOM 33932 C CA . ALA A 1 34 ? -5.889 -0.974 2.964 1.00 10.00 34 ALA A CA 28
ATOM 33933 C C . ALA A 1 34 ? -6.493 -2.058 2.064 1.00 10.00 34 ALA A C 28
ATOM 33934 O O . ALA A 1 34 ? -5.865 -3.090 1.843 1.00 10.00 34 ALA A O 28
ATOM 33941 N N . PRO A 1 35 ? -7.709 -1.852 1.530 1.00 10.00 35 PRO A N 28
ATOM 33942 C CA . PRO A 1 35 ? -8.349 -2.800 0.634 1.00 10.00 35 PRO A CA 28
ATOM 33943 C C . PRO A 1 35 ? -7.717 -2.691 -0.757 1.00 10.00 35 PRO A C 28
ATOM 33944 O O . PRO A 1 35 ? -8.299 -2.126 -1.679 1.00 10.00 35 PRO A O 28
ATOM 33955 N N . VAL A 1 36 ? -6.500 -3.216 -0.893 1.00 10.00 36 VAL A N 28
ATOM 33956 C CA . VAL A 1 36 ? -5.756 -3.208 -2.139 1.00 10.00 36 VAL A CA 28
ATOM 33957 C C . VAL A 1 36 ? -6.425 -4.070 -3.215 1.00 10.00 36 VAL A C 28
ATOM 33958 O O . VAL A 1 36 ? -7.212 -4.967 -2.909 1.00 10.00 36 VAL A O 28
ATOM 33971 N N . ASN A 1 37 ? -6.113 -3.802 -4.487 1.00 10.00 37 ASN A N 28
ATOM 33972 C CA . ASN A 1 37 ? -6.915 -4.351 -5.577 1.00 10.00 37 ASN A CA 28
ATOM 33973 C C . ASN A 1 37 ? -6.380 -5.701 -6.047 1.00 10.00 37 ASN A C 28
ATOM 33974 O O . ASN A 1 37 ? -5.434 -5.758 -6.831 1.00 10.00 37 ASN A O 28
ATOM 33985 N N . PHE A 1 38 ? -7.027 -6.791 -5.623 1.00 10.00 38 PHE A N 28
ATOM 33986 C CA . PHE A 1 38 ? -6.613 -8.181 -5.833 1.00 10.00 38 PHE A CA 28
ATOM 33987 C C . PHE A 1 38 ? -6.859 -8.697 -7.263 1.00 10.00 38 PHE A C 28
ATOM 33988 O O . PHE A 1 38 ? -7.281 -9.835 -7.455 1.00 10.00 38 PHE A O 28
ATOM 34005 N N . ALA A 1 39 ? -6.565 -7.874 -8.269 1.00 10.00 39 ALA A N 28
ATOM 34006 C CA . ALA A 1 39 ? -6.661 -8.208 -9.689 1.00 10.00 39 ALA A CA 28
ATOM 34007 C C . ALA A 1 39 ? -6.174 -7.041 -10.552 1.00 10.00 39 ALA A C 28
ATOM 34008 O O . ALA A 1 39 ? -5.608 -7.246 -11.621 1.00 10.00 39 ALA A O 28
ATOM 34015 N N . LEU A 1 40 ? -6.459 -5.812 -10.109 1.00 10.00 40 LEU A N 28
ATOM 34016 C CA . LEU A 1 40 ? -6.286 -4.590 -10.886 1.00 10.00 40 LEU A CA 28
ATOM 34017 C C . LEU A 1 40 ? -4.888 -3.986 -10.732 1.00 10.00 40 LEU A C 28
ATOM 34018 O O . LEU A 1 40 ? -4.624 -2.896 -11.236 1.00 10.00 40 LEU A O 28
ATOM 34034 N N . GLU A 1 41 ? -4.040 -4.650 -9.950 1.00 10.00 41 GLU A N 28
ATOM 34035 C CA . GLU A 1 41 ? -2.614 -4.350 -9.821 1.00 10.00 41 GLU A CA 28
ATOM 34036 C C . GLU A 1 41 ? -2.413 -2.910 -9.352 1.00 10.00 41 GLU A C 28
ATOM 34037 O O . GLU A 1 41 ? -1.590 -2.170 -9.881 1.00 10.00 41 GLU A O 28
ATOM 34049 N N . THR A 1 42 ? -3.192 -2.521 -8.342 1.00 10.00 42 THR A N 28
ATOM 34050 C CA . THR A 1 42 ? -3.192 -1.189 -7.771 1.00 10.00 42 THR A CA 28
ATOM 34051 C C . THR A 1 42 ? -3.458 -1.326 -6.273 1.00 10.00 42 THR A C 28
ATOM 34052 O O . THR A 1 42 ? -4.382 -2.027 -5.858 1.00 10.00 42 THR A O 28
ATOM 34063 N N . VAL A 1 43 ? -2.620 -0.705 -5.447 1.00 10.00 43 VAL A N 28
ATOM 34064 C CA . VAL A 1 43 ? -2.809 -0.674 -4.005 1.00 10.00 43 VAL A CA 28
ATOM 34065 C C . VAL A 1 43 ? -3.481 0.645 -3.639 1.00 10.00 43 VAL A C 28
ATOM 34066 O O . VAL A 1 43 ? -2.982 1.710 -3.996 1.00 10.00 43 VAL A O 28
ATOM 34079 N N . THR A 1 44 ? -4.596 0.552 -2.909 1.00 10.00 44 THR A N 28
ATOM 34080 C CA . THR A 1 44 ? -5.389 1.662 -2.421 1.00 10.00 44 THR A CA 28
ATOM 34081 C C . THR A 1 44 ? -5.284 1.665 -0.894 1.00 10.00 44 THR A C 28
ATOM 34082 O O . THR A 1 44 ? -5.809 0.755 -0.252 1.00 10.00 44 THR A O 28
ATOM 34093 N N . VAL A 1 45 ? -4.635 2.672 -0.305 1.00 10.00 45 VAL A N 28
ATOM 34094 C CA . VAL A 1 45 ? -4.520 2.804 1.144 1.00 10.00 45 VAL A CA 28
ATOM 34095 C C . VAL A 1 45 ? -5.432 3.920 1.645 1.00 10.00 45 VAL A C 28
ATOM 34096 O O . VAL A 1 45 ? -5.540 4.965 1.007 1.00 10.00 45 VAL A O 28
ATOM 34109 N N . GLU A 1 46 ? -6.050 3.694 2.808 1.00 10.00 46 GLU A N 28
ATOM 34110 C CA . GLU A 1 46 ? -6.619 4.713 3.668 1.00 10.00 46 GLU A CA 28
ATOM 34111 C C . GLU A 1 46 ? -5.727 4.840 4.906 1.00 10.00 46 GLU A C 28
ATOM 34112 O O . GLU A 1 46 ? -5.695 3.933 5.748 1.00 10.00 46 GLU A O 28
ATOM 34124 N N . TYR A 1 47 ? -5.005 5.955 5.023 1.00 10.00 47 TYR A N 28
ATOM 34125 C CA . TYR A 1 47 ? -4.163 6.223 6.179 1.00 10.00 47 TYR A CA 28
ATOM 34126 C C . TYR A 1 47 ? -4.225 7.708 6.500 1.00 10.00 47 TYR A C 28
ATOM 34127 O O . TYR A 1 47 ? -4.779 8.478 5.719 1.00 10.00 47 TYR A O 28
ATOM 34145 N N . ASN A 1 48 ? -3.687 8.100 7.653 1.00 10.00 48 ASN A N 28
ATOM 34146 C CA . ASN A 1 48 ? -3.689 9.482 8.119 1.00 10.00 48 ASN A CA 28
ATOM 34147 C C . ASN A 1 48 ? -2.254 10.010 8.200 1.00 10.00 48 ASN A C 28
ATOM 34148 O O . ASN A 1 48 ? -1.466 9.492 8.995 1.00 10.00 48 ASN A O 28
ATOM 34159 N N . PRO A 1 49 ? -1.881 11.020 7.390 1.00 10.00 49 PRO A N 28
ATOM 34160 C CA . PRO A 1 49 ? -0.520 11.535 7.326 1.00 10.00 49 PRO A CA 28
ATOM 34161 C C . PRO A 1 49 ? -0.196 12.381 8.556 1.00 10.00 49 PRO A C 28
ATOM 34162 O O . PRO A 1 49 ? -0.069 13.601 8.476 1.00 10.00 49 PRO A O 28
ATOM 34173 N N . LYS A 1 50 ? -0.033 11.713 9.699 1.00 10.00 50 LYS A N 28
ATOM 34174 C CA . LYS A 1 50 ? 0.511 12.321 10.903 1.00 10.00 50 LYS A CA 28
ATOM 34175 C C . LYS A 1 50 ? 1.516 11.385 11.583 1.00 10.00 50 LYS A C 28
ATOM 34176 O O . LYS A 1 50 ? 2.539 11.856 12.070 1.00 10.00 50 LYS A O 28
ATOM 34195 N N . GLU A 1 51 ? 1.242 10.072 11.609 1.00 10.00 51 GLU A N 28
ATOM 34196 C CA . GLU A 1 51 ? 2.158 9.086 12.167 1.00 10.00 51 GLU A CA 28
ATOM 34197 C C . GLU A 1 51 ? 3.159 8.630 11.096 1.00 10.00 51 GLU A C 28
ATOM 34198 O O . GLU A 1 51 ? 4.364 8.622 11.331 1.00 10.00 51 GLU A O 28
ATOM 34210 N N . ALA A 1 52 ? 2.647 8.229 9.925 1.00 10.00 52 ALA A N 28
ATOM 34211 C CA . ALA A 1 52 ? 3.414 7.600 8.851 1.00 10.00 52 ALA A CA 28
ATOM 34212 C C . ALA A 1 52 ? 3.264 8.389 7.541 1.00 10.00 52 ALA A C 28
ATOM 34213 O O . ALA A 1 52 ? 2.626 9.442 7.529 1.00 10.00 52 ALA A O 28
ATOM 34220 N N . SER A 1 53 ? 3.824 7.887 6.431 1.00 10.00 53 SER A N 28
ATOM 34221 C CA . SER A 1 53 ? 3.714 8.514 5.116 1.00 10.00 53 SER A CA 28
ATOM 34222 C C . SER A 1 53 ? 3.621 7.491 3.980 1.00 10.00 53 SER A C 28
ATOM 34223 O O . SER A 1 53 ? 3.951 6.316 4.140 1.00 10.00 53 SER A O 28
ATOM 34231 N N . VAL A 1 54 ? 3.268 7.992 2.792 1.00 10.00 54 VAL A N 28
ATOM 34232 C CA . VAL A 1 54 ? 3.428 7.296 1.519 1.00 10.00 54 VAL A CA 28
ATOM 34233 C C . VAL A 1 54 ? 4.830 6.679 1.386 1.00 10.00 54 VAL A C 28
ATOM 34234 O O . VAL A 1 54 ? 4.978 5.543 0.937 1.00 10.00 54 VAL A O 28
ATOM 34247 N N . SER A 1 55 ? 5.866 7.430 1.775 1.00 10.00 55 SER A N 28
ATOM 34248 C CA . SER A 1 55 ? 7.249 6.993 1.646 1.00 10.00 55 SER A CA 28
ATOM 34249 C C . SER A 1 55 ? 7.543 5.839 2.603 1.00 10.00 55 SER A C 28
ATOM 34250 O O . SER A 1 55 ? 8.237 4.890 2.223 1.00 10.00 55 SER A O 28
ATOM 34258 N N . ASP A 1 56 ? 7.018 5.935 3.827 1.00 10.00 56 ASP A N 28
ATOM 34259 C CA . ASP A 1 56 ? 7.140 4.888 4.830 1.00 10.00 56 ASP A CA 28
ATOM 34260 C C . ASP A 1 56 ? 6.552 3.590 4.279 1.00 10.00 56 ASP A C 28
ATOM 34261 O O . ASP A 1 56 ? 7.257 2.596 4.112 1.00 10.00 56 ASP A O 28
ATOM 34270 N N . LEU A 1 57 ? 5.267 3.617 3.923 1.00 10.00 57 LEU A N 28
ATOM 34271 C CA . LEU A 1 57 ? 4.561 2.398 3.560 1.00 10.00 57 LEU A CA 28
ATOM 34272 C C . LEU A 1 57 ? 5.145 1.787 2.281 1.00 10.00 57 LEU A C 28
ATOM 34273 O O . LEU A 1 57 ? 5.350 0.575 2.207 1.00 10.00 57 LEU A O 28
ATOM 34289 N N . LYS A 1 58 ? 5.509 2.624 1.301 1.00 10.00 58 LYS A N 28
ATOM 34290 C CA . LYS A 1 58 ? 6.371 2.226 0.205 1.00 10.00 58 LYS A CA 28
ATOM 34291 C C . LYS A 1 58 ? 7.564 1.386 0.653 1.00 10.00 58 LYS A C 28
ATOM 34292 O O . LYS A 1 58 ? 7.847 0.389 0.003 1.00 10.00 58 LYS A O 28
ATOM 34311 N N . GLU A 1 59 ? 8.285 1.754 1.718 1.00 10.00 59 GLU A N 28
ATOM 34312 C CA . GLU A 1 59 ? 9.425 0.973 2.173 1.00 10.00 59 GLU A CA 28
ATOM 34313 C C . GLU A 1 59 ? 9.003 -0.447 2.545 1.00 10.00 59 GLU A C 28
ATOM 34314 O O . GLU A 1 59 ? 9.689 -1.407 2.209 1.00 10.00 59 GLU A O 28
ATOM 34326 N N . ALA A 1 60 ? 7.850 -0.594 3.201 1.00 10.00 60 ALA A N 28
ATOM 34327 C CA . ALA A 1 60 ? 7.346 -1.911 3.568 1.00 10.00 60 ALA A CA 28
ATOM 34328 C C . ALA A 1 60 ? 7.239 -2.801 2.322 1.00 10.00 60 ALA A C 28
ATOM 34329 O O . ALA A 1 60 ? 7.731 -3.932 2.313 1.00 10.00 60 ALA A O 28
ATOM 34336 N N . VAL A 1 61 ? 6.614 -2.277 1.264 1.00 10.00 61 VAL A N 28
ATOM 34337 C CA . VAL A 1 61 ? 6.510 -2.979 -0.014 1.00 10.00 61 VAL A CA 28
ATOM 34338 C C . VAL A 1 61 ? 7.874 -3.167 -0.705 1.00 10.00 61 VAL A C 28
ATOM 34339 O O . VAL A 1 61 ? 8.188 -4.256 -1.190 1.00 10.00 61 VAL A O 28
ATOM 34352 N N . ASP A 1 62 ? 8.708 -2.128 -0.711 1.00 10.00 62 ASP A N 28
ATOM 34353 C CA . ASP A 1 62 ? 10.047 -2.173 -1.286 1.00 10.00 62 ASP A CA 28
ATOM 34354 C C . ASP A 1 62 ? 10.810 -3.353 -0.684 1.00 10.00 62 ASP A C 28
ATOM 34355 O O . ASP A 1 62 ? 11.434 -4.146 -1.384 1.00 10.00 62 ASP A O 28
ATOM 34364 N N . LYS A 1 63 ? 10.680 -3.499 0.637 1.00 10.00 63 LYS A N 28
ATOM 34365 C CA . LYS A 1 63 ? 11.386 -4.481 1.431 1.00 10.00 63 LYS A CA 28
ATOM 34366 C C . LYS A 1 63 ? 10.728 -5.860 1.337 1.00 10.00 63 LYS A C 28
ATOM 34367 O O . LYS A 1 63 ? 11.431 -6.863 1.423 1.00 10.00 63 LYS A O 28
ATOM 34386 N N . LEU A 1 64 ? 9.402 -5.946 1.146 1.00 10.00 64 LEU A N 28
ATOM 34387 C CA . LEU A 1 64 ? 8.791 -7.183 0.676 1.00 10.00 64 LEU A CA 28
ATOM 34388 C C . LEU A 1 64 ? 9.488 -7.711 -0.586 1.00 10.00 64 LEU A C 28
ATOM 34389 O O . LEU A 1 64 ? 9.602 -8.924 -0.744 1.00 10.00 64 LEU A O 28
ATOM 34405 N N . GLY A 1 65 ? 9.944 -6.814 -1.467 1.00 10.00 65 GLY A N 28
ATOM 34406 C CA . GLY A 1 65 ? 10.820 -7.166 -2.580 1.00 10.00 65 GLY A CA 28
ATOM 34407 C C . GLY A 1 65 ? 10.173 -6.928 -3.940 1.00 10.00 65 GLY A C 28
ATOM 34408 O O . GLY A 1 65 ? 10.517 -7.599 -4.911 1.00 10.00 65 GLY A O 28
ATOM 34412 N N . TYR A 1 66 ? 9.250 -5.969 -4.033 1.00 10.00 66 TYR A N 28
ATOM 34413 C CA . TYR A 1 66 ? 8.730 -5.470 -5.296 1.00 10.00 66 TYR A CA 28
ATOM 34414 C C . TYR A 1 66 ? 8.448 -3.984 -5.113 1.00 10.00 66 TYR A C 28
ATOM 34415 O O . TYR A 1 66 ? 8.351 -3.513 -3.985 1.00 10.00 66 TYR A O 28
ATOM 34433 N N . LYS A 1 67 ? 8.395 -3.234 -6.212 1.00 10.00 67 LYS A N 28
ATOM 34434 C CA . LYS A 1 67 ? 8.429 -1.786 -6.161 1.00 10.00 67 LYS A CA 28
ATOM 34435 C C . LYS A 1 67 ? 7.003 -1.239 -6.109 1.00 10.00 67 LYS A C 28
ATOM 34436 O O . LYS A 1 67 ? 6.149 -1.630 -6.907 1.00 10.00 67 LYS A O 28
ATOM 34455 N N . LEU A 1 68 ? 6.772 -0.327 -5.158 1.00 10.00 68 LEU A N 28
ATOM 34456 C CA . LEU A 1 68 ? 5.551 0.436 -4.993 1.00 10.00 68 LEU A CA 28
ATOM 34457 C C . LEU A 1 68 ? 5.920 1.891 -5.246 1.00 10.00 68 LEU A C 28
ATOM 34458 O O . LEU A 1 68 ? 7.019 2.319 -4.882 1.00 10.00 68 LEU A O 28
ATOM 34474 N N . LYS A 1 69 ? 5.002 2.671 -5.807 1.00 10.00 69 LYS A N 28
ATOM 34475 C CA . LYS A 1 69 ? 5.136 4.107 -5.876 1.00 10.00 69 LYS A CA 28
ATOM 34476 C C . LYS A 1 69 ? 3.755 4.731 -5.930 1.00 10.00 69 LYS A C 28
ATOM 34477 O O . LYS A 1 69 ? 2.837 4.090 -6.424 1.00 10.00 69 LYS A O 28
ATOM 34496 N N . LEU A 1 70 ? 3.603 5.950 -5.403 1.00 10.00 70 LEU A N 28
ATOM 34497 C CA . LEU A 1 70 ? 2.323 6.645 -5.447 1.00 10.00 70 LEU A CA 28
ATOM 34498 C C . LEU A 1 70 ? 1.931 6.891 -6.904 1.00 10.00 70 LEU A C 28
ATOM 34499 O O . LEU A 1 70 ? 2.784 6.966 -7.787 1.00 10.00 70 LEU A O 28
ATOM 34515 N N . LYS A 1 71 ? 0.632 7.057 -7.115 1.00 10.00 71 LYS A N 28
ATOM 34516 C CA . LYS A 1 71 ? -0.002 7.325 -8.387 1.00 10.00 71 LYS A CA 28
ATOM 34517 C C . LYS A 1 71 ? -0.672 8.697 -8.294 1.00 10.00 71 LYS A C 28
ATOM 34518 O O . LYS A 1 71 ? -0.263 9.626 -8.984 1.00 10.00 71 LYS A O 28
ATOM 34537 N N . GLY A 1 72 ? -1.675 8.836 -7.420 1.00 10.00 72 GLY A N 28
ATOM 34538 C CA . GLY A 1 72 ? -2.319 10.122 -7.165 1.00 10.00 72 GLY A CA 28
ATOM 34539 C C . GLY A 1 72 ? -3.755 9.964 -6.671 1.00 10.00 72 GLY A C 28
ATOM 34540 O O . GLY A 1 72 ? -4.654 10.611 -7.200 1.00 10.00 72 GLY A O 28
ATOM 34544 N N . GLU A 1 73 ? -3.939 9.125 -5.644 1.00 10.00 73 GLU A N 28
ATOM 34545 C CA . GLU A 1 73 ? -5.205 8.905 -4.952 1.00 10.00 73 GLU A CA 28
ATOM 34546 C C . GLU A 1 73 ? -6.244 8.222 -5.856 1.00 10.00 73 GLU A C 28
ATOM 34547 O O . GLU A 1 73 ? -6.108 8.196 -7.077 1.00 10.00 73 GLU A O 28
ATOM 34559 N N . GLN A 1 74 ? -7.266 7.606 -5.251 1.00 10.00 74 GLN A N 28
ATOM 34560 C CA . GLN A 1 74 ? -8.392 7.058 -6.003 1.00 10.00 74 GLN A CA 28
ATOM 34561 C C . GLN A 1 74 ? -9.376 8.170 -6.369 1.00 10.00 74 GLN A C 28
ATOM 34562 O O . GLN A 1 74 ? -9.914 8.172 -7.473 1.00 10.00 74 GLN A O 28
ATOM 34576 N N . ASP A 1 75 ? -9.622 9.074 -5.417 1.00 10.00 75 ASP A N 28
ATOM 34577 C CA . ASP A 1 75 ? -10.650 10.106 -5.480 1.00 10.00 75 ASP A CA 28
ATOM 34578 C C . ASP A 1 75 ? -12.024 9.488 -5.773 1.00 10.00 75 ASP A C 28
ATOM 34579 O O . ASP A 1 75 ? -12.635 9.713 -6.816 1.00 10.00 75 ASP A O 28
ATOM 34588 N N . SER A 1 76 ? -12.488 8.668 -4.822 1.00 10.00 76 SER A N 28
ATOM 34589 C CA . SER A 1 76 ? -13.738 7.920 -4.906 1.00 10.00 76 SER A CA 28
ATOM 34590 C C . SER A 1 76 ? -14.578 8.159 -3.646 1.00 10.00 76 SER A C 28
ATOM 34591 O O . SER A 1 76 ? -15.123 7.206 -3.092 1.00 10.00 76 SER A O 28
ATOM 34599 N N . ILE A 1 77 ? -14.639 9.408 -3.164 1.00 10.00 77 ILE A N 28
ATOM 34600 C CA . ILE A 1 77 ? -15.401 9.778 -1.969 1.00 10.00 77 ILE A CA 28
ATOM 34601 C C . ILE A 1 77 ? -16.690 10.488 -2.422 1.00 10.00 77 ILE A C 28
ATOM 34602 O O . ILE A 1 77 ? -17.329 10.027 -3.365 1.00 10.00 77 ILE A O 28
ATOM 34618 N N . GLU A 1 78 ? -17.067 11.596 -1.779 1.00 10.00 78 GLU A N 28
ATOM 34619 C CA . GLU A 1 78 ? -18.259 12.389 -2.034 1.00 10.00 78 GLU A CA 28
ATOM 34620 C C . GLU A 1 78 ? -17.988 13.778 -1.445 1.00 10.00 78 GLU A C 28
ATOM 34621 O O . GLU A 1 78 ? -16.921 14.000 -0.868 1.00 10.00 78 GLU A O 28
ATOM 34633 N N . GLY A 1 79 ? -18.936 14.704 -1.607 1.00 10.00 79 GLY A N 28
ATOM 34634 C CA . GLY A 1 79 ? -18.828 16.061 -1.093 1.00 10.00 79 GLY A CA 28
ATOM 34635 C C . GLY A 1 79 ? -19.175 16.139 0.397 1.00 10.00 79 GLY A C 28
ATOM 34636 O O . GLY A 1 79 ? -19.108 15.140 1.113 1.00 10.00 79 GLY A O 28
ATOM 34640 N N . ARG A 1 80 ? -19.563 17.335 0.848 1.00 10.00 80 ARG A N 28
ATOM 34641 C CA . ARG A 1 80 ? -20.322 17.505 2.077 1.00 10.00 80 ARG A CA 28
ATOM 34642 C C . ARG A 1 80 ? -21.798 17.504 1.692 1.00 10.00 80 ARG A C 28
ATOM 34643 O O . ARG A 1 80 ? -22.621 17.207 2.584 1.00 10.00 80 ARG A O 28
ATOM 34665 N N . VAL A 1 1 ? -9.294 13.413 8.816 1.00 10.00 1 VAL A N 29
ATOM 34666 C CA . VAL A 1 1 ? -8.867 12.340 9.732 1.00 10.00 1 VAL A CA 29
ATOM 34667 C C . VAL A 1 1 ? -7.788 11.486 9.067 1.00 10.00 1 VAL A C 29
ATOM 34668 O O . VAL A 1 1 ? -6.678 11.394 9.585 1.00 10.00 1 VAL A O 29
ATOM 34683 N N . THR A 1 2 ? -8.107 10.903 7.911 1.00 10.00 2 THR A N 29
ATOM 34684 C CA . THR A 1 2 ? -7.211 10.121 7.077 1.00 10.00 2 THR A CA 29
ATOM 34685 C C . THR A 1 2 ? -7.393 10.609 5.634 1.00 10.00 2 THR A C 29
ATOM 34686 O O . THR A 1 2 ? -8.257 11.451 5.379 1.00 10.00 2 THR A O 29
ATOM 34697 N N . GLU A 1 3 ? -6.563 10.097 4.729 1.00 10.00 3 GLU A N 29
ATOM 34698 C CA . GLU A 1 3 ? -6.413 10.439 3.330 1.00 10.00 3 GLU A CA 29
ATOM 34699 C C . GLU A 1 3 ? -6.247 9.132 2.568 1.00 10.00 3 GLU A C 29
ATOM 34700 O O . GLU A 1 3 ? -5.621 8.197 3.074 1.00 10.00 3 GLU A O 29
ATOM 34712 N N . LYS A 1 4 ? -6.829 9.073 1.369 1.00 10.00 4 LYS A N 29
ATOM 34713 C CA . LYS A 1 4 ? -6.936 7.876 0.575 1.00 10.00 4 LYS A CA 29
ATOM 34714 C C . LYS A 1 4 ? -6.060 7.989 -0.659 1.00 10.00 4 LYS A C 29
ATOM 34715 O O . LYS A 1 4 ? -6.440 8.600 -1.654 1.00 10.00 4 LYS A O 29
ATOM 34734 N N . ALA A 1 5 ? -4.885 7.386 -0.564 1.00 10.00 5 ALA A N 29
ATOM 34735 C CA . ALA A 1 5 ? -3.854 7.440 -1.582 1.00 10.00 5 ALA A CA 29
ATOM 34736 C C . ALA A 1 5 ? -3.903 6.157 -2.400 1.00 10.00 5 ALA A C 29
ATOM 34737 O O . ALA A 1 5 ? -4.263 5.106 -1.863 1.00 10.00 5 ALA A O 29
ATOM 34744 N N . GLU A 1 6 ? -3.517 6.242 -3.678 1.00 10.00 6 GLU A N 29
ATOM 34745 C CA . GLU A 1 6 ? -3.354 5.092 -4.532 1.00 10.00 6 GLU A CA 29
ATOM 34746 C C . GLU A 1 6 ? -1.942 5.046 -5.070 1.00 10.00 6 GLU A C 29
ATOM 34747 O O . GLU A 1 6 ? -1.295 6.080 -5.250 1.00 10.00 6 GLU A O 29
ATOM 34759 N N . PHE A 1 7 ? -1.507 3.812 -5.310 1.00 10.00 7 PHE A N 29
ATOM 34760 C CA . PHE A 1 7 ? -0.136 3.459 -5.619 1.00 10.00 7 PHE A CA 29
ATOM 34761 C C . PHE A 1 7 ? -0.148 2.420 -6.739 1.00 10.00 7 PHE A C 29
ATOM 34762 O O . PHE A 1 7 ? -0.969 1.499 -6.704 1.00 10.00 7 PHE A O 29
ATOM 34779 N N . ASP A 1 8 ? 0.751 2.578 -7.717 1.00 10.00 8 ASP A N 29
ATOM 34780 C CA . ASP A 1 8 ? 0.908 1.684 -8.849 1.00 10.00 8 ASP A CA 29
ATOM 34781 C C . ASP A 1 8 ? 2.090 0.772 -8.516 1.00 10.00 8 ASP A C 29
ATOM 34782 O O . ASP A 1 8 ? 3.052 1.203 -7.870 1.00 10.00 8 ASP A O 29
ATOM 34791 N N . ILE A 1 9 ? 1.953 -0.512 -8.857 1.00 10.00 9 ILE A N 29
ATOM 34792 C CA . ILE A 1 9 ? 2.761 -1.604 -8.337 1.00 10.00 9 ILE A CA 29
ATOM 34793 C C . ILE A 1 9 ? 3.600 -2.209 -9.458 1.00 10.00 9 ILE A C 29
ATOM 34794 O O . ILE A 1 9 ? 3.100 -2.363 -10.570 1.00 10.00 9 ILE A O 29
ATOM 34810 N N . GLU A 1 10 ? 4.847 -2.584 -9.161 1.00 10.00 10 GLU A N 29
ATOM 34811 C CA . GLU A 1 10 ? 5.730 -3.233 -10.102 1.00 10.00 10 GLU A CA 29
ATOM 34812 C C . GLU A 1 10 ? 6.327 -4.465 -9.423 1.00 10.00 10 GLU A C 29
ATOM 34813 O O . GLU A 1 10 ? 7.249 -4.342 -8.611 1.00 10.00 10 GLU A O 29
ATOM 34825 N N . GLY A 1 11 ? 5.796 -5.643 -9.770 1.00 10.00 11 GLY A N 29
ATOM 34826 C CA . GLY A 1 11 ? 6.361 -6.932 -9.396 1.00 10.00 11 GLY A CA 29
ATOM 34827 C C . GLY A 1 11 ? 5.521 -7.709 -8.383 1.00 10.00 11 GLY A C 29
ATOM 34828 O O . GLY A 1 11 ? 6.033 -8.640 -7.763 1.00 10.00 11 GLY A O 29
ATOM 34832 N N . MET A 1 12 ? 4.239 -7.368 -8.215 1.00 10.00 12 MET A N 29
ATOM 34833 C CA . MET A 1 12 ? 3.329 -8.220 -7.466 1.00 10.00 12 MET A CA 29
ATOM 34834 C C . MET A 1 12 ? 2.858 -9.373 -8.356 1.00 10.00 12 MET A C 29
ATOM 34835 O O . MET A 1 12 ? 3.041 -9.354 -9.569 1.00 10.00 12 MET A O 29
ATOM 34849 N N . THR A 1 13 ? 2.268 -10.397 -7.739 1.00 10.00 13 THR A N 29
ATOM 34850 C CA . THR A 1 13 ? 1.751 -11.575 -8.365 1.00 10.00 13 THR A CA 29
ATOM 34851 C C . THR A 1 13 ? 0.307 -11.289 -8.782 1.00 10.00 13 THR A C 29
ATOM 34852 O O . THR A 1 13 ? -0.021 -11.375 -9.959 1.00 10.00 13 THR A O 29
ATOM 34863 N N . CYS A 1 14 ? -0.538 -10.952 -7.796 1.00 10.00 14 CYS A N 29
ATOM 34864 C CA . CYS A 1 14 ? -1.964 -10.677 -7.888 1.00 10.00 14 CYS A CA 29
ATOM 34865 C C . CYS A 1 14 ? -2.462 -10.792 -6.443 1.00 10.00 14 CYS A C 29
ATOM 34866 O O . CYS A 1 14 ? -1.924 -10.119 -5.559 1.00 10.00 14 CYS A O 29
ATOM 34874 N N . ALA A 1 15 ? -3.410 -11.682 -6.161 1.00 10.00 15 ALA A N 29
ATOM 34875 C CA . ALA A 1 15 ? -4.059 -11.813 -4.871 1.00 10.00 15 ALA A CA 29
ATOM 34876 C C . ALA A 1 15 ? -3.090 -12.217 -3.762 1.00 10.00 15 ALA A C 29
ATOM 34877 O O . ALA A 1 15 ? -3.192 -11.714 -2.645 1.00 10.00 15 ALA A O 29
ATOM 34884 N N . ALA A 1 16 ? -2.154 -13.127 -4.046 1.00 10.00 16 ALA A N 29
ATOM 34885 C CA . ALA A 1 16 ? -1.277 -13.687 -3.031 1.00 10.00 16 ALA A CA 29
ATOM 34886 C C . ALA A 1 16 ? -0.436 -12.559 -2.455 1.00 10.00 16 ALA A C 29
ATOM 34887 O O . ALA A 1 16 ? -0.279 -12.425 -1.244 1.00 10.00 16 ALA A O 29
ATOM 34894 N N . CYS A 1 17 ? 0.070 -11.717 -3.356 1.00 10.00 17 CYS A N 29
ATOM 34895 C CA . CYS A 1 17 ? 0.845 -10.568 -2.960 1.00 10.00 17 CYS A CA 29
ATOM 34896 C C . CYS A 1 17 ? -0.030 -9.593 -2.188 1.00 10.00 17 CYS A C 29
ATOM 34897 O O . CYS A 1 17 ? 0.295 -9.250 -1.051 1.00 10.00 17 CYS A O 29
ATOM 34905 N N . ALA A 1 18 ? -1.142 -9.169 -2.801 1.00 10.00 18 ALA A N 29
ATOM 34906 C CA . ALA A 1 18 ? -2.146 -8.295 -2.195 1.00 10.00 18 ALA A CA 29
ATOM 34907 C C . ALA A 1 18 ? -2.433 -8.678 -0.742 1.00 10.00 18 ALA A C 29
ATOM 34908 O O . ALA A 1 18 ? -2.413 -7.827 0.146 1.00 10.00 18 ALA A O 29
ATOM 34915 N N . ASN A 1 19 ? -2.654 -9.973 -0.502 1.00 10.00 19 ASN A N 29
ATOM 34916 C CA . ASN A 1 19 ? -2.934 -10.480 0.843 1.00 10.00 19 ASN A CA 29
ATOM 34917 C C . ASN A 1 19 ? -1.836 -10.073 1.830 1.00 10.00 19 ASN A C 29
ATOM 34918 O O . ASN A 1 19 ? -2.120 -9.741 2.980 1.00 10.00 19 ASN A O 29
ATOM 34929 N N . ARG A 1 20 ? -0.572 -10.091 1.395 1.00 10.00 20 ARG A N 29
ATOM 34930 C CA . ARG A 1 20 ? 0.526 -9.644 2.233 1.00 10.00 20 ARG A CA 29
ATOM 34931 C C . ARG A 1 20 ? 0.582 -8.117 2.296 1.00 10.00 20 ARG A C 29
ATOM 34932 O O . ARG A 1 20 ? 0.803 -7.584 3.387 1.00 10.00 20 ARG A O 29
ATOM 34953 N N . ILE A 1 21 ? 0.385 -7.417 1.164 1.00 10.00 21 ILE A N 29
ATOM 34954 C CA . ILE A 1 21 ? 0.293 -5.954 1.148 1.00 10.00 21 ILE A CA 29
ATOM 34955 C C . ILE A 1 21 ? -0.572 -5.483 2.315 1.00 10.00 21 ILE A C 29
ATOM 34956 O O . ILE A 1 21 ? -0.106 -4.684 3.127 1.00 10.00 21 ILE A O 29
ATOM 34972 N N . GLU A 1 22 ? -1.806 -6.000 2.407 1.00 10.00 22 GLU A N 29
ATOM 34973 C CA . GLU A 1 22 ? -2.747 -5.638 3.458 1.00 10.00 22 GLU A CA 29
ATOM 34974 C C . GLU A 1 22 ? -2.067 -5.572 4.823 1.00 10.00 22 GLU A C 29
ATOM 34975 O O . GLU A 1 22 ? -2.142 -4.561 5.505 1.00 10.00 22 GLU A O 29
ATOM 34987 N N . LYS A 1 23 ? -1.446 -6.676 5.241 1.00 10.00 23 LYS A N 29
ATOM 34988 C CA . LYS A 1 23 ? -0.917 -6.863 6.583 1.00 10.00 23 LYS A CA 29
ATOM 34989 C C . LYS A 1 23 ? 0.345 -6.020 6.764 1.00 10.00 23 LYS A C 29
ATOM 34990 O O . LYS A 1 23 ? 0.556 -5.399 7.804 1.00 10.00 23 LYS A O 29
ATOM 35009 N N . ARG A 1 24 ? 1.195 -6.008 5.737 1.00 10.00 24 ARG A N 29
ATOM 35010 C CA . ARG A 1 24 ? 2.389 -5.187 5.701 1.00 10.00 24 ARG A CA 29
ATOM 35011 C C . ARG A 1 24 ? 2.025 -3.723 5.966 1.00 10.00 24 ARG A C 29
ATOM 35012 O O . ARG A 1 24 ? 2.678 -3.059 6.767 1.00 10.00 24 ARG A O 29
ATOM 35033 N N . LEU A 1 25 ? 0.971 -3.236 5.310 1.00 10.00 25 LEU A N 29
ATOM 35034 C CA . LEU A 1 25 ? 0.454 -1.893 5.519 1.00 10.00 25 LEU A CA 29
ATOM 35035 C C . LEU A 1 25 ? -0.297 -1.772 6.846 1.00 10.00 25 LEU A C 29
ATOM 35036 O O . LEU A 1 25 ? -0.173 -0.757 7.518 1.00 10.00 25 LEU A O 29
ATOM 35052 N N . ASN A 1 26 ? -1.049 -2.798 7.252 1.00 10.00 26 ASN A N 29
ATOM 35053 C CA . ASN A 1 26 ? -1.734 -2.842 8.545 1.00 10.00 26 ASN A CA 29
ATOM 35054 C C . ASN A 1 26 ? -0.742 -2.541 9.666 1.00 10.00 26 ASN A C 29
ATOM 35055 O O . ASN A 1 26 ? -1.126 -1.974 10.684 1.00 10.00 26 ASN A O 29
ATOM 35066 N N . LYS A 1 27 ? 0.525 -2.934 9.497 1.00 10.00 27 LYS A N 29
ATOM 35067 C CA . LYS A 1 27 ? 1.550 -2.602 10.469 1.00 10.00 27 LYS A CA 29
ATOM 35068 C C . LYS A 1 27 ? 1.730 -1.092 10.695 1.00 10.00 27 LYS A C 29
ATOM 35069 O O . LYS A 1 27 ? 2.118 -0.697 11.791 1.00 10.00 27 LYS A O 29
ATOM 35088 N N . ILE A 1 28 ? 1.540 -0.263 9.662 1.00 10.00 28 ILE A N 29
ATOM 35089 C CA . ILE A 1 28 ? 1.634 1.187 9.788 1.00 10.00 28 ILE A CA 29
ATOM 35090 C C . ILE A 1 28 ? 0.634 1.643 10.853 1.00 10.00 28 ILE A C 29
ATOM 35091 O O . ILE A 1 28 ? -0.505 1.187 10.848 1.00 10.00 28 ILE A O 29
ATOM 35107 N N . GLU A 1 29 ? 1.046 2.503 11.786 1.00 10.00 29 GLU A N 29
ATOM 35108 C CA . GLU A 1 29 ? 0.204 2.843 12.920 1.00 10.00 29 GLU A CA 29
ATOM 35109 C C . GLU A 1 29 ? -0.847 3.893 12.523 1.00 10.00 29 GLU A C 29
ATOM 35110 O O . GLU A 1 29 ? -2.024 3.728 12.842 1.00 10.00 29 GLU A O 29
ATOM 35122 N N . GLY A 1 30 ? -0.501 4.923 11.740 1.00 10.00 30 GLY A N 29
ATOM 35123 C CA . GLY A 1 30 ? -1.457 5.906 11.258 1.00 10.00 30 GLY A CA 29
ATOM 35124 C C . GLY A 1 30 ? -2.268 5.398 10.078 1.00 10.00 30 GLY A C 29
ATOM 35125 O O . GLY A 1 30 ? -2.510 6.146 9.133 1.00 10.00 30 GLY A O 29
ATOM 35129 N N . VAL A 1 31 ? -2.675 4.135 10.105 1.00 10.00 31 VAL A N 29
ATOM 35130 C CA . VAL A 1 31 ? -3.391 3.490 9.029 1.00 10.00 31 VAL A CA 29
ATOM 35131 C C . VAL A 1 31 ? -4.850 3.346 9.442 1.00 10.00 31 VAL A C 29
ATOM 35132 O O . VAL A 1 31 ? -5.149 3.197 10.624 1.00 10.00 31 VAL A O 29
ATOM 35145 N N . ALA A 1 32 ? -5.757 3.405 8.468 1.00 10.00 32 ALA A N 29
ATOM 35146 C CA . ALA A 1 32 ? -7.173 3.177 8.691 1.00 10.00 32 ALA A CA 29
ATOM 35147 C C . ALA A 1 32 ? -7.597 1.930 7.932 1.00 10.00 32 ALA A C 29
ATOM 35148 O O . ALA A 1 32 ? -8.109 0.995 8.540 1.00 10.00 32 ALA A O 29
ATOM 35155 N N . ASN A 1 33 ? -7.370 1.896 6.614 1.00 10.00 33 ASN A N 29
ATOM 35156 C CA . ASN A 1 33 ? -7.766 0.762 5.791 1.00 10.00 33 ASN A CA 29
ATOM 35157 C C . ASN A 1 33 ? -6.765 0.591 4.656 1.00 10.00 33 ASN A C 29
ATOM 35158 O O . ASN A 1 33 ? -6.159 1.565 4.216 1.00 10.00 33 ASN A O 29
ATOM 35169 N N . ALA A 1 34 ? -6.614 -0.640 4.157 1.00 10.00 34 ALA A N 29
ATOM 35170 C CA . ALA A 1 34 ? -5.798 -0.943 2.986 1.00 10.00 34 ALA A CA 29
ATOM 35171 C C . ALA A 1 34 ? -6.557 -1.890 2.048 1.00 10.00 34 ALA A C 29
ATOM 35172 O O . ALA A 1 34 ? -6.145 -3.036 1.876 1.00 10.00 34 ALA A O 29
ATOM 35179 N N . PRO A 1 35 ? -7.673 -1.450 1.442 1.00 10.00 35 PRO A N 29
ATOM 35180 C CA . PRO A 1 35 ? -8.469 -2.283 0.555 1.00 10.00 35 PRO A CA 29
ATOM 35181 C C . PRO A 1 35 ? -7.792 -2.342 -0.818 1.00 10.00 35 PRO A C 29
ATOM 35182 O O . PRO A 1 35 ? -8.296 -1.793 -1.794 1.00 10.00 35 PRO A O 29
ATOM 35193 N N . VAL A 1 36 ? -6.622 -2.976 -0.885 1.00 10.00 36 VAL A N 29
ATOM 35194 C CA . VAL A 1 36 ? -5.826 -3.036 -2.098 1.00 10.00 36 VAL A CA 29
ATOM 35195 C C . VAL A 1 36 ? -6.492 -3.912 -3.157 1.00 10.00 36 VAL A C 29
ATOM 35196 O O . VAL A 1 36 ? -7.277 -4.800 -2.823 1.00 10.00 36 VAL A O 29
ATOM 35209 N N . ASN A 1 37 ? -6.146 -3.705 -4.431 1.00 10.00 37 ASN A N 29
ATOM 35210 C CA . ASN A 1 37 ? -6.757 -4.479 -5.502 1.00 10.00 37 ASN A CA 29
ATOM 35211 C C . ASN A 1 37 ? -5.934 -5.729 -5.806 1.00 10.00 37 ASN A C 29
ATOM 35212 O O . ASN A 1 37 ? -4.740 -5.654 -6.087 1.00 10.00 37 ASN A O 29
ATOM 35223 N N . PHE A 1 38 ? -6.593 -6.886 -5.778 1.00 10.00 38 PHE A N 29
ATOM 35224 C CA . PHE A 1 38 ? -5.991 -8.217 -5.800 1.00 10.00 38 PHE A CA 29
ATOM 35225 C C . PHE A 1 38 ? -6.026 -8.840 -7.199 1.00 10.00 38 PHE A C 29
ATOM 35226 O O . PHE A 1 38 ? -6.125 -10.057 -7.343 1.00 10.00 38 PHE A O 29
ATOM 35243 N N . ALA A 1 39 ? -5.913 -7.998 -8.228 1.00 10.00 39 ALA A N 29
ATOM 35244 C CA . ALA A 1 39 ? -5.924 -8.400 -9.632 1.00 10.00 39 ALA A CA 29
ATOM 35245 C C . ALA A 1 39 ? -5.556 -7.222 -10.533 1.00 10.00 39 ALA A C 29
ATOM 35246 O O . ALA A 1 39 ? -4.839 -7.385 -11.513 1.00 10.00 39 ALA A O 29
ATOM 35253 N N . LEU A 1 40 ? -6.076 -6.036 -10.205 1.00 10.00 40 LEU A N 29
ATOM 35254 C CA . LEU A 1 40 ? -5.951 -4.836 -11.021 1.00 10.00 40 LEU A CA 29
ATOM 35255 C C . LEU A 1 40 ? -4.528 -4.270 -10.972 1.00 10.00 40 LEU A C 29
ATOM 35256 O O . LEU A 1 40 ? -4.153 -3.479 -11.831 1.00 10.00 40 LEU A O 29
ATOM 35272 N N . GLU A 1 41 ? -3.773 -4.653 -9.937 1.00 10.00 41 GLU A N 29
ATOM 35273 C CA . GLU A 1 41 ? -2.414 -4.210 -9.669 1.00 10.00 41 GLU A CA 29
ATOM 35274 C C . GLU A 1 41 ? -2.392 -2.715 -9.361 1.00 10.00 41 GLU A C 29
ATOM 35275 O O . GLU A 1 41 ? -1.608 -1.950 -9.917 1.00 10.00 41 GLU A O 29
ATOM 35287 N N . THR A 1 42 ? -3.251 -2.330 -8.418 1.00 10.00 42 THR A N 29
ATOM 35288 C CA . THR A 1 42 ? -3.336 -1.001 -7.852 1.00 10.00 42 THR A CA 29
ATOM 35289 C C . THR A 1 42 ? -3.585 -1.167 -6.352 1.00 10.00 42 THR A C 29
ATOM 35290 O O . THR A 1 42 ? -4.512 -1.866 -5.940 1.00 10.00 42 THR A O 29
ATOM 35301 N N . VAL A 1 43 ? -2.728 -0.575 -5.526 1.00 10.00 43 VAL A N 29
ATOM 35302 C CA . VAL A 1 43 ? -2.902 -0.575 -4.080 1.00 10.00 43 VAL A CA 29
ATOM 35303 C C . VAL A 1 43 ? -3.560 0.742 -3.691 1.00 10.00 43 VAL A C 29
ATOM 35304 O O . VAL A 1 43 ? -3.139 1.796 -4.162 1.00 10.00 43 VAL A O 29
ATOM 35317 N N . THR A 1 44 ? -4.562 0.663 -2.815 1.00 10.00 44 THR A N 29
ATOM 35318 C CA . THR A 1 44 ? -5.316 1.773 -2.280 1.00 10.00 44 THR A CA 29
ATOM 35319 C C . THR A 1 44 ? -5.149 1.750 -0.764 1.00 10.00 44 THR A C 29
ATOM 35320 O O . THR A 1 44 ? -5.378 0.701 -0.157 1.00 10.00 44 THR A O 29
ATOM 35331 N N . VAL A 1 45 ? -4.750 2.867 -0.145 1.00 10.00 45 VAL A N 29
ATOM 35332 C CA . VAL A 1 45 ? -4.585 2.946 1.300 1.00 10.00 45 VAL A CA 29
ATOM 35333 C C . VAL A 1 45 ? -5.272 4.196 1.838 1.00 10.00 45 VAL A C 29
ATOM 35334 O O . VAL A 1 45 ? -5.001 5.298 1.367 1.00 10.00 45 VAL A O 29
ATOM 35347 N N . GLU A 1 46 ? -6.121 3.998 2.851 1.00 10.00 46 GLU A N 29
ATOM 35348 C CA . GLU A 1 46 ? -6.676 5.024 3.719 1.00 10.00 46 GLU A CA 29
ATOM 35349 C C . GLU A 1 46 ? -5.728 5.089 4.929 1.00 10.00 46 GLU A C 29
ATOM 35350 O O . GLU A 1 46 ? -5.760 4.194 5.781 1.00 10.00 46 GLU A O 29
ATOM 35362 N N . TYR A 1 47 ? -4.847 6.095 4.981 1.00 10.00 47 TYR A N 29
ATOM 35363 C CA . TYR A 1 47 ? -3.895 6.311 6.076 1.00 10.00 47 TYR A CA 29
ATOM 35364 C C . TYR A 1 47 ? -3.895 7.790 6.435 1.00 10.00 47 TYR A C 29
ATOM 35365 O O . TYR A 1 47 ? -4.570 8.566 5.775 1.00 10.00 47 TYR A O 29
ATOM 35383 N N . ASN A 1 48 ? -3.146 8.204 7.454 1.00 10.00 48 ASN A N 29
ATOM 35384 C CA . ASN A 1 48 ? -3.010 9.607 7.814 1.00 10.00 48 ASN A CA 29
ATOM 35385 C C . ASN A 1 48 ? -1.561 10.075 7.658 1.00 10.00 48 ASN A C 29
ATOM 35386 O O . ASN A 1 48 ? -0.640 9.391 8.100 1.00 10.00 48 ASN A O 29
ATOM 35397 N N . PRO A 1 49 ? -1.314 11.255 7.074 1.00 10.00 49 PRO A N 29
ATOM 35398 C CA . PRO A 1 49 ? -0.003 11.872 7.140 1.00 10.00 49 PRO A CA 29
ATOM 35399 C C . PRO A 1 49 ? 0.155 12.557 8.506 1.00 10.00 49 PRO A C 29
ATOM 35400 O O . PRO A 1 49 ? 0.400 13.760 8.558 1.00 10.00 49 PRO A O 29
ATOM 35411 N N . LYS A 1 50 ? -0.001 11.809 9.612 1.00 10.00 50 LYS A N 29
ATOM 35412 C CA . LYS A 1 50 ? 0.282 12.338 10.950 1.00 10.00 50 LYS A CA 29
ATOM 35413 C C . LYS A 1 50 ? 1.306 11.472 11.686 1.00 10.00 50 LYS A C 29
ATOM 35414 O O . LYS A 1 50 ? 2.173 11.999 12.377 1.00 10.00 50 LYS A O 29
ATOM 35433 N N . GLU A 1 51 ? 1.198 10.151 11.534 1.00 10.00 51 GLU A N 29
ATOM 35434 C CA . GLU A 1 51 ? 2.102 9.178 12.107 1.00 10.00 51 GLU A CA 29
ATOM 35435 C C . GLU A 1 51 ? 3.108 8.788 11.017 1.00 10.00 51 GLU A C 29
ATOM 35436 O O . GLU A 1 51 ? 4.305 9.037 11.139 1.00 10.00 51 GLU A O 29
ATOM 35448 N N . ALA A 1 52 ? 2.588 8.216 9.928 1.00 10.00 52 ALA A N 29
ATOM 35449 C CA . ALA A 1 52 ? 3.359 7.614 8.852 1.00 10.00 52 ALA A CA 29
ATOM 35450 C C . ALA A 1 52 ? 3.360 8.502 7.615 1.00 10.00 52 ALA A C 29
ATOM 35451 O O . ALA A 1 52 ? 2.830 9.612 7.627 1.00 10.00 52 ALA A O 29
ATOM 35458 N N . SER A 1 53 ? 3.951 8.002 6.527 1.00 10.00 53 SER A N 29
ATOM 35459 C CA . SER A 1 53 ? 3.918 8.666 5.240 1.00 10.00 53 SER A CA 29
ATOM 35460 C C . SER A 1 53 ? 3.843 7.633 4.123 1.00 10.00 53 SER A C 29
ATOM 35461 O O . SER A 1 53 ? 4.154 6.455 4.309 1.00 10.00 53 SER A O 29
ATOM 35469 N N . VAL A 1 54 ? 3.494 8.118 2.934 1.00 10.00 54 VAL A N 29
ATOM 35470 C CA . VAL A 1 54 ? 3.515 7.355 1.699 1.00 10.00 54 VAL A CA 29
ATOM 35471 C C . VAL A 1 54 ? 4.880 6.693 1.481 1.00 10.00 54 VAL A C 29
ATOM 35472 O O . VAL A 1 54 ? 4.956 5.558 1.012 1.00 10.00 54 VAL A O 29
ATOM 35485 N N . SER A 1 55 ? 5.962 7.390 1.845 1.00 10.00 55 SER A N 29
ATOM 35486 C CA . SER A 1 55 ? 7.308 6.849 1.748 1.00 10.00 55 SER A CA 29
ATOM 35487 C C . SER A 1 55 ? 7.466 5.627 2.653 1.00 10.00 55 SER A C 29
ATOM 35488 O O . SER A 1 55 ? 8.112 4.651 2.259 1.00 10.00 55 SER A O 29
ATOM 35496 N N . ASP A 1 56 ? 6.898 5.675 3.861 1.00 10.00 56 ASP A N 29
ATOM 35497 C CA . ASP A 1 56 ? 7.066 4.601 4.821 1.00 10.00 56 ASP A CA 29
ATOM 35498 C C . ASP A 1 56 ? 6.392 3.344 4.279 1.00 10.00 56 ASP A C 29
ATOM 35499 O O . ASP A 1 56 ? 7.028 2.305 4.115 1.00 10.00 56 ASP A O 29
ATOM 35508 N N . LEU A 1 57 ? 5.118 3.456 3.896 1.00 10.00 57 LEU A N 29
ATOM 35509 C CA . LEU A 1 57 ? 4.396 2.294 3.399 1.00 10.00 57 LEU A CA 29
ATOM 35510 C C . LEU A 1 57 ? 5.004 1.782 2.086 1.00 10.00 57 LEU A C 29
ATOM 35511 O O . LEU A 1 57 ? 5.209 0.576 1.932 1.00 10.00 57 LEU A O 29
ATOM 35527 N N . LYS A 1 58 ? 5.366 2.683 1.161 1.00 10.00 58 LYS A N 29
ATOM 35528 C CA . LYS A 1 58 ? 6.270 2.375 0.068 1.00 10.00 58 LYS A CA 29
ATOM 35529 C C . LYS A 1 58 ? 7.439 1.514 0.528 1.00 10.00 58 LYS A C 29
ATOM 35530 O O . LYS A 1 58 ? 7.639 0.465 -0.063 1.00 10.00 58 LYS A O 29
ATOM 35549 N N . GLU A 1 59 ? 8.213 1.924 1.540 1.00 10.00 59 GLU A N 29
ATOM 35550 C CA . GLU A 1 59 ? 9.326 1.132 2.042 1.00 10.00 59 GLU A CA 29
ATOM 35551 C C . GLU A 1 59 ? 8.844 -0.249 2.468 1.00 10.00 59 GLU A C 29
ATOM 35552 O O . GLU A 1 59 ? 9.413 -1.263 2.070 1.00 10.00 59 GLU A O 29
ATOM 35564 N N . ALA A 1 60 ? 7.763 -0.283 3.246 1.00 10.00 60 ALA A N 29
ATOM 35565 C CA . ALA A 1 60 ? 7.217 -1.524 3.745 1.00 10.00 60 ALA A CA 29
ATOM 35566 C C . ALA A 1 60 ? 7.019 -2.501 2.584 1.00 10.00 60 ALA A C 29
ATOM 35567 O O . ALA A 1 60 ? 7.417 -3.661 2.696 1.00 10.00 60 ALA A O 29
ATOM 35574 N N . VAL A 1 61 ? 6.456 -2.037 1.465 1.00 10.00 61 VAL A N 29
ATOM 35575 C CA . VAL A 1 61 ? 6.335 -2.843 0.254 1.00 10.00 61 VAL A CA 29
ATOM 35576 C C . VAL A 1 61 ? 7.696 -3.107 -0.413 1.00 10.00 61 VAL A C 29
ATOM 35577 O O . VAL A 1 61 ? 8.008 -4.248 -0.739 1.00 10.00 61 VAL A O 29
ATOM 35590 N N . ASP A 1 62 ? 8.527 -2.078 -0.577 1.00 10.00 62 ASP A N 29
ATOM 35591 C CA . ASP A 1 62 ? 9.874 -2.156 -1.143 1.00 10.00 62 ASP A CA 29
ATOM 35592 C C . ASP A 1 62 ? 10.622 -3.343 -0.524 1.00 10.00 62 ASP A C 29
ATOM 35593 O O . ASP A 1 62 ? 11.275 -4.134 -1.202 1.00 10.00 62 ASP A O 29
ATOM 35602 N N . LYS A 1 63 ? 10.456 -3.490 0.792 1.00 10.00 63 LYS A N 29
ATOM 35603 C CA . LYS A 1 63 ? 11.154 -4.452 1.616 1.00 10.00 63 LYS A CA 29
ATOM 35604 C C . LYS A 1 63 ? 10.527 -5.843 1.500 1.00 10.00 63 LYS A C 29
ATOM 35605 O O . LYS A 1 63 ? 11.231 -6.830 1.709 1.00 10.00 63 LYS A O 29
ATOM 35624 N N . LEU A 1 64 ? 9.232 -5.958 1.172 1.00 10.00 64 LEU A N 29
ATOM 35625 C CA . LEU A 1 64 ? 8.689 -7.228 0.731 1.00 10.00 64 LEU A CA 29
ATOM 35626 C C . LEU A 1 64 ? 9.465 -7.765 -0.474 1.00 10.00 64 LEU A C 29
ATOM 35627 O O . LEU A 1 64 ? 9.728 -8.964 -0.532 1.00 10.00 64 LEU A O 29
ATOM 35643 N N . GLY A 1 65 ? 9.827 -6.898 -1.428 1.00 10.00 65 GLY A N 29
ATOM 35644 C CA . GLY A 1 65 ? 10.691 -7.290 -2.537 1.00 10.00 65 GLY A CA 29
ATOM 35645 C C . GLY A 1 65 ? 10.394 -6.509 -3.814 1.00 10.00 65 GLY A C 29
ATOM 35646 O O . GLY A 1 65 ? 11.309 -6.143 -4.547 1.00 10.00 65 GLY A O 29
ATOM 35650 N N . TYR A 1 66 ? 9.109 -6.291 -4.097 1.00 10.00 66 TYR A N 29
ATOM 35651 C CA . TYR A 1 66 ? 8.638 -5.606 -5.296 1.00 10.00 66 TYR A CA 29
ATOM 35652 C C . TYR A 1 66 ? 8.392 -4.134 -4.974 1.00 10.00 66 TYR A C 29
ATOM 35653 O O . TYR A 1 66 ? 8.227 -3.769 -3.812 1.00 10.00 66 TYR A O 29
ATOM 35671 N N . LYS A 1 67 ? 8.410 -3.277 -5.997 1.00 10.00 67 LYS A N 29
ATOM 35672 C CA . LYS A 1 67 ? 8.394 -1.844 -5.819 1.00 10.00 67 LYS A CA 29
ATOM 35673 C C . LYS A 1 67 ? 6.958 -1.322 -5.841 1.00 10.00 67 LYS A C 29
ATOM 35674 O O . LYS A 1 67 ? 6.085 -1.864 -6.525 1.00 10.00 67 LYS A O 29
ATOM 35693 N N . LEU A 1 68 ? 6.750 -0.245 -5.080 1.00 10.00 68 LEU A N 29
ATOM 35694 C CA . LEU A 1 68 ? 5.509 0.494 -4.967 1.00 10.00 68 LEU A CA 29
ATOM 35695 C C . LEU A 1 68 ? 5.832 1.941 -5.308 1.00 10.00 68 LEU A C 29
ATOM 35696 O O . LEU A 1 68 ? 6.929 2.408 -4.988 1.00 10.00 68 LEU A O 29
ATOM 35712 N N . LYS A 1 69 ? 4.882 2.673 -5.887 1.00 10.00 69 LYS A N 29
ATOM 35713 C CA . LYS A 1 69 ? 4.974 4.114 -5.968 1.00 10.00 69 LYS A CA 29
ATOM 35714 C C . LYS A 1 69 ? 3.592 4.739 -5.998 1.00 10.00 69 LYS A C 29
ATOM 35715 O O . LYS A 1 69 ? 2.673 4.146 -6.549 1.00 10.00 69 LYS A O 29
ATOM 35734 N N . LEU A 1 70 ? 3.441 5.915 -5.383 1.00 10.00 70 LEU A N 29
ATOM 35735 C CA . LEU A 1 70 ? 2.172 6.627 -5.375 1.00 10.00 70 LEU A CA 29
ATOM 35736 C C . LEU A 1 70 ? 1.810 7.048 -6.796 1.00 10.00 70 LEU A C 29
ATOM 35737 O O . LEU A 1 70 ? 2.668 7.155 -7.673 1.00 10.00 70 LEU A O 29
ATOM 35753 N N . LYS A 1 71 ? 0.525 7.308 -6.980 1.00 10.00 71 LYS A N 29
ATOM 35754 C CA . LYS A 1 71 ? -0.136 7.647 -8.211 1.00 10.00 71 LYS A CA 29
ATOM 35755 C C . LYS A 1 71 ? -0.919 8.930 -7.981 1.00 10.00 71 LYS A C 29
ATOM 35756 O O . LYS A 1 71 ? -0.740 9.920 -8.684 1.00 10.00 71 LYS A O 29
ATOM 35775 N N . GLY A 1 72 ? -1.787 8.893 -6.970 1.00 10.00 72 GLY A N 29
ATOM 35776 C CA . GLY A 1 72 ? -2.586 10.025 -6.560 1.00 10.00 72 GLY A CA 29
ATOM 35777 C C . GLY A 1 72 ? -3.509 9.566 -5.444 1.00 10.00 72 GLY A C 29
ATOM 35778 O O . GLY A 1 72 ? -3.133 9.600 -4.273 1.00 10.00 72 GLY A O 29
ATOM 35782 N N . GLU A 1 73 ? -4.695 9.093 -5.814 1.00 10.00 73 GLU A N 29
ATOM 35783 C CA . GLU A 1 73 ? -5.814 8.920 -4.906 1.00 10.00 73 GLU A CA 29
ATOM 35784 C C . GLU A 1 73 ? -6.882 8.078 -5.597 1.00 10.00 73 GLU A C 29
ATOM 35785 O O . GLU A 1 73 ? -6.771 7.815 -6.794 1.00 10.00 73 GLU A O 29
ATOM 35797 N N . GLN A 1 74 ? -7.883 7.637 -4.830 1.00 10.00 74 GLN A N 29
ATOM 35798 C CA . GLN A 1 74 ? -8.934 6.753 -5.321 1.00 10.00 74 GLN A CA 29
ATOM 35799 C C . GLN A 1 74 ? -9.703 7.370 -6.494 1.00 10.00 74 GLN A C 29
ATOM 35800 O O . GLN A 1 74 ? -10.068 8.546 -6.453 1.00 10.00 74 GLN A O 29
ATOM 35814 N N . ASP A 1 75 ? -10.038 6.555 -7.499 1.00 10.00 75 ASP A N 29
ATOM 35815 C CA . ASP A 1 75 ? -10.980 6.928 -8.548 1.00 10.00 75 ASP A CA 29
ATOM 35816 C C . ASP A 1 75 ? -12.386 6.971 -7.942 1.00 10.00 75 ASP A C 29
ATOM 35817 O O . ASP A 1 75 ? -13.206 6.083 -8.172 1.00 10.00 75 ASP A O 29
ATOM 35826 N N . SER A 1 76 ? -12.672 7.997 -7.138 1.00 10.00 76 SER A N 29
ATOM 35827 C CA . SER A 1 76 ? -13.990 8.211 -6.565 1.00 10.00 76 SER A CA 29
ATOM 35828 C C . SER A 1 76 ? -14.183 9.702 -6.294 1.00 10.00 76 SER A C 29
ATOM 35829 O O . SER A 1 76 ? -13.341 10.318 -5.644 1.00 10.00 76 SER A O 29
ATOM 35837 N N . ILE A 1 77 ? -15.280 10.276 -6.798 1.00 10.00 77 ILE A N 29
ATOM 35838 C CA . ILE A 1 77 ? -15.635 11.678 -6.639 1.00 10.00 77 ILE A CA 29
ATOM 35839 C C . ILE A 1 77 ? -17.085 11.776 -6.153 1.00 10.00 77 ILE A C 29
ATOM 35840 O O . ILE A 1 77 ? -18.012 11.876 -6.954 1.00 10.00 77 ILE A O 29
ATOM 35856 N N . GLU A 1 78 ? -17.273 11.749 -4.833 1.00 10.00 78 GLU A N 29
ATOM 35857 C CA . GLU A 1 78 ? -18.558 11.955 -4.178 1.00 10.00 78 GLU A CA 29
ATOM 35858 C C . GLU A 1 78 ? -18.514 13.322 -3.489 1.00 10.00 78 GLU A C 29
ATOM 35859 O O . GLU A 1 78 ? -17.465 13.716 -2.982 1.00 10.00 78 GLU A O 29
ATOM 35871 N N . GLY A 1 79 ? -19.625 14.064 -3.533 1.00 10.00 79 GLY A N 29
ATOM 35872 C CA . GLY A 1 79 ? -19.710 15.433 -3.040 1.00 10.00 79 GLY A CA 29
ATOM 35873 C C . GLY A 1 79 ? -20.392 15.499 -1.674 1.00 10.00 79 GLY A C 29
ATOM 35874 O O . GLY A 1 79 ? -20.129 14.676 -0.800 1.00 10.00 79 GLY A O 29
ATOM 35878 N N . ARG A 1 80 ? -21.279 16.482 -1.499 1.00 10.00 80 ARG A N 29
ATOM 35879 C CA . ARG A 1 80 ? -22.177 16.620 -0.371 1.00 10.00 80 ARG A CA 29
ATOM 35880 C C . ARG A 1 80 ? -23.484 17.158 -0.965 1.00 10.00 80 ARG A C 29
ATOM 35881 O O . ARG A 1 80 ? -24.486 17.235 -0.214 1.00 10.00 80 ARG A O 29
ATOM 35903 N N . VAL A 1 1 ? -9.331 12.941 10.096 1.00 10.00 1 VAL A N 30
ATOM 35904 C CA . VAL A 1 1 ? -9.367 11.477 10.001 1.00 10.00 1 VAL A CA 30
ATOM 35905 C C . VAL A 1 1 ? -8.295 11.097 8.985 1.00 10.00 1 VAL A C 30
ATOM 35906 O O . VAL A 1 1 ? -7.356 11.878 8.839 1.00 10.00 1 VAL A O 30
ATOM 35921 N N . THR A 1 2 ? -8.407 9.951 8.330 1.00 10.00 2 THR A N 30
ATOM 35922 C CA . THR A 1 2 ? -7.474 9.412 7.367 1.00 10.00 2 THR A CA 30
ATOM 35923 C C . THR A 1 2 ? -7.876 9.851 5.952 1.00 10.00 2 THR A C 30
ATOM 35924 O O . THR A 1 2 ? -9.004 10.285 5.727 1.00 10.00 2 THR A O 30
ATOM 35935 N N . GLU A 1 3 ? -6.922 9.789 5.024 1.00 10.00 3 GLU A N 30
ATOM 35936 C CA . GLU A 1 3 ? -6.987 10.332 3.677 1.00 10.00 3 GLU A CA 30
ATOM 35937 C C . GLU A 1 3 ? -6.680 9.208 2.693 1.00 10.00 3 GLU A C 30
ATOM 35938 O O . GLU A 1 3 ? -5.877 8.325 2.990 1.00 10.00 3 GLU A O 30
ATOM 35950 N N . LYS A 1 4 ? -7.330 9.238 1.530 1.00 10.00 4 LYS A N 30
ATOM 35951 C CA . LYS A 1 4 ? -7.239 8.203 0.523 1.00 10.00 4 LYS A CA 30
ATOM 35952 C C . LYS A 1 4 ? -6.054 8.482 -0.394 1.00 10.00 4 LYS A C 30
ATOM 35953 O O . LYS A 1 4 ? -5.974 9.542 -1.006 1.00 10.00 4 LYS A O 30
ATOM 35972 N N . ALA A 1 5 ? -5.164 7.500 -0.500 1.00 10.00 5 ALA A N 30
ATOM 35973 C CA . ALA A 1 5 ? -3.992 7.497 -1.351 1.00 10.00 5 ALA A CA 30
ATOM 35974 C C . ALA A 1 5 ? -4.016 6.250 -2.245 1.00 10.00 5 ALA A C 30
ATOM 35975 O O . ALA A 1 5 ? -4.413 5.176 -1.785 1.00 10.00 5 ALA A O 30
ATOM 35982 N N . GLU A 1 6 ? -3.567 6.374 -3.500 1.00 10.00 6 GLU A N 30
ATOM 35983 C CA . GLU A 1 6 ? -3.393 5.251 -4.404 1.00 10.00 6 GLU A CA 30
ATOM 35984 C C . GLU A 1 6 ? -1.947 5.190 -4.845 1.00 10.00 6 GLU A C 30
ATOM 35985 O O . GLU A 1 6 ? -1.299 6.229 -5.005 1.00 10.00 6 GLU A O 30
ATOM 35997 N N . PHE A 1 7 ? -1.486 3.957 -5.055 1.00 10.00 7 PHE A N 30
ATOM 35998 C CA . PHE A 1 7 ? -0.107 3.629 -5.349 1.00 10.00 7 PHE A CA 30
ATOM 35999 C C . PHE A 1 7 ? -0.080 2.659 -6.525 1.00 10.00 7 PHE A C 30
ATOM 36000 O O . PHE A 1 7 ? -0.929 1.769 -6.611 1.00 10.00 7 PHE A O 30
ATOM 36017 N N . ASP A 1 8 ? 0.889 2.859 -7.417 1.00 10.00 8 ASP A N 30
ATOM 36018 C CA . ASP A 1 8 ? 1.104 2.117 -8.642 1.00 10.00 8 ASP A CA 30
ATOM 36019 C C . ASP A 1 8 ? 2.163 1.049 -8.357 1.00 10.00 8 ASP A C 30
ATOM 36020 O O . ASP A 1 8 ? 3.068 1.295 -7.551 1.00 10.00 8 ASP A O 30
ATOM 36029 N N . ILE A 1 9 ? 1.999 -0.146 -8.933 1.00 10.00 9 ILE A N 30
ATOM 36030 C CA . ILE A 1 9 ? 2.733 -1.347 -8.590 1.00 10.00 9 ILE A CA 30
ATOM 36031 C C . ILE A 1 9 ? 3.245 -2.031 -9.839 1.00 10.00 9 ILE A C 30
ATOM 36032 O O . ILE A 1 9 ? 2.627 -2.009 -10.898 1.00 10.00 9 ILE A O 30
ATOM 36048 N N . GLU A 1 10 ? 4.390 -2.666 -9.631 1.00 10.00 10 GLU A N 30
ATOM 36049 C CA . GLU A 1 10 ? 5.105 -3.489 -10.574 1.00 10.00 10 GLU A CA 30
ATOM 36050 C C . GLU A 1 10 ? 5.497 -4.759 -9.821 1.00 10.00 10 GLU A C 30
ATOM 36051 O O . GLU A 1 10 ? 6.564 -4.786 -9.205 1.00 10.00 10 GLU A O 30
ATOM 36063 N N . GLY A 1 11 ? 4.652 -5.800 -9.827 1.00 10.00 11 GLY A N 30
ATOM 36064 C CA . GLY A 1 11 ? 5.108 -7.100 -9.352 1.00 10.00 11 GLY A CA 30
ATOM 36065 C C . GLY A 1 11 ? 3.991 -7.993 -8.832 1.00 10.00 11 GLY A C 30
ATOM 36066 O O . GLY A 1 11 ? 3.662 -9.004 -9.451 1.00 10.00 11 GLY A O 30
ATOM 36070 N N . MET A 1 12 ? 3.474 -7.696 -7.635 1.00 10.00 12 MET A N 30
ATOM 36071 C CA . MET A 1 12 ? 2.573 -8.623 -6.968 1.00 10.00 12 MET A CA 30
ATOM 36072 C C . MET A 1 12 ? 1.197 -8.632 -7.637 1.00 10.00 12 MET A C 30
ATOM 36073 O O . MET A 1 12 ? 0.364 -7.751 -7.451 1.00 10.00 12 MET A O 30
ATOM 36087 N N . THR A 1 13 ? 0.977 -9.685 -8.406 1.00 10.00 13 THR A N 30
ATOM 36088 C CA . THR A 1 13 ? -0.101 -9.794 -9.374 1.00 10.00 13 THR A CA 30
ATOM 36089 C C . THR A 1 13 ? -0.743 -11.174 -9.227 1.00 10.00 13 THR A C 30
ATOM 36090 O O . THR A 1 13 ? -0.708 -12.006 -10.130 1.00 10.00 13 THR A O 30
ATOM 36101 N N . CYS A 1 14 ? -1.298 -11.459 -8.040 1.00 10.00 14 CYS A N 30
ATOM 36102 C CA . CYS A 1 14 ? -2.020 -12.705 -7.806 1.00 10.00 14 CYS A CA 30
ATOM 36103 C C . CYS A 1 14 ? -3.147 -12.412 -6.828 1.00 10.00 14 CYS A C 30
ATOM 36104 O O . CYS A 1 14 ? -4.246 -12.054 -7.237 1.00 10.00 14 CYS A O 30
ATOM 36112 N N . ALA A 1 15 ? -2.862 -12.541 -5.530 1.00 10.00 15 ALA A N 30
ATOM 36113 C CA . ALA A 1 15 ? -3.835 -12.412 -4.456 1.00 10.00 15 ALA A CA 30
ATOM 36114 C C . ALA A 1 15 ? -3.150 -12.638 -3.113 1.00 10.00 15 ALA A C 30
ATOM 36115 O O . ALA A 1 15 ? -3.398 -11.889 -2.178 1.00 10.00 15 ALA A O 30
ATOM 36122 N N . ALA A 1 16 ? -2.274 -13.644 -3.009 1.00 10.00 16 ALA A N 30
ATOM 36123 C CA . ALA A 1 16 ? -1.637 -14.013 -1.755 1.00 10.00 16 ALA A CA 30
ATOM 36124 C C . ALA A 1 16 ? -0.580 -12.969 -1.420 1.00 10.00 16 ALA A C 30
ATOM 36125 O O . ALA A 1 16 ? -0.558 -12.410 -0.326 1.00 10.00 16 ALA A O 30
ATOM 36132 N N . CYS A 1 17 ? 0.291 -12.683 -2.392 1.00 10.00 17 CYS A N 30
ATOM 36133 C CA . CYS A 1 17 ? 1.307 -11.662 -2.214 1.00 10.00 17 CYS A CA 30
ATOM 36134 C C . CYS A 1 17 ? 0.633 -10.324 -1.910 1.00 10.00 17 CYS A C 30
ATOM 36135 O O . CYS A 1 17 ? 0.915 -9.704 -0.889 1.00 10.00 17 CYS A O 30
ATOM 36143 N N . ALA A 1 18 ? -0.316 -9.929 -2.763 1.00 10.00 18 ALA A N 30
ATOM 36144 C CA . ALA A 1 18 ? -1.206 -8.789 -2.554 1.00 10.00 18 ALA A CA 30
ATOM 36145 C C . ALA A 1 18 ? -1.766 -8.768 -1.120 1.00 10.00 18 ALA A C 30
ATOM 36146 O O . ALA A 1 18 ? -1.645 -7.778 -0.408 1.00 10.00 18 ALA A O 30
ATOM 36153 N N . ASN A 1 19 ? -2.332 -9.883 -0.661 1.00 10.00 19 ASN A N 30
ATOM 36154 C CA . ASN A 1 19 ? -2.861 -9.994 0.708 1.00 10.00 19 ASN A CA 30
ATOM 36155 C C . ASN A 1 19 ? -1.797 -9.688 1.771 1.00 10.00 19 ASN A C 30
ATOM 36156 O O . ASN A 1 19 ? -2.099 -9.126 2.824 1.00 10.00 19 ASN A O 30
ATOM 36167 N N . ARG A 1 20 ? -0.537 -10.056 1.527 1.00 10.00 20 ARG A N 30
ATOM 36168 C CA . ARG A 1 20 ? 0.556 -9.742 2.434 1.00 10.00 20 ARG A CA 30
ATOM 36169 C C . ARG A 1 20 ? 0.666 -8.228 2.586 1.00 10.00 20 ARG A C 30
ATOM 36170 O O . ARG A 1 20 ? 0.908 -7.730 3.686 1.00 10.00 20 ARG A O 30
ATOM 36191 N N . ILE A 1 21 ? 0.506 -7.509 1.468 1.00 10.00 21 ILE A N 30
ATOM 36192 C CA . ILE A 1 21 ? 0.621 -6.062 1.421 1.00 10.00 21 ILE A CA 30
ATOM 36193 C C . ILE A 1 21 ? -0.315 -5.463 2.458 1.00 10.00 21 ILE A C 30
ATOM 36194 O O . ILE A 1 21 ? 0.133 -4.653 3.260 1.00 10.00 21 ILE A O 30
ATOM 36210 N N . GLU A 1 22 ? -1.579 -5.896 2.471 1.00 10.00 22 GLU A N 30
ATOM 36211 C CA . GLU A 1 22 ? -2.586 -5.412 3.404 1.00 10.00 22 GLU A CA 30
ATOM 36212 C C . GLU A 1 22 ? -2.032 -5.360 4.829 1.00 10.00 22 GLU A C 30
ATOM 36213 O O . GLU A 1 22 ? -2.017 -4.302 5.449 1.00 10.00 22 GLU A O 30
ATOM 36225 N N . LYS A 1 23 ? -1.535 -6.487 5.346 1.00 10.00 23 LYS A N 30
ATOM 36226 C CA . LYS A 1 23 ? -0.973 -6.562 6.684 1.00 10.00 23 LYS A CA 30
ATOM 36227 C C . LYS A 1 23 ? 0.305 -5.734 6.790 1.00 10.00 23 LYS A C 30
ATOM 36228 O O . LYS A 1 23 ? 0.492 -5.001 7.763 1.00 10.00 23 LYS A O 30
ATOM 36247 N N . ARG A 1 24 ? 1.189 -5.844 5.794 1.00 10.00 24 ARG A N 30
ATOM 36248 C CA . ARG A 1 24 ? 2.428 -5.079 5.785 1.00 10.00 24 ARG A CA 30
ATOM 36249 C C . ARG A 1 24 ? 2.158 -3.570 5.875 1.00 10.00 24 ARG A C 30
ATOM 36250 O O . ARG A 1 24 ? 2.971 -2.832 6.422 1.00 10.00 24 ARG A O 30
ATOM 36271 N N . LEU A 1 25 ? 1.025 -3.124 5.336 1.00 10.00 25 LEU A N 30
ATOM 36272 C CA . LEU A 1 25 ? 0.538 -1.757 5.408 1.00 10.00 25 LEU A CA 30
ATOM 36273 C C . LEU A 1 25 ? -0.221 -1.501 6.712 1.00 10.00 25 LEU A C 30
ATOM 36274 O O . LEU A 1 25 ? -0.086 -0.438 7.306 1.00 10.00 25 LEU A O 30
ATOM 36290 N N . ASN A 1 26 ? -1.001 -2.472 7.184 1.00 10.00 26 ASN A N 30
ATOM 36291 C CA . ASN A 1 26 ? -1.762 -2.371 8.429 1.00 10.00 26 ASN A CA 30
ATOM 36292 C C . ASN A 1 26 ? -0.804 -2.158 9.607 1.00 10.00 26 ASN A C 30
ATOM 36293 O O . ASN A 1 26 ? -1.151 -1.560 10.616 1.00 10.00 26 ASN A O 30
ATOM 36304 N N . LYS A 1 27 ? 0.438 -2.632 9.464 1.00 10.00 27 LYS A N 30
ATOM 36305 C CA . LYS A 1 27 ? 1.517 -2.293 10.382 1.00 10.00 27 LYS A CA 30
ATOM 36306 C C . LYS A 1 27 ? 1.677 -0.789 10.630 1.00 10.00 27 LYS A C 30
ATOM 36307 O O . LYS A 1 27 ? 2.061 -0.412 11.734 1.00 10.00 27 LYS A O 30
ATOM 36326 N N . ILE A 1 28 ? 1.455 0.052 9.620 1.00 10.00 28 ILE A N 30
ATOM 36327 C CA . ILE A 1 28 ? 1.612 1.492 9.771 1.00 10.00 28 ILE A CA 30
ATOM 36328 C C . ILE A 1 28 ? 0.608 2.007 10.806 1.00 10.00 28 ILE A C 30
ATOM 36329 O O . ILE A 1 28 ? -0.585 1.763 10.673 1.00 10.00 28 ILE A O 30
ATOM 36345 N N . GLU A 1 29 ? 1.080 2.735 11.822 1.00 10.00 29 GLU A N 30
ATOM 36346 C CA . GLU A 1 29 ? 0.218 3.271 12.869 1.00 10.00 29 GLU A CA 30
ATOM 36347 C C . GLU A 1 29 ? -0.909 4.142 12.300 1.00 10.00 29 GLU A C 30
ATOM 36348 O O . GLU A 1 29 ? -2.083 3.857 12.530 1.00 10.00 29 GLU A O 30
ATOM 36360 N N . GLY A 1 30 ? -0.608 5.208 11.544 1.00 10.00 30 GLY A N 30
ATOM 36361 C CA . GLY A 1 30 ? -1.634 6.162 11.159 1.00 10.00 30 GLY A CA 30
ATOM 36362 C C . GLY A 1 30 ? -2.421 5.693 9.944 1.00 10.00 30 GLY A C 30
ATOM 36363 O O . GLY A 1 30 ? -2.662 6.480 9.034 1.00 10.00 30 GLY A O 30
ATOM 36367 N N . VAL A 1 31 ? -2.808 4.422 9.904 1.00 10.00 31 VAL A N 30
ATOM 36368 C CA . VAL A 1 31 ? -3.505 3.810 8.796 1.00 10.00 31 VAL A CA 30
ATOM 36369 C C . VAL A 1 31 ? -4.954 3.562 9.208 1.00 10.00 31 VAL A C 30
ATOM 36370 O O . VAL A 1 31 ? -5.235 3.352 10.386 1.00 10.00 31 VAL A O 30
ATOM 36383 N N . ALA A 1 32 ? -5.878 3.596 8.246 1.00 10.00 32 ALA A N 30
ATOM 36384 C CA . ALA A 1 32 ? -7.265 3.208 8.467 1.00 10.00 32 ALA A CA 30
ATOM 36385 C C . ALA A 1 32 ? -7.516 1.865 7.802 1.00 10.00 32 ALA A C 30
ATOM 36386 O O . ALA A 1 32 ? -7.934 0.907 8.445 1.00 10.00 32 ALA A O 30
ATOM 36393 N N . ASN A 1 33 ? -7.286 1.823 6.488 1.00 10.00 33 ASN A N 30
ATOM 36394 C CA . ASN A 1 33 ? -7.716 0.744 5.617 1.00 10.00 33 ASN A CA 30
ATOM 36395 C C . ASN A 1 33 ? -6.634 0.575 4.556 1.00 10.00 33 ASN A C 30
ATOM 36396 O O . ASN A 1 33 ? -6.103 1.577 4.084 1.00 10.00 33 ASN A O 30
ATOM 36407 N N . ALA A 1 34 ? -6.317 -0.660 4.161 1.00 10.00 34 ALA A N 30
ATOM 36408 C CA . ALA A 1 34 ? -5.418 -0.932 3.041 1.00 10.00 34 ALA A CA 30
ATOM 36409 C C . ALA A 1 34 ? -5.986 -2.008 2.105 1.00 10.00 34 ALA A C 30
ATOM 36410 O O . ALA A 1 34 ? -5.352 -3.043 1.925 1.00 10.00 34 ALA A O 30
ATOM 36417 N N . PRO A 1 35 ? -7.169 -1.792 1.507 1.00 10.00 35 PRO A N 30
ATOM 36418 C CA . PRO A 1 35 ? -7.806 -2.759 0.627 1.00 10.00 35 PRO A CA 30
ATOM 36419 C C . PRO A 1 35 ? -7.115 -2.729 -0.739 1.00 10.00 35 PRO A C 30
ATOM 36420 O O . PRO A 1 35 ? -7.576 -2.057 -1.660 1.00 10.00 35 PRO A O 30
ATOM 36431 N N . VAL A 1 36 ? -5.987 -3.427 -0.876 1.00 10.00 36 VAL A N 30
ATOM 36432 C CA . VAL A 1 36 ? -5.241 -3.416 -2.123 1.00 10.00 36 VAL A CA 30
ATOM 36433 C C . VAL A 1 36 ? -5.984 -4.200 -3.204 1.00 10.00 36 VAL A C 30
ATOM 36434 O O . VAL A 1 36 ? -6.701 -5.155 -2.903 1.00 10.00 36 VAL A O 30
ATOM 36447 N N . ASN A 1 37 ? -5.789 -3.831 -4.472 1.00 10.00 37 ASN A N 30
ATOM 36448 C CA . ASN A 1 37 ? -6.416 -4.565 -5.564 1.00 10.00 37 ASN A CA 30
ATOM 36449 C C . ASN A 1 37 ? -5.540 -5.750 -5.973 1.00 10.00 37 ASN A C 30
ATOM 36450 O O . ASN A 1 37 ? -4.317 -5.638 -5.996 1.00 10.00 37 ASN A O 30
ATOM 36461 N N . PHE A 1 38 ? -6.170 -6.878 -6.318 1.00 10.00 38 PHE A N 30
ATOM 36462 C CA . PHE A 1 38 ? -5.517 -8.145 -6.637 1.00 10.00 38 PHE A CA 30
ATOM 36463 C C . PHE A 1 38 ? -5.882 -8.581 -8.060 1.00 10.00 38 PHE A C 30
ATOM 36464 O O . PHE A 1 38 ? -6.342 -9.694 -8.291 1.00 10.00 38 PHE A O 30
ATOM 36481 N N . ALA A 1 39 ? -5.668 -7.676 -9.015 1.00 10.00 39 ALA A N 30
ATOM 36482 C CA . ALA A 1 39 ? -5.905 -7.877 -10.441 1.00 10.00 39 ALA A CA 30
ATOM 36483 C C . ALA A 1 39 ? -5.439 -6.635 -11.194 1.00 10.00 39 ALA A C 30
ATOM 36484 O O . ALA A 1 39 ? -4.822 -6.720 -12.250 1.00 10.00 39 ALA A O 30
ATOM 36491 N N . LEU A 1 40 ? -5.766 -5.469 -10.633 1.00 10.00 40 LEU A N 30
ATOM 36492 C CA . LEU A 1 40 ? -5.555 -4.175 -11.263 1.00 10.00 40 LEU A CA 30
ATOM 36493 C C . LEU A 1 40 ? -4.094 -3.708 -11.116 1.00 10.00 40 LEU A C 30
ATOM 36494 O O . LEU A 1 40 ? -3.651 -2.841 -11.861 1.00 10.00 40 LEU A O 30
ATOM 36510 N N . GLU A 1 41 ? -3.377 -4.263 -10.130 1.00 10.00 41 GLU A N 30
ATOM 36511 C CA . GLU A 1 41 ? -2.033 -3.865 -9.705 1.00 10.00 41 GLU A CA 30
ATOM 36512 C C . GLU A 1 41 ? -2.032 -2.402 -9.267 1.00 10.00 41 GLU A C 30
ATOM 36513 O O . GLU A 1 41 ? -1.180 -1.602 -9.646 1.00 10.00 41 GLU A O 30
ATOM 36525 N N . THR A 1 42 ? -2.994 -2.085 -8.403 1.00 10.00 42 THR A N 30
ATOM 36526 C CA . THR A 1 42 ? -3.124 -0.810 -7.737 1.00 10.00 42 THR A CA 30
ATOM 36527 C C . THR A 1 42 ? -3.421 -1.059 -6.261 1.00 10.00 42 THR A C 30
ATOM 36528 O O . THR A 1 42 ? -4.432 -1.660 -5.892 1.00 10.00 42 THR A O 30
ATOM 36539 N N . VAL A 1 43 ? -2.511 -0.616 -5.403 1.00 10.00 43 VAL A N 30
ATOM 36540 C CA . VAL A 1 43 ? -2.716 -0.611 -3.967 1.00 10.00 43 VAL A CA 30
ATOM 36541 C C . VAL A 1 43 ? -3.456 0.684 -3.645 1.00 10.00 43 VAL A C 30
ATOM 36542 O O . VAL A 1 43 ? -3.065 1.756 -4.105 1.00 10.00 43 VAL A O 30
ATOM 36555 N N . THR A 1 44 ? -4.529 0.568 -2.867 1.00 10.00 44 THR A N 30
ATOM 36556 C CA . THR A 1 44 ? -5.288 1.669 -2.306 1.00 10.00 44 THR A CA 30
ATOM 36557 C C . THR A 1 44 ? -5.024 1.639 -0.803 1.00 10.00 44 THR A C 30
ATOM 36558 O O . THR A 1 44 ? -5.263 0.605 -0.180 1.00 10.00 44 THR A O 30
ATOM 36569 N N . VAL A 1 45 ? -4.536 2.740 -0.220 1.00 10.00 45 VAL A N 30
ATOM 36570 C CA . VAL A 1 45 ? -4.425 2.876 1.226 1.00 10.00 45 VAL A CA 30
ATOM 36571 C C . VAL A 1 45 ? -5.224 4.097 1.644 1.00 10.00 45 VAL A C 30
ATOM 36572 O O . VAL A 1 45 ? -5.288 5.088 0.922 1.00 10.00 45 VAL A O 30
ATOM 36585 N N . GLU A 1 46 ? -5.818 4.022 2.826 1.00 10.00 46 GLU A N 30
ATOM 36586 C CA . GLU A 1 46 ? -6.378 5.153 3.514 1.00 10.00 46 GLU A CA 30
ATOM 36587 C C . GLU A 1 46 ? -5.513 5.373 4.751 1.00 10.00 46 GLU A C 30
ATOM 36588 O O . GLU A 1 46 ? -5.478 4.499 5.621 1.00 10.00 46 GLU A O 30
ATOM 36600 N N . TYR A 1 47 ? -4.783 6.491 4.813 1.00 10.00 47 TYR A N 30
ATOM 36601 C CA . TYR A 1 47 ? -3.874 6.785 5.909 1.00 10.00 47 TYR A CA 30
ATOM 36602 C C . TYR A 1 47 ? -3.911 8.264 6.256 1.00 10.00 47 TYR A C 30
ATOM 36603 O O . TYR A 1 47 ? -4.275 9.090 5.426 1.00 10.00 47 TYR A O 30
ATOM 36621 N N . ASN A 1 48 ? -3.529 8.597 7.485 1.00 10.00 48 ASN A N 30
ATOM 36622 C CA . ASN A 1 48 ? -3.454 9.979 7.947 1.00 10.00 48 ASN A CA 30
ATOM 36623 C C . ASN A 1 48 ? -2.039 10.508 7.740 1.00 10.00 48 ASN A C 30
ATOM 36624 O O . ASN A 1 48 ? -1.094 9.877 8.215 1.00 10.00 48 ASN A O 30
ATOM 36635 N N . PRO A 1 49 ? -1.855 11.647 7.050 1.00 10.00 49 PRO A N 30
ATOM 36636 C CA . PRO A 1 49 ? -0.551 12.269 6.909 1.00 10.00 49 PRO A CA 30
ATOM 36637 C C . PRO A 1 49 ? -0.176 12.945 8.235 1.00 10.00 49 PRO A C 30
ATOM 36638 O O . PRO A 1 49 ? -0.037 14.163 8.306 1.00 10.00 49 PRO A O 30
ATOM 36649 N N . LYS A 1 50 ? -0.026 12.144 9.295 1.00 10.00 50 LYS A N 30
ATOM 36650 C CA . LYS A 1 50 ? 0.434 12.591 10.600 1.00 10.00 50 LYS A CA 30
ATOM 36651 C C . LYS A 1 50 ? 1.452 11.554 11.044 1.00 10.00 50 LYS A C 30
ATOM 36652 O O . LYS A 1 50 ? 2.598 11.886 11.333 1.00 10.00 50 LYS A O 30
ATOM 36671 N N . GLU A 1 51 ? 1.002 10.298 11.095 1.00 10.00 51 GLU A N 30
ATOM 36672 C CA . GLU A 1 51 ? 1.801 9.173 11.537 1.00 10.00 51 GLU A CA 30
ATOM 36673 C C . GLU A 1 51 ? 2.290 8.405 10.304 1.00 10.00 51 GLU A C 30
ATOM 36674 O O . GLU A 1 51 ? 3.480 8.158 10.130 1.00 10.00 51 GLU A O 30
ATOM 36686 N N . ALA A 1 52 ? 1.358 8.066 9.412 1.00 10.00 52 ALA A N 30
ATOM 36687 C CA . ALA A 1 52 ? 1.631 7.284 8.226 1.00 10.00 52 ALA A CA 30
ATOM 36688 C C . ALA A 1 52 ? 2.193 8.165 7.117 1.00 10.00 52 ALA A C 30
ATOM 36689 O O . ALA A 1 52 ? 1.695 9.263 6.869 1.00 10.00 52 ALA A O 30
ATOM 36696 N N . SER A 1 53 ? 3.211 7.654 6.425 1.00 10.00 53 SER A N 30
ATOM 36697 C CA . SER A 1 53 ? 3.844 8.307 5.295 1.00 10.00 53 SER A CA 30
ATOM 36698 C C . SER A 1 53 ? 3.983 7.343 4.113 1.00 10.00 53 SER A C 30
ATOM 36699 O O . SER A 1 53 ? 4.218 6.143 4.267 1.00 10.00 53 SER A O 30
ATOM 36707 N N . VAL A 1 54 ? 3.850 7.908 2.911 1.00 10.00 54 VAL A N 30
ATOM 36708 C CA . VAL A 1 54 ? 4.046 7.229 1.636 1.00 10.00 54 VAL A CA 30
ATOM 36709 C C . VAL A 1 54 ? 5.360 6.448 1.646 1.00 10.00 54 VAL A C 30
ATOM 36710 O O . VAL A 1 54 ? 5.409 5.286 1.248 1.00 10.00 54 VAL A O 30
ATOM 36723 N N . SER A 1 55 ? 6.433 7.107 2.083 1.00 10.00 55 SER A N 30
ATOM 36724 C CA . SER A 1 55 ? 7.767 6.553 2.169 1.00 10.00 55 SER A CA 30
ATOM 36725 C C . SER A 1 55 ? 7.790 5.280 3.017 1.00 10.00 55 SER A C 30
ATOM 36726 O O . SER A 1 55 ? 8.444 4.311 2.623 1.00 10.00 55 SER A O 30
ATOM 36734 N N . ASP A 1 56 ? 7.102 5.285 4.161 1.00 10.00 56 ASP A N 30
ATOM 36735 C CA . ASP A 1 56 ? 7.092 4.160 5.082 1.00 10.00 56 ASP A CA 30
ATOM 36736 C C . ASP A 1 56 ? 6.424 2.961 4.408 1.00 10.00 56 ASP A C 30
ATOM 36737 O O . ASP A 1 56 ? 7.030 1.906 4.216 1.00 10.00 56 ASP A O 30
ATOM 36746 N N . LEU A 1 57 ? 5.190 3.143 3.938 1.00 10.00 57 LEU A N 30
ATOM 36747 C CA . LEU A 1 57 ? 4.457 2.030 3.353 1.00 10.00 57 LEU A CA 30
ATOM 36748 C C . LEU A 1 57 ? 5.126 1.539 2.060 1.00 10.00 57 LEU A C 30
ATOM 36749 O O . LEU A 1 57 ? 5.280 0.332 1.862 1.00 10.00 57 LEU A O 30
ATOM 36765 N N . LYS A 1 58 ? 5.596 2.456 1.201 1.00 10.00 58 LYS A N 30
ATOM 36766 C CA . LYS A 1 58 ? 6.565 2.128 0.172 1.00 10.00 58 LYS A CA 30
ATOM 36767 C C . LYS A 1 58 ? 7.688 1.236 0.697 1.00 10.00 58 LYS A C 30
ATOM 36768 O O . LYS A 1 58 ? 8.018 0.258 0.039 1.00 10.00 58 LYS A O 30
ATOM 36787 N N . GLU A 1 59 ? 8.309 1.569 1.833 1.00 10.00 59 GLU A N 30
ATOM 36788 C CA . GLU A 1 59 ? 9.394 0.776 2.385 1.00 10.00 59 GLU A CA 30
ATOM 36789 C C . GLU A 1 59 ? 8.918 -0.650 2.622 1.00 10.00 59 GLU A C 30
ATOM 36790 O O . GLU A 1 59 ? 9.609 -1.600 2.278 1.00 10.00 59 GLU A O 30
ATOM 36802 N N . ALA A 1 60 ? 7.711 -0.790 3.166 1.00 10.00 60 ALA A N 30
ATOM 36803 C CA . ALA A 1 60 ? 7.097 -2.088 3.394 1.00 10.00 60 ALA A CA 30
ATOM 36804 C C . ALA A 1 60 ? 7.166 -2.950 2.120 1.00 10.00 60 ALA A C 30
ATOM 36805 O O . ALA A 1 60 ? 7.737 -4.044 2.127 1.00 10.00 60 ALA A O 30
ATOM 36812 N N . VAL A 1 61 ? 6.618 -2.438 1.015 1.00 10.00 61 VAL A N 30
ATOM 36813 C CA . VAL A 1 61 ? 6.716 -3.086 -0.297 1.00 10.00 61 VAL A CA 30
ATOM 36814 C C . VAL A 1 61 ? 8.169 -3.297 -0.762 1.00 10.00 61 VAL A C 30
ATOM 36815 O O . VAL A 1 61 ? 8.542 -4.392 -1.198 1.00 10.00 61 VAL A O 30
ATOM 36828 N N . ASP A 1 62 ? 8.975 -2.238 -0.705 1.00 10.00 62 ASP A N 30
ATOM 36829 C CA . ASP A 1 62 ? 10.343 -2.216 -1.216 1.00 10.00 62 ASP A CA 30
ATOM 36830 C C . ASP A 1 62 ? 11.173 -3.292 -0.504 1.00 10.00 62 ASP A C 30
ATOM 36831 O O . ASP A 1 62 ? 11.999 -3.969 -1.112 1.00 10.00 62 ASP A O 30
ATOM 36840 N N . LYS A 1 63 ? 10.888 -3.499 0.786 1.00 10.00 63 LYS A N 30
ATOM 36841 C CA . LYS A 1 63 ? 11.518 -4.488 1.633 1.00 10.00 63 LYS A CA 30
ATOM 36842 C C . LYS A 1 63 ? 10.955 -5.880 1.342 1.00 10.00 63 LYS A C 30
ATOM 36843 O O . LYS A 1 63 ? 11.726 -6.835 1.278 1.00 10.00 63 LYS A O 30
ATOM 36862 N N . LEU A 1 64 ? 9.628 -6.026 1.191 1.00 10.00 64 LEU A N 30
ATOM 36863 C CA . LEU A 1 64 ? 9.050 -7.289 0.752 1.00 10.00 64 LEU A CA 30
ATOM 36864 C C . LEU A 1 64 ? 9.726 -7.805 -0.521 1.00 10.00 64 LEU A C 30
ATOM 36865 O O . LEU A 1 64 ? 9.939 -9.011 -0.642 1.00 10.00 64 LEU A O 30
ATOM 36881 N N . GLY A 1 65 ? 10.056 -6.906 -1.454 1.00 10.00 65 GLY A N 30
ATOM 36882 C CA . GLY A 1 65 ? 10.901 -7.232 -2.599 1.00 10.00 65 GLY A CA 30
ATOM 36883 C C . GLY A 1 65 ? 10.301 -6.815 -3.939 1.00 10.00 65 GLY A C 30
ATOM 36884 O O . GLY A 1 65 ? 10.888 -7.104 -4.979 1.00 10.00 65 GLY A O 30
ATOM 36888 N N . TYR A 1 66 ? 9.136 -6.159 -3.931 1.00 10.00 66 TYR A N 30
ATOM 36889 C CA . TYR A 1 66 ? 8.511 -5.632 -5.139 1.00 10.00 66 TYR A CA 30
ATOM 36890 C C . TYR A 1 66 ? 8.832 -4.139 -5.211 1.00 10.00 66 TYR A C 30
ATOM 36891 O O . TYR A 1 66 ? 9.748 -3.682 -4.529 1.00 10.00 66 TYR A O 30
ATOM 36909 N N . LYS A 1 67 ? 8.068 -3.360 -5.982 1.00 10.00 67 LYS A N 30
ATOM 36910 C CA . LYS A 1 67 ? 8.149 -1.909 -5.888 1.00 10.00 67 LYS A CA 30
ATOM 36911 C C . LYS A 1 67 ? 6.764 -1.272 -5.962 1.00 10.00 67 LYS A C 30
ATOM 36912 O O . LYS A 1 67 ? 5.847 -1.817 -6.578 1.00 10.00 67 LYS A O 30
ATOM 36931 N N . LEU A 1 68 ? 6.640 -0.133 -5.277 1.00 10.00 68 LEU A N 30
ATOM 36932 C CA . LEU A 1 68 ? 5.437 0.658 -5.091 1.00 10.00 68 LEU A CA 30
ATOM 36933 C C . LEU A 1 68 ? 5.838 2.112 -5.308 1.00 10.00 68 LEU A C 30
ATOM 36934 O O . LEU A 1 68 ? 6.971 2.486 -4.995 1.00 10.00 68 LEU A O 30
ATOM 36950 N N . LYS A 1 69 ? 4.911 2.947 -5.775 1.00 10.00 69 LYS A N 30
ATOM 36951 C CA . LYS A 1 69 ? 5.036 4.389 -5.706 1.00 10.00 69 LYS A CA 30
ATOM 36952 C C . LYS A 1 69 ? 3.645 4.987 -5.596 1.00 10.00 69 LYS A C 30
ATOM 36953 O O . LYS A 1 69 ? 2.708 4.363 -6.067 1.00 10.00 69 LYS A O 30
ATOM 36972 N N . LEU A 1 70 ? 3.486 6.169 -4.992 1.00 10.00 70 LEU A N 30
ATOM 36973 C CA . LEU A 1 70 ? 2.192 6.841 -5.020 1.00 10.00 70 LEU A CA 30
ATOM 36974 C C . LEU A 1 70 ? 1.850 7.195 -6.466 1.00 10.00 70 LEU A C 30
ATOM 36975 O O . LEU A 1 70 ? 2.737 7.356 -7.305 1.00 10.00 70 LEU A O 30
ATOM 36991 N N . LYS A 1 71 ? 0.560 7.372 -6.717 1.00 10.00 71 LYS A N 30
ATOM 36992 C CA . LYS A 1 71 ? -0.011 7.898 -7.925 1.00 10.00 71 LYS A CA 30
ATOM 36993 C C . LYS A 1 71 ? -0.732 9.196 -7.573 1.00 10.00 71 LYS A C 30
ATOM 36994 O O . LYS A 1 71 ? -0.470 10.238 -8.168 1.00 10.00 71 LYS A O 30
ATOM 37013 N N . GLY A 1 72 ? -1.667 9.107 -6.626 1.00 10.00 72 GLY A N 30
ATOM 37014 C CA . GLY A 1 72 ? -2.475 10.235 -6.206 1.00 10.00 72 GLY A CA 30
ATOM 37015 C C . GLY A 1 72 ? -3.426 9.786 -5.105 1.00 10.00 72 GLY A C 30
ATOM 37016 O O . GLY A 1 72 ? -3.069 9.832 -3.930 1.00 10.00 72 GLY A O 30
ATOM 37020 N N . GLU A 1 73 ? -4.613 9.314 -5.487 1.00 10.00 73 GLU A N 30
ATOM 37021 C CA . GLU A 1 73 ? -5.732 9.107 -4.582 1.00 10.00 73 GLU A CA 30
ATOM 37022 C C . GLU A 1 73 ? -6.817 8.307 -5.300 1.00 10.00 73 GLU A C 30
ATOM 37023 O O . GLU A 1 73 ? -6.766 8.167 -6.521 1.00 10.00 73 GLU A O 30
ATOM 37035 N N . GLN A 1 74 ? -7.760 7.763 -4.527 1.00 10.00 74 GLN A N 30
ATOM 37036 C CA . GLN A 1 74 ? -8.801 6.868 -4.993 1.00 10.00 74 GLN A CA 30
ATOM 37037 C C . GLN A 1 74 ? -9.756 7.544 -5.974 1.00 10.00 74 GLN A C 30
ATOM 37038 O O . GLN A 1 74 ? -10.472 8.474 -5.600 1.00 10.00 74 GLN A O 30
ATOM 37052 N N . ASP A 1 75 ? -9.787 7.058 -7.220 1.00 10.00 75 ASP A N 30
ATOM 37053 C CA . ASP A 1 75 ? -10.632 7.604 -8.277 1.00 10.00 75 ASP A CA 30
ATOM 37054 C C . ASP A 1 75 ? -12.114 7.256 -8.052 1.00 10.00 75 ASP A C 30
ATOM 37055 O O . ASP A 1 75 ? -12.699 6.442 -8.765 1.00 10.00 75 ASP A O 30
ATOM 37064 N N . SER A 1 76 ? -12.722 7.871 -7.035 1.00 10.00 76 SER A N 30
ATOM 37065 C CA . SER A 1 76 ? -14.135 7.744 -6.705 1.00 10.00 76 SER A CA 30
ATOM 37066 C C . SER A 1 76 ? -14.869 9.033 -7.082 1.00 10.00 76 SER A C 30
ATOM 37067 O O . SER A 1 76 ? -14.716 10.050 -6.410 1.00 10.00 76 SER A O 30
ATOM 37075 N N . ILE A 1 77 ? -15.695 8.981 -8.134 1.00 10.00 77 ILE A N 30
ATOM 37076 C CA . ILE A 1 77 ? -16.523 10.105 -8.564 1.00 10.00 77 ILE A CA 30
ATOM 37077 C C . ILE A 1 77 ? -17.761 10.253 -7.674 1.00 10.00 77 ILE A C 30
ATOM 37078 O O . ILE A 1 77 ? -18.292 11.348 -7.507 1.00 10.00 77 ILE A O 30
ATOM 37094 N N . GLU A 1 78 ? -18.208 9.141 -7.095 1.00 10.00 78 GLU A N 30
ATOM 37095 C CA . GLU A 1 78 ? -19.327 9.095 -6.164 1.00 10.00 78 GLU A CA 30
ATOM 37096 C C . GLU A 1 78 ? -18.865 9.618 -4.801 1.00 10.00 78 GLU A C 30
ATOM 37097 O O . GLU A 1 78 ? -17.732 9.353 -4.394 1.00 10.00 78 GLU A O 30
ATOM 37109 N N . GLY A 1 79 ? -19.744 10.336 -4.094 1.00 10.00 79 GLY A N 30
ATOM 37110 C CA . GLY A 1 79 ? -19.510 10.844 -2.750 1.00 10.00 79 GLY A CA 30
ATOM 37111 C C . GLY A 1 79 ? -20.723 10.552 -1.867 1.00 10.00 79 GLY A C 30
ATOM 37112 O O . GLY A 1 79 ? -21.784 10.183 -2.368 1.00 10.00 79 GLY A O 30
ATOM 37116 N N . ARG A 1 80 ? -20.561 10.725 -0.555 1.00 10.00 80 ARG A N 30
ATOM 37117 C CA . ARG A 1 80 ? -21.585 10.656 0.471 1.00 10.00 80 ARG A CA 30
ATOM 37118 C C . ARG A 1 80 ? -21.052 11.522 1.610 1.00 10.00 80 ARG A C 30
ATOM 37119 O O . ARG A 1 80 ? -19.855 11.882 1.517 1.00 10.00 80 ARG A O 30
#

Foldseek 3Di:
DWFKWKKAWDDQAAVVVQVVLFVLQVPQPQWDGFPQDRHPRMTMTTGHVPRDDQVSSQVSQVVVPTGMHTDGGDPDPDDD

Nearest PDB structures (foldseek):
  2voy-assembly1_A  TM=9.537E-01  e=1.526E-14  Bacillus subtilis
  1kqk-assembly1_A  TM=8.780E-01  e=1.509E-12  Bacillus subtilis
  3dxs-assembly1_X  TM=9.065E-01  e=9.901E-07  Arabidopsis thaliana
  1osd-assembly2_B  TM=9.012E-01  e=8.376E-06  Cupriavidus metallidurans
  1s6u-assembly1_A  TM=8.881E-01  e=1.158E-05  Homo sapiens